Protein 2CQK (pdb70)

Organism: Homo sapiens (NCBI:txid9606)

Secondary structure (DSSP, 8-state):
--SSS--S--HHHHHHHHHHHHHHHTSHHHHHH-HHHHHHS-TTS-EEHHHHHH-HHHHHH---HHHHHHHHHHSSSEEE-SSSSEEEE--S----SS---

InterPro domains:
  IPR006630 La-type HTH domain [PF05383] (123-179)
  IPR006630 La-type HTH domain [PS50961] (113-202)
  IPR006630 La-type HTH domain [SM00715] (117-195)
  IPR034903 LARP4, RNA recognition motif [cd12707] (199-275)
  IPR035979 RNA-binding domain superfamily [SSF54928] (192-272)
  IPR036388 Winged helix-like DNA-binding domain superfamily [G3DSA:1.10.10.10] (107-204)
  IPR036390 Winged helix DNA-binding domain superfamily [SSF46785] (114-198)
  IPR045180 La domain containing protein [PTHR22792] (9-584)
  IPR058699 LARP4/4B, RNA recognition motif [PF26088] (197-301)

Sequence (101 aa):
GSSGSSGAVSTEDLKECLKKQLEFCFSRENLSKDLYLISQMDSDQFIPIWTVANMEEIKKLTTDPDLILEVLRSSPMVQVDEKGEKVRPSHKRCISGPSSGGSSGSSGAVSTEDLKECLKKQLEFCFSRENLSKDLYLISQMDSDQFIPIWTVANMEEIKKLTTDPDLILEVLRSSPMVQVDEKGEKVRPSHKRCISGPSSGGSSGSSGAVSTEDLKECLKKQLEFCFSRENLSKDLYLISQMDSDQFIPIWTVANMEEIKKLTTDPDLILEVLRSSPMVQVDEKGEKVRPSHKRCISGPSSGGSSGSSGAVSTEDLKECLKKQLEFCFSRENLSKDLYLISQMDSDQFIPIWTVANMEEIKKLTTDPDLILEVLRSSPMVQVDEKGEKVRPSHKRCISGPSSGGSSGSSGAVSTEDLKECLKKQLEFCFSRENLSKDLYLISQMDSDQFIPIWTVANMEEIKKLTTDPDLILEVLRSSPMVQVDEKGEKVRPSHKRCISGPSSGGSSGSSGAVSTEDLKECLKKQLEFCFSRENLSKDLYLISQMDSDQFIPIWTVANMEEIKKLTTDPDLILEVLRSSPMVQVDEKGEKVRPSHKRCISGPSSGGSSGSSGAVSTEDLKECLKKQLEFCFSRENLSKDLYLISQMDSDQFIPIWTVANMEEIKKLTTDPDLILEVLRSSPMVQVDEKGEKVRPSHKRCISGPSSGGSSGSSGAVSTEDLKECLKKQLEFCFSRENLSKDLYLISQMDSDQFIPIWTVANMEEIKKLTTDPDLILEVLRSSPMVQVDEKGEKVRPSHKRCISGPSSGGSSGSSGAVSTEDLKECLKKQLEFCFSRENLSKDLYLISQMDSDQFIPIWTVANMEEIKKLTTDPDLILEVLRSSPMVQVDEKGEKVRPSHKRCISGPSSGGSSGSSGAVSTEDLKECLKKQLEFCFSRENLSKDLYLISQMDSDQFIPIWTVANMEEIKKLTTDPDLILEVLRSSPMVQVDEKGEKVRPSHKRCISGPSSGGSSGSSGAVSTEDLKECLKKQLEFCFSRENLSKDLYLISQMDSDQFIPIWTVANMEEIKKLTTDPDLILEVLRSSPMVQVDEKGEKVRPSHKRCISGPSSGGSSGSSGAVSTEDLKECLKKQLEFCFSRENLSKDLYLISQMDSDQFIPIWTVANMEEIKKLTTDPDLILEVLRSSPMVQVDEKGEKVRPSHKRCISGPSSGGSSGSSGAVSTEDLKECLKKQLEFCFSRENLSKDLYLISQMDSDQFIPIWTVANMEEIKKLTTDPDLILEVLRSSPMVQVDEKGEKVRPSHKRCISGPSSGGSSGSSGAVSTEDLKECLKKQLEFCFSRENLSKDLYLISQMDSDQFIPIWTVANMEEIKKLTTDPDLILEVLRSSPMVQVDEKGEKVRPSHKRCISGPSSGGSSGSSGAVSTEDLKECLKKQLEFCFSRENLSKDLYLISQMDSDQFIPIWTVANMEEIKKLTTDPDLILEVLRSSPMVQVDEKGEKVRPSHKRCISGPSSGGSSGSSGAVSTEDLKECLKKQLEFCFSRENLSKDLYLISQMDSDQFIPIWTVANMEEIKKLTTDPDLILEVLRSSPMVQVDEKGEKVRPSHKRCISGPSSGGSSGSSGAVSTEDLKECLKKQLEFCFSRENLSKDLYLISQMDSDQFIPIWTVANMEEIKKLTTDPDLILEVLRSSPMVQVDEKGEKVRPSHKRCISGPSSGGSSGSSGAVSTEDLKECLKKQLEFCFSRENLSKDLYLISQMDSDQFIPIWTVANMEEIKKLTTDPDLILEVLRSSPMVQVDEKGEKVRPSHKRCISGPSSGGSSGSSGAVSTEDLKECLKKQLEFCFSRENLSKDLYLISQMDSDQFIPIWTVANMEEIKKLTTDPDLILEVLRSSPMVQVDEKGEKVRPSHKRCISGPSSGGSSGSSGAVSTEDLKECLKKQLEFCFSRENLSKDLYLISQMDSDQFIPIWTVANMEEIKKLTTDPDLILEVLRSSPMVQVDEKGEKVRPSHKRCISGPSSG

CATH classification: 1.10.10.10

Solvent-accessible surface area: 7681 Å² total; per-residue (Å²): 140,91,140,52,125,102,61,93,130,61,97,122,68,77,101,90,53,1,76,128,32,2,24,140,13,6,29,218,142,14,23,78,147,23,142,119,1,76,89,62,30,76,112,108,113,48,0,13,20,137,5,1,28,80,45,151,82,0,106,154,26,14,124,67,75,107,71,3,41,109,12,0,127,84,7,84,83,2,106,5,67,167,171,18,116,60,0,65,23,43,129,146,240,106,88,119,42,145,69,87,135

GO terms:
  GO:0005515 protein binding (F, IPI)
  GO:0008143 poly(A) binding (F, IDA)
  GO:0005829 cytosol (C, IDA)
  GO:0010494 cytoplasmic stress granule (C, IDA)
  GO:0022627 cytosolic small ribosomal subunit (C, IDA)
  GO:0045727 positive regulation of translation (P, IMP)
  GO:0003730 mRNA 3'-UTR binding (F, IDA)
  GO:0010608 post-transcriptional regulation of gene expression (P, IDA)
  GO:0016020 membrane (C, HDA)
  GO:0003723 RNA binding (F, HDA)

Foldseek 3Di:
DDPDDDDPDDPVNLLVVLLCCLLQCQDPVNCVVPPVQVVQADPVRKHFLCCQLVDPVNVVSHNDSVSSQCSQCVDQQKHAPPVRGIIHGDPDDDDDDPDDD

Nearest PDB structures (foldseek):
  2cqk-assembly1_A  TM=8.762E-01  e=9.394E-19  Homo sapiens
  6i9b-assembly1_A  TM=8.470E-01  e=7.711E-12  Homo sapiens
  7sot-assembly1_A  TM=9.216E-01  e=3.903E-06  Homo sapiens
  8g91-assembly1_A  TM=9.016E-01  e=4.171E-06  Homo sapiens
  1s29-assembly1_A  TM=8.083E-01  e=3.199E-06  Trypanosoma brucei

Radius of gyration: 14.5 Å; Cα contacts (8 Å, |Δi|>4): 94; chains: 1; bounding box: 36×30×42 Å

Structure (mmCIF, N/CA/C/O backbone):
data_2CQK
#
_entry.id   2CQK
#
_cell.length_a   1.000
_cell.length_b   1.000
_cell.length_c   1.000
_cell.angle_alpha   90.00
_cell.angle_beta   90.00
_cell.angle_gamma   90.00
#
_symmetry.space_group_name_H-M   'P 1'
#
loop_
_atom_site.group_PDB
_atom_site.id
_atom_site.type_symbol
_atom_site.label_atom_id
_atom_site.label_alt_id
_atom_site.label_comp_id
_atom_site.label_asym_id
_atom_site.label_entity_id
_atom_site.label_seq_id
_atom_site.pdbx_PDB_ins_code
_atom_site.Cartn_x
_atom_site.Cartn_y
_atom_site.Cartn_z
_atom_site.occupancy
_atom_site.B_iso_or_equiv
_atom_site.auth_seq_id
_atom_site.auth_comp_id
_atom_site.auth_asym_id
_atom_site.auth_atom_id
_atom_site.pdbx_PDB_model_num
ATOM 1 N N . GLY A 1 1 ? 14.651 6.165 28.818 1.00 0.00 36 GLY A N 1
ATOM 2 C CA . GLY A 1 1 ? 13.936 5.637 27.670 1.00 0.00 36 GLY A CA 1
ATOM 3 C C . GLY A 1 1 ? 14.801 5.573 26.428 1.00 0.00 36 GLY A C 1
ATOM 4 O O . GLY A 1 1 ? 15.893 5.006 26.452 1.00 0.00 36 GLY A O 1
ATOM 8 N N . SER A 1 2 ? 14.312 6.155 25.338 1.00 0.00 37 SER A N 1
ATOM 9 C CA . SER A 1 2 ? 15.046 6.157 24.077 1.00 0.00 37 SER A CA 1
ATOM 10 C C . SER A 1 2 ? 15.042 7.547 23.449 1.00 0.00 37 SER A C 1
ATOM 11 O O . SER A 1 2 ? 13.991 8.166 23.289 1.00 0.00 37 SER A O 1
ATOM 19 N N . SER A 1 3 ? 16.228 8.033 23.094 1.00 0.00 38 SER A N 1
ATOM 20 C CA . SER A 1 3 ? 16.363 9.350 22.486 1.00 0.00 38 SER A CA 1
ATOM 21 C C . SER A 1 3 ? 15.190 9.644 21.557 1.00 0.00 38 SER A C 1
ATOM 22 O O . SER A 1 3 ? 14.456 10.611 21.752 1.00 0.00 38 SER A O 1
ATOM 30 N N . GLY A 1 4 ? 15.020 8.799 20.543 1.00 0.00 39 GLY A N 1
ATOM 31 C CA . GLY A 1 4 ? 13.935 8.984 19.598 1.00 0.00 39 GLY A CA 1
ATOM 32 C C . GLY A 1 4 ? 13.109 7.726 19.410 1.00 0.00 39 GLY A C 1
ATOM 33 O O . GLY A 1 4 ? 12.580 7.174 20.375 1.00 0.00 39 GLY A O 1
ATOM 37 N N . SER A 1 5 ? 12.998 7.274 18.165 1.00 0.00 40 SER A N 1
ATOM 38 C CA . SER A 1 5 ? 12.226 6.078 17.854 1.00 0.00 40 SER A CA 1
ATOM 39 C C . SER A 1 5 ? 13.017 5.144 16.942 1.00 0.00 40 SER A C 1
ATOM 40 O O . SER A 1 5 ? 13.280 3.993 17.292 1.00 0.00 40 SER A O 1
ATOM 48 N N . SER A 1 6 ? 13.392 5.648 15.771 1.00 0.00 41 SER A N 1
ATOM 49 C CA . SER A 1 6 ? 14.150 4.858 14.807 1.00 0.00 41 SER A CA 1
ATOM 50 C C . SER A 1 6 ? 15.650 5.060 14.999 1.00 0.00 41 SER A C 1
ATOM 51 O O . SER A 1 6 ? 16.083 6.029 15.620 1.00 0.00 41 SER A O 1
ATOM 59 N N . GLY A 1 7 ? 16.439 4.134 14.461 1.00 0.00 42 GLY A N 1
ATOM 60 C CA . GLY A 1 7 ? 17.882 4.226 14.584 1.00 0.00 42 GLY A CA 1
ATOM 61 C C . GLY A 1 7 ? 18.558 4.527 13.261 1.00 0.00 42 GLY A C 1
ATOM 62 O O . GLY A 1 7 ? 18.137 5.423 12.530 1.00 0.00 42 GLY A O 1
ATOM 66 N N . ALA A 1 8 ? 19.610 3.776 12.953 1.00 0.00 43 ALA A N 1
ATOM 67 C CA . ALA A 1 8 ? 20.346 3.966 11.709 1.00 0.00 43 ALA A CA 1
ATOM 68 C C . ALA A 1 8 ? 19.401 4.010 10.513 1.00 0.00 43 ALA A C 1
ATOM 69 O O . ALA A 1 8 ? 18.196 3.797 10.653 1.00 0.00 43 ALA A O 1
ATOM 76 N N . VAL A 1 9 ? 19.954 4.290 9.338 1.00 0.00 44 VAL A N 1
ATOM 77 C CA . VAL A 1 9 ? 19.160 4.362 8.117 1.00 0.00 44 VAL A CA 1
ATOM 78 C C . VAL A 1 9 ? 19.702 3.416 7.051 1.00 0.00 44 VAL A C 1
ATOM 79 O O . VAL A 1 9 ? 20.731 3.686 6.432 1.00 0.00 44 VAL A O 1
ATOM 92 N N . SER A 1 10 ? 19.003 2.306 6.842 1.00 0.00 45 SER A N 1
ATOM 93 C CA . SER A 1 10 ? 19.416 1.317 5.853 1.00 0.00 45 SER A CA 1
ATOM 94 C C . SER A 1 10 ? 18.248 0.931 4.950 1.00 0.00 45 SER A C 1
ATOM 95 O O . SER A 1 10 ? 17.111 1.350 5.171 1.00 0.00 45 SER A O 1
ATOM 103 N N . THR A 1 11 ? 18.536 0.127 3.931 1.00 0.00 46 THR A N 1
ATOM 104 C CA . THR A 1 11 ? 17.512 -0.317 2.994 1.00 0.00 46 THR A CA 1
ATOM 105 C C . THR A 1 11 ? 16.390 -1.055 3.714 1.00 0.00 46 THR A C 1
ATOM 106 O O . THR A 1 11 ? 15.242 -1.037 3.274 1.00 0.00 46 THR A O 1
ATOM 117 N N . GLU A 1 12 ? 16.732 -1.704 4.823 1.00 0.00 47 GLU A N 1
ATOM 118 C CA . GLU A 1 12 ? 15.751 -2.450 5.603 1.00 0.00 47 GLU A CA 1
ATOM 119 C C . GLU A 1 12 ? 14.713 -1.512 6.210 1.00 0.00 47 GLU A C 1
ATOM 120 O O . GLU A 1 12 ? 13.518 -1.812 6.218 1.00 0.00 47 GLU A O 1
ATOM 132 N N . ASP A 1 13 ? 15.176 -0.377 6.721 1.00 0.00 48 ASP A N 1
ATOM 133 C CA . ASP A 1 13 ? 14.289 0.606 7.332 1.00 0.00 48 ASP A CA 1
ATOM 134 C C . ASP A 1 13 ? 13.435 1.299 6.273 1.00 0.00 48 ASP A C 1
ATOM 135 O O . ASP A 1 13 ? 12.267 1.609 6.508 1.00 0.00 48 ASP A O 1
ATOM 144 N N . LEU A 1 14 ? 14.027 1.538 5.108 1.00 0.00 49 LEU A N 1
ATOM 145 C CA . LEU A 1 14 ? 13.321 2.196 4.013 1.00 0.00 49 LEU A CA 1
ATOM 146 C C . LEU A 1 14 ? 12.201 1.310 3.478 1.00 0.00 49 LEU A C 1
ATOM 147 O O . LEU A 1 14 ? 11.086 1.775 3.241 1.00 0.00 49 LEU A O 1
ATOM 163 N N . LYS A 1 15 ? 12.504 0.030 3.290 1.00 0.00 50 LYS A N 1
ATOM 164 C CA . LYS A 1 15 ? 11.523 -0.924 2.786 1.00 0.00 50 LYS A CA 1
ATOM 165 C C . LYS A 1 15 ? 10.381 -1.105 3.779 1.00 0.00 50 LYS A C 1
ATOM 166 O O . LYS A 1 15 ? 9.212 -1.142 3.395 1.00 0.00 50 LYS A O 1
ATOM 185 N N . GLU A 1 16 ? 10.726 -1.215 5.059 1.00 0.00 51 GLU A N 1
ATOM 186 C CA . GLU A 1 16 ? 9.727 -1.391 6.107 1.00 0.00 51 GLU A CA 1
ATOM 187 C C . GLU A 1 16 ? 8.758 -0.213 6.138 1.00 0.00 51 GLU A C 1
ATOM 188 O O . GLU A 1 16 ? 7.544 -0.397 6.237 1.00 0.00 51 GLU A O 1
ATOM 200 N N . CYS A 1 17 ? 9.303 0.996 6.054 1.00 0.00 52 CYS A N 1
ATOM 201 C CA . CYS A 1 17 ? 8.486 2.205 6.075 1.00 0.00 52 CYS A CA 1
ATOM 202 C C . CYS A 1 17 ? 7.505 2.218 4.907 1.00 0.00 52 CYS A C 1
ATOM 203 O O . CYS A 1 17 ? 6.332 2.556 5.072 1.00 0.00 52 CYS A O 1
ATOM 211 N N . LEU A 1 18 ? 7.991 1.849 3.728 1.00 0.00 53 LEU A N 1
ATOM 212 C CA . LEU A 1 18 ? 7.157 1.820 2.531 1.00 0.00 53 LEU A CA 1
ATOM 213 C C . LEU A 1 18 ? 5.986 0.858 2.708 1.00 0.00 53 LEU A C 1
ATOM 214 O O . LEU A 1 18 ? 4.861 1.153 2.305 1.00 0.00 53 LEU A O 1
ATOM 230 N N . LYS A 1 19 ? 6.258 -0.292 3.314 1.00 0.00 54 LYS A N 1
ATOM 231 C CA . LYS A 1 19 ? 5.228 -1.297 3.547 1.00 0.00 54 LYS A CA 1
ATOM 232 C C . LYS A 1 19 ? 4.144 -0.759 4.475 1.00 0.00 54 LYS A C 1
ATOM 233 O O . LYS A 1 19 ? 2.955 -1.006 4.268 1.00 0.00 54 LYS A O 1
ATOM 252 N N . LYS A 1 20 ? 4.560 -0.020 5.498 1.00 0.00 55 LYS A N 1
ATOM 253 C CA . LYS A 1 20 ? 3.625 0.557 6.457 1.00 0.00 55 LYS A CA 1
ATOM 254 C C . LYS A 1 20 ? 2.757 1.623 5.796 1.00 0.00 55 LYS A C 1
ATOM 255 O O . LYS A 1 20 ? 1.576 1.759 6.115 1.00 0.00 55 LYS A O 1
ATOM 274 N N . GLN A 1 21 ? 3.350 2.375 4.875 1.00 0.00 56 GLN A N 1
ATOM 275 C CA . GLN A 1 21 ? 2.630 3.429 4.170 1.00 0.00 56 GLN A CA 1
ATOM 276 C C . GLN A 1 21 ? 1.504 2.845 3.322 1.00 0.00 56 GLN A C 1
ATOM 277 O O . GLN A 1 21 ? 0.363 3.303 3.386 1.00 0.00 56 GLN A O 1
ATOM 291 N N . LEU A 1 22 ? 1.833 1.832 2.527 1.00 0.00 57 LEU A N 1
ATOM 292 C CA . LEU A 1 22 ? 0.849 1.185 1.667 1.00 0.00 57 LEU A CA 1
ATOM 293 C C . LEU A 1 22 ? -0.225 0.487 2.494 1.00 0.00 57 LEU A C 1
ATOM 294 O O . LEU A 1 22 ? -1.415 0.594 2.200 1.00 0.00 57 LEU A O 1
ATOM 310 N N . GLU A 1 23 ? 0.204 -0.224 3.532 1.00 0.00 58 GLU A N 1
ATOM 311 C CA . GLU A 1 23 ? -0.722 -0.938 4.404 1.00 0.00 58 GLU A CA 1
ATOM 312 C C . GLU A 1 23 ? -1.632 0.037 5.145 1.00 0.00 58 GLU A C 1
ATOM 313 O O . GLU A 1 23 ? -2.844 -0.164 5.224 1.00 0.00 58 GLU A O 1
ATOM 325 N N . PHE A 1 24 ? -1.037 1.094 5.689 1.00 0.00 59 PHE A N 1
ATOM 326 C CA . PHE A 1 24 ? -1.792 2.101 6.427 1.00 0.00 59 PHE A CA 1
ATOM 327 C C . PHE A 1 24 ? -2.715 2.880 5.495 1.00 0.00 59 PHE A C 1
ATOM 328 O O . PHE A 1 24 ? -3.865 3.161 5.834 1.00 0.00 59 PHE A O 1
ATOM 345 N N . CYS A 1 25 ? -2.201 3.228 4.320 1.00 0.00 60 CYS A N 1
ATOM 346 C CA . CYS A 1 25 ? -2.977 3.977 3.338 1.00 0.00 60 CYS A CA 1
ATOM 347 C C . CYS A 1 25 ? -4.190 3.175 2.877 1.00 0.00 60 CYS A C 1
ATOM 348 O O . CYS A 1 25 ? -5.233 3.741 2.550 1.00 0.00 60 CYS A O 1
ATOM 356 N N . PHE A 1 26 ? -4.044 1.855 2.850 1.00 0.00 61 PHE A N 1
ATOM 357 C CA . PHE A 1 26 ? -5.126 0.975 2.427 1.00 0.00 61 PHE A CA 1
ATOM 358 C C . PHE A 1 26 ? -5.936 0.491 3.626 1.00 0.00 61 PHE A C 1
ATOM 359 O O . PHE A 1 26 ? -6.891 -0.271 3.478 1.00 0.00 61 PHE A O 1
ATOM 376 N N . SER A 1 27 ? -5.547 0.940 4.815 1.00 0.00 62 SER A N 1
ATOM 377 C CA . SER A 1 27 ? -6.233 0.550 6.042 1.00 0.00 62 SER A CA 1
ATOM 378 C C . SER A 1 27 ? -7.697 0.977 6.004 1.00 0.00 62 SER A C 1
ATOM 379 O O . SER A 1 27 ? -8.067 1.898 5.275 1.00 0.00 62 SER A O 1
ATOM 387 N N . ARG A 1 28 ? -8.523 0.303 6.796 1.00 0.00 63 ARG A N 1
ATOM 388 C CA . ARG A 1 28 ? -9.948 0.611 6.854 1.00 0.00 63 ARG A CA 1
ATOM 389 C C . ARG A 1 28 ? -10.176 2.040 7.339 1.00 0.00 63 ARG A C 1
ATOM 390 O O . ARG A 1 28 ? -10.976 2.778 6.767 1.00 0.00 63 ARG A O 1
ATOM 411 N N . GLU A 1 29 ? -9.466 2.421 8.396 1.00 0.00 64 GLU A N 1
ATOM 412 C CA . GLU A 1 29 ? -9.592 3.761 8.957 1.00 0.00 64 GLU A CA 1
ATOM 413 C C . GLU A 1 29 ? -9.028 4.808 8.001 1.00 0.00 64 GLU A C 1
ATOM 414 O O . GLU A 1 29 ? -9.630 5.859 7.790 1.00 0.00 64 GLU A O 1
ATOM 426 N N . ASN A 1 30 ? -7.868 4.510 7.425 1.00 0.00 65 ASN A N 1
ATOM 427 C CA . ASN A 1 30 ? -7.221 5.425 6.491 1.00 0.00 65 ASN A CA 1
ATOM 428 C C . ASN A 1 30 ? -8.058 5.593 5.227 1.00 0.00 65 ASN A C 1
ATOM 429 O O . ASN A 1 30 ? -8.163 6.692 4.680 1.00 0.00 65 ASN A O 1
ATOM 440 N N . LEU A 1 31 ? -8.652 4.498 4.767 1.00 0.00 66 LEU A N 1
ATOM 441 C CA . LEU A 1 31 ? -9.481 4.523 3.567 1.00 0.00 66 LEU A CA 1
ATOM 442 C C . LEU A 1 31 ? -10.703 5.413 3.768 1.00 0.00 66 LEU A C 1
ATOM 443 O O . LEU A 1 31 ? -11.049 6.214 2.900 1.00 0.00 66 LEU A O 1
ATOM 459 N N . SER A 1 32 ? -11.351 5.268 4.920 1.00 0.00 67 SER A N 1
ATOM 460 C CA . SER A 1 32 ? -12.536 6.057 5.234 1.00 0.00 67 SER A CA 1
ATOM 461 C C . SER A 1 32 ? -12.150 7.474 5.652 1.00 0.00 67 SER A C 1
ATOM 462 O O . SER A 1 32 ? -12.984 8.379 5.664 1.00 0.00 67 SER A O 1
ATOM 470 N N . LYS A 1 33 ? -10.879 7.657 5.994 1.00 0.00 68 LYS A N 1
ATOM 471 C CA . LYS A 1 33 ? -10.380 8.961 6.410 1.00 0.00 68 LYS A CA 1
ATOM 472 C C . LYS A 1 33 ? -9.867 9.756 5.214 1.00 0.00 68 LYS A C 1
ATOM 473 O O . LYS A 1 33 ? -9.924 10.986 5.203 1.00 0.00 68 LYS A O 1
ATOM 492 N N . ASP A 1 34 ? -9.370 9.046 4.207 1.00 0.00 69 ASP A N 1
ATOM 493 C CA . ASP A 1 34 ? -8.850 9.685 3.004 1.00 0.00 69 ASP A CA 1
ATOM 494 C C . ASP A 1 34 ? -9.941 9.821 1.947 1.00 0.00 69 ASP A C 1
ATOM 495 O O . ASP A 1 34 ? -10.079 8.971 1.067 1.00 0.00 69 ASP A O 1
ATOM 504 N N . LEU A 1 35 ? -10.716 10.897 2.040 1.00 0.00 70 LEU A N 1
ATOM 505 C CA . LEU A 1 35 ? -11.797 11.145 1.092 1.00 0.00 70 LEU A CA 1
ATOM 506 C C . LEU A 1 35 ? -11.273 11.153 -0.341 1.00 0.00 70 LEU A C 1
ATOM 507 O O . LEU A 1 35 ? -11.974 10.752 -1.271 1.00 0.00 70 LEU A O 1
ATOM 523 N N . TYR A 1 36 ? -10.038 11.611 -0.511 1.00 0.00 71 TYR A N 1
ATOM 524 C CA . TYR A 1 36 ? -9.420 11.672 -1.831 1.00 0.00 71 TYR A CA 1
ATOM 525 C C . TYR A 1 36 ? -9.158 10.270 -2.375 1.00 0.00 71 TYR A C 1
ATOM 526 O O . TYR A 1 36 ? -9.451 9.977 -3.535 1.00 0.00 71 TYR A O 1
ATOM 544 N N . LEU A 1 37 ? -8.606 9.407 -1.528 1.00 0.00 72 LEU A N 1
ATOM 545 C CA . LEU A 1 37 ? -8.305 8.035 -1.922 1.00 0.00 72 LEU A CA 1
ATOM 546 C C . LEU A 1 37 ? -9.565 7.315 -2.393 1.00 0.00 72 LEU A C 1
ATOM 547 O O . LEU A 1 37 ? -9.551 6.625 -3.413 1.00 0.00 72 LEU A O 1
ATOM 563 N N . ILE A 1 38 ? -10.650 7.483 -1.646 1.00 0.00 73 ILE A N 1
ATOM 564 C CA . ILE A 1 38 ? -11.918 6.851 -1.990 1.00 0.00 73 ILE A CA 1
ATOM 565 C C . ILE A 1 38 ? -12.461 7.391 -3.308 1.00 0.00 73 ILE A C 1
ATOM 566 O O . ILE A 1 38 ? -13.019 6.645 -4.113 1.00 0.00 73 ILE A O 1
ATOM 582 N N . SER A 1 39 ? -12.295 8.692 -3.522 1.00 0.00 74 SER A N 1
ATOM 583 C CA . SER A 1 39 ? -12.770 9.333 -4.743 1.00 0.00 74 SER A CA 1
ATOM 584 C C . SER A 1 39 ? -11.968 8.861 -5.952 1.00 0.00 74 SER A C 1
ATOM 585 O O . SER A 1 39 ? -12.467 8.860 -7.077 1.00 0.00 74 SER A O 1
ATOM 593 N N . GLN A 1 40 ? -10.724 8.462 -5.710 1.00 0.00 75 GLN A N 1
ATOM 594 C CA . GLN A 1 40 ? -9.852 7.988 -6.779 1.00 0.00 75 GLN A CA 1
ATOM 595 C C . GLN A 1 40 ? -10.102 6.512 -7.072 1.00 0.00 75 GLN A C 1
ATOM 596 O O . GLN A 1 40 ? -9.866 6.042 -8.183 1.00 0.00 75 GLN A O 1
ATOM 610 N N . MET A 1 41 ? -10.580 5.787 -6.065 1.00 0.00 76 MET A N 1
ATOM 611 C CA . MET A 1 41 ? -10.862 4.364 -6.215 1.00 0.00 76 MET A CA 1
ATOM 612 C C . MET A 1 41 ? -11.664 4.101 -7.486 1.00 0.00 76 MET A C 1
ATOM 613 O O . MET A 1 41 ? -12.108 5.033 -8.155 1.00 0.00 76 MET A O 1
ATOM 627 N N . ASP A 1 42 ? -11.844 2.826 -7.812 1.00 0.00 77 ASP A N 1
ATOM 628 C CA . ASP A 1 42 ? -12.594 2.439 -9.002 1.00 0.00 77 ASP A CA 1
ATOM 629 C C . ASP A 1 42 ? -13.975 1.911 -8.628 1.00 0.00 77 ASP A C 1
ATOM 630 O O . ASP A 1 42 ? -14.362 1.931 -7.459 1.00 0.00 77 ASP A O 1
ATOM 639 N N . SER A 1 43 ? -14.714 1.441 -9.627 1.00 0.00 78 SER A N 1
ATOM 640 C CA . SER A 1 43 ? -16.054 0.912 -9.403 1.00 0.00 78 SER A CA 1
ATOM 641 C C . SER A 1 43 ? -16.000 -0.382 -8.596 1.00 0.00 78 SER A C 1
ATOM 642 O O . SER A 1 43 ? -16.847 -0.628 -7.738 1.00 0.00 78 SER A O 1
ATOM 650 N N . ASP A 1 44 ? -14.997 -1.206 -8.879 1.00 0.00 79 ASP A N 1
ATOM 651 C CA . ASP A 1 44 ? -14.830 -2.475 -8.180 1.00 0.00 79 ASP A CA 1
ATOM 652 C C . ASP A 1 44 ? -13.908 -2.315 -6.975 1.00 0.00 79 ASP A C 1
ATOM 653 O O . ASP A 1 44 ? -13.164 -3.231 -6.626 1.00 0.00 79 ASP A O 1
ATOM 662 N N . GLN A 1 45 ? -13.963 -1.145 -6.347 1.00 0.00 80 GLN A N 1
ATOM 663 C CA . GLN A 1 45 ? -13.132 -0.865 -5.181 1.00 0.00 80 GLN A CA 1
ATOM 664 C C . GLN A 1 45 ? -11.660 -1.118 -5.490 1.00 0.00 80 GLN A C 1
ATOM 665 O O . GLN A 1 45 ? -10.965 -1.800 -4.737 1.00 0.00 80 GLN A O 1
ATOM 679 N N . PHE A 1 46 ? -11.190 -0.563 -6.602 1.00 0.00 81 PHE A N 1
ATOM 680 C CA . PHE A 1 46 ? -9.800 -0.730 -7.012 1.00 0.00 81 PHE A CA 1
ATOM 681 C C . PHE A 1 46 ? -9.105 0.623 -7.140 1.00 0.00 81 PHE A C 1
ATOM 682 O O . PHE A 1 46 ? -9.674 1.577 -7.671 1.00 0.00 81 PHE A O 1
ATOM 699 N N . ILE A 1 47 ? -7.873 0.697 -6.649 1.00 0.00 82 ILE A N 1
ATOM 700 C CA . ILE A 1 47 ? -7.100 1.932 -6.709 1.00 0.00 82 ILE A CA 1
ATOM 701 C C . ILE A 1 47 ? -5.981 1.830 -7.740 1.00 0.00 82 ILE A C 1
ATOM 702 O O . ILE A 1 47 ? -5.296 0.812 -7.852 1.00 0.00 82 ILE A O 1
ATOM 718 N N . PRO A 1 48 ? -5.787 2.910 -8.512 1.00 0.00 83 PRO A N 1
ATOM 719 C CA . PRO A 1 48 ? -4.750 2.968 -9.546 1.00 0.00 83 PRO A CA 1
ATOM 720 C C . PRO A 1 48 ? -3.345 3.017 -8.956 1.00 0.00 83 PRO A C 1
ATOM 721 O O . PRO A 1 48 ? -3.073 3.795 -8.041 1.00 0.00 83 PRO A O 1
ATOM 732 N N . ILE A 1 49 ? -2.456 2.183 -9.485 1.00 0.00 84 ILE A N 1
ATOM 733 C CA . ILE A 1 49 ? -1.079 2.133 -9.010 1.00 0.00 84 ILE A CA 1
ATOM 734 C C . ILE A 1 49 ? -0.384 3.477 -9.200 1.00 0.00 84 ILE A C 1
ATOM 735 O O . ILE A 1 49 ? 0.488 3.853 -8.416 1.00 0.00 84 ILE A O 1
ATOM 751 N N . TRP A 1 50 ? -0.777 4.197 -10.244 1.00 0.00 85 TRP A N 1
ATOM 752 C CA . TRP A 1 50 ? -0.192 5.502 -10.536 1.00 0.00 85 TRP A CA 1
ATOM 753 C C . TRP A 1 50 ? -0.420 6.471 -9.381 1.00 0.00 85 TRP A C 1
ATOM 754 O O . TRP A 1 50 ? 0.465 7.254 -9.030 1.00 0.00 85 TRP A O 1
ATOM 775 N N . THR A 1 51 ? -1.611 6.415 -8.792 1.00 0.00 86 THR A N 1
ATOM 776 C CA . THR A 1 51 ? -1.954 7.288 -7.677 1.00 0.00 86 THR A CA 1
ATOM 777 C C . THR A 1 51 ? -1.041 7.039 -6.482 1.00 0.00 86 THR A C 1
ATOM 778 O O . THR A 1 51 ? -0.556 7.980 -5.854 1.00 0.00 86 THR A O 1
ATOM 789 N N . VAL A 1 52 ? -0.811 5.767 -6.174 1.00 0.00 87 VAL A N 1
ATOM 790 C CA . VAL A 1 52 ? 0.046 5.395 -5.055 1.00 0.00 87 VAL A CA 1
ATOM 791 C C . VAL A 1 52 ? 1.511 5.673 -5.368 1.00 0.00 87 VAL A C 1
ATOM 792 O O . VAL A 1 52 ? 2.262 6.141 -4.512 1.00 0.00 87 VAL A O 1
ATOM 805 N N . ALA A 1 53 ? 1.913 5.382 -6.601 1.00 0.00 88 ALA A N 1
ATOM 806 C CA . ALA A 1 53 ? 3.288 5.604 -7.029 1.00 0.00 88 ALA A CA 1
ATOM 807 C C . ALA A 1 53 ? 3.595 7.094 -7.143 1.00 0.00 88 ALA A C 1
ATOM 808 O O . ALA A 1 53 ? 4.757 7.497 -7.168 1.00 0.00 88 ALA A O 1
ATOM 815 N N . ASN A 1 54 ? 2.544 7.905 -7.216 1.00 0.00 89 ASN A N 1
ATOM 816 C CA . ASN A 1 54 ? 2.702 9.350 -7.329 1.00 0.00 89 ASN A CA 1
ATOM 817 C C . ASN A 1 54 ? 2.724 10.005 -5.951 1.00 0.00 89 ASN A C 1
ATOM 818 O O . ASN A 1 54 ? 3.112 11.164 -5.810 1.00 0.00 89 ASN A O 1
ATOM 829 N N . MET A 1 55 ? 2.304 9.254 -4.938 1.00 0.00 90 MET A N 1
ATOM 830 C CA . MET A 1 55 ? 2.277 9.761 -3.571 1.00 0.00 90 MET A CA 1
ATOM 831 C C . MET A 1 55 ? 3.639 10.318 -3.170 1.00 0.00 90 MET A C 1
ATOM 832 O O . MET A 1 55 ? 4.673 9.714 -3.455 1.00 0.00 90 MET A O 1
ATOM 846 N N . GLU A 1 56 ? 3.631 11.472 -2.511 1.00 0.00 91 GLU A N 1
ATOM 847 C CA . GLU A 1 56 ? 4.867 12.109 -2.074 1.00 0.00 91 GLU A CA 1
ATOM 848 C C . GLU A 1 56 ? 5.666 11.181 -1.164 1.00 0.00 91 GLU A C 1
ATOM 849 O O . GLU A 1 56 ? 6.855 10.951 -1.385 1.00 0.00 91 GLU A O 1
ATOM 861 N N . GLU A 1 57 ? 5.004 10.651 -0.142 1.00 0.00 92 GLU A N 1
ATOM 862 C CA . GLU A 1 57 ? 5.653 9.748 0.802 1.00 0.00 92 GLU A CA 1
ATOM 863 C C . GLU A 1 57 ? 6.206 8.519 0.087 1.00 0.00 92 GLU A C 1
ATOM 864 O O . GLU A 1 57 ? 7.317 8.070 0.373 1.00 0.00 92 GLU A O 1
ATOM 876 N N . ILE A 1 58 ? 5.426 7.981 -0.842 1.00 0.00 93 ILE A N 1
ATOM 877 C CA . ILE A 1 58 ? 5.837 6.805 -1.599 1.00 0.00 93 ILE A CA 1
ATOM 878 C C . ILE A 1 58 ? 6.965 7.143 -2.569 1.00 0.00 93 ILE A C 1
ATOM 879 O O . ILE A 1 58 ? 7.818 6.305 -2.862 1.00 0.00 93 ILE A O 1
ATOM 895 N N . LYS A 1 59 ? 6.965 8.377 -3.061 1.00 0.00 94 LYS A N 1
ATOM 896 C CA . LYS A 1 59 ? 7.990 8.828 -3.995 1.00 0.00 94 LYS A CA 1
ATOM 897 C C . LYS A 1 59 ? 9.319 9.046 -3.280 1.00 0.00 94 LYS A C 1
ATOM 898 O O . LYS A 1 59 ? 10.381 8.712 -3.807 1.00 0.00 94 LYS A O 1
ATOM 917 N N . LYS A 1 60 ? 9.255 9.607 -2.078 1.00 0.00 95 LYS A N 1
ATOM 918 C CA . LYS A 1 60 ? 10.453 9.867 -1.288 1.00 0.00 95 LYS A CA 1
ATOM 919 C C . LYS A 1 60 ? 11.026 8.570 -0.725 1.00 0.00 95 LYS A C 1
ATOM 920 O O . LYS A 1 60 ? 12.234 8.451 -0.520 1.00 0.00 95 LYS A O 1
ATOM 939 N N . LEU A 1 61 ? 10.151 7.601 -0.478 1.00 0.00 96 LEU A N 1
ATOM 940 C CA . LEU A 1 61 ? 10.570 6.312 0.060 1.00 0.00 96 LEU A CA 1
ATOM 941 C C . LEU A 1 61 ? 11.053 5.388 -1.053 1.00 0.00 96 LEU A C 1
ATOM 942 O O . LEU A 1 61 ? 11.978 4.598 -0.861 1.00 0.00 96 LEU A O 1
ATOM 958 N N . THR A 1 62 ? 10.423 5.494 -2.218 1.00 0.00 97 THR A N 1
ATOM 959 C CA . THR A 1 62 ? 10.788 4.669 -3.363 1.00 0.00 97 THR A CA 1
ATOM 960 C C . THR A 1 62 ? 10.392 5.340 -4.673 1.00 0.00 97 THR A C 1
ATOM 961 O O . THR A 1 62 ? 9.311 5.919 -4.785 1.00 0.00 97 THR A O 1
ATOM 972 N N . THR A 1 63 ? 11.274 5.258 -5.665 1.00 0.00 98 THR A N 1
ATOM 973 C CA . THR A 1 63 ? 11.017 5.858 -6.968 1.00 0.00 98 THR A CA 1
ATOM 974 C C . THR A 1 63 ? 10.980 4.798 -8.063 1.00 0.00 98 THR A C 1
ATOM 975 O O . THR A 1 63 ? 11.078 5.115 -9.249 1.00 0.00 98 THR A O 1
ATOM 986 N N . ASP A 1 64 ? 10.840 3.541 -7.660 1.00 0.00 99 ASP A N 1
ATOM 987 C CA . ASP A 1 64 ? 10.790 2.434 -8.608 1.00 0.00 99 ASP A CA 1
ATOM 988 C C . ASP A 1 64 ? 9.427 1.749 -8.572 1.00 0.00 99 ASP A C 1
ATOM 989 O O . ASP A 1 64 ? 8.906 1.404 -7.511 1.00 0.00 99 ASP A O 1
ATOM 998 N N . PRO A 1 65 ? 8.834 1.548 -9.758 1.00 0.00 100 PRO A N 1
ATOM 999 C CA . PRO A 1 65 ? 7.524 0.903 -9.889 1.00 0.00 100 PRO A CA 1
ATOM 1000 C C . PRO A 1 65 ? 7.573 -0.583 -9.550 1.00 0.00 100 PRO A C 1
ATOM 1001 O O . PRO A 1 65 ? 6.668 -1.112 -8.904 1.00 0.00 100 PRO A O 1
ATOM 1012 N N . ASP A 1 66 ? 8.634 -1.251 -9.990 1.00 0.00 101 ASP A N 1
ATOM 1013 C CA . ASP A 1 66 ? 8.801 -2.677 -9.732 1.00 0.00 101 ASP A CA 1
ATOM 1014 C C . ASP A 1 66 ? 8.892 -2.951 -8.235 1.00 0.00 101 ASP A C 1
ATOM 1015 O O . ASP A 1 66 ? 8.286 -3.894 -7.727 1.00 0.00 101 ASP A O 1
ATOM 1024 N N . LEU A 1 67 ? 9.655 -2.120 -7.531 1.00 0.00 102 LEU A N 1
ATOM 1025 C CA . LEU A 1 67 ? 9.827 -2.273 -6.091 1.00 0.00 102 LEU A CA 1
ATOM 1026 C C . LEU A 1 67 ? 8.508 -2.050 -5.358 1.00 0.00 102 LEU A C 1
ATOM 1027 O O . LEU A 1 67 ? 8.134 -2.831 -4.483 1.00 0.00 102 LEU A O 1
ATOM 1043 N N . ILE A 1 68 ? 7.808 -0.982 -5.724 1.00 0.00 103 ILE A N 1
ATOM 1044 C CA . ILE A 1 68 ? 6.529 -0.659 -5.103 1.00 0.00 103 ILE A CA 1
ATOM 1045 C C . ILE A 1 68 ? 5.497 -1.749 -5.371 1.00 0.00 103 ILE A C 1
ATOM 1046 O O . ILE A 1 68 ? 4.791 -2.188 -4.462 1.00 0.00 103 ILE A O 1
ATOM 1062 N N . LEU A 1 69 ? 5.415 -2.184 -6.623 1.00 0.00 104 LEU A N 1
ATOM 1063 C CA . LEU A 1 69 ? 4.471 -3.226 -7.012 1.00 0.00 104 LEU A CA 1
ATOM 1064 C C . LEU A 1 69 ? 4.710 -4.503 -6.212 1.00 0.00 104 LEU A C 1
ATOM 1065 O O . LEU A 1 69 ? 3.764 -5.167 -5.789 1.00 0.00 104 LEU A O 1
ATOM 1081 N N . GLU A 1 70 ? 5.980 -4.838 -6.010 1.00 0.00 105 GLU A N 1
ATOM 1082 C CA . GLU A 1 70 ? 6.342 -6.036 -5.260 1.00 0.00 105 GLU A CA 1
ATOM 1083 C C . GLU A 1 70 ? 5.875 -5.933 -3.811 1.00 0.00 105 GLU A C 1
ATOM 1084 O O . GLU A 1 70 ? 5.376 -6.902 -3.238 1.00 0.00 105 GLU A O 1
ATOM 1096 N N . VAL A 1 71 ? 6.040 -4.752 -3.225 1.00 0.00 106 VAL A N 1
ATOM 1097 C CA . VAL A 1 71 ? 5.634 -4.520 -1.844 1.00 0.00 106 VAL A CA 1
ATOM 1098 C C . VAL A 1 71 ? 4.129 -4.696 -1.676 1.00 0.00 106 VAL A C 1
ATOM 1099 O O . VAL A 1 71 ? 3.668 -5.320 -0.719 1.00 0.00 106 VAL A O 1
ATOM 1112 N N . LEU A 1 72 ? 3.367 -4.142 -2.613 1.00 0.00 107 LEU A N 1
ATOM 1113 C CA . LEU A 1 72 ? 1.912 -4.237 -2.569 1.00 0.00 107 LEU A CA 1
ATOM 1114 C C . LEU A 1 72 ? 1.455 -5.681 -2.755 1.00 0.00 107 LEU A C 1
ATOM 1115 O O . LEU A 1 72 ? 0.636 -6.186 -1.987 1.00 0.00 107 LEU A O 1
ATOM 1131 N N . ARG A 1 73 ? 1.992 -6.339 -3.777 1.00 0.00 108 ARG A N 1
ATOM 1132 C CA . ARG A 1 73 ? 1.640 -7.725 -4.063 1.00 0.00 108 ARG A CA 1
ATOM 1133 C C . ARG A 1 73 ? 2.233 -8.663 -3.016 1.00 0.00 108 ARG A C 1
ATOM 1134 O O . ARG A 1 73 ? 1.725 -9.762 -2.794 1.00 0.00 108 ARG A O 1
ATOM 1155 N N . SER A 1 74 ? 3.312 -8.222 -2.377 1.00 0.00 109 SER A N 1
ATOM 1156 C CA . SER A 1 74 ? 3.977 -9.024 -1.357 1.00 0.00 109 SER A CA 1
ATOM 1157 C C . SER A 1 74 ? 3.193 -9.000 -0.049 1.00 0.00 109 SER A C 1
ATOM 1158 O O . SER A 1 74 ? 3.257 -9.939 0.743 1.00 0.00 109 SER A O 1
ATOM 1166 N N . SER A 1 75 ? 2.451 -7.919 0.169 1.00 0.00 110 SER A N 1
ATOM 1167 C CA . SER A 1 75 ? 1.657 -7.769 1.382 1.00 0.00 110 SER A CA 1
ATOM 1168 C C . SER A 1 75 ? 0.217 -8.213 1.146 1.00 0.00 110 SER A C 1
ATOM 1169 O O . SER A 1 75 ? -0.369 -7.975 0.090 1.00 0.00 110 SER A O 1
ATOM 1177 N N . PRO A 1 76 ? -0.370 -8.877 2.154 1.00 0.00 111 PRO A N 1
ATOM 1178 C CA . PRO A 1 76 ? -1.749 -9.369 2.082 1.00 0.00 111 PRO A CA 1
ATOM 1179 C C . PRO A 1 76 ? -2.770 -8.237 2.102 1.00 0.00 111 PRO A C 1
ATOM 1180 O O . PRO A 1 76 ? -3.663 -8.179 1.256 1.00 0.00 111 PRO A O 1
ATOM 1191 N N . MET A 1 77 ? -2.633 -7.339 3.073 1.00 0.00 112 MET A N 1
ATOM 1192 C CA . MET A 1 77 ? -3.544 -6.208 3.200 1.00 0.00 112 MET A CA 1
ATOM 1193 C C . MET A 1 77 ? -3.962 -5.689 1.829 1.00 0.00 112 MET A C 1
ATOM 1194 O O . MET A 1 77 ? -5.084 -5.214 1.649 1.00 0.00 112 MET A O 1
ATOM 1208 N N . VAL A 1 78 ? -3.053 -5.780 0.864 1.00 0.00 113 VAL A N 1
ATOM 1209 C CA . VAL A 1 78 ? -3.327 -5.320 -0.491 1.00 0.00 113 VAL A CA 1
ATOM 1210 C C . VAL A 1 78 ? -3.012 -6.405 -1.515 1.00 0.00 113 VAL A C 1
ATOM 1211 O O . VAL A 1 78 ? -2.281 -7.351 -1.225 1.00 0.00 113 VAL A O 1
ATOM 1224 N N . GLN A 1 79 ? -3.569 -6.261 -2.713 1.00 0.00 114 GLN A N 1
ATOM 1225 C CA . GLN A 1 79 ? -3.347 -7.230 -3.780 1.00 0.00 114 GLN A CA 1
ATOM 1226 C C . GLN A 1 79 ? -3.273 -6.538 -5.138 1.00 0.00 114 GLN A C 1
ATOM 1227 O O . GLN A 1 79 ? -4.182 -5.802 -5.521 1.00 0.00 114 GLN A O 1
ATOM 1241 N N . VAL A 1 80 ? -2.183 -6.778 -5.859 1.00 0.00 115 VAL A N 1
ATOM 1242 C CA . VAL A 1 80 ? -1.990 -6.178 -7.175 1.00 0.00 115 VAL A CA 1
ATOM 1243 C C . VAL A 1 80 ? -2.333 -7.166 -8.284 1.00 0.00 115 VAL A C 1
ATOM 1244 O O . VAL A 1 80 ? -1.829 -8.290 -8.308 1.00 0.00 115 VAL A O 1
ATOM 1257 N N . ASP A 1 81 ? -3.191 -6.740 -9.204 1.00 0.00 116 ASP A N 1
ATOM 1258 C CA . ASP A 1 81 ? -3.600 -7.586 -10.319 1.00 0.00 116 ASP A CA 1
ATOM 1259 C C . ASP A 1 81 ? -2.397 -8.287 -10.940 1.00 0.00 116 ASP A C 1
ATOM 1260 O O . ASP A 1 81 ? -1.358 -7.668 -11.171 1.00 0.00 116 ASP A O 1
ATOM 1269 N N . GLU A 1 82 ? -2.544 -9.581 -11.206 1.00 0.00 117 GLU A N 1
ATOM 1270 C CA . GLU A 1 82 ? -1.467 -10.366 -11.798 1.00 0.00 117 GLU A CA 1
ATOM 1271 C C . GLU A 1 82 ? -0.670 -9.530 -12.796 1.00 0.00 117 GLU A C 1
ATOM 1272 O O . GLU A 1 82 ? 0.561 -9.555 -12.802 1.00 0.00 117 GLU A O 1
ATOM 1284 N N . LYS A 1 83 ? -1.381 -8.789 -13.640 1.00 0.00 118 LYS A N 1
ATOM 1285 C CA . LYS A 1 83 ? -0.743 -7.945 -14.642 1.00 0.00 118 LYS A CA 1
ATOM 1286 C C . LYS A 1 83 ? -0.018 -6.775 -13.986 1.00 0.00 118 LYS A C 1
ATOM 1287 O O . LYS A 1 83 ? 1.131 -6.480 -14.314 1.00 0.00 118 LYS A O 1
ATOM 1306 N N . GLY A 1 84 ? -0.698 -6.110 -13.055 1.00 0.00 119 GLY A N 1
ATOM 1307 C CA . GLY A 1 84 ? -0.101 -4.979 -12.367 1.00 0.00 119 GLY A CA 1
ATOM 1308 C C . GLY A 1 84 ? -0.608 -3.650 -12.889 1.00 0.00 119 GLY A C 1
ATOM 1309 O O . GLY A 1 84 ? 0.166 -2.842 -13.402 1.00 0.00 119 GLY A O 1
ATOM 1313 N N . GLU A 1 85 ? -1.911 -3.423 -12.760 1.00 0.00 120 GLU A N 1
ATOM 1314 C CA . GLU A 1 85 ? -2.520 -2.182 -13.226 1.00 0.00 120 GLU A CA 1
ATOM 1315 C C . GLU A 1 85 ? -3.395 -1.564 -12.140 1.00 0.00 120 GLU A C 1
ATOM 1316 O O . GLU A 1 85 ? -3.517 -0.343 -12.045 1.00 0.00 120 GLU A O 1
ATOM 1328 N N . LYS A 1 86 ? -4.003 -2.416 -11.321 1.00 0.00 121 LYS A N 1
ATOM 1329 C CA . LYS A 1 86 ? -4.867 -1.956 -10.240 1.00 0.00 121 LYS A CA 1
ATOM 1330 C C . LYS A 1 86 ? -4.652 -2.789 -8.981 1.00 0.00 121 LYS A C 1
ATOM 1331 O O . LYS A 1 86 ? -4.371 -3.986 -9.056 1.00 0.00 121 LYS A O 1
ATOM 1350 N N . VAL A 1 87 ? -4.788 -2.150 -7.823 1.00 0.00 122 VAL A N 1
ATOM 1351 C CA . VAL A 1 87 ? -4.612 -2.833 -6.547 1.00 0.00 122 VAL A CA 1
ATOM 1352 C C . VAL A 1 87 ? -5.781 -2.554 -5.609 1.00 0.00 122 VAL A C 1
ATOM 1353 O O . VAL A 1 87 ? -6.281 -1.431 -5.539 1.00 0.00 122 VAL A O 1
ATOM 1366 N N . ARG A 1 88 ? -6.212 -3.585 -4.889 1.00 0.00 123 ARG A N 1
ATOM 1367 C CA . ARG A 1 88 ? -7.323 -3.452 -3.954 1.00 0.00 123 ARG A CA 1
ATOM 1368 C C . ARG A 1 88 ? -6.967 -4.052 -2.597 1.00 0.00 123 ARG A C 1
ATOM 1369 O O . ARG A 1 88 ? -6.260 -5.054 -2.500 1.00 0.00 123 ARG A O 1
ATOM 1390 N N . PRO A 1 89 ? -7.468 -3.424 -1.523 1.00 0.00 124 PRO A N 1
ATOM 1391 C CA . PRO A 1 89 ? -7.216 -3.878 -0.152 1.00 0.00 124 PRO A CA 1
ATOM 1392 C C . PRO A 1 89 ? -7.925 -5.190 0.163 1.00 0.00 124 PRO A C 1
ATOM 1393 O O . PRO A 1 89 ? -9.154 -5.256 0.179 1.00 0.00 124 PRO A O 1
ATOM 1404 N N . SER A 1 90 ? -7.141 -6.234 0.415 1.00 0.00 125 SER A N 1
ATOM 1405 C CA . SER A 1 90 ? -7.694 -7.547 0.727 1.00 0.00 125 SER A CA 1
ATOM 1406 C C . SER A 1 90 ? -8.836 -7.431 1.732 1.00 0.00 125 SER A C 1
ATOM 1407 O O . SER A 1 90 ? -8.611 -7.360 2.940 1.00 0.00 125 SER A O 1
ATOM 1415 N N . HIS A 1 91 ? -10.064 -7.411 1.223 1.00 0.00 126 HIS A N 1
ATOM 1416 C CA . HIS A 1 91 ? -11.243 -7.304 2.075 1.00 0.00 126 HIS A CA 1
ATOM 1417 C C . HIS A 1 91 ? -11.677 -8.678 2.579 1.00 0.00 126 HIS A C 1
ATOM 1418 O O . HIS A 1 91 ? -12.870 -8.968 2.670 1.00 0.00 126 HIS A O 1
ATOM 1432 N N . LYS A 1 92 ? -10.701 -9.519 2.902 1.00 0.00 127 LYS A N 1
ATOM 1433 C CA . LYS A 1 92 ? -10.981 -10.862 3.396 1.00 0.00 127 LYS A CA 1
ATOM 1434 C C . LYS A 1 92 ? -9.863 -11.348 4.313 1.00 0.00 127 LYS A C 1
ATOM 1435 O O . LYS A 1 92 ? -8.691 -11.340 3.937 1.00 0.00 127 LYS A O 1
ATOM 1454 N N . ARG A 1 93 ? -10.234 -11.773 5.517 1.00 0.00 128 ARG A N 1
ATOM 1455 C CA . ARG A 1 93 ? -9.262 -12.263 6.487 1.00 0.00 128 ARG A CA 1
ATOM 1456 C C . ARG A 1 93 ? -8.800 -13.673 6.129 1.00 0.00 128 ARG A C 1
ATOM 1457 O O . ARG A 1 93 ? -9.599 -14.609 6.099 1.00 0.00 128 ARG A O 1
ATOM 1478 N N . CYS A 1 94 ? -7.508 -13.814 5.858 1.00 0.00 129 CYS A N 1
ATOM 1479 C CA . CYS A 1 94 ? -6.939 -15.110 5.500 1.00 0.00 129 CYS A CA 1
ATOM 1480 C C . CYS A 1 94 ? -6.372 -15.812 6.730 1.00 0.00 129 CYS A C 1
ATOM 1481 O O . CYS A 1 94 ? -6.504 -17.027 6.878 1.00 0.00 129 CYS A O 1
ATOM 1489 N N . ILE A 1 95 ? -5.740 -15.040 7.608 1.00 0.00 130 ILE A N 1
ATOM 1490 C CA . ILE A 1 95 ? -5.153 -15.590 8.823 1.00 0.00 130 ILE A CA 1
ATOM 1491 C C . ILE A 1 95 ? -6.075 -15.386 10.020 1.00 0.00 130 ILE A C 1
ATOM 1492 O O . ILE A 1 95 ? -6.944 -14.514 10.006 1.00 0.00 130 ILE A O 1
ATOM 1508 N N . SER A 1 96 ? -5.880 -16.196 11.055 1.00 0.00 131 SER A N 1
ATOM 1509 C CA . SER A 1 96 ? -6.697 -16.108 12.260 1.00 0.00 131 SER A CA 1
ATOM 1510 C C . SER A 1 96 ? -6.112 -15.093 13.238 1.00 0.00 131 SER A C 1
ATOM 1511 O O . SER A 1 96 ? -6.813 -14.205 13.723 1.00 0.00 131 SER A O 1
ATOM 1519 N N . GLY A 1 97 ? -4.821 -15.231 13.524 1.00 0.00 132 GLY A N 1
ATOM 1520 C CA . GLY A 1 97 ? -4.163 -14.320 14.442 1.00 0.00 132 GLY A CA 1
ATOM 1521 C C . GLY A 1 97 ? -2.673 -14.579 14.547 1.00 0.00 132 GLY A C 1
ATOM 1522 O O . GLY A 1 97 ? -1.863 -13.951 13.865 1.00 0.00 132 GLY A O 1
ATOM 1526 N N . PRO A 1 98 ? -2.291 -15.523 15.420 1.00 0.00 133 PRO A N 1
ATOM 1527 C CA . PRO A 1 98 ? -0.887 -15.884 15.633 1.00 0.00 133 PRO A CA 1
ATOM 1528 C C . PRO A 1 98 ? -0.288 -16.611 14.434 1.00 0.00 133 PRO A C 1
ATOM 1529 O O . PRO A 1 98 ? 0.901 -16.931 14.421 1.00 0.00 133 PRO A O 1
ATOM 1540 N N . SER A 1 99 ? -1.117 -16.869 13.429 1.00 0.00 134 SER A N 1
ATOM 1541 C CA . SER A 1 99 ? -0.669 -17.563 12.226 1.00 0.00 134 SER A CA 1
ATOM 1542 C C . SER A 1 99 ? -0.421 -16.576 11.091 1.00 0.00 134 SER A C 1
ATOM 1543 O O . SER A 1 99 ? -1.321 -15.837 10.688 1.00 0.00 134 SER A O 1
ATOM 1551 N N . SER A 1 100 ? 0.805 -16.568 10.578 1.00 0.00 135 SER A N 1
ATOM 1552 C CA . SER A 1 100 ? 1.174 -15.668 9.492 1.00 0.00 135 SER A CA 1
ATOM 1553 C C . SER A 1 100 ? 2.467 -16.127 8.822 1.00 0.00 135 SER A C 1
ATOM 1554 O O . SER A 1 100 ? 3.540 -16.076 9.421 1.00 0.00 135 SER A O 1
ATOM 1562 N N . GLY A 1 101 ? 2.355 -16.573 7.575 1.00 0.00 136 GLY A N 1
ATOM 1563 C CA . GLY A 1 101 ? 3.520 -17.034 6.845 1.00 0.00 136 GLY A CA 1
ATOM 1564 C C . GLY A 1 101 ? 4.055 -18.350 7.376 1.00 0.00 136 GLY A C 1
ATOM 1565 O O . GLY A 1 101 ? 5.086 -18.383 8.048 1.00 0.00 136 GLY A O 1
ATOM 1569 N N . GLY A 1 1 ? -1.549 0.132 17.245 1.00 0.00 36 GLY A N 2
ATOM 1570 C CA . GLY A 1 1 ? -0.119 -0.103 17.173 1.00 0.00 36 GLY A CA 2
ATOM 1571 C C . GLY A 1 1 ? 0.670 1.178 16.988 1.00 0.00 36 GLY A C 2
ATOM 1572 O O . GLY A 1 1 ? 0.137 2.182 16.515 1.00 0.00 36 GLY A O 2
ATOM 1576 N N . SER A 1 2 ? 1.945 1.145 17.366 1.00 0.00 37 SER A N 2
ATOM 1577 C CA . SER A 1 2 ? 2.808 2.315 17.245 1.00 0.00 37 SER A CA 2
ATOM 1578 C C . SER A 1 2 ? 4.278 1.914 17.310 1.00 0.00 37 SER A C 2
ATOM 1579 O O . SER A 1 2 ? 4.659 1.032 18.080 1.00 0.00 37 SER A O 2
ATOM 1587 N N . SER A 1 3 ? 5.099 2.567 16.495 1.00 0.00 38 SER A N 2
ATOM 1588 C CA . SER A 1 3 ? 6.528 2.277 16.455 1.00 0.00 38 SER A CA 2
ATOM 1589 C C . SER A 1 3 ? 7.255 3.251 15.533 1.00 0.00 38 SER A C 2
ATOM 1590 O O . SER A 1 3 ? 6.629 4.042 14.828 1.00 0.00 38 SER A O 2
ATOM 1598 N N . GLY A 1 4 ? 8.583 3.188 15.544 1.00 0.00 39 GLY A N 2
ATOM 1599 C CA . GLY A 1 4 ? 9.375 4.068 14.706 1.00 0.00 39 GLY A CA 2
ATOM 1600 C C . GLY A 1 4 ? 10.859 3.768 14.788 1.00 0.00 39 GLY A C 2
ATOM 1601 O O . GLY A 1 4 ? 11.292 2.971 15.619 1.00 0.00 39 GLY A O 2
ATOM 1605 N N . SER A 1 5 ? 11.639 4.407 13.922 1.00 0.00 40 SER A N 2
ATOM 1606 C CA . SER A 1 5 ? 13.082 4.200 13.897 1.00 0.00 40 SER A CA 2
ATOM 1607 C C . SER A 1 5 ? 13.795 5.417 13.314 1.00 0.00 40 SER A C 2
ATOM 1608 O O . SER A 1 5 ? 13.331 6.017 12.345 1.00 0.00 40 SER A O 2
ATOM 1616 N N . SER A 1 6 ? 14.927 5.774 13.913 1.00 0.00 41 SER A N 2
ATOM 1617 C CA . SER A 1 6 ? 15.703 6.921 13.457 1.00 0.00 41 SER A CA 2
ATOM 1618 C C . SER A 1 6 ? 17.191 6.588 13.415 1.00 0.00 41 SER A C 2
ATOM 1619 O O . SER A 1 6 ? 17.846 6.485 14.452 1.00 0.00 41 SER A O 2
ATOM 1627 N N . GLY A 1 7 ? 17.720 6.419 12.207 1.00 0.00 42 GLY A N 2
ATOM 1628 C CA . GLY A 1 7 ? 19.126 6.098 12.051 1.00 0.00 42 GLY A CA 2
ATOM 1629 C C . GLY A 1 7 ? 19.479 5.715 10.628 1.00 0.00 42 GLY A C 2
ATOM 1630 O O . GLY A 1 7 ? 18.762 6.058 9.689 1.00 0.00 42 GLY A O 2
ATOM 1634 N N . ALA A 1 8 ? 20.589 5.002 10.466 1.00 0.00 43 ALA A N 2
ATOM 1635 C CA . ALA A 1 8 ? 21.036 4.570 9.148 1.00 0.00 43 ALA A CA 2
ATOM 1636 C C . ALA A 1 8 ? 19.851 4.226 8.252 1.00 0.00 43 ALA A C 2
ATOM 1637 O O . ALA A 1 8 ? 18.900 3.574 8.686 1.00 0.00 43 ALA A O 2
ATOM 1644 N N . VAL A 1 9 ? 19.912 4.669 7.000 1.00 0.00 44 VAL A N 2
ATOM 1645 C CA . VAL A 1 9 ? 18.843 4.407 6.044 1.00 0.00 44 VAL A CA 2
ATOM 1646 C C . VAL A 1 9 ? 19.206 3.251 5.117 1.00 0.00 44 VAL A C 2
ATOM 1647 O O . VAL A 1 9 ? 19.955 3.426 4.156 1.00 0.00 44 VAL A O 2
ATOM 1660 N N . SER A 1 10 ? 18.670 2.072 5.413 1.00 0.00 45 SER A N 2
ATOM 1661 C CA . SER A 1 10 ? 18.940 0.886 4.608 1.00 0.00 45 SER A CA 2
ATOM 1662 C C . SER A 1 10 ? 17.696 0.458 3.837 1.00 0.00 45 SER A C 2
ATOM 1663 O O . SER A 1 10 ? 16.626 1.054 3.978 1.00 0.00 45 SER A O 2
ATOM 1671 N N . THR A 1 11 ? 17.842 -0.579 3.017 1.00 0.00 46 THR A N 2
ATOM 1672 C CA . THR A 1 11 ? 16.732 -1.086 2.222 1.00 0.00 46 THR A CA 2
ATOM 1673 C C . THR A 1 11 ? 15.633 -1.655 3.112 1.00 0.00 46 THR A C 2
ATOM 1674 O O . THR A 1 11 ? 14.446 -1.497 2.825 1.00 0.00 46 THR A O 2
ATOM 1685 N N . GLU A 1 12 ? 16.035 -2.315 4.194 1.00 0.00 47 GLU A N 2
ATOM 1686 C CA . GLU A 1 12 ? 15.081 -2.906 5.125 1.00 0.00 47 GLU A CA 2
ATOM 1687 C C . GLU A 1 12 ? 14.186 -1.835 5.742 1.00 0.00 47 GLU A C 2
ATOM 1688 O O . GLU A 1 12 ? 12.988 -2.043 5.927 1.00 0.00 47 GLU A O 2
ATOM 1700 N N . ASP A 1 13 ? 14.778 -0.687 6.057 1.00 0.00 48 ASP A N 2
ATOM 1701 C CA . ASP A 1 13 ? 14.036 0.417 6.652 1.00 0.00 48 ASP A CA 2
ATOM 1702 C C . ASP A 1 13 ? 13.119 1.072 5.624 1.00 0.00 48 ASP A C 2
ATOM 1703 O O . ASP A 1 13 ? 11.965 1.389 5.917 1.00 0.00 48 ASP A O 2
ATOM 1712 N N . LEU A 1 14 ? 13.639 1.273 4.418 1.00 0.00 49 LEU A N 2
ATOM 1713 C CA . LEU A 1 14 ? 12.868 1.892 3.345 1.00 0.00 49 LEU A CA 2
ATOM 1714 C C . LEU A 1 14 ? 11.693 1.008 2.940 1.00 0.00 49 LEU A C 2
ATOM 1715 O O . LEU A 1 14 ? 10.568 1.482 2.786 1.00 0.00 49 LEU A O 2
ATOM 1731 N N . LYS A 1 15 ? 11.961 -0.283 2.770 1.00 0.00 50 LYS A N 2
ATOM 1732 C CA . LYS A 1 15 ? 10.927 -1.236 2.386 1.00 0.00 50 LYS A CA 2
ATOM 1733 C C . LYS A 1 15 ? 9.847 -1.329 3.458 1.00 0.00 50 LYS A C 2
ATOM 1734 O O . LYS A 1 15 ? 8.655 -1.333 3.152 1.00 0.00 50 LYS A O 2
ATOM 1753 N N . GLU A 1 16 ? 10.273 -1.401 4.716 1.00 0.00 51 GLU A N 2
ATOM 1754 C CA . GLU A 1 16 ? 9.340 -1.493 5.833 1.00 0.00 51 GLU A CA 2
ATOM 1755 C C . GLU A 1 16 ? 8.432 -0.268 5.886 1.00 0.00 51 GLU A C 2
ATOM 1756 O O . GLU A 1 16 ? 7.240 -0.376 6.176 1.00 0.00 51 GLU A O 2
ATOM 1768 N N . CYS A 1 17 ? 9.004 0.898 5.604 1.00 0.00 52 CYS A N 2
ATOM 1769 C CA . CYS A 1 17 ? 8.248 2.145 5.620 1.00 0.00 52 CYS A CA 2
ATOM 1770 C C . CYS A 1 17 ? 7.225 2.175 4.490 1.00 0.00 52 CYS A C 2
ATOM 1771 O O . CYS A 1 17 ? 6.047 2.464 4.710 1.00 0.00 52 CYS A O 2
ATOM 1779 N N . LEU A 1 18 ? 7.681 1.877 3.278 1.00 0.00 53 LEU A N 2
ATOM 1780 C CA . LEU A 1 18 ? 6.805 1.872 2.111 1.00 0.00 53 LEU A CA 2
ATOM 1781 C C . LEU A 1 18 ? 5.674 0.864 2.285 1.00 0.00 53 LEU A C 2
ATOM 1782 O O . LEU A 1 18 ? 4.528 1.133 1.921 1.00 0.00 53 LEU A O 2
ATOM 1798 N N . LYS A 1 19 ? 6.000 -0.295 2.844 1.00 0.00 54 LYS A N 2
ATOM 1799 C CA . LYS A 1 19 ? 5.011 -1.342 3.071 1.00 0.00 54 LYS A CA 2
ATOM 1800 C C . LYS A 1 19 ? 3.930 -0.870 4.037 1.00 0.00 54 LYS A C 2
ATOM 1801 O O . LYS A 1 19 ? 2.743 -1.129 3.833 1.00 0.00 54 LYS A O 2
ATOM 1820 N N . LYS A 1 20 ? 4.347 -0.174 5.090 1.00 0.00 55 LYS A N 2
ATOM 1821 C CA . LYS A 1 20 ? 3.414 0.337 6.087 1.00 0.00 55 LYS A CA 2
ATOM 1822 C C . LYS A 1 20 ? 2.520 1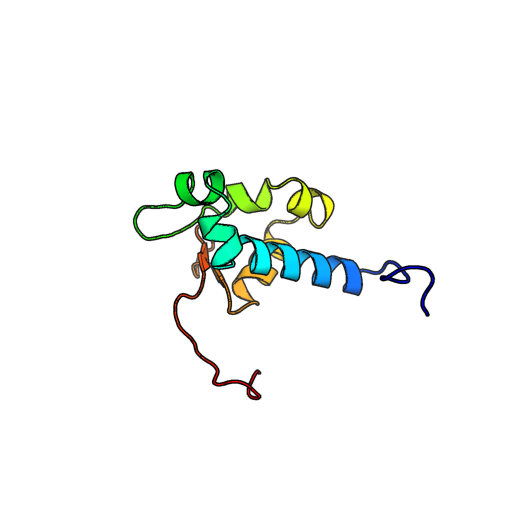.420 5.491 1.00 0.00 55 LYS A C 2
ATOM 1823 O O . LYS A 1 20 ? 1.346 1.532 5.845 1.00 0.00 55 LYS A O 2
ATOM 1842 N N . GLN A 1 21 ? 3.082 2.212 4.584 1.00 0.00 56 GLN A N 2
ATOM 1843 C CA . GLN A 1 21 ? 2.333 3.285 3.939 1.00 0.00 56 GLN A CA 2
ATOM 1844 C C . GLN A 1 21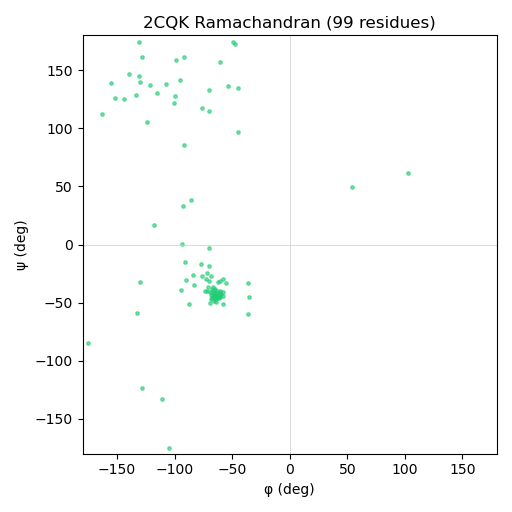 ? 1.212 2.720 3.073 1.00 0.00 56 GLN A C 2
ATOM 1845 O O . GLN A 1 21 ? 0.067 3.170 3.150 1.00 0.00 56 GLN A O 2
ATOM 1859 N N . LEU A 1 22 ? 1.546 1.734 2.248 1.00 0.00 57 LEU A N 2
ATOM 1860 C CA . LEU A 1 22 ? 0.567 1.108 1.366 1.00 0.00 57 LEU A CA 2
ATOM 1861 C C . LEU A 1 22 ? -0.515 0.396 2.172 1.00 0.00 57 LEU A C 2
ATOM 1862 O O . LEU A 1 22 ? -1.704 0.531 1.887 1.00 0.00 57 LEU A O 2
ATOM 1878 N N . GLU A 1 23 ? -0.092 -0.361 3.180 1.00 0.00 58 GLU A N 2
ATOM 1879 C CA . GLU A 1 23 ? -1.026 -1.093 4.028 1.00 0.00 58 GLU A CA 2
ATOM 1880 C C . GLU A 1 23 ? -1.889 -0.134 4.843 1.00 0.00 58 GLU A C 2
ATOM 1881 O O . GLU A 1 23 ? -3.106 -0.297 4.928 1.00 0.00 58 GLU A O 2
ATOM 1893 N N . PHE A 1 24 ? -1.250 0.867 5.438 1.00 0.00 59 PHE A N 2
ATOM 1894 C CA . PHE A 1 24 ? -1.957 1.853 6.247 1.00 0.00 59 PHE A CA 2
ATOM 1895 C C . PHE A 1 24 ? -2.881 2.704 5.382 1.00 0.00 59 PHE A C 2
ATOM 1896 O O . PHE A 1 24 ? -3.997 3.034 5.785 1.00 0.00 59 PHE A O 2
ATOM 1913 N N . CYS A 1 25 ? -2.408 3.056 4.192 1.00 0.00 60 CYS A N 2
ATOM 1914 C CA . CYS A 1 25 ? -3.190 3.871 3.269 1.00 0.00 60 CYS A CA 2
ATOM 1915 C C . CYS A 1 25 ? -4.427 3.117 2.791 1.00 0.00 60 CYS A C 2
ATOM 1916 O O . CYS A 1 25 ? -5.475 3.713 2.544 1.00 0.00 60 CYS A O 2
ATOM 1924 N N . PHE A 1 26 ? -4.296 1.800 2.659 1.00 0.00 61 PHE A N 2
ATOM 1925 C CA . PHE A 1 26 ? -5.401 0.964 2.208 1.00 0.00 61 PHE A CA 2
ATOM 1926 C C . PHE A 1 26 ? -6.232 0.475 3.391 1.00 0.00 61 PHE A C 2
ATOM 1927 O O . PHE A 1 26 ? -7.201 -0.264 3.221 1.00 0.00 61 PHE A O 2
ATOM 1944 N N . SER A 1 27 ? -5.845 0.895 4.592 1.00 0.00 62 SER A N 2
ATOM 1945 C CA . SER A 1 27 ? -6.551 0.497 5.805 1.00 0.00 62 SER A CA 2
ATOM 1946 C C . SER A 1 27 ? -7.999 0.978 5.773 1.00 0.00 62 SER A C 2
ATOM 1947 O O . SER A 1 27 ? -8.323 1.963 5.108 1.00 0.00 62 SER A O 2
ATOM 1955 N N . ARG A 1 28 ? -8.865 0.277 6.496 1.00 0.00 63 ARG A N 2
ATOM 1956 C CA . ARG A 1 28 ? -10.278 0.630 6.550 1.00 0.00 63 ARG A CA 2
ATOM 1957 C C . ARG A 1 28 ? -10.467 2.029 7.130 1.00 0.00 63 ARG A C 2
ATOM 1958 O O . ARG A 1 28 ? -11.228 2.835 6.595 1.00 0.00 63 ARG A O 2
ATOM 1979 N N . GLU A 1 29 ? -9.770 2.309 8.227 1.00 0.00 64 GLU A N 2
ATOM 1980 C CA . GLU A 1 29 ? -9.862 3.611 8.879 1.00 0.00 64 GLU A CA 2
ATOM 1981 C C . GLU A 1 29 ? -9.196 4.691 8.032 1.00 0.00 64 GLU A C 2
ATOM 1982 O O . GLU A 1 29 ? -9.716 5.799 7.900 1.00 0.00 64 GLU A O 2
ATOM 1994 N N . ASN A 1 30 ? -8.043 4.360 7.462 1.00 0.00 65 ASN A N 2
ATOM 1995 C CA . ASN A 1 30 ? -7.304 5.304 6.629 1.00 0.00 65 ASN A CA 2
ATOM 1996 C C . ASN A 1 30 ? -8.104 5.671 5.383 1.00 0.00 65 ASN A C 2
ATOM 1997 O O . ASN A 1 30 ? -8.157 6.837 4.987 1.00 0.00 65 ASN A O 2
ATOM 2008 N N . LEU A 1 31 ? -8.726 4.670 4.769 1.00 0.00 66 LEU A N 2
ATOM 2009 C CA . LEU A 1 31 ? -9.525 4.888 3.569 1.00 0.00 66 LEU A CA 2
ATOM 2010 C C . LEU A 1 31 ? -10.734 5.768 3.871 1.00 0.00 66 LEU A C 2
ATOM 2011 O O . LEU A 1 31 ? -11.038 6.700 3.127 1.00 0.00 66 LEU A O 2
ATOM 2027 N N . SER A 1 32 ? -11.421 5.464 4.968 1.00 0.00 67 SER A N 2
ATOM 2028 C CA . SER A 1 32 ? -12.598 6.226 5.369 1.00 0.00 67 SER A CA 2
ATOM 2029 C C . SER A 1 32 ? -12.230 7.674 5.672 1.00 0.00 67 SER A C 2
ATOM 2030 O O . SER A 1 32 ? -13.013 8.592 5.422 1.00 0.00 67 SER A O 2
ATOM 2038 N N . LYS A 1 33 ? -11.033 7.874 6.213 1.00 0.00 68 LYS A N 2
ATOM 2039 C CA . LYS A 1 33 ? -10.559 9.211 6.551 1.00 0.00 68 LYS A CA 2
ATOM 2040 C C . LYS A 1 33 ? -9.979 9.908 5.324 1.00 0.00 68 LYS A C 2
ATOM 2041 O O . LYS A 1 33 ? -9.998 11.135 5.229 1.00 0.00 68 LYS A O 2
ATOM 2060 N N . ASP A 1 34 ? -9.467 9.119 4.388 1.00 0.00 69 ASP A N 2
ATOM 2061 C CA . ASP A 1 34 ? -8.883 9.660 3.165 1.00 0.00 69 ASP A CA 2
ATOM 2062 C C . ASP A 1 34 ? -9.946 9.823 2.082 1.00 0.00 69 ASP A C 2
ATOM 2063 O O . ASP A 1 34 ? -10.131 8.941 1.241 1.00 0.00 69 ASP A O 2
ATOM 2072 N N . LEU A 1 35 ? -10.643 10.953 2.109 1.00 0.00 70 LEU A N 2
ATOM 2073 C CA . LEU A 1 35 ? -11.689 11.231 1.131 1.00 0.00 70 LEU A CA 2
ATOM 2074 C C . LEU A 1 35 ? -11.118 11.252 -0.284 1.00 0.00 70 LEU A C 2
ATOM 2075 O O . LEU A 1 35 ? -11.795 10.877 -1.242 1.00 0.00 70 LEU A O 2
ATOM 2091 N N . TYR A 1 36 ? -9.870 11.690 -0.406 1.00 0.00 71 TYR A N 2
ATOM 2092 C CA . TYR A 1 36 ? -9.209 11.759 -1.704 1.00 0.00 71 TYR A CA 2
ATOM 2093 C C . TYR A 1 36 ? -8.974 10.362 -2.272 1.00 0.00 71 TYR A C 2
ATOM 2094 O O . TYR A 1 36 ? -9.251 10.101 -3.442 1.00 0.00 71 TYR A O 2
ATOM 2112 N N . LEU A 1 37 ? -8.462 9.469 -1.432 1.00 0.00 72 LEU A N 2
ATOM 2113 C CA . LEU A 1 37 ? -8.190 8.097 -1.848 1.00 0.00 72 LEU A CA 2
ATOM 2114 C C . LEU A 1 37 ? -9.468 7.403 -2.307 1.00 0.00 72 LEU A C 2
ATOM 2115 O O . LEU A 1 37 ? -9.472 6.687 -3.308 1.00 0.00 72 LEU A O 2
ATOM 2131 N N . ILE A 1 38 ? -10.552 7.622 -1.570 1.00 0.00 73 ILE A N 2
ATOM 2132 C CA . ILE A 1 38 ? -11.837 7.021 -1.904 1.00 0.00 73 ILE A CA 2
ATOM 2133 C C . ILE A 1 38 ? -12.383 7.582 -3.212 1.00 0.00 73 ILE A C 2
ATOM 2134 O O . ILE A 1 38 ? -13.008 6.865 -3.993 1.00 0.00 73 ILE A O 2
ATOM 2150 N N . SER A 1 39 ? -12.141 8.868 -3.445 1.00 0.00 74 SER A N 2
ATOM 2151 C CA . SER A 1 39 ? -12.611 9.527 -4.658 1.00 0.00 74 SER A CA 2
ATOM 2152 C C . SER A 1 39 ? -11.858 9.013 -5.881 1.00 0.00 74 SER A C 2
ATOM 2153 O O . SER A 1 39 ? -12.395 8.989 -6.988 1.00 0.00 74 SER A O 2
ATOM 2161 N N . GLN A 1 40 ? -10.611 8.605 -5.671 1.00 0.00 75 GLN A N 2
ATOM 2162 C CA . GLN A 1 40 ? -9.783 8.092 -6.757 1.00 0.00 75 GLN A CA 2
ATOM 2163 C C . GLN A 1 40 ? -10.044 6.607 -6.987 1.00 0.00 75 GLN A C 2
ATOM 2164 O O . GLN A 1 40 ? -9.837 6.094 -8.086 1.00 0.00 75 GLN A O 2
ATOM 2178 N N . MET A 1 41 ? -10.498 5.923 -5.941 1.00 0.00 76 MET A N 2
ATOM 2179 C CA . MET A 1 41 ? -10.789 4.497 -6.031 1.00 0.00 76 MET A CA 2
ATOM 2180 C C . MET A 1 41 ? -11.617 4.187 -7.274 1.00 0.00 76 MET A C 2
ATOM 2181 O O . MET A 1 41 ? -12.086 5.094 -7.961 1.00 0.00 76 MET A O 2
ATOM 2195 N N . ASP A 1 42 ? -11.791 2.901 -7.557 1.00 0.00 77 ASP A N 2
ATOM 2196 C CA . ASP A 1 42 ? -12.563 2.471 -8.718 1.00 0.00 77 ASP A CA 2
ATOM 2197 C C . ASP A 1 42 ? -13.899 1.873 -8.290 1.00 0.00 77 ASP A C 2
ATOM 2198 O O . ASP A 1 42 ? -14.245 1.882 -7.109 1.00 0.00 77 ASP A O 2
ATOM 2207 N N . SER A 1 43 ? -14.646 1.354 -9.259 1.00 0.00 78 SER A N 2
ATOM 2208 C CA . SER A 1 43 ? -15.948 0.755 -8.985 1.00 0.00 78 SER A CA 2
ATOM 2209 C C . SER A 1 43 ? -15.802 -0.474 -8.094 1.00 0.00 78 SER A C 2
ATOM 2210 O O . SER A 1 43 ? -16.617 -0.705 -7.199 1.00 0.00 78 SER A O 2
ATOM 2218 N N . ASP A 1 44 ? -14.760 -1.259 -8.345 1.00 0.00 79 ASP A N 2
ATOM 2219 C CA . ASP A 1 44 ? -14.506 -2.465 -7.566 1.00 0.00 79 ASP A CA 2
ATOM 2220 C C . ASP A 1 44 ? -13.528 -2.182 -6.429 1.00 0.00 79 ASP A C 2
ATOM 2221 O O . ASP A 1 44 ? -12.770 -3.060 -6.018 1.00 0.00 79 ASP A O 2
ATOM 2230 N N . GLN A 1 45 ? -13.550 -0.951 -5.930 1.00 0.00 80 GLN A N 2
ATOM 2231 C CA . GLN A 1 45 ? -12.663 -0.552 -4.842 1.00 0.00 80 GLN A CA 2
ATOM 2232 C C . GLN A 1 45 ? -11.204 -0.786 -5.217 1.00 0.00 80 GLN A C 2
ATOM 2233 O O . GLN A 1 45 ? -10.421 -1.299 -4.416 1.00 0.00 80 GLN A O 2
ATOM 2247 N N . PHE A 1 46 ? -10.844 -0.409 -6.439 1.00 0.00 81 PHE A N 2
ATOM 2248 C CA . PHE A 1 46 ? -9.478 -0.578 -6.920 1.00 0.00 81 PHE A CA 2
ATOM 2249 C C . PHE A 1 46 ? -8.790 0.773 -7.094 1.00 0.00 81 PHE A C 2
ATOM 2250 O O . PHE A 1 46 ? -9.394 1.731 -7.577 1.00 0.00 81 PHE A O 2
ATOM 2267 N N . ILE A 1 47 ? -7.524 0.841 -6.696 1.00 0.00 82 ILE A N 2
ATOM 2268 C CA . ILE A 1 47 ? -6.754 2.073 -6.807 1.00 0.00 82 ILE A CA 2
ATOM 2269 C C . ILE A 1 47 ? -5.621 1.924 -7.817 1.00 0.00 82 ILE A C 2
ATOM 2270 O O . ILE A 1 47 ? -4.915 0.915 -7.851 1.00 0.00 82 ILE A O 2
ATOM 2286 N N . PRO A 1 48 ? -5.439 2.952 -8.659 1.00 0.00 83 PRO A N 2
ATOM 2287 C CA . PRO A 1 48 ? -4.390 2.960 -9.683 1.00 0.00 83 PRO A CA 2
ATOM 2288 C C . PRO A 1 48 ? -2.993 3.078 -9.082 1.00 0.00 83 PRO A C 2
ATOM 2289 O O . PRO A 1 48 ? -2.779 3.829 -8.131 1.00 0.00 83 PRO A O 2
ATOM 2300 N N . ILE A 1 49 ? -2.048 2.332 -9.644 1.00 0.00 84 ILE A N 2
ATOM 2301 C CA . ILE A 1 49 ? -0.673 2.356 -9.164 1.00 0.00 84 ILE A CA 2
ATOM 2302 C C . ILE A 1 49 ? -0.030 3.718 -9.400 1.00 0.00 84 ILE A C 2
ATOM 2303 O O . ILE A 1 49 ? 0.837 4.147 -8.640 1.00 0.00 84 ILE A O 2
ATOM 2319 N N . TRP A 1 50 ? -0.463 4.394 -10.458 1.00 0.00 85 TRP A N 2
ATOM 2320 C CA . TRP A 1 50 ? 0.068 5.711 -10.794 1.00 0.00 85 TRP A CA 2
ATOM 2321 C C . TRP A 1 50 ? -0.182 6.702 -9.663 1.00 0.00 85 TRP A C 2
ATOM 2322 O O . TRP A 1 50 ? 0.689 7.505 -9.323 1.00 0.00 85 TRP A O 2
ATOM 2343 N N . THR A 1 51 ? -1.376 6.644 -9.082 1.00 0.00 86 THR A N 2
ATOM 2344 C CA . THR A 1 51 ? -1.739 7.538 -7.990 1.00 0.00 86 THR A CA 2
ATOM 2345 C C . THR A 1 51 ? -0.866 7.293 -6.766 1.00 0.00 86 THR A C 2
ATOM 2346 O O . THR A 1 51 ? -0.406 8.235 -6.119 1.00 0.00 86 THR A O 2
ATOM 2357 N N . VAL A 1 52 ? -0.641 6.022 -6.450 1.00 0.00 87 VAL A N 2
ATOM 2358 C CA . VAL A 1 52 ? 0.180 5.653 -5.302 1.00 0.00 87 VAL A CA 2
ATOM 2359 C C . VAL A 1 52 ? 1.654 5.938 -5.567 1.00 0.00 87 VAL A C 2
ATOM 2360 O O . VAL A 1 52 ? 2.389 6.346 -4.666 1.00 0.00 87 VAL A O 2
ATOM 2373 N N . ALA A 1 53 ? 2.080 5.722 -6.806 1.00 0.00 88 ALA A N 2
ATOM 2374 C CA . ALA A 1 53 ? 3.466 5.957 -7.190 1.00 0.00 88 ALA A CA 2
ATOM 2375 C C . ALA A 1 53 ? 3.768 7.450 -7.267 1.00 0.00 88 ALA A C 2
ATOM 2376 O O . ALA A 1 53 ? 4.919 7.867 -7.139 1.00 0.00 88 ALA A O 2
ATOM 2383 N N . ASN A 1 54 ? 2.728 8.249 -7.476 1.00 0.00 89 ASN A N 2
ATOM 2384 C CA . ASN A 1 54 ? 2.882 9.696 -7.571 1.00 0.00 89 ASN A CA 2
ATOM 2385 C C . ASN A 1 54 ? 2.892 10.335 -6.186 1.00 0.00 89 ASN A C 2
ATOM 2386 O O . ASN A 1 54 ? 3.398 11.442 -6.005 1.00 0.00 89 ASN A O 2
ATOM 2397 N N . MET A 1 55 ? 2.329 9.629 -5.211 1.00 0.00 90 MET A N 2
ATOM 2398 C CA . MET A 1 55 ? 2.275 10.125 -3.841 1.00 0.00 90 MET A CA 2
ATOM 2399 C C . MET A 1 55 ? 3.630 10.676 -3.408 1.00 0.00 90 MET A C 2
ATOM 2400 O O . MET A 1 55 ? 4.666 10.057 -3.647 1.00 0.00 90 MET A O 2
ATOM 2414 N N . GLU A 1 56 ? 3.613 11.842 -2.770 1.00 0.00 91 GLU A N 2
ATOM 2415 C CA . GLU A 1 56 ? 4.842 12.475 -2.306 1.00 0.00 91 GLU A CA 2
ATOM 2416 C C . GLU A 1 56 ? 5.583 11.572 -1.324 1.00 0.00 91 GLU A C 2
ATOM 2417 O O . GLU A 1 56 ? 6.774 11.312 -1.484 1.00 0.00 91 GLU A O 2
ATOM 2429 N N . GLU A 1 57 ? 4.867 11.097 -0.310 1.00 0.00 92 GLU A N 2
ATOM 2430 C CA . GLU A 1 57 ? 5.456 10.224 0.698 1.00 0.00 92 GLU A CA 2
ATOM 2431 C C . GLU A 1 57 ? 5.980 8.938 0.064 1.00 0.00 92 GLU A C 2
ATOM 2432 O O . GLU A 1 57 ? 7.083 8.486 0.375 1.00 0.00 92 GLU A O 2
ATOM 2444 N N . ILE A 1 58 ? 5.182 8.355 -0.824 1.00 0.00 93 ILE A N 2
ATOM 2445 C CA . ILE A 1 58 ? 5.565 7.123 -1.501 1.00 0.00 93 ILE A CA 2
ATOM 2446 C C . ILE A 1 58 ? 6.813 7.329 -2.353 1.00 0.00 93 ILE A C 2
ATOM 2447 O O . ILE A 1 58 ? 7.657 6.439 -2.463 1.00 0.00 93 ILE A O 2
ATOM 2463 N N . LYS A 1 59 ? 6.925 8.509 -2.953 1.00 0.00 94 LYS A N 2
ATOM 2464 C CA . LYS A 1 59 ? 8.071 8.834 -3.793 1.00 0.00 94 LYS A CA 2
ATOM 2465 C C . LYS A 1 59 ? 9.333 9.001 -2.952 1.00 0.00 94 LYS A C 2
ATOM 2466 O O . LYS A 1 59 ? 10.392 8.474 -3.292 1.00 0.00 94 LYS A O 2
ATOM 2485 N N . LYS A 1 60 ? 9.211 9.736 -1.852 1.00 0.00 95 LYS A N 2
ATOM 2486 C CA . LYS A 1 60 ? 10.340 9.970 -0.959 1.00 0.00 95 LYS A CA 2
ATOM 2487 C C . LYS A 1 60 ? 10.827 8.662 -0.344 1.00 0.00 95 LYS A C 2
ATOM 2488 O O . LYS A 1 60 ? 12.003 8.525 -0.001 1.00 0.00 95 LYS A O 2
ATOM 2507 N N . LEU A 1 61 ? 9.918 7.703 -0.206 1.00 0.00 96 LEU A N 2
ATOM 2508 C CA . LEU A 1 61 ? 10.256 6.405 0.366 1.00 0.00 96 LEU A CA 2
ATOM 2509 C C . LEU A 1 61 ? 10.667 5.419 -0.723 1.00 0.00 96 LEU A C 2
ATOM 2510 O O . LEU A 1 61 ? 11.518 4.556 -0.506 1.00 0.00 96 LEU A O 2
ATOM 2526 N N . THR A 1 62 ? 10.058 5.554 -1.897 1.00 0.00 97 THR A N 2
ATOM 2527 C CA . THR A 1 62 ? 10.361 4.677 -3.020 1.00 0.00 97 THR A CA 2
ATOM 2528 C C . THR A 1 62 ? 10.024 5.347 -4.347 1.00 0.00 97 THR A C 2
ATOM 2529 O O . THR A 1 62 ? 8.938 5.903 -4.517 1.00 0.00 97 THR A O 2
ATOM 2540 N N . THR A 1 63 ? 10.962 5.291 -5.289 1.00 0.00 98 THR A N 2
ATOM 2541 C CA . THR A 1 63 ? 10.764 5.893 -6.601 1.00 0.00 98 THR A CA 2
ATOM 2542 C C . THR A 1 63 ? 10.950 4.865 -7.711 1.00 0.00 98 THR A C 2
ATOM 2543 O O . THR A 1 63 ? 11.552 5.156 -8.746 1.00 0.00 98 THR A O 2
ATOM 2554 N N . ASP A 1 64 ? 10.430 3.663 -7.490 1.00 0.00 99 ASP A N 2
ATOM 2555 C CA . ASP A 1 64 ? 10.537 2.591 -8.474 1.00 0.00 99 ASP A CA 2
ATOM 2556 C C . ASP A 1 64 ? 9.219 1.833 -8.597 1.00 0.00 99 ASP A C 2
ATOM 2557 O O . ASP A 1 64 ? 8.558 1.522 -7.605 1.00 0.00 99 ASP A O 2
ATOM 2566 N N . PRO A 1 65 ? 8.825 1.528 -9.842 1.00 0.00 100 PRO A N 2
ATOM 2567 C CA . PRO A 1 65 ? 7.583 0.803 -10.124 1.00 0.00 100 PRO A CA 2
ATOM 2568 C C . PRO A 1 65 ? 7.649 -0.655 -9.683 1.00 0.00 100 PRO A C 2
ATOM 2569 O O . PRO A 1 65 ? 6.714 -1.172 -9.071 1.00 0.00 100 PRO A O 2
ATOM 2580 N N . ASP A 1 66 ? 8.758 -1.313 -9.998 1.00 0.00 101 ASP A N 2
ATOM 2581 C CA . ASP A 1 66 ? 8.948 -2.712 -9.632 1.00 0.00 101 ASP A CA 2
ATOM 2582 C C . ASP A 1 66 ? 9.033 -2.871 -8.117 1.00 0.00 101 ASP A C 2
ATOM 2583 O O . ASP A 1 66 ? 8.519 -3.839 -7.554 1.00 0.00 101 ASP A O 2
ATOM 2592 N N . LEU A 1 67 ? 9.685 -1.917 -7.463 1.00 0.00 102 LEU A N 2
ATOM 2593 C CA . LEU A 1 67 ? 9.839 -1.951 -6.013 1.00 0.00 102 LEU A CA 2
ATOM 2594 C C . LEU A 1 67 ? 8.484 -1.857 -5.320 1.00 0.00 102 LEU A C 2
ATOM 2595 O O . LEU A 1 67 ? 8.184 -2.633 -4.412 1.00 0.00 102 LEU A O 2
ATOM 2611 N N . ILE A 1 68 ? 7.667 -0.904 -5.755 1.00 0.00 103 ILE A N 2
ATOM 2612 C CA . ILE A 1 68 ? 6.342 -0.710 -5.179 1.00 0.00 103 ILE A CA 2
ATOM 2613 C C . ILE A 1 68 ? 5.464 -1.938 -5.396 1.00 0.00 103 ILE A C 2
ATOM 2614 O O . ILE A 1 68 ? 4.832 -2.435 -4.462 1.00 0.00 103 ILE A O 2
ATOM 2630 N N . LEU A 1 69 ? 5.431 -2.424 -6.631 1.00 0.00 104 LEU A N 2
ATOM 2631 C CA . LEU A 1 69 ? 4.632 -3.596 -6.971 1.00 0.00 104 LEU A CA 2
ATOM 2632 C C . LEU A 1 69 ? 5.014 -4.787 -6.099 1.00 0.00 104 LEU A C 2
ATOM 2633 O O . LEU A 1 69 ? 4.152 -5.552 -5.665 1.00 0.00 104 LEU A O 2
ATOM 2649 N N . GLU A 1 70 ? 6.309 -4.936 -5.844 1.00 0.00 105 GLU A N 2
ATOM 2650 C CA . GLU A 1 70 ? 6.804 -6.034 -5.021 1.00 0.00 105 GLU A CA 2
ATOM 2651 C C . GLU A 1 70 ? 6.291 -5.915 -3.589 1.00 0.00 105 GLU A C 2
ATOM 2652 O O . GLU A 1 70 ? 5.910 -6.908 -2.969 1.00 0.00 105 GLU A O 2
ATOM 2664 N N . VAL A 1 71 ? 6.285 -4.692 -3.069 1.00 0.00 106 VAL A N 2
ATOM 2665 C CA . VAL A 1 71 ? 5.819 -4.441 -1.710 1.00 0.00 106 VAL A CA 2
ATOM 2666 C C . VAL A 1 71 ? 4.334 -4.753 -1.573 1.00 0.00 106 VAL A C 2
ATOM 2667 O O . VAL A 1 71 ? 3.912 -5.413 -0.623 1.00 0.00 106 VAL A O 2
ATOM 2680 N N . LEU A 1 72 ? 3.543 -4.272 -2.527 1.00 0.00 107 LEU A N 2
ATOM 2681 C CA . LEU A 1 72 ? 2.103 -4.500 -2.514 1.00 0.00 107 LEU A CA 2
ATOM 2682 C C . LEU A 1 72 ? 1.786 -5.990 -2.585 1.00 0.00 107 LEU A C 2
ATOM 2683 O O . LEU A 1 72 ? 0.992 -6.505 -1.798 1.00 0.00 107 LEU A O 2
ATOM 2699 N N . ARG A 1 73 ? 2.414 -6.678 -3.533 1.00 0.00 108 ARG A N 2
ATOM 2700 C CA . ARG A 1 73 ? 2.199 -8.110 -3.708 1.00 0.00 108 ARG A CA 2
ATOM 2701 C C . ARG A 1 73 ? 2.812 -8.896 -2.551 1.00 0.00 108 ARG A C 2
ATOM 2702 O O . ARG A 1 73 ? 2.416 -10.030 -2.280 1.00 0.00 108 ARG A O 2
ATOM 2723 N N . SER A 1 74 ? 3.780 -8.285 -1.876 1.00 0.00 109 SER A N 2
ATOM 2724 C CA . SER A 1 74 ? 4.452 -8.930 -0.752 1.00 0.00 109 SER A CA 2
ATOM 2725 C C . SER A 1 74 ? 3.601 -8.842 0.510 1.00 0.00 109 SER A C 2
ATOM 2726 O O . SER A 1 74 ? 3.687 -9.699 1.391 1.00 0.00 109 SER A O 2
ATOM 2734 N N . SER A 1 75 ? 2.778 -7.801 0.592 1.00 0.00 110 SER A N 2
ATOM 2735 C CA . SER A 1 75 ? 1.913 -7.599 1.748 1.00 0.00 110 SER A CA 2
ATOM 2736 C C . SER A 1 75 ? 0.531 -8.197 1.505 1.00 0.00 110 SER A C 2
ATOM 2737 O O . SER A 1 75 ? -0.074 -8.018 0.447 1.00 0.00 110 SER A O 2
ATOM 2745 N N . PRO A 1 76 ? 0.017 -8.926 2.506 1.00 0.00 111 PRO A N 2
ATOM 2746 C CA . PRO A 1 76 ? -1.300 -9.566 2.427 1.00 0.00 111 PRO A CA 2
ATOM 2747 C C . PRO A 1 76 ? -2.438 -8.552 2.449 1.00 0.00 111 PRO A C 2
ATOM 2748 O O . PRO A 1 76 ? -3.337 -8.596 1.609 1.00 0.00 111 PRO A O 2
ATOM 2759 N N . MET A 1 77 ? -2.394 -7.640 3.415 1.00 0.00 112 MET A N 2
ATOM 2760 C CA . MET A 1 77 ? -3.423 -6.615 3.545 1.00 0.00 112 MET A CA 2
ATOM 2761 C C . MET A 1 77 ? -3.849 -6.096 2.175 1.00 0.00 112 MET A C 2
ATOM 2762 O O . MET A 1 77 ? -4.980 -5.643 1.996 1.00 0.00 112 MET A O 2
ATOM 2776 N N . VAL A 1 78 ? -2.937 -6.164 1.211 1.00 0.00 113 VAL A N 2
ATOM 2777 C CA . VAL A 1 78 ? -3.219 -5.702 -0.143 1.00 0.00 113 VAL A CA 2
ATOM 2778 C C . VAL A 1 78 ? -2.870 -6.771 -1.173 1.00 0.00 113 VAL A C 2
ATOM 2779 O O . VAL A 1 78 ? -2.101 -7.689 -0.891 1.00 0.00 113 VAL A O 2
ATOM 2792 N N . GLN A 1 79 ? -3.441 -6.644 -2.365 1.00 0.00 114 GLN A N 2
ATOM 2793 C CA . GLN A 1 79 ? -3.191 -7.600 -3.438 1.00 0.00 114 GLN A CA 2
ATOM 2794 C C . GLN A 1 79 ? -3.155 -6.902 -4.793 1.00 0.00 114 GLN A C 2
ATOM 2795 O O . GLN A 1 79 ? -4.060 -6.142 -5.135 1.00 0.00 114 GLN A O 2
ATOM 2809 N N . VAL A 1 80 ? -2.102 -7.164 -5.562 1.00 0.00 115 VAL A N 2
ATOM 2810 C CA . VAL A 1 80 ? -1.949 -6.561 -6.880 1.00 0.00 115 VAL A CA 2
ATOM 2811 C C . VAL A 1 80 ? -2.401 -7.518 -7.977 1.00 0.00 115 VAL A C 2
ATOM 2812 O O . VAL A 1 80 ? -2.026 -8.690 -7.987 1.00 0.00 115 VAL A O 2
ATOM 2825 N N . ASP A 1 81 ? -3.209 -7.009 -8.901 1.00 0.00 116 ASP A N 2
ATOM 2826 C CA . ASP A 1 81 ? -3.712 -7.818 -10.006 1.00 0.00 116 ASP A CA 2
ATOM 2827 C C . ASP A 1 81 ? -2.577 -8.585 -10.678 1.00 0.00 116 ASP A C 2
ATOM 2828 O O . ASP A 1 81 ? -1.411 -8.212 -10.563 1.00 0.00 116 ASP A O 2
ATOM 2837 N N . GLU A 1 82 ? -2.929 -9.658 -11.379 1.00 0.00 117 GLU A N 2
ATOM 2838 C CA . GLU A 1 82 ? -1.941 -10.478 -12.068 1.00 0.00 117 GLU A CA 2
ATOM 2839 C C . GLU A 1 82 ? -1.223 -9.673 -13.149 1.00 0.00 117 GLU A C 2
ATOM 2840 O O . GLU A 1 82 ? -0.070 -9.946 -13.481 1.00 0.00 117 GLU A O 2
ATOM 2852 N N . LYS A 1 83 ? -1.917 -8.680 -13.695 1.00 0.00 118 LYS A N 2
ATOM 2853 C CA . LYS A 1 83 ? -1.349 -7.833 -14.738 1.00 0.00 118 LYS A CA 2
ATOM 2854 C C . LYS A 1 83 ? -0.396 -6.802 -14.143 1.00 0.00 118 LYS A C 2
ATOM 2855 O O . LYS A 1 83 ? 0.703 -6.591 -14.653 1.00 0.00 118 LYS A O 2
ATOM 2874 N N . GLY A 1 84 ? -0.825 -6.161 -13.059 1.00 0.00 119 GLY A N 2
ATOM 2875 C CA . GLY A 1 84 ? 0.003 -5.161 -12.412 1.00 0.00 119 GLY A CA 2
ATOM 2876 C C . GLY A 1 84 ? -0.355 -3.750 -12.835 1.00 0.00 119 GLY A C 2
ATOM 2877 O O . GLY A 1 84 ? 0.507 -2.992 -13.279 1.00 0.00 119 GLY A O 2
ATOM 2881 N N . GLU A 1 85 ? -1.629 -3.398 -12.699 1.00 0.00 120 GLU A N 2
ATOM 2882 C CA . GLU A 1 85 ? -2.098 -2.069 -13.073 1.00 0.00 120 GLU A CA 2
ATOM 2883 C C . GLU A 1 85 ? -2.875 -1.424 -11.929 1.00 0.00 120 GLU A C 2
ATOM 2884 O O . GLU A 1 85 ? -2.821 -0.209 -11.734 1.00 0.00 120 GLU A O 2
ATOM 2896 N N . LYS A 1 86 ? -3.596 -2.245 -11.174 1.00 0.00 121 LYS A N 2
ATOM 2897 C CA . LYS A 1 86 ? -4.384 -1.756 -10.049 1.00 0.00 121 LYS A CA 2
ATOM 2898 C C . LYS A 1 86 ? -4.230 -2.673 -8.839 1.00 0.00 121 LYS A C 2
ATOM 2899 O O . LYS A 1 86 ? -4.004 -3.875 -8.982 1.00 0.00 121 LYS A O 2
ATOM 2918 N N . VAL A 1 87 ? -4.356 -2.098 -7.647 1.00 0.00 122 VAL A N 2
ATOM 2919 C CA . VAL A 1 87 ? -4.235 -2.864 -6.412 1.00 0.00 122 VAL A CA 2
ATOM 2920 C C . VAL A 1 87 ? -5.440 -2.643 -5.506 1.00 0.00 122 VAL A C 2
ATOM 2921 O O . VAL A 1 87 ? -5.946 -1.526 -5.391 1.00 0.00 122 VAL A O 2
ATOM 2934 N N . ARG A 1 88 ? -5.897 -3.714 -4.865 1.00 0.00 123 ARG A N 2
ATOM 2935 C CA . ARG A 1 88 ? -7.044 -3.636 -3.970 1.00 0.00 123 ARG A CA 2
ATOM 2936 C C . ARG A 1 88 ? -6.715 -4.246 -2.610 1.00 0.00 123 ARG A C 2
ATOM 2937 O O . ARG A 1 88 ? -5.943 -5.198 -2.500 1.00 0.00 123 ARG A O 2
ATOM 2958 N N . PRO A 1 89 ? -7.313 -3.684 -1.549 1.00 0.00 124 PRO A N 2
ATOM 2959 C CA . PRO A 1 89 ? -7.099 -4.156 -0.178 1.00 0.00 124 PRO A CA 2
ATOM 2960 C C . PRO A 1 89 ? -7.726 -5.523 0.070 1.00 0.00 124 PRO A C 2
ATOM 2961 O O . PRO A 1 89 ? -8.945 -5.648 0.173 1.00 0.00 124 PRO A O 2
ATOM 2972 N N . SER A 1 90 ? -6.883 -6.547 0.165 1.00 0.00 125 SER A N 2
ATOM 2973 C CA . SER A 1 90 ? -7.356 -7.907 0.396 1.00 0.00 125 SER A CA 2
ATOM 2974 C C . SER A 1 90 ? -8.117 -8.000 1.715 1.00 0.00 125 SER A C 2
ATOM 2975 O O . SER A 1 90 ? -7.529 -7.905 2.793 1.00 0.00 125 SER A O 2
ATOM 2983 N N . HIS A 1 91 ? -9.430 -8.185 1.622 1.00 0.00 126 HIS A N 2
ATOM 2984 C CA . HIS A 1 91 ? -10.274 -8.291 2.806 1.00 0.00 126 HIS A CA 2
ATOM 2985 C C . HIS A 1 91 ? -9.640 -9.214 3.843 1.00 0.00 126 HIS A C 2
ATOM 2986 O O . HIS A 1 91 ? -9.808 -9.021 5.048 1.00 0.00 126 HIS A O 2
ATOM 3000 N N . LYS A 1 92 ? -8.912 -10.219 3.367 1.00 0.00 127 LYS A N 2
ATOM 3001 C CA . LYS A 1 92 ? -8.253 -11.172 4.252 1.00 0.00 127 LYS A CA 2
ATOM 3002 C C . LYS A 1 92 ? -6.859 -10.685 4.636 1.00 0.00 127 LYS A C 2
ATOM 3003 O O . LYS A 1 92 ? -6.040 -10.375 3.771 1.00 0.00 127 LYS A O 2
ATOM 3022 N N . ARG A 1 93 ? -6.598 -10.622 5.937 1.00 0.00 128 ARG A N 2
ATOM 3023 C CA . ARG A 1 93 ? -5.303 -10.172 6.434 1.00 0.00 128 ARG A CA 2
ATOM 3024 C C . ARG A 1 93 ? -4.544 -11.321 7.092 1.00 0.00 128 ARG A C 2
ATOM 3025 O O . ARG A 1 93 ? -5.088 -12.410 7.281 1.00 0.00 128 ARG A O 2
ATOM 3046 N N . CYS A 1 94 ? -3.285 -11.072 7.435 1.00 0.00 129 CYS A N 2
ATOM 3047 C CA . CYS A 1 94 ? -2.450 -12.087 8.068 1.00 0.00 129 CYS A CA 2
ATOM 3048 C C . CYS A 1 94 ? -2.606 -12.049 9.585 1.00 0.00 129 CYS A C 2
ATOM 3049 O O . CYS A 1 94 ? -3.132 -11.084 10.140 1.00 0.00 129 CYS A O 2
ATOM 3057 N N . ILE A 1 95 ? -2.146 -13.104 10.248 1.00 0.00 130 ILE A N 2
ATOM 3058 C CA . ILE A 1 95 ? -2.233 -13.190 11.700 1.00 0.00 130 ILE A CA 2
ATOM 3059 C C . ILE A 1 95 ? -1.193 -12.299 12.368 1.00 0.00 130 ILE A C 2
ATOM 3060 O O . ILE A 1 95 ? -0.093 -12.746 12.692 1.00 0.00 130 ILE A O 2
ATOM 3076 N N . SER A 1 96 ? -1.549 -11.035 12.574 1.00 0.00 131 SER A N 2
ATOM 3077 C CA . SER A 1 96 ? -0.646 -10.078 13.202 1.00 0.00 131 SER A CA 2
ATOM 3078 C C . SER A 1 96 ? -1.428 -8.975 13.909 1.00 0.00 131 SER A C 2
ATOM 3079 O O . SER A 1 96 ? -2.291 -8.332 13.315 1.00 0.00 131 SER A O 2
ATOM 3087 N N . GLY A 1 97 ? -1.118 -8.764 15.186 1.00 0.00 132 GLY A N 2
ATOM 3088 C CA . GLY A 1 97 ? -1.800 -7.739 15.954 1.00 0.00 132 GLY A CA 2
ATOM 3089 C C . GLY A 1 97 ? -0.872 -6.617 16.377 1.00 0.00 132 GLY A C 2
ATOM 3090 O O . GLY A 1 97 ? -0.868 -5.533 15.794 1.00 0.00 132 GLY A O 2
ATOM 3094 N N . PRO A 1 98 ? -0.065 -6.873 17.417 1.00 0.00 133 PRO A N 2
ATOM 3095 C CA . PRO A 1 98 ? 0.886 -5.888 17.942 1.00 0.00 133 PRO A CA 2
ATOM 3096 C C . PRO A 1 98 ? 2.042 -5.629 16.982 1.00 0.00 133 PRO A C 2
ATOM 3097 O O . PRO A 1 98 ? 2.433 -6.509 16.215 1.00 0.00 133 PRO A O 2
ATOM 3108 N N . SER A 1 99 ? 2.585 -4.417 17.030 1.00 0.00 134 SER A N 2
ATOM 3109 C CA . SER A 1 99 ? 3.695 -4.042 16.162 1.00 0.00 134 SER A CA 2
ATOM 3110 C C . SER A 1 99 ? 4.966 -3.812 16.974 1.00 0.00 134 SER A C 2
ATOM 3111 O O . SER A 1 99 ? 4.970 -3.048 17.938 1.00 0.00 134 SER A O 2
ATOM 3119 N N . SER A 1 100 ? 6.044 -4.481 16.576 1.00 0.00 135 SER A N 2
ATOM 3120 C CA . SER A 1 100 ? 7.321 -4.353 17.268 1.00 0.00 135 SER A CA 2
ATOM 3121 C C . SER A 1 100 ? 7.123 -4.367 18.780 1.00 0.00 135 SER A C 2
ATOM 3122 O O . SER A 1 100 ? 7.744 -3.590 19.506 1.00 0.00 135 SER A O 2
ATOM 3130 N N . GLY A 1 101 ? 6.251 -5.254 19.249 1.00 0.00 136 GLY A N 2
ATOM 3131 C CA . GLY A 1 101 ? 5.986 -5.352 20.672 1.00 0.00 136 GLY A CA 2
ATOM 3132 C C . GLY A 1 101 ? 6.229 -6.748 21.213 1.00 0.00 136 GLY A C 2
ATOM 3133 O O . GLY A 1 101 ? 6.556 -7.664 20.459 1.00 0.00 136 GLY A O 2
ATOM 3137 N N . GLY A 1 1 ? 19.253 -7.534 -10.767 1.00 0.00 36 GLY A N 3
ATOM 3138 C CA . GLY A 1 1 ? 18.353 -7.299 -9.654 1.00 0.00 36 GLY A CA 3
ATOM 3139 C C . GLY A 1 1 ? 19.091 -7.099 -8.345 1.00 0.00 36 GLY A C 3
ATOM 3140 O O . GLY A 1 1 ? 20.065 -7.795 -8.061 1.00 0.00 36 GLY A O 3
ATOM 3144 N N . SER A 1 2 ? 18.626 -6.144 -7.546 1.00 0.00 37 SER A N 3
ATOM 3145 C CA . SER A 1 2 ? 19.251 -5.851 -6.262 1.00 0.00 37 SER A CA 3
ATOM 3146 C C . SER A 1 2 ? 18.309 -6.185 -5.109 1.00 0.00 37 SER A C 3
ATOM 3147 O O . SER A 1 2 ? 17.409 -5.411 -4.783 1.00 0.00 37 SER A O 3
ATOM 3155 N N . SER A 1 3 ? 18.523 -7.345 -4.496 1.00 0.00 38 SER A N 3
ATOM 3156 C CA . SER A 1 3 ? 17.691 -7.786 -3.382 1.00 0.00 38 SER A CA 3
ATOM 3157 C C . SER A 1 3 ? 18.464 -8.733 -2.468 1.00 0.00 38 SER A C 3
ATOM 3158 O O . SER A 1 3 ? 19.451 -9.341 -2.878 1.00 0.00 38 SER A O 3
ATOM 3166 N N . GLY A 1 4 ? 18.005 -8.852 -1.225 1.00 0.00 39 GLY A N 3
ATOM 3167 C CA . GLY A 1 4 ? 18.664 -9.725 -0.272 1.00 0.00 39 GLY A CA 3
ATOM 3168 C C . GLY A 1 4 ? 18.299 -9.398 1.162 1.00 0.00 39 GLY A C 3
ATOM 3169 O O . GLY A 1 4 ? 17.945 -8.262 1.476 1.00 0.00 39 GLY A O 3
ATOM 3173 N N . SER A 1 5 ? 18.381 -10.397 2.034 1.00 0.00 40 SER A N 3
ATOM 3174 C CA . SER A 1 5 ? 18.051 -10.212 3.443 1.00 0.00 40 SER A CA 3
ATOM 3175 C C . SER A 1 5 ? 19.287 -10.394 4.319 1.00 0.00 40 SER A C 3
ATOM 3176 O O . SER A 1 5 ? 19.240 -10.176 5.530 1.00 0.00 40 SER A O 3
ATOM 3184 N N . SER A 1 6 ? 20.392 -10.793 3.698 1.00 0.00 41 SER A N 3
ATOM 3185 C CA . SER A 1 6 ? 21.640 -11.008 4.420 1.00 0.00 41 SER A CA 3
ATOM 3186 C C . SER A 1 6 ? 22.767 -10.172 3.819 1.00 0.00 41 SER A C 3
ATOM 3187 O O . SER A 1 6 ? 23.552 -10.659 3.007 1.00 0.00 41 SER A O 3
ATOM 3195 N N . GLY A 1 7 ? 22.838 -8.908 4.226 1.00 0.00 42 GLY A N 3
ATOM 3196 C CA . GLY A 1 7 ? 23.871 -8.023 3.718 1.00 0.00 42 GLY A CA 3
ATOM 3197 C C . GLY A 1 7 ? 23.810 -6.643 4.342 1.00 0.00 42 GLY A C 3
ATOM 3198 O O . GLY A 1 7 ? 24.605 -6.318 5.224 1.00 0.00 42 GLY A O 3
ATOM 3202 N N . ALA A 1 8 ? 22.866 -5.828 3.882 1.00 0.00 43 ALA A N 3
ATOM 3203 C CA . ALA A 1 8 ? 22.705 -4.476 4.401 1.00 0.00 43 ALA A CA 3
ATOM 3204 C C . ALA A 1 8 ? 21.471 -4.374 5.292 1.00 0.00 43 ALA A C 3
ATOM 3205 O O . ALA A 1 8 ? 20.718 -5.336 5.439 1.00 0.00 43 ALA A O 3
ATOM 3212 N N . VAL A 1 9 ? 21.270 -3.200 5.884 1.00 0.00 44 VAL A N 3
ATOM 3213 C CA . VAL A 1 9 ? 20.128 -2.971 6.760 1.00 0.00 44 VAL A CA 3
ATOM 3214 C C . VAL A 1 9 ? 19.293 -1.791 6.278 1.00 0.00 44 VAL A C 3
ATOM 3215 O O . VAL A 1 9 ? 18.063 -1.837 6.299 1.00 0.00 44 VAL A O 3
ATOM 3228 N N . SER A 1 10 ? 19.970 -0.733 5.842 1.00 0.00 45 SER A N 3
ATOM 3229 C CA . SER A 1 10 ? 19.292 0.463 5.358 1.00 0.00 45 SER A CA 3
ATOM 3230 C C . SER A 1 10 ? 18.103 0.093 4.476 1.00 0.00 45 SER A C 3
ATOM 3231 O O . SER A 1 10 ? 17.010 0.642 4.622 1.00 0.00 45 SER A O 3
ATOM 3239 N N . THR A 1 11 ? 18.324 -0.843 3.558 1.00 0.00 46 THR A N 3
ATOM 3240 C CA . THR A 1 11 ? 17.273 -1.288 2.650 1.00 0.00 46 THR A CA 3
ATOM 3241 C C . THR A 1 11 ? 16.085 -1.854 3.420 1.00 0.00 46 THR A C 3
ATOM 3242 O O . THR A 1 11 ? 14.932 -1.609 3.067 1.00 0.00 46 THR A O 3
ATOM 3253 N N . GLU A 1 12 ? 16.375 -2.612 4.473 1.00 0.00 47 GLU A N 3
ATOM 3254 C CA . GLU A 1 12 ? 15.329 -3.213 5.293 1.00 0.00 47 GLU A CA 3
ATOM 3255 C C . GLU A 1 12 ? 14.445 -2.139 5.921 1.00 0.00 47 GLU A C 3
ATOM 3256 O O . GLU A 1 12 ? 13.221 -2.267 5.951 1.00 0.00 47 GLU A O 3
ATOM 3268 N N . ASP A 1 13 ? 15.075 -1.082 6.422 1.00 0.00 48 ASP A N 3
ATOM 3269 C CA . ASP A 1 13 ? 14.347 0.015 7.049 1.00 0.00 48 ASP A CA 3
ATOM 3270 C C . ASP A 1 13 ? 13.496 0.759 6.025 1.00 0.00 48 ASP A C 3
ATOM 3271 O O . ASP A 1 13 ? 12.323 1.045 6.267 1.00 0.00 48 ASP A O 3
ATOM 3280 N N . LEU A 1 14 ? 14.095 1.070 4.880 1.00 0.00 49 LEU A N 3
ATOM 3281 C CA . LEU A 1 14 ? 13.393 1.782 3.818 1.00 0.00 49 LEU A CA 3
ATOM 3282 C C . LEU A 1 14 ? 12.220 0.959 3.294 1.00 0.00 49 LEU A C 3
ATOM 3283 O O . LEU A 1 14 ? 11.121 1.478 3.096 1.00 0.00 49 LEU A O 3
ATOM 3299 N N . LYS A 1 15 ? 12.460 -0.330 3.073 1.00 0.00 50 LYS A N 3
ATOM 3300 C CA . LYS A 1 15 ? 11.425 -1.227 2.574 1.00 0.00 50 LYS A CA 3
ATOM 3301 C C . LYS A 1 15 ? 10.290 -1.362 3.585 1.00 0.00 50 LYS A C 3
ATOM 3302 O O . LYS A 1 15 ? 9.116 -1.318 3.222 1.00 0.00 50 LYS A O 3
ATOM 3321 N N . GLU A 1 16 ? 10.651 -1.526 4.855 1.00 0.00 51 GLU A N 3
ATOM 3322 C CA . GLU A 1 16 ? 9.662 -1.667 5.916 1.00 0.00 51 GLU A CA 3
ATOM 3323 C C . GLU A 1 16 ? 8.773 -0.429 6.000 1.00 0.00 51 GLU A C 3
ATOM 3324 O O . GLU A 1 16 ? 7.563 -0.533 6.203 1.00 0.00 51 GLU A O 3
ATOM 3336 N N . CYS A 1 17 ? 9.382 0.741 5.842 1.00 0.00 52 CYS A N 3
ATOM 3337 C CA . CYS A 1 17 ? 8.648 2.000 5.901 1.00 0.00 52 CYS A CA 3
ATOM 3338 C C . CYS A 1 17 ? 7.602 2.071 4.793 1.00 0.00 52 CYS A C 3
ATOM 3339 O O . CYS A 1 17 ? 6.437 2.381 5.043 1.00 0.00 52 CYS A O 3
ATOM 3347 N N . LEU A 1 18 ? 8.027 1.786 3.568 1.00 0.00 53 LEU A N 3
ATOM 3348 C CA . LEU A 1 18 ? 7.128 1.819 2.419 1.00 0.00 53 LEU A CA 3
ATOM 3349 C C . LEU A 1 18 ? 5.978 0.834 2.598 1.00 0.00 53 LEU A C 3
ATOM 3350 O O . LEU A 1 18 ? 4.829 1.138 2.278 1.00 0.00 53 LEU A O 3
ATOM 3366 N N . LYS A 1 19 ? 6.294 -0.349 3.115 1.00 0.00 54 LYS A N 3
ATOM 3367 C CA . LYS A 1 19 ? 5.289 -1.379 3.341 1.00 0.00 54 LYS A CA 3
ATOM 3368 C C . LYS A 1 19 ? 4.251 -0.913 4.358 1.00 0.00 54 LYS A C 3
ATOM 3369 O O . LYS A 1 19 ? 3.055 -1.156 4.195 1.00 0.00 54 LYS A O 3
ATOM 3388 N N . LYS A 1 20 ? 4.717 -0.241 5.406 1.00 0.00 55 LYS A N 3
ATOM 3389 C CA . LYS A 1 20 ? 3.830 0.262 6.448 1.00 0.00 55 LYS A CA 3
ATOM 3390 C C . LYS A 1 20 ? 2.924 1.363 5.906 1.00 0.00 55 LYS A C 3
ATOM 3391 O O . LYS A 1 20 ? 1.765 1.477 6.304 1.00 0.00 55 LYS A O 3
ATOM 3410 N N . GLN A 1 21 ? 3.461 2.170 4.996 1.00 0.00 56 GLN A N 3
ATOM 3411 C CA . GLN A 1 21 ? 2.699 3.262 4.400 1.00 0.00 56 GLN A CA 3
ATOM 3412 C C . GLN A 1 21 ? 1.574 2.725 3.522 1.00 0.00 56 GLN A C 3
ATOM 3413 O O . GLN A 1 21 ? 0.425 3.156 3.634 1.00 0.00 56 GLN A O 3
ATOM 3427 N N . LEU A 1 22 ? 1.910 1.782 2.649 1.00 0.00 57 LEU A N 3
ATOM 3428 C CA . LEU A 1 22 ? 0.927 1.186 1.751 1.00 0.00 57 LEU A CA 3
ATOM 3429 C C . LEU A 1 22 ? -0.124 0.406 2.534 1.00 0.00 57 LEU A C 3
ATOM 3430 O O . LEU A 1 22 ? -1.318 0.506 2.258 1.00 0.00 57 LEU A O 3
ATOM 3446 N N . GLU A 1 23 ? 0.330 -0.370 3.514 1.00 0.00 58 GLU A N 3
ATOM 3447 C CA . GLU A 1 23 ? -0.571 -1.166 4.338 1.00 0.00 58 GLU A CA 3
ATOM 3448 C C . GLU A 1 23 ? -1.485 -0.268 5.168 1.00 0.00 58 GLU A C 3
ATOM 3449 O O . GLU A 1 23 ? -2.692 -0.496 5.250 1.00 0.00 58 GLU A O 3
ATOM 3461 N N . PHE A 1 24 ? -0.899 0.754 5.785 1.00 0.00 59 PHE A N 3
ATOM 3462 C CA . PHE A 1 24 ? -1.658 1.686 6.610 1.00 0.00 59 PHE A CA 3
ATOM 3463 C C . PHE A 1 24 ? -2.579 2.547 5.752 1.00 0.00 59 PHE A C 3
ATOM 3464 O O . PHE A 1 24 ? -3.714 2.834 6.134 1.00 0.00 59 PHE A O 3
ATOM 3481 N N . CYS A 1 25 ? -2.083 2.957 4.590 1.00 0.00 60 CYS A N 3
ATOM 3482 C CA . CYS A 1 25 ? -2.860 3.786 3.676 1.00 0.00 60 CYS A CA 3
ATOM 3483 C C . CYS A 1 25 ? -4.051 3.014 3.118 1.00 0.00 60 CYS A C 3
ATOM 3484 O O . CYS A 1 25 ? -5.090 3.594 2.807 1.00 0.00 60 CYS A O 3
ATOM 3492 N N . PHE A 1 26 ? -3.890 1.701 2.992 1.00 0.00 61 PHE A N 3
ATOM 3493 C CA . PHE A 1 26 ? -4.950 0.847 2.468 1.00 0.00 61 PHE A CA 3
ATOM 3494 C C . PHE A 1 26 ? -5.842 0.335 3.595 1.00 0.00 61 PHE A C 3
ATOM 3495 O O . PHE A 1 26 ? -6.798 -0.404 3.359 1.00 0.00 61 PHE A O 3
ATOM 3512 N N . SER A 1 27 ? -5.521 0.730 4.823 1.00 0.00 62 SER A N 3
ATOM 3513 C CA . SER A 1 27 ? -6.289 0.308 5.988 1.00 0.00 62 SER A CA 3
ATOM 3514 C C . SER A 1 27 ? -7.701 0.884 5.945 1.00 0.00 62 SER A C 3
ATOM 3515 O O . SER A 1 27 ? -7.952 1.893 5.286 1.00 0.00 62 SER A O 3
ATOM 3523 N N . ARG A 1 28 ? -8.620 0.235 6.653 1.00 0.00 63 ARG A N 3
ATOM 3524 C CA . ARG A 1 28 ? -10.008 0.681 6.696 1.00 0.00 63 ARG A CA 3
ATOM 3525 C C . ARG A 1 28 ? -10.109 2.085 7.285 1.00 0.00 63 ARG A C 3
ATOM 3526 O O . ARG A 1 28 ? -10.931 2.892 6.851 1.00 0.00 63 ARG A O 3
ATOM 3547 N N . GLU A 1 29 ? -9.269 2.369 8.274 1.00 0.00 64 GLU A N 3
ATOM 3548 C CA . GLU A 1 29 ? -9.266 3.675 8.923 1.00 0.00 64 GLU A CA 3
ATOM 3549 C C . GLU A 1 29 ? -8.753 4.753 7.972 1.00 0.00 64 GLU A C 3
ATOM 3550 O O . GLU A 1 29 ? -9.319 5.842 7.887 1.00 0.00 64 GLU A O 3
ATOM 3562 N N . ASN A 1 30 ? -7.676 4.441 7.258 1.00 0.00 65 ASN A N 3
ATOM 3563 C CA . ASN A 1 30 ? -7.085 5.382 6.314 1.00 0.00 65 ASN A CA 3
ATOM 3564 C C . ASN A 1 30 ? -7.972 5.548 5.085 1.00 0.00 65 ASN A C 3
ATOM 3565 O O . ASN A 1 30 ? -8.088 6.644 4.532 1.00 0.00 65 ASN A O 3
ATOM 3576 N N . LEU A 1 31 ? -8.597 4.455 4.662 1.00 0.00 66 LEU A N 3
ATOM 3577 C CA . LEU A 1 31 ? -9.475 4.479 3.496 1.00 0.00 66 LEU A CA 3
ATOM 3578 C C . LEU A 1 31 ? -10.688 5.370 3.746 1.00 0.00 66 LEU A C 3
ATOM 3579 O O . LEU A 1 31 ? -11.134 6.092 2.855 1.00 0.00 66 LEU A O 3
ATOM 3595 N N . SER A 1 32 ? -11.214 5.315 4.965 1.00 0.00 67 SER A N 3
ATOM 3596 C CA . SER A 1 32 ? -12.376 6.116 5.333 1.00 0.00 67 SER A CA 3
ATOM 3597 C C . SER A 1 32 ? -11.968 7.551 5.652 1.00 0.00 67 SER A C 3
ATOM 3598 O O . SER A 1 32 ? -12.759 8.482 5.501 1.00 0.00 67 SER A O 3
ATOM 3606 N N . LYS A 1 33 ? -10.728 7.721 6.096 1.00 0.00 68 LYS A N 3
ATOM 3607 C CA . LYS A 1 33 ? -10.210 9.041 6.437 1.00 0.00 68 LYS A CA 3
ATOM 3608 C C . LYS A 1 33 ? -9.572 9.706 5.223 1.00 0.00 68 LYS A C 3
ATOM 3609 O O . LYS A 1 33 ? -9.304 10.908 5.229 1.00 0.00 68 LYS A O 3
ATOM 3628 N N . ASP A 1 34 ? -9.333 8.918 4.180 1.00 0.00 69 ASP A N 3
ATOM 3629 C CA . ASP A 1 34 ? -8.729 9.431 2.956 1.00 0.00 69 ASP A CA 3
ATOM 3630 C C . ASP A 1 34 ? -9.782 9.633 1.872 1.00 0.00 69 ASP A C 3
ATOM 3631 O O . ASP A 1 34 ? -9.928 8.805 0.971 1.00 0.00 69 ASP A O 3
ATOM 3640 N N . LEU A 1 35 ? -10.516 10.735 1.965 1.00 0.00 70 LEU A N 3
ATOM 3641 C CA . LEU A 1 35 ? -11.559 11.045 0.993 1.00 0.00 70 LEU A CA 3
ATOM 3642 C C . LEU A 1 35 ? -10.985 11.110 -0.419 1.00 0.00 70 LEU A C 3
ATOM 3643 O O . LEU A 1 35 ? -11.654 10.754 -1.389 1.00 0.00 70 LEU A O 3
ATOM 3659 N N . TYR A 1 36 ? -9.742 11.566 -0.525 1.00 0.00 71 TYR A N 3
ATOM 3660 C CA . TYR A 1 36 ? -9.078 11.677 -1.818 1.00 0.00 71 TYR A CA 3
ATOM 3661 C C . TYR A 1 36 ? -8.884 10.303 -2.452 1.00 0.00 71 TYR A C 3
ATOM 3662 O O . TYR A 1 36 ? -9.175 10.104 -3.633 1.00 0.00 71 TYR A O 3
ATOM 3680 N N . LEU A 1 37 ? -8.392 9.358 -1.660 1.00 0.00 72 LEU A N 3
ATOM 3681 C CA . LEU A 1 37 ? -8.161 7.999 -2.141 1.00 0.00 72 LEU A CA 3
ATOM 3682 C C . LEU A 1 37 ? -9.458 7.366 -2.632 1.00 0.00 72 LEU A C 3
ATOM 3683 O O . LEU A 1 37 ? -9.491 6.731 -3.687 1.00 0.00 72 LEU A O 3
ATOM 3699 N N . ILE A 1 38 ? -10.526 7.546 -1.862 1.00 0.00 73 ILE A N 3
ATOM 3700 C CA . ILE A 1 38 ? -11.828 6.996 -2.220 1.00 0.00 73 ILE A CA 3
ATOM 3701 C C . ILE A 1 38 ? -12.368 7.645 -3.489 1.00 0.00 73 ILE A C 3
ATOM 3702 O O . ILE A 1 38 ? -13.007 6.988 -4.312 1.00 0.00 73 ILE A O 3
ATOM 3718 N N . SER A 1 39 ? -12.107 8.939 -3.643 1.00 0.00 74 SER A N 3
ATOM 3719 C CA . SER A 1 39 ? -12.570 9.679 -4.813 1.00 0.00 74 SER A CA 3
ATOM 3720 C C . SER A 1 39 ? -11.853 9.205 -6.074 1.00 0.00 74 SER A C 3
ATOM 3721 O O . SER A 1 39 ? -12.411 9.247 -7.170 1.00 0.00 74 SER A O 3
ATOM 3729 N N . GLN A 1 40 ? -10.614 8.755 -5.909 1.00 0.00 75 GLN A N 3
ATOM 3730 C CA . GLN A 1 40 ? -9.820 8.274 -7.033 1.00 0.00 75 GLN A CA 3
ATOM 3731 C C . GLN A 1 40 ? -10.172 6.828 -7.369 1.00 0.00 75 GLN A C 3
ATOM 3732 O O . GLN A 1 40 ? -10.021 6.392 -8.510 1.00 0.00 75 GLN A O 3
ATOM 3746 N N . MET A 1 41 ? -10.640 6.090 -6.367 1.00 0.00 76 MET A N 3
ATOM 3747 C CA . MET A 1 41 ? -11.014 4.693 -6.558 1.00 0.00 76 MET A CA 3
ATOM 3748 C C . MET A 1 41 ? -11.987 4.545 -7.724 1.00 0.00 76 MET A C 3
ATOM 3749 O O . MET A 1 41 ? -12.633 5.510 -8.131 1.00 0.00 76 MET A O 3
ATOM 3763 N N . ASP A 1 42 ? -12.085 3.332 -8.256 1.00 0.00 77 ASP A N 3
ATOM 3764 C CA . ASP A 1 42 ? -12.980 3.058 -9.374 1.00 0.00 77 ASP A CA 3
ATOM 3765 C C . ASP A 1 42 ? -14.206 2.279 -8.910 1.00 0.00 77 ASP A C 3
ATOM 3766 O O . ASP A 1 42 ? -14.316 1.914 -7.739 1.00 0.00 77 ASP A O 3
ATOM 3775 N N . SER A 1 43 ? -15.126 2.027 -9.835 1.00 0.00 78 SER A N 3
ATOM 3776 C CA . SER A 1 43 ? -16.347 1.295 -9.520 1.00 0.00 78 SER A CA 3
ATOM 3777 C C . SER A 1 43 ? -16.024 -0.072 -8.926 1.00 0.00 78 SER A C 3
ATOM 3778 O O . SER A 1 43 ? -16.811 -0.632 -8.163 1.00 0.00 78 SER A O 3
ATOM 3786 N N . ASP A 1 44 ? -14.860 -0.604 -9.283 1.00 0.00 79 ASP A N 3
ATOM 3787 C CA . ASP A 1 44 ? -14.430 -1.905 -8.786 1.00 0.00 79 ASP A CA 3
ATOM 3788 C C . ASP A 1 44 ? -13.614 -1.756 -7.505 1.00 0.00 79 ASP A C 3
ATOM 3789 O O . ASP A 1 44 ? -12.780 -2.603 -7.187 1.00 0.00 79 ASP A O 3
ATOM 3798 N N . GLN A 1 45 ? -13.860 -0.671 -6.776 1.00 0.00 80 GLN A N 3
ATOM 3799 C CA . GLN A 1 45 ? -13.147 -0.410 -5.531 1.00 0.00 80 GLN A CA 3
ATOM 3800 C C . GLN A 1 45 ? -11.652 -0.662 -5.698 1.00 0.00 80 GLN A C 3
ATOM 3801 O O . GLN A 1 45 ? -10.958 -1.001 -4.739 1.00 0.00 80 GLN A O 3
ATOM 3815 N N . PHE A 1 46 ? -11.161 -0.494 -6.921 1.00 0.00 81 PHE A N 3
ATOM 3816 C CA . PHE A 1 46 ? -9.748 -0.704 -7.213 1.00 0.00 81 PHE A CA 3
ATOM 3817 C C . PHE A 1 46 ? -9.023 0.629 -7.376 1.00 0.00 81 PHE A C 3
ATOM 3818 O O . PHE A 1 46 ? -9.536 1.555 -8.005 1.00 0.00 81 PHE A O 3
ATOM 3835 N N . ILE A 1 47 ? -7.825 0.717 -6.806 1.00 0.00 82 ILE A N 3
ATOM 3836 C CA . ILE A 1 47 ? -7.029 1.935 -6.887 1.00 0.00 82 ILE A CA 3
ATOM 3837 C C . ILE A 1 47 ? -5.901 1.787 -7.903 1.00 0.00 82 ILE A C 3
ATOM 3838 O O . ILE A 1 47 ? -5.240 0.752 -7.987 1.00 0.00 82 ILE A O 3
ATOM 3854 N N . PRO A 1 48 ? -5.673 2.847 -8.692 1.00 0.00 83 PRO A N 3
ATOM 3855 C CA . PRO A 1 48 ? -4.623 2.860 -9.716 1.00 0.00 83 PRO A CA 3
ATOM 3856 C C . PRO A 1 48 ? -3.224 2.888 -9.110 1.00 0.00 83 PRO A C 3
ATOM 3857 O O . PRO A 1 48 ? -2.960 3.633 -8.166 1.00 0.00 83 PRO A O 3
ATOM 3868 N N . ILE A 1 49 ? -2.331 2.071 -9.658 1.00 0.00 84 ILE A N 3
ATOM 3869 C CA . ILE A 1 49 ? -0.958 2.003 -9.172 1.00 0.00 84 ILE A CA 3
ATOM 3870 C C . ILE A 1 49 ? -0.244 3.337 -9.356 1.00 0.00 84 ILE A C 3
ATOM 3871 O O . ILE A 1 49 ? 0.613 3.709 -8.554 1.00 0.00 84 ILE A O 3
ATOM 3887 N N . TRP A 1 50 ? -0.604 4.054 -10.415 1.00 0.00 85 TRP A N 3
ATOM 3888 C CA . TRP A 1 50 ? 0.003 5.349 -10.703 1.00 0.00 85 TRP A CA 3
ATOM 3889 C C . TRP A 1 50 ? -0.234 6.327 -9.558 1.00 0.00 85 TRP A C 3
ATOM 3890 O O . TRP A 1 50 ? 0.640 7.124 -9.217 1.00 0.00 85 TRP A O 3
ATOM 3911 N N . THR A 1 51 ? -1.424 6.262 -8.966 1.00 0.00 86 THR A N 3
ATOM 3912 C CA . THR A 1 51 ? -1.775 7.143 -7.859 1.00 0.00 86 THR A CA 3
ATOM 3913 C C . THR A 1 51 ? -0.907 6.866 -6.638 1.00 0.00 86 THR A C 3
ATOM 3914 O O . THR A 1 51 ? -0.408 7.790 -5.995 1.00 0.00 86 THR A O 3
ATOM 3925 N N . VAL A 1 52 ? -0.730 5.586 -6.322 1.00 0.00 87 VAL A N 3
ATOM 3926 C CA . VAL A 1 52 ? 0.081 5.187 -5.177 1.00 0.00 87 VAL A CA 3
ATOM 3927 C C . VAL A 1 52 ? 1.538 5.588 -5.369 1.00 0.00 87 VAL A C 3
ATOM 3928 O O . VAL A 1 52 ? 2.172 6.120 -4.457 1.00 0.00 87 VAL A O 3
ATOM 3941 N N . ALA A 1 53 ? 2.065 5.332 -6.562 1.00 0.00 88 ALA A N 3
ATOM 3942 C CA . ALA A 1 53 ? 3.449 5.670 -6.876 1.00 0.00 88 ALA A CA 3
ATOM 3943 C C . ALA A 1 53 ? 3.628 7.178 -7.016 1.00 0.00 88 ALA A C 3
ATOM 3944 O O . ALA A 1 53 ? 4.735 7.695 -6.881 1.00 0.00 88 ALA A O 3
ATOM 3951 N N . ASN A 1 54 ? 2.531 7.876 -7.288 1.00 0.00 89 ASN A N 3
ATOM 3952 C CA . ASN A 1 54 ? 2.568 9.326 -7.449 1.00 0.00 89 ASN A CA 3
ATOM 3953 C C . ASN A 1 54 ? 2.494 10.024 -6.094 1.00 0.00 89 ASN A C 3
ATOM 3954 O O . ASN A 1 54 ? 2.822 11.205 -5.974 1.00 0.00 89 ASN A O 3
ATOM 3965 N N . MET A 1 55 ? 2.062 9.287 -5.077 1.00 0.00 90 MET A N 3
ATOM 3966 C CA . MET A 1 55 ? 1.947 9.835 -3.730 1.00 0.00 90 MET A CA 3
ATOM 3967 C C . MET A 1 55 ? 3.236 10.539 -3.318 1.00 0.00 90 MET A C 3
ATOM 3968 O O . MET A 1 55 ? 4.331 10.023 -3.535 1.00 0.00 90 MET A O 3
ATOM 3982 N N . GLU A 1 56 ? 3.096 11.719 -2.723 1.00 0.00 91 GLU A N 3
ATOM 3983 C CA . GLU A 1 56 ? 4.251 12.493 -2.282 1.00 0.00 91 GLU A CA 3
ATOM 3984 C C . GLU A 1 56 ? 5.103 11.688 -1.303 1.00 0.00 91 GLU A C 3
ATOM 3985 O O . GLU A 1 56 ? 6.319 11.588 -1.462 1.00 0.00 91 GLU A O 3
ATOM 3997 N N . GLU A 1 57 ? 4.454 11.119 -0.292 1.00 0.00 92 GLU A N 3
ATOM 3998 C CA . GLU A 1 57 ? 5.152 10.326 0.713 1.00 0.00 92 GLU A CA 3
ATOM 3999 C C . GLU A 1 57 ? 5.782 9.086 0.085 1.00 0.00 92 GLU A C 3
ATOM 4000 O O . GLU A 1 57 ? 6.941 8.764 0.349 1.00 0.00 92 GLU A O 3
ATOM 4012 N N . ILE A 1 58 ? 5.011 8.393 -0.746 1.00 0.00 93 ILE A N 3
ATOM 4013 C CA . ILE A 1 58 ? 5.493 7.189 -1.411 1.00 0.00 93 ILE A CA 3
ATOM 4014 C C . ILE A 1 58 ? 6.694 7.495 -2.299 1.00 0.00 93 ILE A C 3
ATOM 4015 O O . ILE A 1 58 ? 7.611 6.684 -2.424 1.00 0.00 93 ILE A O 3
ATOM 4031 N N . LYS A 1 59 ? 6.682 8.672 -2.915 1.00 0.00 94 LYS A N 3
ATOM 4032 C CA . LYS A 1 59 ? 7.771 9.090 -3.791 1.00 0.00 94 LYS A CA 3
ATOM 4033 C C . LYS A 1 59 ? 9.037 9.371 -2.988 1.00 0.00 94 LYS A C 3
ATOM 4034 O O . LYS A 1 59 ? 10.142 9.024 -3.407 1.00 0.00 94 LYS A O 3
ATOM 4053 N N . LYS A 1 60 ? 8.870 10.001 -1.830 1.00 0.00 95 LYS A N 3
ATOM 4054 C CA . LYS A 1 60 ? 9.997 10.328 -0.966 1.00 0.00 95 LYS A CA 3
ATOM 4055 C C . LYS A 1 60 ? 10.635 9.062 -0.402 1.00 0.00 95 LYS A C 3
ATOM 4056 O O . LYS A 1 60 ? 11.836 9.027 -0.129 1.00 0.00 95 LYS A O 3
ATOM 4075 N N . LEU A 1 61 ? 9.824 8.023 -0.230 1.00 0.00 96 LEU A N 3
ATOM 4076 C CA . LEU A 1 61 ? 10.310 6.753 0.300 1.00 0.00 96 LEU A CA 3
ATOM 4077 C C . LEU A 1 61 ? 10.821 5.855 -0.822 1.00 0.00 96 LEU A C 3
ATOM 4078 O O . LEU A 1 61 ? 11.807 5.136 -0.656 1.00 0.00 96 LEU A O 3
ATOM 4094 N N . THR A 1 62 ? 10.145 5.902 -1.965 1.00 0.00 97 THR A N 3
ATOM 4095 C CA . THR A 1 62 ? 10.530 5.092 -3.115 1.00 0.00 97 THR A CA 3
ATOM 4096 C C . THR A 1 62 ? 9.984 5.683 -4.410 1.00 0.00 97 THR A C 3
ATOM 4097 O O . THR A 1 62 ? 8.804 6.021 -4.502 1.00 0.00 97 THR A O 3
ATOM 4108 N N . THR A 1 63 ? 10.851 5.803 -5.411 1.00 0.00 98 THR A N 3
ATOM 4109 C CA . THR A 1 63 ? 10.455 6.354 -6.702 1.00 0.00 98 THR A CA 3
ATOM 4110 C C . THR A 1 63 ? 10.580 5.310 -7.806 1.00 0.00 98 THR A C 3
ATOM 4111 O O . THR A 1 63 ? 10.811 5.646 -8.968 1.00 0.00 98 THR A O 3
ATOM 4122 N N . ASP A 1 64 ? 10.424 4.043 -7.436 1.00 0.00 99 ASP A N 3
ATOM 4123 C CA . ASP A 1 64 ? 10.518 2.950 -8.396 1.00 0.00 99 ASP A CA 3
ATOM 4124 C C . ASP A 1 64 ? 9.216 2.155 -8.444 1.00 0.00 99 ASP A C 3
ATOM 4125 O O . ASP A 1 64 ? 8.642 1.796 -7.415 1.00 0.00 99 ASP A O 3
ATOM 4134 N N . PRO A 1 65 ? 8.738 1.875 -9.665 1.00 0.00 100 PRO A N 3
ATOM 4135 C CA . PRO A 1 65 ? 7.499 1.121 -9.876 1.00 0.00 100 PRO A CA 3
ATOM 4136 C C . PRO A 1 65 ? 7.640 -0.346 -9.488 1.00 0.00 100 PRO A C 3
ATOM 4137 O O . PRO A 1 65 ? 6.751 -0.920 -8.858 1.00 0.00 100 PRO A O 3
ATOM 4148 N N . ASP A 1 66 ? 8.762 -0.948 -9.865 1.00 0.00 101 ASP A N 3
ATOM 4149 C CA . ASP A 1 66 ? 9.020 -2.350 -9.554 1.00 0.00 101 ASP A CA 3
ATOM 4150 C C . ASP A 1 66 ? 9.074 -2.570 -8.046 1.00 0.00 101 ASP A C 3
ATOM 4151 O O . ASP A 1 66 ? 8.507 -3.534 -7.528 1.00 0.00 101 ASP A O 3
ATOM 4160 N N . LEU A 1 67 ? 9.761 -1.674 -7.347 1.00 0.00 102 LEU A N 3
ATOM 4161 C CA . LEU A 1 67 ? 9.890 -1.772 -5.897 1.00 0.00 102 LEU A CA 3
ATOM 4162 C C . LEU A 1 67 ? 8.531 -1.630 -5.218 1.00 0.00 102 LEU A C 3
ATOM 4163 O O . LEU A 1 67 ? 8.193 -2.402 -4.320 1.00 0.00 102 LEU A O 3
ATOM 4179 N N . ILE A 1 68 ? 7.758 -0.642 -5.654 1.00 0.00 103 ILE A N 3
ATOM 4180 C CA . ILE A 1 68 ? 6.436 -0.402 -5.090 1.00 0.00 103 ILE A CA 3
ATOM 4181 C C . ILE A 1 68 ? 5.498 -1.572 -5.370 1.00 0.00 103 ILE A C 3
ATOM 4182 O O . ILE A 1 68 ? 4.757 -2.013 -4.490 1.00 0.00 103 ILE A O 3
ATOM 4198 N N . LEU A 1 69 ? 5.537 -2.073 -6.600 1.00 0.00 104 LEU A N 3
ATOM 4199 C CA . LEU A 1 69 ? 4.693 -3.195 -6.995 1.00 0.00 104 LEU A CA 3
ATOM 4200 C C . LEU A 1 69 ? 5.008 -4.434 -6.165 1.00 0.00 104 LEU A C 3
ATOM 4201 O O . LEU A 1 69 ? 4.116 -5.211 -5.828 1.00 0.00 104 LEU A O 3
ATOM 4217 N N . GLU A 1 70 ? 6.284 -4.611 -5.835 1.00 0.00 105 GLU A N 3
ATOM 4218 C CA . GLU A 1 70 ? 6.717 -5.755 -5.042 1.00 0.00 105 GLU A CA 3
ATOM 4219 C C . GLU A 1 70 ? 6.165 -5.671 -3.621 1.00 0.00 105 GLU A C 3
ATOM 4220 O O . GLU A 1 70 ? 5.688 -6.662 -3.068 1.00 0.00 105 GLU A O 3
ATOM 4232 N N . VAL A 1 71 ? 6.234 -4.481 -3.035 1.00 0.00 106 VAL A N 3
ATOM 4233 C CA . VAL A 1 71 ? 5.742 -4.265 -1.679 1.00 0.00 106 VAL A CA 3
ATOM 4234 C C . VAL A 1 71 ? 4.253 -4.573 -1.580 1.00 0.00 106 VAL A C 3
ATOM 4235 O O . VAL A 1 71 ? 3.803 -5.223 -0.636 1.00 0.00 106 VAL A O 3
ATOM 4248 N N . LEU A 1 72 ? 3.491 -4.102 -2.562 1.00 0.00 107 LEU A N 3
ATOM 4249 C CA . LEU A 1 72 ? 2.049 -4.327 -2.586 1.00 0.00 107 LEU A CA 3
ATOM 4250 C C . LEU A 1 72 ? 1.732 -5.808 -2.767 1.00 0.00 107 LEU A C 3
ATOM 4251 O O . LEU A 1 72 ? 0.914 -6.371 -2.039 1.00 0.00 107 LEU A O 3
ATOM 4267 N N . ARG A 1 73 ? 2.388 -6.434 -3.739 1.00 0.00 108 ARG A N 3
ATOM 4268 C CA . ARG A 1 73 ? 2.176 -7.850 -4.015 1.00 0.00 108 ARG A CA 3
ATOM 4269 C C . ARG A 1 73 ? 2.775 -8.714 -2.909 1.00 0.00 108 ARG A C 3
ATOM 4270 O O . ARG A 1 73 ? 2.385 -9.868 -2.730 1.00 0.00 108 ARG A O 3
ATOM 4291 N N . SER A 1 74 ? 3.723 -8.147 -2.171 1.00 0.00 109 SER A N 3
ATOM 4292 C CA . SER A 1 74 ? 4.380 -8.868 -1.085 1.00 0.00 109 SER A CA 3
ATOM 4293 C C . SER A 1 74 ? 3.576 -8.750 0.208 1.00 0.00 109 SER A C 3
ATOM 4294 O O . SER A 1 74 ? 3.716 -9.570 1.115 1.00 0.00 109 SER A O 3
ATOM 4302 N N . SER A 1 75 ? 2.735 -7.724 0.283 1.00 0.00 110 SER A N 3
ATOM 4303 C CA . SER A 1 75 ? 1.912 -7.496 1.465 1.00 0.00 110 SER A CA 3
ATOM 4304 C C . SER A 1 75 ? 0.516 -8.085 1.277 1.00 0.00 110 SER A C 3
ATOM 4305 O O . SER A 1 75 ? -0.121 -7.917 0.238 1.00 0.00 110 SER A O 3
ATOM 4313 N N . PRO A 1 76 ? 0.030 -8.792 2.308 1.00 0.00 111 PRO A N 3
ATOM 4314 C CA . PRO A 1 76 ? -1.293 -9.421 2.282 1.00 0.00 111 PRO A CA 3
ATOM 4315 C C . PRO A 1 76 ? -2.422 -8.397 2.327 1.00 0.00 111 PRO A C 3
ATOM 4316 O O . PRO A 1 76 ? -3.338 -8.433 1.505 1.00 0.00 111 PRO A O 3
ATOM 4327 N N . MET A 1 77 ? -2.349 -7.484 3.289 1.00 0.00 112 MET A N 3
ATOM 4328 C CA . MET A 1 77 ? -3.365 -6.447 3.439 1.00 0.00 112 MET A CA 3
ATOM 4329 C C . MET A 1 77 ? -3.805 -5.918 2.078 1.00 0.00 112 MET A C 3
ATOM 4330 O O . MET A 1 77 ? -4.924 -5.427 1.924 1.00 0.00 112 MET A O 3
ATOM 4344 N N . VAL A 1 78 ? -2.919 -6.020 1.093 1.00 0.00 113 VAL A N 3
ATOM 4345 C CA . VAL A 1 78 ? -3.216 -5.552 -0.256 1.00 0.00 113 VAL A CA 3
ATOM 4346 C C . VAL A 1 78 ? -2.924 -6.633 -1.290 1.00 0.00 113 VAL A C 3
ATOM 4347 O O . VAL A 1 78 ? -2.130 -7.541 -1.044 1.00 0.00 113 VAL A O 3
ATOM 4360 N N . GLN A 1 79 ? -3.568 -6.528 -2.447 1.00 0.00 114 GLN A N 3
ATOM 4361 C CA . GLN A 1 79 ? -3.376 -7.497 -3.519 1.00 0.00 114 GLN A CA 3
ATOM 4362 C C . GLN A 1 79 ? -3.453 -6.821 -4.884 1.00 0.00 114 GLN A C 3
ATOM 4363 O O . GLN A 1 79 ? -4.441 -6.159 -5.206 1.00 0.00 114 GLN A O 3
ATOM 4377 N N . VAL A 1 80 ? -2.406 -6.993 -5.685 1.00 0.00 115 VAL A N 3
ATOM 4378 C CA . VAL A 1 80 ? -2.356 -6.400 -7.016 1.00 0.00 115 VAL A CA 3
ATOM 4379 C C . VAL A 1 80 ? -2.804 -7.396 -8.078 1.00 0.00 115 VAL A C 3
ATOM 4380 O O . VAL A 1 80 ? -2.382 -8.553 -8.076 1.00 0.00 115 VAL A O 3
ATOM 4393 N N . ASP A 1 81 ? -3.661 -6.939 -8.985 1.00 0.00 116 ASP A N 3
ATOM 4394 C CA . ASP A 1 81 ? -4.166 -7.791 -10.056 1.00 0.00 116 ASP A CA 3
ATOM 4395 C C . ASP A 1 81 ? -3.049 -8.650 -10.639 1.00 0.00 116 ASP A C 3
ATOM 4396 O O . ASP A 1 81 ? -1.908 -8.205 -10.759 1.00 0.00 116 ASP A O 3
ATOM 4405 N N . GLU A 1 82 ? -3.386 -9.885 -11.001 1.00 0.00 117 GLU A N 3
ATOM 4406 C CA . GLU A 1 82 ? -2.411 -10.807 -11.570 1.00 0.00 117 GLU A CA 3
ATOM 4407 C C . GLU A 1 82 ? -1.529 -10.101 -12.596 1.00 0.00 117 GLU A C 3
ATOM 4408 O O . GLU A 1 82 ? -0.324 -10.344 -12.670 1.00 0.00 117 GLU A O 3
ATOM 4420 N N . LYS A 1 83 ? -2.138 -9.224 -13.387 1.00 0.00 118 LYS A N 3
ATOM 4421 C CA . LYS A 1 83 ? -1.410 -8.480 -14.410 1.00 0.00 118 LYS A CA 3
ATOM 4422 C C . LYS A 1 83 ? -0.514 -7.421 -13.776 1.00 0.00 118 LYS A C 3
ATOM 4423 O O . LYS A 1 83 ? 0.644 -7.264 -14.161 1.00 0.00 118 LYS A O 3
ATOM 4442 N N . GLY A 1 84 ? -1.057 -6.697 -12.803 1.00 0.00 119 GLY A N 3
ATOM 4443 C CA . GLY A 1 84 ? -0.292 -5.663 -12.131 1.00 0.00 119 GLY A CA 3
ATOM 4444 C C . GLY A 1 84 ? -0.638 -4.272 -12.626 1.00 0.00 119 GLY A C 3
ATOM 4445 O O . GLY A 1 84 ? 0.250 -3.478 -12.935 1.00 0.00 119 GLY A O 3
ATOM 4449 N N . GLU A 1 85 ? -1.932 -3.979 -12.704 1.00 0.00 120 GLU A N 3
ATOM 4450 C CA . GLU A 1 85 ? -2.392 -2.674 -13.168 1.00 0.00 120 GLU A CA 3
ATOM 4451 C C . GLU A 1 85 ? -3.193 -1.962 -12.082 1.00 0.00 120 GLU A C 3
ATOM 4452 O O . GLU A 1 85 ? -3.217 -0.733 -12.017 1.00 0.00 120 GLU A O 3
ATOM 4464 N N . LYS A 1 86 ? -3.848 -2.744 -11.230 1.00 0.00 121 LYS A N 3
ATOM 4465 C CA . LYS A 1 86 ? -4.651 -2.191 -10.146 1.00 0.00 121 LYS A CA 3
ATOM 4466 C C . LYS A 1 86 ? -4.483 -3.011 -8.871 1.00 0.00 121 LYS A C 3
ATOM 4467 O O . LYS A 1 86 ? -4.254 -4.219 -8.925 1.00 0.00 121 LYS A O 3
ATOM 4486 N N . VAL A 1 87 ? -4.601 -2.348 -7.725 1.00 0.00 122 VAL A N 3
ATOM 4487 C CA . VAL A 1 87 ? -4.465 -3.018 -6.437 1.00 0.00 122 VAL A CA 3
ATOM 4488 C C . VAL A 1 87 ? -5.629 -2.673 -5.514 1.00 0.00 122 VAL A C 3
ATOM 4489 O O . VAL A 1 87 ? -6.133 -1.550 -5.527 1.00 0.00 122 VAL A O 3
ATOM 4502 N N . ARG A 1 88 ? -6.050 -3.646 -4.713 1.00 0.00 123 ARG A N 3
ATOM 4503 C CA . ARG A 1 88 ? -7.155 -3.447 -3.782 1.00 0.00 123 ARG A CA 3
ATOM 4504 C C . ARG A 1 88 ? -6.856 -4.099 -2.436 1.00 0.00 123 ARG A C 3
ATOM 4505 O O . ARG A 1 88 ? -6.205 -5.139 -2.353 1.00 0.00 123 ARG A O 3
ATOM 4526 N N . PRO A 1 89 ? -7.343 -3.472 -1.354 1.00 0.00 124 PRO A N 3
ATOM 4527 C CA . PRO A 1 89 ? -7.140 -3.973 0.009 1.00 0.00 124 PRO A CA 3
ATOM 4528 C C . PRO A 1 89 ? -7.922 -5.253 0.277 1.00 0.00 124 PRO A C 3
ATOM 4529 O O . PRO A 1 89 ? -9.152 -5.241 0.334 1.00 0.00 124 PRO A O 3
ATOM 4540 N N . SER A 1 90 ? -7.202 -6.359 0.443 1.00 0.00 125 SER A N 3
ATOM 4541 C CA . SER A 1 90 ? -7.830 -7.649 0.702 1.00 0.00 125 SER A CA 3
ATOM 4542 C C . SER A 1 90 ? -8.210 -7.781 2.174 1.00 0.00 125 SER A C 3
ATOM 4543 O O . SER A 1 90 ? -7.347 -7.907 3.042 1.00 0.00 125 SER A O 3
ATOM 4551 N N . HIS A 1 91 ? -9.512 -7.753 2.446 1.00 0.00 126 HIS A N 3
ATOM 4552 C CA . HIS A 1 91 ? -10.009 -7.869 3.812 1.00 0.00 126 HIS A CA 3
ATOM 4553 C C . HIS A 1 91 ? -10.230 -9.332 4.186 1.00 0.00 126 HIS A C 3
ATOM 4554 O O . HIS A 1 91 ? -11.156 -9.662 4.927 1.00 0.00 126 HIS A O 3
ATOM 4568 N N . LYS A 1 92 ? -9.373 -10.206 3.669 1.00 0.00 127 LYS A N 3
ATOM 4569 C CA . LYS A 1 92 ? -9.473 -11.633 3.948 1.00 0.00 127 LYS A CA 3
ATOM 4570 C C . LYS A 1 92 ? -10.832 -12.177 3.520 1.00 0.00 127 LYS A C 3
ATOM 4571 O O . LYS A 1 92 ? -11.429 -13.000 4.215 1.00 0.00 127 LYS A O 3
ATOM 4590 N N . ARG A 1 93 ? -11.314 -11.715 2.371 1.00 0.00 128 ARG A N 3
ATOM 4591 C CA . ARG A 1 93 ? -12.603 -12.156 1.850 1.00 0.00 128 ARG A CA 3
ATOM 4592 C C . ARG A 1 93 ? -12.454 -13.454 1.062 1.00 0.00 128 ARG A C 3
ATOM 4593 O O . ARG A 1 93 ? -13.101 -13.643 0.030 1.00 0.00 128 ARG A O 3
ATOM 4614 N N . CYS A 1 94 ? -11.599 -14.344 1.552 1.00 0.00 129 CYS A N 3
ATOM 4615 C CA . CYS A 1 94 ? -11.364 -15.624 0.893 1.00 0.00 129 CYS A CA 3
ATOM 4616 C C . CYS A 1 94 ? -11.351 -16.763 1.906 1.00 0.00 129 CYS A C 3
ATOM 4617 O O . CYS A 1 94 ? -10.856 -16.607 3.023 1.00 0.00 129 CYS A O 3
ATOM 4625 N N . ILE A 1 95 ? -11.898 -17.907 1.511 1.00 0.00 130 ILE A N 3
ATOM 4626 C CA . ILE A 1 95 ? -11.948 -19.072 2.385 1.00 0.00 130 ILE A CA 3
ATOM 4627 C C . ILE A 1 95 ? -10.765 -20.001 2.133 1.00 0.00 130 ILE A C 3
ATOM 4628 O O . ILE A 1 95 ? -10.783 -20.811 1.208 1.00 0.00 130 ILE A O 3
ATOM 4644 N N . SER A 1 96 ? -9.736 -19.876 2.967 1.00 0.00 131 SER A N 3
ATOM 4645 C CA . SER A 1 96 ? -8.541 -20.702 2.834 1.00 0.00 131 SER A CA 3
ATOM 4646 C C . SER A 1 96 ? -8.118 -20.813 1.373 1.00 0.00 131 SER A C 3
ATOM 4647 O O . SER A 1 96 ? -7.846 -21.905 0.875 1.00 0.00 131 SER A O 3
ATOM 4655 N N . GLY A 1 97 ? -8.063 -19.674 0.690 1.00 0.00 132 GLY A N 3
ATOM 4656 C CA . GLY A 1 97 ? -7.672 -19.665 -0.708 1.00 0.00 132 GLY A CA 3
ATOM 4657 C C . GLY A 1 97 ? -8.788 -20.121 -1.626 1.00 0.00 132 GLY A C 3
ATOM 4658 O O . GLY A 1 97 ? -9.959 -20.158 -1.244 1.00 0.00 132 GLY A O 3
ATOM 4662 N N . PRO A 1 98 ? -8.430 -20.480 -2.867 1.00 0.00 133 PRO A N 3
ATOM 4663 C CA . PRO A 1 98 ? -9.396 -20.942 -3.868 1.00 0.00 133 PRO A CA 3
ATOM 4664 C C . PRO A 1 98 ? -9.967 -22.315 -3.532 1.00 0.00 133 PRO A C 3
ATOM 4665 O O . PRO A 1 98 ? -11.116 -22.616 -3.855 1.00 0.00 133 PRO A O 3
ATOM 4676 N N . SER A 1 99 ? -9.157 -23.144 -2.880 1.00 0.00 134 SER A N 3
ATOM 4677 C CA . SER A 1 99 ? -9.582 -24.487 -2.503 1.00 0.00 134 SER A CA 3
ATOM 4678 C C . SER A 1 99 ? -10.981 -24.464 -1.893 1.00 0.00 134 SER A C 3
ATOM 4679 O O . SER A 1 99 ? -11.344 -23.526 -1.183 1.00 0.00 134 SER A O 3
ATOM 4687 N N . SER A 1 100 ? -11.760 -25.503 -2.177 1.00 0.00 135 SER A N 3
ATOM 4688 C CA . SER A 1 100 ? -13.120 -25.601 -1.659 1.00 0.00 135 SER A CA 3
ATOM 4689 C C . SER A 1 100 ? -13.241 -26.752 -0.664 1.00 0.00 135 SER A C 3
ATOM 4690 O O . SER A 1 100 ? -12.865 -27.885 -0.961 1.00 0.00 135 SER A O 3
ATOM 4698 N N . GLY A 1 101 ? -13.771 -26.451 0.517 1.00 0.00 136 GLY A N 3
ATOM 4699 C CA . GLY A 1 101 ? -13.933 -27.471 1.537 1.00 0.00 136 GLY A CA 3
ATOM 4700 C C . GLY A 1 101 ? -12.801 -27.467 2.544 1.00 0.00 136 GLY A C 3
ATOM 4701 O O . GLY A 1 101 ? -12.888 -26.816 3.586 1.00 0.00 136 GLY A O 3
ATOM 4705 N N . GLY A 1 1 ? 17.160 18.694 24.118 1.00 0.00 36 GLY A N 4
ATOM 4706 C CA . GLY A 1 1 ? 18.430 18.536 23.433 1.00 0.00 36 GLY A CA 4
ATOM 4707 C C . GLY A 1 1 ? 18.259 18.131 21.982 1.00 0.00 36 GLY A C 4
ATOM 4708 O O . GLY A 1 1 ? 17.858 18.941 21.148 1.00 0.00 36 GLY A O 4
ATOM 4712 N N . SER A 1 2 ? 18.567 16.873 21.681 1.00 0.00 37 SER A N 4
ATOM 4713 C CA . SER A 1 2 ? 18.450 16.363 20.320 1.00 0.00 37 SER A CA 4
ATOM 4714 C C . SER A 1 2 ? 17.777 14.994 20.308 1.00 0.00 37 SER A C 4
ATOM 4715 O O . SER A 1 2 ? 18.271 14.041 20.910 1.00 0.00 37 SER A O 4
ATOM 4723 N N . SER A 1 3 ? 16.643 14.905 19.619 1.00 0.00 38 SER A N 4
ATOM 4724 C CA . SER A 1 3 ? 15.899 13.655 19.530 1.00 0.00 38 SER A CA 4
ATOM 4725 C C . SER A 1 3 ? 16.046 13.031 18.147 1.00 0.00 38 SER A C 4
ATOM 4726 O O . SER A 1 3 ? 16.484 13.686 17.201 1.00 0.00 38 SER A O 4
ATOM 4734 N N . GLY A 1 4 ? 15.677 11.758 18.035 1.00 0.00 39 GLY A N 4
ATOM 4735 C CA . GLY A 1 4 ? 15.776 11.066 16.763 1.00 0.00 39 GLY A CA 4
ATOM 4736 C C . GLY A 1 4 ? 17.168 10.526 16.503 1.00 0.00 39 GLY A C 4
ATOM 4737 O O . GLY A 1 4 ? 17.884 10.161 17.435 1.00 0.00 39 GLY A O 4
ATOM 4741 N N . SER A 1 5 ? 17.553 10.475 15.232 1.00 0.00 40 SER A N 4
ATOM 4742 C CA . SER A 1 5 ? 18.867 9.971 14.851 1.00 0.00 40 SER A CA 4
ATOM 4743 C C . SER A 1 5 ? 19.484 10.835 13.757 1.00 0.00 40 SER A C 4
ATOM 4744 O O . SER A 1 5 ? 18.831 11.161 12.765 1.00 0.00 40 SER A O 4
ATOM 4752 N N . SER A 1 6 ? 20.748 11.204 13.944 1.00 0.00 41 SER A N 4
ATOM 4753 C CA . SER A 1 6 ? 21.453 12.034 12.975 1.00 0.00 41 SER A CA 4
ATOM 4754 C C . SER A 1 6 ? 22.314 11.178 12.051 1.00 0.00 41 SER A C 4
ATOM 4755 O O . SER A 1 6 ? 23.404 10.745 12.424 1.00 0.00 41 SER A O 4
ATOM 4763 N N . GLY A 1 7 ? 21.817 10.939 10.841 1.00 0.00 42 GLY A N 4
ATOM 4764 C CA . GLY A 1 7 ? 22.553 10.137 9.882 1.00 0.00 42 GLY A CA 4
ATOM 4765 C C . GLY A 1 7 ? 21.756 9.864 8.622 1.00 0.00 42 GLY A C 4
ATOM 4766 O O . GLY A 1 7 ? 21.027 10.731 8.141 1.00 0.00 42 GLY A O 4
ATOM 4770 N N . ALA A 1 8 ? 21.896 8.657 8.084 1.00 0.00 43 ALA A N 4
ATOM 4771 C CA . ALA A 1 8 ? 21.183 8.273 6.872 1.00 0.00 43 ALA A CA 4
ATOM 4772 C C . ALA A 1 8 ? 20.383 6.993 7.087 1.00 0.00 43 ALA A C 4
ATOM 4773 O O . ALA A 1 8 ? 20.459 6.373 8.148 1.00 0.00 43 ALA A O 4
ATOM 4780 N N . VAL A 1 9 ? 19.616 6.603 6.074 1.00 0.00 44 VAL A N 4
ATOM 4781 C CA . VAL A 1 9 ? 18.803 5.395 6.153 1.00 0.00 44 VAL A CA 4
ATOM 4782 C C . VAL A 1 9 ? 19.237 4.370 5.112 1.00 0.00 44 VAL A C 4
ATOM 4783 O O . VAL A 1 9 ? 19.939 4.700 4.156 1.00 0.00 44 VAL A O 4
ATOM 4796 N N . SER A 1 10 ? 18.814 3.124 5.304 1.00 0.00 45 SER A N 4
ATOM 4797 C CA . SER A 1 10 ? 19.163 2.049 4.382 1.00 0.00 45 SER A CA 4
ATOM 4798 C C . SER A 1 10 ? 17.918 1.506 3.686 1.00 0.00 45 SER A C 4
ATOM 4799 O O . SER A 1 10 ? 16.794 1.882 4.016 1.00 0.00 45 SER A O 4
ATOM 4807 N N . THR A 1 11 ? 18.129 0.617 2.719 1.00 0.00 46 THR A N 4
ATOM 4808 C CA . THR A 1 11 ? 17.026 0.022 1.975 1.00 0.00 46 THR A CA 4
ATOM 4809 C C . THR A 1 11 ? 16.057 -0.694 2.908 1.00 0.00 46 THR A C 4
ATOM 4810 O O . THR A 1 11 ? 14.855 -0.746 2.648 1.00 0.00 46 THR A O 4
ATOM 4821 N N . GLU A 1 12 ? 16.587 -1.245 3.996 1.00 0.00 47 GLU A N 4
ATOM 4822 C CA . GLU A 1 12 ? 15.766 -1.958 4.967 1.00 0.00 47 GLU A CA 4
ATOM 4823 C C . GLU A 1 12 ? 14.731 -1.028 5.593 1.00 0.00 47 GLU A C 4
ATOM 4824 O O . GLU A 1 12 ? 13.572 -1.401 5.770 1.00 0.00 47 GLU A O 4
ATOM 4836 N N . ASP A 1 13 ? 15.160 0.185 5.926 1.00 0.00 48 ASP A N 4
ATOM 4837 C CA . ASP A 1 13 ? 14.271 1.170 6.532 1.00 0.00 48 ASP A CA 4
ATOM 4838 C C . ASP A 1 13 ? 13.276 1.707 5.507 1.00 0.00 48 ASP A C 4
ATOM 4839 O O . ASP A 1 13 ? 12.135 2.029 5.843 1.00 0.00 48 ASP A O 4
ATOM 4848 N N . LEU A 1 14 ? 13.716 1.804 4.257 1.00 0.00 49 LEU A N 4
ATOM 4849 C CA . LEU A 1 14 ? 12.864 2.303 3.183 1.00 0.00 49 LEU A CA 4
ATOM 4850 C C . LEU A 1 14 ? 11.784 1.287 2.827 1.00 0.00 49 LEU A C 4
ATOM 4851 O O . LEU A 1 14 ? 10.611 1.634 2.687 1.00 0.00 49 LEU A O 4
ATOM 4867 N N . LYS A 1 15 ? 12.187 0.029 2.685 1.00 0.00 50 LYS A N 4
ATOM 4868 C CA . LYS A 1 15 ? 11.253 -1.040 2.349 1.00 0.00 50 LYS A CA 4
ATOM 4869 C C . LYS A 1 15 ? 10.200 -1.205 3.439 1.00 0.00 50 LYS A C 4
ATOM 4870 O O . LYS A 1 15 ? 9.012 -1.336 3.151 1.00 0.00 50 LYS A O 4
ATOM 4889 N N . GLU A 1 16 ? 10.645 -1.198 4.692 1.00 0.00 51 GLU A N 4
ATOM 4890 C CA . GLU A 1 16 ? 9.740 -1.346 5.825 1.00 0.00 51 GLU A CA 4
ATOM 4891 C C . GLU A 1 16 ? 8.792 -0.154 5.924 1.00 0.00 51 GLU A C 4
ATOM 4892 O O . GLU A 1 16 ? 7.594 -0.318 6.166 1.00 0.00 51 GLU A O 4
ATOM 4904 N N . CYS A 1 17 ? 9.334 1.042 5.734 1.00 0.00 52 CYS A N 4
ATOM 4905 C CA . CYS A 1 17 ? 8.537 2.263 5.802 1.00 0.00 52 CYS A CA 4
ATOM 4906 C C . CYS A 1 17 ? 7.464 2.272 4.720 1.00 0.00 52 CYS A C 4
ATOM 4907 O O . CYS A 1 17 ? 6.297 2.561 4.990 1.00 0.00 52 CYS A O 4
ATOM 4915 N N . LEU A 1 18 ? 7.864 1.957 3.494 1.00 0.00 53 LEU A N 4
ATOM 4916 C CA . LEU A 1 18 ? 6.937 1.931 2.368 1.00 0.00 53 LEU A CA 4
ATOM 4917 C C . LEU A 1 18 ? 5.817 0.923 2.608 1.00 0.00 53 LEU A C 4
ATOM 4918 O O . LEU A 1 18 ? 4.657 1.178 2.285 1.00 0.00 53 LEU A O 4
ATOM 4934 N N . LYS A 1 19 ? 6.172 -0.223 3.181 1.00 0.00 54 LYS A N 4
ATOM 4935 C CA . LYS A 1 19 ? 5.198 -1.269 3.470 1.00 0.00 54 LYS A CA 4
ATOM 4936 C C . LYS A 1 19 ? 4.148 -0.775 4.459 1.00 0.00 54 LYS A C 4
ATOM 4937 O O . LYS A 1 19 ? 2.955 -1.038 4.297 1.00 0.00 54 LYS A O 4
ATOM 4956 N N . LYS A 1 20 ? 4.596 -0.058 5.483 1.00 0.00 55 LYS A N 4
ATOM 4957 C CA . LYS A 1 20 ? 3.696 0.475 6.499 1.00 0.00 55 LYS A CA 4
ATOM 4958 C C . LYS A 1 20 ? 2.781 1.543 5.908 1.00 0.00 55 LYS A C 4
ATOM 4959 O O . LYS A 1 20 ? 1.620 1.662 6.296 1.00 0.00 55 LYS A O 4
ATOM 4978 N N . GLN A 1 21 ? 3.314 2.316 4.967 1.00 0.00 56 GLN A N 4
ATOM 4979 C CA . GLN A 1 21 ? 2.544 3.375 4.323 1.00 0.00 56 GLN A CA 4
ATOM 4980 C C . GLN A 1 21 ? 1.426 2.790 3.467 1.00 0.00 56 GLN A C 4
ATOM 4981 O O . GLN A 1 21 ? 0.274 3.218 3.555 1.00 0.00 56 GLN A O 4
ATOM 4995 N N . LEU A 1 22 ? 1.771 1.811 2.639 1.00 0.00 57 LEU A N 4
ATOM 4996 C CA . LEU A 1 22 ? 0.796 1.167 1.766 1.00 0.00 57 LEU A CA 4
ATOM 4997 C C . LEU A 1 22 ? -0.256 0.422 2.581 1.00 0.00 57 LEU A C 4
ATOM 4998 O O . LEU A 1 22 ? -1.450 0.509 2.297 1.00 0.00 57 LEU A O 4
ATOM 5014 N N . GLU A 1 23 ? 0.197 -0.309 3.596 1.00 0.00 58 GLU A N 4
ATOM 5015 C CA . GLU A 1 23 ? -0.707 -1.068 4.451 1.00 0.00 58 GLU A CA 4
ATOM 5016 C C . GLU A 1 23 ? -1.602 -0.134 5.262 1.00 0.00 58 GLU A C 4
ATOM 5017 O O . GLU A 1 23 ? -2.813 -0.341 5.354 1.00 0.00 58 GLU A O 4
ATOM 5029 N N . PHE A 1 24 ? -0.997 0.895 5.847 1.00 0.00 59 PHE A N 4
ATOM 5030 C CA . PHE A 1 24 ? -1.738 1.860 6.650 1.00 0.00 59 PHE A CA 4
ATOM 5031 C C . PHE A 1 24 ? -2.713 2.655 5.785 1.00 0.00 59 PHE A C 4
ATOM 5032 O O . PHE A 1 24 ? -3.884 2.810 6.133 1.00 0.00 59 PHE A O 4
ATOM 5049 N N . CYS A 1 25 ? -2.221 3.154 4.657 1.00 0.00 60 CYS A N 4
ATOM 5050 C CA . CYS A 1 25 ? -3.047 3.933 3.742 1.00 0.00 60 CYS A CA 4
ATOM 5051 C C . CYS A 1 25 ? -4.263 3.131 3.289 1.00 0.00 60 CYS A C 4
ATOM 5052 O O . CYS A 1 25 ? -5.362 3.669 3.160 1.00 0.00 60 CYS A O 4
ATOM 5060 N N . PHE A 1 26 ? -4.057 1.840 3.047 1.00 0.00 61 PHE A N 4
ATOM 5061 C CA . PHE A 1 26 ? -5.135 0.963 2.605 1.00 0.00 61 PHE A CA 4
ATOM 5062 C C . PHE A 1 26 ? -5.941 0.452 3.796 1.00 0.00 61 PHE A C 4
ATOM 5063 O O . PHE A 1 26 ? -6.888 -0.318 3.633 1.00 0.00 61 PHE A O 4
ATOM 5080 N N . SER A 1 27 ? -5.558 0.885 4.993 1.00 0.00 62 SER A N 4
ATOM 5081 C CA . SER A 1 27 ? -6.242 0.468 6.211 1.00 0.00 62 SER A CA 4
ATOM 5082 C C . SER A 1 27 ? -7.705 0.901 6.188 1.00 0.00 62 SER A C 4
ATOM 5083 O O . SER A 1 27 ? -8.066 1.876 5.530 1.00 0.00 62 SER A O 4
ATOM 5091 N N . ARG A 1 28 ? -8.544 0.166 6.911 1.00 0.00 63 ARG A N 4
ATOM 5092 C CA . ARG A 1 28 ? -9.968 0.471 6.973 1.00 0.00 63 ARG A CA 4
ATOM 5093 C C . ARG A 1 28 ? -10.200 1.886 7.495 1.00 0.00 63 ARG A C 4
ATOM 5094 O O . ARG A 1 28 ? -10.997 2.639 6.938 1.00 0.00 63 ARG A O 4
ATOM 5115 N N . GLU A 1 29 ? -9.496 2.238 8.566 1.00 0.00 64 GLU A N 4
ATOM 5116 C CA . GLU A 1 29 ? -9.626 3.561 9.163 1.00 0.00 64 GLU A CA 4
ATOM 5117 C C . GLU A 1 29 ? -9.005 4.628 8.264 1.00 0.00 64 GLU A C 4
ATOM 5118 O O . GLU A 1 29 ? -9.582 5.695 8.060 1.00 0.00 64 GLU A O 4
ATOM 5130 N N . ASN A 1 30 ? -7.825 4.329 7.730 1.00 0.00 65 ASN A N 4
ATOM 5131 C CA . ASN A 1 30 ? -7.125 5.261 6.854 1.00 0.00 65 ASN A CA 4
ATOM 5132 C C . ASN A 1 30 ? -7.937 5.537 5.593 1.00 0.00 65 ASN A C 4
ATOM 5133 O O . ASN A 1 30 ? -7.982 6.666 5.104 1.00 0.00 65 ASN A O 4
ATOM 5144 N N . LEU A 1 31 ? -8.580 4.497 5.071 1.00 0.00 66 LEU A N 4
ATOM 5145 C CA . LEU A 1 31 ? -9.393 4.627 3.866 1.00 0.00 66 LEU A CA 4
ATOM 5146 C C . LEU A 1 31 ? -10.614 5.503 4.125 1.00 0.00 66 LEU A C 4
ATOM 5147 O O . LEU A 1 31 ? -10.939 6.383 3.327 1.00 0.00 66 LEU A O 4
ATOM 5163 N N . SER A 1 32 ? -11.286 5.258 5.245 1.00 0.00 67 SER A N 4
ATOM 5164 C CA . SER A 1 32 ? -12.472 6.024 5.609 1.00 0.00 67 SER A CA 4
ATOM 5165 C C . SER A 1 32 ? -12.110 7.475 5.910 1.00 0.00 67 SER A C 4
ATOM 5166 O O . SER A 1 32 ? -12.943 8.374 5.786 1.00 0.00 67 SER A O 4
ATOM 5174 N N . LYS A 1 33 ? -10.862 7.697 6.308 1.00 0.00 68 LYS A N 4
ATOM 5175 C CA . LYS A 1 33 ? -10.387 9.038 6.627 1.00 0.00 68 LYS A CA 4
ATOM 5176 C C . LYS A 1 33 ? -9.791 9.712 5.395 1.00 0.00 68 LYS A C 4
ATOM 5177 O O . LYS A 1 33 ? -9.805 10.937 5.279 1.00 0.00 68 LYS A O 4
ATOM 5196 N N . ASP A 1 34 ? -9.270 8.903 4.478 1.00 0.00 69 ASP A N 4
ATOM 5197 C CA . ASP A 1 34 ? -8.671 9.421 3.254 1.00 0.00 69 ASP A CA 4
ATOM 5198 C C . ASP A 1 34 ? -9.717 9.549 2.150 1.00 0.00 69 ASP A C 4
ATOM 5199 O O . ASP A 1 34 ? -9.773 8.726 1.235 1.00 0.00 69 ASP A O 4
ATOM 5208 N N . LEU A 1 35 ? -10.544 10.584 2.243 1.00 0.00 70 LEU A N 4
ATOM 5209 C CA . LEU A 1 35 ? -11.588 10.820 1.252 1.00 0.00 70 LEU A CA 4
ATOM 5210 C C . LEU A 1 35 ? -10.998 10.910 -0.152 1.00 0.00 70 LEU A C 4
ATOM 5211 O O . LEU A 1 35 ? -11.643 10.538 -1.133 1.00 0.00 70 LEU A O 4
ATOM 5227 N N . TYR A 1 36 ? -9.768 11.404 -0.240 1.00 0.00 71 TYR A N 4
ATOM 5228 C CA . TYR A 1 36 ? -9.090 11.544 -1.523 1.00 0.00 71 TYR A CA 4
ATOM 5229 C C . TYR A 1 36 ? -8.821 10.178 -2.148 1.00 0.00 71 TYR A C 4
ATOM 5230 O O . TYR A 1 36 ? -9.079 9.962 -3.333 1.00 0.00 71 TYR A O 4
ATOM 5248 N N . LEU A 1 37 ? -8.301 9.259 -1.342 1.00 0.00 72 LEU A N 4
ATOM 5249 C CA . LEU A 1 37 ? -7.996 7.912 -1.813 1.00 0.00 72 LEU A CA 4
ATOM 5250 C C . LEU A 1 37 ? -9.258 7.209 -2.303 1.00 0.00 72 LEU A C 4
ATOM 5251 O O . LEU A 1 37 ? -9.245 6.5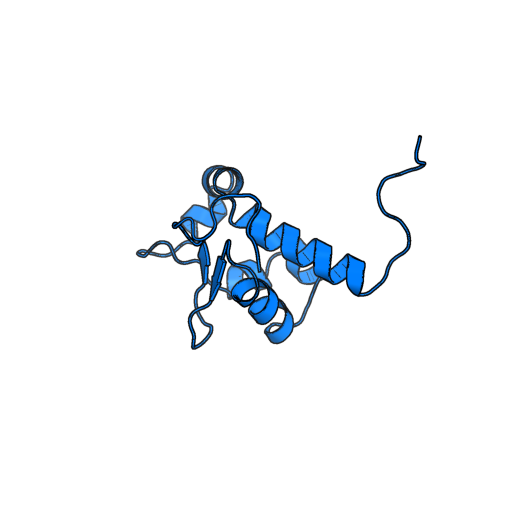40 -3.338 1.00 0.00 72 LEU A O 4
ATOM 5267 N N . ILE A 1 38 ? -10.344 7.365 -1.555 1.00 0.00 73 ILE A N 4
ATOM 5268 C CA . ILE A 1 38 ? -11.614 6.747 -1.916 1.00 0.00 73 ILE A CA 4
ATOM 5269 C C . ILE A 1 38 ? -12.166 7.337 -3.208 1.00 0.00 73 ILE A C 4
ATOM 5270 O O . ILE A 1 38 ? -12.739 6.625 -4.034 1.00 0.00 73 ILE A O 4
ATOM 5286 N N . SER A 1 39 ? -11.987 8.644 -3.380 1.00 0.00 74 SER A N 4
ATOM 5287 C CA . SER A 1 39 ? -12.469 9.331 -4.572 1.00 0.00 74 SER A CA 4
ATOM 5288 C C . SER A 1 39 ? -11.660 8.923 -5.798 1.00 0.00 74 SER A C 4
ATOM 5289 O O . SER A 1 39 ? -12.162 8.948 -6.922 1.00 0.00 74 SER A O 4
ATOM 5297 N N . GLN A 1 40 ? -10.405 8.546 -5.574 1.00 0.00 75 GLN A N 4
ATOM 5298 C CA . GLN A 1 40 ? -9.525 8.132 -6.660 1.00 0.00 75 GLN A CA 4
ATOM 5299 C C . GLN A 1 40 ? -9.769 6.674 -7.034 1.00 0.00 75 GLN A C 4
ATOM 5300 O O . GLN A 1 40 ? -9.530 6.265 -8.169 1.00 0.00 75 GLN A O 4
ATOM 5314 N N . MET A 1 41 ? -10.246 5.893 -6.069 1.00 0.00 76 MET A N 4
ATOM 5315 C CA . MET A 1 41 ? -10.522 4.480 -6.297 1.00 0.00 76 MET A CA 4
ATOM 5316 C C . MET A 1 41 ? -11.318 4.283 -7.584 1.00 0.00 76 MET A C 4
ATOM 5317 O O . MET A 1 41 ? -11.735 5.249 -8.221 1.00 0.00 76 MET A O 4
ATOM 5331 N N . ASP A 1 42 ? -11.524 3.025 -7.959 1.00 0.00 77 ASP A N 4
ATOM 5332 C CA . ASP A 1 42 ? -12.270 2.701 -9.169 1.00 0.00 77 ASP A CA 4
ATOM 5333 C C . ASP A 1 42 ? -13.643 2.132 -8.825 1.00 0.00 77 ASP A C 4
ATOM 5334 O O . ASP A 1 42 ? -14.024 2.067 -7.657 1.00 0.00 77 ASP A O 4
ATOM 5343 N N . SER A 1 43 ? -14.381 1.722 -9.852 1.00 0.00 78 SER A N 4
ATOM 5344 C CA . SER A 1 43 ? -15.714 1.162 -9.659 1.00 0.00 78 SER A CA 4
ATOM 5345 C C . SER A 1 43 ? -15.646 -0.148 -8.880 1.00 0.00 78 SER A C 4
ATOM 5346 O O . SER A 1 43 ? -16.482 -0.414 -8.016 1.00 0.00 78 SER A O 4
ATOM 5354 N N . ASP A 1 44 ? -14.644 -0.963 -9.191 1.00 0.00 79 ASP A N 4
ATOM 5355 C CA . ASP A 1 44 ? -14.464 -2.246 -8.521 1.00 0.00 79 ASP A CA 4
ATOM 5356 C C . ASP A 1 44 ? -13.545 -2.102 -7.311 1.00 0.00 79 ASP A C 4
ATOM 5357 O O . ASP A 1 44 ? -12.785 -3.014 -6.988 1.00 0.00 79 ASP A O 4
ATOM 5366 N N . GLN A 1 45 ? -13.621 -0.952 -6.650 1.00 0.00 80 GLN A N 4
ATOM 5367 C CA . GLN A 1 45 ? -12.795 -0.690 -5.478 1.00 0.00 80 GLN A CA 4
ATOM 5368 C C . GLN A 1 45 ? -11.319 -0.923 -5.788 1.00 0.00 80 GLN A C 4
ATOM 5369 O O . GLN A 1 45 ? -10.594 -1.522 -4.994 1.00 0.00 80 GLN A O 4
ATOM 5383 N N . PHE A 1 46 ? -10.882 -0.448 -6.950 1.00 0.00 81 PHE A N 4
ATOM 5384 C CA . PHE A 1 46 ? -9.494 -0.606 -7.366 1.00 0.00 81 PHE A CA 4
ATOM 5385 C C . PHE A 1 46 ? -8.805 0.750 -7.490 1.00 0.00 81 PHE A C 4
ATOM 5386 O O . PHE A 1 46 ? -9.394 1.714 -7.981 1.00 0.00 81 PHE A O 4
ATOM 5403 N N . ILE A 1 47 ? -7.557 0.816 -7.040 1.00 0.00 82 ILE A N 4
ATOM 5404 C CA . ILE A 1 47 ? -6.787 2.054 -7.100 1.00 0.00 82 ILE A CA 4
ATOM 5405 C C . ILE A 1 47 ? -5.665 1.953 -8.127 1.00 0.00 82 ILE A C 4
ATOM 5406 O O . ILE A 1 47 ? -4.969 0.942 -8.227 1.00 0.00 82 ILE A O 4
ATOM 5422 N N . PRO A 1 48 ? -5.482 3.026 -8.911 1.00 0.00 83 PRO A N 4
ATOM 5423 C CA . PRO A 1 48 ? -4.443 3.085 -9.943 1.00 0.00 83 PRO A CA 4
ATOM 5424 C C . PRO A 1 48 ? -3.039 3.157 -9.350 1.00 0.00 83 PRO A C 4
ATOM 5425 O O . PRO A 1 48 ? -2.796 3.894 -8.395 1.00 0.00 83 PRO A O 4
ATOM 5436 N N . ILE A 1 49 ? -2.120 2.386 -9.923 1.00 0.00 84 ILE A N 4
ATOM 5437 C CA . ILE A 1 49 ? -0.741 2.364 -9.451 1.00 0.00 84 ILE A CA 4
ATOM 5438 C C . ILE A 1 49 ? -0.080 3.727 -9.622 1.00 0.00 84 ILE A C 4
ATOM 5439 O O . ILE A 1 49 ? 0.780 4.114 -8.832 1.00 0.00 84 ILE A O 4
ATOM 5455 N N . TRP A 1 50 ? -0.488 4.449 -10.659 1.00 0.00 85 TRP A N 4
ATOM 5456 C CA . TRP A 1 50 ? 0.064 5.771 -10.934 1.00 0.00 85 TRP A CA 4
ATOM 5457 C C . TRP A 1 50 ? -0.201 6.723 -9.774 1.00 0.00 85 TRP A C 4
ATOM 5458 O O . TRP A 1 50 ? 0.662 7.520 -9.401 1.00 0.00 85 TRP A O 4
ATOM 5479 N N . THR A 1 51 ? -1.400 6.638 -9.206 1.00 0.00 86 THR A N 4
ATOM 5480 C CA . THR A 1 51 ? -1.778 7.493 -8.088 1.00 0.00 86 THR A CA 4
ATOM 5481 C C . THR A 1 51 ? -0.889 7.241 -6.876 1.00 0.00 86 THR A C 4
ATOM 5482 O O . THR A 1 51 ? -0.440 8.178 -6.216 1.00 0.00 86 THR A O 4
ATOM 5493 N N . VAL A 1 52 ? -0.638 5.967 -6.587 1.00 0.00 87 VAL A N 4
ATOM 5494 C CA . VAL A 1 52 ? 0.199 5.591 -5.455 1.00 0.00 87 VAL A CA 4
ATOM 5495 C C . VAL A 1 52 ? 1.662 5.932 -5.716 1.00 0.00 87 VAL A C 4
ATOM 5496 O O . VAL A 1 52 ? 2.387 6.339 -4.808 1.00 0.00 87 VAL A O 4
ATOM 5509 N N . ALA A 1 53 ? 2.091 5.763 -6.962 1.00 0.00 88 ALA A N 4
ATOM 5510 C CA . ALA A 1 53 ? 3.466 6.054 -7.344 1.00 0.00 88 ALA A CA 4
ATOM 5511 C C . ALA A 1 53 ? 3.729 7.556 -7.342 1.00 0.00 88 ALA A C 4
ATOM 5512 O O . ALA A 1 53 ? 4.870 7.996 -7.208 1.00 0.00 88 ALA A O 4
ATOM 5519 N N . ASN A 1 54 ? 2.666 8.339 -7.496 1.00 0.00 89 ASN A N 4
ATOM 5520 C CA . ASN A 1 54 ? 2.783 9.793 -7.514 1.00 0.00 89 ASN A CA 4
ATOM 5521 C C . ASN A 1 54 ? 2.772 10.356 -6.097 1.00 0.00 89 ASN A C 4
ATOM 5522 O O . ASN A 1 54 ? 3.100 11.523 -5.879 1.00 0.00 89 ASN A O 4
ATOM 5533 N N . MET A 1 55 ? 2.393 9.520 -5.136 1.00 0.00 90 MET A N 4
ATOM 5534 C CA . MET A 1 55 ? 2.340 9.935 -3.738 1.00 0.00 90 MET A CA 4
ATOM 5535 C C . MET A 1 55 ? 3.700 10.445 -3.272 1.00 0.00 90 MET A C 4
ATOM 5536 O O . MET A 1 55 ? 4.718 9.777 -3.452 1.00 0.00 90 MET A O 4
ATOM 5550 N N . GLU A 1 56 ? 3.709 11.631 -2.672 1.00 0.00 91 GLU A N 4
ATOM 5551 C CA . GLU A 1 56 ? 4.945 12.230 -2.182 1.00 0.00 91 GLU A CA 4
ATOM 5552 C C . GLU A 1 56 ? 5.662 11.287 -1.219 1.00 0.00 91 GLU A C 4
ATOM 5553 O O . GLU A 1 56 ? 6.875 11.099 -1.307 1.00 0.00 91 GLU A O 4
ATOM 5565 N N . GLU A 1 57 ? 4.902 10.698 -0.302 1.00 0.00 92 GLU A N 4
ATOM 5566 C CA . GLU A 1 57 ? 5.464 9.776 0.677 1.00 0.00 92 GLU A CA 4
ATOM 5567 C C . GLU A 1 57 ? 6.036 8.537 -0.007 1.00 0.00 92 GLU A C 4
ATOM 5568 O O . GLU A 1 57 ? 7.136 8.088 0.317 1.00 0.00 92 GLU A O 4
ATOM 5580 N N . ILE A 1 58 ? 5.282 7.991 -0.955 1.00 0.00 93 ILE A N 4
ATOM 5581 C CA . ILE A 1 58 ? 5.714 6.806 -1.685 1.00 0.00 93 ILE A CA 4
ATOM 5582 C C . ILE A 1 58 ? 6.914 7.115 -2.576 1.00 0.00 93 ILE A C 4
ATOM 5583 O O . ILE A 1 58 ? 7.780 6.266 -2.787 1.00 0.00 93 ILE A O 4
ATOM 5599 N N . LYS A 1 59 ? 6.960 8.337 -3.093 1.00 0.00 94 LYS A N 4
ATOM 5600 C CA . LYS A 1 59 ? 8.054 8.763 -3.958 1.00 0.00 94 LYS A CA 4
ATOM 5601 C C . LYS A 1 59 ? 9.326 8.998 -3.149 1.00 0.00 94 LYS A C 4
ATOM 5602 O O . LYS A 1 59 ? 10.422 8.633 -3.576 1.00 0.00 94 LYS A O 4
ATOM 5621 N N . LYS A 1 60 ? 9.174 9.609 -1.979 1.00 0.00 95 LYS A N 4
ATOM 5622 C CA . LYS A 1 60 ? 10.309 9.891 -1.109 1.00 0.00 95 LYS A CA 4
ATOM 5623 C C . LYS A 1 60 ? 10.848 8.608 -0.484 1.00 0.00 95 LYS A C 4
ATOM 5624 O O . LYS A 1 60 ? 12.021 8.530 -0.116 1.00 0.00 95 LYS A O 4
ATOM 5643 N N . LEU A 1 61 ? 9.986 7.605 -0.369 1.00 0.00 96 LEU A N 4
ATOM 5644 C CA . LEU A 1 61 ? 10.375 6.323 0.210 1.00 0.00 96 LEU A CA 4
ATOM 5645 C C . LEU A 1 61 ? 10.790 5.338 -0.878 1.00 0.00 96 LEU A C 4
ATOM 5646 O O . LEU A 1 61 ? 11.607 4.446 -0.645 1.00 0.00 96 LEU A O 4
ATOM 5662 N N . THR A 1 62 ? 10.224 5.505 -2.070 1.00 0.00 97 THR A N 4
ATOM 5663 C CA . THR A 1 62 ? 10.536 4.632 -3.194 1.00 0.00 97 THR A CA 4
ATOM 5664 C C . THR A 1 62 ? 10.246 5.321 -4.522 1.00 0.00 97 THR A C 4
ATOM 5665 O O . THR A 1 62 ? 9.191 5.930 -4.700 1.00 0.00 97 THR A O 4
ATOM 5676 N N . THR A 1 63 ? 11.189 5.221 -5.454 1.00 0.00 98 THR A N 4
ATOM 5677 C CA . THR A 1 63 ? 11.034 5.835 -6.767 1.00 0.00 98 THR A CA 4
ATOM 5678 C C . THR A 1 63 ? 11.016 4.782 -7.868 1.00 0.00 98 THR A C 4
ATOM 5679 O O . THR A 1 63 ? 11.515 5.013 -8.969 1.00 0.00 98 THR A O 4
ATOM 5690 N N . ASP A 1 64 ? 10.438 3.625 -7.564 1.00 0.00 99 ASP A N 4
ATOM 5691 C CA . ASP A 1 64 ? 10.353 2.535 -8.530 1.00 0.00 99 ASP A CA 4
ATOM 5692 C C . ASP A 1 64 ? 8.966 1.899 -8.509 1.00 0.00 99 ASP A C 4
ATOM 5693 O O . ASP A 1 64 ? 8.398 1.624 -7.453 1.00 0.00 99 ASP A O 4
ATOM 5702 N N . PRO A 1 65 ? 8.409 1.658 -9.706 1.00 0.00 100 PRO A N 4
ATOM 5703 C CA . PRO A 1 65 ? 7.082 1.051 -9.851 1.00 0.00 100 PRO A CA 4
ATOM 5704 C C . PRO A 1 65 ? 7.067 -0.417 -9.440 1.00 0.00 100 PRO A C 4
ATOM 5705 O O . PRO A 1 65 ? 6.149 -0.871 -8.758 1.00 0.00 100 PRO A O 4
ATOM 5716 N N . ASP A 1 66 ? 8.091 -1.154 -9.858 1.00 0.00 101 ASP A N 4
ATOM 5717 C CA . ASP A 1 66 ? 8.196 -2.572 -9.531 1.00 0.00 101 ASP A CA 4
ATOM 5718 C C . ASP A 1 66 ? 8.310 -2.775 -8.023 1.00 0.00 101 ASP A C 4
ATOM 5719 O O . ASP A 1 66 ? 7.703 -3.688 -7.462 1.00 0.00 101 ASP A O 4
ATOM 5728 N N . LEU A 1 67 ? 9.090 -1.918 -7.374 1.00 0.00 102 LEU A N 4
ATOM 5729 C CA . LEU A 1 67 ? 9.285 -2.003 -5.930 1.00 0.00 102 LEU A CA 4
ATOM 5730 C C . LEU A 1 67 ? 7.971 -1.774 -5.190 1.00 0.00 102 LEU A C 4
ATOM 5731 O O . LEU A 1 67 ? 7.623 -2.521 -4.275 1.00 0.00 102 LEU A O 4
ATOM 5747 N N . ILE A 1 68 ? 7.245 -0.735 -5.592 1.00 0.00 103 ILE A N 4
ATOM 5748 C CA . ILE A 1 68 ? 5.968 -0.410 -4.968 1.00 0.00 103 ILE A CA 4
ATOM 5749 C C . ILE A 1 68 ? 4.969 -1.551 -5.131 1.00 0.00 103 ILE A C 4
ATOM 5750 O O . ILE A 1 68 ? 4.362 -2.002 -4.159 1.00 0.00 103 ILE A O 4
ATOM 5766 N N . LEU A 1 69 ? 4.805 -2.013 -6.365 1.00 0.00 104 LEU A N 4
ATOM 5767 C CA . LEU A 1 69 ? 3.881 -3.104 -6.657 1.00 0.00 104 LEU A CA 4
ATOM 5768 C C . LEU A 1 69 ? 4.252 -4.357 -5.870 1.00 0.00 104 LEU A C 4
ATOM 5769 O O . LEU A 1 69 ? 3.381 -5.068 -5.372 1.00 0.00 104 LEU A O 4
ATOM 5785 N N . GLU A 1 70 ? 5.551 -4.620 -5.762 1.00 0.00 105 GLU A N 4
ATOM 5786 C CA . GLU A 1 70 ? 6.036 -5.785 -5.034 1.00 0.00 105 GLU A CA 4
ATOM 5787 C C . GLU A 1 70 ? 5.572 -5.752 -3.581 1.00 0.00 105 GLU A C 4
ATOM 5788 O O . GLU A 1 70 ? 5.119 -6.761 -3.038 1.00 0.00 105 GLU A O 4
ATOM 5800 N N . VAL A 1 71 ? 5.687 -4.585 -2.956 1.00 0.00 106 VAL A N 4
ATOM 5801 C CA . VAL A 1 71 ? 5.279 -4.418 -1.566 1.00 0.00 106 VAL A CA 4
ATOM 5802 C C . VAL A 1 71 ? 3.789 -4.688 -1.395 1.00 0.00 106 VAL A C 4
ATOM 5803 O O . VAL A 1 71 ? 3.385 -5.496 -0.558 1.00 0.00 106 VAL A O 4
ATOM 5816 N N . LEU A 1 72 ? 2.975 -4.006 -2.193 1.00 0.00 107 LEU A N 4
ATOM 5817 C CA . LEU A 1 72 ? 1.526 -4.171 -2.131 1.00 0.00 107 LEU A CA 4
ATOM 5818 C C . LEU A 1 72 ? 1.130 -5.614 -2.426 1.00 0.00 107 LEU A C 4
ATOM 5819 O O . LEU A 1 72 ? 0.329 -6.208 -1.703 1.00 0.00 107 LEU A O 4
ATOM 5835 N N . ARG A 1 73 ? 1.698 -6.173 -3.490 1.00 0.00 108 ARG A N 4
ATOM 5836 C CA . ARG A 1 73 ? 1.405 -7.547 -3.879 1.00 0.00 108 ARG A CA 4
ATOM 5837 C C . ARG A 1 73 ? 1.972 -8.533 -2.861 1.00 0.00 108 ARG A C 4
ATOM 5838 O O . ARG A 1 73 ? 1.427 -9.620 -2.665 1.00 0.00 108 ARG A O 4
ATOM 5859 N N . SER A 1 74 ? 3.069 -8.146 -2.219 1.00 0.00 109 SER A N 4
ATOM 5860 C CA . SER A 1 74 ? 3.713 -8.998 -1.225 1.00 0.00 109 SER A CA 4
ATOM 5861 C C . SER A 1 74 ? 2.930 -8.993 0.084 1.00 0.00 109 SER A C 4
ATOM 5862 O O . SER A 1 74 ? 3.034 -9.921 0.886 1.00 0.00 109 SER A O 4
ATOM 5870 N N . SER A 1 75 ? 2.145 -7.941 0.293 1.00 0.00 110 SER A N 4
ATOM 5871 C CA . SER A 1 75 ? 1.345 -7.812 1.506 1.00 0.00 110 SER A CA 4
ATOM 5872 C C . SER A 1 75 ? -0.048 -8.400 1.303 1.00 0.00 110 SER A C 4
ATOM 5873 O O . SER A 1 75 ? -0.687 -8.207 0.270 1.00 0.00 110 SER A O 4
ATOM 5881 N N . PRO A 1 76 ? -0.530 -9.138 2.315 1.00 0.00 111 PRO A N 4
ATOM 5882 C CA . PRO A 1 76 ? -1.851 -9.769 2.274 1.00 0.00 111 PRO A CA 4
ATOM 5883 C C . PRO A 1 76 ? -2.984 -8.750 2.348 1.00 0.00 111 PRO A C 4
ATOM 5884 O O . PRO A 1 76 ? -3.936 -8.810 1.570 1.00 0.00 111 PRO A O 4
ATOM 5895 N N . MET A 1 77 ? -2.872 -7.816 3.286 1.00 0.00 112 MET A N 4
ATOM 5896 C CA . MET A 1 77 ? -3.887 -6.783 3.459 1.00 0.00 112 MET A CA 4
ATOM 5897 C C . MET A 1 77 ? -4.393 -6.287 2.109 1.00 0.00 112 MET A C 4
ATOM 5898 O O . MET A 1 77 ? -5.518 -5.799 1.997 1.00 0.00 112 MET A O 4
ATOM 5912 N N . VAL A 1 78 ? -3.556 -6.414 1.084 1.00 0.00 113 VAL A N 4
ATOM 5913 C CA . VAL A 1 78 ? -3.920 -5.979 -0.259 1.00 0.00 113 VAL A CA 4
ATOM 5914 C C . VAL A 1 78 ? -3.475 -6.996 -1.305 1.00 0.00 113 VAL A C 4
ATOM 5915 O O . VAL A 1 78 ? -2.689 -7.896 -1.014 1.00 0.00 113 VAL A O 4
ATOM 5928 N N . GLN A 1 79 ? -3.986 -6.846 -2.523 1.00 0.00 114 GLN A N 4
ATOM 5929 C CA . GLN A 1 79 ? -3.642 -7.752 -3.612 1.00 0.00 114 GLN A CA 4
ATOM 5930 C C . GLN A 1 79 ? -3.480 -6.989 -4.923 1.00 0.00 114 GLN A C 4
ATOM 5931 O O . GLN A 1 79 ? -4.319 -6.161 -5.280 1.00 0.00 114 GLN A O 4
ATOM 5945 N N . VAL A 1 80 ? -2.396 -7.273 -5.638 1.00 0.00 115 VAL A N 4
ATOM 5946 C CA . VAL A 1 80 ? -2.125 -6.615 -6.911 1.00 0.00 115 VAL A CA 4
ATOM 5947 C C . VAL A 1 80 ? -2.334 -7.571 -8.079 1.00 0.00 115 VAL A C 4
ATOM 5948 O O . VAL A 1 80 ? -1.685 -8.614 -8.165 1.00 0.00 115 VAL A O 4
ATOM 5961 N N . ASP A 1 81 ? -3.244 -7.209 -8.976 1.00 0.00 116 ASP A N 4
ATOM 5962 C CA . ASP A 1 81 ? -3.539 -8.034 -10.142 1.00 0.00 116 ASP A CA 4
ATOM 5963 C C . ASP A 1 81 ? -2.260 -8.631 -10.722 1.00 0.00 116 ASP A C 4
ATOM 5964 O O . ASP A 1 81 ? -1.259 -7.936 -10.886 1.00 0.00 116 ASP A O 4
ATOM 5973 N N . GLU A 1 82 ? -2.304 -9.925 -11.030 1.00 0.00 117 GLU A N 4
ATOM 5974 C CA . GLU A 1 82 ? -1.147 -10.615 -11.589 1.00 0.00 117 GLU A CA 4
ATOM 5975 C C . GLU A 1 82 ? -0.396 -9.714 -12.565 1.00 0.00 117 GLU A C 4
ATOM 5976 O O . GLU A 1 82 ? 0.828 -9.597 -12.502 1.00 0.00 117 GLU A O 4
ATOM 5988 N N . LYS A 1 83 ? -1.137 -9.080 -13.466 1.00 0.00 118 LYS A N 4
ATOM 5989 C CA . LYS A 1 83 ? -0.543 -8.189 -14.456 1.00 0.00 118 LYS A CA 4
ATOM 5990 C C . LYS A 1 83 ? 0.235 -7.065 -13.778 1.00 0.00 118 LYS A C 4
ATOM 5991 O O . LYS A 1 83 ? 1.389 -6.805 -14.116 1.00 0.00 118 LYS A O 4
ATOM 6010 N N . GLY A 1 84 ? -0.405 -6.402 -12.820 1.00 0.00 119 GLY A N 4
ATOM 6011 C CA . GLY A 1 84 ? 0.244 -5.315 -12.109 1.00 0.00 119 GLY A CA 4
ATOM 6012 C C . GLY A 1 84 ? -0.166 -3.954 -12.634 1.00 0.00 119 GLY A C 4
ATOM 6013 O O . GLY A 1 84 ? 0.682 -3.099 -12.887 1.00 0.00 119 GLY A O 4
ATOM 6017 N N . GLU A 1 85 ? -1.470 -3.753 -12.800 1.00 0.00 120 GLU A N 4
ATOM 6018 C CA . GLU A 1 85 ? -1.989 -2.485 -13.301 1.00 0.00 120 GLU A CA 4
ATOM 6019 C C . GLU A 1 85 ? -2.806 -1.771 -12.229 1.00 0.00 120 GLU A C 4
ATOM 6020 O O . GLU A 1 85 ? -2.797 -0.542 -12.142 1.00 0.00 120 GLU A O 4
ATOM 6032 N N . LYS A 1 86 ? -3.513 -2.547 -11.416 1.00 0.00 121 LYS A N 4
ATOM 6033 C CA . LYS A 1 86 ? -4.336 -1.990 -10.348 1.00 0.00 121 LYS A CA 4
ATOM 6034 C C . LYS A 1 86 ? -4.203 -2.817 -9.072 1.00 0.00 121 LYS A C 4
ATOM 6035 O O . LYS A 1 86 ? -3.907 -4.010 -9.122 1.00 0.00 121 LYS A O 4
ATOM 6054 N N . VAL A 1 87 ? -4.426 -2.173 -7.930 1.00 0.00 122 VAL A N 4
ATOM 6055 C CA . VAL A 1 87 ? -4.333 -2.848 -6.642 1.00 0.00 122 VAL A CA 4
ATOM 6056 C C . VAL A 1 87 ? -5.537 -2.523 -5.764 1.00 0.00 122 VAL A C 4
ATOM 6057 O O . VAL A 1 87 ? -6.057 -1.407 -5.794 1.00 0.00 122 VAL A O 4
ATOM 6070 N N . ARG A 1 88 ? -5.973 -3.504 -4.981 1.00 0.00 123 ARG A N 4
ATOM 6071 C CA . ARG A 1 88 ? -7.116 -3.322 -4.094 1.00 0.00 123 ARG A CA 4
ATOM 6072 C C . ARG A 1 88 ? -6.934 -4.115 -2.803 1.00 0.00 123 ARG A C 4
ATOM 6073 O O . ARG A 1 88 ? -6.300 -5.171 -2.779 1.00 0.00 123 ARG A O 4
ATOM 6094 N N . PRO A 1 89 ? -7.502 -3.596 -1.705 1.00 0.00 124 PRO A N 4
ATOM 6095 C CA . PRO A 1 89 ? -7.417 -4.240 -0.390 1.00 0.00 124 PRO A CA 4
ATOM 6096 C C . PRO A 1 89 ? -8.229 -5.529 -0.321 1.00 0.00 124 PRO A C 4
ATOM 6097 O O . PRO A 1 89 ? -9.225 -5.683 -1.028 1.00 0.00 124 PRO A O 4
ATOM 6108 N N . SER A 1 90 ? -7.799 -6.449 0.535 1.00 0.00 125 SER A N 4
ATOM 6109 C CA . SER A 1 90 ? -8.486 -7.726 0.694 1.00 0.00 125 SER A CA 4
ATOM 6110 C C . SER A 1 90 ? -9.895 -7.520 1.238 1.00 0.00 125 SER A C 4
ATOM 6111 O O . SER A 1 90 ? -10.098 -7.418 2.449 1.00 0.00 125 SER A O 4
ATOM 6119 N N . HIS A 1 91 ? -10.869 -7.459 0.335 1.00 0.00 126 HIS A N 4
ATOM 6120 C CA . HIS A 1 91 ? -12.262 -7.267 0.723 1.00 0.00 126 HIS A CA 4
ATOM 6121 C C . HIS A 1 91 ? -12.648 -8.219 1.851 1.00 0.00 126 HIS A C 4
ATOM 6122 O O . HIS A 1 91 ? -13.480 -7.891 2.697 1.00 0.00 126 HIS A O 4
ATOM 6136 N N . LYS A 1 92 ? -12.041 -9.401 1.855 1.00 0.00 127 LYS A N 4
ATOM 6137 C CA . LYS A 1 92 ? -12.321 -10.402 2.876 1.00 0.00 127 LYS A CA 4
ATOM 6138 C C . LYS A 1 92 ? -11.075 -11.226 3.187 1.00 0.00 127 LYS A C 4
ATOM 6139 O O . LYS A 1 92 ? -10.469 -11.812 2.290 1.00 0.00 127 LYS A O 4
ATOM 6158 N N . ARG A 1 93 ? -10.699 -11.266 4.461 1.00 0.00 128 ARG A N 4
ATOM 6159 C CA . ARG A 1 93 ? -9.527 -12.019 4.888 1.00 0.00 128 ARG A CA 4
ATOM 6160 C C . ARG A 1 93 ? -9.868 -12.946 6.052 1.00 0.00 128 ARG A C 4
ATOM 6161 O O . ARG A 1 93 ? -9.002 -13.295 6.854 1.00 0.00 128 ARG A O 4
ATOM 6182 N N . CYS A 1 94 ? -11.135 -13.337 6.136 1.00 0.00 129 CYS A N 4
ATOM 6183 C CA . CYS A 1 94 ? -11.592 -14.222 7.202 1.00 0.00 129 CYS A CA 4
ATOM 6184 C C . CYS A 1 94 ? -10.597 -15.354 7.434 1.00 0.00 129 CYS A C 4
ATOM 6185 O O . CYS A 1 94 ? -10.160 -15.589 8.561 1.00 0.00 129 CYS A O 4
ATOM 6193 N N . ILE A 1 95 ? -10.244 -16.053 6.360 1.00 0.00 130 ILE A N 4
ATOM 6194 C CA . ILE A 1 95 ? -9.301 -17.161 6.447 1.00 0.00 130 ILE A CA 4
ATOM 6195 C C . ILE A 1 95 ? -8.005 -16.839 5.711 1.00 0.00 130 ILE A C 4
ATOM 6196 O O . ILE A 1 95 ? -8.018 -16.517 4.523 1.00 0.00 130 ILE A O 4
ATOM 6212 N N . SER A 1 96 ? -6.888 -16.930 6.424 1.00 0.00 131 SER A N 4
ATOM 6213 C CA . SER A 1 96 ? -5.582 -16.646 5.840 1.00 0.00 131 SER A CA 4
ATOM 6214 C C . SER A 1 96 ? -4.626 -17.816 6.051 1.00 0.00 131 SER A C 4
ATOM 6215 O O . SER A 1 96 ? -3.469 -17.627 6.421 1.00 0.00 131 SER A O 4
ATOM 6223 N N . GLY A 1 97 ? -5.121 -19.027 5.813 1.00 0.00 132 GLY A N 4
ATOM 6224 C CA . GLY A 1 97 ? -4.299 -20.210 5.983 1.00 0.00 132 GLY A CA 4
ATOM 6225 C C . GLY A 1 97 ? -3.332 -20.083 7.142 1.00 0.00 132 GLY A C 4
ATOM 6226 O O . GLY A 1 97 ? -2.134 -19.870 6.959 1.00 0.00 132 GLY A O 4
ATOM 6230 N N . PRO A 1 98 ? -3.854 -20.215 8.371 1.00 0.00 133 PRO A N 4
ATOM 6231 C CA . PRO A 1 98 ? -3.045 -20.116 9.589 1.00 0.00 133 PRO A CA 4
ATOM 6232 C C . PRO A 1 98 ? -2.101 -21.302 9.757 1.00 0.00 133 PRO A C 4
ATOM 6233 O O . PRO A 1 98 ? -1.221 -21.289 10.617 1.00 0.00 133 PRO A O 4
ATOM 6244 N N . SER A 1 99 ? -2.291 -22.325 8.930 1.00 0.00 134 SER A N 4
ATOM 6245 C CA . SER A 1 99 ? -1.459 -23.521 8.990 1.00 0.00 134 SER A CA 4
ATOM 6246 C C . SER A 1 99 ? -0.125 -23.290 8.286 1.00 0.00 134 SER A C 4
ATOM 6247 O O . SER A 1 99 ? -0.029 -23.394 7.064 1.00 0.00 134 SER A O 4
ATOM 6255 N N . SER A 1 100 ? 0.902 -22.973 9.068 1.00 0.00 135 SER A N 4
ATOM 6256 C CA . SER A 1 100 ? 2.230 -22.722 8.522 1.00 0.00 135 SER A CA 4
ATOM 6257 C C . SER A 1 100 ? 3.303 -23.406 9.365 1.00 0.00 135 SER A C 4
ATOM 6258 O O . SER A 1 100 ? 3.059 -23.790 10.508 1.00 0.00 135 SER A O 4
ATOM 6266 N N . GLY A 1 101 ? 4.492 -23.557 8.790 1.00 0.00 136 GLY A N 4
ATOM 6267 C CA . GLY A 1 101 ? 5.584 -24.195 9.501 1.00 0.00 136 GLY A CA 4
ATOM 6268 C C . GLY A 1 101 ? 5.239 -25.598 9.958 1.00 0.00 136 GLY A C 4
ATOM 6269 O O . GLY A 1 101 ? 4.482 -25.779 10.912 1.00 0.00 136 GLY A O 4
ATOM 6273 N N . GLY A 1 1 ? 15.431 3.568 23.595 1.00 0.00 36 GLY A N 5
ATOM 6274 C CA . GLY A 1 1 ? 16.874 3.693 23.676 1.00 0.00 36 GLY A CA 5
ATOM 6275 C C . GLY A 1 1 ? 17.396 4.889 22.905 1.00 0.00 36 GLY A C 5
ATOM 6276 O O . GLY A 1 1 ? 16.750 5.936 22.857 1.00 0.00 36 GLY A O 5
ATOM 6280 N N . SER A 1 2 ? 18.570 4.734 22.299 1.00 0.00 37 SER A N 5
ATOM 6281 C CA . SER A 1 2 ? 19.182 5.812 21.532 1.00 0.00 37 SER A CA 5
ATOM 6282 C C . SER A 1 2 ? 19.408 5.387 20.085 1.00 0.00 37 SER A C 5
ATOM 6283 O O . SER A 1 2 ? 20.475 4.879 19.735 1.00 0.00 37 SER A O 5
ATOM 6291 N N . SER A 1 3 ? 18.399 5.597 19.247 1.00 0.00 38 SER A N 5
ATOM 6292 C CA . SER A 1 3 ? 18.485 5.232 17.837 1.00 0.00 38 SER A CA 5
ATOM 6293 C C . SER A 1 3 ? 19.615 5.990 17.149 1.00 0.00 38 SER A C 5
ATOM 6294 O O . SER A 1 3 ? 20.017 7.066 17.591 1.00 0.00 38 SER A O 5
ATOM 6302 N N . GLY A 1 4 ? 20.126 5.420 16.060 1.00 0.00 39 GLY A N 5
ATOM 6303 C CA . GLY A 1 4 ? 21.206 6.054 15.327 1.00 0.00 39 GLY A CA 5
ATOM 6304 C C . GLY A 1 4 ? 22.568 5.526 15.729 1.00 0.00 39 GLY A C 5
ATOM 6305 O O . GLY A 1 4 ? 23.103 5.899 16.773 1.00 0.00 39 GLY A O 5
ATOM 6309 N N . SER A 1 5 ? 23.130 4.653 14.899 1.00 0.00 40 SER A N 5
ATOM 6310 C CA . SER A 1 5 ? 24.438 4.068 15.176 1.00 0.00 40 SER A CA 5
ATOM 6311 C C . SER A 1 5 ? 25.212 3.831 13.884 1.00 0.00 40 SER A C 5
ATOM 6312 O O . SER A 1 5 ? 24.644 3.865 12.792 1.00 0.00 40 SER A O 5
ATOM 6320 N N . SER A 1 6 ? 26.512 3.591 14.015 1.00 0.00 41 SER A N 5
ATOM 6321 C CA . SER A 1 6 ? 27.368 3.353 12.858 1.00 0.00 41 SER A CA 5
ATOM 6322 C C . SER A 1 6 ? 26.673 2.443 11.849 1.00 0.00 41 SER A C 5
ATOM 6323 O O . SER A 1 6 ? 25.691 1.776 12.170 1.00 0.00 41 SER A O 5
ATOM 6331 N N . GLY A 1 7 ? 27.192 2.423 10.624 1.00 0.00 42 GLY A N 5
ATOM 6332 C CA . GLY A 1 7 ? 26.611 1.593 9.586 1.00 0.00 42 GLY A CA 5
ATOM 6333 C C . GLY A 1 7 ? 25.096 1.584 9.631 1.00 0.00 42 GLY A C 5
ATOM 6334 O O . GLY A 1 7 ? 24.478 0.530 9.779 1.00 0.00 42 GLY A O 5
ATOM 6338 N N . ALA A 1 8 ? 24.494 2.763 9.505 1.00 0.00 43 ALA A N 5
ATOM 6339 C CA . ALA A 1 8 ? 23.043 2.887 9.532 1.00 0.00 43 ALA A CA 5
ATOM 6340 C C . ALA A 1 8 ? 22.438 2.551 8.173 1.00 0.00 43 ALA A C 5
ATOM 6341 O O . ALA A 1 8 ? 22.618 3.289 7.203 1.00 0.00 43 ALA A O 5
ATOM 6348 N N . VAL A 1 9 ? 21.721 1.434 8.109 1.00 0.00 44 VAL A N 5
ATOM 6349 C CA . VAL A 1 9 ? 21.089 1.001 6.869 1.00 0.00 44 VAL A CA 5
ATOM 6350 C C . VAL A 1 9 ? 20.009 1.984 6.430 1.00 0.00 44 VAL A C 5
ATOM 6351 O O . VAL A 1 9 ? 19.428 2.693 7.252 1.00 0.00 44 VAL A O 5
ATOM 6364 N N . SER A 1 10 ? 19.745 2.022 5.127 1.00 0.00 45 SER A N 5
ATOM 6365 C CA . SER A 1 10 ? 18.737 2.921 4.577 1.00 0.00 45 SER A CA 5
ATOM 6366 C C . SER A 1 10 ? 17.767 2.163 3.675 1.00 0.00 45 SER A C 5
ATOM 6367 O O . SER A 1 10 ? 16.557 2.376 3.727 1.00 0.00 45 SER A O 5
ATOM 6375 N N . THR A 1 11 ? 18.310 1.276 2.847 1.00 0.00 46 THR A N 5
ATOM 6376 C CA . THR A 1 11 ? 17.496 0.488 1.932 1.00 0.00 46 THR A CA 5
ATOM 6377 C C . THR A 1 11 ? 16.478 -0.357 2.690 1.00 0.00 46 THR A C 5
ATOM 6378 O O . THR A 1 11 ? 15.326 -0.476 2.275 1.00 0.00 46 THR A O 5
ATOM 6389 N N . GLU A 1 12 ? 16.911 -0.939 3.804 1.00 0.00 47 GLU A N 5
ATOM 6390 C CA . GLU A 1 12 ? 16.035 -1.773 4.620 1.00 0.00 47 GLU A CA 5
ATOM 6391 C C . GLU A 1 12 ? 14.961 -0.930 5.301 1.00 0.00 47 GLU A C 5
ATOM 6392 O O . GLU A 1 12 ? 13.794 -1.315 5.351 1.00 0.00 47 GLU A O 5
ATOM 6404 N N . ASP A 1 13 ? 15.365 0.223 5.823 1.00 0.00 48 ASP A N 5
ATOM 6405 C CA . ASP A 1 13 ? 14.438 1.122 6.501 1.00 0.00 48 ASP A CA 5
ATOM 6406 C C . ASP A 1 13 ? 13.457 1.739 5.509 1.00 0.00 48 ASP A C 5
ATOM 6407 O O . ASP A 1 13 ? 12.298 1.990 5.842 1.00 0.00 48 ASP A O 5
ATOM 6416 N N . LEU A 1 14 ? 13.929 1.982 4.291 1.00 0.00 49 LEU A N 5
ATOM 6417 C CA . LEU A 1 14 ? 13.093 2.570 3.250 1.00 0.00 49 LEU A CA 5
ATOM 6418 C C . LEU A 1 14 ? 11.982 1.611 2.836 1.00 0.00 49 LEU A C 5
ATOM 6419 O O . LEU A 1 14 ? 10.822 2.005 2.711 1.00 0.00 49 LEU A O 5
ATOM 6435 N N . LYS A 1 15 ? 12.343 0.350 2.628 1.00 0.00 50 LYS A N 5
ATOM 6436 C CA . LYS A 1 15 ? 11.377 -0.668 2.232 1.00 0.00 50 LYS A CA 5
ATOM 6437 C C . LYS A 1 15 ? 10.332 -0.881 3.323 1.00 0.00 50 LYS A C 5
ATOM 6438 O O . LYS A 1 15 ? 9.137 -0.958 3.043 1.00 0.00 50 LYS A O 5
ATOM 6457 N N . GLU A 1 16 ? 10.792 -0.972 4.566 1.00 0.00 51 GLU A N 5
ATOM 6458 C CA . GLU A 1 16 ? 9.896 -1.175 5.698 1.00 0.00 51 GLU A CA 5
ATOM 6459 C C . GLU A 1 16 ? 8.893 -0.031 5.810 1.00 0.00 51 GLU A C 5
ATOM 6460 O O . GLU A 1 16 ? 7.700 -0.255 6.017 1.00 0.00 51 GLU A O 5
ATOM 6472 N N . CYS A 1 17 ? 9.386 1.195 5.674 1.00 0.00 52 CYS A N 5
ATOM 6473 C CA . CYS A 1 17 ? 8.534 2.376 5.760 1.00 0.00 52 CYS A CA 5
ATOM 6474 C C . CYS A 1 17 ? 7.449 2.343 4.689 1.00 0.00 52 CYS A C 5
ATOM 6475 O O . CYS A 1 17 ? 6.291 2.672 4.952 1.00 0.00 52 CYS A O 5
ATOM 6483 N N . LEU A 1 18 ? 7.830 1.947 3.480 1.00 0.00 53 LEU A N 5
ATOM 6484 C CA . LEU A 1 18 ? 6.889 1.872 2.367 1.00 0.00 53 LEU A CA 5
ATOM 6485 C C . LEU A 1 18 ? 5.753 0.905 2.680 1.00 0.00 53 LEU A C 5
ATOM 6486 O O . LEU A 1 18 ? 4.587 1.190 2.404 1.00 0.00 53 LEU A O 5
ATOM 6502 N N . LYS A 1 19 ? 6.099 -0.240 3.258 1.00 0.00 54 LYS A N 5
ATOM 6503 C CA . LYS A 1 19 ? 5.108 -1.249 3.612 1.00 0.00 54 LYS A CA 5
ATOM 6504 C C . LYS A 1 19 ? 4.124 -0.708 4.646 1.00 0.00 54 LYS A C 5
ATOM 6505 O O . LYS A 1 19 ? 2.927 -0.987 4.585 1.00 0.00 54 LYS A O 5
ATOM 6524 N N . LYS A 1 20 ? 4.638 0.068 5.594 1.00 0.00 55 LYS A N 5
ATOM 6525 C CA . LYS A 1 20 ? 3.807 0.651 6.640 1.00 0.00 55 LYS A CA 5
ATOM 6526 C C . LYS A 1 20 ? 2.840 1.677 6.058 1.00 0.00 55 LYS A C 5
ATOM 6527 O O . LYS A 1 20 ? 1.689 1.768 6.483 1.00 0.00 55 LYS A O 5
ATOM 6546 N N . GLN A 1 21 ? 3.316 2.444 5.083 1.00 0.00 56 GLN A N 5
ATOM 6547 C CA . GLN A 1 21 ? 2.492 3.464 4.443 1.00 0.00 56 GLN A CA 5
ATOM 6548 C C . GLN A 1 21 ? 1.405 2.825 3.585 1.00 0.00 56 GLN A C 5
ATOM 6549 O O . GLN A 1 21 ? 0.251 3.258 3.601 1.00 0.00 56 GLN A O 5
ATOM 6563 N N . LEU A 1 22 ? 1.779 1.791 2.838 1.00 0.00 57 LEU A N 5
ATOM 6564 C CA . LEU A 1 22 ? 0.835 1.092 1.973 1.00 0.00 57 LEU A CA 5
ATOM 6565 C C . LEU A 1 22 ? -0.248 0.399 2.795 1.00 0.00 57 LEU A C 5
ATOM 6566 O O . LEU A 1 22 ? -1.429 0.456 2.456 1.00 0.00 57 LEU A O 5
ATOM 6582 N N . GLU A 1 23 ? 0.164 -0.251 3.878 1.00 0.00 58 GLU A N 5
ATOM 6583 C CA . GLU A 1 23 ? -0.772 -0.953 4.749 1.00 0.00 58 GLU A CA 5
ATOM 6584 C C . GLU A 1 23 ? -1.717 0.029 5.435 1.00 0.00 58 GLU A C 5
ATOM 6585 O O . GLU A 1 23 ? -2.927 -0.193 5.490 1.00 0.00 58 GLU A O 5
ATOM 6597 N N . PHE A 1 24 ? -1.157 1.115 5.957 1.00 0.00 59 PHE A N 5
ATOM 6598 C CA . PHE A 1 24 ? -1.949 2.131 6.641 1.00 0.00 59 PHE A CA 5
ATOM 6599 C C . PHE A 1 24 ? -2.814 2.904 5.650 1.00 0.00 59 PHE A C 5
ATOM 6600 O O . PHE A 1 24 ? -3.950 3.268 5.954 1.00 0.00 59 PHE A O 5
ATOM 6617 N N . CYS A 1 25 ? -2.268 3.151 4.464 1.00 0.00 60 CYS A N 5
ATOM 6618 C CA . CYS A 1 25 ? -2.988 3.883 3.428 1.00 0.00 60 CYS A CA 5
ATOM 6619 C C . CYS A 1 25 ? -4.166 3.066 2.906 1.00 0.00 60 CYS A C 5
ATOM 6620 O O . CYS A 1 25 ? -5.187 3.619 2.497 1.00 0.00 60 CYS A O 5
ATOM 6628 N N . PHE A 1 26 ? -4.016 1.746 2.920 1.00 0.00 61 PHE A N 5
ATOM 6629 C CA . PHE A 1 26 ? -5.065 0.851 2.444 1.00 0.00 61 PHE A CA 5
ATOM 6630 C C . PHE A 1 26 ? -5.936 0.371 3.601 1.00 0.00 61 PHE A C 5
ATOM 6631 O O . PHE A 1 26 ? -6.834 -0.450 3.417 1.00 0.00 61 PHE A O 5
ATOM 6648 N N . SER A 1 27 ? -5.662 0.888 4.795 1.00 0.00 62 SER A N 5
ATOM 6649 C CA . SER A 1 27 ? -6.416 0.509 5.984 1.00 0.00 62 SER A CA 5
ATOM 6650 C C . SER A 1 27 ? -7.880 0.918 5.852 1.00 0.00 62 SER A C 5
ATOM 6651 O O . SER A 1 27 ? -8.210 1.860 5.131 1.00 0.00 62 SER A O 5
ATOM 6659 N N . ARG A 1 28 ? -8.753 0.202 6.553 1.00 0.00 63 ARG A N 5
ATOM 6660 C CA . ARG A 1 28 ? -10.182 0.489 6.514 1.00 0.00 63 ARG A CA 5
ATOM 6661 C C . ARG A 1 28 ? -10.470 1.891 7.042 1.00 0.00 63 ARG A C 5
ATOM 6662 O O . ARG A 1 28 ? -11.238 2.643 6.444 1.00 0.00 63 ARG A O 5
ATOM 6683 N N . GLU A 1 29 ? -9.848 2.235 8.166 1.00 0.00 64 GLU A N 5
ATOM 6684 C CA . GLU A 1 29 ? -10.039 3.545 8.773 1.00 0.00 64 GLU A CA 5
ATOM 6685 C C . GLU A 1 29 ? -9.376 4.636 7.936 1.00 0.00 64 GLU A C 5
ATOM 6686 O O . GLU A 1 29 ? -9.955 5.698 7.713 1.00 0.00 64 GLU A O 5
ATOM 6698 N N . ASN A 1 30 ? -8.160 4.363 7.476 1.00 0.00 65 ASN A N 5
ATOM 6699 C CA . ASN A 1 30 ? -7.418 5.321 6.664 1.00 0.00 65 ASN A CA 5
ATOM 6700 C C . ASN A 1 30 ? -8.136 5.586 5.344 1.00 0.00 65 ASN A C 5
ATOM 6701 O O . ASN A 1 30 ? -8.235 6.730 4.899 1.00 0.00 65 ASN A O 5
ATOM 6712 N N . LEU A 1 31 ? -8.633 4.522 4.723 1.00 0.00 66 LEU A N 5
ATOM 6713 C CA . LEU A 1 31 ? -9.343 4.640 3.454 1.00 0.00 66 LEU A CA 5
ATOM 6714 C C . LEU A 1 31 ? -10.603 5.483 3.611 1.00 0.00 66 LEU A C 5
ATOM 6715 O O . LEU A 1 31 ? -10.886 6.355 2.789 1.00 0.00 66 LEU A O 5
ATOM 6731 N N . SER A 1 32 ? -11.357 5.219 4.674 1.00 0.00 67 SER A N 5
ATOM 6732 C CA . SER A 1 32 ? -12.589 5.952 4.938 1.00 0.00 67 SER A CA 5
ATOM 6733 C C . SER A 1 32 ? -12.294 7.417 5.246 1.00 0.00 67 SER A C 5
ATOM 6734 O O . SER A 1 32 ? -13.068 8.307 4.892 1.00 0.00 67 SER A O 5
ATOM 6742 N N . LYS A 1 33 ? -11.168 7.661 5.908 1.00 0.00 68 LYS A N 5
ATOM 6743 C CA . LYS A 1 33 ? -10.768 9.017 6.264 1.00 0.00 68 LYS A CA 5
ATOM 6744 C C . LYS A 1 33 ? -10.182 9.744 5.058 1.00 0.00 68 LYS A C 5
ATOM 6745 O O . LYS A 1 33 ? -10.348 10.956 4.910 1.00 0.00 68 LYS A O 5
ATOM 6764 N N . ASP A 1 34 ? -9.495 8.999 4.199 1.00 0.00 69 ASP A N 5
ATOM 6765 C CA . ASP A 1 34 ? -8.886 9.573 3.005 1.00 0.00 69 ASP A CA 5
ATOM 6766 C C . ASP A 1 34 ? -9.918 9.732 1.892 1.00 0.00 69 ASP A C 5
ATOM 6767 O O . ASP A 1 34 ? -9.966 8.931 0.957 1.00 0.00 69 ASP A O 5
ATOM 6776 N N . LEU A 1 35 ? -10.741 10.769 1.999 1.00 0.00 70 LEU A N 5
ATOM 6777 C CA . LEU A 1 35 ? -11.773 11.033 1.001 1.00 0.00 70 LEU A CA 5
ATOM 6778 C C . LEU A 1 35 ? -11.174 11.089 -0.400 1.00 0.00 70 LEU A C 5
ATOM 6779 O O . LEU A 1 35 ? -11.823 10.721 -1.378 1.00 0.00 70 LEU A O 5
ATOM 6795 N N . TYR A 1 36 ? -9.931 11.550 -0.488 1.00 0.00 71 TYR A N 5
ATOM 6796 C CA . TYR A 1 36 ? -9.245 11.655 -1.770 1.00 0.00 71 TYR A CA 5
ATOM 6797 C C . TYR A 1 36 ? -8.989 10.274 -2.366 1.00 0.00 71 TYR A C 5
ATOM 6798 O O . TYR A 1 36 ? -9.248 10.037 -3.547 1.00 0.00 71 TYR A O 5
ATOM 6816 N N . LEU A 1 37 ? -8.482 9.365 -1.541 1.00 0.00 72 LEU A N 5
ATOM 6817 C CA . LEU A 1 37 ? -8.191 8.006 -1.984 1.00 0.00 72 LEU A CA 5
ATOM 6818 C C . LEU A 1 37 ? -9.455 7.317 -2.492 1.00 0.00 72 LEU A C 5
ATOM 6819 O O . LEU A 1 37 ? -9.429 6.623 -3.508 1.00 0.00 72 LEU A O 5
ATOM 6835 N N . ILE A 1 38 ? -10.558 7.518 -1.780 1.00 0.00 73 ILE A N 5
ATOM 6836 C CA . ILE A 1 38 ? -11.832 6.919 -2.160 1.00 0.00 73 ILE A CA 5
ATOM 6837 C C . ILE A 1 38 ? -12.322 7.473 -3.494 1.00 0.00 73 ILE A C 5
ATOM 6838 O O . ILE A 1 38 ? -12.874 6.740 -4.316 1.00 0.00 73 ILE A O 5
ATOM 6854 N N . SER A 1 39 ? -12.115 8.769 -3.703 1.00 0.00 74 SER A N 5
ATOM 6855 C CA . SER A 1 39 ? -12.538 9.420 -4.937 1.00 0.00 74 SER A CA 5
ATOM 6856 C C . SER A 1 39 ? -11.705 8.935 -6.121 1.00 0.00 74 SER A C 5
ATOM 6857 O O . SER A 1 39 ? -12.173 8.923 -7.258 1.00 0.00 74 SER A O 5
ATOM 6865 N N . GLN A 1 40 ? -10.468 8.538 -5.842 1.00 0.00 75 GLN A N 5
ATOM 6866 C CA . GLN A 1 40 ? -9.569 8.053 -6.883 1.00 0.00 75 GLN A CA 5
ATOM 6867 C C . GLN A 1 40 ? -9.827 6.580 -7.182 1.00 0.00 75 GLN A C 5
ATOM 6868 O O . GLN A 1 40 ? -9.536 6.098 -8.277 1.00 0.00 75 GLN A O 5
ATOM 6882 N N . MET A 1 41 ? -10.375 5.869 -6.201 1.00 0.00 76 MET A N 5
ATOM 6883 C CA . MET A 1 41 ? -10.673 4.450 -6.360 1.00 0.00 76 MET A CA 5
ATOM 6884 C C . MET A 1 41 ? -11.415 4.194 -7.667 1.00 0.00 76 MET A C 5
ATOM 6885 O O . MET A 1 41 ? -11.726 5.127 -8.409 1.00 0.00 76 MET A O 5
ATOM 6899 N N . ASP A 1 42 ? -11.697 2.925 -7.944 1.00 0.00 77 ASP A N 5
ATOM 6900 C CA . ASP A 1 42 ? -12.404 2.547 -9.162 1.00 0.00 77 ASP A CA 5
ATOM 6901 C C . ASP A 1 42 ? -13.790 1.997 -8.837 1.00 0.00 77 ASP A C 5
ATOM 6902 O O . ASP A 1 42 ? -14.206 1.978 -7.678 1.00 0.00 77 ASP A O 5
ATOM 6911 N N . SER A 1 43 ? -14.501 1.550 -9.868 1.00 0.00 78 SER A N 5
ATOM 6912 C CA . SER A 1 43 ? -15.841 1.004 -9.693 1.00 0.00 78 SER A CA 5
ATOM 6913 C C . SER A 1 43 ? -15.803 -0.274 -8.860 1.00 0.00 78 SER A C 5
ATOM 6914 O O . SER A 1 43 ? -16.634 -0.477 -7.976 1.00 0.00 78 SER A O 5
ATOM 6922 N N . ASP A 1 44 ? -14.830 -1.132 -9.149 1.00 0.00 79 ASP A N 5
ATOM 6923 C CA . ASP A 1 44 ? -14.681 -2.391 -8.428 1.00 0.00 79 ASP A CA 5
ATOM 6924 C C . ASP A 1 44 ? -13.797 -2.210 -7.198 1.00 0.00 79 ASP A C 5
ATOM 6925 O O . ASP A 1 44 ? -13.087 -3.130 -6.792 1.00 0.00 79 ASP A O 5
ATOM 6934 N N . GLN A 1 45 ? -13.845 -1.019 -6.611 1.00 0.00 80 GLN A N 5
ATOM 6935 C CA . GLN A 1 45 ? -13.046 -0.718 -5.429 1.00 0.00 80 GLN A CA 5
ATOM 6936 C C . GLN A 1 45 ? -11.565 -0.962 -5.695 1.00 0.00 80 GLN A C 5
ATOM 6937 O O . GLN A 1 45 ? -10.880 -1.611 -4.904 1.00 0.00 80 GLN A O 5
ATOM 6951 N N . PHE A 1 46 ? -11.076 -0.439 -6.815 1.00 0.00 81 PHE A N 5
ATOM 6952 C CA . PHE A 1 46 ? -9.675 -0.601 -7.186 1.00 0.00 81 PHE A CA 5
ATOM 6953 C C . PHE A 1 46 ? -8.974 0.751 -7.273 1.00 0.00 81 PHE A C 5
ATOM 6954 O O . PHE A 1 46 ? -9.527 1.715 -7.805 1.00 0.00 81 PHE A O 5
ATOM 6971 N N . ILE A 1 47 ? -7.757 0.815 -6.746 1.00 0.00 82 ILE A N 5
ATOM 6972 C CA . ILE A 1 47 ? -6.980 2.050 -6.765 1.00 0.00 82 ILE A CA 5
ATOM 6973 C C . ILE A 1 47 ? -5.845 1.969 -7.780 1.00 0.00 82 ILE A C 5
ATOM 6974 O O . ILE A 1 47 ? -5.142 0.963 -7.884 1.00 0.00 82 ILE A O 5
ATOM 6990 N N . PRO A 1 48 ? -5.658 3.055 -8.545 1.00 0.00 83 PRO A N 5
ATOM 6991 C CA . PRO A 1 48 ? -4.605 3.133 -9.562 1.00 0.00 83 PRO A CA 5
ATOM 6992 C C . PRO A 1 48 ? -3.211 3.203 -8.951 1.00 0.00 83 PRO A C 5
ATOM 6993 O O . PRO A 1 48 ? -2.980 3.938 -7.991 1.00 0.00 83 PRO A O 5
ATOM 7004 N N . ILE A 1 49 ? -2.284 2.435 -9.514 1.00 0.00 84 ILE A N 5
ATOM 7005 C CA . ILE A 1 49 ? -0.912 2.411 -9.024 1.00 0.00 84 ILE A CA 5
ATOM 7006 C C . ILE A 1 49 ? -0.232 3.760 -9.228 1.00 0.00 84 ILE A C 5
ATOM 7007 O O . ILE A 1 49 ? 0.601 4.175 -8.422 1.00 0.00 84 ILE A O 5
ATOM 7023 N N . TRP A 1 50 ? -0.593 4.441 -10.310 1.00 0.00 85 TRP A N 5
ATOM 7024 C CA . TRP A 1 50 ? -0.020 5.745 -10.620 1.00 0.00 85 TRP A CA 5
ATOM 7025 C C . TRP A 1 50 ? -0.282 6.737 -9.492 1.00 0.00 85 TRP A C 5
ATOM 7026 O O . TRP A 1 50 ? 0.564 7.574 -9.176 1.00 0.00 85 TRP A O 5
ATOM 7047 N N . THR A 1 51 ? -1.462 6.639 -8.885 1.00 0.00 86 THR A N 5
ATOM 7048 C CA . THR A 1 51 ? -1.835 7.528 -7.793 1.00 0.00 86 THR A CA 5
ATOM 7049 C C . THR A 1 51 ? -0.924 7.332 -6.588 1.00 0.00 86 THR A C 5
ATOM 7050 O O . THR A 1 51 ? -0.493 8.299 -5.959 1.00 0.00 86 THR A O 5
ATOM 7061 N N . VAL A 1 52 ? -0.631 6.075 -6.270 1.00 0.00 87 VAL A N 5
ATOM 7062 C CA . VAL A 1 52 ? 0.233 5.753 -5.141 1.00 0.00 87 VAL A CA 5
ATOM 7063 C C . VAL A 1 52 ? 1.699 5.989 -5.485 1.00 0.00 87 VAL A C 5
ATOM 7064 O O . VAL A 1 52 ? 2.490 6.397 -4.634 1.00 0.00 87 VAL A O 5
ATOM 7077 N N . ALA A 1 53 ? 2.056 5.729 -6.739 1.00 0.00 88 ALA A N 5
ATOM 7078 C CA . ALA A 1 53 ? 3.427 5.916 -7.196 1.00 0.00 88 ALA A CA 5
ATOM 7079 C C . ALA A 1 53 ? 3.823 7.388 -7.159 1.00 0.00 88 ALA A C 5
ATOM 7080 O O . ALA A 1 53 ? 4.992 7.721 -6.970 1.00 0.00 88 ALA A O 5
ATOM 7087 N N . ASN A 1 54 ? 2.842 8.265 -7.339 1.00 0.00 89 ASN A N 5
ATOM 7088 C CA . ASN A 1 54 ? 3.089 9.702 -7.327 1.00 0.00 89 ASN A CA 5
ATOM 7089 C C . ASN A 1 54 ? 3.148 10.232 -5.898 1.00 0.00 89 ASN A C 5
ATOM 7090 O O . ASN A 1 54 ? 3.794 11.243 -5.626 1.00 0.00 89 ASN A O 5
ATOM 7101 N N . MET A 1 55 ? 2.470 9.539 -4.988 1.00 0.00 90 MET A N 5
ATOM 7102 C CA . MET A 1 55 ? 2.448 9.939 -3.586 1.00 0.00 90 MET A CA 5
ATOM 7103 C C . MET A 1 55 ? 3.823 10.422 -3.135 1.00 0.00 90 MET A C 5
ATOM 7104 O O . MET A 1 55 ? 4.834 9.772 -3.396 1.00 0.00 90 MET A O 5
ATOM 7118 N N . GLU A 1 56 ? 3.852 11.566 -2.459 1.00 0.00 91 GLU A N 5
ATOM 7119 C CA . GLU A 1 56 ? 5.103 12.135 -1.974 1.00 0.00 91 GLU A CA 5
ATOM 7120 C C . GLU A 1 56 ? 5.823 11.158 -1.048 1.00 0.00 91 GLU A C 5
ATOM 7121 O O . GLU A 1 56 ? 7.011 10.885 -1.221 1.00 0.00 91 GLU A O 5
ATOM 7133 N N . GLU A 1 57 ? 5.094 10.636 -0.067 1.00 0.00 92 GLU A N 5
ATOM 7134 C CA . GLU A 1 57 ? 5.664 9.691 0.886 1.00 0.00 92 GLU A CA 5
ATOM 7135 C C . GLU A 1 57 ? 6.175 8.442 0.175 1.00 0.00 92 GLU A C 5
ATOM 7136 O O . GLU A 1 57 ? 7.208 7.882 0.546 1.00 0.00 92 GLU A O 5
ATOM 7148 N N . ILE A 1 58 ? 5.445 8.010 -0.849 1.00 0.00 93 ILE A N 5
ATOM 7149 C CA . ILE A 1 58 ? 5.826 6.829 -1.613 1.00 0.00 93 ILE A CA 5
ATOM 7150 C C . ILE A 1 58 ? 7.035 7.110 -2.497 1.00 0.00 93 ILE A C 5
ATOM 7151 O O . ILE A 1 58 ? 7.864 6.232 -2.733 1.00 0.00 93 ILE A O 5
ATOM 7167 N N . LYS A 1 59 ? 7.130 8.344 -2.984 1.00 0.00 94 LYS A N 5
ATOM 7168 C CA . LYS A 1 59 ? 8.239 8.745 -3.841 1.00 0.00 94 LYS A CA 5
ATOM 7169 C C . LYS A 1 59 ? 9.524 8.897 -3.033 1.00 0.00 94 LYS A C 5
ATOM 7170 O O . LYS A 1 59 ? 10.598 8.486 -3.471 1.00 0.00 94 LYS A O 5
ATOM 7189 N N . LYS A 1 60 ? 9.406 9.491 -1.849 1.00 0.00 95 LYS A N 5
ATOM 7190 C CA . LYS A 1 60 ? 10.557 9.695 -0.977 1.00 0.00 95 LYS A CA 5
ATOM 7191 C C . LYS A 1 60 ? 11.023 8.374 -0.373 1.00 0.00 95 LYS A C 5
ATOM 7192 O O . LYS A 1 60 ? 12.207 8.197 -0.082 1.00 0.00 95 LYS A O 5
ATOM 7211 N N . LEU A 1 61 ? 10.087 7.449 -0.189 1.00 0.00 96 LEU A N 5
ATOM 7212 C CA . LEU A 1 61 ? 10.403 6.143 0.379 1.00 0.00 96 LEU A CA 5
ATOM 7213 C C . LEU A 1 61 ? 10.789 5.153 -0.715 1.00 0.00 96 LEU A C 5
ATOM 7214 O O . LEU A 1 61 ? 11.638 4.284 -0.511 1.00 0.00 96 LEU A O 5
ATOM 7230 N N . THR A 1 62 ? 10.161 5.290 -1.879 1.00 0.00 97 THR A N 5
ATOM 7231 C CA . THR A 1 62 ? 10.439 4.409 -3.006 1.00 0.00 97 THR A CA 5
ATOM 7232 C C . THR A 1 62 ? 10.344 5.160 -4.329 1.00 0.00 97 THR A C 5
ATOM 7233 O O . THR A 1 62 ? 9.382 5.891 -4.572 1.00 0.00 97 THR A O 5
ATOM 7244 N N . THR A 1 63 ? 11.347 4.978 -5.182 1.00 0.00 98 THR A N 5
ATOM 7245 C CA . THR A 1 63 ? 11.377 5.639 -6.480 1.00 0.00 98 THR A CA 5
ATOM 7246 C C . THR A 1 63 ? 11.414 4.622 -7.615 1.00 0.00 98 THR A C 5
ATOM 7247 O O . THR A 1 63 ? 12.116 4.812 -8.609 1.00 0.00 98 THR A O 5
ATOM 7258 N N . ASP A 1 64 ? 10.654 3.544 -7.461 1.00 0.00 99 ASP A N 5
ATOM 7259 C CA . ASP A 1 64 ? 10.599 2.497 -8.474 1.00 0.00 99 ASP A CA 5
ATOM 7260 C C . ASP A 1 64 ? 9.223 1.837 -8.501 1.00 0.00 99 ASP A C 5
ATOM 7261 O O . ASP A 1 64 ? 8.619 1.565 -7.463 1.00 0.00 99 ASP A O 5
ATOM 7270 N N . PRO A 1 65 ? 8.716 1.576 -9.715 1.00 0.00 100 PRO A N 5
ATOM 7271 C CA . PRO A 1 65 ? 7.405 0.947 -9.905 1.00 0.00 100 PRO A CA 5
ATOM 7272 C C . PRO A 1 65 ? 7.398 -0.518 -9.479 1.00 0.00 100 PRO A C 5
ATOM 7273 O O . PRO A 1 65 ? 6.473 -0.973 -8.804 1.00 0.00 100 PRO A O 5
ATOM 7284 N N . ASP A 1 66 ? 8.433 -1.249 -9.875 1.00 0.00 101 ASP A N 5
ATOM 7285 C CA . ASP A 1 66 ? 8.547 -2.663 -9.531 1.00 0.00 101 ASP A CA 5
ATOM 7286 C C . ASP A 1 66 ? 8.657 -2.848 -8.021 1.00 0.00 101 ASP A C 5
ATOM 7287 O O . ASP A 1 66 ? 8.085 -3.781 -7.455 1.00 0.00 101 ASP A O 5
ATOM 7296 N N . LEU A 1 67 ? 9.397 -1.954 -7.374 1.00 0.00 102 LEU A N 5
ATOM 7297 C CA . LEU A 1 67 ? 9.585 -2.019 -5.928 1.00 0.00 102 LEU A CA 5
ATOM 7298 C C . LEU A 1 67 ? 8.256 -1.845 -5.199 1.00 0.00 102 LEU A C 5
ATOM 7299 O O . LEU A 1 67 ? 7.934 -2.606 -4.286 1.00 0.00 102 LEU A O 5
ATOM 7315 N N . ILE A 1 68 ? 7.490 -0.840 -5.608 1.00 0.00 103 ILE A N 5
ATOM 7316 C CA . ILE A 1 68 ? 6.196 -0.567 -4.996 1.00 0.00 103 ILE A CA 5
ATOM 7317 C C . ILE A 1 68 ? 5.235 -1.734 -5.200 1.00 0.00 103 ILE A C 5
ATOM 7318 O O . ILE A 1 68 ? 4.560 -2.167 -4.265 1.00 0.00 103 ILE A O 5
ATOM 7334 N N . LEU A 1 69 ? 5.180 -2.239 -6.426 1.00 0.00 104 LEU A N 5
ATOM 7335 C CA . LEU A 1 69 ? 4.303 -3.359 -6.753 1.00 0.00 104 LEU A CA 5
ATOM 7336 C C . LEU A 1 69 ? 4.697 -4.606 -5.971 1.00 0.00 104 LEU A C 5
ATOM 7337 O O . LEU A 1 69 ? 3.841 -5.390 -5.561 1.00 0.00 104 LEU A O 5
ATOM 7353 N N . GLU A 1 70 ? 5.998 -4.783 -5.766 1.00 0.00 105 GLU A N 5
ATOM 7354 C CA . GLU A 1 70 ? 6.505 -5.937 -5.029 1.00 0.00 105 GLU A CA 5
ATOM 7355 C C . GLU A 1 70 ? 6.046 -5.898 -3.575 1.00 0.00 105 GLU A C 5
ATOM 7356 O O . GLU A 1 70 ? 5.619 -6.910 -3.020 1.00 0.00 105 GLU A O 5
ATOM 7368 N N . VAL A 1 71 ? 6.138 -4.721 -2.962 1.00 0.00 106 VAL A N 5
ATOM 7369 C CA . VAL A 1 71 ? 5.731 -4.549 -1.573 1.00 0.00 106 VAL A CA 5
ATOM 7370 C C . VAL A 1 71 ? 4.249 -4.855 -1.391 1.00 0.00 106 VAL A C 5
ATOM 7371 O O . VAL A 1 71 ? 3.864 -5.604 -0.492 1.00 0.00 106 VAL A O 5
ATOM 7384 N N . LEU A 1 72 ? 3.422 -4.271 -2.250 1.00 0.00 107 LEU A N 5
ATOM 7385 C CA . LEU A 1 72 ? 1.979 -4.481 -2.187 1.00 0.00 107 LEU A CA 5
ATOM 7386 C C . LEU A 1 72 ? 1.625 -5.929 -2.508 1.00 0.00 107 LEU A C 5
ATOM 7387 O O . LEU A 1 72 ? 0.798 -6.541 -1.832 1.00 0.00 107 LEU A O 5
ATOM 7403 N N . ARG A 1 73 ? 2.257 -6.472 -3.543 1.00 0.00 108 ARG A N 5
ATOM 7404 C CA . ARG A 1 73 ? 2.009 -7.849 -3.954 1.00 0.00 108 ARG A CA 5
ATOM 7405 C C . ARG A 1 73 ? 2.613 -8.831 -2.954 1.00 0.00 108 ARG A C 5
ATOM 7406 O O . ARG A 1 73 ? 2.174 -9.977 -2.852 1.00 0.00 108 ARG A O 5
ATOM 7427 N N . SER A 1 74 ? 3.622 -8.375 -2.219 1.00 0.00 109 SER A N 5
ATOM 7428 C CA . SER A 1 74 ? 4.288 -9.215 -1.231 1.00 0.00 109 SER A CA 5
ATOM 7429 C C . SER A 1 74 ? 3.500 -9.246 0.075 1.00 0.00 109 SER A C 5
ATOM 7430 O O . SER A 1 74 ? 3.621 -10.185 0.863 1.00 0.00 109 SER A O 5
ATOM 7438 N N . SER A 1 75 ? 2.693 -8.214 0.297 1.00 0.00 110 SER A N 5
ATOM 7439 C CA . SER A 1 75 ? 1.887 -8.120 1.509 1.00 0.00 110 SER A CA 5
ATOM 7440 C C . SER A 1 75 ? 0.489 -8.683 1.277 1.00 0.00 110 SER A C 5
ATOM 7441 O O . SER A 1 75 ? -0.179 -8.368 0.291 1.00 0.00 110 SER A O 5
ATOM 7449 N N . PRO A 1 76 ? 0.034 -9.538 2.205 1.00 0.00 111 PRO A N 5
ATOM 7450 C CA . PRO A 1 76 ? -1.290 -10.164 2.124 1.00 0.00 111 PRO A CA 5
ATOM 7451 C C . PRO A 1 76 ? -2.418 -9.164 2.351 1.00 0.00 111 PRO A C 5
ATOM 7452 O O . PRO A 1 76 ? -3.441 -9.204 1.668 1.00 0.00 111 PRO A O 5
ATOM 7463 N N . MET A 1 77 ? -2.224 -8.268 3.313 1.00 0.00 112 MET A N 5
ATOM 7464 C CA . MET A 1 77 ? -3.226 -7.255 3.627 1.00 0.00 112 MET A CA 5
ATOM 7465 C C . MET A 1 77 ? -3.828 -6.671 2.353 1.00 0.00 112 MET A C 5
ATOM 7466 O O . MET A 1 77 ? -4.973 -6.221 2.346 1.00 0.00 112 MET A O 5
ATOM 7480 N N . VAL A 1 78 ? -3.047 -6.682 1.277 1.00 0.00 113 VAL A N 5
ATOM 7481 C CA . VAL A 1 78 ? -3.503 -6.153 -0.003 1.00 0.00 113 VAL A CA 5
ATOM 7482 C C . VAL A 1 78 ? -3.181 -7.114 -1.141 1.00 0.00 113 VAL A C 5
ATOM 7483 O O . VAL A 1 78 ? -2.383 -8.038 -0.978 1.00 0.00 113 VAL A O 5
ATOM 7496 N N . GLN A 1 79 ? -3.804 -6.891 -2.293 1.00 0.00 114 GLN A N 5
ATOM 7497 C CA . GLN A 1 79 ? -3.584 -7.738 -3.459 1.00 0.00 114 GLN A CA 5
ATOM 7498 C C . GLN A 1 79 ? -3.388 -6.896 -4.715 1.00 0.00 114 GLN A C 5
ATOM 7499 O O . GLN A 1 79 ? -4.165 -5.982 -4.989 1.00 0.00 114 GLN A O 5
ATOM 7513 N N . VAL A 1 80 ? -2.345 -7.211 -5.477 1.00 0.00 115 VAL A N 5
ATOM 7514 C CA . VAL A 1 80 ? -2.047 -6.483 -6.704 1.00 0.00 115 VAL A CA 5
ATOM 7515 C C . VAL A 1 80 ? -2.647 -7.186 -7.918 1.00 0.00 115 VAL A C 5
ATOM 7516 O O . VAL A 1 80 ? -2.369 -8.357 -8.170 1.00 0.00 115 VAL A O 5
ATOM 7529 N N . ASP A 1 81 ? -3.473 -6.460 -8.665 1.00 0.00 116 ASP A N 5
ATOM 7530 C CA . ASP A 1 81 ? -4.111 -7.013 -9.854 1.00 0.00 116 ASP A CA 5
ATOM 7531 C C . ASP A 1 81 ? -3.152 -7.923 -10.613 1.00 0.00 116 ASP A C 5
ATOM 7532 O O . ASP A 1 81 ? -1.963 -7.628 -10.732 1.00 0.00 116 ASP A O 5
ATOM 7541 N N . GLU A 1 82 ? -3.676 -9.034 -11.122 1.00 0.00 117 GLU A N 5
ATOM 7542 C CA . GLU A 1 82 ? -2.865 -9.989 -11.868 1.00 0.00 117 GLU A CA 5
ATOM 7543 C C . GLU A 1 82 ? -1.876 -9.268 -12.779 1.00 0.00 117 GLU A C 5
ATOM 7544 O O . GLU A 1 82 ? -0.668 -9.288 -12.544 1.00 0.00 117 GLU A O 5
ATOM 7556 N N . LYS A 1 83 ? -2.397 -8.631 -13.822 1.00 0.00 118 LYS A N 5
ATOM 7557 C CA . LYS A 1 83 ? -1.563 -7.902 -14.770 1.00 0.00 118 LYS A CA 5
ATOM 7558 C C . LYS A 1 83 ? -0.630 -6.939 -14.045 1.00 0.00 118 LYS A C 5
ATOM 7559 O O . LYS A 1 83 ? 0.555 -6.849 -14.364 1.00 0.00 118 LYS A O 5
ATOM 7578 N N . GLY A 1 84 ? -1.172 -6.221 -13.066 1.00 0.00 119 GLY A N 5
ATOM 7579 C CA . GLY A 1 84 ? -0.372 -5.275 -12.310 1.00 0.00 119 GLY A CA 5
ATOM 7580 C C . GLY A 1 84 ? -0.669 -3.836 -12.684 1.00 0.00 119 GLY A C 5
ATOM 7581 O O . GLY A 1 84 ? 0.244 -3.016 -12.793 1.00 0.00 119 GLY A O 5
ATOM 7585 N N . GLU A 1 85 ? -1.946 -3.529 -12.883 1.00 0.00 120 GLU A N 5
ATOM 7586 C CA . GLU A 1 85 ? -2.359 -2.179 -13.251 1.00 0.00 120 GLU A CA 5
ATOM 7587 C C . GLU A 1 85 ? -3.165 -1.533 -12.128 1.00 0.00 120 GLU A C 5
ATOM 7588 O O . GLU A 1 85 ? -3.184 -0.310 -11.986 1.00 0.00 120 GLU A O 5
ATOM 7600 N N . LYS A 1 86 ? -3.831 -2.363 -11.332 1.00 0.00 121 LYS A N 5
ATOM 7601 C CA . LYS A 1 86 ? -4.640 -1.875 -10.221 1.00 0.00 121 LYS A CA 5
ATOM 7602 C C . LYS A 1 86 ? -4.448 -2.747 -8.984 1.00 0.00 121 LYS A C 5
ATOM 7603 O O . LYS A 1 86 ? -4.101 -3.923 -9.090 1.00 0.00 121 LYS A O 5
ATOM 7622 N N . VAL A 1 87 ? -4.678 -2.163 -7.812 1.00 0.00 122 VAL A N 5
ATOM 7623 C CA . VAL A 1 87 ? -4.532 -2.889 -6.556 1.00 0.00 122 VAL A CA 5
ATOM 7624 C C . VAL A 1 87 ? -5.702 -2.606 -5.620 1.00 0.00 122 VAL A C 5
ATOM 7625 O O . VAL A 1 87 ? -6.180 -1.474 -5.532 1.00 0.00 122 VAL A O 5
ATOM 7638 N N . ARG A 1 88 ? -6.160 -3.641 -4.924 1.00 0.00 123 ARG A N 5
ATOM 7639 C CA . ARG A 1 88 ? -7.275 -3.504 -3.994 1.00 0.00 123 ARG A CA 5
ATOM 7640 C C . ARG A 1 88 ? -6.979 -4.221 -2.680 1.00 0.00 123 ARG A C 5
ATOM 7641 O O . ARG A 1 88 ? -6.350 -5.279 -2.650 1.00 0.00 123 ARG A O 5
ATOM 7662 N N . PRO A 1 89 ? -7.442 -3.632 -1.567 1.00 0.00 124 PRO A N 5
ATOM 7663 C CA . PRO A 1 89 ? -7.239 -4.197 -0.231 1.00 0.00 124 PRO A CA 5
ATOM 7664 C C . PRO A 1 89 ? -8.047 -5.471 -0.010 1.00 0.00 124 PRO A C 5
ATOM 7665 O O . PRO A 1 89 ? -9.269 -5.426 0.124 1.00 0.00 124 PRO A O 5
ATOM 7676 N N . SER A 1 90 ? -7.357 -6.606 0.025 1.00 0.00 125 SER A N 5
ATOM 7677 C CA . SER A 1 90 ? -8.011 -7.894 0.225 1.00 0.00 125 SER A CA 5
ATOM 7678 C C . SER A 1 90 ? -8.607 -7.989 1.627 1.00 0.00 125 SER A C 5
ATOM 7679 O O . SER A 1 90 ? -7.881 -8.072 2.618 1.00 0.00 125 SER A O 5
ATOM 7687 N N . HIS A 1 91 ? -9.934 -7.974 1.702 1.00 0.00 126 HIS A N 5
ATOM 7688 C CA . HIS A 1 91 ? -10.628 -8.058 2.981 1.00 0.00 126 HIS A CA 5
ATOM 7689 C C . HIS A 1 91 ? -10.910 -9.512 3.352 1.00 0.00 126 HIS A C 5
ATOM 7690 O O . HIS A 1 91 ? -11.798 -9.798 4.155 1.00 0.00 126 HIS A O 5
ATOM 7704 N N . LYS A 1 92 ? -10.148 -10.426 2.760 1.00 0.00 127 LYS A N 5
ATOM 7705 C CA . LYS A 1 92 ? -10.315 -11.850 3.027 1.00 0.00 127 LYS A CA 5
ATOM 7706 C C . LYS A 1 92 ? -9.797 -12.206 4.417 1.00 0.00 127 LYS A C 5
ATOM 7707 O O . LYS A 1 92 ? -10.475 -12.886 5.187 1.00 0.00 127 LYS A O 5
ATOM 7726 N N . ARG A 1 93 ? -8.591 -11.743 4.731 1.00 0.00 128 ARG A N 5
ATOM 7727 C CA . ARG A 1 93 ? -7.984 -12.014 6.028 1.00 0.00 128 ARG A CA 5
ATOM 7728 C C . ARG A 1 93 ? -7.839 -13.515 6.258 1.00 0.00 128 ARG A C 5
ATOM 7729 O O . ARG A 1 93 ? -8.145 -14.019 7.340 1.00 0.00 128 ARG A O 5
ATOM 7750 N N . CYS A 1 94 ? -7.373 -14.223 5.236 1.00 0.00 129 CYS A N 5
ATOM 7751 C CA . CYS A 1 94 ? -7.190 -15.668 5.326 1.00 0.00 129 CYS A CA 5
ATOM 7752 C C . CYS A 1 94 ? -5.735 -16.048 5.072 1.00 0.00 129 CYS A C 5
ATOM 7753 O O . CYS A 1 94 ? -5.223 -15.878 3.965 1.00 0.00 129 CYS A O 5
ATOM 7761 N N . ILE A 1 95 ? -5.075 -16.560 6.105 1.00 0.00 130 ILE A N 5
ATOM 7762 C CA . ILE A 1 95 ? -3.678 -16.964 5.992 1.00 0.00 130 ILE A CA 5
ATOM 7763 C C . ILE A 1 95 ? -3.529 -18.475 6.137 1.00 0.00 130 ILE A C 5
ATOM 7764 O O . ILE A 1 95 ? -4.328 -19.125 6.811 1.00 0.00 130 ILE A O 5
ATOM 7780 N N . SER A 1 96 ? -2.500 -19.026 5.503 1.00 0.00 131 SER A N 5
ATOM 7781 C CA . SER A 1 96 ? -2.247 -20.461 5.559 1.00 0.00 131 SER A CA 5
ATOM 7782 C C . SER A 1 96 ? -0.770 -20.762 5.319 1.00 0.00 131 SER A C 5
ATOM 7783 O O . SER A 1 96 ? -0.280 -20.667 4.194 1.00 0.00 131 SER A O 5
ATOM 7791 N N . GLY A 1 97 ? -0.066 -21.126 6.386 1.00 0.00 132 GLY A N 5
ATOM 7792 C CA . GLY A 1 97 ? 1.347 -21.435 6.273 1.00 0.00 132 GLY A CA 5
ATOM 7793 C C . GLY A 1 97 ? 1.608 -22.642 5.393 1.00 0.00 132 GLY A C 5
ATOM 7794 O O . GLY A 1 97 ? 0.860 -23.620 5.406 1.00 0.00 132 GLY A O 5
ATOM 7798 N N . PRO A 1 98 ? 2.690 -22.580 4.603 1.00 0.00 133 PRO A N 5
ATOM 7799 C CA . PRO A 1 98 ? 3.071 -23.668 3.696 1.00 0.00 133 PRO A CA 5
ATOM 7800 C C . PRO A 1 98 ? 3.567 -24.901 4.445 1.00 0.00 133 PRO A C 5
ATOM 7801 O O . PRO A 1 98 ? 3.557 -24.936 5.676 1.00 0.00 133 PRO A O 5
ATOM 7812 N N . SER A 1 99 ? 3.998 -25.909 3.695 1.00 0.00 134 SER A N 5
ATOM 7813 C CA . SER A 1 99 ? 4.493 -27.145 4.288 1.00 0.00 134 SER A CA 5
ATOM 7814 C C . SER A 1 99 ? 6.017 -27.137 4.368 1.00 0.00 134 SER A C 5
ATOM 7815 O O . SER A 1 99 ? 6.597 -27.420 5.416 1.00 0.00 134 SER A O 5
ATOM 7823 N N . SER A 1 100 ? 6.659 -26.810 3.251 1.00 0.00 135 SER A N 5
ATOM 7824 C CA . SER A 1 100 ? 8.116 -26.768 3.192 1.00 0.00 135 SER A CA 5
ATOM 7825 C C . SER A 1 100 ? 8.591 -25.614 2.315 1.00 0.00 135 SER A C 5
ATOM 7826 O O . SER A 1 100 ? 8.462 -25.653 1.093 1.00 0.00 135 SER A O 5
ATOM 7834 N N . GLY A 1 101 ? 9.143 -24.584 2.951 1.00 0.00 136 GLY A N 5
ATOM 7835 C CA . GLY A 1 101 ? 9.629 -23.432 2.215 1.00 0.00 136 GLY A CA 5
ATOM 7836 C C . GLY A 1 101 ? 10.562 -22.569 3.041 1.00 0.00 136 GLY A C 5
ATOM 7837 O O . GLY A 1 101 ? 11.765 -22.520 2.782 1.00 0.00 136 GLY A O 5
ATOM 7841 N N . GLY A 1 1 ? 6.628 13.568 20.058 1.00 0.00 36 GLY A N 6
ATOM 7842 C CA . GLY A 1 1 ? 6.305 13.386 18.655 1.00 0.00 36 GLY A CA 6
ATOM 7843 C C . GLY A 1 1 ? 7.408 12.679 17.893 1.00 0.00 36 GLY A C 6
ATOM 7844 O O . GLY A 1 1 ? 7.445 11.450 17.838 1.00 0.00 36 GLY A O 6
ATOM 7848 N N . SER A 1 2 ? 8.309 13.456 17.302 1.00 0.00 37 SER A N 6
ATOM 7849 C CA . SER A 1 2 ? 9.415 12.897 16.533 1.00 0.00 37 SER A CA 6
ATOM 7850 C C . SER A 1 2 ? 10.171 11.854 17.351 1.00 0.00 37 SER A C 6
ATOM 7851 O O . SER A 1 2 ? 10.088 11.833 18.579 1.00 0.00 37 SER A O 6
ATOM 7859 N N . SER A 1 3 ? 10.909 10.991 16.661 1.00 0.00 38 SER A N 6
ATOM 7860 C CA . SER A 1 3 ? 11.679 9.943 17.322 1.00 0.00 38 SER A CA 6
ATOM 7861 C C . SER A 1 3 ? 13.169 10.102 17.037 1.00 0.00 38 SER A C 6
ATOM 7862 O O . SER A 1 3 ? 13.997 10.026 17.944 1.00 0.00 38 SER A O 6
ATOM 7870 N N . GLY A 1 4 ? 13.504 10.322 15.769 1.00 0.00 39 GLY A N 6
ATOM 7871 C CA . GLY A 1 4 ? 14.894 10.488 15.387 1.00 0.00 39 GLY A CA 6
ATOM 7872 C C . GLY A 1 4 ? 15.239 9.735 14.117 1.00 0.00 39 GLY A C 6
ATOM 7873 O O . GLY A 1 4 ? 14.351 9.288 13.391 1.00 0.00 39 GLY A O 6
ATOM 7877 N N . SER A 1 5 ? 16.533 9.596 13.847 1.00 0.00 40 SER A N 6
ATOM 7878 C CA . SER A 1 5 ? 16.994 8.897 12.653 1.00 0.00 40 SER A CA 6
ATOM 7879 C C . SER A 1 5 ? 17.144 7.403 12.923 1.00 0.00 40 SER A C 6
ATOM 7880 O O . SER A 1 5 ? 18.091 6.971 13.580 1.00 0.00 40 SER A O 6
ATOM 7888 N N . SER A 1 6 ? 16.202 6.618 12.410 1.00 0.00 41 SER A N 6
ATOM 7889 C CA . SER A 1 6 ? 16.226 5.172 12.597 1.00 0.00 41 SER A CA 6
ATOM 7890 C C . SER A 1 6 ? 17.573 4.592 12.178 1.00 0.00 41 SER A C 6
ATOM 7891 O O . SER A 1 6 ? 17.804 4.314 11.002 1.00 0.00 41 SER A O 6
ATOM 7899 N N . GLY A 1 7 ? 18.462 4.413 13.151 1.00 0.00 42 GLY A N 6
ATOM 7900 C CA . GLY A 1 7 ? 19.776 3.867 12.864 1.00 0.00 42 GLY A CA 6
ATOM 7901 C C . GLY A 1 7 ? 20.334 4.363 11.544 1.00 0.00 42 GLY A C 6
ATOM 7902 O O . GLY A 1 7 ? 20.274 5.554 11.245 1.00 0.00 42 GLY A O 6
ATOM 7906 N N . ALA A 1 8 ? 20.879 3.444 10.752 1.00 0.00 43 ALA A N 6
ATOM 7907 C CA . ALA A 1 8 ? 21.449 3.794 9.458 1.00 0.00 43 ALA A CA 6
ATOM 7908 C C . ALA A 1 8 ? 20.445 3.563 8.334 1.00 0.00 43 ALA A C 6
ATOM 7909 O O . ALA A 1 8 ? 19.529 2.750 8.464 1.00 0.00 43 ALA A O 6
ATOM 7916 N N . VAL A 1 9 ? 20.620 4.285 7.232 1.00 0.00 44 VAL A N 6
ATOM 7917 C CA . VAL A 1 9 ? 19.728 4.158 6.085 1.00 0.00 44 VAL A CA 6
ATOM 7918 C C . VAL A 1 9 ? 20.057 2.913 5.268 1.00 0.00 44 VAL A C 6
ATOM 7919 O O . VAL A 1 9 ? 21.201 2.708 4.864 1.00 0.00 44 VAL A O 6
ATOM 7932 N N . SER A 1 10 ? 19.046 2.085 5.028 1.00 0.00 45 SER A N 6
ATOM 7933 C CA . SER A 1 10 ? 19.227 0.858 4.262 1.00 0.00 45 SER A CA 6
ATOM 7934 C C . SER A 1 10 ? 17.911 0.409 3.635 1.00 0.00 45 SER A C 6
ATOM 7935 O O . SER A 1 10 ? 16.849 0.961 3.927 1.00 0.00 45 SER A O 6
ATOM 7943 N N . THR A 1 11 ? 17.987 -0.599 2.771 1.00 0.00 46 THR A N 6
ATOM 7944 C CA . THR A 1 11 ? 16.803 -1.123 2.102 1.00 0.00 46 THR A CA 6
ATOM 7945 C C . THR A 1 11 ? 15.778 -1.626 3.112 1.00 0.00 46 THR A C 6
ATOM 7946 O O . THR A 1 11 ? 14.574 -1.587 2.858 1.00 0.00 46 THR A O 6
ATOM 7957 N N . GLU A 1 12 ? 16.263 -2.097 4.256 1.00 0.00 47 GLU A N 6
ATOM 7958 C CA . GLU A 1 12 ? 15.387 -2.607 5.304 1.00 0.00 47 GLU A CA 6
ATOM 7959 C C . GLU A 1 12 ? 14.496 -1.498 5.857 1.00 0.00 47 GLU A C 6
ATOM 7960 O O . GLU A 1 12 ? 13.308 -1.706 6.102 1.00 0.00 47 GLU A O 6
ATOM 7972 N N . ASP A 1 13 ? 15.079 -0.320 6.049 1.00 0.00 48 ASP A N 6
ATOM 7973 C CA . ASP A 1 13 ? 14.340 0.823 6.573 1.00 0.00 48 ASP A CA 6
ATOM 7974 C C . ASP A 1 13 ? 13.371 1.368 5.527 1.00 0.00 48 ASP A C 6
ATOM 7975 O O . ASP A 1 13 ? 12.279 1.831 5.860 1.00 0.00 48 ASP A O 6
ATOM 7984 N N . LEU A 1 14 ? 13.778 1.311 4.265 1.00 0.00 49 LEU A N 6
ATOM 7985 C CA . LEU A 1 14 ? 12.947 1.800 3.170 1.00 0.00 49 LEU A CA 6
ATOM 7986 C C . LEU A 1 14 ? 11.794 0.841 2.892 1.00 0.00 49 LEU A C 6
ATOM 7987 O O . LEU A 1 14 ? 10.664 1.265 2.652 1.00 0.00 49 LEU A O 6
ATOM 8003 N N . LYS A 1 15 ? 12.087 -0.454 2.927 1.00 0.00 50 LYS A N 6
ATOM 8004 C CA . LYS A 1 15 ? 11.076 -1.476 2.683 1.00 0.00 50 LYS A CA 6
ATOM 8005 C C . LYS A 1 15 ? 10.008 -1.456 3.771 1.00 0.00 50 LYS A C 6
ATOM 8006 O O . LYS A 1 15 ? 8.819 -1.599 3.490 1.00 0.00 50 LYS A O 6
ATOM 8025 N N . GLU A 1 16 ? 10.440 -1.274 5.015 1.00 0.00 51 GLU A N 6
ATOM 8026 C CA . GLU A 1 16 ? 9.520 -1.235 6.146 1.00 0.00 51 GLU A CA 6
ATOM 8027 C C . GLU A 1 16 ? 8.657 0.022 6.101 1.00 0.00 51 GLU A C 6
ATOM 8028 O O . GLU A 1 16 ? 7.445 -0.036 6.310 1.00 0.00 51 GLU A O 6
ATOM 8040 N N . CYS A 1 17 ? 9.289 1.159 5.826 1.00 0.00 52 CYS A N 6
ATOM 8041 C CA . CYS A 1 17 ? 8.580 2.431 5.755 1.00 0.00 52 CYS A CA 6
ATOM 8042 C C . CYS A 1 17 ? 7.540 2.412 4.639 1.00 0.00 52 CYS A C 6
ATOM 8043 O O . CYS A 1 17 ? 6.394 2.818 4.838 1.00 0.00 52 CYS A O 6
ATOM 8051 N N . LEU A 1 18 ? 7.947 1.939 3.467 1.00 0.00 53 LEU A N 6
ATOM 8052 C CA . LEU A 1 18 ? 7.050 1.868 2.318 1.00 0.00 53 LEU A CA 6
ATOM 8053 C C . LEU A 1 18 ? 5.919 0.877 2.571 1.00 0.00 53 LEU A C 6
ATOM 8054 O O . LEU A 1 18 ? 4.766 1.132 2.219 1.00 0.00 53 LEU A O 6
ATOM 8070 N N . LYS A 1 19 ? 6.255 -0.252 3.184 1.00 0.00 54 LYS A N 6
ATOM 8071 C CA . LYS A 1 19 ? 5.267 -1.281 3.488 1.00 0.00 54 LYS A CA 6
ATOM 8072 C C . LYS A 1 19 ? 4.213 -0.754 4.457 1.00 0.00 54 LYS A C 6
ATOM 8073 O O . LYS A 1 19 ? 3.028 -1.061 4.328 1.00 0.00 54 LYS A O 6
ATOM 8092 N N . LYS A 1 20 ? 4.652 0.042 5.426 1.00 0.00 55 LYS A N 6
ATOM 8093 C CA . LYS A 1 20 ? 3.746 0.614 6.415 1.00 0.00 55 LYS A CA 6
ATOM 8094 C C . LYS A 1 20 ? 2.795 1.616 5.767 1.00 0.00 55 LYS A C 6
ATOM 8095 O O . LYS A 1 20 ? 1.616 1.679 6.113 1.00 0.00 55 LYS A O 6
ATOM 8114 N N . GLN A 1 21 ? 3.317 2.397 4.826 1.00 0.00 56 GLN A N 6
ATOM 8115 C CA . GLN A 1 21 ? 2.514 3.395 4.130 1.00 0.00 56 GLN A CA 6
ATOM 8116 C C . GLN A 1 21 ? 1.461 2.729 3.250 1.00 0.00 56 GLN A C 6
ATOM 8117 O O . GLN A 1 21 ? 0.292 3.114 3.264 1.00 0.00 56 GLN A O 6
ATOM 8131 N N . LEU A 1 22 ? 1.884 1.729 2.485 1.00 0.00 57 LEU A N 6
ATOM 8132 C CA . LEU A 1 22 ? 0.978 1.010 1.596 1.00 0.00 57 LEU A CA 6
ATOM 8133 C C . LEU A 1 22 ? -0.080 0.253 2.394 1.00 0.00 57 LEU A C 6
ATOM 8134 O O . LEU A 1 22 ? -1.266 0.300 2.071 1.00 0.00 57 LEU A O 6
ATOM 8150 N N . GLU A 1 23 ? 0.360 -0.442 3.440 1.00 0.00 58 GLU A N 6
ATOM 8151 C CA . GLU A 1 23 ? -0.550 -1.207 4.284 1.00 0.00 58 GLU A CA 6
ATOM 8152 C C . GLU A 1 23 ? -1.490 -0.281 5.050 1.00 0.00 58 GLU A C 6
ATOM 8153 O O . GLU A 1 23 ? -2.698 -0.516 5.112 1.00 0.00 58 GLU A O 6
ATOM 8165 N N . PHE A 1 24 ? -0.928 0.774 5.632 1.00 0.00 59 PHE A N 6
ATOM 8166 C CA . PHE A 1 24 ? -1.716 1.736 6.395 1.00 0.00 59 PHE A CA 6
ATOM 8167 C C . PHE A 1 24 ? -2.661 2.510 5.482 1.00 0.00 59 PHE A C 6
ATOM 8168 O O . PHE A 1 24 ? -3.808 2.778 5.842 1.00 0.00 59 PHE A O 6
ATOM 8185 N N . CYS A 1 25 ? -2.172 2.868 4.301 1.00 0.00 60 CYS A N 6
ATOM 8186 C CA . CYS A 1 25 ? -2.971 3.615 3.336 1.00 0.00 60 CYS A CA 6
ATOM 8187 C C . CYS A 1 25 ? -4.185 2.803 2.891 1.00 0.00 60 CYS A C 6
ATOM 8188 O O . CYS A 1 25 ? -5.272 3.346 2.700 1.00 0.00 60 CYS A O 6
ATOM 8196 N N . PHE A 1 26 ? -3.989 1.499 2.728 1.00 0.00 61 PHE A N 6
ATOM 8197 C CA . PHE A 1 26 ? -5.066 0.612 2.304 1.00 0.00 61 PHE A CA 6
ATOM 8198 C C . PHE A 1 26 ? -5.883 0.136 3.503 1.00 0.00 61 PHE A C 6
ATOM 8199 O O . PHE A 1 26 ? -6.782 -0.693 3.364 1.00 0.00 61 PHE A O 6
ATOM 8216 N N . SER A 1 27 ? -5.563 0.668 4.677 1.00 0.00 62 SER A N 6
ATOM 8217 C CA . SER A 1 27 ? -6.264 0.296 5.901 1.00 0.00 62 SER A CA 6
ATOM 8218 C C . SER A 1 27 ? -7.703 0.798 5.877 1.00 0.00 62 SER A C 6
ATOM 8219 O O . SER A 1 27 ? -8.028 1.755 5.173 1.00 0.00 62 SER A O 6
ATOM 8227 N N . ARG A 1 28 ? -8.565 0.144 6.650 1.00 0.00 63 ARG A N 6
ATOM 8228 C CA . ARG A 1 28 ? -9.972 0.523 6.717 1.00 0.00 63 ARG A CA 6
ATOM 8229 C C . ARG A 1 28 ? -10.125 1.961 7.203 1.00 0.00 63 ARG A C 6
ATOM 8230 O O . ARG A 1 28 ? -10.921 2.728 6.661 1.00 0.00 63 ARG A O 6
ATOM 8251 N N . GLU A 1 29 ? -9.359 2.319 8.229 1.00 0.00 64 GLU A N 6
ATOM 8252 C CA . GLU A 1 29 ? -9.412 3.664 8.789 1.00 0.00 64 GLU A CA 6
ATOM 8253 C C . GLU A 1 29 ? -8.866 4.687 7.797 1.00 0.00 64 GLU A C 6
ATOM 8254 O O . GLU A 1 29 ? -9.435 5.765 7.625 1.00 0.00 64 GLU A O 6
ATOM 8266 N N . ASN A 1 30 ? -7.758 4.343 7.148 1.00 0.00 65 ASN A N 6
ATOM 8267 C CA . ASN A 1 30 ? -7.134 5.231 6.175 1.00 0.00 65 ASN A CA 6
ATOM 8268 C C . ASN A 1 30 ? -8.027 5.409 4.950 1.00 0.00 65 ASN A C 6
ATOM 8269 O O . ASN A 1 30 ? -8.132 6.505 4.398 1.00 0.00 65 ASN A O 6
ATOM 8280 N N . LEU A 1 31 ? -8.669 4.324 4.531 1.00 0.00 66 LEU A N 6
ATOM 8281 C CA . LEU A 1 31 ? -9.555 4.359 3.372 1.00 0.00 66 LEU A CA 6
ATOM 8282 C C . LEU A 1 31 ? -10.733 5.295 3.615 1.00 0.00 66 LEU A C 6
ATOM 8283 O O . LEU A 1 31 ? -11.103 6.083 2.743 1.00 0.00 66 LEU A O 6
ATOM 8299 N N . SER A 1 32 ? -11.319 5.206 4.805 1.00 0.00 67 SER A N 6
ATOM 8300 C CA . SER A 1 32 ? -12.456 6.044 5.162 1.00 0.00 67 SER A CA 6
ATOM 8301 C C . SER A 1 32 ? -11.991 7.416 5.641 1.00 0.00 67 SER A C 6
ATOM 8302 O O . SER A 1 32 ? -12.740 8.392 5.591 1.00 0.00 67 SER A O 6
ATOM 8310 N N . LYS A 1 33 ? -10.749 7.483 6.108 1.00 0.00 68 LYS A N 6
ATOM 8311 C CA . LYS A 1 33 ? -10.180 8.734 6.596 1.00 0.00 68 LYS A CA 6
ATOM 8312 C C . LYS A 1 33 ? -9.548 9.525 5.456 1.00 0.00 68 LYS A C 6
ATOM 8313 O O . LYS A 1 33 ? -9.313 10.728 5.578 1.00 0.00 68 LYS A O 6
ATOM 8332 N N . ASP A 1 34 ? -9.276 8.845 4.349 1.00 0.00 69 ASP A N 6
ATOM 8333 C CA . ASP A 1 34 ? -8.673 9.485 3.186 1.00 0.00 69 ASP A CA 6
ATOM 8334 C C . ASP A 1 34 ? -9.716 9.730 2.099 1.00 0.00 69 ASP A C 6
ATOM 8335 O O . ASP A 1 34 ? -9.860 8.932 1.171 1.00 0.00 69 ASP A O 6
ATOM 8344 N N . LEU A 1 35 ? -10.440 10.837 2.220 1.00 0.00 70 LEU A N 6
ATOM 8345 C CA . LEU A 1 35 ? -11.471 11.187 1.248 1.00 0.00 70 LEU A CA 6
ATOM 8346 C C . LEU A 1 35 ? -10.894 11.236 -0.163 1.00 0.00 70 LEU A C 6
ATOM 8347 O O . LEU A 1 35 ? -11.566 10.881 -1.132 1.00 0.00 70 LEU A O 6
ATOM 8363 N N . TYR A 1 36 ? -9.645 11.675 -0.272 1.00 0.00 71 TYR A N 6
ATOM 8364 C CA . TYR A 1 36 ? -8.978 11.770 -1.564 1.00 0.00 71 TYR A CA 6
ATOM 8365 C C . TYR A 1 36 ? -8.834 10.394 -2.207 1.00 0.00 71 TYR A C 6
ATOM 8366 O O . TYR A 1 36 ? -9.133 10.213 -3.388 1.00 0.00 71 TYR A O 6
ATOM 8384 N N . LEU A 1 37 ? -8.377 9.427 -1.420 1.00 0.00 72 LEU A N 6
ATOM 8385 C CA . LEU A 1 37 ? -8.192 8.065 -1.909 1.00 0.00 72 LEU A CA 6
ATOM 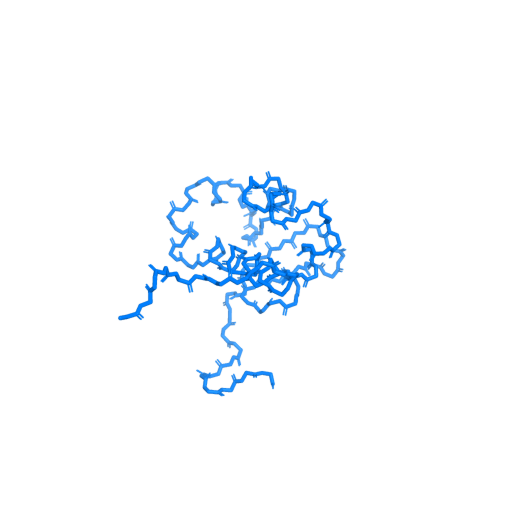8386 C C . LEU A 1 37 ? -9.515 7.477 -2.390 1.00 0.00 72 LEU A C 6
ATOM 8387 O O . LEU A 1 37 ? -9.570 6.811 -3.424 1.00 0.00 72 LEU A O 6
ATOM 8403 N N . ILE A 1 38 ? -10.579 7.729 -1.634 1.00 0.00 73 ILE A N 6
ATOM 8404 C CA . ILE A 1 38 ? -11.901 7.227 -1.986 1.00 0.00 73 ILE A CA 6
ATOM 8405 C C . ILE A 1 38 ? -12.387 7.830 -3.299 1.00 0.00 73 ILE A C 6
ATOM 8406 O O . ILE A 1 38 ? -13.034 7.157 -4.102 1.00 0.00 73 ILE A O 6
ATOM 8422 N N . SER A 1 39 ? -12.070 9.104 -3.512 1.00 0.00 74 SER A N 6
ATOM 8423 C CA . SER A 1 39 ? -12.477 9.799 -4.727 1.00 0.00 74 SER A CA 6
ATOM 8424 C C . SER A 1 39 ? -11.718 9.265 -5.939 1.00 0.00 74 SER A C 6
ATOM 8425 O O . SER A 1 39 ? -12.237 9.258 -7.054 1.00 0.00 74 SER A O 6
ATOM 8433 N N . GLN A 1 40 ? -10.488 8.818 -5.709 1.00 0.00 75 GLN A N 6
ATOM 8434 C CA . GLN A 1 40 ? -9.658 8.282 -6.781 1.00 0.00 75 GLN A CA 6
ATOM 8435 C C . GLN A 1 40 ? -9.990 6.818 -7.047 1.00 0.00 75 GLN A C 6
ATOM 8436 O O . GLN A 1 40 ? -9.741 6.303 -8.136 1.00 0.00 75 GLN A O 6
ATOM 8450 N N . MET A 1 41 ? -10.553 6.152 -6.043 1.00 0.00 76 MET A N 6
ATOM 8451 C CA . MET A 1 41 ? -10.921 4.746 -6.170 1.00 0.00 76 MET A CA 6
ATOM 8452 C C . MET A 1 41 ? -12.095 4.576 -7.129 1.00 0.00 76 MET A C 6
ATOM 8453 O O . MET A 1 41 ? -12.932 5.468 -7.265 1.00 0.00 76 MET A O 6
ATOM 8467 N N . ASP A 1 42 ? -12.148 3.426 -7.792 1.00 0.00 77 ASP A N 6
ATOM 8468 C CA . ASP A 1 42 ? -13.220 3.138 -8.738 1.00 0.00 77 ASP A CA 6
ATOM 8469 C C . ASP A 1 42 ? -14.312 2.298 -8.083 1.00 0.00 77 ASP A C 6
ATOM 8470 O O . ASP A 1 42 ? -14.183 1.881 -6.933 1.00 0.00 77 ASP A O 6
ATOM 8479 N N . SER A 1 43 ? -15.389 2.055 -8.824 1.00 0.00 78 SER A N 6
ATOM 8480 C CA . SER A 1 43 ? -16.506 1.270 -8.313 1.00 0.00 78 SER A CA 6
ATOM 8481 C C . SER A 1 43 ? -16.045 -0.123 -7.896 1.00 0.00 78 SER A C 6
ATOM 8482 O O . SER A 1 43 ? -16.635 -0.745 -7.013 1.00 0.00 78 SER A O 6
ATOM 8490 N N . ASP A 1 44 ? -14.987 -0.607 -8.538 1.00 0.00 79 ASP A N 6
ATOM 8491 C CA . ASP A 1 44 ? -14.445 -1.925 -8.234 1.00 0.00 79 ASP A CA 6
ATOM 8492 C C . ASP A 1 44 ? -13.525 -1.867 -7.019 1.00 0.00 79 ASP A C 6
ATOM 8493 O O . ASP A 1 44 ? -12.845 -2.842 -6.697 1.00 0.00 79 ASP A O 6
ATOM 8502 N N . GLN A 1 45 ? -13.508 -0.720 -6.350 1.00 0.00 80 GLN A N 6
ATOM 8503 C CA . GLN A 1 45 ? -12.669 -0.535 -5.171 1.00 0.00 80 GLN A CA 6
ATOM 8504 C C . GLN A 1 45 ? -11.201 -0.774 -5.506 1.00 0.00 80 GLN A C 6
ATOM 8505 O O . GLN A 1 45 ? -10.436 -1.264 -4.675 1.00 0.00 80 GLN A O 6
ATOM 8519 N N . PHE A 1 46 ? -10.813 -0.425 -6.728 1.00 0.00 81 PHE A N 6
ATOM 8520 C CA . PHE A 1 46 ? -9.435 -0.603 -7.173 1.00 0.00 81 PHE A CA 6
ATOM 8521 C C . PHE A 1 46 ? -8.738 0.744 -7.337 1.00 0.00 81 PHE A C 6
ATOM 8522 O O . PHE A 1 46 ? -9.340 1.713 -7.800 1.00 0.00 81 PHE A O 6
ATOM 8539 N N . ILE A 1 47 ? -7.467 0.796 -6.953 1.00 0.00 82 ILE A N 6
ATOM 8540 C CA . ILE A 1 47 ? -6.687 2.024 -7.057 1.00 0.00 82 ILE A CA 6
ATOM 8541 C C . ILE A 1 47 ? -5.570 1.879 -8.083 1.00 0.00 82 ILE A C 6
ATOM 8542 O O . ILE A 1 47 ? -4.874 0.864 -8.142 1.00 0.00 82 ILE A O 6
ATOM 8558 N N . PRO A 1 48 ? -5.388 2.918 -8.911 1.00 0.00 83 PRO A N 6
ATOM 8559 C CA . PRO A 1 48 ? -4.353 2.932 -9.950 1.00 0.00 83 PRO A CA 6
ATOM 8560 C C . PRO A 1 48 ? -2.948 3.027 -9.365 1.00 0.00 83 PRO A C 6
ATOM 8561 O O . PRO A 1 48 ? -2.692 3.830 -8.467 1.00 0.00 83 PRO A O 6
ATOM 8572 N N . ILE A 1 49 ? -2.040 2.205 -9.882 1.00 0.00 84 ILE A N 6
ATOM 8573 C CA . ILE A 1 49 ? -0.661 2.200 -9.412 1.00 0.00 84 ILE A CA 6
ATOM 8574 C C . ILE A 1 49 ? -0.011 3.566 -9.599 1.00 0.00 84 ILE A C 6
ATOM 8575 O O . ILE A 1 49 ? 0.857 3.963 -8.821 1.00 0.00 84 ILE A O 6
ATOM 8591 N N . TRP A 1 50 ? -0.436 4.281 -10.634 1.00 0.00 85 TRP A N 6
ATOM 8592 C CA . TRP A 1 50 ? 0.104 5.605 -10.922 1.00 0.00 85 TRP A CA 6
ATOM 8593 C C . TRP A 1 50 ? -0.143 6.559 -9.759 1.00 0.00 85 TRP A C 6
ATOM 8594 O O . TRP A 1 50 ? 0.741 7.322 -9.370 1.00 0.00 85 TRP A O 6
ATOM 8615 N N . THR A 1 51 ? -1.351 6.510 -9.207 1.00 0.00 86 THR A N 6
ATOM 8616 C CA . THR A 1 51 ? -1.716 7.371 -8.088 1.00 0.00 86 THR A CA 6
ATOM 8617 C C . THR A 1 51 ? -0.864 7.067 -6.860 1.00 0.00 86 THR A C 6
ATOM 8618 O O . THR A 1 51 ? -0.407 7.977 -6.169 1.00 0.00 86 THR A O 6
ATOM 8629 N N . VAL A 1 52 ? -0.654 5.781 -6.596 1.00 0.00 87 VAL A N 6
ATOM 8630 C CA . VAL A 1 52 ? 0.144 5.357 -5.452 1.00 0.00 87 VAL A CA 6
ATOM 8631 C C . VAL A 1 52 ? 1.609 5.740 -5.631 1.00 0.00 87 VAL A C 6
ATOM 8632 O O . VAL A 1 52 ? 2.245 6.251 -4.710 1.00 0.00 87 VAL A O 6
ATOM 8645 N N . ALA A 1 53 ? 2.138 5.490 -6.824 1.00 0.00 88 ALA A N 6
ATOM 8646 C CA . ALA A 1 53 ? 3.528 5.811 -7.127 1.00 0.00 88 ALA A CA 6
ATOM 8647 C C . ALA A 1 53 ? 3.726 7.318 -7.261 1.00 0.00 88 ALA A C 6
ATOM 8648 O O . ALA A 1 53 ? 4.851 7.812 -7.206 1.00 0.00 88 ALA A O 6
ATOM 8655 N N . ASN A 1 54 ? 2.625 8.041 -7.438 1.00 0.00 89 ASN A N 6
ATOM 8656 C CA . ASN A 1 54 ? 2.680 9.492 -7.582 1.00 0.00 89 ASN A CA 6
ATOM 8657 C C . ASN A 1 54 ? 2.600 10.177 -6.222 1.00 0.00 89 ASN A C 6
ATOM 8658 O O . ASN A 1 54 ? 2.911 11.361 -6.092 1.00 0.00 89 ASN A O 6
ATOM 8669 N N . MET A 1 55 ? 2.182 9.423 -5.209 1.00 0.00 90 MET A N 6
ATOM 8670 C CA . MET A 1 55 ? 2.064 9.957 -3.858 1.00 0.00 90 MET A CA 6
ATOM 8671 C C . MET A 1 55 ? 3.378 10.586 -3.404 1.00 0.00 90 MET A C 6
ATOM 8672 O O . MET A 1 55 ? 4.450 10.018 -3.610 1.00 0.00 90 MET A O 6
ATOM 8686 N N . GLU A 1 56 ? 3.287 11.759 -2.786 1.00 0.00 91 GLU A N 6
ATOM 8687 C CA . GLU A 1 56 ? 4.469 12.463 -2.306 1.00 0.00 91 GLU A CA 6
ATOM 8688 C C . GLU A 1 56 ? 5.266 11.591 -1.338 1.00 0.00 91 GLU A C 6
ATOM 8689 O O . GLU A 1 56 ? 6.486 11.483 -1.445 1.00 0.00 91 GLU A O 6
ATOM 8701 N N . GLU A 1 57 ? 4.563 10.973 -0.394 1.00 0.00 92 GLU A N 6
ATOM 8702 C CA . GLU A 1 57 ? 5.206 10.111 0.593 1.00 0.00 92 GLU A CA 6
ATOM 8703 C C . GLU A 1 57 ? 5.822 8.885 -0.073 1.00 0.00 92 GLU A C 6
ATOM 8704 O O . GLU A 1 57 ? 6.952 8.503 0.231 1.00 0.00 92 GLU A O 6
ATOM 8716 N N . ILE A 1 58 ? 5.070 8.273 -0.982 1.00 0.00 93 ILE A N 6
ATOM 8717 C CA . ILE A 1 58 ? 5.544 7.091 -1.692 1.00 0.00 93 ILE A CA 6
ATOM 8718 C C . ILE A 1 58 ? 6.710 7.431 -2.613 1.00 0.00 93 ILE A C 6
ATOM 8719 O O . ILE A 1 58 ? 7.595 6.608 -2.843 1.00 0.00 93 ILE A O 6
ATOM 8735 N N . LYS A 1 59 ? 6.706 8.653 -3.137 1.00 0.00 94 LYS A N 6
ATOM 8736 C CA . LYS A 1 59 ? 7.765 9.106 -4.029 1.00 0.00 94 LYS A CA 6
ATOM 8737 C C . LYS A 1 59 ? 9.034 9.435 -3.248 1.00 0.00 94 LYS A C 6
ATOM 8738 O O . LYS A 1 59 ? 10.140 9.101 -3.670 1.00 0.00 94 LYS A O 6
ATOM 8757 N N . LYS A 1 60 ? 8.864 10.091 -2.104 1.00 0.00 95 LYS A N 6
ATOM 8758 C CA . LYS A 1 60 ? 9.994 10.463 -1.261 1.00 0.00 95 LYS A CA 6
ATOM 8759 C C . LYS A 1 60 ? 10.573 9.240 -0.558 1.00 0.00 95 LYS A C 6
ATOM 8760 O O . LYS A 1 60 ? 11.755 9.213 -0.211 1.00 0.00 95 LYS A O 6
ATOM 8779 N N . LEU A 1 61 ? 9.736 8.230 -0.351 1.00 0.00 96 LEU A N 6
ATOM 8780 C CA . LEU A 1 61 ? 10.167 7.002 0.310 1.00 0.00 96 LEU A CA 6
ATOM 8781 C C . LEU A 1 61 ? 10.721 6.005 -0.702 1.00 0.00 96 LEU A C 6
ATOM 8782 O O . LEU A 1 61 ? 11.681 5.285 -0.420 1.00 0.00 96 LEU A O 6
ATOM 8798 N N . THR A 1 62 ? 10.114 5.968 -1.884 1.00 0.00 97 THR A N 6
ATOM 8799 C CA . THR A 1 62 ? 10.547 5.060 -2.939 1.00 0.00 97 THR A CA 6
ATOM 8800 C C . THR A 1 62 ? 10.278 5.652 -4.318 1.00 0.00 97 THR A C 6
ATOM 8801 O O . THR A 1 62 ? 9.198 6.183 -4.578 1.00 0.00 97 THR A O 6
ATOM 8812 N N . THR A 1 63 ? 11.268 5.555 -5.200 1.00 0.00 98 THR A N 6
ATOM 8813 C CA . THR A 1 63 ? 11.139 6.082 -6.554 1.00 0.00 98 THR A CA 6
ATOM 8814 C C . THR A 1 63 ? 11.208 4.964 -7.587 1.00 0.00 98 THR A C 6
ATOM 8815 O O . THR A 1 63 ? 11.795 5.129 -8.657 1.00 0.00 98 THR A O 6
ATOM 8826 N N . ASP A 1 64 ? 10.606 3.825 -7.261 1.00 0.00 99 ASP A N 6
ATOM 8827 C CA . ASP A 1 64 ? 10.598 2.679 -8.162 1.00 0.00 99 ASP A CA 6
ATOM 8828 C C . ASP A 1 64 ? 9.241 1.981 -8.145 1.00 0.00 99 ASP A C 6
ATOM 8829 O O . ASP A 1 64 ? 8.710 1.632 -7.090 1.00 0.00 99 ASP A O 6
ATOM 8838 N N . PRO A 1 65 ? 8.665 1.776 -9.338 1.00 0.00 100 PRO A N 6
ATOM 8839 C CA . PRO A 1 65 ? 7.361 1.121 -9.485 1.00 0.00 100 PRO A CA 6
ATOM 8840 C C . PRO A 1 65 ? 7.419 -0.365 -9.148 1.00 0.00 100 PRO A C 6
ATOM 8841 O O . PRO A 1 65 ? 6.507 -0.904 -8.520 1.00 0.00 100 PRO A O 6
ATOM 8852 N N . ASP A 1 66 ? 8.495 -1.021 -9.566 1.00 0.00 101 ASP A N 6
ATOM 8853 C CA . ASP A 1 66 ? 8.672 -2.446 -9.307 1.00 0.00 101 ASP A CA 6
ATOM 8854 C C . ASP A 1 66 ? 8.735 -2.721 -7.807 1.00 0.00 101 ASP A C 6
ATOM 8855 O O . ASP A 1 66 ? 8.120 -3.665 -7.312 1.00 0.00 101 ASP A O 6
ATOM 8864 N N . LEU A 1 67 ? 9.485 -1.890 -7.090 1.00 0.00 102 LEU A N 6
ATOM 8865 C CA . LEU A 1 67 ? 9.631 -2.044 -5.647 1.00 0.00 102 LEU A CA 6
ATOM 8866 C C . LEU A 1 67 ? 8.291 -1.859 -4.942 1.00 0.00 102 LEU A C 6
ATOM 8867 O O . LEU A 1 67 ? 7.921 -2.650 -4.074 1.00 0.00 102 LEU A O 6
ATOM 8883 N N . ILE A 1 68 ? 7.568 -0.810 -5.321 1.00 0.00 103 ILE A N 6
ATOM 8884 C CA . ILE A 1 68 ? 6.268 -0.524 -4.728 1.00 0.00 103 ILE A CA 6
ATOM 8885 C C . ILE A 1 68 ? 5.283 -1.657 -4.988 1.00 0.00 103 ILE A C 6
ATOM 8886 O O . ILE A 1 68 ? 4.558 -2.084 -4.089 1.00 0.00 103 ILE A O 6
ATOM 8902 N N . LEU A 1 69 ? 5.262 -2.143 -6.225 1.00 0.00 104 LEU A N 6
ATOM 8903 C CA . LEU A 1 69 ? 4.367 -3.231 -6.605 1.00 0.00 104 LEU A CA 6
ATOM 8904 C C . LEU A 1 69 ? 4.690 -4.501 -5.824 1.00 0.00 104 LEU A C 6
ATOM 8905 O O . LEU A 1 69 ? 3.792 -5.250 -5.442 1.00 0.00 104 LEU A O 6
ATOM 8921 N N . GLU A 1 70 ? 5.979 -4.734 -5.591 1.00 0.00 105 GLU A N 6
ATOM 8922 C CA . GLU A 1 70 ? 6.419 -5.912 -4.855 1.00 0.00 105 GLU A CA 6
ATOM 8923 C C . GLU A 1 70 ? 5.913 -5.876 -3.415 1.00 0.00 105 GLU A C 6
ATOM 8924 O O . GLU A 1 70 ? 5.475 -6.890 -2.873 1.00 0.00 105 GLU A O 6
ATOM 8936 N N . VAL A 1 71 ? 5.979 -4.698 -2.802 1.00 0.00 106 VAL A N 6
ATOM 8937 C CA . VAL A 1 71 ? 5.529 -4.528 -1.425 1.00 0.00 106 VAL A CA 6
ATOM 8938 C C . VAL A 1 71 ? 4.033 -4.795 -1.300 1.00 0.00 106 VAL A C 6
ATOM 8939 O O . VAL A 1 71 ? 3.588 -5.482 -0.380 1.00 0.00 106 VAL A O 6
ATOM 8952 N N . LEU A 1 72 ? 3.260 -4.247 -2.232 1.00 0.00 107 LEU A N 6
ATOM 8953 C CA . LEU A 1 72 ? 1.812 -4.426 -2.227 1.00 0.00 107 LEU A CA 6
ATOM 8954 C C . LEU A 1 72 ? 1.442 -5.884 -2.480 1.00 0.00 107 LEU A C 6
ATOM 8955 O O . LEU A 1 72 ? 0.639 -6.466 -1.751 1.00 0.00 107 LEU A O 6
ATOM 8971 N N . ARG A 1 73 ? 2.037 -6.469 -3.514 1.00 0.00 108 ARG A N 6
ATOM 8972 C CA . ARG A 1 73 ? 1.771 -7.859 -3.863 1.00 0.00 108 ARG A CA 6
ATOM 8973 C C . ARG A 1 73 ? 2.352 -8.803 -2.814 1.00 0.00 108 ARG A C 6
ATOM 8974 O O . ARG A 1 73 ? 1.810 -9.880 -2.564 1.00 0.00 108 ARG A O 6
ATOM 8995 N N . SER A 1 74 ? 3.461 -8.391 -2.205 1.00 0.00 109 SER A N 6
ATOM 8996 C CA . SER A 1 74 ? 4.119 -9.202 -1.187 1.00 0.00 109 SER A CA 6
ATOM 8997 C C . SER A 1 74 ? 3.306 -9.219 0.103 1.00 0.00 109 SER A C 6
ATOM 8998 O O . SER A 1 74 ? 3.420 -10.142 0.910 1.00 0.00 109 SER A O 6
ATOM 9006 N N . SER A 1 75 ? 2.484 -8.191 0.291 1.00 0.00 110 SER A N 6
ATOM 9007 C CA . SER A 1 75 ? 1.654 -8.084 1.486 1.00 0.00 110 SER A CA 6
ATOM 9008 C C . SER A 1 75 ? 0.231 -8.560 1.203 1.00 0.00 110 SER A C 6
ATOM 9009 O O . SER A 1 75 ? -0.347 -8.278 0.153 1.00 0.00 110 SER A O 6
ATOM 9017 N N . PRO A 1 76 ? -0.345 -9.300 2.160 1.00 0.00 111 PRO A N 6
ATOM 9018 C CA . PRO A 1 76 ? -1.707 -9.831 2.038 1.00 0.00 111 PRO A CA 6
ATOM 9019 C C . PRO A 1 76 ? -2.765 -8.734 2.111 1.00 0.00 111 PRO A C 6
ATOM 9020 O O . PRO A 1 76 ? -3.644 -8.650 1.254 1.00 0.00 111 PRO A O 6
ATOM 9031 N N . MET A 1 77 ? -2.673 -7.897 3.140 1.00 0.00 112 MET A N 6
ATOM 9032 C CA . MET A 1 77 ? -3.622 -6.805 3.322 1.00 0.00 112 MET A CA 6
ATOM 9033 C C . MET A 1 77 ? -4.059 -6.233 1.977 1.00 0.00 112 MET A C 6
ATOM 9034 O O . MET A 1 77 ? -5.191 -5.776 1.823 1.00 0.00 112 MET A O 6
ATOM 9048 N N . VAL A 1 78 ? -3.152 -6.263 1.005 1.00 0.00 113 VAL A N 6
ATOM 9049 C CA . VAL A 1 78 ? -3.444 -5.748 -0.328 1.00 0.00 113 VAL A CA 6
ATOM 9050 C C . VAL A 1 78 ? -3.110 -6.778 -1.401 1.00 0.00 113 VAL A C 6
ATOM 9051 O O . VAL A 1 78 ? -2.260 -7.644 -1.198 1.00 0.00 113 VAL A O 6
ATOM 9064 N N . GLN A 1 79 ? -3.784 -6.677 -2.542 1.00 0.00 114 GLN A N 6
ATOM 9065 C CA . GLN A 1 79 ? -3.558 -7.601 -3.647 1.00 0.00 114 GLN A CA 6
ATOM 9066 C C . GLN A 1 79 ? -3.364 -6.845 -4.957 1.00 0.00 114 GLN A C 6
ATOM 9067 O O . GLN A 1 79 ? -4.130 -5.938 -5.281 1.00 0.00 114 GLN A O 6
ATOM 9081 N N . VAL A 1 80 ? -2.334 -7.226 -5.707 1.00 0.00 115 VAL A N 6
ATOM 9082 C CA . VAL A 1 80 ? -2.040 -6.585 -6.982 1.00 0.00 115 VAL A CA 6
ATOM 9083 C C . VAL A 1 80 ? -2.502 -7.448 -8.151 1.00 0.00 115 VAL A C 6
ATOM 9084 O O . VAL A 1 80 ? -2.128 -8.617 -8.259 1.00 0.00 115 VAL A O 6
ATOM 9097 N N . ASP A 1 81 ? -3.316 -6.866 -9.025 1.00 0.00 116 ASP A N 6
ATOM 9098 C CA . ASP A 1 81 ? -3.828 -7.582 -10.187 1.00 0.00 116 ASP A CA 6
ATOM 9099 C C . ASP A 1 81 ? -2.746 -8.465 -10.801 1.00 0.00 116 ASP A C 6
ATOM 9100 O O . ASP A 1 81 ? -1.643 -8.001 -11.089 1.00 0.00 116 ASP A O 6
ATOM 9109 N N . GLU A 1 82 ? -3.071 -9.739 -11.000 1.00 0.00 117 GLU A N 6
ATOM 9110 C CA . GLU A 1 82 ? -2.125 -10.686 -11.578 1.00 0.00 117 GLU A CA 6
ATOM 9111 C C . GLU A 1 82 ? -1.235 -10.003 -12.612 1.00 0.00 117 GLU A C 6
ATOM 9112 O O . GLU A 1 82 ? -0.014 -10.157 -12.595 1.00 0.00 117 GLU A O 6
ATOM 9124 N N . LYS A 1 83 ? -1.856 -9.248 -13.512 1.00 0.00 118 LYS A N 6
ATOM 9125 C CA . LYS A 1 83 ? -1.122 -8.540 -14.554 1.00 0.00 118 LYS A CA 6
ATOM 9126 C C . LYS A 1 83 ? -0.202 -7.484 -13.951 1.00 0.00 118 LYS A C 6
ATOM 9127 O O . LYS A 1 83 ? 0.976 -7.401 -14.297 1.00 0.00 118 LYS A O 6
ATOM 9146 N N . GLY A 1 84 ? -0.748 -6.679 -13.044 1.00 0.00 119 GLY A N 6
ATOM 9147 C CA . GLY A 1 84 ? 0.039 -5.640 -12.405 1.00 0.00 119 GLY A CA 6
ATOM 9148 C C . GLY A 1 84 ? -0.301 -4.256 -12.921 1.00 0.00 119 GLY A C 6
ATOM 9149 O O . GLY A 1 84 ? 0.574 -3.532 -13.396 1.00 0.00 119 GLY A O 6
ATOM 9153 N N . GLU A 1 85 ? -1.575 -3.888 -12.830 1.00 0.00 120 GLU A N 6
ATOM 9154 C CA . GLU A 1 85 ? -2.027 -2.582 -13.294 1.00 0.00 120 GLU A CA 6
ATOM 9155 C C . GLU A 1 85 ? -2.808 -1.857 -12.201 1.00 0.00 120 GLU A C 6
ATOM 9156 O O . GLU A 1 85 ? -2.771 -0.630 -12.105 1.00 0.00 120 GLU A O 6
ATOM 9168 N N . LYS A 1 86 ? -3.516 -2.624 -11.380 1.00 0.00 121 LYS A N 6
ATOM 9169 C CA . LYS A 1 86 ? -4.307 -2.057 -10.294 1.00 0.00 121 LYS A CA 6
ATOM 9170 C C . LYS A 1 86 ? -4.173 -2.898 -9.028 1.00 0.00 121 LYS A C 6
ATOM 9171 O O . LYS A 1 86 ? -3.959 -4.109 -9.094 1.00 0.00 121 LYS A O 6
ATOM 9190 N N . VAL A 1 87 ? -4.303 -2.249 -7.876 1.00 0.00 122 VAL A N 6
ATOM 9191 C CA . VAL A 1 87 ? -4.199 -2.936 -6.594 1.00 0.00 122 VAL A CA 6
ATOM 9192 C C . VAL A 1 87 ? -5.414 -2.653 -5.718 1.00 0.00 122 VAL A C 6
ATOM 9193 O O . VAL A 1 87 ? -5.894 -1.522 -5.652 1.00 0.00 122 VAL A O 6
ATOM 9206 N N . ARG A 1 88 ? -5.906 -3.689 -5.046 1.00 0.00 123 ARG A N 6
ATOM 9207 C CA . ARG A 1 88 ? -7.067 -3.551 -4.174 1.00 0.00 123 ARG A CA 6
ATOM 9208 C C . ARG A 1 88 ? -6.815 -4.220 -2.826 1.00 0.00 123 ARG A C 6
ATOM 9209 O O . ARG A 1 88 ? -6.143 -5.247 -2.731 1.00 0.00 123 ARG A O 6
ATOM 9230 N N . PRO A 1 89 ? -7.367 -3.626 -1.757 1.00 0.00 124 PRO A N 6
ATOM 9231 C CA . PRO A 1 89 ? -7.217 -4.147 -0.396 1.00 0.00 124 PRO A CA 6
ATOM 9232 C C . PRO A 1 89 ? -7.979 -5.450 -0.187 1.00 0.00 124 PRO A C 6
ATOM 9233 O O . PRO A 1 89 ? -9.189 -5.514 -0.404 1.00 0.00 124 PRO A O 6
ATOM 9244 N N . SER A 1 90 ? -7.264 -6.487 0.238 1.00 0.00 125 SER A N 6
ATOM 9245 C CA . SER A 1 90 ? -7.873 -7.791 0.473 1.00 0.00 125 SER A CA 6
ATOM 9246 C C . SER A 1 90 ? -8.353 -7.913 1.917 1.00 0.00 125 SER A C 6
ATOM 9247 O O . SER A 1 90 ? -7.634 -8.415 2.781 1.00 0.00 125 SER A O 6
ATOM 9255 N N . HIS A 1 91 ? -9.574 -7.451 2.169 1.00 0.00 126 HIS A N 6
ATOM 9256 C CA . HIS A 1 91 ? -10.152 -7.508 3.506 1.00 0.00 126 HIS A CA 6
ATOM 9257 C C . HIS A 1 91 ? -10.830 -8.854 3.749 1.00 0.00 126 HIS A C 6
ATOM 9258 O O . HIS A 1 91 ? -11.626 -9.003 4.676 1.00 0.00 126 HIS A O 6
ATOM 9272 N N . LYS A 1 92 ? -10.510 -9.831 2.906 1.00 0.00 127 LYS A N 6
ATOM 9273 C CA . LYS A 1 92 ? -11.088 -11.165 3.027 1.00 0.00 127 LYS A CA 6
ATOM 9274 C C . LYS A 1 92 ? -10.277 -12.023 3.993 1.00 0.00 127 LYS A C 6
ATOM 9275 O O . LYS A 1 92 ? -9.085 -12.250 3.785 1.00 0.00 127 LYS A O 6
ATOM 9294 N N . ARG A 1 93 ? -10.931 -12.500 5.047 1.00 0.00 128 ARG A N 6
ATOM 9295 C CA . ARG A 1 93 ? -10.270 -13.334 6.043 1.00 0.00 128 ARG A CA 6
ATOM 9296 C C . ARG A 1 93 ? -9.357 -14.358 5.376 1.00 0.00 128 ARG A C 6
ATOM 9297 O O . ARG A 1 93 ? -8.184 -14.483 5.731 1.00 0.00 128 ARG A O 6
ATOM 9318 N N . CYS A 1 94 ? -9.903 -15.088 4.409 1.00 0.00 129 CYS A N 6
ATOM 9319 C CA . CYS A 1 94 ? -9.137 -16.102 3.693 1.00 0.00 129 CYS A CA 6
ATOM 9320 C C . CYS A 1 94 ? -8.565 -15.537 2.397 1.00 0.00 129 CYS A C 6
ATOM 9321 O O . CYS A 1 94 ? -9.301 -15.279 1.443 1.00 0.00 129 CYS A O 6
ATOM 9329 N N . ILE A 1 95 ? -7.251 -15.347 2.370 1.00 0.00 130 ILE A N 6
ATOM 9330 C CA . ILE A 1 95 ? -6.582 -14.811 1.191 1.00 0.00 130 ILE A CA 6
ATOM 9331 C C . ILE A 1 95 ? -7.232 -15.323 -0.090 1.00 0.00 130 ILE A C 6
ATOM 9332 O O . ILE A 1 95 ? -7.772 -14.546 -0.878 1.00 0.00 130 ILE A O 6
ATOM 9348 N N . SER A 1 96 ? -7.178 -16.636 -0.292 1.00 0.00 131 SER A N 6
ATOM 9349 C CA . SER A 1 96 ? -7.760 -17.252 -1.479 1.00 0.00 131 SER A CA 6
ATOM 9350 C C . SER A 1 96 ? -9.280 -17.319 -1.365 1.00 0.00 131 SER A C 6
ATOM 9351 O O . SER A 1 96 ? -9.827 -18.212 -0.719 1.00 0.00 131 SER A O 6
ATOM 9359 N N . GLY A 1 97 ? -9.957 -16.367 -2.000 1.00 0.00 132 GLY A N 6
ATOM 9360 C CA . GLY A 1 97 ? -11.408 -16.335 -1.958 1.00 0.00 132 GLY A CA 6
ATOM 9361 C C . GLY A 1 97 ? -12.037 -17.390 -2.848 1.00 0.00 132 GLY A C 6
ATOM 9362 O O . GLY A 1 97 ? -11.358 -18.264 -3.385 1.00 0.00 132 GLY A O 6
ATOM 9366 N N . PRO A 1 98 ? -13.366 -17.316 -3.011 1.00 0.00 133 PRO A N 6
ATOM 9367 C CA . PRO A 1 98 ? -14.116 -18.264 -3.840 1.00 0.00 133 PRO A CA 6
ATOM 9368 C C . PRO A 1 98 ? -13.824 -18.091 -5.327 1.00 0.00 133 PRO A C 6
ATOM 9369 O O . PRO A 1 98 ? -13.362 -17.036 -5.760 1.00 0.00 133 PRO A O 6
ATOM 9380 N N . SER A 1 99 ? -14.098 -19.134 -6.104 1.00 0.00 134 SER A N 6
ATOM 9381 C CA . SER A 1 99 ? -13.863 -19.098 -7.543 1.00 0.00 134 SER A CA 6
ATOM 9382 C C . SER A 1 99 ? -14.522 -20.289 -8.231 1.00 0.00 134 SER A C 6
ATOM 9383 O O . SER A 1 99 ? -14.491 -21.410 -7.721 1.00 0.00 134 SER A O 6
ATOM 9391 N N . SER A 1 100 ? -15.117 -20.039 -9.393 1.00 0.00 135 SER A N 6
ATOM 9392 C CA . SER A 1 100 ? -15.786 -21.089 -10.150 1.00 0.00 135 SER A CA 6
ATOM 9393 C C . SER A 1 100 ? -14.780 -22.114 -10.665 1.00 0.00 135 SER A C 6
ATOM 9394 O O . SER A 1 100 ? -13.590 -21.827 -10.784 1.00 0.00 135 SER A O 6
ATOM 9402 N N . GLY A 1 101 ? -15.268 -23.313 -10.969 1.00 0.00 136 GLY A N 6
ATOM 9403 C CA . GLY A 1 101 ? -14.400 -24.364 -11.467 1.00 0.00 136 GLY A CA 6
ATOM 9404 C C . GLY A 1 101 ? -15.174 -25.514 -12.079 1.00 0.00 136 GLY A C 6
ATOM 9405 O O . GLY A 1 101 ? -14.955 -26.674 -11.730 1.00 0.00 136 GLY A O 6
ATOM 9409 N N . GLY A 1 1 ? 7.590 3.645 17.645 1.00 0.00 36 GLY A N 7
ATOM 9410 C CA . GLY A 1 1 ? 8.347 3.702 18.882 1.00 0.00 36 GLY A CA 7
ATOM 9411 C C . GLY A 1 1 ? 8.956 5.068 19.126 1.00 0.00 36 GLY A C 7
ATOM 9412 O O . GLY A 1 1 ? 8.329 6.092 18.857 1.00 0.00 36 GLY A O 7
ATOM 9416 N N . SER A 1 2 ? 10.182 5.085 19.639 1.00 0.00 37 SER A N 7
ATOM 9417 C CA . SER A 1 2 ? 10.874 6.337 19.925 1.00 0.00 37 SER A CA 7
ATOM 9418 C C . SER A 1 2 ? 11.718 6.776 18.732 1.00 0.00 37 SER A C 7
ATOM 9419 O O . SER A 1 2 ? 12.747 6.173 18.430 1.00 0.00 37 SER A O 7
ATOM 9427 N N . SER A 1 3 ? 11.272 7.831 18.057 1.00 0.00 38 SER A N 7
ATOM 9428 C CA . SER A 1 3 ? 11.982 8.349 16.894 1.00 0.00 38 SER A CA 7
ATOM 9429 C C . SER A 1 3 ? 12.613 9.704 17.202 1.00 0.00 38 SER A C 7
ATOM 9430 O O . SER A 1 3 ? 11.914 10.682 17.461 1.00 0.00 38 SER A O 7
ATOM 9438 N N . GLY A 1 4 ? 13.942 9.752 17.172 1.00 0.00 39 GLY A N 7
ATOM 9439 C CA . GLY A 1 4 ? 14.646 10.989 17.450 1.00 0.00 39 GLY A CA 7
ATOM 9440 C C . GLY A 1 4 ? 15.206 11.633 16.197 1.00 0.00 39 GLY A C 7
ATOM 9441 O O . GLY A 1 4 ? 14.869 11.232 15.082 1.00 0.00 39 GLY A O 7
ATOM 9445 N N . SER A 1 5 ? 16.062 12.633 16.378 1.00 0.00 40 SER A N 7
ATOM 9446 C CA . SER A 1 5 ? 16.666 13.337 15.253 1.00 0.00 40 SER A CA 7
ATOM 9447 C C . SER A 1 5 ? 17.168 12.350 14.203 1.00 0.00 40 SER A C 7
ATOM 9448 O O . SER A 1 5 ? 17.903 11.414 14.515 1.00 0.00 40 SER A O 7
ATOM 9456 N N . SER A 1 6 ? 16.765 12.569 12.955 1.00 0.00 41 SER A N 7
ATOM 9457 C CA . SER A 1 6 ? 17.170 11.698 11.857 1.00 0.00 41 SER A CA 7
ATOM 9458 C C . SER A 1 6 ? 18.681 11.492 11.857 1.00 0.00 41 SER A C 7
ATOM 9459 O O . SER A 1 6 ? 19.442 12.385 12.229 1.00 0.00 41 SER A O 7
ATOM 9467 N N . GLY A 1 7 ? 19.111 10.305 11.437 1.00 0.00 42 GLY A N 7
ATOM 9468 C CA . GLY A 1 7 ? 20.529 10.002 11.396 1.00 0.00 42 GLY A CA 7
ATOM 9469 C C . GLY A 1 7 ? 20.868 8.955 10.353 1.00 0.00 42 GLY A C 7
ATOM 9470 O O . GLY A 1 7 ? 20.902 9.248 9.159 1.00 0.00 42 GLY A O 7
ATOM 9474 N N . ALA A 1 8 ? 21.122 7.732 10.805 1.00 0.00 43 ALA A N 7
ATOM 9475 C CA . ALA A 1 8 ? 21.459 6.638 9.903 1.00 0.00 43 ALA A CA 7
ATOM 9476 C C . ALA A 1 8 ? 20.224 6.136 9.163 1.00 0.00 43 ALA A C 7
ATOM 9477 O O . ALA A 1 8 ? 19.093 6.400 9.570 1.00 0.00 43 ALA A O 7
ATOM 9484 N N . VAL A 1 9 ? 20.448 5.410 8.071 1.00 0.00 44 VAL A N 7
ATOM 9485 C CA . VAL A 1 9 ? 19.353 4.871 7.274 1.00 0.00 44 VAL A CA 7
ATOM 9486 C C . VAL A 1 9 ? 19.853 3.811 6.299 1.00 0.00 44 VAL A C 7
ATOM 9487 O O . VAL A 1 9 ? 20.929 3.947 5.718 1.00 0.00 44 VAL A O 7
ATOM 9500 N N . SER A 1 10 ? 19.065 2.755 6.125 1.00 0.00 45 SER A N 7
ATOM 9501 C CA . SER A 1 10 ? 19.429 1.670 5.222 1.00 0.00 45 SER A CA 7
ATOM 9502 C C . SER A 1 10 ? 18.240 1.258 4.360 1.00 0.00 45 SER A C 7
ATOM 9503 O O . SER A 1 10 ? 17.122 1.739 4.550 1.00 0.00 45 SER A O 7
ATOM 9511 N N . THR A 1 11 ? 18.487 0.362 3.409 1.00 0.00 46 THR A N 7
ATOM 9512 C CA . THR A 1 11 ? 17.440 -0.114 2.516 1.00 0.00 46 THR A CA 7
ATOM 9513 C C . THR A 1 11 ? 16.347 -0.845 3.290 1.00 0.00 46 THR A C 7
ATOM 9514 O O . THR A 1 11 ? 15.171 -0.775 2.935 1.00 0.00 46 THR A O 7
ATOM 9525 N N . GLU A 1 12 ? 16.745 -1.543 4.349 1.00 0.00 47 GLU A N 7
ATOM 9526 C CA . GLU A 1 12 ? 15.799 -2.285 5.173 1.00 0.00 47 GLU A CA 7
ATOM 9527 C C . GLU A 1 12 ? 14.800 -1.343 5.839 1.00 0.00 47 GLU A C 7
ATOM 9528 O O . GLU A 1 12 ? 13.606 -1.632 5.904 1.00 0.00 47 GLU A O 7
ATOM 9540 N N . ASP A 1 13 ? 15.300 -0.215 6.332 1.00 0.00 48 ASP A N 7
ATOM 9541 C CA . ASP A 1 13 ? 14.454 0.771 6.993 1.00 0.00 48 ASP A CA 7
ATOM 9542 C C . ASP A 1 13 ? 13.515 1.439 5.994 1.00 0.00 48 ASP A C 7
ATOM 9543 O O . ASP A 1 13 ? 12.340 1.667 6.286 1.00 0.00 48 ASP A O 7
ATOM 9552 N N . LEU A 1 14 ? 14.040 1.751 4.815 1.00 0.00 49 LEU A N 7
ATOM 9553 C CA . LEU A 1 14 ? 13.250 2.395 3.771 1.00 0.00 49 LEU A CA 7
ATOM 9554 C C . LEU A 1 14 ? 12.163 1.457 3.255 1.00 0.00 49 LEU A C 7
ATOM 9555 O O . LEU A 1 14 ? 11.018 1.864 3.059 1.00 0.00 49 LEU A O 7
ATOM 9571 N N . LYS A 1 15 ? 12.529 0.198 3.039 1.00 0.00 50 LYS A N 7
ATOM 9572 C CA . LYS A 1 15 ? 11.586 -0.801 2.549 1.00 0.00 50 LYS A CA 7
ATOM 9573 C C . LYS A 1 15 ? 10.467 -1.033 3.559 1.00 0.00 50 LYS A C 7
ATOM 9574 O O . LYS A 1 15 ? 9.293 -1.092 3.194 1.00 0.00 50 LYS A O 7
ATOM 9593 N N . GLU A 1 16 ? 10.838 -1.162 4.829 1.00 0.00 51 GLU A N 7
ATOM 9594 C CA . GLU A 1 16 ? 9.864 -1.387 5.890 1.00 0.00 51 GLU A CA 7
ATOM 9595 C C . GLU A 1 16 ? 8.874 -0.229 5.974 1.00 0.00 51 GLU A C 7
ATOM 9596 O O . GLU A 1 16 ? 7.668 -0.438 6.114 1.00 0.00 51 GLU A O 7
ATOM 9608 N N . CYS A 1 17 ? 9.391 0.991 5.888 1.00 0.00 52 CYS A N 7
ATOM 9609 C CA . CYS A 1 17 ? 8.553 2.183 5.955 1.00 0.00 52 CYS A CA 7
ATOM 9610 C C . CYS A 1 17 ? 7.538 2.200 4.816 1.00 0.00 52 CYS A C 7
ATOM 9611 O O . CYS A 1 17 ? 6.369 2.530 5.018 1.00 0.00 52 CYS A O 7
ATOM 9619 N N . LEU A 1 18 ? 7.992 1.842 3.621 1.00 0.00 53 LEU A N 7
ATOM 9620 C CA . LEU A 1 18 ? 7.124 1.817 2.449 1.00 0.00 53 LEU A CA 7
ATOM 9621 C C . LEU A 1 18 ? 5.962 0.850 2.652 1.00 0.00 53 LEU A C 7
ATOM 9622 O O . LEU A 1 18 ? 4.820 1.155 2.310 1.00 0.00 53 LEU A O 7
ATOM 9638 N N . LYS A 1 19 ? 6.261 -0.317 3.214 1.00 0.00 54 LYS A N 7
ATOM 9639 C CA . LYS A 1 19 ? 5.243 -1.327 3.468 1.00 0.00 54 LYS A CA 7
ATOM 9640 C C . LYS A 1 19 ? 4.202 -0.815 4.459 1.00 0.00 54 LYS A C 7
ATOM 9641 O O . LYS A 1 19 ? 3.008 -1.076 4.314 1.00 0.00 54 LYS A O 7
ATOM 9660 N N . LYS A 1 20 ? 4.663 -0.083 5.467 1.00 0.00 55 LYS A N 7
ATOM 9661 C CA . LYS A 1 20 ? 3.774 0.469 6.483 1.00 0.00 55 LYS A CA 7
ATOM 9662 C C . LYS A 1 20 ? 2.857 1.531 5.884 1.00 0.00 55 LYS A C 7
ATOM 9663 O O . LYS A 1 20 ? 1.699 1.659 6.280 1.00 0.00 55 LYS A O 7
ATOM 9682 N N . GLN A 1 21 ? 3.383 2.288 4.926 1.00 0.00 56 GLN A N 7
ATOM 9683 C CA . GLN A 1 21 ? 2.610 3.338 4.272 1.00 0.00 56 GLN A CA 7
ATOM 9684 C C . GLN A 1 21 ? 1.480 2.742 3.439 1.00 0.00 56 GLN A C 7
ATOM 9685 O O . GLN A 1 21 ? 0.336 3.192 3.514 1.00 0.00 56 GLN A O 7
ATOM 9699 N N . LEU A 1 22 ? 1.807 1.729 2.645 1.00 0.00 57 LEU A N 7
ATOM 9700 C CA . LEU A 1 22 ? 0.820 1.072 1.796 1.00 0.00 57 LEU A CA 7
ATOM 9701 C C . LEU A 1 22 ? -0.239 0.368 2.638 1.00 0.00 57 LEU A C 7
ATOM 9702 O O . LEU A 1 22 ? -1.433 0.460 2.355 1.00 0.00 57 LEU A O 7
ATOM 9718 N N . GLU A 1 23 ? 0.208 -0.334 3.676 1.00 0.00 58 GLU A N 7
ATOM 9719 C CA . GLU A 1 23 ? -0.703 -1.053 4.559 1.00 0.00 58 GLU A CA 7
ATOM 9720 C C . GLU A 1 23 ? -1.582 -0.081 5.340 1.00 0.00 58 GLU A C 7
ATOM 9721 O O . GLU A 1 23 ? -2.793 -0.277 5.454 1.00 0.00 58 GLU A O 7
ATOM 9733 N N . PHE A 1 24 ? -0.966 0.966 5.877 1.00 0.00 59 PHE A N 7
ATOM 9734 C CA . PHE A 1 24 ? -1.692 1.968 6.649 1.00 0.00 59 PHE A CA 7
ATOM 9735 C C . PHE A 1 24 ? -2.621 2.780 5.751 1.00 0.00 59 PHE A C 7
ATOM 9736 O O . PHE A 1 24 ? -3.732 3.130 6.145 1.00 0.00 59 PHE A O 7
ATOM 9753 N N . CYS A 1 25 ? -2.155 3.075 4.543 1.00 0.00 60 CYS A N 7
ATOM 9754 C CA . CYS A 1 25 ? -2.942 3.846 3.587 1.00 0.00 60 CYS A CA 7
ATOM 9755 C C . CYS A 1 25 ? -4.163 3.057 3.126 1.00 0.00 60 CYS A C 7
ATOM 9756 O O . CYS A 1 25 ? -5.212 3.632 2.831 1.00 0.00 60 CYS A O 7
ATOM 9764 N N . PHE A 1 26 ? -4.020 1.738 3.063 1.00 0.00 61 PHE A N 7
ATOM 9765 C CA . PHE A 1 26 ? -5.110 0.869 2.636 1.00 0.00 61 PHE A CA 7
ATOM 9766 C C . PHE A 1 26 ? -5.937 0.405 3.831 1.00 0.00 61 PHE A C 7
ATOM 9767 O O . PHE A 1 26 ? -6.868 -0.387 3.685 1.00 0.00 61 PHE A O 7
ATOM 9784 N N . SER A 1 27 ? -5.589 0.904 5.012 1.00 0.00 62 SER A N 7
ATOM 9785 C CA . SER A 1 27 ? -6.295 0.537 6.235 1.00 0.00 62 SER A CA 7
ATOM 9786 C C . SER A 1 27 ? -7.760 0.958 6.163 1.00 0.00 62 SER A C 7
ATOM 9787 O O . SER A 1 27 ? -8.120 1.866 5.413 1.00 0.00 62 SER A O 7
ATOM 9795 N N . ARG A 1 28 ? -8.600 0.292 6.947 1.00 0.00 63 ARG A N 7
ATOM 9796 C CA . ARG A 1 28 ? -10.026 0.595 6.972 1.00 0.00 63 ARG A CA 7
ATOM 9797 C C . ARG A 1 28 ? -10.269 2.028 7.438 1.00 0.00 63 ARG A C 7
ATOM 9798 O O . ARG A 1 28 ? -11.060 2.759 6.843 1.00 0.00 63 ARG A O 7
ATOM 9819 N N . GLU A 1 29 ? -9.584 2.421 8.507 1.00 0.00 64 GLU A N 7
ATOM 9820 C CA . GLU A 1 29 ? -9.726 3.766 9.053 1.00 0.00 64 GLU A CA 7
ATOM 9821 C C . GLU A 1 29 ? -9.107 4.801 8.119 1.00 0.00 64 GLU A C 7
ATOM 9822 O O . GLU A 1 29 ? -9.664 5.878 7.910 1.00 0.00 64 GLU A O 7
ATOM 9834 N N . ASN A 1 30 ? -7.948 4.467 7.558 1.00 0.00 65 ASN A N 7
ATOM 9835 C CA . ASN A 1 30 ? -7.252 5.367 6.646 1.00 0.00 65 ASN A CA 7
ATOM 9836 C C . ASN A 1 30 ? -8.039 5.545 5.351 1.00 0.00 65 ASN A C 7
ATOM 9837 O O . ASN A 1 30 ? -8.093 6.640 4.790 1.00 0.00 65 ASN A O 7
ATOM 9848 N N . LEU A 1 31 ? -8.647 4.462 4.882 1.00 0.00 66 LEU A N 7
ATOM 9849 C CA . LEU A 1 31 ? -9.432 4.497 3.653 1.00 0.00 66 LEU A CA 7
ATOM 9850 C C . LEU A 1 31 ? -10.681 5.355 3.829 1.00 0.00 66 LEU A C 7
ATOM 9851 O O . LEU A 1 31 ? -11.031 6.145 2.953 1.00 0.00 66 LEU A O 7
ATOM 9867 N N . SER A 1 32 ? -11.347 5.194 4.967 1.00 0.00 67 SER A N 7
ATOM 9868 C CA . SER A 1 32 ? -12.559 5.953 5.257 1.00 0.00 67 SER A CA 7
ATOM 9869 C C . SER A 1 32 ? -12.228 7.413 5.555 1.00 0.00 67 SER A C 7
ATOM 9870 O O . SER A 1 32 ? -13.059 8.300 5.367 1.00 0.00 67 SER A O 7
ATOM 9878 N N . LYS A 1 33 ? -11.007 7.652 6.020 1.00 0.00 68 LYS A N 7
ATOM 9879 C CA . LYS A 1 33 ? -10.562 9.003 6.343 1.00 0.00 68 LYS A CA 7
ATOM 9880 C C . LYS A 1 33 ? -9.918 9.668 5.132 1.00 0.00 68 LYS A C 7
ATOM 9881 O O . LYS A 1 33 ? -9.908 10.893 5.016 1.00 0.00 68 LYS A O 7
ATOM 9900 N N . ASP A 1 34 ? -9.380 8.852 4.231 1.00 0.00 69 ASP A N 7
ATOM 9901 C CA . ASP A 1 34 ? -8.736 9.362 3.026 1.00 0.00 69 ASP A CA 7
ATOM 9902 C C . ASP A 1 34 ? -9.756 9.572 1.912 1.00 0.00 69 ASP A C 7
ATOM 9903 O O . ASP A 1 34 ? -9.843 8.774 0.977 1.00 0.00 69 ASP A O 7
ATOM 9912 N N . LEU A 1 35 ? -10.526 10.648 2.016 1.00 0.00 70 LEU A N 7
ATOM 9913 C CA . LEU A 1 35 ? -11.543 10.962 1.017 1.00 0.00 70 LEU A CA 7
ATOM 9914 C C . LEU A 1 35 ? -10.934 11.010 -0.381 1.00 0.00 70 LEU A C 7
ATOM 9915 O O . LEU A 1 35 ? -11.597 10.691 -1.368 1.00 0.00 70 LEU A O 7
ATOM 9931 N N . TYR A 1 36 ? -9.669 11.407 -0.457 1.00 0.00 71 TYR A N 7
ATOM 9932 C CA . TYR A 1 36 ? -8.972 11.497 -1.734 1.00 0.00 71 TYR A CA 7
ATOM 9933 C C . TYR A 1 36 ? -8.776 10.113 -2.346 1.00 0.00 71 TYR A C 7
ATOM 9934 O O . TYR A 1 36 ? -9.030 9.904 -3.533 1.00 0.00 71 TYR A O 7
ATOM 9952 N N . LEU A 1 37 ? -8.322 9.171 -1.527 1.00 0.00 72 LEU A N 7
ATOM 9953 C CA . LEU A 1 37 ? -8.093 7.804 -1.985 1.00 0.00 72 LEU A CA 7
ATOM 9954 C C . LEU A 1 37 ? -9.381 7.184 -2.515 1.00 0.00 72 LEU A C 7
ATOM 9955 O O . LEU A 1 37 ? -9.383 6.528 -3.558 1.00 0.00 72 LEU A O 7
ATOM 9971 N N . ILE A 1 38 ? -10.476 7.397 -1.793 1.00 0.00 73 ILE A N 7
ATOM 9972 C CA . ILE A 1 38 ? -11.770 6.862 -2.193 1.00 0.00 73 ILE A CA 7
ATOM 9973 C C . ILE A 1 38 ? -12.220 7.448 -3.527 1.00 0.00 73 ILE A C 7
ATOM 9974 O O . ILE A 1 38 ? -12.741 6.737 -4.386 1.00 0.00 73 ILE A O 7
ATOM 9990 N N . SER A 1 39 ? -12.014 8.751 -3.693 1.00 0.00 74 SER A N 7
ATOM 9991 C CA . SER A 1 39 ? -12.400 9.435 -4.922 1.00 0.00 74 SER A CA 7
ATOM 9992 C C . SER A 1 39 ? -11.582 8.928 -6.106 1.00 0.00 74 SER A C 7
ATOM 9993 O O . SER A 1 39 ? -12.052 8.926 -7.243 1.00 0.00 74 SER A O 7
ATOM 10001 N N . GLN A 1 40 ? -10.354 8.499 -5.827 1.00 0.00 75 GLN A N 7
ATOM 10002 C CA . GLN A 1 40 ? -9.470 7.991 -6.870 1.00 0.00 75 GLN A CA 7
ATOM 10003 C C . GLN A 1 40 ? -9.777 6.530 -7.180 1.00 0.00 75 GLN A C 7
ATOM 10004 O O . GLN A 1 40 ? -9.489 6.043 -8.273 1.00 0.00 75 GLN A O 7
ATOM 10018 N N . MET A 1 41 ? -10.363 5.834 -6.210 1.00 0.00 76 MET A N 7
ATOM 10019 C CA . MET A 1 41 ? -10.709 4.429 -6.380 1.00 0.00 76 MET A CA 7
ATOM 10020 C C . MET A 1 41 ? -11.862 4.269 -7.366 1.00 0.00 76 MET A C 7
ATOM 10021 O O . MET A 1 41 ? -12.705 5.156 -7.501 1.00 0.00 76 MET A O 7
ATOM 10035 N N . ASP A 1 42 ? -11.892 3.132 -8.054 1.00 0.00 77 ASP A N 7
ATOM 10036 C CA . ASP A 1 42 ? -12.944 2.856 -9.028 1.00 0.00 77 ASP A CA 7
ATOM 10037 C C . ASP A 1 42 ? -14.125 2.153 -8.367 1.00 0.00 77 ASP A C 7
ATOM 10038 O O . ASP A 1 42 ? -14.144 1.957 -7.152 1.00 0.00 77 ASP A O 7
ATOM 10047 N N . SER A 1 43 ? -15.111 1.779 -9.176 1.00 0.00 78 SER A N 7
ATOM 10048 C CA . SER A 1 43 ? -16.300 1.102 -8.670 1.00 0.00 78 SER A CA 7
ATOM 10049 C C . SER A 1 43 ? -15.940 -0.255 -8.073 1.00 0.00 78 SER A C 7
ATOM 10050 O O . SER A 1 43 ? -16.525 -0.683 -7.078 1.00 0.00 78 SER A O 7
ATOM 10058 N N . ASP A 1 44 ? -14.973 -0.927 -8.687 1.00 0.00 79 ASP A N 7
ATOM 10059 C CA . ASP A 1 44 ? -14.532 -2.235 -8.218 1.00 0.00 79 ASP A CA 7
ATOM 10060 C C . ASP A 1 44 ? -13.610 -2.097 -7.010 1.00 0.00 79 ASP A C 7
ATOM 10061 O O . ASP A 1 44 ? -13.014 -3.074 -6.559 1.00 0.00 79 ASP A O 7
ATOM 10070 N N . GLN A 1 45 ? -13.500 -0.878 -6.494 1.00 0.00 80 GLN A N 7
ATOM 10071 C CA . GLN A 1 45 ? -12.649 -0.612 -5.339 1.00 0.00 80 GLN A CA 7
ATOM 10072 C C . GLN A 1 45 ? -11.185 -0.888 -5.667 1.00 0.00 80 GLN A C 7
ATOM 10073 O O . GLN A 1 45 ? -10.472 -1.520 -4.887 1.00 0.00 80 GLN A O 7
ATOM 10087 N N . PHE A 1 46 ? -10.743 -0.411 -6.826 1.00 0.00 81 PHE A N 7
ATOM 10088 C CA . PHE A 1 46 ? -9.365 -0.608 -7.258 1.00 0.00 81 PHE A CA 7
ATOM 10089 C C . PHE A 1 46 ? -8.634 0.727 -7.370 1.00 0.00 81 PHE A C 7
ATOM 10090 O O . PHE A 1 46 ? -9.181 1.705 -7.880 1.00 0.00 81 PHE A O 7
ATOM 10107 N N . ILE A 1 47 ? -7.396 0.760 -6.888 1.00 0.00 82 ILE A N 7
ATOM 10108 C CA . ILE A 1 47 ? -6.590 1.973 -6.935 1.00 0.00 82 ILE A CA 7
ATOM 10109 C C . ILE A 1 47 ? -5.522 1.883 -8.019 1.00 0.00 82 ILE A C 7
ATOM 10110 O O . ILE A 1 47 ? -4.857 0.860 -8.186 1.00 0.00 82 ILE A O 7
ATOM 10126 N N . PRO A 1 48 ? -5.348 2.979 -8.772 1.00 0.00 83 PRO A N 7
ATOM 10127 C CA . PRO A 1 48 ? -4.359 3.049 -9.852 1.00 0.00 83 PRO A CA 7
ATOM 10128 C C . PRO A 1 48 ? -2.928 3.065 -9.326 1.00 0.00 83 PRO A C 7
ATOM 10129 O O . PRO A 1 48 ? -2.610 3.795 -8.386 1.00 0.00 83 PRO A O 7
ATOM 10140 N N . ILE A 1 49 ? -2.068 2.258 -9.939 1.00 0.00 84 ILE A N 7
ATOM 10141 C CA . ILE A 1 49 ? -0.670 2.181 -9.532 1.00 0.00 84 ILE A CA 7
ATOM 10142 C C . ILE A 1 49 ? 0.020 3.533 -9.682 1.00 0.00 84 ILE A C 7
ATOM 10143 O O . ILE A 1 49 ? 0.948 3.852 -8.939 1.00 0.00 84 ILE A O 7
ATOM 10159 N N . TRP A 1 50 ? -0.439 4.322 -10.646 1.00 0.00 85 TRP A N 7
ATOM 10160 C CA . TRP A 1 50 ? 0.133 5.641 -10.892 1.00 0.00 85 TRP A CA 7
ATOM 10161 C C . TRP A 1 50 ? -0.044 6.546 -9.678 1.00 0.00 85 TRP A C 7
ATOM 10162 O O . TRP A 1 50 ? 0.887 7.239 -9.267 1.00 0.00 85 TRP A O 7
ATOM 10183 N N . THR A 1 51 ? -1.245 6.535 -9.107 1.00 0.00 86 THR A N 7
ATOM 10184 C CA . THR A 1 51 ? -1.544 7.357 -7.941 1.00 0.00 86 THR A CA 7
ATOM 10185 C C . THR A 1 51 ? -0.686 6.949 -6.747 1.00 0.00 86 THR A C 7
ATOM 10186 O O . THR A 1 51 ? -0.148 7.800 -6.038 1.00 0.00 86 THR A O 7
ATOM 10197 N N . VAL A 1 52 ? -0.563 5.643 -6.532 1.00 0.00 87 VAL A N 7
ATOM 10198 C CA . VAL A 1 52 ? 0.231 5.123 -5.425 1.00 0.00 87 VAL A CA 7
ATOM 10199 C C . VAL A 1 52 ? 1.699 5.498 -5.578 1.00 0.00 87 VAL A C 7
ATOM 10200 O O . VAL A 1 52 ? 2.344 5.928 -4.622 1.00 0.00 87 VAL A O 7
ATOM 10213 N N . ALA A 1 53 ? 2.224 5.335 -6.788 1.00 0.00 88 ALA A N 7
ATOM 10214 C CA . ALA A 1 53 ? 3.618 5.658 -7.068 1.00 0.00 88 ALA A CA 7
ATOM 10215 C C . ALA A 1 53 ? 3.826 7.167 -7.143 1.00 0.00 88 ALA A C 7
ATOM 10216 O O . ALA A 1 53 ? 4.951 7.653 -7.049 1.00 0.00 88 ALA A O 7
ATOM 10223 N N . ASN A 1 54 ? 2.731 7.903 -7.315 1.00 0.00 89 ASN A N 7
ATOM 10224 C CA . ASN A 1 54 ? 2.795 9.357 -7.405 1.00 0.00 89 ASN A CA 7
ATOM 10225 C C . ASN A 1 54 ? 2.674 9.993 -6.023 1.00 0.00 89 ASN A C 7
ATOM 10226 O O . ASN A 1 54 ? 2.913 11.189 -5.856 1.00 0.00 89 ASN A O 7
ATOM 10237 N N . MET A 1 55 ? 2.302 9.185 -5.035 1.00 0.00 90 MET A N 7
ATOM 10238 C CA . MET A 1 55 ? 2.151 9.668 -3.669 1.00 0.00 90 MET A CA 7
ATOM 10239 C C . MET A 1 55 ? 3.428 10.351 -3.189 1.00 0.00 90 MET A C 7
ATOM 10240 O O . MET A 1 55 ? 4.532 9.889 -3.472 1.00 0.00 90 MET A O 7
ATOM 10254 N N . GLU A 1 56 ? 3.268 11.452 -2.462 1.00 0.00 91 GLU A N 7
ATOM 10255 C CA . GLU A 1 56 ? 4.409 12.198 -1.945 1.00 0.00 91 GLU A CA 7
ATOM 10256 C C . GLU A 1 56 ? 5.239 11.336 -0.998 1.00 0.00 91 GLU A C 7
ATOM 10257 O O . GLU A 1 56 ? 6.459 11.248 -1.132 1.00 0.00 91 GLU A O 7
ATOM 10269 N N . GLU A 1 57 ? 4.567 10.703 -0.043 1.00 0.00 92 GLU A N 7
ATOM 10270 C CA . GLU A 1 57 ? 5.242 9.848 0.928 1.00 0.00 92 GLU A CA 7
ATOM 10271 C C . GLU A 1 57 ? 5.913 8.665 0.236 1.00 0.00 92 GLU A C 7
ATOM 10272 O O . GLU A 1 57 ? 7.067 8.339 0.520 1.00 0.00 92 GLU A O 7
ATOM 10284 N N . ILE A 1 58 ? 5.183 8.025 -0.671 1.00 0.00 93 ILE A N 7
ATOM 10285 C CA . ILE A 1 58 ? 5.706 6.879 -1.403 1.00 0.00 93 ILE A CA 7
ATOM 10286 C C . ILE A 1 58 ? 6.906 7.273 -2.257 1.00 0.00 93 ILE A C 7
ATOM 10287 O O . ILE A 1 58 ? 7.879 6.526 -2.364 1.00 0.00 93 ILE A O 7
ATOM 10303 N N . LYS A 1 59 ? 6.832 8.454 -2.863 1.00 0.00 94 LYS A N 7
ATOM 10304 C CA . LYS A 1 59 ? 7.913 8.951 -3.706 1.00 0.00 94 LYS A CA 7
ATOM 10305 C C . LYS A 1 59 ? 9.155 9.254 -2.875 1.00 0.00 94 LYS A C 7
ATOM 10306 O O . LYS A 1 59 ? 10.272 8.913 -3.263 1.00 0.00 94 LYS A O 7
ATOM 10325 N N . LYS A 1 60 ? 8.953 9.897 -1.729 1.00 0.00 95 LYS A N 7
ATOM 10326 C CA . LYS A 1 60 ? 10.056 10.244 -0.841 1.00 0.00 95 LYS A CA 7
ATOM 10327 C C . LYS A 1 60 ? 10.758 8.990 -0.330 1.00 0.00 95 LYS A C 7
ATOM 10328 O O . LYS A 1 60 ? 11.966 8.997 -0.088 1.00 0.00 95 LYS A O 7
ATOM 10347 N N . LEU A 1 61 ? 9.995 7.914 -0.170 1.00 0.00 96 LEU A N 7
ATOM 10348 C CA . LEU A 1 61 ? 10.546 6.651 0.311 1.00 0.00 96 LEU A CA 7
ATOM 10349 C C . LEU A 1 61 ? 11.123 5.834 -0.842 1.00 0.00 96 LEU A C 7
ATOM 10350 O O . LEU A 1 61 ? 12.147 5.167 -0.694 1.00 0.00 96 LEU A O 7
ATOM 10366 N N . THR A 1 62 ? 10.459 5.894 -1.992 1.00 0.00 97 THR A N 7
ATOM 10367 C CA . THR A 1 62 ? 10.905 5.161 -3.170 1.00 0.00 97 THR A CA 7
ATOM 10368 C C . THR A 1 62 ? 10.231 5.687 -4.433 1.00 0.00 97 THR A C 7
ATOM 10369 O O . THR A 1 62 ? 9.073 6.103 -4.404 1.00 0.00 97 THR A O 7
ATOM 10380 N N . THR A 1 63 ? 10.964 5.667 -5.542 1.00 0.00 98 THR A N 7
ATOM 10381 C CA . THR A 1 63 ? 10.438 6.143 -6.815 1.00 0.00 98 THR A CA 7
ATOM 10382 C C . THR A 1 63 ? 10.411 5.025 -7.851 1.00 0.00 98 THR A C 7
ATOM 10383 O O . THR A 1 63 ? 10.273 5.277 -9.047 1.00 0.00 98 THR A O 7
ATOM 10394 N N . ASP A 1 64 ? 10.542 3.788 -7.383 1.00 0.00 99 ASP A N 7
ATOM 10395 C CA . ASP A 1 64 ? 10.530 2.630 -8.270 1.00 0.00 99 ASP A CA 7
ATOM 10396 C C . ASP A 1 64 ? 9.140 2.004 -8.327 1.00 0.00 99 ASP A C 7
ATOM 10397 O O . ASP A 1 64 ? 8.557 1.632 -7.308 1.00 0.00 99 ASP A O 7
ATOM 10406 N N . PRO A 1 65 ? 8.595 1.884 -9.546 1.00 0.00 100 PRO A N 7
ATOM 10407 C CA . PRO A 1 65 ? 7.267 1.303 -9.766 1.00 0.00 100 PRO A CA 7
ATOM 10408 C C . PRO A 1 65 ? 7.239 -0.197 -9.498 1.00 0.00 100 PRO A C 7
ATOM 10409 O O . PRO A 1 65 ? 6.326 -0.705 -8.846 1.00 0.00 100 PRO A O 7
ATOM 10420 N N . ASP A 1 66 ? 8.244 -0.903 -10.005 1.00 0.00 101 ASP A N 7
ATOM 10421 C CA . ASP A 1 66 ? 8.336 -2.346 -9.819 1.00 0.00 101 ASP A CA 7
ATOM 10422 C C . ASP A 1 66 ? 8.461 -2.697 -8.340 1.00 0.00 101 ASP A C 7
ATOM 10423 O O . ASP A 1 66 ? 7.873 -3.672 -7.869 1.00 0.00 101 ASP A O 7
ATOM 10432 N N . LEU A 1 67 ? 9.232 -1.897 -7.611 1.00 0.00 102 LEU A N 7
ATOM 10433 C CA . LEU A 1 67 ? 9.436 -2.123 -6.184 1.00 0.00 102 LEU A CA 7
ATOM 10434 C C . LEU A 1 67 ? 8.131 -1.951 -5.413 1.00 0.00 102 LEU A C 7
ATOM 10435 O O . LEU A 1 67 ? 7.803 -2.756 -4.542 1.00 0.00 102 LEU A O 7
ATOM 10451 N N . ILE A 1 68 ? 7.390 -0.898 -5.742 1.00 0.00 103 ILE A N 7
ATOM 10452 C CA . ILE A 1 68 ? 6.120 -0.623 -5.083 1.00 0.00 103 ILE A CA 7
ATOM 10453 C C . ILE A 1 68 ? 5.134 -1.768 -5.288 1.00 0.00 103 ILE A C 7
ATOM 10454 O O . ILE A 1 68 ? 4.509 -2.241 -4.338 1.00 0.00 103 ILE A O 7
ATOM 10470 N N . LEU A 1 69 ? 5.002 -2.213 -6.533 1.00 0.00 104 LEU A N 7
ATOM 10471 C CA . LEU A 1 69 ? 4.094 -3.306 -6.863 1.00 0.00 104 LEU A CA 7
ATOM 10472 C C . LEU A 1 69 ? 4.471 -4.575 -6.105 1.00 0.00 104 LEU A C 7
ATOM 10473 O O . LEU A 1 69 ? 3.603 -5.335 -5.679 1.00 0.00 104 LEU A O 7
ATOM 10489 N N . GLU A 1 70 ? 5.772 -4.795 -5.941 1.00 0.00 105 GLU A N 7
ATOM 10490 C CA . GLU A 1 70 ? 6.264 -5.971 -5.233 1.00 0.00 105 GLU A CA 7
ATOM 10491 C C . GLU A 1 70 ? 5.874 -5.921 -3.758 1.00 0.00 105 GLU A C 7
ATOM 10492 O O . GLU A 1 70 ? 5.529 -6.941 -3.161 1.00 0.00 105 GLU A O 7
ATOM 10504 N N . VAL A 1 71 ? 5.932 -4.727 -3.178 1.00 0.00 106 VAL A N 7
ATOM 10505 C CA . VAL A 1 71 ? 5.585 -4.543 -1.773 1.00 0.00 106 VAL A CA 7
ATOM 10506 C C . VAL A 1 71 ? 4.099 -4.787 -1.537 1.00 0.00 106 VAL A C 7
ATOM 10507 O O . VAL A 1 71 ? 3.715 -5.473 -0.589 1.00 0.00 106 VAL A O 7
ATOM 10520 N N . LEU A 1 72 ? 3.268 -4.223 -2.406 1.00 0.00 107 LEU A N 7
ATOM 10521 C CA . LEU A 1 72 ? 1.821 -4.380 -2.293 1.00 0.00 107 LEU A CA 7
ATOM 10522 C C . LEU A 1 72 ? 1.413 -5.832 -2.524 1.00 0.00 107 LEU A C 7
ATOM 10523 O O . LEU A 1 72 ? 0.658 -6.406 -1.739 1.00 0.00 107 LEU A O 7
ATOM 10539 N N . ARG A 1 73 ? 1.916 -6.418 -3.604 1.00 0.00 108 ARG A N 7
ATOM 10540 C CA . ARG A 1 73 ? 1.604 -7.803 -3.938 1.00 0.00 108 ARG A CA 7
ATOM 10541 C C . ARG A 1 73 ? 2.172 -8.756 -2.891 1.00 0.00 108 ARG A C 7
ATOM 10542 O O . ARG A 1 73 ? 1.638 -9.843 -2.670 1.00 0.00 108 ARG A O 7
ATOM 10563 N N . SER A 1 74 ? 3.260 -8.341 -2.249 1.00 0.00 109 SER A N 7
ATOM 10564 C CA . SER A 1 74 ? 3.904 -9.160 -1.228 1.00 0.00 109 SER A CA 7
ATOM 10565 C C . SER A 1 74 ? 3.109 -9.130 0.074 1.00 0.00 109 SER A C 7
ATOM 10566 O O . SER A 1 74 ? 3.198 -10.049 0.888 1.00 0.00 109 SER A O 7
ATOM 10574 N N . SER A 1 75 ? 2.330 -8.069 0.260 1.00 0.00 110 SER A N 7
ATOM 10575 C CA . SER A 1 75 ? 1.521 -7.918 1.463 1.00 0.00 110 SER A CA 7
ATOM 10576 C C . SER A 1 75 ? 0.086 -8.370 1.214 1.00 0.00 110 SER A C 7
ATOM 10577 O O . SER A 1 75 ? -0.503 -8.103 0.167 1.00 0.00 110 SER A O 7
ATOM 10585 N N . PRO A 1 76 ? -0.491 -9.073 2.200 1.00 0.00 111 PRO A N 7
ATOM 10586 C CA . PRO A 1 76 ? -1.865 -9.578 2.112 1.00 0.00 111 PRO A CA 7
ATOM 10587 C C . PRO A 1 76 ? -2.899 -8.459 2.172 1.00 0.00 111 PRO A C 7
ATOM 10588 O O . PRO A 1 76 ? -3.833 -8.421 1.371 1.00 0.00 111 PRO A O 7
ATOM 10599 N N . MET A 1 77 ? -2.726 -7.549 3.125 1.00 0.00 112 MET A N 7
ATOM 10600 C CA . MET A 1 77 ? -3.644 -6.429 3.288 1.00 0.00 112 MET A CA 7
ATOM 10601 C C . MET A 1 77 ? -4.038 -5.848 1.932 1.00 0.00 112 MET A C 7
ATOM 10602 O O . MET A 1 77 ? -5.106 -5.253 1.788 1.00 0.00 112 MET A O 7
ATOM 10616 N N . VAL A 1 78 ? -3.169 -6.026 0.942 1.00 0.00 113 VAL A N 7
ATOM 10617 C CA . VAL A 1 78 ? -3.426 -5.520 -0.401 1.00 0.00 113 VAL A CA 7
ATOM 10618 C C . VAL A 1 78 ? -3.164 -6.593 -1.452 1.00 0.00 113 VAL A C 7
ATOM 10619 O O . VAL A 1 78 ? -2.332 -7.479 -1.253 1.00 0.00 113 VAL A O 7
ATOM 10632 N N . GLN A 1 79 ? -3.877 -6.506 -2.570 1.00 0.00 114 GLN A N 7
ATOM 10633 C CA . GLN A 1 79 ? -3.722 -7.470 -3.652 1.00 0.00 114 GLN A CA 7
ATOM 10634 C C . GLN A 1 79 ? -3.543 -6.762 -4.991 1.00 0.00 114 GLN A C 7
ATOM 10635 O O . GLN A 1 79 ? -4.318 -5.873 -5.343 1.00 0.00 114 GLN A O 7
ATOM 10649 N N . VAL A 1 80 ? -2.515 -7.161 -5.733 1.00 0.00 115 VAL A N 7
ATOM 10650 C CA . VAL A 1 80 ? -2.233 -6.565 -7.033 1.00 0.00 115 VAL A CA 7
ATOM 10651 C C . VAL A 1 80 ? -2.703 -7.471 -8.166 1.00 0.00 115 VAL A C 7
ATOM 10652 O O . VAL A 1 80 ? -2.369 -8.655 -8.206 1.00 0.00 115 VAL A O 7
ATOM 10665 N N . ASP A 1 81 ? -3.479 -6.907 -9.085 1.00 0.00 116 ASP A N 7
ATOM 10666 C CA . ASP A 1 81 ? -3.993 -7.664 -10.221 1.00 0.00 116 ASP A CA 7
ATOM 10667 C C . ASP A 1 81 ? -2.906 -8.547 -10.823 1.00 0.00 116 ASP A C 7
ATOM 10668 O O . ASP A 1 81 ? -1.753 -8.133 -10.943 1.00 0.00 116 ASP A O 7
ATOM 10677 N N . GLU A 1 82 ? -3.280 -9.767 -11.197 1.00 0.00 117 GLU A N 7
ATOM 10678 C CA . GLU A 1 82 ? -2.335 -10.709 -11.785 1.00 0.00 117 GLU A CA 7
ATOM 10679 C C . GLU A 1 82 ? -1.374 -9.996 -12.732 1.00 0.00 117 GLU A C 7
ATOM 10680 O O . GLU A 1 82 ? -0.160 -10.189 -12.664 1.00 0.00 117 GLU A O 7
ATOM 10692 N N . LYS A 1 83 ? -1.926 -9.171 -13.615 1.00 0.00 118 LYS A N 7
ATOM 10693 C CA . LYS A 1 83 ? -1.120 -8.429 -14.577 1.00 0.00 118 LYS A CA 7
ATOM 10694 C C . LYS A 1 83 ? -0.276 -7.369 -13.876 1.00 0.00 118 LYS A C 7
ATOM 10695 O O . LYS A 1 83 ? 0.912 -7.222 -14.158 1.00 0.00 118 LYS A O 7
ATOM 10714 N N . GLY A 1 84 ? -0.899 -6.634 -12.959 1.00 0.00 119 GLY A N 7
ATOM 10715 C CA . GLY A 1 84 ? -0.189 -5.598 -12.232 1.00 0.00 119 GLY A CA 7
ATOM 10716 C C . GLY A 1 84 ? -0.493 -4.209 -12.755 1.00 0.00 119 GLY A C 7
ATOM 10717 O O . GLY A 1 84 ? 0.411 -3.395 -12.934 1.00 0.00 119 GLY A O 7
ATOM 10721 N N . GLU A 1 85 ? -1.772 -3.938 -13.003 1.00 0.00 120 GLU A N 7
ATOM 10722 C CA . GLU A 1 85 ? -2.191 -2.638 -13.512 1.00 0.00 120 GLU A CA 7
ATOM 10723 C C . GLU A 1 85 ? -2.956 -1.858 -12.447 1.00 0.00 120 GLU A C 7
ATOM 10724 O O . GLU A 1 85 ? -3.006 -0.628 -12.477 1.00 0.00 120 GLU A O 7
ATOM 10736 N N . LYS A 1 86 ? -3.551 -2.581 -11.506 1.00 0.00 121 LYS A N 7
ATOM 10737 C CA . LYS A 1 86 ? -4.313 -1.959 -10.429 1.00 0.00 121 LYS A CA 7
ATOM 10738 C C . LYS A 1 86 ? -4.143 -2.732 -9.124 1.00 0.00 121 LYS A C 7
ATOM 10739 O O . LYS A 1 86 ? -3.886 -3.936 -9.134 1.00 0.00 121 LYS A O 7
ATOM 10758 N N . VAL A 1 87 ? -4.287 -2.031 -8.004 1.00 0.00 122 VAL A N 7
ATOM 10759 C CA . VAL A 1 87 ? -4.151 -2.652 -6.692 1.00 0.00 122 VAL A CA 7
ATOM 10760 C C . VAL A 1 87 ? -5.329 -2.297 -5.792 1.00 0.00 122 VAL A C 7
ATOM 10761 O O . VAL A 1 87 ? -5.788 -1.155 -5.774 1.00 0.00 122 VAL A O 7
ATOM 10774 N N . ARG A 1 88 ? -5.815 -3.284 -5.045 1.00 0.00 123 ARG A N 7
ATOM 10775 C CA . ARG A 1 88 ? -6.941 -3.077 -4.143 1.00 0.00 123 ARG A CA 7
ATOM 10776 C C . ARG A 1 88 ? -6.735 -3.834 -2.834 1.00 0.00 123 ARG A C 7
ATOM 10777 O O . ARG A 1 88 ? -6.142 -4.912 -2.798 1.00 0.00 123 ARG A O 7
ATOM 10798 N N . PRO A 1 89 ? -7.234 -3.255 -1.732 1.00 0.00 124 PRO A N 7
ATOM 10799 C CA . PRO A 1 89 ? -7.117 -3.857 -0.400 1.00 0.00 124 PRO A CA 7
ATOM 10800 C C . PRO A 1 89 ? -7.975 -5.109 -0.251 1.00 0.00 124 PRO A C 7
ATOM 10801 O O . PRO A 1 89 ? -9.175 -5.085 -0.525 1.00 0.00 124 PRO A O 7
ATOM 10812 N N . SER A 1 90 ? -7.354 -6.200 0.185 1.00 0.00 125 SER A N 7
ATOM 10813 C CA . SER A 1 90 ? -8.061 -7.461 0.365 1.00 0.00 125 SER A CA 7
ATOM 10814 C C . SER A 1 90 ? -8.671 -7.546 1.762 1.00 0.00 125 SER A C 7
ATOM 10815 O O . SER A 1 90 ? -7.956 -7.634 2.760 1.00 0.00 125 SER A O 7
ATOM 10823 N N . HIS A 1 91 ? -9.999 -7.520 1.823 1.00 0.00 126 HIS A N 7
ATOM 10824 C CA . HIS A 1 91 ? -10.707 -7.594 3.096 1.00 0.00 126 HIS A CA 7
ATOM 10825 C C . HIS A 1 91 ? -11.044 -9.040 3.446 1.00 0.00 126 HIS A C 7
ATOM 10826 O O . HIS A 1 91 ? -12.092 -9.321 4.028 1.00 0.00 126 HIS A O 7
ATOM 10840 N N . LYS A 1 92 ? -10.149 -9.954 3.088 1.00 0.00 127 LYS A N 7
ATOM 10841 C CA . LYS A 1 92 ? -10.350 -11.372 3.365 1.00 0.00 127 LYS A CA 7
ATOM 10842 C C . LYS A 1 92 ? -9.554 -11.805 4.592 1.00 0.00 127 LYS A C 7
ATOM 10843 O O . LYS A 1 92 ? -8.351 -12.059 4.506 1.00 0.00 127 LYS A O 7
ATOM 10862 N N . ARG A 1 93 ? -10.231 -11.889 5.732 1.00 0.00 128 ARG A N 7
ATOM 10863 C CA . ARG A 1 93 ? -9.586 -12.292 6.975 1.00 0.00 128 ARG A CA 7
ATOM 10864 C C . ARG A 1 93 ? -9.368 -13.802 7.011 1.00 0.00 128 ARG A C 7
ATOM 10865 O O . ARG A 1 93 ? -10.084 -14.558 6.354 1.00 0.00 128 ARG A O 7
ATOM 10886 N N . CYS A 1 94 ? -8.373 -14.233 7.779 1.00 0.00 129 CYS A N 7
ATOM 10887 C CA . CYS A 1 94 ? -8.059 -15.652 7.898 1.00 0.00 129 CYS A CA 7
ATOM 10888 C C . CYS A 1 94 ? -8.265 -16.136 9.330 1.00 0.00 129 CYS A C 7
ATOM 10889 O O . CYS A 1 94 ? -7.948 -15.427 10.286 1.00 0.00 129 CYS A O 7
ATOM 10897 N N . ILE A 1 95 ? -8.798 -17.344 9.469 1.00 0.00 130 ILE A N 7
ATOM 10898 C CA . ILE A 1 95 ? -9.047 -17.922 10.784 1.00 0.00 130 ILE A CA 7
ATOM 10899 C C . ILE A 1 95 ? -8.608 -19.382 10.836 1.00 0.00 130 ILE A C 7
ATOM 10900 O O . ILE A 1 95 ? -9.146 -20.228 10.122 1.00 0.00 130 ILE A O 7
ATOM 10916 N N . SER A 1 96 ? -7.628 -19.670 11.685 1.00 0.00 131 SER A N 7
ATOM 10917 C CA . SER A 1 96 ? -7.115 -21.027 11.829 1.00 0.00 131 SER A CA 7
ATOM 10918 C C . SER A 1 96 ? -7.015 -21.716 10.472 1.00 0.00 131 SER A C 7
ATOM 10919 O O . SER A 1 96 ? -7.376 -22.883 10.328 1.00 0.00 131 SER A O 7
ATOM 10927 N N . GLY A 1 97 ? -6.522 -20.984 9.477 1.00 0.00 132 GLY A N 7
ATOM 10928 C CA . GLY A 1 97 ? -6.383 -21.540 8.144 1.00 0.00 132 GLY A CA 7
ATOM 10929 C C . GLY A 1 97 ? -7.697 -22.056 7.592 1.00 0.00 132 GLY A C 7
ATOM 10930 O O . GLY A 1 97 ? -8.767 -21.821 8.154 1.00 0.00 132 GLY A O 7
ATOM 10934 N N . PRO A 1 98 ? -7.627 -22.777 6.463 1.00 0.00 133 PRO A N 7
ATOM 10935 C CA . PRO A 1 98 ? -8.811 -23.341 5.809 1.00 0.00 133 PRO A CA 7
ATOM 10936 C C . PRO A 1 98 ? -9.430 -24.480 6.613 1.00 0.00 133 PRO A C 7
ATOM 10937 O O . PRO A 1 98 ? -8.738 -25.177 7.353 1.00 0.00 133 PRO A O 7
ATOM 10948 N N . SER A 1 99 ? -10.738 -24.661 6.461 1.00 0.00 134 SER A N 7
ATOM 10949 C CA . SER A 1 99 ? -11.452 -25.714 7.176 1.00 0.00 134 SER A CA 7
ATOM 10950 C C . SER A 1 99 ? -11.239 -27.067 6.506 1.00 0.00 134 SER A C 7
ATOM 10951 O O . SER A 1 99 ? -10.962 -27.142 5.309 1.00 0.00 134 SER A O 7
ATOM 10959 N N . SER A 1 100 ? -11.369 -28.134 7.286 1.00 0.00 135 SER A N 7
ATOM 10960 C CA . SER A 1 100 ? -11.188 -29.486 6.770 1.00 0.00 135 SER A CA 7
ATOM 10961 C C . SER A 1 100 ? -12.476 -30.294 6.898 1.00 0.00 135 SER A C 7
ATOM 10962 O O . SER A 1 100 ? -12.973 -30.850 5.919 1.00 0.00 135 SER A O 7
ATOM 10970 N N . GLY A 1 101 ? -13.010 -30.355 8.114 1.00 0.00 136 GLY A N 7
ATOM 10971 C CA . GLY A 1 101 ? -14.235 -31.097 8.349 1.00 0.00 136 GLY A CA 7
ATOM 10972 C C . GLY A 1 101 ? -14.059 -32.192 9.384 1.00 0.00 136 GLY A C 7
ATOM 10973 O O . GLY A 1 101 ? -15.039 -32.760 9.867 1.00 0.00 136 GLY A O 7
ATOM 10977 N N . GLY A 1 1 ? 5.265 0.798 16.534 1.00 0.00 36 GLY A N 8
ATOM 10978 C CA . GLY A 1 1 ? 6.479 1.445 16.068 1.00 0.00 36 GLY A CA 8
ATOM 10979 C C . GLY A 1 1 ? 6.976 2.505 17.030 1.00 0.00 36 GLY A C 8
ATOM 10980 O O . GLY A 1 1 ? 7.765 2.216 17.930 1.00 0.00 36 GLY A O 8
ATOM 10984 N N . SER A 1 2 ? 6.515 3.738 16.841 1.00 0.00 37 SER A N 8
ATOM 10985 C CA . SER A 1 2 ? 6.923 4.846 17.696 1.00 0.00 37 SER A CA 8
ATOM 10986 C C . SER A 1 2 ? 8.427 4.812 17.948 1.00 0.00 37 SER A C 8
ATOM 10987 O O . SER A 1 2 ? 8.885 5.061 19.064 1.00 0.00 37 SER A O 8
ATOM 10995 N N . SER A 1 3 ? 9.190 4.504 16.905 1.00 0.00 38 SER A N 8
ATOM 10996 C CA . SER A 1 3 ? 10.642 4.433 17.013 1.00 0.00 38 SER A CA 8
ATOM 10997 C C . SER A 1 3 ? 11.308 5.024 15.775 1.00 0.00 38 SER A C 8
ATOM 10998 O O . SER A 1 3 ? 10.749 4.992 14.679 1.00 0.00 38 SER A O 8
ATOM 11006 N N . GLY A 1 4 ? 12.509 5.563 15.957 1.00 0.00 39 GLY A N 8
ATOM 11007 C CA . GLY A 1 4 ? 13.234 6.155 14.846 1.00 0.00 39 GLY A CA 8
ATOM 11008 C C . GLY A 1 4 ? 14.618 6.627 15.243 1.00 0.00 39 GLY A C 8
ATOM 11009 O O . GLY A 1 4 ? 14.759 7.558 16.037 1.00 0.00 39 GLY A O 8
ATOM 11013 N N . SER A 1 5 ? 15.642 5.985 14.691 1.00 0.00 40 SER A N 8
ATOM 11014 C CA . SER A 1 5 ? 17.023 6.342 14.996 1.00 0.00 40 SER A CA 8
ATOM 11015 C C . SER A 1 5 ? 17.539 7.398 14.022 1.00 0.00 40 SER A C 8
ATOM 11016 O O . SER A 1 5 ? 17.619 7.159 12.817 1.00 0.00 40 SER A O 8
ATOM 11024 N N . SER A 1 6 ? 17.889 8.564 14.554 1.00 0.00 41 SER A N 8
ATOM 11025 C CA . SER A 1 6 ? 18.394 9.658 13.733 1.00 0.00 41 SER A CA 8
ATOM 11026 C C . SER A 1 6 ? 19.670 9.247 13.006 1.00 0.00 41 SER A C 8
ATOM 11027 O O . SER A 1 6 ? 20.593 8.700 13.609 1.00 0.00 41 SER A O 8
ATOM 11035 N N . GLY A 1 7 ? 19.716 9.515 11.705 1.00 0.00 42 GLY A N 8
ATOM 11036 C CA . GLY A 1 7 ? 20.882 9.166 10.915 1.00 0.00 42 GLY A CA 8
ATOM 11037 C C . GLY A 1 7 ? 20.521 8.448 9.630 1.00 0.00 42 GLY A C 8
ATOM 11038 O O . GLY A 1 7 ? 19.380 8.023 9.450 1.00 0.00 42 GLY A O 8
ATOM 11042 N N . ALA A 1 8 ? 21.493 8.315 8.735 1.00 0.00 43 ALA A N 8
ATOM 11043 C CA . ALA A 1 8 ? 21.271 7.644 7.461 1.00 0.00 43 ALA A CA 8
ATOM 11044 C C . ALA A 1 8 ? 20.382 6.417 7.633 1.00 0.00 43 ALA A C 8
ATOM 11045 O O . ALA A 1 8 ? 20.600 5.601 8.528 1.00 0.00 43 ALA A O 8
ATOM 11052 N N . VAL A 1 9 ? 19.378 6.293 6.771 1.00 0.00 44 VAL A N 8
ATOM 11053 C CA . VAL A 1 9 ? 18.455 5.166 6.828 1.00 0.00 44 VAL A CA 8
ATOM 11054 C C . VAL A 1 9 ? 18.892 4.050 5.886 1.00 0.00 44 VAL A C 8
ATOM 11055 O O . VAL A 1 9 ? 19.148 4.285 4.705 1.00 0.00 44 VAL A O 8
ATOM 11068 N N . SER A 1 10 ? 18.975 2.833 6.416 1.00 0.00 45 SER A N 8
ATOM 11069 C CA . SER A 1 10 ? 19.384 1.681 5.622 1.00 0.00 45 SER A CA 8
ATOM 11070 C C . SER A 1 10 ? 18.248 1.216 4.715 1.00 0.00 45 SER A C 8
ATOM 11071 O O . SER A 1 10 ? 17.143 1.757 4.756 1.00 0.00 45 SER A O 8
ATOM 11079 N N . THR A 1 11 ? 18.530 0.206 3.895 1.00 0.00 46 THR A N 8
ATOM 11080 C CA . THR A 1 11 ? 17.534 -0.332 2.977 1.00 0.00 46 THR A CA 8
ATOM 11081 C C . THR A 1 11 ? 16.375 -0.969 3.735 1.00 0.00 46 THR A C 8
ATOM 11082 O O . THR A 1 11 ? 15.215 -0.820 3.351 1.00 0.00 46 THR A O 8
ATOM 11093 N N . GLU A 1 12 ? 16.696 -1.679 4.812 1.00 0.00 47 GLU A N 8
ATOM 11094 C CA . GLU A 1 12 ? 15.679 -2.338 5.624 1.00 0.00 47 GLU A CA 8
ATOM 11095 C C . GLU A 1 12 ? 14.684 -1.324 6.179 1.00 0.00 47 GLU A C 8
ATOM 11096 O O . GLU A 1 12 ? 13.476 -1.561 6.184 1.00 0.00 47 GLU A O 8
ATOM 11108 N N . ASP A 1 13 ? 15.201 -0.192 6.646 1.00 0.00 48 ASP A N 8
ATOM 11109 C CA . ASP A 1 13 ? 14.358 0.860 7.204 1.00 0.00 48 ASP A CA 8
ATOM 11110 C C . ASP A 1 13 ? 13.461 1.465 6.128 1.00 0.00 48 ASP A C 8
ATOM 11111 O O . ASP A 1 13 ? 12.264 1.662 6.341 1.00 0.00 48 ASP A O 8
ATOM 11120 N N . LEU A 1 14 ? 14.047 1.760 4.973 1.00 0.00 49 LEU A N 8
ATOM 11121 C CA . LEU A 1 14 ? 13.302 2.343 3.863 1.00 0.00 49 LEU A CA 8
ATOM 11122 C C . LEU A 1 14 ? 12.234 1.379 3.357 1.00 0.00 49 LEU A C 8
ATOM 11123 O O . LEU A 1 14 ? 11.089 1.767 3.129 1.00 0.00 49 LEU A O 8
ATOM 11139 N N . LYS A 1 15 ? 12.619 0.119 3.183 1.00 0.00 50 LYS A N 8
ATOM 11140 C CA . LYS A 1 15 ? 11.695 -0.904 2.706 1.00 0.00 50 LYS A CA 8
ATOM 11141 C C . LYS A 1 15 ? 10.559 -1.118 3.701 1.00 0.00 50 LYS A C 8
ATOM 11142 O O . LYS A 1 15 ? 9.394 -1.206 3.317 1.00 0.00 50 LYS A O 8
ATOM 11161 N N . GLU A 1 16 ? 10.907 -1.200 4.982 1.00 0.00 51 GLU A N 8
ATOM 11162 C CA . GLU A 1 16 ? 9.915 -1.402 6.031 1.00 0.00 51 GLU A CA 8
ATOM 11163 C C . GLU A 1 16 ? 8.924 -0.244 6.073 1.00 0.00 51 GLU A C 8
ATOM 11164 O O . GLU A 1 16 ? 7.714 -0.453 6.181 1.00 0.00 51 GLU A O 8
ATOM 11176 N N . CYS A 1 17 ? 9.443 0.976 5.987 1.00 0.00 52 CYS A N 8
ATOM 11177 C CA . CYS A 1 17 ? 8.603 2.168 6.016 1.00 0.00 52 CYS A CA 8
ATOM 11178 C C . CYS A 1 17 ? 7.604 2.159 4.864 1.00 0.00 52 CYS A C 8
ATOM 11179 O O . CYS A 1 17 ? 6.426 2.463 5.047 1.00 0.00 52 CYS A O 8
ATOM 11187 N N . LEU A 1 18 ? 8.084 1.807 3.675 1.00 0.00 53 LEU A N 8
ATOM 11188 C CA . LEU A 1 18 ? 7.233 1.758 2.491 1.00 0.00 53 LEU A CA 8
ATOM 11189 C C . LEU A 1 18 ? 6.090 0.767 2.682 1.00 0.00 53 LEU A C 8
ATOM 11190 O O . LEU A 1 18 ? 4.949 1.039 2.308 1.00 0.00 53 LEU A O 8
ATOM 11206 N N . LYS A 1 19 ? 6.404 -0.384 3.267 1.00 0.00 54 LYS A N 8
ATOM 11207 C CA . LYS A 1 19 ? 5.403 -1.416 3.511 1.00 0.00 54 LYS A CA 8
ATOM 11208 C C . LYS A 1 19 ? 4.302 -0.900 4.433 1.00 0.00 54 LYS A C 8
ATOM 11209 O O . LYS A 1 19 ? 3.121 -1.168 4.216 1.00 0.00 54 LYS A O 8
ATOM 11228 N N . LYS A 1 20 ? 4.698 -0.156 5.460 1.00 0.00 55 LYS A N 8
ATOM 11229 C CA . LYS A 1 20 ? 3.745 0.401 6.414 1.00 0.00 55 LYS A CA 8
ATOM 11230 C C . LYS A 1 20 ? 2.864 1.453 5.749 1.00 0.00 55 LYS A C 8
ATOM 11231 O O . LYS A 1 20 ? 1.683 1.580 6.073 1.00 0.00 55 LYS A O 8
ATOM 11250 N N . GLN A 1 21 ? 3.443 2.204 4.819 1.00 0.00 56 GLN A N 8
ATOM 11251 C CA . GLN A 1 21 ? 2.709 3.245 4.109 1.00 0.00 56 GLN A CA 8
ATOM 11252 C C . GLN A 1 21 ? 1.623 2.639 3.226 1.00 0.00 56 GLN A C 8
ATOM 11253 O O . GLN A 1 21 ? 0.477 3.090 3.235 1.00 0.00 56 GLN A O 8
ATOM 11267 N N . LEU A 1 22 ? 1.991 1.614 2.464 1.00 0.00 57 LEU A N 8
ATOM 11268 C CA . LEU A 1 22 ? 1.047 0.945 1.575 1.00 0.00 57 LEU A CA 8
ATOM 11269 C C . LEU A 1 22 ? -0.056 0.255 2.370 1.00 0.00 57 LEU A C 8
ATOM 11270 O O . LEU A 1 22 ? -1.236 0.373 2.043 1.00 0.00 57 LEU A O 8
ATOM 11286 N N . GLU A 1 23 ? 0.338 -0.464 3.417 1.00 0.00 58 GLU A N 8
ATOM 11287 C CA . GLU A 1 23 ? -0.618 -1.172 4.260 1.00 0.00 58 GLU A CA 8
ATOM 11288 C C . GLU A 1 23 ? -1.500 -0.190 5.026 1.00 0.00 58 GLU A C 8
ATOM 11289 O O . GLU A 1 23 ? -2.720 -0.350 5.087 1.00 0.00 58 GLU A O 8
ATOM 11301 N N . PHE A 1 24 ? -0.874 0.827 5.610 1.00 0.00 59 PHE A N 8
ATOM 11302 C CA . PHE A 1 24 ? -1.600 1.835 6.374 1.00 0.00 59 PHE A CA 8
ATOM 11303 C C . PHE A 1 24 ? -2.509 2.656 5.464 1.00 0.00 59 PHE A C 8
ATOM 11304 O O . PHE A 1 24 ? -3.651 2.955 5.817 1.00 0.00 59 PHE A O 8
ATOM 11321 N N . CYS A 1 25 ? -1.995 3.016 4.295 1.00 0.00 60 CYS A N 8
ATOM 11322 C CA . CYS A 1 25 ? -2.759 3.805 3.334 1.00 0.00 60 CYS A CA 8
ATOM 11323 C C . CYS A 1 25 ? -3.957 3.018 2.814 1.00 0.00 60 CYS A C 8
ATOM 11324 O O . CYS A 1 25 ? -5.010 3.586 2.528 1.00 0.00 60 CYS A O 8
ATOM 11332 N N . PHE A 1 26 ? -3.789 1.705 2.694 1.00 0.00 61 PHE A N 8
ATOM 11333 C CA . PHE A 1 26 ? -4.855 0.838 2.207 1.00 0.00 61 PHE A CA 8
ATOM 11334 C C . PHE A 1 26 ? -5.729 0.350 3.358 1.00 0.00 61 PHE A C 8
ATOM 11335 O O . PHE A 1 26 ? -6.681 -0.403 3.154 1.00 0.00 61 PHE A O 8
ATOM 11352 N N . SER A 1 27 ? -5.397 0.784 4.570 1.00 0.00 62 SER A N 8
ATOM 11353 C CA . SER A 1 27 ? -6.147 0.389 5.756 1.00 0.00 62 SER A CA 8
ATOM 11354 C C . SER A 1 27 ? -7.597 0.858 5.663 1.00 0.00 62 SER A C 8
ATOM 11355 O O . SER A 1 27 ? -7.905 1.821 4.960 1.00 0.00 62 SER A O 8
ATOM 11363 N N . ARG A 1 28 ? -8.482 0.171 6.378 1.00 0.00 63 ARG A N 8
ATOM 11364 C CA . ARG A 1 28 ? -9.898 0.515 6.376 1.00 0.00 63 ARG A CA 8
ATOM 11365 C C . ARG A 1 28 ? -10.112 1.940 6.881 1.00 0.00 63 ARG A C 8
ATOM 11366 O O . ARG A 1 28 ? -10.874 2.708 6.294 1.00 0.00 63 ARG A O 8
ATOM 11387 N N . GLU A 1 29 ? -9.436 2.283 7.973 1.00 0.00 64 GLU A N 8
ATOM 11388 C CA . GLU A 1 29 ? -9.554 3.614 8.557 1.00 0.00 64 GLU A CA 8
ATOM 11389 C C . GLU A 1 29 ? -8.906 4.662 7.657 1.00 0.00 64 GLU A C 8
ATOM 11390 O O . GLU A 1 29 ? -9.459 5.741 7.448 1.00 0.00 64 GLU A O 8
ATOM 11402 N N . ASN A 1 30 ? -7.732 4.335 7.128 1.00 0.00 65 ASN A N 8
ATOM 11403 C CA . ASN A 1 30 ? -7.008 5.249 6.251 1.00 0.00 65 ASN A CA 8
ATOM 11404 C C . ASN A 1 30 ? -7.807 5.534 4.983 1.00 0.00 65 ASN A C 8
ATOM 11405 O O . ASN A 1 30 ? -7.891 6.677 4.533 1.00 0.00 65 ASN A O 8
ATOM 11416 N N . LEU A 1 31 ? -8.393 4.487 4.412 1.00 0.00 66 LEU A N 8
ATOM 11417 C CA . LEU A 1 31 ? -9.187 4.624 3.195 1.00 0.00 66 LEU A CA 8
ATOM 11418 C C . LEU A 1 31 ? -10.411 5.501 3.440 1.00 0.00 66 LEU A C 8
ATOM 11419 O O . LEU A 1 31 ? -10.753 6.351 2.618 1.00 0.00 66 LEU A O 8
ATOM 11435 N N . SER A 1 32 ? -11.066 5.291 4.578 1.00 0.00 67 SER A N 8
ATOM 11436 C CA . SER A 1 32 ? -12.253 6.062 4.931 1.00 0.00 67 SER A CA 8
ATOM 11437 C C . SER A 1 32 ? -11.887 7.510 5.241 1.00 0.00 67 SER A C 8
ATOM 11438 O O . SER A 1 32 ? -12.663 8.429 4.977 1.00 0.00 67 SER A O 8
ATOM 11446 N N . LYS A 1 33 ? -10.700 7.706 5.805 1.00 0.00 68 LYS A N 8
ATOM 11447 C CA . LYS A 1 33 ? -10.229 9.042 6.152 1.00 0.00 68 LYS A CA 8
ATOM 11448 C C . LYS A 1 33 ? -9.668 9.756 4.926 1.00 0.00 68 LYS A C 8
ATOM 11449 O O . LYS A 1 33 ? -9.722 10.983 4.832 1.00 0.00 68 LYS A O 8
ATOM 11468 N N . ASP A 1 34 ? -9.133 8.982 3.989 1.00 0.00 69 ASP A N 8
ATOM 11469 C CA . ASP A 1 34 ? -8.565 9.541 2.767 1.00 0.00 69 ASP A CA 8
ATOM 11470 C C . ASP A 1 34 ? -9.639 9.717 1.700 1.00 0.00 69 ASP A C 8
ATOM 11471 O O . ASP A 1 34 ? -9.800 8.870 0.819 1.00 0.00 69 ASP A O 8
ATOM 11480 N N . LEU A 1 35 ? -10.375 10.821 1.783 1.00 0.00 70 LEU A N 8
ATOM 11481 C CA . LEU A 1 35 ? -11.435 11.108 0.825 1.00 0.00 70 LEU A CA 8
ATOM 11482 C C . LEU A 1 35 ? -10.901 11.079 -0.604 1.00 0.00 70 LEU A C 8
ATOM 11483 O O . LEU A 1 35 ? -11.603 10.677 -1.532 1.00 0.00 70 LEU A O 8
ATOM 11499 N N . TYR A 1 36 ? -9.655 11.507 -0.772 1.00 0.00 71 TYR A N 8
ATOM 11500 C CA . TYR A 1 36 ? -9.026 11.530 -2.087 1.00 0.00 71 TYR A CA 8
ATOM 11501 C C . TYR A 1 36 ? -8.871 10.117 -2.642 1.00 0.00 71 TYR A C 8
ATOM 11502 O O . TYR A 1 36 ? -9.181 9.857 -3.805 1.00 0.00 71 TYR A O 8
ATOM 11520 N N . LEU A 1 37 ? -8.388 9.208 -1.803 1.00 0.00 72 LEU A N 8
ATOM 11521 C CA . LEU A 1 37 ? -8.192 7.821 -2.207 1.00 0.00 72 LEU A CA 8
ATOM 11522 C C . LEU A 1 37 ? -9.517 7.175 -2.597 1.00 0.00 72 LEU A C 8
ATOM 11523 O O . LEU A 1 37 ? -9.577 6.372 -3.529 1.00 0.00 72 LEU A O 8
ATOM 11539 N N . ILE A 1 38 ? -10.578 7.531 -1.881 1.00 0.00 73 ILE A N 8
ATOM 11540 C CA . ILE A 1 38 ? -11.902 6.988 -2.154 1.00 0.00 73 ILE A CA 8
ATOM 11541 C C . ILE A 1 38 ? -12.417 7.454 -3.513 1.00 0.00 73 ILE A C 8
ATOM 11542 O O . ILE A 1 38 ? -13.015 6.679 -4.260 1.00 0.00 73 ILE A O 8
ATOM 11558 N N . SER A 1 39 ? -12.178 8.724 -3.826 1.00 0.00 74 SER A N 8
ATOM 11559 C CA . SER A 1 39 ? -12.619 9.293 -5.094 1.00 0.00 74 SER A CA 8
ATOM 11560 C C . SER A 1 39 ? -11.819 8.714 -6.257 1.00 0.00 74 SER A C 8
ATOM 11561 O O . SER A 1 39 ? -12.311 8.633 -7.382 1.00 0.00 74 SER A O 8
ATOM 11569 N N . GLN A 1 40 ? -10.583 8.315 -5.976 1.00 0.00 75 GLN A N 8
ATOM 11570 C CA . GLN A 1 40 ? -9.714 7.745 -6.998 1.00 0.00 75 GLN A CA 8
ATOM 11571 C C . GLN A 1 40 ? -10.010 6.264 -7.202 1.00 0.00 75 GLN A C 8
ATOM 11572 O O . GLN A 1 40 ? -9.735 5.705 -8.263 1.00 0.00 75 GLN A O 8
ATOM 11586 N N . MET A 1 41 ? -10.575 5.632 -6.178 1.00 0.00 76 MET A N 8
ATOM 11587 C CA . MET A 1 41 ? -10.911 4.215 -6.244 1.00 0.00 76 MET A CA 8
ATOM 11588 C C . MET A 1 41 ? -11.723 3.908 -7.499 1.00 0.00 76 MET A C 8
ATOM 11589 O O . MET A 1 41 ? -11.949 4.784 -8.333 1.00 0.00 76 MET A O 8
ATOM 11603 N N . ASP A 1 42 ? -12.159 2.659 -7.624 1.00 0.00 77 ASP A N 8
ATOM 11604 C CA . ASP A 1 42 ? -12.948 2.237 -8.776 1.00 0.00 77 ASP A CA 8
ATOM 11605 C C . ASP A 1 42 ? -14.213 1.510 -8.332 1.00 0.00 77 ASP A C 8
ATOM 11606 O O . ASP A 1 42 ? -14.478 1.380 -7.137 1.00 0.00 77 ASP A O 8
ATOM 11615 N N . SER A 1 43 ? -14.991 1.041 -9.302 1.00 0.00 78 SER A N 8
ATOM 11616 C CA . SER A 1 43 ? -16.232 0.332 -9.011 1.00 0.00 78 SER A CA 8
ATOM 11617 C C . SER A 1 43 ? -15.975 -0.859 -8.093 1.00 0.00 78 SER A C 8
ATOM 11618 O O . SER A 1 43 ? -16.648 -1.031 -7.077 1.00 0.00 78 SER A O 8
ATOM 11626 N N . ASP A 1 44 ? -14.995 -1.679 -8.458 1.00 0.00 79 ASP A N 8
ATOM 11627 C CA . ASP A 1 44 ? -14.647 -2.855 -7.669 1.00 0.00 79 ASP A CA 8
ATOM 11628 C C . ASP A 1 44 ? -13.691 -2.485 -6.538 1.00 0.00 79 ASP A C 8
ATOM 11629 O O . ASP A 1 44 ? -12.951 -3.332 -6.038 1.00 0.00 79 ASP A O 8
ATOM 11638 N N . GLN A 1 45 ? -13.713 -1.217 -6.143 1.00 0.00 80 GLN A N 8
ATOM 11639 C CA . GLN A 1 45 ? -12.846 -0.737 -5.073 1.00 0.00 80 GLN A CA 8
ATOM 11640 C C . GLN A 1 45 ? -11.377 -0.909 -5.443 1.00 0.00 80 GLN A C 8
ATOM 11641 O O . GLN A 1 45 ? -10.562 -1.319 -4.617 1.00 0.00 80 GLN A O 8
ATOM 11655 N N . PHE A 1 46 ? -11.045 -0.594 -6.690 1.00 0.00 81 PHE A N 8
ATOM 11656 C CA . PHE A 1 46 ? -9.674 -0.715 -7.171 1.00 0.00 81 PHE A CA 8
ATOM 11657 C C . PHE A 1 46 ? -8.985 0.646 -7.197 1.00 0.00 81 PHE A C 8
ATOM 11658 O O . PHE A 1 46 ? -9.576 1.646 -7.605 1.00 0.00 81 PHE A O 8
ATOM 11675 N N . ILE A 1 47 ? -7.730 0.676 -6.760 1.00 0.00 82 ILE A N 8
ATOM 11676 C CA . ILE A 1 47 ? -6.960 1.913 -6.734 1.00 0.00 82 ILE A CA 8
ATOM 11677 C C . ILE A 1 47 ? -5.837 1.883 -7.766 1.00 0.00 82 ILE A C 8
ATOM 11678 O O . ILE A 1 47 ? -5.129 0.889 -7.920 1.00 0.00 82 ILE A O 8
ATOM 11694 N N . PRO A 1 48 ? -5.669 3.000 -8.488 1.00 0.00 83 PRO A N 8
ATOM 11695 C CA . PRO A 1 48 ? -4.631 3.129 -9.516 1.00 0.00 83 PRO A CA 8
ATOM 11696 C C . PRO A 1 48 ? -3.229 3.185 -8.921 1.00 0.00 83 PRO A C 8
ATOM 11697 O O . PRO A 1 48 ? -2.982 3.909 -7.957 1.00 0.00 83 PRO A O 8
ATOM 11708 N N . ILE A 1 49 ? -2.313 2.417 -9.503 1.00 0.00 84 ILE A N 8
ATOM 11709 C CA . ILE A 1 49 ? -0.935 2.382 -9.031 1.00 0.00 84 ILE A CA 8
ATOM 11710 C C . ILE A 1 49 ? -0.251 3.730 -9.231 1.00 0.00 84 ILE A C 8
ATOM 11711 O O . ILE A 1 49 ? 0.624 4.113 -8.454 1.00 0.00 84 ILE A O 8
ATOM 11727 N N . TRP A 1 50 ? -0.656 4.444 -10.273 1.00 0.00 85 TRP A N 8
ATOM 11728 C CA . TRP A 1 50 ? -0.083 5.751 -10.574 1.00 0.00 85 TRP A CA 8
ATOM 11729 C C . TRP A 1 50 ? -0.348 6.735 -9.441 1.00 0.00 85 TRP A C 8
ATOM 11730 O O . TRP A 1 50 ? 0.497 7.573 -9.121 1.00 0.00 85 TRP A O 8
ATOM 11751 N N . THR A 1 51 ? -1.527 6.630 -8.834 1.00 0.00 86 THR A N 8
ATOM 11752 C CA . THR A 1 51 ? -1.903 7.512 -7.737 1.00 0.00 86 THR A CA 8
ATOM 11753 C C . THR A 1 51 ? -0.979 7.324 -6.539 1.00 0.00 86 THR A C 8
ATOM 11754 O O . THR A 1 51 ? -0.522 8.295 -5.935 1.00 0.00 86 THR A O 8
ATOM 11765 N N . VAL A 1 52 ? -0.706 6.069 -6.199 1.00 0.00 87 VAL A N 8
ATOM 11766 C CA . VAL A 1 52 ? 0.166 5.753 -5.074 1.00 0.00 87 VAL A CA 8
ATOM 11767 C C . VAL A 1 52 ? 1.632 5.953 -5.441 1.00 0.00 87 VAL A C 8
ATOM 11768 O O . VAL A 1 52 ? 2.440 6.364 -4.610 1.00 0.00 87 VAL A O 8
ATOM 11781 N N . ALA A 1 53 ? 1.967 5.658 -6.693 1.00 0.00 88 ALA A N 8
ATOM 11782 C CA . ALA A 1 53 ? 3.336 5.808 -7.171 1.00 0.00 88 ALA A CA 8
ATOM 11783 C C . ALA A 1 53 ? 3.752 7.275 -7.195 1.00 0.00 88 ALA A C 8
ATOM 11784 O O . ALA A 1 53 ? 4.934 7.596 -7.081 1.00 0.00 88 ALA A O 8
ATOM 11791 N N . ASN A 1 54 ? 2.773 8.160 -7.343 1.00 0.00 89 ASN A N 8
ATOM 11792 C CA . ASN A 1 54 ? 3.039 9.594 -7.382 1.00 0.00 89 ASN A CA 8
ATOM 11793 C C . ASN A 1 54 ? 3.068 10.181 -5.974 1.00 0.00 89 ASN A C 8
ATOM 11794 O O . ASN A 1 54 ? 3.697 11.211 -5.733 1.00 0.00 89 ASN A O 8
ATOM 11805 N N . MET A 1 55 ? 2.384 9.516 -5.048 1.00 0.00 90 MET A N 8
ATOM 11806 C CA . MET A 1 55 ? 2.334 9.971 -3.663 1.00 0.00 90 MET A CA 8
ATOM 11807 C C . MET A 1 55 ? 3.659 10.605 -3.250 1.00 0.00 90 MET A C 8
ATOM 11808 O O . MET A 1 55 ? 4.729 10.083 -3.559 1.00 0.00 90 MET A O 8
ATOM 11822 N N . GLU A 1 56 ? 3.578 11.732 -2.551 1.00 0.00 91 GLU A N 8
ATOM 11823 C CA . GLU A 1 56 ? 4.772 12.437 -2.098 1.00 0.00 91 GLU A CA 8
ATOM 11824 C C . GLU A 1 56 ? 5.598 11.559 -1.161 1.00 0.00 91 GLU A C 8
ATOM 11825 O O . GLU A 1 56 ? 6.798 11.377 -1.363 1.00 0.00 91 GLU A O 8
ATOM 11837 N N . GLU A 1 57 ? 4.946 11.020 -0.136 1.00 0.00 92 GLU A N 8
ATOM 11838 C CA . GLU A 1 57 ? 5.620 10.164 0.832 1.00 0.00 92 GLU A CA 8
ATOM 11839 C C . GLU A 1 57 ? 6.249 8.955 0.145 1.00 0.00 92 GLU A C 8
ATOM 11840 O O . GLU A 1 57 ? 7.401 8.609 0.407 1.00 0.00 92 GLU A O 8
ATOM 11852 N N . ILE A 1 58 ? 5.485 8.319 -0.736 1.00 0.00 93 ILE A N 8
ATOM 11853 C CA . ILE A 1 58 ? 5.967 7.151 -1.462 1.00 0.00 93 ILE A CA 8
ATOM 11854 C C . ILE A 1 58 ? 7.234 7.475 -2.246 1.00 0.00 93 ILE A C 8
ATOM 11855 O O . ILE A 1 58 ? 8.164 6.669 -2.308 1.00 0.00 93 ILE A O 8
ATOM 11871 N N . LYS A 1 59 ? 7.265 8.660 -2.845 1.00 0.00 94 LYS A N 8
ATOM 11872 C CA . LYS A 1 59 ? 8.419 9.095 -3.623 1.00 0.00 94 LYS A CA 8
ATOM 11873 C C . LYS A 1 59 ? 9.625 9.336 -2.722 1.00 0.00 94 LYS A C 8
ATOM 11874 O O . LYS A 1 59 ? 10.770 9.136 -3.132 1.00 0.00 94 LYS A O 8
ATOM 11893 N N . LYS A 1 60 ? 9.362 9.764 -1.492 1.00 0.00 95 LYS A N 8
ATOM 11894 C CA . LYS A 1 60 ? 10.426 10.028 -0.530 1.00 0.00 95 LYS A CA 8
ATOM 11895 C C . LYS A 1 60 ? 11.077 8.729 -0.067 1.00 0.00 95 LYS A C 8
ATOM 11896 O O . LYS A 1 60 ? 12.275 8.688 0.216 1.00 0.00 95 LYS A O 8
ATOM 11915 N N . LEU A 1 61 ? 10.281 7.668 0.008 1.00 0.00 96 LEU A N 8
ATOM 11916 C CA . LEU A 1 61 ? 10.780 6.365 0.436 1.00 0.00 96 LEU A CA 8
ATOM 11917 C C . LEU A 1 61 ? 11.343 5.584 -0.746 1.00 0.00 96 LEU A C 8
ATOM 11918 O O . LEU A 1 61 ? 12.338 4.869 -0.615 1.00 0.00 96 LEU A O 8
ATOM 11934 N N . THR A 1 62 ? 10.702 5.725 -1.902 1.00 0.00 97 THR A N 8
ATOM 11935 C CA . THR A 1 62 ? 11.140 5.033 -3.109 1.00 0.00 97 THR A CA 8
ATOM 11936 C C . THR A 1 62 ? 10.476 5.618 -4.350 1.00 0.00 97 THR A C 8
ATOM 11937 O O . THR A 1 62 ? 9.314 6.027 -4.311 1.00 0.00 97 THR A O 8
ATOM 11948 N N . THR A 1 63 ? 11.218 5.655 -5.452 1.00 0.00 98 THR A N 8
ATOM 11949 C CA . THR A 1 63 ? 10.700 6.190 -6.704 1.00 0.00 98 THR A CA 8
ATOM 11950 C C . THR A 1 63 ? 10.618 5.105 -7.773 1.00 0.00 98 THR A C 8
ATOM 11951 O O . THR A 1 63 ? 10.545 5.400 -8.966 1.00 0.00 98 THR A O 8
ATOM 11962 N N . ASP A 1 64 ? 10.629 3.851 -7.337 1.00 0.00 99 ASP A N 8
ATOM 11963 C CA . ASP A 1 64 ? 10.553 2.721 -8.257 1.00 0.00 99 ASP A CA 8
ATOM 11964 C C . ASP A 1 64 ? 9.164 2.091 -8.232 1.00 0.00 99 ASP A C 8
ATOM 11965 O O . ASP A 1 64 ? 8.659 1.686 -7.184 1.00 0.00 99 ASP A O 8
ATOM 11974 N N . PRO A 1 65 ? 8.529 2.007 -9.410 1.00 0.00 100 PRO A N 8
ATOM 11975 C CA . PRO A 1 65 ? 7.190 1.428 -9.549 1.00 0.00 100 PRO A CA 8
ATOM 11976 C C . PRO A 1 65 ? 7.185 -0.081 -9.327 1.00 0.00 100 PRO A C 8
ATOM 11977 O O . PRO A 1 65 ? 6.254 -0.628 -8.734 1.00 0.00 100 PRO A O 8
ATOM 11988 N N . ASP A 1 66 ? 8.229 -0.748 -9.806 1.00 0.00 101 ASP A N 8
ATOM 11989 C CA . ASP A 1 66 ? 8.345 -2.194 -9.658 1.00 0.00 101 ASP A CA 8
ATOM 11990 C C . ASP A 1 66 ? 8.460 -2.583 -8.187 1.00 0.00 101 ASP A C 8
ATOM 11991 O O . ASP A 1 66 ? 7.826 -3.537 -7.735 1.00 0.00 101 ASP A O 8
ATOM 12000 N N . LEU A 1 67 ? 9.272 -1.839 -7.445 1.00 0.00 102 LEU A N 8
ATOM 12001 C CA . LEU A 1 67 ? 9.472 -2.105 -6.025 1.00 0.00 102 LEU A CA 8
ATOM 12002 C C . LEU A 1 67 ? 8.175 -1.911 -5.248 1.00 0.00 102 LEU A C 8
ATOM 12003 O O . LEU A 1 67 ? 7.827 -2.722 -4.389 1.00 0.00 102 LEU A O 8
ATOM 12019 N N . ILE A 1 68 ? 7.462 -0.833 -5.556 1.00 0.00 103 ILE A N 8
ATOM 12020 C CA . ILE A 1 68 ? 6.200 -0.535 -4.888 1.00 0.00 103 ILE A CA 8
ATOM 12021 C C . ILE A 1 68 ? 5.181 -1.646 -5.117 1.00 0.00 103 ILE A C 8
ATOM 12022 O O . ILE A 1 68 ? 4.544 -2.121 -4.176 1.00 0.00 103 ILE A O 8
ATOM 12038 N N . LEU A 1 69 ? 5.034 -2.057 -6.370 1.00 0.00 104 LEU A N 8
ATOM 12039 C CA . LEU A 1 69 ? 4.093 -3.115 -6.723 1.00 0.00 104 LEU A CA 8
ATOM 12040 C C . LEU A 1 69 ? 4.445 -4.417 -6.009 1.00 0.00 104 LEU A C 8
ATOM 12041 O O . LEU A 1 69 ? 3.562 -5.160 -5.586 1.00 0.00 104 LEU A O 8
ATOM 12057 N N . GLU A 1 70 ? 5.741 -4.682 -5.880 1.00 0.00 105 GLU A N 8
ATOM 12058 C CA . GLU A 1 70 ? 6.208 -5.894 -5.216 1.00 0.00 105 GLU A CA 8
ATOM 12059 C C . GLU A 1 70 ? 5.809 -5.896 -3.743 1.00 0.00 105 GLU A C 8
ATOM 12060 O O . GLU A 1 70 ? 5.426 -6.929 -3.193 1.00 0.00 105 GLU A O 8
ATOM 12072 N N . VAL A 1 71 ? 5.903 -4.731 -3.109 1.00 0.00 106 VAL A N 8
ATOM 12073 C CA . VAL A 1 71 ? 5.552 -4.597 -1.701 1.00 0.00 106 VAL A CA 8
ATOM 12074 C C . VAL A 1 71 ? 4.061 -4.832 -1.481 1.00 0.00 106 VAL A C 8
ATOM 12075 O O . VAL A 1 71 ? 3.659 -5.473 -0.508 1.00 0.00 106 VAL A O 8
ATOM 12088 N N . LEU A 1 72 ? 3.246 -4.311 -2.389 1.00 0.00 107 LEU A N 8
ATOM 12089 C CA . LEU A 1 72 ? 1.798 -4.464 -2.297 1.00 0.00 107 LEU A CA 8
ATOM 12090 C C . LEU A 1 72 ? 1.394 -5.928 -2.449 1.00 0.00 107 LEU A C 8
ATOM 12091 O O . LEU A 1 72 ? 0.589 -6.444 -1.675 1.00 0.00 107 LEU A O 8
ATOM 12107 N N . ARG A 1 73 ? 1.961 -6.590 -3.453 1.00 0.00 108 ARG A N 8
ATOM 12108 C CA . ARG A 1 73 ? 1.661 -7.995 -3.707 1.00 0.00 108 ARG A CA 8
ATOM 12109 C C . ARG A 1 73 ? 2.262 -8.883 -2.621 1.00 0.00 108 ARG A C 8
ATOM 12110 O O . ARG A 1 73 ? 1.775 -9.984 -2.368 1.00 0.00 108 ARG A O 8
ATOM 12131 N N . SER A 1 74 ? 3.323 -8.397 -1.985 1.00 0.00 109 SER A N 8
ATOM 12132 C CA . SER A 1 74 ? 3.993 -9.149 -0.931 1.00 0.00 109 SER A CA 8
ATOM 12133 C C . SER A 1 74 ? 3.141 -9.189 0.333 1.00 0.00 109 SER A C 8
ATOM 12134 O O . SER A 1 74 ? 3.228 -10.128 1.124 1.00 0.00 109 SER A O 8
ATOM 12142 N N . SER A 1 75 ? 2.316 -8.162 0.517 1.00 0.00 110 SER A N 8
ATOM 12143 C CA . SER A 1 75 ? 1.449 -8.078 1.687 1.00 0.00 110 SER A CA 8
ATOM 12144 C C . SER A 1 75 ? 0.017 -8.462 1.331 1.00 0.00 110 SER A C 8
ATOM 12145 O O . SER A 1 75 ? -0.492 -8.137 0.258 1.00 0.00 110 SER A O 8
ATOM 12153 N N . PRO A 1 76 ? -0.651 -9.173 2.252 1.00 0.00 111 PRO A N 8
ATOM 12154 C CA . PRO A 1 76 ? -2.035 -9.617 2.060 1.00 0.00 111 PRO A CA 8
ATOM 12155 C C . PRO A 1 76 ? -3.025 -8.459 2.092 1.00 0.00 111 PRO A C 8
ATOM 12156 O O . PRO A 1 76 ? -3.891 -8.347 1.224 1.00 0.00 111 PRO A O 8
ATOM 12167 N N . MET A 1 77 ? -2.892 -7.599 3.096 1.00 0.00 112 MET A N 8
ATOM 12168 C CA . MET A 1 77 ? -3.775 -6.448 3.240 1.00 0.00 112 MET A CA 8
ATOM 12169 C C . MET A 1 77 ? -4.153 -5.880 1.875 1.00 0.00 112 MET A C 8
ATOM 12170 O O . MET A 1 77 ? -5.253 -5.357 1.691 1.00 0.00 112 MET A O 8
ATOM 12184 N N . VAL A 1 78 ? -3.235 -5.986 0.920 1.00 0.00 113 VAL A N 8
ATOM 12185 C CA . VAL A 1 78 ? -3.472 -5.483 -0.428 1.00 0.00 113 VAL A CA 8
ATOM 12186 C C . VAL A 1 78 ? -3.169 -6.549 -1.474 1.00 0.00 113 VAL A C 8
ATOM 12187 O O . VAL A 1 78 ? -2.278 -7.379 -1.288 1.00 0.00 113 VAL A O 8
ATOM 12200 N N . GLN A 1 79 ? -3.914 -6.522 -2.574 1.00 0.00 114 GLN A N 8
ATOM 12201 C CA . GLN A 1 79 ? -3.724 -7.488 -3.649 1.00 0.00 114 GLN A CA 8
ATOM 12202 C C . GLN A 1 79 ? -3.649 -6.788 -5.002 1.00 0.00 114 GLN A C 8
ATOM 12203 O O . GLN A 1 79 ? -4.505 -5.970 -5.338 1.00 0.00 114 GLN A O 8
ATOM 12217 N N . VAL A 1 80 ? -2.618 -7.115 -5.775 1.00 0.00 115 VAL A N 8
ATOM 12218 C CA . VAL A 1 80 ? -2.429 -6.517 -7.092 1.00 0.00 115 VAL A CA 8
ATOM 12219 C C . VAL A 1 80 ? -2.903 -7.458 -8.195 1.00 0.00 115 VAL A C 8
ATOM 12220 O O . VAL A 1 80 ? -2.575 -8.645 -8.195 1.00 0.00 115 VAL A O 8
ATOM 12233 N N . ASP A 1 81 ? -3.676 -6.921 -9.132 1.00 0.00 116 ASP A N 8
ATOM 12234 C CA . ASP A 1 81 ? -4.194 -7.712 -10.242 1.00 0.00 116 ASP A CA 8
ATOM 12235 C C . ASP A 1 81 ? -3.062 -8.415 -10.983 1.00 0.00 116 ASP A C 8
ATOM 12236 O O . ASP A 1 81 ? -1.968 -7.870 -11.126 1.00 0.00 116 ASP A O 8
ATOM 12245 N N . GLU A 1 82 ? -3.331 -9.629 -11.452 1.00 0.00 117 GLU A N 8
ATOM 12246 C CA . GLU A 1 82 ? -2.334 -10.407 -12.176 1.00 0.00 117 GLU A CA 8
ATOM 12247 C C . GLU A 1 82 ? -1.543 -9.520 -13.134 1.00 0.00 117 GLU A C 8
ATOM 12248 O O . GLU A 1 82 ? -0.312 -9.549 -13.154 1.00 0.00 117 GLU A O 8
ATOM 12260 N N . LYS A 1 83 ? -2.260 -8.732 -13.929 1.00 0.00 118 LYS A N 8
ATOM 12261 C CA . LYS A 1 83 ? -1.627 -7.836 -14.890 1.00 0.00 118 LYS A CA 8
ATOM 12262 C C . LYS A 1 83 ? -0.701 -6.850 -14.187 1.00 0.00 118 LYS A C 8
ATOM 12263 O O . LYS A 1 83 ? 0.454 -6.684 -14.576 1.00 0.00 118 LYS A O 8
ATOM 12282 N N . GLY A 1 84 ? -1.215 -6.200 -13.147 1.00 0.00 119 GLY A N 8
ATOM 12283 C CA . GLY A 1 84 ? -0.419 -5.239 -12.405 1.00 0.00 119 GLY A CA 8
ATOM 12284 C C . GLY A 1 84 ? -0.732 -3.806 -12.790 1.00 0.00 119 GLY A C 8
ATOM 12285 O O . GLY A 1 84 ? 0.176 -2.999 -12.989 1.00 0.00 119 GLY A O 8
ATOM 12289 N N . GLU A 1 85 ? -2.019 -3.491 -12.893 1.00 0.00 120 GLU A N 8
ATOM 12290 C CA . GLU A 1 85 ? -2.447 -2.146 -13.259 1.00 0.00 120 GLU A CA 8
ATOM 12291 C C . GLU A 1 85 ? -3.316 -1.536 -12.162 1.00 0.00 120 GLU A C 8
ATOM 12292 O O . GLU A 1 85 ? -3.445 -0.315 -12.064 1.00 0.00 120 GLU A O 8
ATOM 12304 N N . LYS A 1 86 ? -3.910 -2.393 -11.340 1.00 0.00 121 LYS A N 8
ATOM 12305 C CA . LYS A 1 86 ? -4.766 -1.942 -10.250 1.00 0.00 121 LYS A CA 8
ATOM 12306 C C . LYS A 1 86 ? -4.612 -2.841 -9.028 1.00 0.00 121 LYS A C 8
ATOM 12307 O O . LYS A 1 86 ? -4.436 -4.053 -9.155 1.00 0.00 121 LYS A O 8
ATOM 12326 N N . VAL A 1 87 ? -4.681 -2.241 -7.844 1.00 0.00 122 VAL A N 8
ATOM 12327 C CA . VAL A 1 87 ? -4.551 -2.989 -6.599 1.00 0.00 122 VAL A CA 8
ATOM 12328 C C . VAL A 1 87 ? -5.677 -2.642 -5.631 1.00 0.00 122 VAL A C 8
ATOM 12329 O O . VAL A 1 87 ? -6.073 -1.482 -5.513 1.00 0.00 122 VAL A O 8
ATOM 12342 N N . ARG A 1 88 ? -6.187 -3.655 -4.938 1.00 0.00 123 ARG A N 8
ATOM 12343 C CA . ARG A 1 88 ? -7.267 -3.457 -3.979 1.00 0.00 123 ARG A CA 8
ATOM 12344 C C . ARG A 1 88 ? -6.904 -4.051 -2.621 1.00 0.00 123 ARG A C 8
ATOM 12345 O O . ARG A 1 88 ? -6.237 -5.082 -2.525 1.00 0.00 123 ARG A O 8
ATOM 12366 N N . PRO A 1 89 ? -7.354 -3.388 -1.545 1.00 0.00 124 PRO A N 8
ATOM 12367 C CA . PRO A 1 89 ? -7.089 -3.832 -0.174 1.00 0.00 124 PRO A CA 8
ATOM 12368 C C . PRO A 1 89 ? -7.844 -5.110 0.178 1.00 0.00 124 PRO A C 8
ATOM 12369 O O . PRO A 1 89 ? -9.057 -5.088 0.385 1.00 0.00 124 PRO A O 8
ATOM 12380 N N . SER A 1 90 ? -7.118 -6.222 0.243 1.00 0.00 125 SER A N 8
ATOM 12381 C CA . SER A 1 90 ? -7.720 -7.509 0.566 1.00 0.00 125 SER A CA 8
ATOM 12382 C C . SER A 1 90 ? -8.533 -7.422 1.855 1.00 0.00 125 SER A C 8
ATOM 12383 O O . SER A 1 90 ? -7.977 -7.415 2.953 1.00 0.00 125 SER A O 8
ATOM 12391 N N . HIS A 1 91 ? -9.853 -7.354 1.711 1.00 0.00 126 HIS A N 8
ATOM 12392 C CA . HIS A 1 91 ? -10.743 -7.267 2.863 1.00 0.00 126 HIS A CA 8
ATOM 12393 C C . HIS A 1 91 ? -10.191 -8.066 4.039 1.00 0.00 126 HIS A C 8
ATOM 12394 O O . HIS A 1 91 ? -10.271 -7.634 5.190 1.00 0.00 126 HIS A O 8
ATOM 12408 N N . LYS A 1 92 ? -9.629 -9.233 3.743 1.00 0.00 127 LYS A N 8
ATOM 12409 C CA . LYS A 1 92 ? -9.063 -10.093 4.775 1.00 0.00 127 LYS A CA 8
ATOM 12410 C C . LYS A 1 92 ? -7.715 -9.559 5.249 1.00 0.00 127 LYS A C 8
ATOM 12411 O O . LYS A 1 92 ? -6.797 -9.367 4.450 1.00 0.00 127 LYS A O 8
ATOM 12430 N N . ARG A 1 93 ? -7.602 -9.323 6.552 1.00 0.00 128 ARG A N 8
ATOM 12431 C CA . ARG A 1 93 ? -6.367 -8.811 7.131 1.00 0.00 128 ARG A CA 8
ATOM 12432 C C . ARG A 1 93 ? -5.844 -9.751 8.214 1.00 0.00 128 ARG A C 8
ATOM 12433 O O . ARG A 1 93 ? -6.619 -10.307 8.994 1.00 0.00 128 ARG A O 8
ATOM 12454 N N . CYS A 1 94 ? -4.528 -9.922 8.257 1.00 0.00 129 CYS A N 8
ATOM 12455 C CA . CYS A 1 94 ? -3.902 -10.796 9.243 1.00 0.00 129 CYS A CA 8
ATOM 12456 C C . CYS A 1 94 ? -3.840 -10.118 10.607 1.00 0.00 129 CYS A C 8
ATOM 12457 O O . CYS A 1 94 ? -3.763 -8.892 10.700 1.00 0.00 129 CYS A O 8
ATOM 12465 N N . ILE A 1 95 ? -3.876 -10.922 11.665 1.00 0.00 130 ILE A N 8
ATOM 12466 C CA . ILE A 1 95 ? -3.824 -10.399 13.024 1.00 0.00 130 ILE A CA 8
ATOM 12467 C C . ILE A 1 95 ? -2.386 -10.307 13.524 1.00 0.00 130 ILE A C 8
ATOM 12468 O O . ILE A 1 95 ? -1.474 -10.881 12.929 1.00 0.00 130 ILE A O 8
ATOM 12484 N N . SER A 1 96 ? -2.192 -9.582 14.621 1.00 0.00 131 SER A N 8
ATOM 12485 C CA . SER A 1 96 ? -0.864 -9.413 15.200 1.00 0.00 131 SER A CA 8
ATOM 12486 C C . SER A 1 96 ? -0.671 -10.342 16.395 1.00 0.00 131 SER A C 8
ATOM 12487 O O . SER A 1 96 ? -1.376 -10.238 17.397 1.00 0.00 131 SER A O 8
ATOM 12495 N N . GLY A 1 97 ? 0.293 -11.251 16.280 1.00 0.00 132 GLY A N 8
ATOM 12496 C CA . GLY A 1 97 ? 0.563 -12.184 17.357 1.00 0.00 132 GLY A CA 8
ATOM 12497 C C . GLY A 1 97 ? 1.676 -13.156 17.016 1.00 0.00 132 GLY A C 8
ATOM 12498 O O . GLY A 1 97 ? 1.851 -13.552 15.864 1.00 0.00 132 GLY A O 8
ATOM 12502 N N . PRO A 1 98 ? 2.452 -13.554 18.035 1.00 0.00 133 PRO A N 8
ATOM 12503 C CA . PRO A 1 98 ? 3.568 -14.489 17.862 1.00 0.00 133 PRO A CA 8
ATOM 12504 C C . PRO A 1 98 ? 3.095 -15.903 17.542 1.00 0.00 133 PRO A C 8
ATOM 12505 O O . PRO A 1 98 ? 1.918 -16.226 17.703 1.00 0.00 133 PRO A O 8
ATOM 12516 N N . SER A 1 99 ? 4.019 -16.743 17.088 1.00 0.00 134 SER A N 8
ATOM 12517 C CA . SER A 1 99 ? 3.696 -18.121 16.742 1.00 0.00 134 SER A CA 8
ATOM 12518 C C . SER A 1 99 ? 4.606 -19.096 17.484 1.00 0.00 134 SER A C 8
ATOM 12519 O O . SER A 1 99 ? 4.136 -20.036 18.124 1.00 0.00 134 SER A O 8
ATOM 12527 N N . SER A 1 100 ? 5.911 -18.863 17.394 1.00 0.00 135 SER A N 8
ATOM 12528 C CA . SER A 1 100 ? 6.889 -19.720 18.053 1.00 0.00 135 SER A CA 8
ATOM 12529 C C . SER A 1 100 ? 6.735 -19.654 19.570 1.00 0.00 135 SER A C 8
ATOM 12530 O O . SER A 1 100 ? 6.490 -18.588 20.134 1.00 0.00 135 SER A O 8
ATOM 12538 N N . GLY A 1 101 ? 6.879 -20.802 20.225 1.00 0.00 136 GLY A N 8
ATOM 12539 C CA . GLY A 1 101 ? 6.753 -20.854 21.669 1.00 0.00 136 GLY A CA 8
ATOM 12540 C C . GLY A 1 101 ? 5.684 -21.829 22.123 1.00 0.00 136 GLY A C 8
ATOM 12541 O O . GLY A 1 101 ? 4.964 -21.567 23.086 1.00 0.00 136 GLY A O 8
ATOM 12545 N N . GLY A 1 1 ? 13.859 14.226 19.254 1.00 0.00 36 GLY A N 9
ATOM 12546 C CA . GLY A 1 1 ? 13.772 15.525 19.896 1.00 0.00 36 GLY A CA 9
ATOM 12547 C C . GLY A 1 1 ? 12.520 16.284 19.501 1.00 0.00 36 GLY A C 9
ATOM 12548 O O . GLY A 1 1 ? 11.682 15.769 18.760 1.00 0.00 36 GLY A O 9
ATOM 12552 N N . SER A 1 2 ? 12.390 17.509 20.000 1.00 0.00 37 SER A N 9
ATOM 12553 C CA . SER A 1 2 ? 11.228 18.337 19.700 1.00 0.00 37 SER A CA 9
ATOM 12554 C C . SER A 1 2 ? 11.184 18.696 18.218 1.00 0.00 37 SER A C 9
ATOM 12555 O O . SER A 1 2 ? 10.130 18.641 17.585 1.00 0.00 37 SER A O 9
ATOM 12563 N N . SER A 1 3 ? 12.337 19.065 17.671 1.00 0.00 38 SER A N 9
ATOM 12564 C CA . SER A 1 3 ? 12.433 19.437 16.265 1.00 0.00 38 SER A CA 9
ATOM 12565 C C . SER A 1 3 ? 12.458 18.198 15.374 1.00 0.00 38 SER A C 9
ATOM 12566 O O . SER A 1 3 ? 11.677 18.081 14.431 1.00 0.00 38 SER A O 9
ATOM 12574 N N . GLY A 1 4 ? 13.362 17.274 15.684 1.00 0.00 39 GLY A N 9
ATOM 12575 C CA . GLY A 1 4 ? 13.473 16.055 14.904 1.00 0.00 39 GLY A CA 9
ATOM 12576 C C . GLY A 1 4 ? 14.609 16.110 13.902 1.00 0.00 39 GLY A C 9
ATOM 12577 O O . GLY A 1 4 ? 14.664 17.010 13.064 1.00 0.00 39 GLY A O 9
ATOM 12581 N N . SER A 1 5 ? 15.519 15.145 13.987 1.00 0.00 40 SER A N 9
ATOM 12582 C CA . SER A 1 5 ? 16.663 15.090 13.084 1.00 0.00 40 SER A CA 9
ATOM 12583 C C . SER A 1 5 ? 16.560 13.889 12.149 1.00 0.00 40 SER A C 9
ATOM 12584 O O . SER A 1 5 ? 15.664 13.057 12.287 1.00 0.00 40 SER A O 9
ATOM 12592 N N . SER A 1 6 ? 17.483 13.807 11.197 1.00 0.00 41 SER A N 9
ATOM 12593 C CA . SER A 1 6 ? 17.495 12.711 10.235 1.00 0.00 41 SER A CA 9
ATOM 12594 C C . SER A 1 6 ? 18.865 12.042 10.191 1.00 0.00 41 SER A C 9
ATOM 12595 O O . SER A 1 6 ? 19.896 12.713 10.199 1.00 0.00 41 SER A O 9
ATOM 12603 N N . GLY A 1 7 ? 18.867 10.713 10.144 1.00 0.00 42 GLY A N 9
ATOM 12604 C CA . GLY A 1 7 ? 20.115 9.973 10.099 1.00 0.00 42 GLY A CA 9
ATOM 12605 C C . GLY A 1 7 ? 20.302 9.230 8.791 1.00 0.00 42 GLY A C 9
ATOM 12606 O O . GLY A 1 7 ? 19.466 9.321 7.893 1.00 0.00 42 GLY A O 9
ATOM 12610 N N . ALA A 1 8 ? 21.402 8.493 8.684 1.00 0.00 43 ALA A N 9
ATOM 12611 C CA . ALA A 1 8 ? 21.696 7.731 7.477 1.00 0.00 43 ALA A CA 9
ATOM 12612 C C . ALA A 1 8 ? 20.879 6.445 7.427 1.00 0.00 43 ALA A C 9
ATOM 12613 O O . ALA A 1 8 ? 21.333 5.391 7.871 1.00 0.00 43 ALA A O 9
ATOM 12620 N N . VAL A 1 9 ? 19.669 6.539 6.885 1.00 0.00 44 VAL A N 9
ATOM 12621 C CA . VAL A 1 9 ? 18.787 5.383 6.776 1.00 0.00 44 VAL A CA 9
ATOM 12622 C C . VAL A 1 9 ? 19.322 4.376 5.763 1.00 0.00 44 VAL A C 9
ATOM 12623 O O . VAL A 1 9 ? 20.178 4.703 4.941 1.00 0.00 44 VAL A O 9
ATOM 12636 N N . SER A 1 10 ? 18.810 3.151 5.828 1.00 0.00 45 SER A N 9
ATOM 12637 C CA . SER A 1 10 ? 19.239 2.095 4.917 1.00 0.00 45 SER A CA 9
ATOM 12638 C C . SER A 1 10 ? 18.059 1.564 4.108 1.00 0.00 45 SER A C 9
ATOM 12639 O O . SER A 1 10 ? 16.918 1.988 4.298 1.00 0.00 45 SER A O 9
ATOM 12647 N N . THR A 1 11 ? 18.342 0.631 3.204 1.00 0.00 46 THR A N 9
ATOM 12648 C CA . THR A 1 11 ? 17.307 0.041 2.365 1.00 0.00 46 THR A CA 9
ATOM 12649 C C . THR A 1 11 ? 16.261 -0.680 3.208 1.00 0.00 46 THR A C 9
ATOM 12650 O O . THR A 1 11 ? 15.064 -0.584 2.942 1.00 0.00 46 THR A O 9
ATOM 12661 N N . GLU A 1 12 ? 16.723 -1.403 4.224 1.00 0.00 47 GLU A N 9
ATOM 12662 C CA . GLU A 1 12 ? 15.825 -2.140 5.105 1.00 0.00 47 GLU A CA 9
ATOM 12663 C C . GLU A 1 12 ? 14.814 -1.204 5.760 1.00 0.00 47 GLU A C 9
ATOM 12664 O O . GLU A 1 12 ? 13.634 -1.533 5.878 1.00 0.00 47 GLU A O 9
ATOM 12676 N N . ASP A 1 13 ? 15.286 -0.037 6.184 1.00 0.00 48 ASP A N 9
ATOM 12677 C CA . ASP A 1 13 ? 14.423 0.948 6.826 1.00 0.00 48 ASP A CA 9
ATOM 12678 C C . ASP A 1 13 ? 13.436 1.542 5.826 1.00 0.00 48 ASP A C 9
ATOM 12679 O O . ASP A 1 13 ? 12.293 1.842 6.169 1.00 0.00 48 ASP A O 9
ATOM 12688 N N . LEU A 1 14 ? 13.888 1.710 4.587 1.00 0.00 49 LEU A N 9
ATOM 12689 C CA . LEU A 1 14 ? 13.045 2.268 3.536 1.00 0.00 49 LEU A CA 9
ATOM 12690 C C . LEU A 1 14 ? 11.983 1.266 3.098 1.00 0.00 49 LEU A C 9
ATOM 12691 O O . LEU A 1 14 ? 10.836 1.633 2.838 1.00 0.00 49 LEU A O 9
ATOM 12707 N N . LYS A 1 15 ? 12.370 -0.003 3.022 1.00 0.00 50 LYS A N 9
ATOM 12708 C CA . LYS A 1 15 ? 11.451 -1.061 2.620 1.00 0.00 50 LYS A CA 9
ATOM 12709 C C . LYS A 1 15 ? 10.331 -1.227 3.642 1.00 0.00 50 LYS A C 9
ATOM 12710 O O . LYS A 1 15 ? 9.161 -1.344 3.280 1.00 0.00 50 LYS A O 9
ATOM 12729 N N . GLU A 1 16 ? 10.699 -1.237 4.919 1.00 0.00 51 GLU A N 9
ATOM 12730 C CA . GLU A 1 16 ? 9.725 -1.388 5.994 1.00 0.00 51 GLU A CA 9
ATOM 12731 C C . GLU A 1 16 ? 8.778 -0.192 6.042 1.00 0.00 51 GLU A C 9
ATOM 12732 O O . GLU A 1 16 ? 7.574 -0.348 6.252 1.00 0.00 51 GLU A O 9
ATOM 12744 N N . CYS A 1 17 ? 9.330 1.000 5.846 1.00 0.00 52 CYS A N 9
ATOM 12745 C CA . CYS A 1 17 ? 8.536 2.223 5.867 1.00 0.00 52 CYS A CA 9
ATOM 12746 C C . CYS A 1 17 ? 7.482 2.207 4.765 1.00 0.00 52 CYS A C 9
ATOM 12747 O O . CYS A 1 17 ? 6.312 2.512 5.006 1.00 0.00 52 CYS A O 9
ATOM 12755 N N . LEU A 1 18 ? 7.902 1.851 3.557 1.00 0.00 53 LEU A N 9
ATOM 12756 C CA . LEU A 1 18 ? 6.994 1.796 2.416 1.00 0.00 53 LEU A CA 9
ATOM 12757 C C . LEU A 1 18 ? 5.864 0.803 2.667 1.00 0.00 53 LEU A C 9
ATOM 12758 O O . LEU A 1 18 ? 4.708 1.064 2.334 1.00 0.00 53 LEU A O 9
ATOM 12774 N N . LYS A 1 19 ? 6.206 -0.337 3.257 1.00 0.00 54 LYS A N 9
ATOM 12775 C CA . LYS A 1 19 ? 5.220 -1.370 3.557 1.00 0.00 54 LYS A CA 9
ATOM 12776 C C . LYS A 1 19 ? 4.130 -0.830 4.476 1.00 0.00 54 LYS A C 9
ATOM 12777 O O . LYS A 1 19 ? 2.942 -1.070 4.256 1.00 0.00 54 LYS A O 9
ATOM 12796 N N . LYS A 1 20 ? 4.539 -0.098 5.507 1.00 0.00 55 LYS A N 9
ATOM 12797 C CA . LYS A 1 20 ? 3.598 0.479 6.459 1.00 0.00 55 LYS A CA 9
ATOM 12798 C C . LYS A 1 20 ? 2.742 1.553 5.796 1.00 0.00 55 LYS A C 9
ATOM 12799 O O . LYS A 1 20 ? 1.563 1.702 6.112 1.00 0.00 55 LYS A O 9
ATOM 12818 N N . GLN A 1 21 ? 3.344 2.298 4.873 1.00 0.00 56 GLN A N 9
ATOM 12819 C CA . GLN A 1 21 ? 2.636 3.356 4.165 1.00 0.00 56 GLN A CA 9
ATOM 12820 C C . GLN A 1 21 ? 1.536 2.779 3.279 1.00 0.00 56 GLN A C 9
ATOM 12821 O O . GLN A 1 21 ? 0.395 3.242 3.306 1.00 0.00 56 GLN A O 9
ATOM 12835 N N . LEU A 1 22 ? 1.887 1.766 2.495 1.00 0.00 57 LEU A N 9
ATOM 12836 C CA . LEU A 1 22 ? 0.929 1.124 1.600 1.00 0.00 57 LEU A CA 9
ATOM 12837 C C . LEU A 1 22 ? -0.174 0.428 2.392 1.00 0.00 57 LEU A C 9
ATOM 12838 O O . LEU A 1 22 ? -1.355 0.549 2.066 1.00 0.00 57 LEU A O 9
ATOM 12854 N N . GLU A 1 23 ? 0.220 -0.298 3.434 1.00 0.00 58 GLU A N 9
ATOM 12855 C CA . GLU A 1 23 ? -0.737 -1.011 4.271 1.00 0.00 58 GLU A CA 9
ATOM 12856 C C . GLU A 1 23 ? -1.625 -0.034 5.036 1.00 0.00 58 GLU A C 9
ATOM 12857 O O . GLU A 1 23 ? -2.838 -0.222 5.129 1.00 0.00 58 GLU A O 9
ATOM 12869 N N . PHE A 1 24 ? -1.011 1.010 5.583 1.00 0.00 59 PHE A N 9
ATOM 12870 C CA . PHE A 1 24 ? -1.745 2.017 6.341 1.00 0.00 59 PHE A CA 9
ATOM 12871 C C . PHE A 1 24 ? -2.678 2.810 5.431 1.00 0.00 59 PHE A C 9
ATOM 12872 O O . PHE A 1 24 ? -3.847 3.022 5.756 1.00 0.00 59 PHE A O 9
ATOM 12889 N N . CYS A 1 25 ? -2.153 3.247 4.292 1.00 0.00 60 CYS A N 9
ATOM 12890 C CA . CYS A 1 25 ? -2.938 4.018 3.335 1.00 0.00 60 CYS A CA 9
ATOM 12891 C C . CYS A 1 25 ? -4.124 3.206 2.823 1.00 0.00 60 CYS A C 9
ATOM 12892 O O . CYS A 1 25 ? -5.178 3.757 2.509 1.00 0.00 60 CYS A O 9
ATOM 12900 N N . PHE A 1 26 ? -3.943 1.891 2.742 1.00 0.00 61 PHE A N 9
ATOM 12901 C CA . PHE A 1 26 ? -4.996 1.003 2.266 1.00 0.00 61 PHE A CA 9
ATOM 12902 C C . PHE A 1 26 ? -5.813 0.454 3.433 1.00 0.00 61 PHE A C 9
ATOM 12903 O O . PHE A 1 26 ? -6.739 -0.333 3.240 1.00 0.00 61 PHE A O 9
ATOM 12920 N N . SER A 1 27 ? -5.461 0.875 4.643 1.00 0.00 62 SER A N 9
ATOM 12921 C CA . SER A 1 27 ? -6.158 0.423 5.842 1.00 0.00 62 SER A CA 9
ATOM 12922 C C . SER A 1 27 ? -7.619 0.859 5.818 1.00 0.00 62 SER A C 9
ATOM 12923 O O . SER A 1 27 ? -7.977 1.833 5.157 1.00 0.00 62 SER A O 9
ATOM 12931 N N . ARG A 1 28 ? -8.460 0.129 6.544 1.00 0.00 63 ARG A N 9
ATOM 12932 C CA . ARG A 1 28 ? -9.884 0.438 6.605 1.00 0.00 63 ARG A CA 9
ATOM 12933 C C . ARG A 1 28 ? -10.112 1.835 7.175 1.00 0.00 63 ARG A C 9
ATOM 12934 O O . ARG A 1 28 ? -10.915 2.606 6.649 1.00 0.00 63 ARG A O 9
ATOM 12955 N N . GLU A 1 29 ? -9.401 2.155 8.251 1.00 0.00 64 GLU A N 9
ATOM 12956 C CA . GLU A 1 29 ? -9.528 3.458 8.891 1.00 0.00 64 GLU A CA 9
ATOM 12957 C C . GLU A 1 29 ? -8.953 4.559 8.004 1.00 0.00 64 GLU A C 9
ATOM 12958 O O . GLU A 1 29 ? -9.544 5.628 7.862 1.00 0.00 64 GLU A O 9
ATOM 12970 N N . ASN A 1 30 ? -7.795 4.286 7.410 1.00 0.00 65 ASN A N 9
ATOM 12971 C CA . ASN A 1 30 ? -7.137 5.253 6.539 1.00 0.00 65 ASN A CA 9
ATOM 12972 C C . ASN A 1 30 ? -7.962 5.496 5.276 1.00 0.00 65 ASN A C 9
ATOM 12973 O O . ASN A 1 30 ? -8.038 6.619 4.779 1.00 0.00 65 ASN A O 9
ATOM 12984 N N . LEU A 1 31 ? -8.574 4.434 4.765 1.00 0.00 66 LEU A N 9
ATOM 12985 C CA . LEU A 1 31 ? -9.393 4.530 3.561 1.00 0.00 66 LEU A CA 9
ATOM 12986 C C . LEU A 1 31 ? -10.612 5.415 3.801 1.00 0.00 66 LEU A C 9
ATOM 12987 O O . LEU A 1 31 ? -10.942 6.270 2.979 1.00 0.00 66 LEU A O 9
ATOM 13003 N N . SER A 1 32 ? -11.276 5.206 4.934 1.00 0.00 67 SER A N 9
ATOM 13004 C CA . SER A 1 32 ? -12.459 5.984 5.281 1.00 0.00 67 SER A CA 9
ATOM 13005 C C . SER A 1 32 ? -12.090 7.437 5.563 1.00 0.00 67 SER A C 9
ATOM 13006 O O . SER A 1 32 ? -12.884 8.348 5.329 1.00 0.00 67 SER A O 9
ATOM 13014 N N . LYS A 1 33 ? -10.880 7.646 6.071 1.00 0.00 68 LYS A N 9
ATOM 13015 C CA . LYS A 1 33 ? -10.402 8.987 6.385 1.00 0.00 68 LYS A CA 9
ATOM 13016 C C . LYS A 1 33 ? -9.905 9.696 5.129 1.00 0.00 68 LYS A C 9
ATOM 13017 O O . LYS A 1 33 ? -10.074 10.905 4.980 1.00 0.00 68 LYS A O 9
ATOM 13036 N N . ASP A 1 34 ? -9.292 8.934 4.229 1.00 0.00 69 ASP A N 9
ATOM 13037 C CA . ASP A 1 34 ? -8.772 9.490 2.985 1.00 0.00 69 ASP A CA 9
ATOM 13038 C C . ASP A 1 34 ? -9.884 9.639 1.951 1.00 0.00 69 ASP A C 9
ATOM 13039 O O . ASP A 1 34 ? -10.046 8.792 1.072 1.00 0.00 69 ASP A O 9
ATOM 13048 N N . LEU A 1 35 ? -10.647 10.721 2.062 1.00 0.00 70 LEU A N 9
ATOM 13049 C CA . LEU A 1 35 ? -11.744 10.981 1.137 1.00 0.00 70 LEU A CA 9
ATOM 13050 C C . LEU A 1 35 ? -11.248 10.999 -0.305 1.00 0.00 70 LEU A C 9
ATOM 13051 O O . LEU A 1 35 ? -11.943 10.549 -1.217 1.00 0.00 70 LEU A O 9
ATOM 13067 N N . TYR A 1 36 ? -10.043 11.520 -0.504 1.00 0.00 71 TYR A N 9
ATOM 13068 C CA . TYR A 1 36 ? -9.453 11.596 -1.836 1.00 0.00 71 TYR A CA 9
ATOM 13069 C C . TYR A 1 36 ? -9.214 10.201 -2.407 1.00 0.00 71 TYR A C 9
ATOM 13070 O O . TYR A 1 36 ? -9.553 9.922 -3.557 1.00 0.00 71 TYR A O 9
ATOM 13088 N N . LEU A 1 37 ? -8.628 9.329 -1.593 1.00 0.00 72 LEU A N 9
ATOM 13089 C CA . LEU A 1 37 ? -8.343 7.962 -2.015 1.00 0.00 72 LEU A CA 9
ATOM 13090 C C . LEU A 1 37 ? -9.622 7.244 -2.434 1.00 0.00 72 LEU A C 9
ATOM 13091 O O . LEU A 1 37 ? -9.645 6.532 -3.438 1.00 0.00 72 LEU A O 9
ATOM 13107 N N . ILE A 1 38 ? -10.683 7.436 -1.657 1.00 0.00 73 ILE A N 9
ATOM 13108 C CA . ILE A 1 38 ? -11.966 6.809 -1.948 1.00 0.00 73 ILE A CA 9
ATOM 13109 C C . ILE A 1 38 ? -12.574 7.371 -3.229 1.00 0.00 73 ILE A C 9
ATOM 13110 O O . ILE A 1 38 ? -13.223 6.650 -3.988 1.00 0.00 73 ILE A O 9
ATOM 13126 N N . SER A 1 39 ? -12.360 8.662 -3.463 1.00 0.00 74 SER A N 9
ATOM 13127 C CA . SER A 1 39 ? -12.889 9.321 -4.651 1.00 0.00 74 SER A CA 9
ATOM 13128 C C . SER A 1 39 ? -12.179 8.827 -5.908 1.00 0.00 74 SER A C 9
ATOM 13129 O O . SER A 1 39 ? -12.758 8.810 -6.994 1.00 0.00 74 SER A O 9
ATOM 13137 N N . GLN A 1 40 ? -10.922 8.425 -5.751 1.00 0.00 75 GLN A N 9
ATOM 13138 C CA . GLN A 1 40 ? -10.132 7.932 -6.872 1.00 0.00 75 GLN A CA 9
ATOM 13139 C C . GLN A 1 40 ? -10.411 6.454 -7.127 1.00 0.00 75 GLN A C 9
ATOM 13140 O O . GLN A 1 40 ? -10.269 5.969 -8.248 1.00 0.00 75 GLN A O 9
ATOM 13154 N N . MET A 1 41 ? -10.811 5.743 -6.076 1.00 0.00 76 MET A N 9
ATOM 13155 C CA . MET A 1 41 ? -11.111 4.321 -6.186 1.00 0.00 76 MET A CA 9
ATOM 13156 C C . MET A 1 41 ? -11.924 4.033 -7.444 1.00 0.00 76 MET A C 9
ATOM 13157 O O . MET A 1 41 ? -12.483 4.943 -8.056 1.00 0.00 76 MET A O 9
ATOM 13171 N N . ASP A 1 42 ? -11.986 2.761 -7.825 1.00 0.00 77 ASP A N 9
ATOM 13172 C CA . ASP A 1 42 ? -12.731 2.353 -9.010 1.00 0.00 77 ASP A CA 9
ATOM 13173 C C . ASP A 1 42 ? -14.074 1.743 -8.624 1.00 0.00 77 ASP A C 9
ATOM 13174 O O . ASP A 1 42 ? -14.434 1.704 -7.447 1.00 0.00 77 ASP A O 9
ATOM 13183 N N . SER A 1 43 ? -14.813 1.267 -9.622 1.00 0.00 78 SER A N 9
ATOM 13184 C CA . SER A 1 43 ? -16.118 0.663 -9.387 1.00 0.00 78 SER A CA 9
ATOM 13185 C C . SER A 1 43 ? -15.985 -0.623 -8.577 1.00 0.00 78 SER A C 9
ATOM 13186 O O . SER A 1 43 ? -16.810 -0.913 -7.712 1.00 0.00 78 SER A O 9
ATOM 13194 N N . ASP A 1 44 ? -14.938 -1.389 -8.864 1.00 0.00 79 ASP A N 9
ATOM 13195 C CA . ASP A 1 44 ? -14.693 -2.644 -8.162 1.00 0.00 79 ASP A CA 9
ATOM 13196 C C . ASP A 1 44 ? -13.823 -2.415 -6.929 1.00 0.00 79 ASP A C 9
ATOM 13197 O O . ASP A 1 44 ? -13.143 -3.328 -6.462 1.00 0.00 79 ASP A O 9
ATOM 13206 N N . GLN A 1 45 ? -13.851 -1.193 -6.410 1.00 0.00 80 GLN A N 9
ATOM 13207 C CA . GLN A 1 45 ? -13.063 -0.845 -5.233 1.00 0.00 80 GLN A CA 9
ATOM 13208 C C . GLN A 1 45 ? -11.573 -1.021 -5.503 1.00 0.00 80 GLN A C 9
ATOM 13209 O O . GLN A 1 45 ? -10.838 -1.555 -4.673 1.00 0.00 80 GLN A O 9
ATOM 13223 N N . PHE A 1 46 ? -11.131 -0.568 -6.673 1.00 0.00 81 PHE A N 9
ATOM 13224 C CA . PHE A 1 46 ? -9.728 -0.676 -7.054 1.00 0.00 81 PHE A CA 9
ATOM 13225 C C . PHE A 1 46 ? -9.078 0.702 -7.131 1.00 0.00 81 PHE A C 9
ATOM 13226 O O . PHE A 1 46 ? -9.706 1.673 -7.554 1.00 0.00 81 PHE A O 9
ATOM 13243 N N . ILE A 1 47 ? -7.817 0.778 -6.720 1.00 0.00 82 ILE A N 9
ATOM 13244 C CA . ILE A 1 47 ? -7.081 2.036 -6.742 1.00 0.00 82 ILE A CA 9
ATOM 13245 C C . ILE A 1 47 ? -5.921 1.978 -7.731 1.00 0.00 82 ILE A C 9
ATOM 13246 O O . ILE A 1 47 ? -5.182 0.996 -7.800 1.00 0.00 82 ILE A O 9
ATOM 13262 N N . PRO A 1 48 ? -5.756 3.054 -8.514 1.00 0.00 83 PRO A N 9
ATOM 13263 C CA . PRO A 1 48 ? -4.686 3.149 -9.511 1.00 0.00 83 PRO A CA 9
ATOM 13264 C C . PRO A 1 48 ? -3.308 3.281 -8.872 1.00 0.00 83 PRO A C 9
ATOM 13265 O O . PRO A 1 48 ? -3.107 4.094 -7.970 1.00 0.00 83 PRO A O 9
ATOM 13276 N N . ILE A 1 49 ? -2.362 2.477 -9.346 1.00 0.00 84 ILE A N 9
ATOM 13277 C CA . ILE A 1 49 ? -1.003 2.505 -8.822 1.00 0.00 84 ILE A CA 9
ATOM 13278 C C . ILE A 1 49 ? -0.348 3.861 -9.064 1.00 0.00 84 ILE A C 9
ATOM 13279 O O . ILE A 1 49 ? 0.462 4.323 -8.259 1.00 0.00 84 ILE A O 9
ATOM 13295 N N . TRP A 1 50 ? -0.706 4.495 -10.174 1.00 0.00 85 TRP A N 9
ATOM 13296 C CA . TRP A 1 50 ? -0.155 5.800 -10.521 1.00 0.00 85 TRP A CA 9
ATOM 13297 C C . TRP A 1 50 ? -0.469 6.828 -9.439 1.00 0.00 85 TRP A C 9
ATOM 13298 O O . TRP A 1 50 ? 0.365 7.672 -9.109 1.00 0.00 85 TRP A O 9
ATOM 13319 N N . THR A 1 51 ? -1.677 6.752 -8.889 1.00 0.00 86 THR A N 9
ATOM 13320 C CA . THR A 1 51 ? -2.100 7.677 -7.846 1.00 0.00 86 THR A CA 9
ATOM 13321 C C . THR A 1 51 ? -1.201 7.571 -6.618 1.00 0.00 86 THR A C 9
ATOM 13322 O O . THR A 1 51 ? -0.797 8.582 -6.043 1.00 0.00 86 THR A O 9
ATOM 13333 N N . VAL A 1 52 ? -0.889 6.341 -6.224 1.00 0.00 87 VAL A N 9
ATOM 13334 C CA . VAL A 1 52 ? -0.036 6.103 -5.066 1.00 0.00 87 VAL A CA 9
ATOM 13335 C C . VAL A 1 52 ? 1.431 6.343 -5.406 1.00 0.00 87 VAL A C 9
ATOM 13336 O O . VAL A 1 52 ? 2.203 6.813 -4.570 1.00 0.00 87 VAL A O 9
ATOM 13349 N N . ALA A 1 53 ? 1.808 6.019 -6.638 1.00 0.00 88 ALA A N 9
ATOM 13350 C CA . ALA A 1 53 ? 3.182 6.201 -7.090 1.00 0.00 88 ALA A CA 9
ATOM 13351 C C . ALA A 1 53 ? 3.564 7.677 -7.098 1.00 0.00 88 ALA A C 9
ATOM 13352 O O . ALA A 1 53 ? 4.734 8.025 -6.948 1.00 0.00 88 ALA A O 9
ATOM 13359 N N . ASN A 1 54 ? 2.570 8.541 -7.277 1.00 0.00 89 ASN A N 9
ATOM 13360 C CA . ASN A 1 54 ? 2.804 9.981 -7.306 1.00 0.00 89 ASN A CA 9
ATOM 13361 C C . ASN A 1 54 ? 2.965 10.535 -5.895 1.00 0.00 89 ASN A C 9
ATOM 13362 O O . ASN A 1 54 ? 3.616 11.559 -5.689 1.00 0.00 89 ASN A O 9
ATOM 13373 N N . MET A 1 55 ? 2.366 9.850 -4.925 1.00 0.00 90 MET A N 9
ATOM 13374 C CA . MET A 1 55 ? 2.445 10.273 -3.531 1.00 0.00 90 MET A CA 9
ATOM 13375 C C . MET A 1 55 ? 3.858 10.725 -3.179 1.00 0.00 90 MET A C 9
ATOM 13376 O O . MET A 1 55 ? 4.831 10.030 -3.467 1.00 0.00 90 MET A O 9
ATOM 13390 N N . GLU A 1 56 ? 3.963 11.894 -2.554 1.00 0.00 91 GLU A N 9
ATOM 13391 C CA . GLU A 1 56 ? 5.259 12.438 -2.165 1.00 0.00 91 GLU A CA 9
ATOM 13392 C C . GLU A 1 56 ? 5.999 11.472 -1.244 1.00 0.00 91 GLU A C 9
ATOM 13393 O O . GLU A 1 56 ? 7.189 11.216 -1.425 1.00 0.00 91 GLU A O 9
ATOM 13405 N N . GLU A 1 57 ? 5.285 10.941 -0.256 1.00 0.00 92 GLU A N 9
ATOM 13406 C CA . GLU A 1 57 ? 5.875 10.005 0.694 1.00 0.00 92 GLU A CA 9
ATOM 13407 C C . GLU A 1 57 ? 6.361 8.744 -0.015 1.00 0.00 92 GLU A C 9
ATOM 13408 O O . GLU A 1 57 ? 7.438 8.227 0.284 1.00 0.00 92 GLU A O 9
ATOM 13420 N N . ILE A 1 58 ? 5.559 8.254 -0.954 1.00 0.00 93 ILE A N 9
ATOM 13421 C CA . ILE A 1 58 ? 5.907 7.055 -1.706 1.00 0.00 93 ILE A CA 9
ATOM 13422 C C . ILE A 1 58 ? 7.114 7.301 -2.606 1.00 0.00 93 ILE A C 9
ATOM 13423 O O . ILE A 1 58 ? 7.931 6.406 -2.826 1.00 0.00 93 ILE A O 9
ATOM 13439 N N . LYS A 1 59 ? 7.222 8.520 -3.122 1.00 0.00 94 LYS A N 9
ATOM 13440 C CA . LYS A 1 59 ? 8.330 8.887 -3.994 1.00 0.00 94 LYS A CA 9
ATOM 13441 C C . LYS A 1 59 ? 9.625 9.030 -3.200 1.00 0.00 94 LYS A C 9
ATOM 13442 O O . LYS A 1 59 ? 10.669 8.511 -3.595 1.00 0.00 94 LYS A O 9
ATOM 13461 N N . LYS A 1 60 ? 9.549 9.736 -2.076 1.00 0.00 95 LYS A N 9
ATOM 13462 C CA . LYS A 1 60 ? 10.713 9.946 -1.224 1.00 0.00 95 LYS A CA 9
ATOM 13463 C C . LYS A 1 60 ? 11.183 8.631 -0.613 1.00 0.00 95 LYS A C 9
ATOM 13464 O O . LYS A 1 60 ? 12.365 8.464 -0.306 1.00 0.00 95 LYS A O 9
ATOM 13483 N N . LEU A 1 61 ? 10.253 7.698 -0.438 1.00 0.00 96 LEU A N 9
ATOM 13484 C CA . LEU A 1 61 ? 10.573 6.396 0.135 1.00 0.00 96 LEU A CA 9
ATOM 13485 C C . LEU A 1 61 ? 11.098 5.444 -0.934 1.00 0.00 96 LEU A C 9
ATOM 13486 O O . LEU A 1 61 ? 11.964 4.609 -0.669 1.00 0.00 96 LEU A O 9
ATOM 13502 N N . THR A 1 62 ? 10.570 5.576 -2.148 1.00 0.00 97 THR A N 9
ATOM 13503 C CA . THR A 1 62 ? 10.986 4.728 -3.258 1.00 0.00 97 THR A CA 9
ATOM 13504 C C . THR A 1 62 ? 10.570 5.331 -4.595 1.00 0.00 97 THR A C 9
ATOM 13505 O O . THR A 1 62 ? 9.497 5.924 -4.715 1.00 0.00 97 THR A O 9
ATOM 13516 N N . THR A 1 63 ? 11.425 5.176 -5.601 1.00 0.00 98 THR A N 9
ATOM 13517 C CA . THR A 1 63 ? 11.146 5.705 -6.930 1.00 0.00 98 THR A CA 9
ATOM 13518 C C . THR A 1 63 ? 11.117 4.592 -7.970 1.00 0.00 98 THR A C 9
ATOM 13519 O O . THR A 1 63 ? 11.275 4.841 -9.166 1.00 0.00 98 THR A O 9
ATOM 13530 N N . ASP A 1 64 ? 10.915 3.362 -7.509 1.00 0.00 99 ASP A N 9
ATOM 13531 C CA . ASP A 1 64 ? 10.863 2.210 -8.400 1.00 0.00 99 ASP A CA 9
ATOM 13532 C C . ASP A 1 64 ? 9.485 1.557 -8.367 1.00 0.00 99 ASP A C 9
ATOM 13533 O O . ASP A 1 64 ? 8.962 1.209 -7.308 1.00 0.00 99 ASP A O 9
ATOM 13542 N N . PRO A 1 65 ? 8.881 1.387 -9.553 1.00 0.00 100 PRO A N 9
ATOM 13543 C CA . PRO A 1 65 ? 7.556 0.776 -9.685 1.00 0.00 100 PRO A CA 9
ATOM 13544 C C . PRO A 1 65 ? 7.570 -0.716 -9.367 1.00 0.00 100 PRO A C 9
ATOM 13545 O O . PRO A 1 65 ? 6.621 -1.246 -8.790 1.00 0.00 100 PRO A O 9
ATOM 13556 N N . ASP A 1 66 ? 8.652 -1.386 -9.748 1.00 0.00 101 ASP A N 9
ATOM 13557 C CA . ASP A 1 66 ? 8.790 -2.817 -9.503 1.00 0.00 101 ASP A CA 9
ATOM 13558 C C . ASP A 1 66 ? 8.846 -3.108 -8.007 1.00 0.00 101 ASP A C 9
ATOM 13559 O O . ASP A 1 66 ? 8.203 -4.040 -7.520 1.00 0.00 101 ASP A O 9
ATOM 13568 N N . LEU A 1 67 ? 9.618 -2.308 -7.282 1.00 0.00 102 LEU A N 9
ATOM 13569 C CA . LEU A 1 67 ? 9.759 -2.480 -5.839 1.00 0.00 102 LEU A CA 9
ATOM 13570 C C . LEU A 1 67 ? 8.430 -2.241 -5.130 1.00 0.00 102 LEU A C 9
ATOM 13571 O O . LEU A 1 67 ? 8.043 -3.001 -4.243 1.00 0.00 102 LEU A O 9
ATOM 13587 N N . ILE A 1 68 ? 7.736 -1.180 -5.529 1.00 0.00 103 ILE A N 9
ATOM 13588 C CA . ILE A 1 68 ? 6.449 -0.843 -4.933 1.00 0.00 103 ILE A CA 9
ATOM 13589 C C . ILE A 1 68 ? 5.434 -1.958 -5.150 1.00 0.00 103 ILE A C 9
ATOM 13590 O O . ILE A 1 68 ? 4.724 -2.356 -4.224 1.00 0.00 103 ILE A O 9
ATOM 13606 N N . LEU A 1 69 ? 5.369 -2.463 -6.377 1.00 0.00 104 LEU A N 9
ATOM 13607 C CA . LEU A 1 69 ? 4.442 -3.536 -6.716 1.00 0.00 104 LEU A CA 9
ATOM 13608 C C . LEU A 1 69 ? 4.712 -4.777 -5.871 1.00 0.00 104 LEU A C 9
ATOM 13609 O O . LEU A 1 69 ? 3.783 -5.456 -5.433 1.00 0.00 104 LEU A O 9
ATOM 13625 N N . GLU A 1 70 ? 5.990 -5.065 -5.644 1.00 0.00 105 GLU A N 9
ATOM 13626 C CA . GLU A 1 70 ? 6.381 -6.224 -4.849 1.00 0.00 105 GLU A CA 9
ATOM 13627 C C . GLU A 1 70 ? 5.860 -6.105 -3.420 1.00 0.00 105 GLU A C 9
ATOM 13628 O O . GLU A 1 70 ? 5.345 -7.068 -2.853 1.00 0.00 105 GLU A O 9
ATOM 13640 N N . VAL A 1 71 ? 6.000 -4.915 -2.843 1.00 0.00 106 VAL A N 9
ATOM 13641 C CA . VAL A 1 71 ? 5.543 -4.669 -1.481 1.00 0.00 106 VAL A CA 9
ATOM 13642 C C . VAL A 1 71 ? 4.035 -4.866 -1.362 1.00 0.00 106 VAL A C 9
ATOM 13643 O O . VAL A 1 71 ? 3.562 -5.601 -0.496 1.00 0.00 106 VAL A O 9
ATOM 13656 N N . LEU A 1 72 ? 3.288 -4.204 -2.237 1.00 0.00 107 LEU A N 9
ATOM 13657 C CA . LEU A 1 72 ? 1.832 -4.307 -2.232 1.00 0.00 107 LEU A CA 9
ATOM 13658 C C . LEU A 1 72 ? 1.386 -5.737 -2.518 1.00 0.00 107 LEU A C 9
ATOM 13659 O O . LEU A 1 72 ? 0.545 -6.289 -1.808 1.00 0.00 107 LEU A O 9
ATOM 13675 N N . ARG A 1 73 ? 1.956 -6.331 -3.561 1.00 0.00 108 ARG A N 9
ATOM 13676 C CA . ARG A 1 73 ? 1.619 -7.698 -3.940 1.00 0.00 108 ARG A CA 9
ATOM 13677 C C . ARG A 1 73 ? 2.122 -8.692 -2.898 1.00 0.00 108 ARG A C 9
ATOM 13678 O O . ARG A 1 73 ? 1.579 -9.788 -2.758 1.00 0.00 108 ARG A O 9
ATOM 13699 N N . SER A 1 74 ? 3.163 -8.301 -2.170 1.00 0.00 109 SER A N 9
ATOM 13700 C CA . SER A 1 74 ? 3.742 -9.160 -1.143 1.00 0.00 109 SER A CA 9
ATOM 13701 C C . SER A 1 74 ? 2.939 -9.077 0.152 1.00 0.00 109 SER A C 9
ATOM 13702 O O . SER A 1 74 ? 3.038 -9.951 1.013 1.00 0.00 109 SER A O 9
ATOM 13710 N N . SER A 1 75 ? 2.145 -8.020 0.281 1.00 0.00 110 SER A N 9
ATOM 13711 C CA . SER A 1 75 ? 1.327 -7.818 1.472 1.00 0.00 110 SER A CA 9
ATOM 13712 C C . SER A 1 75 ? -0.102 -8.299 1.237 1.00 0.00 110 SER A C 9
ATOM 13713 O O . SER A 1 75 ? -0.684 -8.099 0.171 1.00 0.00 110 SER A O 9
ATOM 13721 N N . PRO A 1 76 ? -0.682 -8.948 2.257 1.00 0.00 111 PRO A N 9
ATOM 13722 C CA . PRO A 1 76 ? -2.049 -9.472 2.187 1.00 0.00 111 PRO A CA 9
ATOM 13723 C C . PRO A 1 76 ? -3.094 -8.361 2.172 1.00 0.00 111 PRO A C 9
ATOM 13724 O O . PRO A 1 76 ? -3.987 -8.348 1.325 1.00 0.00 111 PRO A O 9
ATOM 13735 N N . MET A 1 77 ? -2.977 -7.431 3.114 1.00 0.00 112 MET A N 9
ATOM 13736 C CA . MET A 1 77 ? -3.911 -6.315 3.206 1.00 0.00 112 MET A CA 9
ATOM 13737 C C . MET A 1 77 ? -4.377 -5.879 1.820 1.00 0.00 112 MET A C 9
ATOM 13738 O O . MET A 1 77 ? -5.532 -5.499 1.634 1.00 0.00 112 MET A O 9
ATOM 13752 N N . VAL A 1 78 ? -3.469 -5.937 0.850 1.00 0.00 113 VAL A N 9
ATOM 13753 C CA . VAL A 1 78 ? -3.787 -5.549 -0.519 1.00 0.00 113 VAL A CA 9
ATOM 13754 C C . VAL A 1 78 ? -3.344 -6.619 -1.510 1.00 0.00 113 VAL A C 9
ATOM 13755 O O . VAL A 1 78 ? -2.600 -7.533 -1.159 1.00 0.00 113 VAL A O 9
ATOM 13768 N N . GLN A 1 79 ? -3.808 -6.497 -2.750 1.00 0.00 114 GLN A N 9
ATOM 13769 C CA . GLN A 1 79 ? -3.460 -7.456 -3.792 1.00 0.00 114 GLN A CA 9
ATOM 13770 C C . GLN A 1 79 ? -3.332 -6.765 -5.146 1.00 0.00 114 GLN A C 9
ATOM 13771 O O . GLN A 1 79 ? -4.218 -6.016 -5.559 1.00 0.00 114 GLN A O 9
ATOM 13785 N N . VAL A 1 80 ? -2.222 -7.019 -5.832 1.00 0.00 115 VAL A N 9
ATOM 13786 C CA . VAL A 1 80 ? -1.978 -6.422 -7.140 1.00 0.00 115 VAL A CA 9
ATOM 13787 C C . VAL A 1 80 ? -2.415 -7.357 -8.261 1.00 0.00 115 VAL A C 9
ATOM 13788 O O . VAL A 1 80 ? -2.038 -8.529 -8.288 1.00 0.00 115 VAL A O 9
ATOM 13801 N N . ASP A 1 81 ? -3.211 -6.832 -9.186 1.00 0.00 116 ASP A N 9
ATOM 13802 C CA . ASP A 1 81 ? -3.698 -7.620 -10.312 1.00 0.00 116 ASP A CA 9
ATOM 13803 C C . ASP A 1 81 ? -2.551 -8.358 -10.996 1.00 0.00 116 ASP A C 9
ATOM 13804 O O . ASP A 1 81 ? -1.465 -7.807 -11.175 1.00 0.00 116 ASP A O 9
ATOM 13813 N N . GLU A 1 82 ? -2.801 -9.608 -11.375 1.00 0.00 117 GLU A N 9
ATOM 13814 C CA . GLU A 1 82 ? -1.787 -10.421 -12.037 1.00 0.00 117 GLU A CA 9
ATOM 13815 C C . GLU A 1 82 ? -0.912 -9.565 -12.947 1.00 0.00 117 GLU A C 9
ATOM 13816 O O . GLU A 1 82 ? 0.316 -9.605 -12.864 1.00 0.00 117 GLU A O 9
ATOM 13828 N N . LYS A 1 83 ? -1.553 -8.791 -13.818 1.00 0.00 118 LYS A N 9
ATOM 13829 C CA . LYS A 1 83 ? -0.835 -7.925 -14.745 1.00 0.00 118 LYS A CA 9
ATOM 13830 C C . LYS A 1 83 ? -0.027 -6.873 -13.992 1.00 0.00 118 LYS A C 9
ATOM 13831 O O . LYS A 1 83 ? 1.152 -6.663 -14.273 1.00 0.00 118 LYS A O 9
ATOM 13850 N N . GLY A 1 84 ? -0.669 -6.216 -13.030 1.00 0.00 119 GLY A N 9
ATOM 13851 C CA . GLY A 1 84 ? 0.005 -5.194 -12.251 1.00 0.00 119 GLY A CA 9
ATOM 13852 C C . GLY A 1 84 ? -0.348 -3.792 -12.703 1.00 0.00 119 GLY A C 9
ATOM 13853 O O . GLY A 1 84 ? 0.527 -3.020 -13.094 1.00 0.00 119 GLY A O 9
ATOM 13857 N N . GLU A 1 85 ? -1.634 -3.461 -12.650 1.00 0.00 120 GLU A N 9
ATOM 13858 C CA . GLU A 1 85 ? -2.101 -2.141 -13.061 1.00 0.00 120 GLU A CA 9
ATOM 13859 C C . GLU A 1 85 ? -2.895 -1.474 -11.941 1.00 0.00 120 GLU A C 9
ATOM 13860 O O . GLU A 1 85 ? -2.821 -0.260 -11.751 1.00 0.00 120 GLU A O 9
ATOM 13872 N N . LYS A 1 86 ? -3.657 -2.276 -11.204 1.00 0.00 121 LYS A N 9
ATOM 13873 C CA . LYS A 1 86 ? -4.465 -1.765 -10.103 1.00 0.00 121 LYS A CA 9
ATOM 13874 C C . LYS A 1 86 ? -4.375 -2.684 -8.889 1.00 0.00 121 LYS A C 9
ATOM 13875 O O . LYS A 1 86 ? -4.200 -3.895 -9.027 1.00 0.00 121 LYS A O 9
ATOM 13894 N N . VAL A 1 87 ? -4.496 -2.101 -7.701 1.00 0.00 122 VAL A N 9
ATOM 13895 C CA . VAL A 1 87 ? -4.430 -2.868 -6.463 1.00 0.00 122 VAL A CA 9
ATOM 13896 C C . VAL A 1 87 ? -5.640 -2.588 -5.578 1.00 0.00 122 VAL A C 9
ATOM 13897 O O . VAL A 1 87 ? -6.140 -1.464 -5.531 1.00 0.00 122 VAL A O 9
ATOM 13910 N N . ARG A 1 88 ? -6.106 -3.618 -4.880 1.00 0.00 123 ARG A N 9
ATOM 13911 C CA . ARG A 1 88 ? -7.258 -3.484 -3.996 1.00 0.00 123 ARG A CA 9
ATOM 13912 C C . ARG A 1 88 ? -6.995 -4.156 -2.653 1.00 0.00 123 ARG A C 9
ATOM 13913 O O . ARG A 1 88 ? -6.301 -5.170 -2.563 1.00 0.00 123 ARG A O 9
ATOM 13934 N N . PRO A 1 89 ? -7.560 -3.580 -1.581 1.00 0.00 124 PRO A N 9
ATOM 13935 C CA . PRO A 1 89 ? -7.400 -4.108 -0.223 1.00 0.00 124 PRO A CA 9
ATOM 13936 C C . PRO A 1 89 ? -8.136 -5.428 -0.023 1.00 0.00 124 PRO A C 9
ATOM 13937 O O . PRO A 1 89 ? -9.361 -5.489 -0.122 1.00 0.00 124 PRO A O 9
ATOM 13948 N N . SER A 1 90 ? -7.379 -6.484 0.258 1.00 0.00 125 SER A N 9
ATOM 13949 C CA . SER A 1 90 ? -7.960 -7.806 0.469 1.00 0.00 125 SER A CA 9
ATOM 13950 C C . SER A 1 90 ? -9.177 -7.725 1.385 1.00 0.00 125 SER A C 9
ATOM 13951 O O . SER A 1 90 ? -9.051 -7.778 2.609 1.00 0.00 125 SER A O 9
ATOM 13959 N N . HIS A 1 91 ? -10.355 -7.596 0.783 1.00 0.00 126 HIS A N 9
ATOM 13960 C CA . HIS A 1 91 ? -11.596 -7.508 1.544 1.00 0.00 126 HIS A CA 9
ATOM 13961 C C . HIS A 1 91 ? -11.619 -8.540 2.667 1.00 0.00 126 HIS A C 9
ATOM 13962 O O . HIS A 1 91 ? -12.015 -8.239 3.793 1.00 0.00 126 HIS A O 9
ATOM 13976 N N . LYS A 1 92 ? -11.193 -9.759 2.354 1.00 0.00 127 LYS A N 9
ATOM 13977 C CA . LYS A 1 92 ? -11.163 -10.836 3.336 1.00 0.00 127 LYS A CA 9
ATOM 13978 C C . LYS A 1 92 ? -9.777 -11.468 3.408 1.00 0.00 127 LYS A C 9
ATOM 13979 O O . LYS A 1 92 ? -8.944 -11.263 2.525 1.00 0.00 127 LYS A O 9
ATOM 13998 N N . ARG A 1 93 ? -9.537 -12.239 4.465 1.00 0.00 128 ARG A N 9
ATOM 13999 C CA . ARG A 1 93 ? -8.252 -12.902 4.650 1.00 0.00 128 ARG A CA 9
ATOM 14000 C C . ARG A 1 93 ? -8.367 -14.398 4.376 1.00 0.00 128 ARG A C 9
ATOM 14001 O O . ARG A 1 93 ? -8.463 -15.203 5.303 1.00 0.00 128 ARG A O 9
ATOM 14022 N N . CYS A 1 94 ? -8.356 -14.762 3.098 1.00 0.00 129 CYS A N 9
ATOM 14023 C CA . CYS A 1 94 ? -8.461 -16.161 2.702 1.00 0.00 129 CYS A CA 9
ATOM 14024 C C . CYS A 1 94 ? -7.079 -16.792 2.562 1.00 0.00 129 CYS A C 9
ATOM 14025 O O . CYS A 1 94 ? -6.805 -17.844 3.141 1.00 0.00 129 CYS A O 9
ATOM 14033 N N . ILE A 1 95 ? -6.214 -16.143 1.791 1.00 0.00 130 ILE A N 9
ATOM 14034 C CA . ILE A 1 95 ? -4.860 -16.640 1.576 1.00 0.00 130 ILE A CA 9
ATOM 14035 C C . ILE A 1 95 ? -4.877 -18.084 1.083 1.00 0.00 130 ILE A C 9
ATOM 14036 O O . ILE A 1 95 ? -4.121 -18.925 1.570 1.00 0.00 130 ILE A O 9
ATOM 14052 N N . SER A 1 96 ? -5.743 -18.363 0.115 1.00 0.00 131 SER A N 9
ATOM 14053 C CA . SER A 1 96 ? -5.860 -19.705 -0.443 1.00 0.00 131 SER A CA 9
ATOM 14054 C C . SER A 1 96 ? -5.481 -19.714 -1.921 1.00 0.00 131 SER A C 9
ATOM 14055 O O . SER A 1 96 ? -5.428 -18.669 -2.566 1.00 0.00 131 SER A O 9
ATOM 14063 N N . GLY A 1 97 ? -5.218 -20.905 -2.450 1.00 0.00 132 GLY A N 9
ATOM 14064 C CA . GLY A 1 97 ? -4.846 -21.030 -3.848 1.00 0.00 132 GLY A CA 9
ATOM 14065 C C . GLY A 1 97 ? -3.934 -22.213 -4.102 1.00 0.00 132 GLY A C 9
ATOM 14066 O O . GLY A 1 97 ? -3.378 -22.806 -3.177 1.00 0.00 132 GLY A O 9
ATOM 14070 N N . PRO A 1 98 ? -3.770 -22.575 -5.383 1.00 0.00 133 PRO A N 9
ATOM 14071 C CA . PRO A 1 98 ? -2.919 -23.699 -5.786 1.00 0.00 133 PRO A CA 9
ATOM 14072 C C . PRO A 1 98 ? -1.438 -23.409 -5.576 1.00 0.00 133 PRO A C 9
ATOM 14073 O O . PRO A 1 98 ? -0.652 -24.315 -5.296 1.00 0.00 133 PRO A O 9
ATOM 14084 N N . SER A 1 99 ? -1.062 -22.141 -5.712 1.00 0.00 134 SER A N 9
ATOM 14085 C CA . SER A 1 99 ? 0.328 -21.733 -5.541 1.00 0.00 134 SER A CA 9
ATOM 14086 C C . SER A 1 99 ? 0.640 -21.475 -4.069 1.00 0.00 134 SER A C 9
ATOM 14087 O O . SER A 1 99 ? -0.230 -21.065 -3.301 1.00 0.00 134 SER A O 9
ATOM 14095 N N . SER A 1 100 ? 1.889 -21.718 -3.686 1.00 0.00 135 SER A N 9
ATOM 14096 C CA . SER A 1 100 ? 2.317 -21.518 -2.306 1.00 0.00 135 SER A CA 9
ATOM 14097 C C . SER A 1 100 ? 2.394 -20.030 -1.972 1.00 0.00 135 SER A C 9
ATOM 14098 O O . SER A 1 100 ? 1.974 -19.601 -0.898 1.00 0.00 135 SER A O 9
ATOM 14106 N N . GLY A 1 101 ? 2.936 -19.250 -2.902 1.00 0.00 136 GLY A N 9
ATOM 14107 C CA . GLY A 1 101 ? 3.059 -17.819 -2.689 1.00 0.00 136 GLY A CA 9
ATOM 14108 C C . GLY A 1 101 ? 4.248 -17.225 -3.418 1.00 0.00 136 GLY A C 9
ATOM 14109 O O . GLY A 1 101 ? 5.231 -17.917 -3.684 1.00 0.00 136 GLY A O 9
ATOM 14113 N N . GLY A 1 1 ? -3.152 12.276 15.884 1.00 0.00 36 GLY A N 10
ATOM 14114 C CA . GLY A 1 1 ? -2.697 11.751 17.158 1.00 0.00 36 GLY A CA 10
ATOM 14115 C C . GLY A 1 1 ? -2.084 10.371 17.032 1.00 0.00 36 GLY A C 10
ATOM 14116 O O . GLY A 1 1 ? -2.794 9.365 17.064 1.00 0.00 36 GLY A O 10
ATOM 14120 N N . SER A 1 2 ? -0.764 10.320 16.886 1.00 0.00 37 SER A N 10
ATOM 14121 C CA . SER A 1 2 ? -0.058 9.052 16.748 1.00 0.00 37 SER A CA 10
ATOM 14122 C C . SER A 1 2 ? 1.392 9.186 17.203 1.00 0.00 37 SER A C 10
ATOM 14123 O O . SER A 1 2 ? 1.875 10.290 17.456 1.00 0.00 37 SER A O 10
ATOM 14131 N N . SER A 1 3 ? 2.081 8.054 17.303 1.00 0.00 38 SER A N 10
ATOM 14132 C CA . SER A 1 3 ? 3.475 8.043 17.731 1.00 0.00 38 SER A CA 10
ATOM 14133 C C . SER A 1 3 ? 4.315 7.152 16.821 1.00 0.00 38 SER A C 10
ATOM 14134 O O . SER A 1 3 ? 3.795 6.257 16.157 1.00 0.00 38 SER A O 10
ATOM 14142 N N . GLY A 1 4 ? 5.620 7.406 16.796 1.00 0.00 39 GLY A N 10
ATOM 14143 C CA . GLY A 1 4 ? 6.513 6.620 15.964 1.00 0.00 39 GLY A CA 10
ATOM 14144 C C . GLY A 1 4 ? 7.922 7.178 15.939 1.00 0.00 39 GLY A C 10
ATOM 14145 O O . GLY A 1 4 ? 8.300 7.969 16.802 1.00 0.00 39 GLY A O 10
ATOM 14149 N N . SER A 1 5 ? 8.702 6.763 14.947 1.00 0.00 40 SER A N 10
ATOM 14150 C CA . SER A 1 5 ? 10.081 7.222 14.814 1.00 0.00 40 SER A CA 10
ATOM 14151 C C . SER A 1 5 ? 10.533 7.169 13.359 1.00 0.00 40 SER A C 10
ATOM 14152 O O . SER A 1 5 ? 10.562 6.104 12.744 1.00 0.00 40 SER A O 10
ATOM 14160 N N . SER A 1 6 ? 10.888 8.329 12.814 1.00 0.00 41 SER A N 10
ATOM 14161 C CA . SER A 1 6 ? 11.337 8.417 11.429 1.00 0.00 41 SER A CA 10
ATOM 14162 C C . SER A 1 6 ? 12.860 8.425 11.351 1.00 0.00 41 SER A C 10
ATOM 14163 O O . SER A 1 6 ? 13.539 8.837 12.290 1.00 0.00 41 SER A O 10
ATOM 14171 N N . GLY A 1 7 ? 13.392 7.966 10.221 1.00 0.00 42 GLY A N 10
ATOM 14172 C CA . GLY A 1 7 ? 14.831 7.929 10.040 1.00 0.00 42 GLY A CA 10
ATOM 14173 C C . GLY A 1 7 ? 15.277 6.758 9.188 1.00 0.00 42 GLY A C 10
ATOM 14174 O O . GLY A 1 7 ? 15.674 5.716 9.710 1.00 0.00 42 GLY A O 10
ATOM 14178 N N . ALA A 1 8 ? 15.211 6.928 7.871 1.00 0.00 43 ALA A N 10
ATOM 14179 C CA . ALA A 1 8 ? 15.612 5.876 6.945 1.00 0.00 43 ALA A CA 10
ATOM 14180 C C . ALA A 1 8 ? 16.959 6.194 6.302 1.00 0.00 43 ALA A C 10
ATOM 14181 O O . ALA A 1 8 ? 17.120 7.230 5.656 1.00 0.00 43 ALA A O 10
ATOM 14188 N N . VAL A 1 9 ? 17.923 5.298 6.485 1.00 0.00 44 VAL A N 10
ATOM 14189 C CA . VAL A 1 9 ? 19.256 5.483 5.922 1.00 0.00 44 VAL A CA 10
ATOM 14190 C C . VAL A 1 9 ? 19.709 4.242 5.163 1.00 0.00 44 VAL A C 10
ATOM 14191 O O . VAL A 1 9 ? 20.778 4.231 4.552 1.00 0.00 44 VAL A O 10
ATOM 14204 N N . SER A 1 10 ? 18.888 3.198 5.202 1.00 0.00 45 SER A N 10
ATOM 14205 C CA . SER A 1 10 ? 19.205 1.950 4.519 1.00 0.00 45 SER A CA 10
ATOM 14206 C C . SER A 1 10 ? 18.002 1.438 3.732 1.00 0.00 45 SER A C 10
ATOM 14207 O O . SER A 1 10 ? 16.886 1.937 3.888 1.00 0.00 45 SER A O 10
ATOM 14215 N N . THR A 1 11 ? 18.236 0.441 2.886 1.00 0.00 46 THR A N 10
ATOM 14216 C CA . THR A 1 11 ? 17.173 -0.138 2.074 1.00 0.00 46 THR A CA 10
ATOM 14217 C C . THR A 1 11 ? 16.133 -0.835 2.944 1.00 0.00 46 THR A C 10
ATOM 14218 O O . THR A 1 11 ? 14.944 -0.828 2.631 1.00 0.00 46 THR A O 10
ATOM 14229 N N . GLU A 1 12 ? 16.591 -1.436 4.039 1.00 0.00 47 GLU A N 10
ATOM 14230 C CA . GLU A 1 12 ? 15.699 -2.138 4.953 1.00 0.00 47 GLU A CA 10
ATOM 14231 C C . GLU A 1 12 ? 14.723 -1.168 5.614 1.00 0.00 47 GLU A C 10
ATOM 14232 O O . GLU A 1 12 ? 13.542 -1.473 5.775 1.00 0.00 47 GLU A O 10
ATOM 14244 N N . ASP A 1 13 ? 15.228 0.002 5.993 1.00 0.00 48 ASP A N 10
ATOM 14245 C CA . ASP A 1 13 ? 14.402 1.017 6.637 1.00 0.00 48 ASP A CA 10
ATOM 14246 C C . ASP A 1 13 ? 13.422 1.630 5.641 1.00 0.00 48 ASP A C 10
ATOM 14247 O O . ASP A 1 13 ? 12.252 1.847 5.960 1.00 0.00 48 ASP A O 10
ATOM 14256 N N . LEU A 1 14 ? 13.906 1.907 4.436 1.00 0.00 49 LEU A N 10
ATOM 14257 C CA . LEU A 1 14 ? 13.072 2.496 3.393 1.00 0.00 49 LEU A CA 10
ATOM 14258 C C . LEU A 1 14 ? 11.999 1.514 2.934 1.00 0.00 49 LEU A C 10
ATOM 14259 O O . LEU A 1 14 ? 10.830 1.874 2.800 1.00 0.00 49 LEU A O 10
ATOM 14275 N N . LYS A 1 15 ? 12.404 0.271 2.698 1.00 0.00 50 LYS A N 10
ATOM 14276 C CA . LYS A 1 15 ? 11.479 -0.765 2.257 1.00 0.00 50 LYS A CA 10
ATOM 14277 C C . LYS A 1 15 ? 10.415 -1.032 3.318 1.00 0.00 50 LYS A C 10
ATOM 14278 O O . LYS A 1 15 ? 9.238 -1.198 3.001 1.00 0.00 50 LYS A O 10
ATOM 14297 N N . GLU A 1 16 ? 10.839 -1.069 4.578 1.00 0.00 51 GLU A N 10
ATOM 14298 C CA . GLU A 1 16 ? 9.922 -1.314 5.684 1.00 0.00 51 GLU A CA 10
ATOM 14299 C C . GLU A 1 16 ? 8.875 -0.208 5.779 1.00 0.00 51 GLU A C 10
ATOM 14300 O O . GLU A 1 16 ? 7.701 -0.470 6.041 1.00 0.00 51 GLU A O 10
ATOM 14312 N N . CYS A 1 17 ? 9.310 1.029 5.564 1.00 0.00 52 CYS A N 10
ATOM 14313 C CA . CYS A 1 17 ? 8.411 2.176 5.626 1.00 0.00 52 CYS A CA 10
ATOM 14314 C C . CYS A 1 17 ? 7.358 2.103 4.525 1.00 0.00 52 CYS A C 10
ATOM 14315 O O . CYS A 1 17 ? 6.173 2.333 4.769 1.00 0.00 52 CYS A O 10
ATOM 14323 N N . LEU A 1 18 ? 7.798 1.782 3.314 1.00 0.00 53 LEU A N 10
ATOM 14324 C CA . LEU A 1 18 ? 6.894 1.679 2.173 1.00 0.00 53 LEU A CA 10
ATOM 14325 C C . LEU A 1 18 ? 5.823 0.622 2.421 1.00 0.00 53 LEU A C 10
ATOM 14326 O O . LEU A 1 18 ? 4.663 0.798 2.047 1.00 0.00 53 LEU A O 10
ATOM 14342 N N . LYS A 1 19 ? 6.217 -0.476 3.056 1.00 0.00 54 LYS A N 10
ATOM 14343 C CA . LYS A 1 19 ? 5.291 -1.561 3.359 1.00 0.00 54 LYS A CA 10
ATOM 14344 C C . LYS A 1 19 ? 4.200 -1.093 4.316 1.00 0.00 54 LYS A C 10
ATOM 14345 O O . LYS A 1 19 ? 3.014 -1.331 4.085 1.00 0.00 54 LYS A O 10
ATOM 14364 N N . LYS A 1 20 ? 4.607 -0.426 5.390 1.00 0.00 55 LYS A N 10
ATOM 14365 C CA . LYS A 1 20 ? 3.664 0.077 6.381 1.00 0.00 55 LYS A CA 10
ATOM 14366 C C . LYS A 1 20 ? 2.803 1.193 5.796 1.00 0.00 55 LYS A C 10
ATOM 14367 O O . LYS A 1 20 ? 1.628 1.325 6.138 1.00 0.00 55 LYS A O 10
ATOM 14386 N N . GLN A 1 21 ? 3.396 1.990 4.914 1.00 0.00 56 GLN A N 10
ATOM 14387 C CA . GLN A 1 21 ? 2.681 3.093 4.282 1.00 0.00 56 GLN A CA 10
ATOM 14388 C C . GLN A 1 21 ? 1.578 2.573 3.365 1.00 0.00 56 GLN A C 10
ATOM 14389 O O . GLN A 1 21 ? 0.447 3.059 3.399 1.00 0.00 56 GLN A O 10
ATOM 14403 N N . LEU A 1 22 ? 1.915 1.582 2.547 1.00 0.00 57 LEU A N 10
ATOM 14404 C CA . LEU A 1 22 ? 0.952 0.995 1.620 1.00 0.00 57 LEU A CA 10
ATOM 14405 C C . LEU A 1 22 ? -0.173 0.294 2.374 1.00 0.00 57 LEU A C 10
ATOM 14406 O O . LEU A 1 22 ? -1.348 0.461 2.050 1.00 0.00 57 LEU A O 10
ATOM 14422 N N . GLU A 1 23 ? 0.196 -0.487 3.385 1.00 0.00 58 GLU A N 10
ATOM 14423 C CA . GLU A 1 23 ? -0.784 -1.212 4.186 1.00 0.00 58 GLU A CA 10
ATOM 14424 C C . GLU A 1 23 ? -1.663 -0.246 4.975 1.00 0.00 58 GLU A C 10
ATOM 14425 O O . GLU A 1 23 ? -2.876 -0.433 5.074 1.00 0.00 58 GLU A O 10
ATOM 14437 N N . PHE A 1 24 ? -1.042 0.788 5.534 1.00 0.00 59 PHE A N 10
ATOM 14438 C CA . PHE A 1 24 ? -1.768 1.783 6.315 1.00 0.00 59 PHE A CA 10
ATOM 14439 C C . PHE A 1 24 ? -2.692 2.607 5.423 1.00 0.00 59 PHE A C 10
ATOM 14440 O O . PHE A 1 24 ? -3.802 2.962 5.821 1.00 0.00 59 PHE A O 10
ATOM 14457 N N . CYS A 1 25 ? -2.226 2.906 4.216 1.00 0.00 60 CYS A N 10
ATOM 14458 C CA . CYS A 1 25 ? -3.010 3.690 3.266 1.00 0.00 60 CYS A CA 10
ATOM 14459 C C . CYS A 1 25 ? -4.269 2.937 2.850 1.00 0.00 60 CYS A C 10
ATOM 14460 O O . CYS A 1 25 ? -5.344 3.525 2.724 1.00 0.00 60 CYS A O 10
ATOM 14468 N N . PHE A 1 26 ? -4.129 1.633 2.637 1.00 0.00 61 PHE A N 10
ATOM 14469 C CA . PHE A 1 26 ? -5.256 0.800 2.232 1.00 0.00 61 PHE A CA 10
ATOM 14470 C C . PHE A 1 26 ? -6.072 0.361 3.444 1.00 0.00 61 PHE A C 10
ATOM 14471 O O . PHE A 1 26 ? -7.039 -0.390 3.318 1.00 0.00 61 PHE A O 10
ATOM 14488 N N . SER A 1 27 ? -5.675 0.836 4.622 1.00 0.00 62 SER A N 10
ATOM 14489 C CA . SER A 1 27 ? -6.365 0.490 5.858 1.00 0.00 62 SER A CA 10
ATOM 14490 C C . SER A 1 27 ? -7.805 0.995 5.835 1.00 0.00 62 SER A C 10
ATOM 14491 O O . SER A 1 27 ? -8.107 2.013 5.213 1.00 0.00 62 SER A O 10
ATOM 14499 N N . ARG A 1 28 ? -8.689 0.276 6.520 1.00 0.00 63 ARG A N 10
ATOM 14500 C CA . ARG A 1 28 ? -10.097 0.650 6.579 1.00 0.00 63 ARG A CA 10
ATOM 14501 C C . ARG A 1 28 ? -10.260 2.070 7.112 1.00 0.00 63 ARG A C 10
ATOM 14502 O O . ARG A 1 28 ? -11.039 2.857 6.576 1.00 0.00 63 ARG A O 10
ATOM 14523 N N . GLU A 1 29 ? -9.521 2.389 8.170 1.00 0.00 64 GLU A N 10
ATOM 14524 C CA . GLU A 1 29 ? -9.586 3.714 8.775 1.00 0.00 64 GLU A CA 10
ATOM 14525 C C . GLU A 1 29 ? -8.990 4.767 7.845 1.00 0.00 64 GLU A C 10
ATOM 14526 O O . GLU A 1 29 ? -9.536 5.859 7.696 1.00 0.00 64 GLU A O 10
ATOM 14538 N N . ASN A 1 30 ? -7.865 4.428 7.222 1.00 0.00 65 ASN A N 10
ATOM 14539 C CA . ASN A 1 30 ? -7.194 5.345 6.308 1.00 0.00 65 ASN A CA 10
ATOM 14540 C C . ASN A 1 30 ? -8.080 5.664 5.108 1.00 0.00 65 ASN A C 10
ATOM 14541 O O . ASN A 1 30 ? -8.194 6.819 4.696 1.00 0.00 65 ASN A O 10
ATOM 14552 N N . LEU A 1 31 ? -8.707 4.633 4.553 1.00 0.00 66 LEU A N 10
ATOM 14553 C CA . LEU A 1 31 ? -9.586 4.803 3.400 1.00 0.00 66 LEU A CA 10
ATOM 14554 C C . LEU A 1 31 ? -10.759 5.717 3.739 1.00 0.00 66 LEU A C 10
ATOM 14555 O O . LEU A 1 31 ? -11.099 6.618 2.972 1.00 0.00 66 LEU A O 10
ATOM 14571 N N . SER A 1 32 ? -11.372 5.480 4.894 1.00 0.00 67 SER A N 10
ATOM 14572 C CA . SER A 1 32 ? -12.509 6.280 5.335 1.00 0.00 67 SER A CA 10
ATOM 14573 C C . SER A 1 32 ? -12.079 7.713 5.635 1.00 0.00 67 SER A C 10
ATOM 14574 O O . SER A 1 32 ? -12.849 8.657 5.451 1.00 0.00 67 SER A O 10
ATOM 14582 N N . LYS A 1 33 ? -10.845 7.869 6.101 1.00 0.00 68 LYS A N 10
ATOM 14583 C CA . LYS A 1 33 ? -10.310 9.186 6.427 1.00 0.00 68 LYS A CA 10
ATOM 14584 C C . LYS A 1 33 ? -9.731 9.860 5.188 1.00 0.00 68 LYS A C 10
ATOM 14585 O O . LYS A 1 33 ? -9.534 11.075 5.166 1.00 0.00 68 LYS A O 10
ATOM 14604 N N . ASP A 1 34 ? -9.461 9.065 4.159 1.00 0.00 69 ASP A N 10
ATOM 14605 C CA . ASP A 1 34 ? -8.908 9.586 2.914 1.00 0.00 69 ASP A CA 10
ATOM 14606 C C . ASP A 1 34 ? -9.992 9.715 1.849 1.00 0.00 69 ASP A C 10
ATOM 14607 O O . ASP A 1 34 ? -10.067 8.906 0.923 1.00 0.00 69 ASP A O 10
ATOM 14616 N N . LEU A 1 35 ? -10.830 10.738 1.986 1.00 0.00 70 LEU A N 10
ATOM 14617 C CA . LEU A 1 35 ? -11.911 10.973 1.036 1.00 0.00 70 LEU A CA 10
ATOM 14618 C C . LEU A 1 35 ? -11.376 11.056 -0.390 1.00 0.00 70 LEU A C 10
ATOM 14619 O O . LEU A 1 35 ? -12.076 10.725 -1.347 1.00 0.00 70 LEU A O 10
ATOM 14635 N N . TYR A 1 36 ? -10.130 11.499 -0.523 1.00 0.00 71 TYR A N 10
ATOM 14636 C CA . TYR A 1 36 ? -9.499 11.626 -1.832 1.00 0.00 71 TYR A CA 10
ATOM 14637 C C . TYR A 1 36 ? -9.244 10.254 -2.448 1.00 0.00 71 TYR A C 10
ATOM 14638 O O . TYR A 1 36 ? -9.548 10.020 -3.620 1.00 0.00 71 TYR A O 10
ATOM 14656 N N . LEU A 1 37 ? -8.685 9.350 -1.653 1.00 0.00 72 LEU A N 10
ATOM 14657 C CA . LEU A 1 37 ? -8.389 7.999 -2.118 1.00 0.00 72 LEU A CA 10
ATOM 14658 C C . LEU A 1 37 ? -9.663 7.277 -2.543 1.00 0.00 72 LEU A C 10
ATOM 14659 O O . LEU A 1 37 ? -9.676 6.551 -3.537 1.00 0.00 72 LEU A O 10
ATOM 14675 N N . ILE A 1 38 ? -10.735 7.483 -1.784 1.00 0.00 73 ILE A N 10
ATOM 14676 C CA . ILE A 1 38 ? -12.016 6.854 -2.083 1.00 0.00 73 ILE A CA 10
ATOM 14677 C C . ILE A 1 38 ? -12.598 7.389 -3.387 1.00 0.00 73 ILE A C 10
ATOM 14678 O O . ILE A 1 38 ? -13.184 6.641 -4.170 1.00 0.00 73 ILE A O 10
ATOM 14694 N N . SER A 1 39 ? -12.433 8.689 -3.614 1.00 0.00 74 SER A N 10
ATOM 14695 C CA . SER A 1 39 ? -12.944 9.324 -4.823 1.00 0.00 74 SER A CA 10
ATOM 14696 C C . SER A 1 39 ? -12.160 8.869 -6.050 1.00 0.00 74 SER A C 10
ATOM 14697 O O . SER A 1 39 ? -12.689 8.839 -7.160 1.00 0.00 74 SER A O 10
ATOM 14705 N N . GLN A 1 40 ? -10.895 8.518 -5.839 1.00 0.00 75 GLN A N 10
ATOM 14706 C CA . GLN A 1 40 ? -10.038 8.066 -6.928 1.00 0.00 75 GLN A CA 10
ATOM 14707 C C . GLN A 1 40 ? -10.267 6.587 -7.223 1.00 0.00 75 GLN A C 10
ATOM 14708 O O . GLN A 1 40 ? -10.043 6.126 -8.342 1.00 0.00 75 GLN A O 10
ATOM 14722 N N . MET A 1 41 ? -10.713 5.849 -6.212 1.00 0.00 76 MET A N 10
ATOM 14723 C CA . MET A 1 41 ? -10.973 4.422 -6.364 1.00 0.00 76 MET A CA 10
ATOM 14724 C C . MET A 1 41 ? -11.746 4.144 -7.651 1.00 0.00 76 MET A C 10
ATOM 14725 O O . MET A 1 41 ? -12.224 5.068 -8.309 1.00 0.00 76 MET A O 10
ATOM 14739 N N . ASP A 1 42 ? -11.863 2.870 -8.001 1.00 0.00 77 ASP A N 10
ATOM 14740 C CA . ASP A 1 42 ? -12.578 2.470 -9.209 1.00 0.00 77 ASP A CA 10
ATOM 14741 C C . ASP A 1 42 ? -13.921 1.836 -8.860 1.00 0.00 77 ASP A C 10
ATOM 14742 O O . ASP A 1 42 ? -14.177 1.494 -7.705 1.00 0.00 77 ASP A O 10
ATOM 14751 N N . SER A 1 43 ? -14.777 1.685 -9.866 1.00 0.00 78 SER A N 10
ATOM 14752 C CA . SER A 1 43 ? -16.096 1.096 -9.665 1.00 0.00 78 SER A CA 10
ATOM 14753 C C . SER A 1 43 ? -15.990 -0.243 -8.943 1.00 0.00 78 SER A C 10
ATOM 14754 O O . SER A 1 43 ? -16.915 -0.661 -8.246 1.00 0.00 78 SER A O 10
ATOM 14762 N N . ASP A 1 44 ? -14.854 -0.912 -9.114 1.00 0.00 79 ASP A N 10
ATOM 14763 C CA . ASP A 1 44 ? -14.624 -2.203 -8.477 1.00 0.00 79 ASP A CA 10
ATOM 14764 C C . ASP A 1 44 ? -13.754 -2.051 -7.234 1.00 0.00 79 ASP A C 10
ATOM 14765 O O . ASP A 1 44 ? -12.991 -2.950 -6.886 1.00 0.00 79 ASP A O 10
ATOM 14774 N N . GLN A 1 45 ? -13.875 -0.905 -6.572 1.00 0.00 80 GLN A N 10
ATOM 14775 C CA . GLN A 1 45 ? -13.097 -0.634 -5.369 1.00 0.00 80 GLN A CA 10
ATOM 14776 C C . GLN A 1 45 ? -11.606 -0.823 -5.629 1.00 0.00 80 GLN A C 10
ATOM 14777 O O . GLN A 1 45 ? -10.852 -1.200 -4.733 1.00 0.00 80 GLN A O 10
ATOM 14791 N N . PHE A 1 46 ? -11.188 -0.558 -6.863 1.00 0.00 81 PHE A N 10
ATOM 14792 C CA . PHE A 1 46 ? -9.787 -0.700 -7.242 1.00 0.00 81 PHE A CA 10
ATOM 14793 C C . PHE A 1 46 ? -9.097 0.660 -7.297 1.00 0.00 81 PHE A C 10
ATOM 14794 O O . PHE A 1 46 ? -9.659 1.632 -7.804 1.00 0.00 81 PHE A O 10
ATOM 14811 N N . ILE A 1 47 ? -7.879 0.720 -6.772 1.00 0.00 82 ILE A N 10
ATOM 14812 C CA . ILE A 1 47 ? -7.113 1.960 -6.762 1.00 0.00 82 ILE A CA 10
ATOM 14813 C C . ILE A 1 47 ? -5.928 1.882 -7.719 1.00 0.00 82 ILE A C 10
ATOM 14814 O O . ILE A 1 47 ? -5.217 0.879 -7.787 1.00 0.00 82 ILE A O 10
ATOM 14830 N N . PRO A 1 48 ? -5.708 2.966 -8.477 1.00 0.00 83 PRO A N 10
ATOM 14831 C CA . PRO A 1 48 ? -4.608 3.047 -9.444 1.00 0.00 83 PRO A CA 10
ATOM 14832 C C . PRO A 1 48 ? -3.245 3.123 -8.765 1.00 0.00 83 PRO A C 10
ATOM 14833 O O . PRO A 1 48 ? -3.053 3.891 -7.821 1.00 0.00 83 PRO A O 10
ATOM 14844 N N . ILE A 1 49 ? -2.301 2.324 -9.251 1.00 0.00 84 ILE A N 10
ATOM 14845 C CA . ILE A 1 49 ? -0.955 2.304 -8.691 1.00 0.00 84 ILE A CA 10
ATOM 14846 C C . ILE A 1 49 ? -0.250 3.639 -8.904 1.00 0.00 84 ILE A C 10
ATOM 14847 O O . ILE A 1 49 ? 0.619 4.025 -8.123 1.00 0.00 84 ILE A O 10
ATOM 14863 N N . TRP A 1 50 ? -0.633 4.340 -9.966 1.00 0.00 85 TRP A N 10
ATOM 14864 C CA . TRP A 1 50 ? -0.039 5.634 -10.281 1.00 0.00 85 TRP A CA 10
ATOM 14865 C C . TRP A 1 50 ? -0.359 6.659 -9.199 1.00 0.00 85 TRP A C 10
ATOM 14866 O O . TRP A 1 50 ? 0.436 7.558 -8.924 1.00 0.00 85 TRP A O 10
ATOM 14887 N N . THR A 1 51 ? -1.531 6.518 -8.584 1.00 0.00 86 THR A N 10
ATOM 14888 C CA . THR A 1 51 ? -1.956 7.432 -7.532 1.00 0.00 86 THR A CA 10
ATOM 14889 C C . THR A 1 51 ? -1.109 7.258 -6.277 1.00 0.00 86 THR A C 10
ATOM 14890 O O . THR A 1 51 ? -0.724 8.236 -5.635 1.00 0.00 86 THR A O 10
ATOM 14901 N N . VAL A 1 52 ? -0.822 6.007 -5.931 1.00 0.00 87 VAL A N 10
ATOM 14902 C CA . VAL A 1 52 ? -0.018 5.706 -4.752 1.00 0.00 87 VAL A CA 10
ATOM 14903 C C . VAL A 1 52 ? 1.462 5.957 -5.018 1.00 0.00 87 VAL A C 10
ATOM 14904 O O . VAL A 1 52 ? 2.192 6.412 -4.138 1.00 0.00 87 VAL A O 10
ATOM 14917 N N . ALA A 1 53 ? 1.898 5.659 -6.238 1.00 0.00 88 ALA A N 10
ATOM 14918 C CA . ALA A 1 53 ? 3.291 5.854 -6.619 1.00 0.00 88 ALA A CA 10
ATOM 14919 C C . ALA A 1 53 ? 3.623 7.338 -6.741 1.00 0.00 88 ALA A C 10
ATOM 14920 O O . ALA A 1 53 ? 4.775 7.741 -6.583 1.00 0.00 88 ALA A O 10
ATOM 14927 N N . ASN A 1 54 ? 2.607 8.145 -7.026 1.00 0.00 89 ASN A N 10
ATOM 14928 C CA . ASN A 1 54 ? 2.792 9.585 -7.172 1.00 0.00 89 ASN A CA 10
ATOM 14929 C C . ASN A 1 54 ? 2.858 10.265 -5.807 1.00 0.00 89 ASN A C 10
ATOM 14930 O O . ASN A 1 54 ? 3.350 11.387 -5.686 1.00 0.00 89 ASN A O 10
ATOM 14941 N N . MET A 1 55 ? 2.360 9.578 -4.785 1.00 0.00 90 MET A N 10
ATOM 14942 C CA . MET A 1 55 ? 2.365 10.115 -3.429 1.00 0.00 90 MET A CA 10
ATOM 14943 C C . MET A 1 55 ? 3.735 10.681 -3.073 1.00 0.00 90 MET A C 10
ATOM 14944 O O . MET A 1 55 ? 4.764 10.134 -3.468 1.00 0.00 90 MET A O 10
ATOM 14958 N N . GLU A 1 56 ? 3.741 11.781 -2.326 1.00 0.00 91 GLU A N 10
ATOM 14959 C CA . GLU A 1 56 ? 4.986 12.421 -1.919 1.00 0.00 91 GLU A CA 10
ATOM 14960 C C . GLU A 1 56 ? 5.799 11.502 -1.011 1.00 0.00 91 GLU A C 10
ATOM 14961 O O . GLU A 1 56 ? 6.980 11.258 -1.256 1.00 0.00 91 GLU A O 10
ATOM 14973 N N . GLU A 1 57 ? 5.157 10.996 0.037 1.00 0.00 92 GLU A N 10
ATOM 14974 C CA . GLU A 1 57 ? 5.821 10.104 0.981 1.00 0.00 92 GLU A CA 10
ATOM 14975 C C . GLU A 1 57 ? 6.282 8.825 0.289 1.00 0.00 92 GLU A C 10
ATOM 14976 O O . GLU A 1 57 ? 7.284 8.224 0.679 1.00 0.00 92 GLU A O 10
ATOM 14988 N N . ILE A 1 58 ? 5.545 8.416 -0.737 1.00 0.00 93 ILE A N 10
ATOM 14989 C CA . ILE A 1 58 ? 5.879 7.208 -1.483 1.00 0.00 93 ILE A CA 10
ATOM 14990 C C . ILE A 1 58 ? 7.092 7.434 -2.380 1.00 0.00 93 ILE A C 10
ATOM 14991 O O . ILE A 1 58 ? 7.931 6.548 -2.542 1.00 0.00 93 ILE A O 10
ATOM 15007 N N . LYS A 1 59 ? 7.177 8.626 -2.960 1.00 0.00 94 LYS A N 10
ATOM 15008 C CA . LYS A 1 59 ? 8.288 8.972 -3.839 1.00 0.00 94 LYS A CA 10
ATOM 15009 C C . LYS A 1 59 ? 9.594 9.065 -3.054 1.00 0.00 94 LYS A C 10
ATOM 15010 O O . LYS A 1 59 ? 10.647 8.639 -3.529 1.00 0.00 94 LYS A O 10
ATOM 15029 N N . LYS A 1 60 ? 9.517 9.623 -1.851 1.00 0.00 95 LYS A N 10
ATOM 15030 C CA . LYS A 1 60 ? 10.691 9.769 -0.999 1.00 0.00 95 LYS A CA 10
ATOM 15031 C C . LYS A 1 60 ? 11.103 8.426 -0.406 1.00 0.00 95 LYS A C 10
ATOM 15032 O O . LYS A 1 60 ? 12.289 8.170 -0.189 1.00 0.00 95 LYS A O 10
ATOM 15051 N N . LEU A 1 61 ? 10.121 7.573 -0.146 1.00 0.00 96 LEU A N 10
ATOM 15052 C CA . LEU A 1 61 ? 10.382 6.254 0.422 1.00 0.00 96 LEU A CA 10
ATOM 15053 C C . LEU A 1 61 ? 10.722 5.247 -0.672 1.00 0.00 96 LEU A C 10
ATOM 15054 O O . LEU A 1 61 ? 11.450 4.282 -0.439 1.00 0.00 96 LEU A O 10
ATOM 15070 N N . THR A 1 62 ? 10.195 5.482 -1.870 1.00 0.00 97 THR A N 10
ATOM 15071 C CA . THR A 1 62 ? 10.444 4.597 -3.001 1.00 0.00 97 THR A CA 10
ATOM 15072 C C . THR A 1 62 ? 10.289 5.340 -4.324 1.00 0.00 97 THR A C 10
ATOM 15073 O O . THR A 1 62 ? 9.336 6.096 -4.516 1.00 0.00 97 THR A O 10
ATOM 15084 N N . THR A 1 63 ? 11.231 5.118 -5.235 1.00 0.00 98 THR A N 10
ATOM 15085 C CA . THR A 1 63 ? 11.199 5.767 -6.540 1.00 0.00 98 THR A CA 10
ATOM 15086 C C . THR A 1 63 ? 11.303 4.744 -7.665 1.00 0.00 98 THR A C 10
ATOM 15087 O O . THR A 1 63 ? 11.985 4.973 -8.665 1.00 0.00 98 THR A O 10
ATOM 15098 N N . ASP A 1 64 ? 10.624 3.614 -7.497 1.00 0.00 99 ASP A N 10
ATOM 15099 C CA . ASP A 1 64 ? 10.640 2.556 -8.499 1.00 0.00 99 ASP A CA 10
ATOM 15100 C C . ASP A 1 64 ? 9.300 1.828 -8.542 1.00 0.00 99 ASP A C 10
ATOM 15101 O O . ASP A 1 64 ? 8.699 1.522 -7.511 1.00 0.00 99 ASP A O 10
ATOM 15110 N N . PRO A 1 65 ? 8.819 1.544 -9.761 1.00 0.00 100 PRO A N 10
ATOM 15111 C CA . PRO A 1 65 ? 7.544 0.849 -9.968 1.00 0.00 100 PRO A CA 10
ATOM 15112 C C . PRO A 1 65 ? 7.607 -0.615 -9.543 1.00 0.00 100 PRO A C 10
ATOM 15113 O O . PRO A 1 65 ? 6.703 -1.117 -8.876 1.00 0.00 100 PRO A O 10
ATOM 15124 N N . ASP A 1 66 ? 8.679 -1.293 -9.936 1.00 0.00 101 ASP A N 10
ATOM 15125 C CA . ASP A 1 66 ? 8.861 -2.700 -9.596 1.00 0.00 101 ASP A CA 10
ATOM 15126 C C . ASP A 1 66 ? 8.952 -2.885 -8.084 1.00 0.00 101 ASP A C 10
ATOM 15127 O O . ASP A 1 66 ? 8.412 -3.846 -7.533 1.00 0.00 101 ASP A O 10
ATOM 15136 N N . LEU A 1 67 ? 9.639 -1.962 -7.421 1.00 0.00 102 LEU A N 10
ATOM 15137 C CA . LEU A 1 67 ? 9.801 -2.025 -5.973 1.00 0.00 102 LEU A CA 10
ATOM 15138 C C . LEU A 1 67 ? 8.454 -1.912 -5.267 1.00 0.00 102 LEU A C 10
ATOM 15139 O O . LEU A 1 67 ? 8.147 -2.693 -4.366 1.00 0.00 102 LEU A O 10
ATOM 15155 N N . ILE A 1 68 ? 7.654 -0.938 -5.685 1.00 0.00 103 ILE A N 10
ATOM 15156 C CA . ILE A 1 68 ? 6.337 -0.726 -5.095 1.00 0.00 103 ILE A CA 10
ATOM 15157 C C . ILE A 1 68 ? 5.427 -1.926 -5.336 1.00 0.00 103 ILE A C 10
ATOM 15158 O O . ILE A 1 68 ? 4.778 -2.421 -4.414 1.00 0.00 103 ILE A O 10
ATOM 15174 N N . LEU A 1 69 ? 5.385 -2.389 -6.581 1.00 0.00 104 LEU A N 10
ATOM 15175 C CA . LEU A 1 69 ? 4.556 -3.532 -6.944 1.00 0.00 104 LEU A CA 10
ATOM 15176 C C . LEU A 1 69 ? 4.917 -4.755 -6.105 1.00 0.00 104 LEU A C 10
ATOM 15177 O O . LEU A 1 69 ? 4.045 -5.526 -5.708 1.00 0.00 104 LEU A O 10
ATOM 15193 N N . GLU A 1 70 ? 6.209 -4.923 -5.840 1.00 0.00 105 GLU A N 10
ATOM 15194 C CA . GLU A 1 70 ? 6.685 -6.051 -5.048 1.00 0.00 105 GLU A CA 10
ATOM 15195 C C . GLU A 1 70 ? 6.183 -5.956 -3.610 1.00 0.00 105 GLU A C 10
ATOM 15196 O O . GLU A 1 70 ? 5.744 -6.947 -3.027 1.00 0.00 105 GLU A O 10
ATOM 15208 N N . VAL A 1 71 ? 6.251 -4.756 -3.043 1.00 0.00 106 VAL A N 10
ATOM 15209 C CA . VAL A 1 71 ? 5.804 -4.529 -1.674 1.00 0.00 106 VAL A CA 10
ATOM 15210 C C . VAL A 1 71 ? 4.312 -4.807 -1.531 1.00 0.00 106 VAL A C 10
ATOM 15211 O O . VAL A 1 71 ? 3.879 -5.453 -0.575 1.00 0.00 106 VAL A O 10
ATOM 15224 N N . LEU A 1 72 ? 3.530 -4.317 -2.486 1.00 0.00 107 LEU A N 10
ATOM 15225 C CA . LEU A 1 72 ? 2.084 -4.513 -2.467 1.00 0.00 107 LEU A CA 10
ATOM 15226 C C . LEU A 1 72 ? 1.734 -5.994 -2.587 1.00 0.00 107 LEU A C 10
ATOM 15227 O O . LEU A 1 72 ? 0.920 -6.513 -1.823 1.00 0.00 107 LEU A O 10
ATOM 15243 N N . ARG A 1 73 ? 2.355 -6.667 -3.549 1.00 0.00 108 ARG A N 10
ATOM 15244 C CA . ARG A 1 73 ? 2.110 -8.087 -3.769 1.00 0.00 108 ARG A CA 10
ATOM 15245 C C . ARG A 1 73 ? 2.644 -8.917 -2.605 1.00 0.00 108 ARG A C 10
ATOM 15246 O O . ARG A 1 73 ? 2.120 -9.988 -2.301 1.00 0.00 108 ARG A O 10
ATOM 15267 N N . SER A 1 74 ? 3.692 -8.416 -1.959 1.00 0.00 109 SER A N 10
ATOM 15268 C CA . SER A 1 74 ? 4.301 -9.112 -0.832 1.00 0.00 109 SER A CA 10
ATOM 15269 C C . SER A 1 74 ? 3.430 -8.995 0.414 1.00 0.00 109 SER A C 10
ATOM 15270 O O . SER A 1 74 ? 3.449 -9.867 1.282 1.00 0.00 109 SER A O 10
ATOM 15278 N N . SER A 1 75 ? 2.666 -7.910 0.495 1.00 0.00 110 SER A N 10
ATOM 15279 C CA . SER A 1 75 ? 1.789 -7.675 1.636 1.00 0.00 110 SER A CA 10
ATOM 15280 C C . SER A 1 75 ? 0.380 -8.189 1.354 1.00 0.00 110 SER A C 10
ATOM 15281 O O . SER A 1 75 ? -0.197 -7.944 0.295 1.00 0.00 110 SER A O 10
ATOM 15289 N N . PRO A 1 76 ? -0.187 -8.921 2.324 1.00 0.00 111 PRO A N 10
ATOM 15290 C CA . PRO A 1 76 ? -1.534 -9.485 2.206 1.00 0.00 111 PRO A CA 10
ATOM 15291 C C . PRO A 1 76 ? -2.618 -8.413 2.246 1.00 0.00 111 PRO A C 10
ATOM 15292 O O . PRO A 1 76 ? -3.559 -8.439 1.454 1.00 0.00 111 PRO A O 10
ATOM 15303 N N . MET A 1 77 ? -2.477 -7.472 3.173 1.00 0.00 112 MET A N 10
ATOM 15304 C CA . MET A 1 77 ? -3.444 -6.390 3.315 1.00 0.00 112 MET A CA 10
ATOM 15305 C C . MET A 1 77 ? -3.809 -5.805 1.954 1.00 0.00 112 MET A C 10
ATOM 15306 O O . MET A 1 77 ? -4.865 -5.192 1.794 1.00 0.00 112 MET A O 10
ATOM 15320 N N . VAL A 1 78 ? -2.928 -5.997 0.977 1.00 0.00 113 VAL A N 10
ATOM 15321 C CA . VAL A 1 78 ? -3.157 -5.489 -0.370 1.00 0.00 113 VAL A CA 10
ATOM 15322 C C . VAL A 1 78 ? -2.853 -6.553 -1.418 1.00 0.00 113 VAL A C 10
ATOM 15323 O O . VAL A 1 78 ? -1.915 -7.335 -1.268 1.00 0.00 113 VAL A O 10
ATOM 15336 N N . GLN A 1 79 ? -3.653 -6.576 -2.480 1.00 0.00 114 GLN A N 10
ATOM 15337 C CA . GLN A 1 79 ? -3.468 -7.545 -3.553 1.00 0.00 114 GLN A CA 10
ATOM 15338 C C . GLN A 1 79 ? -3.445 -6.854 -4.913 1.00 0.00 114 GLN A C 10
ATOM 15339 O O . GLN A 1 79 ? -4.355 -6.098 -5.251 1.00 0.00 114 GLN A O 10
ATOM 15353 N N . VAL A 1 80 ? -2.398 -7.119 -5.687 1.00 0.00 115 VAL A N 10
ATOM 15354 C CA . VAL A 1 80 ? -2.256 -6.524 -7.010 1.00 0.00 115 VAL A CA 10
ATOM 15355 C C . VAL A 1 80 ? -2.767 -7.466 -8.095 1.00 0.00 115 VAL A C 10
ATOM 15356 O O . VAL A 1 80 ? -2.436 -8.651 -8.108 1.00 0.00 115 VAL A O 10
ATOM 15369 N N . ASP A 1 81 ? -3.575 -6.930 -9.003 1.00 0.00 116 ASP A N 10
ATOM 15370 C CA . ASP A 1 81 ? -4.131 -7.722 -10.094 1.00 0.00 116 ASP A CA 10
ATOM 15371 C C . ASP A 1 81 ? -3.026 -8.447 -10.857 1.00 0.00 116 ASP A C 10
ATOM 15372 O O . ASP A 1 81 ? -1.984 -7.867 -11.157 1.00 0.00 116 ASP A O 10
ATOM 15381 N N . GLU A 1 82 ? -3.264 -9.718 -11.167 1.00 0.00 117 GLU A N 10
ATOM 15382 C CA . GLU A 1 82 ? -2.288 -10.521 -11.894 1.00 0.00 117 GLU A CA 10
ATOM 15383 C C . GLU A 1 82 ? -1.519 -9.668 -12.897 1.00 0.00 117 GLU A C 10
ATOM 15384 O O . GLU A 1 82 ? -0.294 -9.750 -12.989 1.00 0.00 117 GLU A O 10
ATOM 15396 N N . LYS A 1 83 ? -2.247 -8.848 -13.649 1.00 0.00 118 LYS A N 10
ATOM 15397 C CA . LYS A 1 83 ? -1.635 -7.978 -14.646 1.00 0.00 118 LYS A CA 10
ATOM 15398 C C . LYS A 1 83 ? -0.641 -7.020 -13.996 1.00 0.00 118 LYS A C 10
ATOM 15399 O O . LYS A 1 83 ? 0.475 -6.845 -14.481 1.00 0.00 118 LYS A O 10
ATOM 15418 N N . GLY A 1 84 ? -1.056 -6.403 -12.893 1.00 0.00 119 GLY A N 10
ATOM 15419 C CA . GLY A 1 84 ? -0.190 -5.472 -12.194 1.00 0.00 119 GLY A CA 10
ATOM 15420 C C . GLY A 1 84 ? -0.431 -4.033 -12.607 1.00 0.00 119 GLY A C 10
ATOM 15421 O O . GLY A 1 84 ? 0.514 -3.289 -12.863 1.00 0.00 119 GLY A O 10
ATOM 15425 N N . GLU A 1 85 ? -1.700 -3.643 -12.674 1.00 0.00 120 GLU A N 10
ATOM 15426 C CA . GLU A 1 85 ? -2.062 -2.284 -13.062 1.00 0.00 120 GLU A CA 10
ATOM 15427 C C . GLU A 1 85 ? -2.859 -1.597 -11.958 1.00 0.00 120 GLU A C 10
ATOM 15428 O O . GLU A 1 85 ? -2.800 -0.378 -11.799 1.00 0.00 120 GLU A O 10
ATOM 15440 N N . LYS A 1 86 ? -3.608 -2.389 -11.196 1.00 0.00 121 LYS A N 10
ATOM 15441 C CA . LYS A 1 86 ? -4.418 -1.860 -10.105 1.00 0.00 121 LYS A CA 10
ATOM 15442 C C . LYS A 1 86 ? -4.313 -2.747 -8.869 1.00 0.00 121 LYS A C 10
ATOM 15443 O O . LYS A 1 86 ? -4.024 -3.939 -8.971 1.00 0.00 121 LYS A O 10
ATOM 15462 N N . VAL A 1 87 ? -4.550 -2.157 -7.701 1.00 0.00 122 VAL A N 10
ATOM 15463 C CA . VAL A 1 87 ? -4.484 -2.895 -6.446 1.00 0.00 122 VAL A CA 10
ATOM 15464 C C . VAL A 1 87 ? -5.663 -2.548 -5.544 1.00 0.00 122 VAL A C 10
ATOM 15465 O O . VAL A 1 87 ? -6.139 -1.413 -5.535 1.00 0.00 122 VAL A O 10
ATOM 15478 N N . ARG A 1 88 ? -6.129 -3.534 -4.782 1.00 0.00 123 ARG A N 10
ATOM 15479 C CA . ARG A 1 88 ? -7.252 -3.333 -3.875 1.00 0.00 123 ARG A CA 10
ATOM 15480 C C . ARG A 1 88 ? -6.930 -3.871 -2.485 1.00 0.00 123 ARG A C 10
ATOM 15481 O O . ARG A 1 88 ? -6.150 -4.808 -2.319 1.00 0.00 123 ARG A O 10
ATOM 15502 N N . PRO A 1 89 ? -7.546 -3.263 -1.458 1.00 0.00 124 PRO A N 10
ATOM 15503 C CA . PRO A 1 89 ? -7.340 -3.664 -0.064 1.00 0.00 124 PRO A CA 10
ATOM 15504 C C . PRO A 1 89 ? -7.956 -5.024 0.246 1.00 0.00 124 PRO A C 10
ATOM 15505 O O . PRO A 1 89 ? -9.172 -5.197 0.174 1.00 0.00 124 PRO A O 10
ATOM 15516 N N . SER A 1 90 ? -7.107 -5.988 0.590 1.00 0.00 125 SER A N 10
ATOM 15517 C CA . SER A 1 90 ? -7.567 -7.334 0.908 1.00 0.00 125 SER A CA 10
ATOM 15518 C C . SER A 1 90 ? -8.329 -7.350 2.229 1.00 0.00 125 SER A C 10
ATOM 15519 O O . SER A 1 90 ? -7.731 -7.368 3.305 1.00 0.00 125 SER A O 10
ATOM 15527 N N . HIS A 1 91 ? -9.656 -7.345 2.140 1.00 0.00 126 HIS A N 10
ATOM 15528 C CA . HIS A 1 91 ? -10.503 -7.360 3.329 1.00 0.00 126 HIS A CA 10
ATOM 15529 C C . HIS A 1 91 ? -10.091 -8.484 4.275 1.00 0.00 126 HIS A C 10
ATOM 15530 O O . HIS A 1 91 ? -10.117 -8.324 5.495 1.00 0.00 126 HIS A O 10
ATOM 15544 N N . LYS A 1 92 ? -9.710 -9.621 3.704 1.00 0.00 127 LYS A N 10
ATOM 15545 C CA . LYS A 1 92 ? -9.292 -10.773 4.495 1.00 0.00 127 LYS A CA 10
ATOM 15546 C C . LYS A 1 92 ? -7.994 -11.362 3.954 1.00 0.00 127 LYS A C 10
ATOM 15547 O O . LYS A 1 92 ? -7.562 -11.029 2.851 1.00 0.00 127 LYS A O 10
ATOM 15566 N N . ARG A 1 93 ? -7.376 -12.240 4.738 1.00 0.00 128 ARG A N 10
ATOM 15567 C CA . ARG A 1 93 ? -6.127 -12.876 4.336 1.00 0.00 128 ARG A CA 10
ATOM 15568 C C . ARG A 1 93 ? -6.346 -14.352 4.019 1.00 0.00 128 ARG A C 10
ATOM 15569 O O . ARG A 1 93 ? -6.676 -15.145 4.902 1.00 0.00 128 ARG A O 10
ATOM 15590 N N . CYS A 1 94 ? -6.161 -14.714 2.754 1.00 0.00 129 CYS A N 10
ATOM 15591 C CA . CYS A 1 94 ? -6.339 -16.095 2.320 1.00 0.00 129 CYS A CA 10
ATOM 15592 C C . CYS A 1 94 ? -5.051 -16.891 2.496 1.00 0.00 129 CYS A C 10
ATOM 15593 O O . CYS A 1 94 ? -4.101 -16.732 1.727 1.00 0.00 129 CYS A O 10
ATOM 15601 N N . ILE A 1 95 ? -5.024 -17.746 3.512 1.00 0.00 130 ILE A N 10
ATOM 15602 C CA . ILE A 1 95 ? -3.851 -18.567 3.790 1.00 0.00 130 ILE A CA 10
ATOM 15603 C C . ILE A 1 95 ? -3.714 -19.692 2.769 1.00 0.00 130 ILE A C 10
ATOM 15604 O O . ILE A 1 95 ? -4.067 -20.838 3.043 1.00 0.00 130 ILE A O 10
ATOM 15620 N N . SER A 1 96 ? -3.196 -19.355 1.591 1.00 0.00 131 SER A N 10
ATOM 15621 C CA . SER A 1 96 ? -3.013 -20.336 0.529 1.00 0.00 131 SER A CA 10
ATOM 15622 C C . SER A 1 96 ? -2.311 -21.584 1.057 1.00 0.00 131 SER A C 10
ATOM 15623 O O . SER A 1 96 ? -1.369 -21.495 1.843 1.00 0.00 131 SER A O 10
ATOM 15631 N N . GLY A 1 97 ? -2.779 -22.749 0.618 1.00 0.00 132 GLY A N 10
ATOM 15632 C CA . GLY A 1 97 ? -2.186 -23.999 1.055 1.00 0.00 132 GLY A CA 10
ATOM 15633 C C . GLY A 1 97 ? -3.091 -24.774 1.992 1.00 0.00 132 GLY A C 10
ATOM 15634 O O . GLY A 1 97 ? -4.019 -24.225 2.587 1.00 0.00 132 GLY A O 10
ATOM 15638 N N . PRO A 1 98 ? -2.825 -26.080 2.133 1.00 0.00 133 PRO A N 10
ATOM 15639 C CA . PRO A 1 98 ? -3.612 -26.960 3.002 1.00 0.00 133 PRO A CA 10
ATOM 15640 C C . PRO A 1 98 ? -3.397 -26.656 4.481 1.00 0.00 133 PRO A C 10
ATOM 15641 O O . PRO A 1 98 ? -4.220 -27.013 5.324 1.00 0.00 133 PRO A O 10
ATOM 15652 N N . SER A 1 99 ? -2.286 -25.995 4.790 1.00 0.00 134 SER A N 10
ATOM 15653 C CA . SER A 1 99 ? -1.961 -25.646 6.168 1.00 0.00 134 SER A CA 10
ATOM 15654 C C . SER A 1 99 ? -3.119 -24.905 6.828 1.00 0.00 134 SER A C 10
ATOM 15655 O O . SER A 1 99 ? -3.512 -23.826 6.388 1.00 0.00 134 SER A O 10
ATOM 15663 N N . SER A 1 100 ? -3.663 -25.496 7.888 1.00 0.00 135 SER A N 10
ATOM 15664 C CA . SER A 1 100 ? -4.780 -24.895 8.609 1.00 0.00 135 SER A CA 10
ATOM 15665 C C . SER A 1 100 ? -4.281 -24.060 9.784 1.00 0.00 135 SER A C 10
ATOM 15666 O O . SER A 1 100 ? -3.214 -24.320 10.337 1.00 0.00 135 SER A O 10
ATOM 15674 N N . GLY A 1 101 ? -5.065 -23.053 10.161 1.00 0.00 136 GLY A N 10
ATOM 15675 C CA . GLY A 1 101 ? -4.687 -22.194 11.268 1.00 0.00 136 GLY A CA 10
ATOM 15676 C C . GLY A 1 101 ? -3.255 -21.709 11.164 1.00 0.00 136 GLY A C 10
ATOM 15677 O O . GLY A 1 101 ? -3.008 -20.548 10.837 1.00 0.00 136 GLY A O 10
ATOM 15681 N N . GLY A 1 1 ? 7.231 15.608 19.492 1.00 0.00 36 GLY A N 11
ATOM 15682 C CA . GLY A 1 1 ? 7.739 14.645 18.533 1.00 0.00 36 GLY A CA 11
ATOM 15683 C C . GLY A 1 1 ? 9.131 14.158 18.882 1.00 0.00 36 GLY A C 11
ATOM 15684 O O . GLY A 1 1 ? 9.770 14.684 19.793 1.00 0.00 36 GLY A O 11
ATOM 15688 N N . SER A 1 2 ? 9.602 13.148 18.157 1.00 0.00 37 SER A N 11
ATOM 15689 C CA . SER A 1 2 ? 10.925 12.586 18.398 1.00 0.00 37 SER A CA 11
ATOM 15690 C C . SER A 1 2 ? 11.978 13.688 18.481 1.00 0.00 37 SER A C 11
ATOM 15691 O O . SER A 1 2 ? 11.705 14.847 18.165 1.00 0.00 37 SER A O 11
ATOM 15699 N N . SER A 1 3 ? 13.180 13.319 18.907 1.00 0.00 38 SER A N 11
ATOM 15700 C CA . SER A 1 3 ? 14.274 14.275 19.035 1.00 0.00 38 SER A CA 11
ATOM 15701 C C . SER A 1 3 ? 15.332 14.037 17.963 1.00 0.00 38 SER A C 11
ATOM 15702 O O . SER A 1 3 ? 15.729 14.959 17.251 1.00 0.00 38 SER A O 11
ATOM 15710 N N . GLY A 1 4 ? 15.787 12.793 17.856 1.00 0.00 39 GLY A N 11
ATOM 15711 C CA . GLY A 1 4 ? 16.795 12.455 16.869 1.00 0.00 39 GLY A CA 11
ATOM 15712 C C . GLY A 1 4 ? 17.099 10.969 16.835 1.00 0.00 39 GLY A C 11
ATOM 15713 O O . GLY A 1 4 ? 18.158 10.535 17.288 1.00 0.00 39 GLY A O 11
ATOM 15717 N N . SER A 1 5 ? 16.167 10.189 16.299 1.00 0.00 40 SER A N 11
ATOM 15718 C CA . SER A 1 5 ? 16.337 8.743 16.213 1.00 0.00 40 SER A CA 11
ATOM 15719 C C . SER A 1 5 ? 16.876 8.340 14.845 1.00 0.00 40 SER A C 11
ATOM 15720 O O . SER A 1 5 ? 16.442 7.345 14.262 1.00 0.00 40 SER A O 11
ATOM 15728 N N . SER A 1 6 ? 17.824 9.120 14.335 1.00 0.00 41 SER A N 11
ATOM 15729 C CA . SER A 1 6 ? 18.420 8.847 13.033 1.00 0.00 41 SER A CA 11
ATOM 15730 C C . SER A 1 6 ? 19.858 8.360 13.185 1.00 0.00 41 SER A C 11
ATOM 15731 O O . SER A 1 6 ? 20.492 8.574 14.217 1.00 0.00 41 SER A O 11
ATOM 15739 N N . GLY A 1 7 ? 20.367 7.704 12.147 1.00 0.00 42 GLY A N 11
ATOM 15740 C CA . GLY A 1 7 ? 21.727 7.197 12.184 1.00 0.00 42 GLY A CA 11
ATOM 15741 C C . GLY A 1 7 ? 22.227 6.777 10.817 1.00 0.00 42 GLY A C 11
ATOM 15742 O O . GLY A 1 7 ? 23.192 7.340 10.301 1.00 0.00 42 GLY A O 11
ATOM 15746 N N . ALA A 1 8 ? 21.569 5.785 10.227 1.00 0.00 43 ALA A N 11
ATOM 15747 C CA . ALA A 1 8 ? 21.953 5.290 8.910 1.00 0.00 43 ALA A CA 11
ATOM 15748 C C . ALA A 1 8 ? 20.776 4.615 8.212 1.00 0.00 43 ALA A C 11
ATOM 15749 O O . ALA A 1 8 ? 20.337 3.538 8.616 1.00 0.00 43 ALA A O 11
ATOM 15756 N N . VAL A 1 9 ? 20.268 5.256 7.164 1.00 0.00 44 VAL A N 11
ATOM 15757 C CA . VAL A 1 9 ? 19.142 4.718 6.411 1.00 0.00 44 VAL A CA 11
ATOM 15758 C C . VAL A 1 9 ? 19.612 3.716 5.361 1.00 0.00 44 VAL A C 11
ATOM 15759 O O . VAL A 1 9 ? 20.572 3.968 4.634 1.00 0.00 44 VAL A O 11
ATOM 15772 N N . SER A 1 10 ? 18.928 2.579 5.289 1.00 0.00 45 SER A N 11
ATOM 15773 C CA . SER A 1 10 ? 19.276 1.536 4.331 1.00 0.00 45 SER A CA 11
ATOM 15774 C C . SER A 1 10 ? 18.048 1.089 3.544 1.00 0.00 45 SER A C 11
ATOM 15775 O O . SER A 1 10 ? 16.925 1.499 3.836 1.00 0.00 45 SER A O 11
ATOM 15783 N N . THR A 1 11 ? 18.271 0.244 2.542 1.00 0.00 46 THR A N 11
ATOM 15784 C CA . THR A 1 11 ? 17.185 -0.259 1.710 1.00 0.00 46 THR A CA 11
ATOM 15785 C C . THR A 1 11 ? 16.161 -1.021 2.545 1.00 0.00 46 THR A C 11
ATOM 15786 O O . THR A 1 11 ? 14.966 -0.991 2.255 1.00 0.00 46 THR A O 11
ATOM 15797 N N . GLU A 1 12 ? 16.639 -1.701 3.582 1.00 0.00 47 GLU A N 11
ATOM 15798 C CA . GLU A 1 12 ? 15.763 -2.471 4.459 1.00 0.00 47 GLU A CA 11
ATOM 15799 C C . GLU A 1 12 ? 14.758 -1.561 5.159 1.00 0.00 47 GLU A C 11
ATOM 15800 O O . GLU A 1 12 ? 13.579 -1.896 5.278 1.00 0.00 47 GLU A O 11
ATOM 15812 N N . ASP A 1 13 ? 15.233 -0.409 5.620 1.00 0.00 48 ASP A N 11
ATOM 15813 C CA . ASP A 1 13 ? 14.376 0.550 6.308 1.00 0.00 48 ASP A CA 11
ATOM 15814 C C . ASP A 1 13 ? 13.389 1.191 5.338 1.00 0.00 48 ASP A C 11
ATOM 15815 O O . ASP A 1 13 ? 12.209 1.355 5.652 1.00 0.00 48 ASP A O 11
ATOM 15824 N N . LEU A 1 14 ? 13.878 1.552 4.156 1.00 0.00 49 LEU A N 11
ATOM 15825 C CA . LEU A 1 14 ? 13.039 2.177 3.139 1.00 0.00 49 LEU A CA 11
ATOM 15826 C C . LEU A 1 14 ? 11.927 1.231 2.695 1.00 0.00 49 LEU A C 11
ATOM 15827 O O . LEU A 1 14 ? 10.769 1.631 2.569 1.00 0.00 49 LEU A O 11
ATOM 15843 N N . LYS A 1 15 ? 12.286 -0.028 2.461 1.00 0.00 50 LYS A N 11
ATOM 15844 C CA . LYS A 1 15 ? 11.320 -1.032 2.035 1.00 0.00 50 LYS A CA 11
ATOM 15845 C C . LYS A 1 15 ? 10.248 -1.243 3.100 1.00 0.00 50 LYS A C 11
ATOM 15846 O O . LYS A 1 15 ? 9.059 -1.306 2.791 1.00 0.00 50 LYS A O 11
ATOM 15865 N N . GLU A 1 16 ? 10.678 -1.350 4.353 1.00 0.00 51 GLU A N 11
ATOM 15866 C CA . GLU A 1 16 ? 9.755 -1.553 5.462 1.00 0.00 51 GLU A CA 11
ATOM 15867 C C . GLU A 1 16 ? 8.819 -0.357 5.617 1.00 0.00 51 GLU A C 11
ATOM 15868 O O . GLU A 1 16 ? 7.623 -0.520 5.859 1.00 0.00 51 GLU A O 11
ATOM 15880 N N . CYS A 1 17 ? 9.373 0.841 5.477 1.00 0.00 52 CYS A N 11
ATOM 15881 C CA . CYS A 1 17 ? 8.590 2.065 5.602 1.00 0.00 52 CYS A CA 11
ATOM 15882 C C . CYS A 1 17 ? 7.487 2.115 4.550 1.00 0.00 52 CYS A C 11
ATOM 15883 O O . CYS A 1 17 ? 6.332 2.412 4.859 1.00 0.00 52 CYS A O 11
ATOM 15891 N N . LEU A 1 18 ? 7.850 1.824 3.306 1.00 0.00 53 LEU A N 11
ATOM 15892 C CA . LEU A 1 18 ? 6.891 1.837 2.207 1.00 0.00 53 LEU A CA 11
ATOM 15893 C C . LEU A 1 18 ? 5.765 0.838 2.454 1.00 0.00 53 LEU A C 11
ATOM 15894 O O . LEU A 1 18 ? 4.601 1.113 2.162 1.00 0.00 53 LEU A O 11
ATOM 15910 N N . LYS A 1 19 ? 6.119 -0.322 2.997 1.00 0.00 54 LYS A N 11
ATOM 15911 C CA . LYS A 1 19 ? 5.139 -1.361 3.289 1.00 0.00 54 LYS A CA 11
ATOM 15912 C C . LYS A 1 19 ? 4.116 -0.874 4.310 1.00 0.00 54 LYS A C 11
ATOM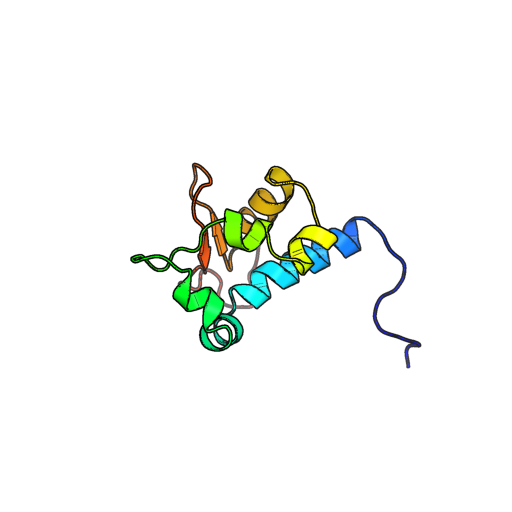 15913 O O . LYS A 1 19 ? 2.917 -1.115 4.166 1.00 0.00 54 LYS A O 11
ATOM 15932 N N . LYS A 1 20 ? 4.597 -0.187 5.340 1.00 0.00 55 LYS A N 11
ATOM 15933 C CA . LYS A 1 20 ? 3.725 0.337 6.384 1.00 0.00 55 LYS A CA 11
ATOM 15934 C C . LYS A 1 20 ? 2.816 1.433 5.835 1.00 0.00 55 LYS A C 11
ATOM 15935 O O . LYS A 1 20 ? 1.665 1.562 6.252 1.00 0.00 55 LYS A O 11
ATOM 15954 N N . GLN A 1 21 ? 3.341 2.216 4.900 1.00 0.00 56 GLN A N 11
ATOM 15955 C CA . GLN A 1 21 ? 2.575 3.300 4.293 1.00 0.00 56 GLN A CA 11
ATOM 15956 C C . GLN A 1 21 ? 1.404 2.752 3.485 1.00 0.00 56 GLN A C 11
ATOM 15957 O O . GLN A 1 21 ? 0.272 3.223 3.615 1.00 0.00 56 GLN A O 11
ATOM 15971 N N . LEU A 1 22 ? 1.680 1.757 2.650 1.00 0.00 57 LEU A N 11
ATOM 15972 C CA . LEU A 1 22 ? 0.649 1.145 1.820 1.00 0.00 57 LEU A CA 11
ATOM 15973 C C . LEU A 1 22 ? -0.393 0.437 2.679 1.00 0.00 57 LEU A C 11
ATOM 15974 O O . LEU A 1 22 ? -1.592 0.529 2.419 1.00 0.00 57 LEU A O 11
ATOM 15990 N N . GLU A 1 23 ? 0.074 -0.268 3.706 1.00 0.00 58 GLU A N 11
ATOM 15991 C CA . GLU A 1 23 ? -0.820 -0.990 4.603 1.00 0.00 58 GLU A CA 11
ATOM 15992 C C . GLU A 1 23 ? -1.679 -0.022 5.410 1.00 0.00 58 GLU A C 11
ATOM 15993 O O . GLU A 1 23 ? -2.880 -0.235 5.582 1.00 0.00 58 GLU A O 11
ATOM 16005 N N . PHE A 1 24 ? -1.057 1.043 5.905 1.00 0.00 59 PHE A N 11
ATOM 16006 C CA . PHE A 1 24 ? -1.763 2.044 6.695 1.00 0.00 59 PHE A CA 11
ATOM 16007 C C . PHE A 1 24 ? -2.724 2.847 5.822 1.00 0.00 59 PHE A C 11
ATOM 16008 O O . PHE A 1 24 ? -3.864 3.105 6.209 1.00 0.00 59 PHE A O 11
ATOM 16025 N N . CYS A 1 25 ? -2.254 3.240 4.644 1.00 0.00 60 CYS A N 11
ATOM 16026 C CA . CYS A 1 25 ? -3.069 4.016 3.715 1.00 0.00 60 CYS A CA 11
ATOM 16027 C C . CYS A 1 25 ? -4.252 3.194 3.214 1.00 0.00 60 CYS A C 11
ATOM 16028 O O . CYS A 1 25 ? -5.311 3.738 2.901 1.00 0.00 60 CYS A O 11
ATOM 16036 N N . PHE A 1 26 ? -4.063 1.881 3.136 1.00 0.00 61 PHE A N 11
ATOM 16037 C CA . PHE A 1 26 ? -5.113 0.984 2.669 1.00 0.00 61 PHE A CA 11
ATOM 16038 C C . PHE A 1 26 ? -5.975 0.502 3.833 1.00 0.00 61 PHE A C 11
ATOM 16039 O O . PHE A 1 26 ? -6.894 -0.297 3.650 1.00 0.00 61 PHE A O 11
ATOM 16056 N N . SER A 1 27 ? -5.670 0.993 5.030 1.00 0.00 62 SER A N 11
ATOM 16057 C CA . SER A 1 27 ? -6.412 0.611 6.225 1.00 0.00 62 SER A CA 11
ATOM 16058 C C . SER A 1 27 ? -7.859 1.089 6.143 1.00 0.00 62 SER A C 11
ATOM 16059 O O . SER A 1 27 ? -8.166 2.052 5.440 1.00 0.00 62 SER A O 11
ATOM 16067 N N . ARG A 1 28 ? -8.743 0.408 6.865 1.00 0.00 63 ARG A N 11
ATOM 16068 C CA . ARG A 1 28 ? -10.157 0.762 6.872 1.00 0.00 63 ARG A CA 11
ATOM 16069 C C . ARG A 1 28 ? -10.360 2.181 7.396 1.00 0.00 63 ARG A C 11
ATOM 16070 O O . ARG A 1 28 ? -11.145 2.950 6.842 1.00 0.00 63 ARG A O 11
ATOM 16091 N N . GLU A 1 29 ? -9.646 2.520 8.465 1.00 0.00 64 GLU A N 11
ATOM 16092 C CA . GLU A 1 29 ? -9.749 3.846 9.062 1.00 0.00 64 GLU A CA 11
ATOM 16093 C C . GLU A 1 29 ? -9.109 4.899 8.164 1.00 0.00 64 GLU A C 11
ATOM 16094 O O . GLU A 1 29 ? -9.639 5.997 8.002 1.00 0.00 64 GLU A O 11
ATOM 16106 N N . ASN A 1 30 ? -7.963 4.556 7.584 1.00 0.00 65 ASN A N 11
ATOM 16107 C CA . ASN A 1 30 ? -7.248 5.472 6.702 1.00 0.00 65 ASN A CA 11
ATOM 16108 C C . ASN A 1 30 ? -8.033 5.714 5.417 1.00 0.00 65 ASN A C 11
ATOM 16109 O O . ASN A 1 30 ? -8.066 6.829 4.896 1.00 0.00 65 ASN A O 11
ATOM 16120 N N . LEU A 1 31 ? -8.664 4.661 4.909 1.00 0.00 66 LEU A N 11
ATOM 16121 C CA . LEU A 1 31 ? -9.450 4.757 3.684 1.00 0.00 66 LEU A CA 11
ATOM 16122 C C . LEU A 1 31 ? -10.669 5.651 3.889 1.00 0.00 66 LEU A C 11
ATOM 16123 O O . LEU A 1 31 ? -10.981 6.495 3.048 1.00 0.00 66 LEU A O 11
ATOM 16139 N N . SER A 1 32 ? -11.356 5.459 5.010 1.00 0.00 67 SER A N 11
ATOM 16140 C CA . SER A 1 32 ? -12.542 6.247 5.325 1.00 0.00 67 SER A CA 11
ATOM 16141 C C . SER A 1 32 ? -12.176 7.708 5.563 1.00 0.00 67 SER A C 11
ATOM 16142 O O . SER A 1 32 ? -12.953 8.613 5.255 1.00 0.00 67 SER A O 11
ATOM 16150 N N . LYS A 1 33 ? -10.988 7.932 6.114 1.00 0.00 68 LYS A N 11
ATOM 16151 C CA . LYS A 1 33 ? -10.515 9.284 6.393 1.00 0.00 68 LYS A CA 11
ATOM 16152 C C . LYS A 1 33 ? -9.894 9.910 5.148 1.00 0.00 68 LYS A C 11
ATOM 16153 O O . LYS A 1 33 ? -9.804 11.134 5.037 1.00 0.00 68 LYS A O 11
ATOM 16172 N N . ASP A 1 34 ? -9.467 9.066 4.217 1.00 0.00 69 ASP A N 11
ATOM 16173 C CA . ASP A 1 34 ? -8.856 9.537 2.979 1.00 0.00 69 ASP A CA 11
ATOM 16174 C C . ASP A 1 34 ? -9.905 9.706 1.884 1.00 0.00 69 ASP A C 11
ATOM 16175 O O . ASP A 1 34 ? -10.008 8.879 0.976 1.00 0.00 69 ASP A O 11
ATOM 16184 N N . LEU A 1 35 ? -10.683 10.778 1.977 1.00 0.00 70 LEU A N 11
ATOM 16185 C CA . LEU A 1 35 ? -11.726 11.054 0.995 1.00 0.00 70 LEU A CA 11
ATOM 16186 C C . LEU A 1 35 ? -11.151 11.083 -0.417 1.00 0.00 70 LEU A C 11
ATOM 16187 O O . LEU A 1 35 ? -11.795 10.643 -1.370 1.00 0.00 70 LEU A O 11
ATOM 16203 N N . TYR A 1 36 ? -9.934 11.600 -0.544 1.00 0.00 71 TYR A N 11
ATOM 16204 C CA . TYR A 1 36 ? -9.271 11.686 -1.840 1.00 0.00 71 TYR A CA 11
ATOM 16205 C C . TYR A 1 36 ? -9.044 10.296 -2.429 1.00 0.00 71 TYR A C 11
ATOM 16206 O O . TYR A 1 36 ? -9.320 10.056 -3.605 1.00 0.00 71 TYR A O 11
ATOM 16224 N N . LEU A 1 37 ? -8.541 9.387 -1.602 1.00 0.00 72 LEU A N 11
ATOM 16225 C CA . LEU A 1 37 ? -8.277 8.019 -2.039 1.00 0.00 72 LEU A CA 11
ATOM 16226 C C . LEU A 1 37 ? -9.561 7.338 -2.502 1.00 0.00 72 LEU A C 11
ATOM 16227 O O . LEU A 1 37 ? -9.560 6.586 -3.477 1.00 0.00 72 LEU A O 11
ATOM 16243 N N . ILE A 1 38 ? -10.656 7.607 -1.797 1.00 0.00 73 ILE A N 11
ATOM 16244 C CA . ILE A 1 38 ? -11.947 7.023 -2.137 1.00 0.00 73 ILE A CA 11
ATOM 16245 C C . ILE A 1 38 ? -12.453 7.551 -3.476 1.00 0.00 73 ILE A C 11
ATOM 16246 O O . ILE A 1 38 ? -13.033 6.808 -4.268 1.00 0.00 73 ILE A O 11
ATOM 16262 N N . SER A 1 39 ? -12.226 8.837 -3.723 1.00 0.00 74 SER A N 11
ATOM 16263 C CA . SER A 1 39 ? -12.662 9.465 -4.965 1.00 0.00 74 SER A CA 11
ATOM 16264 C C . SER A 1 39 ? -11.839 8.958 -6.147 1.00 0.00 74 SER A C 11
ATOM 16265 O O . SER A 1 39 ? -12.323 8.913 -7.277 1.00 0.00 74 SER A O 11
ATOM 16273 N N . GLN A 1 40 ? -10.596 8.578 -5.874 1.00 0.00 75 GLN A N 11
ATOM 16274 C CA . GLN A 1 40 ? -9.705 8.075 -6.914 1.00 0.00 75 GLN A CA 11
ATOM 16275 C C . GLN A 1 40 ? -9.954 6.594 -7.174 1.00 0.00 75 GLN A C 11
ATOM 16276 O O . GLN A 1 40 ? -9.661 6.085 -8.255 1.00 0.00 75 GLN A O 11
ATOM 16290 N N . MET A 1 41 ? -10.496 5.905 -6.174 1.00 0.00 76 MET A N 11
ATOM 16291 C CA . MET A 1 41 ? -10.786 4.481 -6.296 1.00 0.00 76 MET A CA 11
ATOM 16292 C C . MET A 1 41 ? -11.584 4.194 -7.563 1.00 0.00 76 MET A C 11
ATOM 16293 O O . MET A 1 41 ? -12.021 5.115 -8.255 1.00 0.00 76 MET A O 11
ATOM 16307 N N . ASP A 1 42 ? -11.771 2.914 -7.862 1.00 0.00 77 ASP A N 11
ATOM 16308 C CA . ASP A 1 42 ? -12.519 2.506 -9.047 1.00 0.00 77 ASP A CA 11
ATOM 16309 C C . ASP A 1 42 ? -13.843 1.857 -8.657 1.00 0.00 77 ASP A C 11
ATOM 16310 O O . ASP A 1 42 ? -14.157 1.725 -7.473 1.00 0.00 77 ASP A O 11
ATOM 16319 N N . SER A 1 43 ? -14.616 1.453 -9.659 1.00 0.00 78 SER A N 11
ATOM 16320 C CA . SER A 1 43 ? -15.909 0.822 -9.422 1.00 0.00 78 SER A CA 11
ATOM 16321 C C . SER A 1 43 ? -15.750 -0.441 -8.581 1.00 0.00 78 SER A C 11
ATOM 16322 O O . SER A 1 43 ? -16.550 -0.708 -7.685 1.00 0.00 78 SER A O 11
ATOM 16330 N N . ASP A 1 44 ? -14.713 -1.215 -8.879 1.00 0.00 79 ASP A N 11
ATOM 16331 C CA . ASP A 1 44 ? -14.447 -2.450 -8.150 1.00 0.00 79 ASP A CA 11
ATOM 16332 C C . ASP A 1 44 ? -13.485 -2.204 -6.993 1.00 0.00 79 ASP A C 11
ATOM 16333 O O . ASP A 1 44 ? -12.630 -3.038 -6.695 1.00 0.00 79 ASP A O 11
ATOM 16342 N N . GLN A 1 45 ? -13.629 -1.051 -6.346 1.00 0.00 80 GLN A N 11
ATOM 16343 C CA . GLN A 1 45 ? -12.770 -0.694 -5.223 1.00 0.00 80 GLN A CA 11
ATOM 16344 C C . GLN A 1 45 ? -11.299 -0.870 -5.585 1.00 0.00 80 GLN A C 11
ATOM 16345 O O . GLN A 1 45 ? -10.485 -1.258 -4.746 1.00 0.00 80 GLN A O 11
ATOM 16359 N N . PHE A 1 46 ? -10.965 -0.582 -6.839 1.00 0.00 81 PHE A N 11
ATOM 16360 C CA . PHE A 1 46 ? -9.591 -0.710 -7.311 1.00 0.00 81 PHE A CA 11
ATOM 16361 C C . PHE A 1 46 ? -8.891 0.646 -7.323 1.00 0.00 81 PHE A C 11
ATOM 16362 O O . PHE A 1 46 ? -9.487 1.660 -7.688 1.00 0.00 81 PHE A O 11
ATOM 16379 N N . ILE A 1 47 ? -7.625 0.655 -6.921 1.00 0.00 82 ILE A N 11
ATOM 16380 C CA . ILE A 1 47 ? -6.844 1.885 -6.886 1.00 0.00 82 ILE A CA 11
ATOM 16381 C C . ILE A 1 47 ? -5.735 1.862 -7.932 1.00 0.00 82 ILE A C 11
ATOM 16382 O O . ILE A 1 47 ? -5.037 0.864 -8.112 1.00 0.00 82 ILE A O 11
ATOM 16398 N N . PRO A 1 48 ? -5.567 2.990 -8.640 1.00 0.00 83 PRO A N 11
ATOM 16399 C CA . PRO A 1 48 ? -4.542 3.126 -9.679 1.00 0.00 83 PRO A CA 11
ATOM 16400 C C . PRO A 1 48 ? -3.132 3.161 -9.102 1.00 0.00 83 PRO A C 11
ATOM 16401 O O . PRO A 1 48 ? -2.844 3.933 -8.187 1.00 0.00 83 PRO A O 11
ATOM 16412 N N . ILE A 1 49 ? -2.255 2.319 -9.641 1.00 0.00 84 ILE A N 11
ATOM 16413 C CA . ILE A 1 49 ? -0.873 2.256 -9.180 1.00 0.00 84 ILE A CA 11
ATOM 16414 C C . ILE A 1 49 ? -0.181 3.606 -9.333 1.00 0.00 84 ILE A C 11
ATOM 16415 O O . ILE A 1 49 ? 0.692 3.961 -8.539 1.00 0.00 84 ILE A O 11
ATOM 16431 N N . TRP A 1 50 ? -0.575 4.355 -10.355 1.00 0.00 85 TRP A N 11
ATOM 16432 C CA . TRP A 1 50 ? 0.007 5.667 -10.611 1.00 0.00 85 TRP A CA 11
ATOM 16433 C C . TRP A 1 50 ? -0.192 6.593 -9.416 1.00 0.00 85 TRP A C 11
ATOM 16434 O O . TRP A 1 50 ? 0.725 7.313 -9.016 1.00 0.00 85 TRP A O 11
ATOM 16455 N N . THR A 1 51 ? -1.393 6.571 -8.849 1.00 0.00 86 THR A N 11
ATOM 16456 C CA . THR A 1 51 ? -1.712 7.409 -7.700 1.00 0.00 86 THR A CA 11
ATOM 16457 C C . THR A 1 51 ? -0.834 7.059 -6.503 1.00 0.00 86 THR A C 11
ATOM 16458 O O . THR A 1 51 ? -0.423 7.936 -5.743 1.00 0.00 86 THR A O 11
ATOM 16469 N N . VAL A 1 52 ? -0.549 5.771 -6.342 1.00 0.00 87 VAL A N 11
ATOM 16470 C CA . VAL A 1 52 ? 0.282 5.305 -5.239 1.00 0.00 87 VAL A CA 11
ATOM 16471 C C . VAL A 1 52 ? 1.747 5.663 -5.465 1.00 0.00 87 VAL A C 11
ATOM 16472 O O . VAL A 1 52 ? 2.428 6.139 -4.556 1.00 0.00 87 VAL A O 11
ATOM 16485 N N . ALA A 1 53 ? 2.226 5.431 -6.683 1.00 0.00 88 ALA A N 11
ATOM 16486 C CA . ALA A 1 53 ? 3.610 5.732 -7.030 1.00 0.00 88 ALA A CA 11
ATOM 16487 C C . ALA A 1 53 ? 3.838 7.236 -7.124 1.00 0.00 88 ALA A C 11
ATOM 16488 O O . ALA A 1 53 ? 4.976 7.702 -7.122 1.00 0.00 88 ALA A O 11
ATOM 16495 N N . ASN A 1 54 ? 2.747 7.991 -7.208 1.00 0.00 89 ASN A N 11
ATOM 16496 C CA . ASN A 1 54 ? 2.828 9.444 -7.305 1.00 0.00 89 ASN A CA 11
ATOM 16497 C C . ASN A 1 54 ? 2.770 10.086 -5.923 1.00 0.00 89 ASN A C 11
ATOM 16498 O O . ASN A 1 54 ? 3.101 11.260 -5.759 1.00 0.00 89 ASN A O 11
ATOM 16509 N N . MET A 1 55 ? 2.350 9.306 -4.931 1.00 0.00 90 MET A N 11
ATOM 16510 C CA . MET A 1 55 ? 2.251 9.799 -3.563 1.00 0.00 90 MET A CA 11
ATOM 16511 C C . MET A 1 55 ? 3.588 10.361 -3.089 1.00 0.00 90 MET A C 11
ATOM 16512 O O . MET A 1 55 ? 4.636 9.751 -3.298 1.00 0.00 90 MET A O 11
ATOM 16526 N N . GLU A 1 56 ? 3.541 11.526 -2.452 1.00 0.00 91 GLU A N 11
ATOM 16527 C CA . GLU A 1 56 ? 4.751 12.170 -1.950 1.00 0.00 91 GLU A CA 11
ATOM 16528 C C . GLU A 1 56 ? 5.517 11.238 -1.017 1.00 0.00 91 GLU A C 11
ATOM 16529 O O . GLU A 1 56 ? 6.714 11.014 -1.193 1.00 0.00 91 GLU A O 11
ATOM 16541 N N . GLU A 1 57 ? 4.816 10.699 -0.024 1.00 0.00 92 GLU A N 11
ATOM 16542 C CA . GLU A 1 57 ? 5.431 9.791 0.939 1.00 0.00 92 GLU A CA 11
ATOM 16543 C C . GLU A 1 57 ? 5.977 8.547 0.242 1.00 0.00 92 GLU A C 11
ATOM 16544 O O . GLU A 1 57 ? 7.051 8.053 0.586 1.00 0.00 92 GLU A O 11
ATOM 16556 N N . ILE A 1 58 ? 5.230 8.050 -0.738 1.00 0.00 93 ILE A N 11
ATOM 16557 C CA . ILE A 1 58 ? 5.640 6.866 -1.482 1.00 0.00 93 ILE A CA 11
ATOM 16558 C C . ILE A 1 58 ? 6.842 7.163 -2.371 1.00 0.00 93 ILE A C 11
ATOM 16559 O O . ILE A 1 58 ? 7.706 6.309 -2.573 1.00 0.00 93 ILE A O 11
ATOM 16575 N N . LYS A 1 59 ? 6.894 8.381 -2.899 1.00 0.00 94 LYS A N 11
ATOM 16576 C CA . LYS A 1 59 ? 7.992 8.795 -3.764 1.00 0.00 94 LYS A CA 11
ATOM 16577 C C . LYS A 1 59 ? 9.264 9.031 -2.954 1.00 0.00 94 LYS A C 11
ATOM 16578 O O . LYS A 1 59 ? 10.358 8.653 -3.373 1.00 0.00 94 LYS A O 11
ATOM 16597 N N . LYS A 1 60 ? 9.111 9.656 -1.792 1.00 0.00 95 LYS A N 11
ATOM 16598 C CA . LYS A 1 60 ? 10.246 9.940 -0.921 1.00 0.00 95 LYS A CA 11
ATOM 16599 C C . LYS A 1 60 ? 10.768 8.662 -0.273 1.00 0.00 95 LYS A C 11
ATOM 16600 O O . LYS A 1 60 ? 11.943 8.570 0.087 1.00 0.00 95 LYS A O 11
ATOM 16619 N N . LEU A 1 61 ? 9.889 7.676 -0.129 1.00 0.00 96 LEU A N 11
ATOM 16620 C CA . LEU A 1 61 ? 10.263 6.401 0.474 1.00 0.00 96 LEU A CA 11
ATOM 16621 C C . LEU A 1 61 ? 10.633 5.379 -0.596 1.00 0.00 96 LEU A C 11
ATOM 16622 O O . LEU A 1 61 ? 11.458 4.495 -0.367 1.00 0.00 96 LEU A O 11
ATOM 16638 N N . THR A 1 62 ? 10.018 5.509 -1.768 1.00 0.00 97 THR A N 11
ATOM 16639 C CA . THR A 1 62 ? 10.284 4.598 -2.874 1.00 0.00 97 THR A CA 11
ATOM 16640 C C . THR A 1 62 ? 10.090 5.294 -4.217 1.00 0.00 97 THR A C 11
ATOM 16641 O O . THR A 1 62 ? 8.999 5.773 -4.528 1.00 0.00 97 THR A O 11
ATOM 16652 N N . THR A 1 63 ? 11.155 5.345 -5.011 1.00 0.00 98 THR A N 11
ATOM 16653 C CA . THR A 1 63 ? 11.101 5.983 -6.321 1.00 0.00 98 THR A CA 11
ATOM 16654 C C . THR A 1 63 ? 11.215 4.952 -7.438 1.00 0.00 98 THR A C 11
ATOM 16655 O O . THR A 1 63 ? 11.826 5.213 -8.476 1.00 0.00 98 THR A O 11
ATOM 16666 N N . ASP A 1 64 ? 10.623 3.783 -7.222 1.00 0.00 99 ASP A N 11
ATOM 16667 C CA . ASP A 1 64 ? 10.656 2.713 -8.212 1.00 0.00 99 ASP A CA 11
ATOM 16668 C C . ASP A 1 64 ? 9.292 2.044 -8.335 1.00 0.00 99 ASP A C 11
ATOM 16669 O O . ASP A 1 64 ? 8.637 1.726 -7.342 1.00 0.00 99 ASP A O 11
ATOM 16678 N N . PRO A 1 65 ? 8.850 1.824 -9.583 1.00 0.00 100 PRO A N 11
ATOM 16679 C CA . PRO A 1 65 ? 7.559 1.190 -9.864 1.00 0.00 100 PRO A CA 11
ATOM 16680 C C . PRO A 1 65 ? 7.545 -0.289 -9.495 1.00 0.00 100 PRO A C 11
ATOM 16681 O O . PRO A 1 65 ? 6.594 -0.776 -8.882 1.00 0.00 100 PRO A O 11
ATOM 16692 N N . ASP A 1 66 ? 8.604 -0.998 -9.868 1.00 0.00 101 ASP A N 11
ATOM 16693 C CA . ASP A 1 66 ? 8.714 -2.421 -9.574 1.00 0.00 101 ASP A CA 11
ATOM 16694 C C . ASP A 1 66 ? 8.774 -2.661 -8.069 1.00 0.00 101 ASP A C 11
ATOM 16695 O O . ASP A 1 66 ? 8.197 -3.623 -7.560 1.00 0.00 101 ASP A O 11
ATOM 16704 N N . LEU A 1 67 ? 9.477 -1.784 -7.362 1.00 0.00 102 LEU A N 11
ATOM 16705 C CA . LEU A 1 67 ? 9.613 -1.900 -5.914 1.00 0.00 102 LEU A CA 11
ATOM 16706 C C . LEU A 1 67 ? 8.257 -1.771 -5.228 1.00 0.00 102 LEU A C 11
ATOM 16707 O O . LEU A 1 67 ? 7.912 -2.571 -4.358 1.00 0.00 102 LEU A O 11
ATOM 16723 N N . ILE A 1 68 ? 7.493 -0.759 -5.624 1.00 0.00 103 ILE A N 11
ATOM 16724 C CA . ILE A 1 68 ? 6.173 -0.527 -5.050 1.00 0.00 103 ILE A CA 11
ATOM 16725 C C . ILE A 1 68 ? 5.247 -1.710 -5.305 1.00 0.00 103 ILE A C 11
ATOM 16726 O O . ILE A 1 68 ? 4.520 -2.149 -4.412 1.00 0.00 103 ILE A O 11
ATOM 16742 N N . LEU A 1 69 ? 5.279 -2.226 -6.530 1.00 0.00 104 LEU A N 11
ATOM 16743 C CA . LEU A 1 69 ? 4.442 -3.362 -6.904 1.00 0.00 104 LEU A CA 11
ATOM 16744 C C . LEU A 1 69 ? 4.765 -4.582 -6.047 1.00 0.00 104 LEU A C 11
ATOM 16745 O O . LEU A 1 69 ? 3.871 -5.327 -5.651 1.00 0.00 104 LEU A O 11
ATOM 16761 N N . GLU A 1 70 ? 6.050 -4.776 -5.764 1.00 0.00 105 GLU A N 11
ATOM 16762 C CA . GLU A 1 70 ? 6.490 -5.905 -4.953 1.00 0.00 105 GLU A CA 11
ATOM 16763 C C . GLU A 1 70 ? 5.933 -5.806 -3.535 1.00 0.00 105 GLU A C 11
ATOM 16764 O O . GLU A 1 70 ? 5.444 -6.790 -2.978 1.00 0.00 105 GLU A O 11
ATOM 16776 N N . VAL A 1 71 ? 6.010 -4.612 -2.957 1.00 0.00 106 VAL A N 11
ATOM 16777 C CA . VAL A 1 71 ? 5.514 -4.383 -1.606 1.00 0.00 106 VAL A CA 11
ATOM 16778 C C . VAL A 1 71 ? 4.014 -4.642 -1.520 1.00 0.00 106 VAL A C 11
ATOM 16779 O O . VAL A 1 71 ? 3.537 -5.298 -0.593 1.00 0.00 106 VAL A O 11
ATOM 16792 N N . LEU A 1 72 ? 3.273 -4.121 -2.492 1.00 0.00 107 LEU A N 11
ATOM 16793 C CA . LEU A 1 72 ? 1.825 -4.296 -2.528 1.00 0.00 107 LEU A CA 11
ATOM 16794 C C . LEU A 1 72 ? 1.458 -5.769 -2.679 1.00 0.00 107 LEU A C 11
ATOM 16795 O O . LEU A 1 72 ? 0.623 -6.289 -1.938 1.00 0.00 107 LEU A O 11
ATOM 16811 N N . ARG A 1 73 ? 2.088 -6.434 -3.640 1.00 0.00 108 ARG A N 11
ATOM 16812 C CA . ARG A 1 73 ? 1.828 -7.848 -3.888 1.00 0.00 108 ARG A CA 11
ATOM 16813 C C . ARG A 1 73 ? 2.363 -8.707 -2.747 1.00 0.00 108 ARG A C 11
ATOM 16814 O O . ARG A 1 73 ? 1.938 -9.847 -2.562 1.00 0.00 108 ARG A O 11
ATOM 16835 N N . SER A 1 74 ? 3.300 -8.151 -1.984 1.00 0.00 109 SER A N 11
ATOM 16836 C CA . SER A 1 74 ? 3.897 -8.868 -0.863 1.00 0.00 109 SER A CA 11
ATOM 16837 C C . SER A 1 74 ? 3.060 -8.695 0.401 1.00 0.00 109 SER A C 11
ATOM 16838 O O . SER A 1 74 ? 3.113 -9.522 1.311 1.00 0.00 109 SER A O 11
ATOM 16846 N N . SER A 1 75 ? 2.288 -7.613 0.448 1.00 0.00 110 SER A N 11
ATOM 16847 C CA . SER A 1 75 ? 1.443 -7.328 1.600 1.00 0.00 110 SER A CA 11
ATOM 16848 C C . SER A 1 75 ? 0.165 -8.160 1.556 1.00 0.00 110 SER A C 11
ATOM 16849 O O . SER A 1 75 ? -0.571 -8.162 0.569 1.00 0.00 110 SER A O 11
ATOM 16857 N N . PRO A 1 76 ? -0.107 -8.886 2.652 1.00 0.00 111 PRO A N 11
ATOM 16858 C CA . PRO A 1 76 ? -1.296 -9.736 2.763 1.00 0.00 111 PRO A CA 11
ATOM 16859 C C . PRO A 1 76 ? -2.582 -8.923 2.864 1.00 0.00 111 PRO A C 11
ATOM 16860 O O . PRO A 1 76 ? -3.678 -9.455 2.693 1.00 0.00 111 PRO A O 11
ATOM 16871 N N . MET A 1 77 ? -2.440 -7.631 3.141 1.00 0.00 112 MET A N 11
ATOM 16872 C CA . MET A 1 77 ? -3.592 -6.744 3.262 1.00 0.00 112 MET A CA 11
ATOM 16873 C C . MET A 1 77 ? -3.980 -6.168 1.903 1.00 0.00 112 MET A C 11
ATOM 16874 O O . MET A 1 77 ? -5.095 -5.679 1.721 1.00 0.00 112 MET A O 11
ATOM 16888 N N . VAL A 1 78 ? -3.052 -6.230 0.953 1.00 0.00 113 VAL A N 11
ATOM 16889 C CA . VAL A 1 78 ? -3.298 -5.715 -0.388 1.00 0.00 113 VAL A CA 11
ATOM 16890 C C . VAL A 1 78 ? -2.922 -6.744 -1.449 1.00 0.00 113 VAL A C 11
ATOM 16891 O O . VAL A 1 78 ? -2.050 -7.583 -1.231 1.00 0.00 113 VAL A O 11
ATOM 16904 N N . GLN A 1 79 ? -3.587 -6.672 -2.598 1.00 0.00 114 GLN A N 11
ATOM 16905 C CA . GLN A 1 79 ? -3.322 -7.598 -3.693 1.00 0.00 114 GLN A CA 11
ATOM 16906 C C . GLN A 1 79 ? -3.221 -6.855 -5.021 1.00 0.00 114 GLN A C 11
ATOM 16907 O O . GLN A 1 79 ? -4.097 -6.064 -5.371 1.00 0.00 114 GLN A O 11
ATOM 16921 N N . VAL A 1 80 ? -2.144 -7.113 -5.757 1.00 0.00 115 VAL A N 11
ATOM 16922 C CA . VAL A 1 80 ? -1.928 -6.471 -7.047 1.00 0.00 115 VAL A CA 11
ATOM 16923 C C . VAL A 1 80 ? -2.352 -7.382 -8.194 1.00 0.00 115 VAL A C 11
ATOM 16924 O O . VAL A 1 80 ? -1.875 -8.511 -8.311 1.00 0.00 115 VAL A O 11
ATOM 16937 N N . ASP A 1 81 ? -3.250 -6.885 -9.037 1.00 0.00 116 ASP A N 11
ATOM 16938 C CA . ASP A 1 81 ? -3.738 -7.654 -10.176 1.00 0.00 116 ASP A CA 11
ATOM 16939 C C . ASP A 1 81 ? -2.600 -8.424 -10.838 1.00 0.00 116 ASP A C 11
ATOM 16940 O O . ASP A 1 81 ? -1.487 -7.917 -10.966 1.00 0.00 116 ASP A O 11
ATOM 16949 N N . GLU A 1 82 ? -2.889 -9.654 -11.256 1.00 0.00 117 GLU A N 11
ATOM 16950 C CA . GLU A 1 82 ? -1.888 -10.494 -11.903 1.00 0.00 117 GLU A CA 11
ATOM 16951 C C . GLU A 1 82 ? -1.067 -9.689 -12.904 1.00 0.00 117 GLU A C 11
ATOM 16952 O O . GLU A 1 82 ? 0.164 -9.688 -12.858 1.00 0.00 117 GLU A O 11
ATOM 16964 N N . LYS A 1 83 ? -1.756 -9.005 -13.813 1.00 0.00 118 LYS A N 11
ATOM 16965 C CA . LYS A 1 83 ? -1.092 -8.195 -14.826 1.00 0.00 118 LYS A CA 11
ATOM 16966 C C . LYS A 1 83 ? -0.250 -7.099 -14.181 1.00 0.00 118 LYS A C 11
ATOM 16967 O O . LYS A 1 83 ? 0.877 -6.840 -14.601 1.00 0.00 118 LYS A O 11
ATOM 16986 N N . GLY A 1 84 ? -0.805 -6.456 -13.158 1.00 0.00 119 GLY A N 11
ATOM 16987 C CA . GLY A 1 84 ? -0.090 -5.396 -12.472 1.00 0.00 119 GLY A CA 11
ATOM 16988 C C . GLY A 1 84 ? -0.478 -4.018 -12.969 1.00 0.00 119 GLY A C 11
ATOM 16989 O O . GLY A 1 84 ? 0.370 -3.256 -13.429 1.00 0.00 119 GLY A O 11
ATOM 16993 N N . GLU A 1 85 ? -1.766 -3.699 -12.878 1.00 0.00 120 GLU A N 11
ATOM 16994 C CA . GLU A 1 85 ? -2.264 -2.403 -13.325 1.00 0.00 120 GLU A CA 11
ATOM 16995 C C . GLU A 1 85 ? -3.060 -1.715 -12.220 1.00 0.00 120 GLU A C 11
ATOM 16996 O O . GLU A 1 85 ? -3.097 -0.487 -12.139 1.00 0.00 120 GLU A O 11
ATOM 17008 N N . LYS A 1 86 ? -3.693 -2.514 -11.369 1.00 0.00 121 LYS A N 11
ATOM 17009 C CA . LYS A 1 86 ? -4.488 -1.985 -10.268 1.00 0.00 121 LYS A CA 11
ATOM 17010 C C . LYS A 1 86 ? -4.341 -2.855 -9.023 1.00 0.00 121 LYS A C 11
ATOM 17011 O O . LYS A 1 86 ? -4.040 -4.045 -9.117 1.00 0.00 121 LYS A O 11
ATOM 17030 N N . VAL A 1 87 ? -4.556 -2.254 -7.857 1.00 0.00 122 VAL A N 11
ATOM 17031 C CA . VAL A 1 87 ? -4.451 -2.975 -6.594 1.00 0.00 122 VAL A CA 11
ATOM 17032 C C . VAL A 1 87 ? -5.644 -2.682 -5.692 1.00 0.00 122 VAL A C 11
ATOM 17033 O O . VAL A 1 87 ? -6.162 -1.565 -5.673 1.00 0.00 122 VAL A O 11
ATOM 17046 N N . ARG A 1 88 ? -6.078 -3.693 -4.946 1.00 0.00 123 ARG A N 11
ATOM 17047 C CA . ARG A 1 88 ? -7.211 -3.544 -4.042 1.00 0.00 123 ARG A CA 11
ATOM 17048 C C . ARG A 1 88 ? -6.903 -4.155 -2.678 1.00 0.00 123 ARG A C 11
ATOM 17049 O O . ARG A 1 88 ? -6.214 -5.170 -2.566 1.00 0.00 123 ARG A O 11
ATOM 17070 N N . PRO A 1 89 ? -7.423 -3.524 -1.615 1.00 0.00 124 PRO A N 11
ATOM 17071 C CA . PRO A 1 89 ? -7.217 -3.987 -0.240 1.00 0.00 124 PRO A CA 11
ATOM 17072 C C . PRO A 1 89 ? -7.954 -5.290 0.049 1.00 0.00 124 PRO A C 11
ATOM 17073 O O . PRO A 1 89 ? -9.177 -5.304 0.191 1.00 0.00 124 PRO A O 11
ATOM 17084 N N . SER A 1 90 ? -7.203 -6.383 0.137 1.00 0.00 125 SER A N 11
ATOM 17085 C CA . SER A 1 90 ? -7.786 -7.692 0.407 1.00 0.00 125 SER A CA 11
ATOM 17086 C C . SER A 1 90 ? -8.463 -7.714 1.774 1.00 0.00 125 SER A C 11
ATOM 17087 O O . SER A 1 90 ? -7.797 -7.765 2.809 1.00 0.00 125 SER A O 11
ATOM 17095 N N . HIS A 1 91 ? -9.791 -7.674 1.770 1.00 0.00 126 HIS A N 11
ATOM 17096 C CA . HIS A 1 91 ? -10.560 -7.690 3.010 1.00 0.00 126 HIS A CA 11
ATOM 17097 C C . HIS A 1 91 ? -10.955 -9.115 3.386 1.00 0.00 126 HIS A C 11
ATOM 17098 O O . HIS A 1 91 ? -12.038 -9.349 3.921 1.00 0.00 126 HIS A O 11
ATOM 17112 N N . LYS A 1 92 ? -10.068 -10.063 3.103 1.00 0.00 127 LYS A N 11
ATOM 17113 C CA . LYS A 1 92 ? -10.321 -11.465 3.412 1.00 0.00 127 LYS A CA 11
ATOM 17114 C C . LYS A 1 92 ? -9.712 -11.846 4.758 1.00 0.00 127 LYS A C 11
ATOM 17115 O O . LYS A 1 92 ? -8.881 -11.118 5.301 1.00 0.00 127 LYS A O 11
ATOM 17134 N N . ARG A 1 93 ? -10.128 -12.990 5.289 1.00 0.00 128 ARG A N 11
ATOM 17135 C CA . ARG A 1 93 ? -9.621 -13.466 6.570 1.00 0.00 128 ARG A CA 11
ATOM 17136 C C . ARG A 1 93 ? -9.537 -12.324 7.580 1.00 0.00 128 ARG A C 11
ATOM 17137 O O . ARG A 1 93 ? -8.530 -12.169 8.273 1.00 0.00 128 ARG A O 11
ATOM 17158 N N . CYS A 1 94 ? -10.599 -11.530 7.657 1.00 0.00 129 CYS A N 11
ATOM 17159 C CA . CYS A 1 94 ? -10.643 -10.402 8.580 1.00 0.00 129 CYS A CA 11
ATOM 17160 C C . CYS A 1 94 ? -10.406 -10.863 10.014 1.00 0.00 129 CYS A C 11
ATOM 17161 O O . CYS A 1 94 ? -11.010 -11.832 10.473 1.00 0.00 129 CYS A O 11
ATOM 17169 N N . ILE A 1 95 ? -9.520 -10.164 10.716 1.00 0.00 130 ILE A N 11
ATOM 17170 C CA . ILE A 1 95 ? -9.202 -10.502 12.098 1.00 0.00 130 ILE A CA 11
ATOM 17171 C C . ILE A 1 95 ? -10.325 -10.082 13.039 1.00 0.00 130 ILE A C 11
ATOM 17172 O O . ILE A 1 95 ? -10.357 -8.950 13.518 1.00 0.00 130 ILE A O 11
ATOM 17188 N N . SER A 1 96 ? -11.245 -11.005 13.302 1.00 0.00 131 SER A N 11
ATOM 17189 C CA . SER A 1 96 ? -12.372 -10.731 14.185 1.00 0.00 131 SER A CA 11
ATOM 17190 C C . SER A 1 96 ? -12.141 -11.336 15.566 1.00 0.00 131 SER A C 11
ATOM 17191 O O . SER A 1 96 ? -12.255 -12.547 15.752 1.00 0.00 131 SER A O 11
ATOM 17199 N N . GLY A 1 97 ? -11.814 -10.483 16.533 1.00 0.00 132 GLY A N 11
ATOM 17200 C CA . GLY A 1 97 ? -11.571 -10.952 17.885 1.00 0.00 132 GLY A CA 11
ATOM 17201 C C . GLY A 1 97 ? -12.812 -10.889 18.751 1.00 0.00 132 GLY A C 11
ATOM 17202 O O . GLY A 1 97 ? -13.940 -10.857 18.258 1.00 0.00 132 GLY A O 11
ATOM 17206 N N . PRO A 1 98 ? -12.613 -10.872 20.078 1.00 0.00 133 PRO A N 11
ATOM 17207 C CA . PRO A 1 98 ? -13.714 -10.815 21.044 1.00 0.00 133 PRO A CA 11
ATOM 17208 C C . PRO A 1 98 ? -14.422 -9.464 21.035 1.00 0.00 133 PRO A C 11
ATOM 17209 O O . PRO A 1 98 ? -15.561 -9.347 21.489 1.00 0.00 133 PRO A O 11
ATOM 17220 N N . SER A 1 99 ? -13.742 -8.447 20.516 1.00 0.00 134 SER A N 11
ATOM 17221 C CA . SER A 1 99 ? -14.306 -7.104 20.452 1.00 0.00 134 SER A CA 11
ATOM 17222 C C . SER A 1 99 ? -15.706 -7.131 19.845 1.00 0.00 134 SER A C 11
ATOM 17223 O O . SER A 1 99 ? -16.041 -8.027 19.070 1.00 0.00 134 SER A O 11
ATOM 17231 N N . SER A 1 100 ? -16.518 -6.142 20.204 1.00 0.00 135 SER A N 11
ATOM 17232 C CA . SER A 1 100 ? -17.882 -6.054 19.698 1.00 0.00 135 SER A CA 11
ATOM 17233 C C . SER A 1 100 ? -18.273 -4.601 19.439 1.00 0.00 135 SER A C 11
ATOM 17234 O O . SER A 1 100 ? -17.656 -3.677 19.968 1.00 0.00 135 SER A O 11
ATOM 17242 N N . GLY A 1 101 ? -19.303 -4.408 18.621 1.00 0.00 136 GLY A N 11
ATOM 17243 C CA . GLY A 1 101 ? -19.759 -3.067 18.306 1.00 0.00 136 GLY A CA 11
ATOM 17244 C C . GLY A 1 101 ? -18.789 -2.321 17.411 1.00 0.00 136 GLY A C 11
ATOM 17245 O O . GLY A 1 101 ? -18.120 -2.923 16.571 1.00 0.00 136 GLY A O 11
ATOM 17249 N N . GLY A 1 1 ? 5.439 -2.459 20.614 1.00 0.00 36 GLY A N 12
ATOM 17250 C CA . GLY A 1 1 ? 6.755 -3.033 20.828 1.00 0.00 36 GLY A CA 12
ATOM 17251 C C . GLY A 1 1 ? 7.848 -1.984 20.851 1.00 0.00 36 GLY A C 12
ATOM 17252 O O . GLY A 1 1 ? 7.616 -0.843 21.250 1.00 0.00 36 GLY A O 12
ATOM 17256 N N . SER A 1 2 ? 9.047 -2.371 20.423 1.00 0.00 37 SER A N 12
ATOM 17257 C CA . SER A 1 2 ? 10.182 -1.457 20.401 1.00 0.00 37 SER A CA 12
ATOM 17258 C C . SER A 1 2 ? 11.122 -1.787 19.245 1.00 0.00 37 SER A C 12
ATOM 17259 O O . SER A 1 2 ? 11.674 -2.884 19.174 1.00 0.00 37 SER A O 12
ATOM 17267 N N . SER A 1 3 ? 11.299 -0.827 18.343 1.00 0.00 38 SER A N 12
ATOM 17268 C CA . SER A 1 3 ? 12.169 -1.015 17.188 1.00 0.00 38 SER A CA 12
ATOM 17269 C C . SER A 1 3 ? 13.349 -0.049 17.233 1.00 0.00 38 SER A C 12
ATOM 17270 O O . SER A 1 3 ? 13.307 0.968 17.925 1.00 0.00 38 SER A O 12
ATOM 17278 N N . GLY A 1 4 ? 14.402 -0.376 16.490 1.00 0.00 39 GLY A N 12
ATOM 17279 C CA . GLY A 1 4 ? 15.580 0.472 16.458 1.00 0.00 39 GLY A CA 12
ATOM 17280 C C . GLY A 1 4 ? 16.214 0.532 15.084 1.00 0.00 39 GLY A C 12
ATOM 17281 O O . GLY A 1 4 ? 16.809 -0.442 14.623 1.00 0.00 39 GLY A O 12
ATOM 17285 N N . SER A 1 5 ? 16.087 1.681 14.425 1.00 0.00 40 SER A N 12
ATOM 17286 C CA . SER A 1 5 ? 16.648 1.863 13.092 1.00 0.00 40 SER A CA 12
ATOM 17287 C C . SER A 1 5 ? 18.025 1.213 12.988 1.00 0.00 40 SER A C 12
ATOM 17288 O O . SER A 1 5 ? 18.947 1.564 13.726 1.00 0.00 40 SER A O 12
ATOM 17296 N N . SER A 1 6 ? 18.157 0.264 12.067 1.00 0.00 41 SER A N 12
ATOM 17297 C CA . SER A 1 6 ? 19.419 -0.438 11.868 1.00 0.00 41 SER A CA 12
ATOM 17298 C C . SER A 1 6 ? 20.518 0.530 11.443 1.00 0.00 41 SER A C 12
ATOM 17299 O O . SER A 1 6 ? 21.660 0.427 11.890 1.00 0.00 41 SER A O 12
ATOM 17307 N N . GLY A 1 7 ? 20.165 1.472 10.573 1.00 0.00 42 GLY A N 12
ATOM 17308 C CA . GLY A 1 7 ? 21.132 2.447 10.102 1.00 0.00 42 GLY A CA 12
ATOM 17309 C C . GLY A 1 7 ? 20.484 3.750 9.680 1.00 0.00 42 GLY A C 12
ATOM 17310 O O . GLY A 1 7 ? 19.494 4.178 10.272 1.00 0.00 42 GLY A O 12
ATOM 17314 N N . ALA A 1 8 ? 21.043 4.383 8.654 1.00 0.00 43 ALA A N 12
ATOM 17315 C CA . ALA A 1 8 ? 20.512 5.645 8.155 1.00 0.00 43 ALA A CA 12
ATOM 17316 C C . ALA A 1 8 ? 19.565 5.416 6.982 1.00 0.00 43 ALA A C 12
ATOM 17317 O O . ALA A 1 8 ? 20.001 5.228 5.846 1.00 0.00 43 ALA A O 12
ATOM 17324 N N . VAL A 1 9 ? 18.267 5.433 7.264 1.00 0.00 44 VAL A N 12
ATOM 17325 C CA . VAL A 1 9 ? 17.257 5.227 6.231 1.00 0.00 44 VAL A CA 12
ATOM 17326 C C . VAL A 1 9 ? 17.764 4.284 5.148 1.00 0.00 44 VAL A C 12
ATOM 17327 O O . VAL A 1 9 ? 17.546 4.514 3.958 1.00 0.00 44 VAL A O 12
ATOM 17340 N N . SER A 1 10 ? 18.441 3.218 5.567 1.00 0.00 45 SER A N 12
ATOM 17341 C CA . SER A 1 10 ? 18.982 2.240 4.632 1.00 0.00 45 SER A CA 12
ATOM 17342 C C . SER A 1 10 ? 17.864 1.573 3.836 1.00 0.00 45 SER A C 12
ATOM 17343 O O . SER A 1 10 ? 16.683 1.854 4.045 1.00 0.00 45 SER A O 12
ATOM 17351 N N . THR A 1 11 ? 18.245 0.687 2.920 1.00 0.00 46 THR A N 12
ATOM 17352 C CA . THR A 1 11 ? 17.276 -0.020 2.092 1.00 0.00 46 THR A CA 12
ATOM 17353 C C . THR A 1 11 ? 16.284 -0.798 2.948 1.00 0.00 46 THR A C 12
ATOM 17354 O O . THR A 1 11 ? 15.103 -0.891 2.615 1.00 0.00 46 THR A O 12
ATOM 17365 N N . GLU A 1 12 ? 16.772 -1.354 4.053 1.00 0.00 47 GLU A N 12
ATOM 17366 C CA . GLU A 1 12 ? 15.925 -2.125 4.956 1.00 0.00 47 GLU A CA 12
ATOM 17367 C C . GLU A 1 12 ? 14.867 -1.234 5.602 1.00 0.00 47 GLU A C 12
ATOM 17368 O O . GLU A 1 12 ? 13.703 -1.620 5.717 1.00 0.00 47 GLU A O 12
ATOM 17380 N N . ASP A 1 13 ? 15.280 -0.044 6.023 1.00 0.00 48 ASP A N 12
ATOM 17381 C CA . ASP A 1 13 ? 14.370 0.901 6.657 1.00 0.00 48 ASP A CA 12
ATOM 17382 C C . ASP A 1 13 ? 13.366 1.449 5.648 1.00 0.00 48 ASP A C 12
ATOM 17383 O O . ASP A 1 13 ? 12.237 1.792 6.003 1.00 0.00 48 ASP A O 12
ATOM 17392 N N . LEU A 1 14 ? 13.783 1.529 4.389 1.00 0.00 49 LEU A N 12
ATOM 17393 C CA . LEU A 1 14 ? 12.921 2.035 3.327 1.00 0.00 49 LEU A CA 12
ATOM 17394 C C . LEU A 1 14 ? 11.827 1.028 2.987 1.00 0.00 49 LEU A C 12
ATOM 17395 O O . LEU A 1 14 ? 10.664 1.394 2.812 1.00 0.00 49 LEU A O 12
ATOM 17411 N N . LYS A 1 15 ? 12.206 -0.242 2.897 1.00 0.00 50 LYS A N 12
ATOM 17412 C CA . LYS A 1 15 ? 11.258 -1.303 2.582 1.00 0.00 50 LYS A CA 12
ATOM 17413 C C . LYS A 1 15 ? 10.204 -1.435 3.677 1.00 0.00 50 LYS A C 12
ATOM 17414 O O . LYS A 1 15 ? 9.013 -1.551 3.392 1.00 0.00 50 LYS A O 12
ATOM 17433 N N . GLU A 1 16 ? 10.651 -1.414 4.928 1.00 0.00 51 GLU A N 12
ATOM 17434 C CA . GLU A 1 16 ? 9.745 -1.530 6.065 1.00 0.00 51 GLU A CA 12
ATOM 17435 C C . GLU A 1 16 ? 8.824 -0.316 6.152 1.00 0.00 51 GLU A C 12
ATOM 17436 O O . GLU A 1 16 ? 7.621 -0.451 6.378 1.00 0.00 51 GLU A O 12
ATOM 17448 N N . CYS A 1 17 ? 9.398 0.868 5.972 1.00 0.00 52 CYS A N 12
ATOM 17449 C CA . CYS A 1 17 ? 8.629 2.107 6.032 1.00 0.00 52 CYS A CA 12
ATOM 17450 C C . CYS A 1 17 ? 7.574 2.146 4.931 1.00 0.00 52 CYS A C 12
ATOM 17451 O O . CYS A 1 17 ? 6.409 2.456 5.184 1.00 0.00 52 CYS A O 12
ATOM 17459 N N . LEU A 1 18 ? 7.990 1.832 3.709 1.00 0.00 53 LEU A N 12
ATOM 17460 C CA . LEU A 1 18 ? 7.081 1.832 2.568 1.00 0.00 53 LEU A CA 12
ATOM 17461 C C . LEU A 1 18 ? 5.938 0.846 2.783 1.00 0.00 53 LEU A C 12
ATOM 17462 O O . LEU A 1 18 ? 4.790 1.123 2.432 1.00 0.00 53 LEU A O 12
ATOM 17478 N N . LYS A 1 19 ? 6.257 -0.306 3.362 1.00 0.00 54 LYS A N 12
ATOM 17479 C CA . LYS A 1 19 ? 5.257 -1.333 3.628 1.00 0.00 54 LYS A CA 12
ATOM 17480 C C . LYS A 1 19 ? 4.192 -0.819 4.591 1.00 0.00 54 LYS A C 12
ATOM 17481 O O . LYS A 1 19 ? 2.999 -1.049 4.392 1.00 0.00 54 LYS A O 12
ATOM 17500 N N . LYS A 1 20 ? 4.630 -0.123 5.634 1.00 0.00 55 LYS A N 12
ATOM 17501 C CA . LYS A 1 20 ? 3.715 0.426 6.627 1.00 0.00 55 LYS A CA 12
ATOM 17502 C C . LYS A 1 20 ? 2.848 1.523 6.020 1.00 0.00 55 LYS A C 12
ATOM 17503 O O . LYS A 1 20 ? 1.677 1.668 6.372 1.00 0.00 55 LYS A O 12
ATOM 17522 N N . GLN A 1 21 ? 3.430 2.294 5.107 1.00 0.00 56 GLN A N 12
ATOM 17523 C CA . GLN A 1 21 ? 2.708 3.378 4.450 1.00 0.00 56 GLN A CA 12
ATOM 17524 C C . GLN A 1 21 ? 1.582 2.833 3.579 1.00 0.00 56 GLN A C 12
ATOM 17525 O O . GLN A 1 21 ? 0.447 3.305 3.647 1.00 0.00 56 GLN A O 12
ATO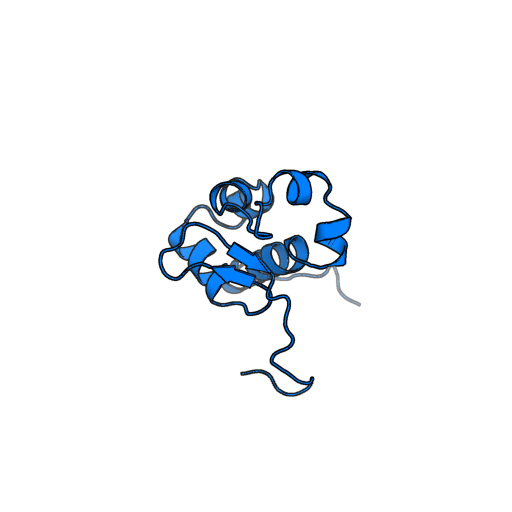M 17539 N N . LEU A 1 22 ? 1.904 1.838 2.759 1.00 0.00 57 LEU A N 12
ATOM 17540 C CA . LEU A 1 22 ? 0.918 1.229 1.872 1.00 0.00 57 LEU A CA 12
ATOM 17541 C C . LEU A 1 22 ? -0.179 0.535 2.674 1.00 0.00 57 LEU A C 12
ATOM 17542 O O . LEU A 1 22 ? -1.362 0.652 2.353 1.00 0.00 57 LEU A O 12
ATOM 17558 N N . GLU A 1 23 ? 0.220 -0.184 3.717 1.00 0.00 58 GLU A N 12
ATOM 17559 C CA . GLU A 1 23 ? -0.730 -0.894 4.564 1.00 0.00 58 GLU A CA 12
ATOM 17560 C C . GLU A 1 23 ? -1.618 0.086 5.325 1.00 0.00 58 GLU A C 12
ATOM 17561 O O . GLU A 1 23 ? -2.837 -0.083 5.387 1.00 0.00 58 GLU A O 12
ATOM 17573 N N . PHE A 1 24 ? -1.000 1.110 5.904 1.00 0.00 59 PHE A N 12
ATOM 17574 C CA . PHE A 1 24 ? -1.733 2.117 6.662 1.00 0.00 59 PHE A CA 12
ATOM 17575 C C . PHE A 1 24 ? -2.630 2.943 5.745 1.00 0.00 59 PHE A C 12
ATOM 17576 O O . PHE A 1 24 ? -3.770 3.256 6.090 1.00 0.00 59 PHE A O 12
ATOM 17593 N N . CYS A 1 25 ? -2.106 3.293 4.576 1.00 0.00 60 CYS A N 12
ATOM 17594 C CA . CYS A 1 25 ? -2.858 4.084 3.608 1.00 0.00 60 CYS A CA 12
ATOM 17595 C C . CYS A 1 25 ? -4.049 3.299 3.071 1.00 0.00 60 CYS A C 12
ATOM 17596 O O . CYS A 1 25 ? -5.090 3.873 2.746 1.00 0.00 60 CYS A O 12
ATOM 17604 N N . PHE A 1 26 ? -3.891 1.982 2.979 1.00 0.00 61 PHE A N 12
ATOM 17605 C CA . PHE A 1 26 ? -4.953 1.118 2.479 1.00 0.00 61 PHE A CA 12
ATOM 17606 C C . PHE A 1 26 ? -5.785 0.557 3.629 1.00 0.00 61 PHE A C 12
ATOM 17607 O O . PHE A 1 26 ? -6.662 -0.282 3.425 1.00 0.00 61 PHE A O 12
ATOM 17624 N N . SER A 1 27 ? -5.500 1.026 4.840 1.00 0.00 62 SER A N 12
ATOM 17625 C CA . SER A 1 27 ? -6.219 0.569 6.024 1.00 0.00 62 SER A CA 12
ATOM 17626 C C . SER A 1 27 ? -7.678 1.010 5.979 1.00 0.00 62 SER A C 12
ATOM 17627 O O . SER A 1 27 ? -8.036 1.936 5.251 1.00 0.00 62 SER A O 12
ATOM 17635 N N . ARG A 1 28 ? -8.517 0.340 6.763 1.00 0.00 63 ARG A N 12
ATOM 17636 C CA . ARG A 1 28 ? -9.938 0.662 6.812 1.00 0.00 63 ARG A CA 12
ATOM 17637 C C . ARG A 1 28 ? -10.156 2.089 7.305 1.00 0.00 63 ARG A C 12
ATOM 17638 O O . ARG A 1 28 ? -10.944 2.839 6.731 1.00 0.00 63 ARG A O 12
ATOM 17659 N N . GLU A 1 29 ? -9.453 2.455 8.373 1.00 0.00 64 GLU A N 12
ATOM 17660 C CA . GLU A 1 29 ? -9.571 3.792 8.943 1.00 0.00 64 GLU A CA 12
ATOM 17661 C C . GLU A 1 29 ? -8.984 4.839 8.001 1.00 0.00 64 GLU A C 12
ATOM 17662 O O . GLU A 1 29 ? -9.561 5.909 7.809 1.00 0.00 64 GLU A O 12
ATOM 17674 N N . ASN A 1 30 ? -7.834 4.523 7.416 1.00 0.00 65 ASN A N 12
ATOM 17675 C CA . ASN A 1 30 ? -7.168 5.436 6.494 1.00 0.00 65 ASN A CA 12
ATOM 17676 C C . ASN A 1 30 ? -7.969 5.590 5.205 1.00 0.00 65 ASN A C 12
ATOM 17677 O O . ASN A 1 30 ? -8.008 6.667 4.610 1.00 0.00 65 ASN A O 12
ATOM 17688 N N . LEU A 1 31 ? -8.608 4.506 4.780 1.00 0.00 66 LEU A N 12
ATOM 17689 C CA . LEU A 1 31 ? -9.411 4.519 3.562 1.00 0.00 66 LEU A CA 12
ATOM 17690 C C . LEU A 1 31 ? -10.632 5.419 3.724 1.00 0.00 66 LEU A C 12
ATOM 17691 O O . LEU A 1 31 ? -10.952 6.214 2.840 1.00 0.00 66 LEU A O 12
ATOM 17707 N N . SER A 1 32 ? -11.309 5.290 4.861 1.00 0.00 67 SER A N 12
ATOM 17708 C CA . SER A 1 32 ? -12.496 6.090 5.139 1.00 0.00 67 SER A CA 12
ATOM 17709 C C . SER A 1 32 ? -12.125 7.553 5.363 1.00 0.00 67 SER A C 12
ATOM 17710 O O . SER A 1 32 ? -12.904 8.457 5.064 1.00 0.00 67 SER A O 12
ATOM 17718 N N . LYS A 1 33 ? -10.927 7.778 5.893 1.00 0.00 68 LYS A N 12
ATOM 17719 C CA . LYS A 1 33 ? -10.448 9.129 6.157 1.00 0.00 68 LYS A CA 12
ATOM 17720 C C . LYS A 1 33 ? -9.881 9.764 4.891 1.00 0.00 68 LYS A C 12
ATOM 17721 O O . LYS A 1 33 ? -9.994 10.972 4.687 1.00 0.00 68 LYS A O 12
ATOM 17740 N N . ASP A 1 34 ? -9.274 8.940 4.044 1.00 0.00 69 ASP A N 12
ATOM 17741 C CA . ASP A 1 34 ? -8.691 9.421 2.795 1.00 0.00 69 ASP A CA 12
ATOM 17742 C C . ASP A 1 34 ? -9.766 9.597 1.727 1.00 0.00 69 ASP A C 12
ATOM 17743 O O . ASP A 1 34 ? -10.002 8.702 0.915 1.00 0.00 69 ASP A O 12
ATOM 17752 N N . LEU A 1 35 ? -10.415 10.756 1.734 1.00 0.00 70 LEU A N 12
ATOM 17753 C CA . LEU A 1 35 ? -11.466 11.051 0.766 1.00 0.00 70 LEU A CA 12
ATOM 17754 C C . LEU A 1 35 ? -10.920 11.014 -0.658 1.00 0.00 70 LEU A C 12
ATOM 17755 O O . LEU A 1 35 ? -11.610 10.592 -1.587 1.00 0.00 70 LEU A O 12
ATOM 17771 N N . TYR A 1 36 ? -9.678 11.456 -0.822 1.00 0.00 71 TYR A N 12
ATOM 17772 C CA . TYR A 1 36 ? -9.040 11.473 -2.133 1.00 0.00 71 TYR A CA 12
ATOM 17773 C C . TYR A 1 36 ? -8.872 10.057 -2.676 1.00 0.00 71 TYR A C 12
ATOM 17774 O O . TYR A 1 36 ? -9.189 9.782 -3.833 1.00 0.00 71 TYR A O 12
ATOM 17792 N N . LEU A 1 37 ? -8.371 9.163 -1.831 1.00 0.00 72 LEU A N 12
ATOM 17793 C CA . LEU A 1 37 ? -8.160 7.774 -2.224 1.00 0.00 72 LEU A CA 12
ATOM 17794 C C . LEU A 1 37 ? -9.472 7.125 -2.655 1.00 0.00 72 LEU A C 12
ATOM 17795 O O . LEU A 1 37 ? -9.533 6.446 -3.681 1.00 0.00 72 LEU A O 12
ATOM 17811 N N . ILE A 1 38 ? -10.520 7.340 -1.867 1.00 0.00 73 ILE A N 12
ATOM 17812 C CA . ILE A 1 38 ? -11.830 6.778 -2.169 1.00 0.00 73 ILE A CA 12
ATOM 17813 C C . ILE A 1 38 ? -12.397 7.366 -3.457 1.00 0.00 73 ILE A C 12
ATOM 17814 O O . ILE A 1 38 ? -13.099 6.687 -4.205 1.00 0.00 73 ILE A O 12
ATOM 17830 N N . SER A 1 39 ? -12.082 8.633 -3.712 1.00 0.00 74 SER A N 12
ATOM 17831 C CA . SER A 1 39 ? -12.561 9.313 -4.909 1.00 0.00 74 SER A CA 12
ATOM 17832 C C . SER A 1 39 ? -11.890 8.750 -6.158 1.00 0.00 74 SER A C 12
ATOM 17833 O O . SER A 1 39 ? -12.483 8.729 -7.237 1.00 0.00 74 SER A O 12
ATOM 17841 N N . GLN A 1 40 ? -10.652 8.293 -6.004 1.00 0.00 75 GLN A N 12
ATOM 17842 C CA . GLN A 1 40 ? -9.901 7.729 -7.119 1.00 0.00 75 GLN A CA 12
ATOM 17843 C C . GLN A 1 40 ? -10.285 6.272 -7.352 1.00 0.00 75 GLN A C 12
ATOM 17844 O O . GLN A 1 40 ? -10.172 5.761 -8.467 1.00 0.00 75 GLN A O 12
ATOM 17858 N N . MET A 1 41 ? -10.739 5.607 -6.295 1.00 0.00 76 MET A N 12
ATOM 17859 C CA . MET A 1 41 ? -11.140 4.208 -6.387 1.00 0.00 76 MET A CA 12
ATOM 17860 C C . MET A 1 41 ? -11.963 3.960 -7.647 1.00 0.00 76 MET A C 12
ATOM 17861 O O . MET A 1 41 ? -12.410 4.900 -8.302 1.00 0.00 76 MET A O 12
ATOM 17875 N N . ASP A 1 42 ? -12.155 2.689 -7.981 1.00 0.00 77 ASP A N 12
ATOM 17876 C CA . ASP A 1 42 ? -12.924 2.316 -9.164 1.00 0.00 77 ASP A CA 12
ATOM 17877 C C . ASP A 1 42 ? -14.217 1.609 -8.770 1.00 0.00 77 ASP A C 12
ATOM 17878 O O . ASP A 1 42 ? -14.416 1.261 -7.606 1.00 0.00 77 ASP A O 12
ATOM 17887 N N . SER A 1 43 ? -15.092 1.400 -9.748 1.00 0.00 78 SER A N 12
ATOM 17888 C CA . SER A 1 43 ? -16.368 0.737 -9.503 1.00 0.00 78 SER A CA 12
ATOM 17889 C C . SER A 1 43 ? -16.166 -0.562 -8.731 1.00 0.00 78 SER A C 12
ATOM 17890 O O . SER A 1 43 ? -17.068 -1.029 -8.034 1.00 0.00 78 SER A O 12
ATOM 17898 N N . ASP A 1 44 ? -14.977 -1.141 -8.858 1.00 0.00 79 ASP A N 12
ATOM 17899 C CA . ASP A 1 44 ? -14.655 -2.386 -8.172 1.00 0.00 79 ASP A CA 12
ATOM 17900 C C . ASP A 1 44 ? -13.651 -2.144 -7.049 1.00 0.00 79 ASP A C 12
ATOM 17901 O O . ASP A 1 44 ? -12.619 -2.811 -6.971 1.00 0.00 79 ASP A O 12
ATOM 17910 N N . GLN A 1 45 ? -13.961 -1.184 -6.182 1.00 0.00 80 GLN A N 12
ATOM 17911 C CA . GLN A 1 45 ? -13.083 -0.852 -5.066 1.00 0.00 80 GLN A CA 12
ATOM 17912 C C . GLN A 1 45 ? -11.619 -1.051 -5.445 1.00 0.00 80 GLN A C 12
ATOM 17913 O O . GLN A 1 45 ? -10.806 -1.473 -4.622 1.00 0.00 80 GLN A O 12
ATOM 17927 N N . PHE A 1 46 ? -11.291 -0.745 -6.695 1.00 0.00 81 PHE A N 12
ATOM 17928 C CA . PHE A 1 46 ? -9.925 -0.891 -7.185 1.00 0.00 81 PHE A CA 12
ATOM 17929 C C . PHE A 1 46 ? -9.226 0.463 -7.261 1.00 0.00 81 PHE A C 12
ATOM 17930 O O . PHE A 1 46 ? -9.823 1.459 -7.671 1.00 0.00 81 PHE A O 12
ATOM 17947 N N . ILE A 1 47 ? -7.959 0.492 -6.861 1.00 0.00 82 ILE A N 12
ATOM 17948 C CA . ILE A 1 47 ? -7.179 1.723 -6.884 1.00 0.00 82 ILE A CA 12
ATOM 17949 C C . ILE A 1 47 ? -5.990 1.602 -7.830 1.00 0.00 82 ILE A C 12
ATOM 17950 O O . ILE A 1 47 ? -5.289 0.591 -7.859 1.00 0.00 82 ILE A O 12
ATOM 17966 N N . PRO A 1 48 ? -5.753 2.659 -8.622 1.00 0.00 83 PRO A N 12
ATOM 17967 C CA . PRO A 1 48 ? -4.646 2.697 -9.582 1.00 0.00 83 PRO A CA 12
ATOM 17968 C C . PRO A 1 48 ? -3.286 2.782 -8.897 1.00 0.00 83 PRO A C 12
ATOM 17969 O O . PRO A 1 48 ? -3.050 3.669 -8.076 1.00 0.00 83 PRO A O 12
ATOM 17980 N N . ILE A 1 49 ? -2.397 1.856 -9.238 1.00 0.00 84 ILE A N 12
ATOM 17981 C CA . ILE A 1 49 ? -1.061 1.829 -8.657 1.00 0.00 84 ILE A CA 12
ATOM 17982 C C . ILE A 1 49 ? -0.320 3.136 -8.918 1.00 0.00 84 ILE A C 12
ATOM 17983 O O . ILE A 1 49 ? 0.490 3.575 -8.103 1.00 0.00 84 ILE A O 12
ATOM 17999 N N . TRP A 1 50 ? -0.608 3.753 -10.058 1.00 0.00 85 TRP A N 12
ATOM 18000 C CA . TRP A 1 50 ? 0.030 5.013 -10.426 1.00 0.00 85 TRP A CA 12
ATOM 18001 C C . TRP A 1 50 ? -0.242 6.087 -9.380 1.00 0.00 85 TRP A C 12
ATOM 18002 O O . TRP A 1 50 ? 0.623 6.912 -9.082 1.00 0.00 85 TRP A O 12
ATOM 18023 N N . THR A 1 51 ? -1.449 6.074 -8.824 1.00 0.00 86 THR A N 12
ATOM 18024 C CA . THR A 1 51 ? -1.836 7.048 -7.811 1.00 0.00 86 THR A CA 12
ATOM 18025 C C . THR A 1 51 ? -0.977 6.909 -6.559 1.00 0.00 86 THR A C 12
ATOM 18026 O O . THR A 1 51 ? -0.592 7.904 -5.944 1.00 0.00 86 THR A O 12
ATOM 18037 N N . VAL A 1 52 ? -0.678 5.668 -6.187 1.00 0.00 87 VAL A N 12
ATOM 18038 C CA . VAL A 1 52 ? 0.137 5.400 -5.008 1.00 0.00 87 VAL A CA 12
ATOM 18039 C C . VAL A 1 52 ? 1.611 5.679 -5.284 1.00 0.00 87 VAL A C 12
ATOM 18040 O O . VAL A 1 52 ? 2.332 6.169 -4.417 1.00 0.00 87 VAL A O 12
ATOM 18053 N N . ALA A 1 53 ? 2.049 5.364 -6.498 1.00 0.00 88 ALA A N 12
ATOM 18054 C CA . ALA A 1 53 ? 3.436 5.584 -6.889 1.00 0.00 88 ALA A CA 12
ATOM 18055 C C . ALA A 1 53 ? 3.741 7.072 -7.021 1.00 0.00 88 ALA A C 12
ATOM 18056 O O . ALA A 1 53 ? 4.893 7.490 -6.927 1.00 0.00 88 ALA A O 12
ATOM 18063 N N . ASN A 1 54 ? 2.698 7.867 -7.241 1.00 0.00 89 ASN A N 12
ATOM 18064 C CA . ASN A 1 54 ? 2.854 9.310 -7.388 1.00 0.00 89 ASN A CA 12
ATOM 18065 C C . ASN A 1 54 ? 2.836 9.999 -6.028 1.00 0.00 89 ASN A C 12
ATOM 18066 O O . ASN A 1 54 ? 3.207 11.167 -5.907 1.00 0.00 89 ASN A O 12
ATOM 18077 N N . MET A 1 55 ? 2.402 9.270 -5.006 1.00 0.00 90 MET A N 12
ATOM 18078 C CA . MET A 1 55 ? 2.336 9.811 -3.653 1.00 0.00 90 MET A CA 12
ATOM 18079 C C . MET A 1 55 ? 3.680 10.402 -3.238 1.00 0.00 90 MET A C 12
ATOM 18080 O O . MET A 1 55 ? 4.730 9.810 -3.485 1.00 0.00 90 MET A O 12
ATOM 18094 N N . GLU A 1 56 ? 3.639 11.572 -2.609 1.00 0.00 91 GLU A N 12
ATOM 18095 C CA . GLU A 1 56 ? 4.854 12.241 -2.161 1.00 0.00 91 GLU A CA 12
ATOM 18096 C C . GLU A 1 56 ? 5.621 11.371 -1.170 1.00 0.00 91 GLU A C 12
ATOM 18097 O O . GLU A 1 56 ? 6.842 11.244 -1.256 1.00 0.00 91 GLU A O 12
ATOM 18109 N N . GLU A 1 57 ? 4.896 10.774 -0.230 1.00 0.00 92 GLU A N 12
ATOM 18110 C CA . GLU A 1 57 ? 5.509 9.917 0.779 1.00 0.00 92 GLU A CA 12
ATOM 18111 C C . GLU A 1 57 ? 6.131 8.680 0.136 1.00 0.00 92 GLU A C 12
ATOM 18112 O O . GLU A 1 57 ? 7.219 8.251 0.518 1.00 0.00 92 GLU A O 12
ATOM 18124 N N . ILE A 1 58 ? 5.430 8.113 -0.840 1.00 0.00 93 ILE A N 12
ATOM 18125 C CA . ILE A 1 58 ? 5.914 6.926 -1.536 1.00 0.00 93 ILE A CA 12
ATOM 18126 C C . ILE A 1 58 ? 7.092 7.263 -2.444 1.00 0.00 93 ILE A C 12
ATOM 18127 O O . ILE A 1 58 ? 7.964 6.427 -2.683 1.00 0.00 93 ILE A O 12
ATOM 18143 N N . LYS A 1 59 ? 7.111 8.492 -2.946 1.00 0.00 94 LYS A N 12
ATOM 18144 C CA . LYS A 1 59 ? 8.184 8.943 -3.826 1.00 0.00 94 LYS A CA 12
ATOM 18145 C C . LYS A 1 59 ? 9.471 9.174 -3.041 1.00 0.00 94 LYS A C 12
ATOM 18146 O O . LYS A 1 59 ? 10.561 8.832 -3.500 1.00 0.00 94 LYS A O 12
ATOM 18165 N N . LYS A 1 60 ? 9.337 9.756 -1.854 1.00 0.00 95 LYS A N 12
ATOM 18166 C CA . LYS A 1 60 ? 10.488 10.032 -1.003 1.00 0.00 95 LYS A CA 12
ATOM 18167 C C . LYS A 1 60 ? 11.026 8.746 -0.381 1.00 0.00 95 LYS A C 12
ATOM 18168 O O . LYS A 1 60 ? 12.221 8.629 -0.108 1.00 0.00 95 LYS A O 12
ATOM 18187 N N . LEU A 1 61 ? 10.136 7.784 -0.161 1.00 0.00 96 LEU A N 12
ATOM 18188 C CA . LEU A 1 61 ? 10.521 6.506 0.427 1.00 0.00 96 LEU A CA 12
ATOM 18189 C C . LEU A 1 61 ? 10.958 5.520 -0.652 1.00 0.00 96 LEU A C 12
ATOM 18190 O O . LEU A 1 61 ? 11.824 4.674 -0.423 1.00 0.00 96 LEU A O 12
ATOM 18206 N N . THR A 1 62 ? 10.352 5.634 -1.831 1.00 0.00 97 THR A N 12
ATOM 18207 C CA . THR A 1 62 ? 10.678 4.753 -2.945 1.00 0.00 97 THR A CA 12
ATOM 18208 C C . THR A 1 62 ? 10.541 5.481 -4.278 1.00 0.00 97 THR A C 12
ATOM 18209 O O . THR A 1 62 ? 9.584 6.225 -4.496 1.00 0.00 97 THR A O 12
ATOM 18220 N N . THR A 1 63 ? 11.502 5.260 -5.170 1.00 0.00 98 THR A N 12
ATOM 18221 C CA . THR A 1 63 ? 11.486 5.894 -6.482 1.00 0.00 98 THR A CA 12
ATOM 18222 C C . THR A 1 63 ? 11.557 4.855 -7.596 1.00 0.00 98 THR A C 12
ATOM 18223 O O . THR A 1 63 ? 12.103 5.115 -8.667 1.00 0.00 98 THR A O 12
ATOM 18234 N N . ASP A 1 64 ? 11.000 3.677 -7.335 1.00 0.00 99 ASP A N 12
ATOM 18235 C CA . ASP A 1 64 ? 10.998 2.598 -8.317 1.00 0.00 99 ASP A CA 12
ATOM 18236 C C . ASP A 1 64 ? 9.621 1.947 -8.405 1.00 0.00 99 ASP A C 12
ATOM 18237 O O . ASP A 1 64 ? 8.974 1.669 -7.395 1.00 0.00 99 ASP A O 12
ATOM 18246 N N . PRO A 1 65 ? 9.162 1.696 -9.640 1.00 0.00 100 PRO A N 12
ATOM 18247 C CA . PRO A 1 65 ? 7.858 1.074 -9.888 1.00 0.00 100 PRO A CA 12
ATOM 18248 C C . PRO A 1 65 ? 7.827 -0.392 -9.473 1.00 0.00 100 PRO A C 12
ATOM 18249 O O . PRO A 1 65 ? 6.876 -0.848 -8.838 1.00 0.00 100 PRO A O 12
ATOM 18260 N N . ASP A 1 66 ? 8.872 -1.128 -9.838 1.00 0.00 101 ASP A N 12
ATOM 18261 C CA . ASP A 1 66 ? 8.965 -2.544 -9.502 1.00 0.00 101 ASP A CA 12
ATOM 18262 C C . ASP A 1 66 ? 9.017 -2.741 -7.989 1.00 0.00 101 ASP A C 12
ATOM 18263 O O . ASP A 1 66 ? 8.432 -3.684 -7.456 1.00 0.00 101 ASP A O 12
ATOM 18272 N N . LEU A 1 67 ? 9.722 -1.847 -7.306 1.00 0.00 102 LEU A N 12
ATOM 18273 C CA . LEU A 1 67 ? 9.852 -1.923 -5.854 1.00 0.00 102 LEU A CA 12
ATOM 18274 C C . LEU A 1 67 ? 8.495 -1.761 -5.177 1.00 0.00 102 LEU A C 12
ATOM 18275 O O . LEU A 1 67 ? 8.133 -2.542 -4.297 1.00 0.00 102 LEU A O 12
ATOM 18291 N N . ILE A 1 68 ? 7.748 -0.744 -5.595 1.00 0.00 103 ILE A N 12
ATOM 18292 C CA . ILE A 1 68 ? 6.431 -0.482 -5.031 1.00 0.00 103 ILE A CA 12
ATOM 18293 C C . ILE A 1 68 ? 5.488 -1.658 -5.267 1.00 0.00 103 ILE A C 12
ATOM 18294 O O . ILE A 1 68 ? 4.843 -2.147 -4.339 1.00 0.00 103 ILE A O 12
ATOM 18310 N N . LEU A 1 69 ? 5.413 -2.107 -6.515 1.00 0.00 104 LEU A N 12
ATOM 18311 C CA . LEU A 1 69 ? 4.552 -3.228 -6.874 1.00 0.00 104 LEU A CA 12
ATOM 18312 C C . LEU A 1 69 ? 4.898 -4.467 -6.054 1.00 0.00 104 LEU A C 12
ATOM 18313 O O . LEU A 1 69 ? 4.017 -5.240 -5.679 1.00 0.00 104 LEU A O 12
ATOM 18329 N N . GLU A 1 70 ? 6.186 -4.646 -5.779 1.00 0.00 105 GLU A N 12
ATOM 18330 C CA . GLU A 1 70 ? 6.648 -5.791 -5.002 1.00 0.00 105 GLU A CA 12
ATOM 18331 C C . GLU A 1 70 ? 6.095 -5.742 -3.581 1.00 0.00 105 GLU A C 12
ATOM 18332 O O . GLU A 1 70 ? 5.625 -6.750 -3.051 1.00 0.00 105 GLU A O 12
ATOM 18344 N N . VAL A 1 71 ? 6.156 -4.564 -2.968 1.00 0.00 106 VAL A N 12
ATOM 18345 C CA . VAL A 1 71 ? 5.662 -4.383 -1.608 1.00 0.00 106 VAL A CA 12
ATOM 18346 C C . VAL A 1 71 ? 4.162 -4.648 -1.529 1.00 0.00 106 VAL A C 12
ATOM 18347 O O . VAL A 1 71 ? 3.694 -5.364 -0.643 1.00 0.00 106 VAL A O 12
ATOM 18360 N N . LEU A 1 72 ? 3.415 -4.069 -2.461 1.00 0.00 107 LEU A N 12
ATOM 18361 C CA . LEU A 1 72 ? 1.966 -4.243 -2.498 1.00 0.00 107 LEU A CA 12
ATOM 18362 C C . LEU A 1 72 ? 1.600 -5.708 -2.718 1.00 0.00 107 LEU A C 12
ATOM 18363 O O . LEU A 1 72 ? 0.770 -6.265 -1.999 1.00 0.00 107 LEU A O 12
ATOM 18379 N N . ARG A 1 73 ? 2.224 -6.325 -3.716 1.00 0.00 108 ARG A N 12
ATOM 18380 C CA . ARG A 1 73 ? 1.964 -7.725 -4.029 1.00 0.00 108 ARG A CA 12
ATOM 18381 C C . ARG A 1 73 ? 2.563 -8.641 -2.966 1.00 0.00 108 ARG A C 12
ATOM 18382 O O . ARG A 1 73 ? 2.197 -9.812 -2.864 1.00 0.00 108 ARG A O 12
ATOM 18403 N N . SER A 1 74 ? 3.484 -8.100 -2.177 1.00 0.00 109 SER A N 12
ATOM 18404 C CA . SER A 1 74 ? 4.137 -8.869 -1.124 1.00 0.00 109 SER A CA 12
ATOM 18405 C C . SER A 1 74 ? 3.293 -8.876 0.147 1.00 0.00 109 SER A C 12
ATOM 18406 O O . SER A 1 74 ? 3.368 -9.805 0.951 1.00 0.00 109 SER A O 12
ATOM 18414 N N . SER A 1 75 ? 2.490 -7.831 0.321 1.00 0.00 110 SER A N 12
ATOM 18415 C CA . SER A 1 75 ? 1.634 -7.712 1.496 1.00 0.00 110 SER A CA 12
ATOM 18416 C C . SER A 1 75 ? 0.225 -8.216 1.195 1.00 0.00 110 SER A C 12
ATOM 18417 O O . SER A 1 75 ? -0.344 -7.949 0.137 1.00 0.00 110 SER A O 12
ATOM 18425 N N . PRO A 1 76 ? -0.351 -8.965 2.147 1.00 0.00 111 PRO A N 12
ATOM 18426 C CA . PRO A 1 76 ? -1.700 -9.521 2.008 1.00 0.00 111 PRO A CA 12
ATOM 18427 C C . PRO A 1 76 ? -2.779 -8.446 2.061 1.00 0.00 111 PRO A C 12
ATOM 18428 O O . PRO A 1 76 ? -3.658 -8.393 1.202 1.00 0.00 111 PRO A O 12
ATOM 18439 N N . MET A 1 77 ? -2.706 -7.591 3.077 1.00 0.00 112 MET A N 12
ATOM 18440 C CA . MET A 1 77 ? -3.678 -6.516 3.240 1.00 0.00 112 MET A CA 12
ATOM 18441 C C . MET A 1 77 ? -4.137 -5.986 1.885 1.00 0.00 112 MET A C 12
ATOM 18442 O O . MET A 1 77 ? -5.284 -5.571 1.726 1.00 0.00 112 MET A O 12
ATOM 18456 N N . VAL A 1 78 ? -3.232 -6.002 0.911 1.00 0.00 113 VAL A N 12
ATOM 18457 C CA . VAL A 1 78 ? -3.544 -5.525 -0.430 1.00 0.00 113 VAL A CA 12
ATOM 18458 C C . VAL A 1 78 ? -3.162 -6.559 -1.484 1.00 0.00 113 VAL A C 12
ATOM 18459 O O . VAL A 1 78 ? -2.396 -7.481 -1.212 1.00 0.00 113 VAL A O 12
ATOM 18472 N N . GLN A 1 79 ? -3.703 -6.395 -2.687 1.00 0.00 114 GLN A N 12
ATOM 18473 C CA . GLN A 1 79 ? -3.418 -7.315 -3.783 1.00 0.00 114 GLN A CA 12
ATOM 18474 C C . GLN A 1 79 ? -3.313 -6.567 -5.108 1.00 0.00 114 GLN A C 12
ATOM 18475 O O . GLN A 1 79 ? -4.123 -5.687 -5.402 1.00 0.00 114 GLN A O 12
ATOM 18489 N N . VAL A 1 80 ? -2.311 -6.924 -5.905 1.00 0.00 115 VAL A N 12
ATOM 18490 C CA . VAL A 1 80 ? -2.101 -6.287 -7.200 1.00 0.00 115 VAL A CA 12
ATOM 18491 C C . VAL A 1 80 ? -2.594 -7.176 -8.336 1.00 0.00 115 VAL A C 12
ATOM 18492 O O . VAL A 1 80 ? -2.137 -8.308 -8.496 1.00 0.00 115 VAL A O 12
ATOM 18505 N N . ASP A 1 81 ? -3.529 -6.657 -9.123 1.00 0.00 116 ASP A N 12
ATOM 18506 C CA . ASP A 1 81 ? -4.084 -7.403 -10.247 1.00 0.00 116 ASP A CA 12
ATOM 18507 C C . ASP A 1 81 ? -2.997 -8.199 -10.961 1.00 0.00 116 ASP A C 12
ATOM 18508 O O . ASP A 1 81 ? -1.810 -7.897 -10.835 1.00 0.00 116 ASP A O 12
ATOM 18517 N N . GLU A 1 82 ? -3.410 -9.217 -11.709 1.00 0.00 117 GLU A N 12
ATOM 18518 C CA . GLU A 1 82 ? -2.471 -10.058 -12.441 1.00 0.00 117 GLU A CA 12
ATOM 18519 C C . GLU A 1 82 ? -1.651 -9.228 -13.426 1.00 0.00 117 GLU A C 12
ATOM 18520 O O . GLU A 1 82 ? -0.465 -9.484 -13.636 1.00 0.00 117 GLU A O 12
ATOM 18532 N N . LYS A 1 83 ? -2.292 -8.232 -14.028 1.00 0.00 118 LYS A N 12
ATOM 18533 C CA . LYS A 1 83 ? -1.626 -7.363 -14.990 1.00 0.00 118 LYS A CA 12
ATOM 18534 C C . LYS A 1 83 ? -0.743 -6.341 -14.280 1.00 0.00 118 LYS A C 12
ATOM 18535 O O . LYS A 1 83 ? 0.325 -5.982 -14.772 1.00 0.00 118 LYS A O 12
ATOM 18554 N N . GLY A 1 84 ? -1.198 -5.878 -13.119 1.00 0.00 119 GLY A N 12
ATOM 18555 C CA . GLY A 1 84 ? -0.436 -4.903 -12.361 1.00 0.00 119 GLY A CA 12
ATOM 18556 C C . GLY A 1 84 ? -0.805 -3.476 -12.715 1.00 0.00 119 GLY A C 12
ATOM 18557 O O . GLY A 1 84 ? 0.065 -2.663 -13.023 1.00 0.00 119 GLY A O 12
ATOM 18561 N N . GLU A 1 85 ? -2.098 -3.173 -12.673 1.00 0.00 120 GLU A N 12
ATOM 18562 C CA . GLU A 1 85 ? -2.579 -1.834 -12.995 1.00 0.00 120 GLU A CA 12
ATOM 18563 C C . GLU A 1 85 ? -3.397 -1.258 -11.843 1.00 0.00 120 GLU A C 12
ATOM 18564 O O . GLU A 1 85 ? -3.350 -0.058 -11.571 1.00 0.00 120 GLU A O 12
ATOM 18576 N N . LYS A 1 86 ? -4.147 -2.122 -11.167 1.00 0.00 121 LYS A N 12
ATOM 18577 C CA . LYS A 1 86 ? -4.976 -1.701 -10.043 1.00 0.00 121 LYS A CA 12
ATOM 18578 C C . LYS A 1 86 ? -4.851 -2.680 -8.879 1.00 0.00 121 LYS A C 12
ATOM 18579 O O . LYS A 1 86 ? -4.732 -3.888 -9.081 1.00 0.00 121 LYS A O 12
ATOM 18598 N N . VAL A 1 87 ? -4.880 -2.149 -7.661 1.00 0.00 122 VAL A N 12
ATOM 18599 C CA . VAL A 1 87 ? -4.773 -2.976 -6.465 1.00 0.00 122 VAL A CA 12
ATOM 18600 C C . VAL A 1 87 ? -5.951 -2.740 -5.526 1.00 0.00 122 VAL A C 12
ATOM 18601 O O . VAL A 1 87 ? -6.500 -1.639 -5.468 1.00 0.00 122 VAL A O 12
ATOM 18614 N N . ARG A 1 88 ? -6.333 -3.779 -4.792 1.00 0.00 123 ARG A N 12
ATOM 18615 C CA . ARG A 1 88 ? -7.446 -3.685 -3.856 1.00 0.00 123 ARG A CA 12
ATOM 18616 C C . ARG A 1 88 ? -7.065 -4.265 -2.497 1.00 0.00 123 ARG A C 12
ATOM 18617 O O . ARG A 1 88 ? -6.332 -5.249 -2.398 1.00 0.00 123 ARG A O 12
ATOM 18638 N N . PRO A 1 89 ? -7.572 -3.641 -1.423 1.00 0.00 124 PRO A N 12
ATOM 18639 C CA . PRO A 1 89 ? -7.298 -4.079 -0.051 1.00 0.00 124 PRO A CA 12
ATOM 18640 C C . PRO A 1 89 ? -7.971 -5.406 0.280 1.00 0.00 124 PRO A C 12
ATOM 18641 O O . PRO A 1 89 ? -9.188 -5.470 0.453 1.00 0.00 124 PRO A O 12
ATOM 18652 N N . SER A 1 90 ? -7.172 -6.465 0.367 1.00 0.00 125 SER A N 12
ATOM 18653 C CA . SER A 1 90 ? -7.691 -7.792 0.674 1.00 0.00 125 SER A CA 12
ATOM 18654 C C . SER A 1 90 ? -8.031 -7.913 2.156 1.00 0.00 125 SER A C 12
ATOM 18655 O O . SER A 1 90 ? -7.145 -7.899 3.012 1.00 0.00 125 SER A O 12
ATOM 18663 N N . HIS A 1 91 ? -9.321 -8.032 2.454 1.00 0.00 126 HIS A N 12
ATOM 18664 C CA . HIS A 1 91 ? -9.779 -8.155 3.834 1.00 0.00 126 HIS A CA 12
ATOM 18665 C C . HIS A 1 91 ? -9.998 -9.619 4.204 1.00 0.00 126 HIS A C 12
ATOM 18666 O O . HIS A 1 91 ? -10.878 -9.944 5.000 1.00 0.00 126 HIS A O 12
ATOM 18680 N N . LYS A 1 92 ? -9.191 -10.498 3.621 1.00 0.00 127 LYS A N 12
ATOM 18681 C CA . LYS A 1 92 ? -9.294 -11.928 3.888 1.00 0.00 127 LYS A CA 12
ATOM 18682 C C . LYS A 1 92 ? -7.920 -12.530 4.168 1.00 0.00 127 LYS A C 12
ATOM 18683 O O . LYS A 1 92 ? -7.036 -12.506 3.311 1.00 0.00 127 LYS A O 12
ATOM 18702 N N . ARG A 1 93 ? -7.749 -13.070 5.369 1.00 0.00 128 ARG A N 12
ATOM 18703 C CA . ARG A 1 93 ? -6.483 -13.679 5.761 1.00 0.00 128 ARG A CA 12
ATOM 18704 C C . ARG A 1 93 ? -6.714 -15.025 6.441 1.00 0.00 128 ARG A C 12
ATOM 18705 O O . ARG A 1 93 ? -7.849 -15.383 6.762 1.00 0.00 128 ARG A O 12
ATOM 18726 N N . CYS A 1 94 ? -5.634 -15.767 6.655 1.00 0.00 129 CYS A N 12
ATOM 18727 C CA . CYS A 1 94 ? -5.718 -17.074 7.297 1.00 0.00 129 CYS A CA 12
ATOM 18728 C C . CYS A 1 94 ? -4.406 -17.426 7.989 1.00 0.00 129 CYS A C 12
ATOM 18729 O O . CYS A 1 94 ? -3.325 -17.163 7.462 1.00 0.00 129 CYS A O 12
ATOM 18737 N N . ILE A 1 95 ? -4.508 -18.022 9.172 1.00 0.00 130 ILE A N 12
ATOM 18738 C CA . ILE A 1 95 ? -3.329 -18.410 9.936 1.00 0.00 130 ILE A CA 12
ATOM 18739 C C . ILE A 1 95 ? -2.349 -19.198 9.073 1.00 0.00 130 ILE A C 12
ATOM 18740 O O . ILE A 1 95 ? -2.621 -20.336 8.687 1.00 0.00 130 ILE A O 12
ATOM 18756 N N . SER A 1 96 ? -1.207 -18.587 8.774 1.00 0.00 131 SER A N 12
ATOM 18757 C CA . SER A 1 96 ? -0.188 -19.231 7.955 1.00 0.00 131 SER A CA 12
ATOM 18758 C C . SER A 1 96 ? 0.661 -20.182 8.791 1.00 0.00 131 SER A C 12
ATOM 18759 O O . SER A 1 96 ? 0.890 -21.329 8.409 1.00 0.00 131 SER A O 12
ATOM 18767 N N . GLY A 1 97 ? 1.125 -19.698 9.939 1.00 0.00 132 GLY A N 12
ATOM 18768 C CA . GLY A 1 97 ? 1.944 -20.517 10.814 1.00 0.00 132 GLY A CA 12
ATOM 18769 C C . GLY A 1 97 ? 2.682 -19.697 11.854 1.00 0.00 132 GLY A C 12
ATOM 18770 O O . GLY A 1 97 ? 3.068 -18.554 11.614 1.00 0.00 132 GLY A O 12
ATOM 18774 N N . PRO A 1 98 ? 2.885 -20.286 13.043 1.00 0.00 133 PRO A N 12
ATOM 18775 C CA . PRO A 1 98 ? 3.581 -19.620 14.147 1.00 0.00 133 PRO A CA 12
ATOM 18776 C C . PRO A 1 98 ? 5.070 -19.442 13.870 1.00 0.00 133 PRO A C 12
ATOM 18777 O O . PRO A 1 98 ? 5.727 -18.595 14.477 1.00 0.00 133 PRO A O 12
ATOM 18788 N N . SER A 1 99 ? 5.597 -20.244 12.951 1.00 0.00 134 SER A N 12
ATOM 18789 C CA . SER A 1 99 ? 7.009 -20.178 12.597 1.00 0.00 134 SER A CA 12
ATOM 18790 C C . SER A 1 99 ? 7.314 -18.903 11.816 1.00 0.00 134 SER A C 12
ATOM 18791 O O . SER A 1 99 ? 6.798 -18.696 10.718 1.00 0.00 134 SER A O 12
ATOM 18799 N N . SER A 1 100 ? 8.155 -18.051 12.392 1.00 0.00 135 SER A N 12
ATOM 18800 C CA . SER A 1 100 ? 8.527 -16.793 11.752 1.00 0.00 135 SER A CA 12
ATOM 18801 C C . SER A 1 100 ? 9.184 -17.045 10.398 1.00 0.00 135 SER A C 12
ATOM 18802 O O . SER A 1 100 ? 9.884 -18.040 10.211 1.00 0.00 135 SER A O 12
ATOM 18810 N N . GLY A 1 101 ? 8.952 -16.136 9.456 1.00 0.00 136 GLY A N 12
ATOM 18811 C CA . GLY A 1 101 ? 9.527 -16.277 8.132 1.00 0.00 136 GLY A CA 12
ATOM 18812 C C . GLY A 1 101 ? 8.597 -15.789 7.040 1.00 0.00 136 GLY A C 12
ATOM 18813 O O . GLY A 1 101 ? 9.045 -15.384 5.968 1.00 0.00 136 GLY A O 12
ATOM 18817 N N . GLY A 1 1 ? 5.951 9.923 14.332 1.00 0.00 36 GLY A N 13
ATOM 18818 C CA . GLY A 1 1 ? 7.051 9.605 15.224 1.00 0.00 36 GLY A CA 13
ATOM 18819 C C . GLY A 1 1 ? 8.295 9.168 14.477 1.00 0.00 36 GLY A C 13
ATOM 18820 O O . GLY A 1 1 ? 8.236 8.854 13.288 1.00 0.00 36 GLY A O 13
ATOM 18824 N N . SER A 1 2 ? 9.426 9.148 15.175 1.00 0.00 37 SER A N 13
ATOM 18825 C CA . SER A 1 2 ? 10.692 8.751 14.569 1.00 0.00 37 SER A CA 13
ATOM 18826 C C . SER A 1 2 ? 11.519 7.911 15.537 1.00 0.00 37 SER A C 13
ATOM 18827 O O . SER A 1 2 ? 11.698 8.279 16.698 1.00 0.00 37 SER A O 13
ATOM 18835 N N . SER A 1 3 ? 12.019 6.779 15.051 1.00 0.00 38 SER A N 13
ATOM 18836 C CA . SER A 1 3 ? 12.824 5.883 15.873 1.00 0.00 38 SER A CA 13
ATOM 18837 C C . SER A 1 3 ? 14.085 5.451 15.131 1.00 0.00 38 SER A C 13
ATOM 18838 O O . SER A 1 3 ? 14.071 5.263 13.916 1.00 0.00 38 SER A O 13
ATOM 18846 N N . GLY A 1 4 ? 15.177 5.295 15.875 1.00 0.00 39 GLY A N 13
ATOM 18847 C CA . GLY A 1 4 ? 16.432 4.887 15.272 1.00 0.00 39 GLY A CA 13
ATOM 18848 C C . GLY A 1 4 ? 17.305 6.067 14.894 1.00 0.00 39 GLY A C 13
ATOM 18849 O O . GLY A 1 4 ? 16.960 6.843 14.002 1.00 0.00 39 GLY A O 13
ATOM 18853 N N . SER A 1 5 ? 18.439 6.204 15.574 1.00 0.00 40 SER A N 13
ATOM 18854 C CA . SER A 1 5 ? 19.361 7.302 15.308 1.00 0.00 40 SER A CA 13
ATOM 18855 C C . SER A 1 5 ? 20.364 6.919 14.224 1.00 0.00 40 SER A C 13
ATOM 18856 O O . SER A 1 5 ? 21.493 6.528 14.517 1.00 0.00 40 SER A O 13
ATOM 18864 N N . SER A 1 6 ? 19.941 7.034 12.969 1.00 0.00 41 SER A N 13
ATOM 18865 C CA . SER A 1 6 ? 20.800 6.696 11.840 1.00 0.00 41 SER A CA 13
ATOM 18866 C C . SER A 1 6 ? 20.714 7.765 10.754 1.00 0.00 41 SER A C 13
ATOM 18867 O O . SER A 1 6 ? 19.635 8.263 10.441 1.00 0.00 41 SER A O 13
ATOM 18875 N N . GLY A 1 7 ? 21.864 8.112 10.184 1.00 0.00 42 GLY A N 13
ATOM 18876 C CA . GLY A 1 7 ? 21.900 9.120 9.140 1.00 0.00 42 GLY A CA 13
ATOM 18877 C C . GLY A 1 7 ? 21.653 8.537 7.763 1.00 0.00 42 GLY A C 13
ATOM 18878 O O . GLY A 1 7 ? 20.912 9.108 6.963 1.00 0.00 42 GLY A O 13
ATOM 18882 N N . ALA A 1 8 ? 22.278 7.398 7.484 1.00 0.00 43 ALA A N 13
ATOM 18883 C CA . ALA A 1 8 ? 22.122 6.738 6.193 1.00 0.00 43 ALA A CA 13
ATOM 18884 C C . ALA A 1 8 ? 21.206 5.523 6.306 1.00 0.00 43 ALA A C 13
ATOM 18885 O O . ALA A 1 8 ? 21.669 4.402 6.512 1.00 0.00 43 ALA A O 13
ATOM 18892 N N . VAL A 1 9 ? 19.905 5.755 6.167 1.00 0.00 44 VAL A N 13
ATOM 18893 C CA . VAL A 1 9 ? 18.924 4.680 6.252 1.00 0.00 44 VAL A CA 13
ATOM 18894 C C . VAL A 1 9 ? 19.302 3.517 5.341 1.00 0.00 44 VAL A C 13
ATOM 18895 O O . VAL A 1 9 ? 19.896 3.713 4.282 1.00 0.00 44 VAL A O 13
ATOM 18908 N N . SER A 1 10 ? 18.953 2.306 5.763 1.00 0.00 45 SER A N 13
ATOM 18909 C CA . SER A 1 10 ? 19.259 1.109 4.987 1.00 0.00 45 SER A CA 13
ATOM 18910 C C . SER A 1 10 ? 18.056 0.679 4.155 1.00 0.00 45 SER A C 13
ATOM 18911 O O . SER A 1 10 ? 16.951 1.196 4.324 1.00 0.00 45 SER A O 13
ATOM 18919 N N . THR A 1 11 ? 18.277 -0.273 3.253 1.00 0.00 46 THR A N 13
ATOM 18920 C CA . THR A 1 11 ? 17.213 -0.773 2.392 1.00 0.00 46 THR A CA 13
ATOM 18921 C C . THR A 1 11 ? 16.061 -1.339 3.215 1.00 0.00 46 THR A C 13
ATOM 18922 O O . THR A 1 11 ? 14.903 -1.273 2.804 1.00 0.00 46 THR A O 13
ATOM 18933 N N . GLU A 1 12 ? 16.388 -1.894 4.378 1.00 0.00 47 GLU A N 13
ATOM 18934 C CA . GLU A 1 12 ? 15.378 -2.472 5.258 1.00 0.00 47 GLU A CA 13
ATOM 18935 C C . GLU A 1 12 ? 14.434 -1.395 5.783 1.00 0.00 47 GLU A C 13
ATOM 18936 O O . GLU A 1 12 ? 13.219 -1.591 5.838 1.00 0.00 47 GLU A O 13
ATOM 18948 N N . ASP A 1 13 ? 15.000 -0.257 6.169 1.00 0.00 48 ASP A N 13
ATOM 18949 C CA . ASP A 1 13 ? 14.210 0.853 6.690 1.00 0.00 48 ASP A CA 13
ATOM 18950 C C . ASP A 1 13 ? 13.331 1.454 5.598 1.00 0.00 48 ASP A C 13
ATOM 18951 O O . ASP A 1 13 ? 12.148 1.716 5.812 1.00 0.00 48 ASP A O 13
ATOM 18960 N N . LEU A 1 14 ? 13.920 1.674 4.427 1.00 0.00 49 LEU A N 13
ATOM 18961 C CA . LEU A 1 14 ? 13.191 2.247 3.300 1.00 0.00 49 LEU A CA 13
ATOM 18962 C C . LEU A 1 14 ? 12.064 1.321 2.854 1.00 0.00 49 LEU A C 13
ATOM 18963 O O . LEU A 1 14 ? 10.940 1.763 2.617 1.00 0.00 49 LEU A O 13
ATOM 18979 N N . LYS A 1 15 ? 12.372 0.034 2.742 1.00 0.00 50 LYS A N 13
ATOM 18980 C CA . LYS A 1 15 ? 11.385 -0.957 2.327 1.00 0.00 50 LYS A CA 13
ATOM 18981 C C . LYS A 1 15 ? 10.263 -1.069 3.354 1.00 0.00 50 LYS A C 13
ATOM 18982 O O . LYS A 1 15 ? 9.085 -1.104 2.998 1.00 0.00 50 LYS A O 13
ATOM 19001 N N . GLU A 1 16 ? 10.636 -1.123 4.629 1.00 0.00 51 GLU A N 13
ATOM 19002 C CA . GLU A 1 16 ? 9.660 -1.231 5.706 1.00 0.00 51 GLU A CA 13
ATOM 19003 C C . GLU A 1 16 ? 8.728 -0.022 5.718 1.00 0.00 51 GLU A C 13
ATOM 19004 O O . GLU A 1 16 ? 7.519 -0.159 5.909 1.00 0.00 51 GLU A O 13
ATOM 19016 N N . CYS A 1 17 ? 9.299 1.160 5.514 1.00 0.00 52 CYS A N 13
ATOM 19017 C CA . CYS A 1 17 ? 8.521 2.394 5.502 1.00 0.00 52 CYS A CA 13
ATOM 19018 C C . CYS A 1 17 ? 7.452 2.352 4.415 1.00 0.00 52 CYS A C 13
ATOM 19019 O O . CYS A 1 17 ? 6.283 2.647 4.667 1.00 0.00 52 CYS A O 13
ATOM 19027 N N . LEU A 1 18 ? 7.861 1.986 3.205 1.00 0.00 53 LEU A N 13
ATOM 19028 C CA . LEU A 1 18 ? 6.938 1.907 2.078 1.00 0.00 53 LEU A CA 13
ATOM 19029 C C . LEU A 1 18 ? 5.821 0.906 2.356 1.00 0.00 53 LEU A C 13
ATOM 19030 O O . LEU A 1 18 ? 4.659 1.149 2.030 1.00 0.00 53 LEU A O 13
ATOM 19046 N N . LYS A 1 19 ? 6.181 -0.219 2.963 1.00 0.00 54 LYS A N 13
ATOM 19047 C CA . LYS A 1 19 ? 5.210 -1.257 3.290 1.00 0.00 54 LYS A CA 13
ATOM 19048 C C . LYS A 1 19 ? 4.162 -0.733 4.267 1.00 0.00 54 LYS A C 13
ATOM 19049 O O . LYS A 1 19 ? 2.971 -1.011 4.124 1.00 0.00 54 LYS A O 13
ATOM 19068 N N . LYS A 1 20 ? 4.612 0.027 5.260 1.00 0.00 55 LYS A N 13
ATOM 19069 C CA . LYS A 1 20 ? 3.714 0.593 6.259 1.00 0.00 55 LYS A CA 13
ATOM 19070 C C . LYS A 1 20 ? 2.789 1.632 5.633 1.00 0.00 55 LYS A C 13
ATOM 19071 O O . LYS A 1 20 ? 1.629 1.759 6.025 1.00 0.00 55 LYS A O 13
ATOM 19090 N N . GLN A 1 21 ? 3.309 2.371 4.659 1.00 0.00 56 GLN A N 13
ATOM 19091 C CA . GLN A 1 21 ? 2.529 3.398 3.980 1.00 0.00 56 GLN A CA 13
ATOM 19092 C C . GLN A 1 21 ? 1.391 2.775 3.177 1.00 0.00 56 GLN A C 13
ATOM 19093 O O . GLN A 1 21 ? 0.239 3.198 3.283 1.00 0.00 56 GLN A O 13
ATOM 19107 N N . LEU A 1 22 ? 1.721 1.769 2.376 1.00 0.00 57 LEU A N 13
ATOM 19108 C CA . LEU A 1 22 ? 0.726 1.087 1.555 1.00 0.00 57 LEU A CA 13
ATOM 19109 C C . LEU A 1 22 ? -0.292 0.359 2.426 1.00 0.00 57 LEU A C 13
ATOM 19110 O O . LEU A 1 22 ? -1.497 0.434 2.184 1.00 0.00 57 LEU A O 13
ATOM 19126 N N . GLU A 1 23 ? 0.200 -0.343 3.442 1.00 0.00 58 GLU A N 13
ATOM 19127 C CA . GLU A 1 23 ? -0.669 -1.084 4.350 1.00 0.00 58 GLU A CA 13
ATOM 19128 C C . GLU A 1 23 ? -1.548 -0.134 5.157 1.00 0.00 58 GLU A C 13
ATOM 19129 O O . GLU A 1 23 ? -2.753 -0.350 5.292 1.00 0.00 58 GLU A O 13
ATOM 19141 N N . PHE A 1 24 ? -0.938 0.918 5.691 1.00 0.00 59 PHE A N 13
ATOM 19142 C CA . PHE A 1 24 ? -1.664 1.902 6.487 1.00 0.00 59 PHE A CA 13
ATOM 19143 C C . PHE A 1 24 ? -2.626 2.703 5.615 1.00 0.00 59 PHE A C 13
ATOM 19144 O O . PHE A 1 24 ? -3.744 3.013 6.029 1.00 0.00 59 PHE A O 13
ATOM 19161 N N . CYS A 1 25 ? -2.183 3.035 4.407 1.00 0.00 60 CYS A N 13
ATOM 19162 C CA . CYS A 1 25 ? -3.003 3.801 3.476 1.00 0.00 60 CYS A CA 13
ATOM 19163 C C . CYS A 1 25 ? -4.239 3.009 3.060 1.00 0.00 60 CYS A C 13
ATOM 19164 O O . CYS A 1 25 ? -5.309 3.577 2.842 1.00 0.00 60 CYS A O 13
ATOM 19172 N N . PHE A 1 26 ? -4.082 1.694 2.949 1.00 0.00 61 PHE A N 13
ATOM 19173 C CA . PHE A 1 26 ? -5.184 0.823 2.557 1.00 0.00 61 PHE A CA 13
ATOM 19174 C C . PHE A 1 26 ? -5.980 0.370 3.777 1.00 0.00 61 PHE A C 13
ATOM 19175 O O . PHE A 1 26 ? -6.939 -0.393 3.657 1.00 0.00 61 PHE A O 13
ATOM 19192 N N . SER A 1 27 ? -5.575 0.844 4.950 1.00 0.00 62 SER A N 13
ATOM 19193 C CA . SER A 1 27 ? -6.247 0.485 6.193 1.00 0.00 62 SER A CA 13
ATOM 19194 C C . SER A 1 27 ? -7.702 0.946 6.179 1.00 0.00 62 SER A C 13
ATOM 19195 O O . SER A 1 27 ? -8.067 1.856 5.435 1.00 0.00 62 SER A O 13
ATOM 19203 N N . ARG A 1 28 ? -8.525 0.312 7.005 1.00 0.00 63 ARG A N 13
ATOM 19204 C CA . ARG A 1 28 ? -9.940 0.656 7.087 1.00 0.00 63 ARG A CA 13
ATOM 19205 C C . ARG A 1 28 ? -10.123 2.102 7.538 1.00 0.00 63 ARG A C 13
ATOM 19206 O O . ARG A 1 28 ? -10.922 2.843 6.969 1.00 0.00 63 ARG A O 13
ATOM 19227 N N . GLU A 1 29 ? -9.375 2.496 8.565 1.00 0.00 64 GLU A N 13
ATOM 19228 C CA . GLU A 1 29 ? -9.457 3.852 9.093 1.00 0.00 64 GLU A CA 13
ATOM 19229 C C . GLU A 1 29 ? -8.857 4.854 8.110 1.00 0.00 64 GLU A C 13
ATOM 19230 O O . GLU A 1 29 ? -9.414 5.927 7.885 1.00 0.00 64 GLU A O 13
ATOM 19242 N N . ASN A 1 30 ? -7.715 4.496 7.531 1.00 0.00 65 ASN A N 13
ATOM 19243 C CA . ASN A 1 30 ? -7.038 5.363 6.575 1.00 0.00 65 ASN A CA 13
ATOM 19244 C C . ASN A 1 30 ? -7.878 5.543 5.314 1.00 0.00 65 ASN A C 13
ATOM 19245 O O . ASN A 1 30 ? -7.922 6.629 4.734 1.00 0.00 65 ASN A O 13
ATOM 19256 N N . LEU A 1 31 ? -8.544 4.472 4.896 1.00 0.00 66 LEU A N 13
ATOM 19257 C CA . LEU A 1 31 ? -9.384 4.510 3.704 1.00 0.00 66 LEU A CA 13
ATOM 19258 C C . LEU A 1 31 ? -10.583 5.430 3.912 1.00 0.00 66 LEU A C 13
ATOM 19259 O O . LEU A 1 31 ? -10.911 6.245 3.049 1.00 0.00 66 LEU A O 13
ATOM 19275 N N . SER A 1 32 ? -11.233 5.295 5.064 1.00 0.00 67 SER A N 13
ATOM 19276 C CA . SER A 1 32 ? -12.397 6.113 5.385 1.00 0.00 67 SER A CA 13
ATOM 19277 C C . SER A 1 32 ? -11.989 7.561 5.641 1.00 0.00 67 SER A C 13
ATOM 19278 O O . SER A 1 32 ? -12.789 8.482 5.476 1.00 0.00 67 SER A O 13
ATOM 19286 N N . LYS A 1 33 ? -10.738 7.754 6.046 1.00 0.00 68 LYS A N 13
ATOM 19287 C CA . LYS A 1 33 ? -10.222 9.088 6.325 1.00 0.00 68 LYS A CA 13
ATOM 19288 C C . LYS A 1 33 ? -9.692 9.743 5.054 1.00 0.00 68 LYS A C 13
ATOM 19289 O O . LYS A 1 33 ? -9.784 10.959 4.885 1.00 0.00 68 LYS A O 13
ATOM 19308 N N . ASP A 1 34 ? -9.140 8.930 4.160 1.00 0.00 69 ASP A N 13
ATOM 19309 C CA . ASP A 1 34 ? -8.598 9.430 2.903 1.00 0.00 69 ASP A CA 13
ATOM 19310 C C . ASP A 1 34 ? -9.702 9.595 1.863 1.00 0.00 69 ASP A C 13
ATOM 19311 O O . ASP A 1 34 ? -9.854 8.763 0.967 1.00 0.00 69 ASP A O 13
ATOM 19320 N N . LEU A 1 35 ? -10.468 10.672 1.987 1.00 0.00 70 LEU A N 13
ATOM 19321 C CA . LEU A 1 35 ? -11.560 10.946 1.059 1.00 0.00 70 LEU A CA 13
ATOM 19322 C C . LEU A 1 35 ? -11.053 10.988 -0.379 1.00 0.00 70 LEU A C 13
ATOM 19323 O O . LEU A 1 35 ? -11.760 10.600 -1.309 1.00 0.00 70 LEU A O 13
ATOM 19339 N N . TYR A 1 36 ? -9.824 11.460 -0.554 1.00 0.00 71 TYR A N 13
ATOM 19340 C CA . TYR A 1 36 ? -9.223 11.553 -1.880 1.00 0.00 71 TYR A CA 13
ATOM 19341 C C . TYR A 1 36 ? -9.008 10.167 -2.479 1.00 0.00 71 TYR A C 13
ATOM 19342 O O . TYR A 1 36 ? -9.340 9.921 -3.639 1.00 0.00 71 TYR A O 13
ATOM 19360 N N . LEU A 1 37 ? -8.450 9.265 -1.679 1.00 0.00 72 LEU A N 13
ATOM 19361 C CA . LEU A 1 37 ? -8.190 7.901 -2.128 1.00 0.00 72 LEU A CA 13
ATOM 19362 C C . LEU A 1 37 ? -9.484 7.208 -2.540 1.00 0.00 72 LEU A C 13
ATOM 19363 O O . LEU A 1 37 ? -9.529 6.507 -3.552 1.00 0.00 72 LEU A O 13
ATOM 19379 N N . ILE A 1 38 ? -10.534 7.409 -1.752 1.00 0.00 73 ILE A N 13
ATOM 19380 C CA . ILE A 1 38 ? -11.831 6.805 -2.037 1.00 0.00 73 ILE A CA 13
ATOM 19381 C C . ILE A 1 38 ? -12.404 7.330 -3.349 1.00 0.00 73 ILE A C 13
ATOM 19382 O O . ILE A 1 38 ? -12.964 6.572 -4.141 1.00 0.00 73 ILE A O 13
ATOM 19398 N N . SER A 1 39 ? -12.260 8.632 -3.573 1.00 0.00 74 SER A N 13
ATOM 19399 C CA . SER A 1 39 ? -12.766 9.260 -4.789 1.00 0.00 74 SER A CA 13
ATOM 19400 C C . SER A 1 39 ? -11.955 8.820 -6.004 1.00 0.00 74 SER A C 13
ATOM 19401 O O . SER A 1 39 ? -12.458 8.809 -7.127 1.00 0.00 74 SER A O 13
ATOM 19409 N N . GLN A 1 40 ? -10.698 8.460 -5.770 1.00 0.00 75 GLN A N 13
ATOM 19410 C CA . GLN A 1 40 ? -9.817 8.019 -6.845 1.00 0.00 75 GLN A CA 13
ATOM 19411 C C . GLN A 1 40 ? -10.034 6.542 -7.157 1.00 0.00 75 GLN A C 13
ATOM 19412 O O . GLN A 1 40 ? -9.785 6.090 -8.275 1.00 0.00 75 GLN A O 13
ATOM 19426 N N . MET A 1 41 ? -10.496 5.794 -6.161 1.00 0.00 76 MET A N 13
ATOM 19427 C CA . MET A 1 41 ? -10.746 4.368 -6.330 1.00 0.00 76 MET A CA 13
ATOM 19428 C C . MET A 1 41 ? -11.529 4.101 -7.611 1.00 0.00 76 MET A C 13
ATOM 19429 O O . MET A 1 41 ? -11.972 5.031 -8.285 1.00 0.00 76 MET A O 13
ATOM 19443 N N . ASP A 1 42 ? -11.697 2.825 -7.942 1.00 0.00 77 ASP A N 13
ATOM 19444 C CA . ASP A 1 42 ? -12.427 2.436 -9.143 1.00 0.00 77 ASP A CA 13
ATOM 19445 C C . ASP A 1 42 ? -13.786 1.844 -8.784 1.00 0.00 77 ASP A C 13
ATOM 19446 O O . ASP A 1 42 ? -14.180 1.828 -7.618 1.00 0.00 77 ASP A O 13
ATOM 19455 N N . SER A 1 43 ? -14.500 1.359 -9.795 1.00 0.00 78 SER A N 13
ATOM 19456 C CA . SER A 1 43 ? -15.818 0.769 -9.587 1.00 0.00 78 SER A CA 13
ATOM 19457 C C . SER A 1 43 ? -15.730 -0.448 -8.672 1.00 0.00 78 SER A C 13
ATOM 19458 O O . SER A 1 43 ? -16.542 -0.614 -7.762 1.00 0.00 78 SER A O 13
ATOM 19466 N N . ASP A 1 44 ? -14.740 -1.297 -8.921 1.00 0.00 79 ASP A N 13
ATOM 19467 C CA . ASP A 1 44 ? -14.544 -2.500 -8.120 1.00 0.00 79 ASP A CA 13
ATOM 19468 C C . ASP A 1 44 ? -13.681 -2.204 -6.897 1.00 0.00 79 ASP A C 13
ATOM 19469 O O . ASP A 1 44 ? -13.001 -3.089 -6.378 1.00 0.00 79 ASP A O 13
ATOM 19478 N N . GLN A 1 45 ? -13.712 -0.955 -6.445 1.00 0.00 80 GLN A N 13
ATOM 19479 C CA . GLN A 1 45 ? -12.931 -0.542 -5.285 1.00 0.00 80 GLN A CA 13
ATOM 19480 C C . GLN A 1 45 ? -11.439 -0.722 -5.542 1.00 0.00 80 GLN A C 13
ATOM 19481 O O . GLN A 1 45 ? -10.671 -1.013 -4.624 1.00 0.00 80 GLN A O 13
ATOM 19495 N N . PHE A 1 46 ? -11.034 -0.549 -6.795 1.00 0.00 81 PHE A N 13
ATOM 19496 C CA . PHE A 1 46 ? -9.633 -0.693 -7.174 1.00 0.00 81 PHE A CA 13
ATOM 19497 C C . PHE A 1 46 ? -8.967 0.671 -7.325 1.00 0.00 81 PHE A C 13
ATOM 19498 O O . PHE A 1 46 ? -9.553 1.602 -7.879 1.00 0.00 81 PHE A O 13
ATOM 19515 N N . ILE A 1 47 ? -7.740 0.782 -6.826 1.00 0.00 82 ILE A N 13
ATOM 19516 C CA . ILE A 1 47 ? -6.994 2.032 -6.906 1.00 0.00 82 ILE A CA 13
ATOM 19517 C C . ILE A 1 47 ? -5.798 1.899 -7.843 1.00 0.00 82 ILE A C 13
ATOM 19518 O O . ILE A 1 47 ? -5.067 0.909 -7.821 1.00 0.00 82 ILE A O 13
ATOM 19534 N N . PRO A 1 48 ? -5.592 2.922 -8.687 1.00 0.00 83 PRO A N 13
ATOM 19535 C CA . PRO A 1 48 ? -4.485 2.945 -9.647 1.00 0.00 83 PRO A CA 13
ATOM 19536 C C . PRO A 1 48 ? -3.130 3.107 -8.966 1.00 0.00 83 PRO A C 13
ATOM 19537 O O . PRO A 1 48 ? -2.980 3.910 -8.045 1.00 0.00 83 PRO A O 13
ATOM 19548 N N . ILE A 1 49 ? -2.148 2.338 -9.424 1.00 0.00 84 ILE A N 13
ATOM 19549 C CA . ILE A 1 49 ? -0.805 2.397 -8.858 1.00 0.00 84 ILE A CA 13
ATOM 19550 C C . ILE A 1 49 ? -0.158 3.753 -9.119 1.00 0.00 84 ILE A C 13
ATOM 19551 O O . ILE A 1 49 ? 0.689 4.206 -8.350 1.00 0.00 84 ILE A O 13
ATOM 19567 N N . TRP A 1 50 ? -0.566 4.396 -10.208 1.00 0.00 85 TRP A N 13
ATOM 19568 C CA . TRP A 1 50 ? -0.027 5.703 -10.569 1.00 0.00 85 TRP A CA 13
ATOM 19569 C C . TRP A 1 50 ? -0.390 6.751 -9.524 1.00 0.00 85 TRP A C 13
ATOM 19570 O O . TRP A 1 50 ? 0.428 7.599 -9.168 1.00 0.00 85 TRP A O 13
ATOM 19591 N N . THR A 1 51 ? -1.625 6.687 -9.033 1.00 0.00 86 THR A N 13
ATOM 19592 C CA . THR A 1 51 ? -2.097 7.631 -8.028 1.00 0.00 86 THR A CA 13
ATOM 19593 C C . THR A 1 51 ? -1.263 7.543 -6.755 1.00 0.00 86 THR A C 13
ATOM 19594 O O . THR A 1 51 ? -0.869 8.562 -6.188 1.00 0.00 86 THR A O 13
ATOM 19605 N N . VAL A 1 52 ? -0.996 6.319 -6.312 1.00 0.00 87 VAL A N 13
ATOM 19606 C CA . VAL A 1 52 ? -0.207 6.098 -5.106 1.00 0.00 87 VAL A CA 13
ATOM 19607 C C . VAL A 1 52 ? 1.280 6.300 -5.378 1.00 0.00 87 VAL A C 13
ATOM 19608 O O . VAL A 1 52 ? 2.019 6.780 -4.519 1.00 0.00 87 VAL A O 13
ATOM 19621 N N . ALA A 1 53 ? 1.711 5.931 -6.580 1.00 0.00 88 ALA A N 13
ATOM 19622 C CA . ALA A 1 53 ? 3.109 6.074 -6.967 1.00 0.00 88 ALA A CA 13
ATOM 19623 C C . ALA A 1 53 ? 3.523 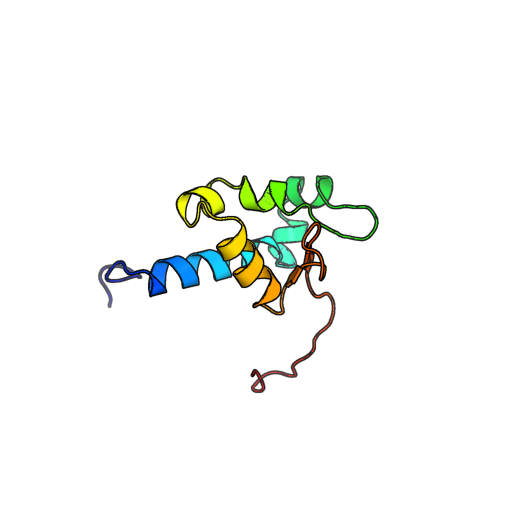7.542 -6.998 1.00 0.00 88 ALA A C 13
ATOM 19624 O O . ALA A 1 53 ? 4.692 7.871 -6.801 1.00 0.00 88 ALA A O 13
ATOM 19631 N N . ASN A 1 54 ? 2.556 8.419 -7.247 1.00 0.00 89 ASN A N 13
ATOM 19632 C CA . ASN A 1 54 ? 2.821 9.851 -7.306 1.00 0.00 89 ASN A CA 13
ATOM 19633 C C . ASN A 1 54 ? 2.924 10.443 -5.903 1.00 0.00 89 ASN A C 13
ATOM 19634 O O . ASN A 1 54 ? 3.507 11.509 -5.710 1.00 0.00 89 ASN A O 13
ATOM 19645 N N . MET A 1 55 ? 2.353 9.744 -4.928 1.00 0.00 90 MET A N 13
ATOM 19646 C CA . MET A 1 55 ? 2.382 10.198 -3.543 1.00 0.00 90 MET A CA 13
ATOM 19647 C C . MET A 1 55 ? 3.780 10.672 -3.156 1.00 0.00 90 MET A C 13
ATOM 19648 O O . MET A 1 55 ? 4.769 9.985 -3.408 1.00 0.00 90 MET A O 13
ATOM 19662 N N . GLU A 1 56 ? 3.852 11.848 -2.541 1.00 0.00 91 GLU A N 13
ATOM 19663 C CA . GLU A 1 56 ? 5.130 12.412 -2.121 1.00 0.00 91 GLU A CA 13
ATOM 19664 C C . GLU A 1 56 ? 5.850 11.471 -1.158 1.00 0.00 91 GLU A C 13
ATOM 19665 O O . GLU A 1 56 ? 7.044 11.214 -1.304 1.00 0.00 91 GLU A O 13
ATOM 19677 N N . GLU A 1 57 ? 5.112 10.962 -0.177 1.00 0.00 92 GLU A N 13
ATOM 19678 C CA . GLU A 1 57 ? 5.681 10.051 0.811 1.00 0.00 92 GLU A CA 13
ATOM 19679 C C . GLU A 1 57 ? 6.167 8.765 0.148 1.00 0.00 92 GLU A C 13
ATOM 19680 O O . GLU A 1 57 ? 7.208 8.221 0.516 1.00 0.00 92 GLU A O 13
ATOM 19692 N N . ILE A 1 58 ? 5.405 8.286 -0.830 1.00 0.00 93 ILE A N 13
ATOM 19693 C CA . ILE A 1 58 ? 5.758 7.065 -1.544 1.00 0.00 93 ILE A CA 13
ATOM 19694 C C . ILE A 1 58 ? 6.958 7.290 -2.457 1.00 0.00 93 ILE A C 13
ATOM 19695 O O . ILE A 1 58 ? 7.808 6.414 -2.612 1.00 0.00 93 ILE A O 13
ATOM 19711 N N . LYS A 1 59 ? 7.023 8.473 -3.060 1.00 0.00 94 LYS A N 13
ATOM 19712 C CA . LYS A 1 59 ? 8.121 8.817 -3.955 1.00 0.00 94 LYS A CA 13
ATOM 19713 C C . LYS A 1 59 ? 9.418 9.013 -3.177 1.00 0.00 94 LYS A C 13
ATOM 19714 O O . LYS A 1 59 ? 10.489 8.593 -3.617 1.00 0.00 94 LYS A O 13
ATOM 19733 N N . LYS A 1 60 ? 9.316 9.652 -2.016 1.00 0.00 95 LYS A N 13
ATOM 19734 C CA . LYS A 1 60 ? 10.479 9.901 -1.174 1.00 0.00 95 LYS A CA 13
ATOM 19735 C C . LYS A 1 60 ? 10.938 8.619 -0.486 1.00 0.00 95 LYS A C 13
ATOM 19736 O O . LYS A 1 60 ? 12.125 8.442 -0.208 1.00 0.00 95 LYS A O 13
ATOM 19755 N N . LEU A 1 61 ? 9.992 7.727 -0.217 1.00 0.00 96 LEU A N 13
ATOM 19756 C CA . LEU A 1 61 ? 10.298 6.460 0.437 1.00 0.00 96 LEU A CA 13
ATOM 19757 C C . LEU A 1 61 ? 10.677 5.395 -0.589 1.00 0.00 96 LEU A C 13
ATOM 19758 O O . LEU A 1 61 ? 11.455 4.486 -0.298 1.00 0.00 96 LEU A O 13
ATOM 19774 N N . THR A 1 62 ? 10.123 5.516 -1.790 1.00 0.00 97 THR A N 13
ATOM 19775 C CA . THR A 1 62 ? 10.403 4.566 -2.861 1.00 0.00 97 THR A CA 13
ATOM 19776 C C . THR A 1 62 ? 10.023 5.141 -4.220 1.00 0.00 97 THR A C 13
ATOM 19777 O O . THR A 1 62 ? 8.846 5.365 -4.505 1.00 0.00 97 THR A O 13
ATOM 19788 N N . THR A 1 63 ? 11.027 5.379 -5.058 1.00 0.00 98 THR A N 13
ATOM 19789 C CA . THR A 1 63 ? 10.799 5.929 -6.388 1.00 0.00 98 THR A CA 13
ATOM 19790 C C . THR A 1 63 ? 10.929 4.851 -7.458 1.00 0.00 98 THR A C 13
ATOM 19791 O O . THR A 1 63 ? 11.367 5.123 -8.576 1.00 0.00 98 THR A O 13
ATOM 19802 N N . ASP A 1 64 ? 10.544 3.628 -7.109 1.00 0.00 99 ASP A N 13
ATOM 19803 C CA . ASP A 1 64 ? 10.616 2.509 -8.041 1.00 0.00 99 ASP A CA 13
ATOM 19804 C C . ASP A 1 64 ? 9.263 1.815 -8.162 1.00 0.00 99 ASP A C 13
ATOM 19805 O O . ASP A 1 64 ? 8.623 1.471 -7.168 1.00 0.00 99 ASP A O 13
ATOM 19814 N N . PRO A 1 65 ? 8.815 1.604 -9.408 1.00 0.00 100 PRO A N 13
ATOM 19815 C CA . PRO A 1 65 ? 7.534 0.951 -9.689 1.00 0.00 100 PRO A CA 13
ATOM 19816 C C . PRO A 1 65 ? 7.551 -0.534 -9.340 1.00 0.00 100 PRO A C 13
ATOM 19817 O O . PRO A 1 65 ? 6.616 -1.049 -8.728 1.00 0.00 100 PRO A O 13
ATOM 19828 N N . ASP A 1 66 ? 8.622 -1.216 -9.733 1.00 0.00 101 ASP A N 13
ATOM 19829 C CA . ASP A 1 66 ? 8.762 -2.642 -9.460 1.00 0.00 101 ASP A CA 13
ATOM 19830 C C . ASP A 1 66 ? 8.791 -2.908 -7.958 1.00 0.00 101 ASP A C 13
ATOM 19831 O O . ASP A 1 66 ? 8.179 -3.860 -7.474 1.00 0.00 101 ASP A O 13
ATOM 19840 N N . LEU A 1 67 ? 9.504 -2.060 -7.226 1.00 0.00 102 LEU A N 13
ATOM 19841 C CA . LEU A 1 67 ? 9.613 -2.203 -5.778 1.00 0.00 102 LEU A CA 13
ATOM 19842 C C . LEU A 1 67 ? 8.254 -2.024 -5.110 1.00 0.00 102 LEU A C 13
ATOM 19843 O O . LEU A 1 67 ? 7.896 -2.770 -4.199 1.00 0.00 102 LEU A O 13
ATOM 19859 N N . ILE A 1 68 ? 7.501 -1.031 -5.570 1.00 0.00 103 ILE A N 13
ATOM 19860 C CA . ILE A 1 68 ? 6.180 -0.756 -5.018 1.00 0.00 103 ILE A CA 13
ATOM 19861 C C . ILE A 1 68 ? 5.214 -1.900 -5.308 1.00 0.00 103 ILE A C 13
ATOM 19862 O O . ILE A 1 68 ? 4.466 -2.333 -4.430 1.00 0.00 103 ILE A O 13
ATOM 19878 N N . LEU A 1 69 ? 5.236 -2.387 -6.544 1.00 0.00 104 LEU A N 13
ATOM 19879 C CA . LEU A 1 69 ? 4.364 -3.484 -6.949 1.00 0.00 104 LEU A CA 13
ATOM 19880 C C . LEU A 1 69 ? 4.630 -4.731 -6.112 1.00 0.00 104 LEU A C 13
ATOM 19881 O O . LEU A 1 69 ? 3.701 -5.432 -5.715 1.00 0.00 104 LEU A O 13
ATOM 19897 N N . GLU A 1 70 ? 5.905 -4.997 -5.846 1.00 0.00 105 GLU A N 13
ATOM 19898 C CA . GLU A 1 70 ? 6.292 -6.158 -5.053 1.00 0.00 105 GLU A CA 13
ATOM 19899 C C . GLU A 1 70 ? 5.782 -6.034 -3.620 1.00 0.00 105 GLU A C 13
ATOM 19900 O O . GLU A 1 70 ? 5.268 -6.995 -3.047 1.00 0.00 105 GLU A O 13
ATOM 19912 N N . VAL A 1 71 ? 5.928 -4.844 -3.047 1.00 0.00 106 VAL A N 13
ATOM 19913 C CA . VAL A 1 71 ? 5.484 -4.593 -1.682 1.00 0.00 106 VAL A CA 13
ATOM 19914 C C . VAL A 1 71 ? 3.981 -4.806 -1.547 1.00 0.00 106 VAL A C 13
ATOM 19915 O O . VAL A 1 71 ? 3.514 -5.430 -0.592 1.00 0.00 106 VAL A O 13
ATOM 19928 N N . LEU A 1 72 ? 3.225 -4.286 -2.508 1.00 0.00 107 LEU A N 13
ATOM 19929 C CA . LEU A 1 72 ? 1.773 -4.421 -2.497 1.00 0.00 107 LEU A CA 13
ATOM 19930 C C . LEU A 1 72 ? 1.360 -5.880 -2.666 1.00 0.00 107 LEU A C 13
ATOM 19931 O O . LEU A 1 72 ? 0.537 -6.394 -1.907 1.00 0.00 107 LEU A O 13
ATOM 19947 N N . ARG A 1 73 ? 1.936 -6.542 -3.664 1.00 0.00 108 ARG A N 13
ATOM 19948 C CA . ARG A 1 73 ? 1.629 -7.942 -3.931 1.00 0.00 108 ARG A CA 13
ATOM 19949 C C . ARG A 1 73 ? 2.233 -8.845 -2.860 1.00 0.00 108 ARG A C 13
ATOM 19950 O O . ARG A 1 73 ? 1.845 -10.004 -2.721 1.00 0.00 108 ARG A O 13
ATOM 19971 N N . SER A 1 74 ? 3.186 -8.305 -2.106 1.00 0.00 109 SER A N 13
ATOM 19972 C CA . SER A 1 74 ? 3.847 -9.064 -1.050 1.00 0.00 109 SER A CA 13
ATOM 19973 C C . SER A 1 74 ? 3.065 -8.971 0.257 1.00 0.00 109 SER A C 13
ATOM 19974 O O . SER A 1 74 ? 3.164 -9.847 1.115 1.00 0.00 109 SER A O 13
ATOM 19982 N N . SER A 1 75 ? 2.286 -7.904 0.398 1.00 0.00 110 SER A N 13
ATOM 19983 C CA . SER A 1 75 ? 1.488 -7.693 1.601 1.00 0.00 110 SER A CA 13
ATOM 19984 C C . SER A 1 75 ? 0.127 -8.368 1.475 1.00 0.00 110 SER A C 13
ATOM 19985 O O . SER A 1 75 ? -0.579 -8.218 0.477 1.00 0.00 110 SER A O 13
ATOM 19993 N N . PRO A 1 76 ? -0.254 -9.131 2.511 1.00 0.00 111 PRO A N 13
ATOM 19994 C CA . PRO A 1 76 ? -1.534 -9.844 2.541 1.00 0.00 111 PRO A CA 13
ATOM 19995 C C . PRO A 1 76 ? -2.722 -8.897 2.675 1.00 0.00 111 PRO A C 13
ATOM 19996 O O . PRO A 1 76 ? -3.860 -9.269 2.387 1.00 0.00 111 PRO A O 13
ATOM 20007 N N . MET A 1 77 ? -2.450 -7.672 3.113 1.00 0.00 112 MET A N 13
ATOM 20008 C CA . MET A 1 77 ? -3.498 -6.672 3.283 1.00 0.00 112 MET A CA 13
ATOM 20009 C C . MET A 1 77 ? -3.886 -6.058 1.942 1.00 0.00 112 MET A C 13
ATOM 20010 O O . MET A 1 77 ? -4.899 -5.366 1.835 1.00 0.00 112 MET A O 13
ATOM 20024 N N . VAL A 1 78 ? -3.075 -6.316 0.920 1.00 0.00 113 VAL A N 13
ATOM 20025 C CA . VAL A 1 78 ? -3.335 -5.789 -0.414 1.00 0.00 113 VAL A CA 13
ATOM 20026 C C . VAL A 1 78 ? -3.002 -6.820 -1.486 1.00 0.00 113 VAL A C 13
ATOM 20027 O O . VAL A 1 78 ? -2.146 -7.681 -1.288 1.00 0.00 113 VAL A O 13
ATOM 20040 N N . GLN A 1 79 ? -3.684 -6.726 -2.623 1.00 0.00 114 GLN A N 13
ATOM 20041 C CA . GLN A 1 79 ? -3.461 -7.651 -3.727 1.00 0.00 114 GLN A CA 13
ATOM 20042 C C . GLN A 1 79 ? -3.420 -6.910 -5.059 1.00 0.00 114 GLN A C 13
ATOM 20043 O O . GLN A 1 79 ? -4.366 -6.209 -5.420 1.00 0.00 114 GLN A O 13
ATOM 20057 N N . VAL A 1 80 ? -2.319 -7.068 -5.786 1.00 0.00 115 VAL A N 13
ATOM 20058 C CA . VAL A 1 80 ? -2.155 -6.415 -7.079 1.00 0.00 115 VAL A CA 13
ATOM 20059 C C . VAL A 1 80 ? -2.549 -7.347 -8.219 1.00 0.00 115 VAL A C 13
ATOM 20060 O O . VAL A 1 80 ? -2.064 -8.475 -8.309 1.00 0.00 115 VAL A O 13
ATOM 20073 N N . ASP A 1 81 ? -3.429 -6.867 -9.091 1.00 0.00 116 ASP A N 13
ATOM 20074 C CA . ASP A 1 81 ? -3.887 -7.656 -10.228 1.00 0.00 116 ASP A CA 13
ATOM 20075 C C . ASP A 1 81 ? -2.716 -8.354 -10.913 1.00 0.00 116 ASP A C 13
ATOM 20076 O O . ASP A 1 81 ? -1.649 -7.766 -11.091 1.00 0.00 116 ASP A O 13
ATOM 20085 N N . GLU A 1 82 ? -2.922 -9.610 -11.294 1.00 0.00 117 GLU A N 13
ATOM 20086 C CA . GLU A 1 82 ? -1.882 -10.388 -11.957 1.00 0.00 117 GLU A CA 13
ATOM 20087 C C . GLU A 1 82 ? -1.089 -9.518 -12.928 1.00 0.00 117 GLU A C 13
ATOM 20088 O O . GLU A 1 82 ? 0.142 -9.504 -12.906 1.00 0.00 117 GLU A O 13
ATOM 20100 N N . LYS A 1 83 ? -1.804 -8.794 -13.783 1.00 0.00 118 LYS A N 13
ATOM 20101 C CA . LYS A 1 83 ? -1.171 -7.920 -14.764 1.00 0.00 118 LYS A CA 13
ATOM 20102 C C . LYS A 1 83 ? -0.259 -6.906 -14.080 1.00 0.00 118 LYS A C 13
ATOM 20103 O O . LYS A 1 83 ? 0.860 -6.661 -14.529 1.00 0.00 118 LYS A O 13
ATOM 20122 N N . GLY A 1 84 ? -0.745 -6.320 -12.990 1.00 0.00 119 GLY A N 13
ATOM 20123 C CA . GLY A 1 84 ? 0.040 -5.340 -12.262 1.00 0.00 119 GLY A CA 13
ATOM 20124 C C . GLY A 1 84 ? -0.258 -3.920 -12.698 1.00 0.00 119 GLY A C 13
ATOM 20125 O O . GLY A 1 84 ? 0.648 -3.180 -13.084 1.00 0.00 119 GLY A O 13
ATOM 20129 N N . GLU A 1 85 ? -1.530 -3.537 -12.639 1.00 0.00 120 GLU A N 13
ATOM 20130 C CA . GLU A 1 85 ? -1.943 -2.196 -13.034 1.00 0.00 120 GLU A CA 13
ATOM 20131 C C . GLU A 1 85 ? -2.816 -1.557 -11.959 1.00 0.00 120 GLU A C 13
ATOM 20132 O O . GLU A 1 85 ? -2.793 -0.341 -11.766 1.00 0.00 120 GLU A O 13
ATOM 20144 N N . LYS A 1 86 ? -3.588 -2.385 -11.263 1.00 0.00 121 LYS A N 13
ATOM 20145 C CA . LYS A 1 86 ? -4.470 -1.903 -10.206 1.00 0.00 121 LYS A CA 13
ATOM 20146 C C . LYS A 1 86 ? -4.406 -2.817 -8.987 1.00 0.00 121 LYS A C 13
ATOM 20147 O O . LYS A 1 86 ? -4.237 -4.029 -9.114 1.00 0.00 121 LYS A O 13
ATOM 20166 N N . VAL A 1 87 ? -4.546 -2.228 -7.804 1.00 0.00 122 VAL A N 13
ATOM 20167 C CA . VAL A 1 87 ? -4.507 -2.988 -6.561 1.00 0.00 122 VAL A CA 13
ATOM 20168 C C . VAL A 1 87 ? -5.713 -2.670 -5.683 1.00 0.00 122 VAL A C 13
ATOM 20169 O O . VAL A 1 87 ? -6.207 -1.543 -5.674 1.00 0.00 122 VAL A O 13
ATOM 20182 N N . ARG A 1 88 ? -6.183 -3.672 -4.947 1.00 0.00 123 ARG A N 13
ATOM 20183 C CA . ARG A 1 88 ? -7.331 -3.499 -4.066 1.00 0.00 123 ARG A CA 13
ATOM 20184 C C . ARG A 1 88 ? -7.064 -4.115 -2.697 1.00 0.00 123 ARG A C 13
ATOM 20185 O O . ARG A 1 88 ? -6.355 -5.113 -2.565 1.00 0.00 123 ARG A O 13
ATOM 20206 N N . PRO A 1 89 ? -7.643 -3.506 -1.651 1.00 0.00 124 PRO A N 13
ATOM 20207 C CA . PRO A 1 89 ? -7.481 -3.977 -0.271 1.00 0.00 124 PRO A CA 13
ATOM 20208 C C . PRO A 1 89 ? -8.197 -5.300 -0.023 1.00 0.00 124 PRO A C 13
ATOM 20209 O O . PRO A 1 89 ? -9.426 -5.369 -0.058 1.00 0.00 124 PRO A O 13
ATOM 20220 N N . SER A 1 90 ? -7.422 -6.350 0.228 1.00 0.00 125 SER A N 13
ATOM 20221 C CA . SER A 1 90 ? -7.981 -7.672 0.479 1.00 0.00 125 SER A CA 13
ATOM 20222 C C . SER A 1 90 ? -8.482 -7.786 1.916 1.00 0.00 125 SER A C 13
ATOM 20223 O O . SER A 1 90 ? -7.701 -7.713 2.865 1.00 0.00 125 SER A O 13
ATOM 20231 N N . HIS A 1 91 ? -9.790 -7.968 2.067 1.00 0.00 126 HIS A N 13
ATOM 20232 C CA . HIS A 1 91 ? -10.396 -8.093 3.389 1.00 0.00 126 HIS A CA 13
ATOM 20233 C C . HIS A 1 91 ? -10.458 -9.554 3.821 1.00 0.00 126 HIS A C 13
ATOM 20234 O O . HIS A 1 91 ? -11.366 -9.960 4.548 1.00 0.00 126 HIS A O 13
ATOM 20248 N N . LYS A 1 92 ? -9.488 -10.343 3.370 1.00 0.00 127 LYS A N 13
ATOM 20249 C CA . LYS A 1 92 ? -9.430 -11.758 3.710 1.00 0.00 127 LYS A CA 13
ATOM 20250 C C . LYS A 1 92 ? -8.189 -12.070 4.539 1.00 0.00 127 LYS A C 13
ATOM 20251 O O . LYS A 1 92 ? -7.183 -12.547 4.012 1.00 0.00 127 LYS A O 13
ATOM 20270 N N . ARG A 1 93 ? -8.266 -11.797 5.837 1.00 0.00 128 ARG A N 13
ATOM 20271 C CA . ARG A 1 93 ? -7.147 -12.048 6.738 1.00 0.00 128 ARG A CA 13
ATOM 20272 C C . ARG A 1 93 ? -7.223 -13.457 7.320 1.00 0.00 128 ARG A C 13
ATOM 20273 O O . ARG A 1 93 ? -8.253 -14.126 7.220 1.00 0.00 128 ARG A O 13
ATOM 20294 N N . CYS A 1 94 ? -6.128 -13.902 7.925 1.00 0.00 129 CYS A N 13
ATOM 20295 C CA . CYS A 1 94 ? -6.070 -15.231 8.522 1.00 0.00 129 CYS A CA 13
ATOM 20296 C C . CYS A 1 94 ? -6.662 -15.223 9.927 1.00 0.00 129 CYS A C 13
ATOM 20297 O O . CYS A 1 94 ? -6.195 -14.495 10.804 1.00 0.00 129 CYS A O 13
ATOM 20305 N N . ILE A 1 95 ? -7.694 -16.034 10.134 1.00 0.00 130 ILE A N 13
ATOM 20306 C CA . ILE A 1 95 ? -8.350 -16.120 11.432 1.00 0.00 130 ILE A CA 13
ATOM 20307 C C . ILE A 1 95 ? -7.376 -16.580 12.512 1.00 0.00 130 ILE A C 13
ATOM 20308 O O . ILE A 1 95 ? -7.658 -16.469 13.705 1.00 0.00 130 ILE A O 13
ATOM 20324 N N . SER A 1 96 ? -6.227 -17.095 12.084 1.00 0.00 131 SER A N 13
ATOM 20325 C CA . SER A 1 96 ? -5.211 -17.574 13.013 1.00 0.00 131 SER A CA 13
ATOM 20326 C C . SER A 1 96 ? -3.836 -17.591 12.354 1.00 0.00 131 SER A C 13
ATOM 20327 O O . SER A 1 96 ? -3.719 -17.491 11.134 1.00 0.00 131 SER A O 13
ATOM 20335 N N . GLY A 1 97 ? -2.795 -17.717 13.172 1.00 0.00 132 GLY A N 13
ATOM 20336 C CA . GLY A 1 97 ? -1.441 -17.745 12.650 1.00 0.00 132 GLY A CA 13
ATOM 20337 C C . GLY A 1 97 ? -0.403 -17.477 13.721 1.00 0.00 132 GLY A C 13
ATOM 20338 O O . GLY A 1 97 ? -0.687 -17.524 14.918 1.00 0.00 132 GLY A O 13
ATOM 20342 N N . PRO A 1 98 ? 0.835 -17.188 13.291 1.00 0.00 133 PRO A N 13
ATOM 20343 C CA . PRO A 1 98 ? 1.945 -16.906 14.207 1.00 0.00 133 PRO A CA 13
ATOM 20344 C C . PRO A 1 98 ? 1.779 -15.573 14.926 1.00 0.00 133 PRO A C 13
ATOM 20345 O O . PRO A 1 98 ? 2.286 -15.385 16.031 1.00 0.00 133 PRO A O 13
ATOM 20356 N N . SER A 1 99 ? 1.063 -14.649 14.293 1.00 0.00 134 SER A N 13
ATOM 20357 C CA . SER A 1 99 ? 0.832 -13.330 14.873 1.00 0.00 134 SER A CA 13
ATOM 20358 C C . SER A 1 99 ? -0.509 -13.283 15.599 1.00 0.00 134 SER A C 13
ATOM 20359 O O . SER A 1 99 ? -1.415 -14.062 15.303 1.00 0.00 134 SER A O 13
ATOM 20367 N N . SER A 1 100 ? -0.625 -12.365 16.553 1.00 0.00 135 SER A N 13
ATOM 20368 C CA . SER A 1 100 ? -1.853 -12.218 17.326 1.00 0.00 135 SER A CA 13
ATOM 20369 C C . SER A 1 100 ? -2.533 -10.887 17.019 1.00 0.00 135 SER A C 13
ATOM 20370 O O . SER A 1 100 ? -1.940 -10.003 16.401 1.00 0.00 135 SER A O 13
ATOM 20378 N N . GLY A 1 101 ? -3.781 -10.752 17.455 1.00 0.00 136 GLY A N 13
ATOM 20379 C CA . GLY A 1 101 ? -4.521 -9.526 17.218 1.00 0.00 136 GLY A CA 13
ATOM 20380 C C . GLY A 1 101 ? -6.018 -9.757 17.153 1.00 0.00 136 GLY A C 13
ATOM 20381 O O . GLY A 1 101 ? -6.805 -8.840 17.390 1.00 0.00 136 GLY A O 13
ATOM 20385 N N . GLY A 1 1 ? 5.891 7.086 18.757 1.00 0.00 36 GLY A N 14
ATOM 20386 C CA . GLY A 1 1 ? 5.399 8.285 19.410 1.00 0.00 36 GLY A CA 14
ATOM 20387 C C . GLY A 1 1 ? 6.317 8.760 20.519 1.00 0.00 36 GLY A C 14
ATOM 20388 O O . GLY A 1 1 ? 6.306 8.212 21.621 1.00 0.00 36 GLY A O 14
ATOM 20392 N N . SER A 1 2 ? 7.117 9.782 20.226 1.00 0.00 37 SER A N 14
ATOM 20393 C CA . SER A 1 2 ? 8.049 10.326 21.205 1.00 0.00 37 SER A CA 14
ATOM 20394 C C . SER A 1 2 ? 8.777 9.208 21.944 1.00 0.00 37 SER A C 14
ATOM 20395 O O . SER A 1 2 ? 8.960 9.267 23.160 1.00 0.00 37 SER A O 14
ATOM 20403 N N . SER A 1 3 ? 9.191 8.187 21.200 1.00 0.00 38 SER A N 14
ATOM 20404 C CA . SER A 1 3 ? 9.896 7.051 21.784 1.00 0.00 38 SER A CA 14
ATOM 20405 C C . SER A 1 3 ? 11.405 7.227 21.660 1.00 0.00 38 SER A C 14
ATOM 20406 O O . SER A 1 3 ? 12.145 7.047 22.627 1.00 0.00 38 SER A O 14
ATOM 20414 N N . GLY A 1 4 ? 11.858 7.581 20.461 1.00 0.00 39 GLY A N 14
ATOM 20415 C CA . GLY A 1 4 ? 13.277 7.775 20.231 1.00 0.00 39 GLY A CA 14
ATOM 20416 C C . GLY A 1 4 ? 13.764 7.070 18.980 1.00 0.00 39 GLY A C 14
ATOM 20417 O O . GLY A 1 4 ? 14.460 6.059 19.060 1.00 0.00 39 GLY A O 14
ATOM 20421 N N . SER A 1 5 ? 13.395 7.606 17.820 1.00 0.00 40 SER A N 14
ATOM 20422 C CA . SER A 1 5 ? 13.795 7.018 16.547 1.00 0.00 40 SER A CA 14
ATOM 20423 C C . SER A 1 5 ? 14.719 7.960 15.780 1.00 0.00 40 SER A C 14
ATOM 20424 O O . SER A 1 5 ? 14.273 8.946 15.195 1.00 0.00 40 SER A O 14
ATOM 20432 N N . SER A 1 6 ? 16.011 7.646 15.787 1.00 0.00 41 SER A N 14
ATOM 20433 C CA . SER A 1 6 ? 17.000 8.464 15.097 1.00 0.00 41 SER A CA 14
ATOM 20434 C C . SER A 1 6 ? 18.266 7.661 14.810 1.00 0.00 41 SER A C 14
ATOM 20435 O O . SER A 1 6 ? 18.610 6.741 15.549 1.00 0.00 41 SER A O 14
ATOM 20443 N N . GLY A 1 7 ? 18.952 8.017 13.729 1.00 0.00 42 GLY A N 14
ATOM 20444 C CA . GLY A 1 7 ? 20.172 7.320 13.362 1.00 0.00 42 GLY A CA 14
ATOM 20445 C C . GLY A 1 7 ? 20.260 7.052 11.872 1.00 0.00 42 GLY A C 14
ATOM 20446 O O . GLY A 1 7 ? 19.417 7.510 11.101 1.00 0.00 42 GLY A O 14
ATOM 20450 N N . ALA A 1 8 ? 21.283 6.309 11.467 1.00 0.00 43 ALA A N 14
ATOM 20451 C CA . ALA A 1 8 ? 21.478 5.980 10.060 1.00 0.00 43 ALA A CA 14
ATOM 20452 C C . ALA A 1 8 ? 20.281 5.218 9.504 1.00 0.00 43 ALA A C 14
ATOM 20453 O O . ALA A 1 8 ? 19.679 4.396 10.195 1.00 0.00 43 ALA A O 14
ATOM 20460 N N . VAL A 1 9 ? 19.939 5.495 8.249 1.00 0.00 44 VAL A N 14
ATOM 20461 C CA . VAL A 1 9 ? 18.814 4.836 7.600 1.00 0.00 44 VAL A CA 14
ATOM 20462 C C . VAL A 1 9 ? 19.290 3.730 6.663 1.00 0.00 44 VAL A C 14
ATOM 20463 O O . VAL A 1 9 ? 20.033 3.983 5.716 1.00 0.00 44 VAL A O 14
ATOM 20476 N N . SER A 1 10 ? 18.856 2.504 6.936 1.00 0.00 45 SER A N 14
ATOM 20477 C CA . SER A 1 10 ? 19.240 1.358 6.120 1.00 0.00 45 SER A CA 14
ATOM 20478 C C . SER A 1 10 ? 18.089 0.923 5.217 1.00 0.00 45 SER A C 14
ATOM 20479 O O . SER A 1 10 ? 16.961 1.394 5.360 1.00 0.00 45 SER A O 14
ATOM 20487 N N . THR A 1 11 ? 18.384 0.021 4.288 1.00 0.00 46 THR A N 14
ATOM 20488 C CA . THR A 1 11 ? 17.377 -0.479 3.360 1.00 0.00 46 THR A CA 14
ATOM 20489 C C . THR A 1 11 ? 16.213 -1.121 4.106 1.00 0.00 46 THR A C 14
ATOM 20490 O O . THR A 1 11 ? 15.062 -1.019 3.684 1.00 0.00 46 THR A O 14
ATOM 20501 N N . GLU A 1 12 ? 16.522 -1.782 5.217 1.00 0.00 47 GLU A N 14
ATOM 20502 C CA . GLU A 1 12 ? 15.499 -2.442 6.022 1.00 0.00 47 GLU A CA 14
ATOM 20503 C C . GLU A 1 12 ? 14.468 -1.435 6.523 1.00 0.00 47 GLU A C 14
ATOM 20504 O O . GLU A 1 12 ? 13.266 -1.697 6.497 1.00 0.00 47 GLU A O 14
ATOM 20516 N N . ASP A 1 13 ? 14.947 -0.283 6.978 1.00 0.00 48 ASP A N 14
ATOM 20517 C CA . ASP A 1 13 ? 14.068 0.765 7.485 1.00 0.00 48 ASP A CA 14
ATOM 20518 C C . ASP A 1 13 ? 13.226 1.358 6.360 1.00 0.00 48 ASP A C 14
ATOM 20519 O O . ASP A 1 13 ? 12.011 1.508 6.494 1.00 0.00 48 ASP A O 14
ATOM 20528 N N . LEU A 1 14 ? 13.878 1.693 5.253 1.00 0.00 49 LEU A N 14
ATOM 20529 C CA . LEU A 1 14 ? 13.189 2.272 4.104 1.00 0.00 49 LEU A CA 14
ATOM 20530 C C . LEU A 1 14 ? 12.112 1.326 3.581 1.00 0.00 49 LEU A C 14
ATOM 20531 O O . LEU A 1 14 ? 10.986 1.739 3.308 1.00 0.00 49 LEU A O 14
ATOM 20547 N N . LYS A 1 15 ? 12.467 0.051 3.449 1.00 0.00 50 LYS A N 14
ATOM 20548 C CA . LYS A 1 15 ? 11.530 -0.956 2.963 1.00 0.00 50 LYS A CA 14
ATOM 20549 C C . LYS A 1 15 ? 10.331 -1.079 3.897 1.00 0.00 50 LYS A C 14
ATOM 20550 O O . LYS A 1 15 ? 9.187 -1.135 3.447 1.00 0.00 50 LYS A O 14
ATOM 20569 N N . GLU A 1 16 ? 10.600 -1.120 5.197 1.00 0.00 51 GLU A N 14
ATOM 20570 C CA . GLU A 1 16 ? 9.542 -1.236 6.193 1.00 0.00 51 GLU A CA 14
ATOM 20571 C C . GLU A 1 16 ? 8.629 -0.013 6.161 1.00 0.00 51 GLU A C 14
ATOM 20572 O O . GLU A 1 16 ? 7.415 -0.128 6.336 1.00 0.00 51 GLU A O 14
ATOM 20584 N N . CYS A 1 17 ? 9.220 1.154 5.938 1.00 0.00 52 CYS A N 14
ATOM 20585 C CA . CYS A 1 17 ? 8.461 2.399 5.884 1.00 0.00 52 CYS A CA 14
ATOM 20586 C C . CYS A 1 17 ? 7.440 2.364 4.752 1.00 0.00 52 CYS A C 14
ATOM 20587 O O . CYS A 1 17 ? 6.263 2.669 4.952 1.00 0.00 52 CYS A O 14
ATOM 20595 N N . LEU A 1 18 ? 7.897 1.992 3.561 1.00 0.00 53 LEU A N 14
ATOM 20596 C CA . LEU A 1 18 ? 7.023 1.918 2.395 1.00 0.00 53 LEU A CA 14
ATOM 20597 C C . LEU A 1 18 ? 5.886 0.928 2.628 1.00 0.00 53 LEU A C 14
ATOM 20598 O O . LEU A 1 18 ? 4.740 1.182 2.257 1.00 0.00 53 LEU A O 14
ATOM 20614 N N . LYS A 1 19 ? 6.210 -0.203 3.247 1.00 0.00 54 LYS A N 14
ATOM 20615 C CA . LYS A 1 19 ? 5.217 -1.231 3.533 1.00 0.00 54 LYS A CA 14
ATOM 20616 C C . LYS A 1 19 ? 4.146 -0.703 4.482 1.00 0.00 54 LYS A C 14
ATOM 20617 O O . LYS A 1 19 ? 2.957 -0.971 4.305 1.00 0.00 54 LYS A O 14
ATOM 20636 N N . LYS A 1 20 ? 4.574 0.050 5.490 1.00 0.00 55 LYS A N 14
ATOM 20637 C CA . LYS A 1 20 ? 3.651 0.618 6.467 1.00 0.00 55 LYS A CA 14
ATOM 20638 C C . LYS A 1 20 ? 2.753 1.667 5.820 1.00 0.00 55 LYS A C 14
ATOM 20639 O O . LYS A 1 20 ? 1.584 1.803 6.181 1.00 0.00 55 LYS A O 14
ATOM 20658 N N . GLN A 1 21 ? 3.307 2.404 4.863 1.00 0.00 56 GLN A N 14
ATOM 20659 C CA . GLN A 1 21 ? 2.553 3.441 4.166 1.00 0.00 56 GLN A CA 14
ATOM 20660 C C . GLN A 1 21 ? 1.447 2.829 3.313 1.00 0.00 56 GLN A C 14
ATOM 20661 O O . GLN A 1 21 ? 0.296 3.266 3.363 1.00 0.00 56 GLN A O 14
ATOM 20675 N N . LEU A 1 22 ? 1.802 1.815 2.531 1.00 0.00 57 LEU A N 14
ATOM 20676 C CA . LEU A 1 22 ? 0.839 1.143 1.665 1.00 0.00 57 LEU A CA 14
ATOM 20677 C C . LEU A 1 22 ? -0.256 0.472 2.488 1.00 0.00 57 LEU A C 14
ATOM 20678 O O . LEU A 1 22 ? -1.440 0.585 2.173 1.00 0.00 57 LEU A O 14
ATOM 20694 N N . GLU A 1 23 ? 0.149 -0.226 3.545 1.00 0.00 58 GLU A N 14
ATOM 20695 C CA . GLU A 1 23 ? -0.799 -0.915 4.413 1.00 0.00 58 GLU A CA 14
ATOM 20696 C C . GLU A 1 23 ? -1.694 0.084 5.141 1.00 0.00 58 GLU A C 14
ATOM 20697 O O . GLU A 1 23 ? -2.912 -0.089 5.206 1.00 0.00 58 GLU A O 14
ATOM 20709 N N . PHE A 1 24 ? -1.082 1.129 5.688 1.00 0.00 59 PHE A N 14
ATOM 20710 C CA . PHE A 1 24 ? -1.822 2.155 6.414 1.00 0.00 59 PHE A CA 14
ATOM 20711 C C . PHE A 1 24 ? -2.776 2.898 5.482 1.00 0.00 59 PHE A C 14
ATOM 20712 O O . PHE A 1 24 ? -3.940 3.121 5.818 1.00 0.00 59 PHE A O 14
ATOM 20729 N N . CYS A 1 25 ? -2.273 3.279 4.314 1.00 0.00 60 CYS A N 14
ATOM 20730 C CA . CYS A 1 25 ? -3.079 3.999 3.334 1.00 0.00 60 CYS A CA 14
ATOM 20731 C C . CYS A 1 25 ? -4.247 3.143 2.856 1.00 0.00 60 CYS A C 14
ATOM 20732 O O . CYS A 1 25 ? -5.310 3.660 2.513 1.00 0.00 60 CYS A O 14
ATOM 20740 N N . PHE A 1 26 ? -4.042 1.830 2.835 1.00 0.00 61 PHE A N 14
ATOM 20741 C CA . PHE A 1 26 ? -5.078 0.902 2.397 1.00 0.00 61 PHE A CA 14
ATOM 20742 C C . PHE A 1 26 ? -5.916 0.425 3.579 1.00 0.00 61 PHE A C 14
ATOM 20743 O O . PHE A 1 26 ? -6.850 -0.360 3.415 1.00 0.00 61 PHE A O 14
ATOM 20760 N N . SER A 1 27 ? -5.576 0.905 4.770 1.00 0.00 62 SER A N 14
ATOM 20761 C CA . SER A 1 27 ? -6.294 0.525 5.981 1.00 0.00 62 SER A CA 14
ATOM 20762 C C . SER A 1 27 ? -7.754 0.963 5.907 1.00 0.00 62 SER A C 14
ATOM 20763 O O . SER A 1 27 ? -8.098 1.891 5.175 1.00 0.00 62 SER A O 14
ATOM 20771 N N . ARG A 1 28 ? -8.607 0.287 6.669 1.00 0.00 63 ARG A N 14
ATOM 20772 C CA . ARG A 1 28 ? -10.030 0.604 6.689 1.00 0.00 63 ARG A CA 14
ATOM 20773 C C . ARG A 1 28 ? -10.260 2.039 7.152 1.00 0.00 63 ARG A C 14
ATOM 20774 O O . ARG A 1 28 ? -11.041 2.777 6.550 1.00 0.00 63 ARG A O 14
ATOM 20795 N N . GLU A 1 29 ? -9.577 2.428 8.224 1.00 0.00 64 GLU A N 14
ATOM 20796 C CA . GLU A 1 29 ? -9.709 3.776 8.767 1.00 0.00 64 GLU A CA 14
ATOM 20797 C C . GLU A 1 29 ? -9.115 4.807 7.812 1.00 0.00 64 GLU A C 14
ATOM 20798 O O . GLU A 1 29 ? -9.699 5.866 7.584 1.00 0.00 64 GLU A O 14
ATOM 20810 N N . ASN A 1 30 ? -7.950 4.490 7.257 1.00 0.00 65 ASN A N 14
ATOM 20811 C CA . ASN A 1 30 ? -7.275 5.389 6.327 1.00 0.00 65 ASN A CA 14
ATOM 20812 C C . ASN A 1 30 ? -8.105 5.583 5.061 1.00 0.00 65 ASN A C 14
ATOM 20813 O O . ASN A 1 30 ? -8.205 6.693 4.536 1.00 0.00 65 ASN A O 14
ATOM 20824 N N . LEU A 1 31 ? -8.697 4.498 4.575 1.00 0.00 66 LEU A N 14
ATOM 20825 C CA . LEU A 1 31 ? -9.518 4.549 3.371 1.00 0.00 66 LEU A CA 14
ATOM 20826 C C . LEU A 1 31 ? -10.739 5.437 3.581 1.00 0.00 66 LEU A C 14
ATOM 20827 O O . LEU A 1 31 ? -11.068 6.268 2.735 1.00 0.00 66 LEU A O 14
ATOM 20843 N N . SER A 1 32 ? -11.407 5.257 4.717 1.00 0.00 67 SER A N 14
ATOM 20844 C CA . SER A 1 32 ? -12.594 6.041 5.038 1.00 0.00 67 SER A CA 14
ATOM 20845 C C . SER A 1 32 ? -12.209 7.441 5.505 1.00 0.00 67 SER A C 14
ATOM 20846 O O . SER A 1 32 ? -13.045 8.344 5.556 1.00 0.00 67 SER A O 14
ATOM 20854 N N . LYS A 1 33 ? -10.937 7.616 5.848 1.00 0.00 68 LYS A N 14
ATOM 20855 C CA . LYS A 1 33 ? -10.438 8.904 6.311 1.00 0.00 68 LYS A CA 14
ATOM 20856 C C . LYS A 1 33 ? -9.901 9.730 5.146 1.00 0.00 68 LYS A C 14
ATOM 20857 O O . LYS A 1 33 ? -9.961 10.960 5.165 1.00 0.00 68 LYS A O 14
ATOM 20876 N N . ASP A 1 34 ? -9.378 9.047 4.135 1.00 0.00 69 ASP A N 14
ATOM 20877 C CA . ASP A 1 34 ? -8.832 9.718 2.960 1.00 0.00 69 ASP A CA 14
ATOM 20878 C C . ASP A 1 34 ? -9.901 9.884 1.883 1.00 0.00 69 ASP A C 14
ATOM 20879 O O . ASP A 1 34 ? -10.095 9.003 1.045 1.00 0.00 69 ASP A O 14
ATOM 20888 N N . LEU A 1 35 ? -10.591 11.018 1.913 1.00 0.00 70 LEU A N 14
ATOM 20889 C CA . LEU A 1 35 ? -11.642 11.299 0.941 1.00 0.00 70 LEU A CA 14
ATOM 20890 C C . LEU A 1 35 ? -11.103 11.213 -0.483 1.00 0.00 70 LEU A C 14
ATOM 20891 O O . LEU A 1 35 ? -11.747 10.649 -1.368 1.00 0.00 70 LEU A O 14
ATOM 20907 N N . TYR A 1 36 ? -9.918 11.775 -0.696 1.00 0.00 71 TYR A N 14
ATOM 20908 C CA . TYR A 1 36 ? -9.292 11.761 -2.014 1.00 0.00 71 TYR A CA 14
ATOM 20909 C C . TYR A 1 36 ? -9.083 10.332 -2.503 1.00 0.00 71 TYR A C 14
ATOM 20910 O O . TYR A 1 36 ? -9.401 10.001 -3.646 1.00 0.00 71 TYR A O 14
ATOM 20928 N N . LEU A 1 37 ? -8.546 9.487 -1.629 1.00 0.00 72 LEU A N 14
ATOM 20929 C CA . LEU A 1 37 ? -8.294 8.091 -1.971 1.00 0.00 72 LEU A CA 14
ATOM 20930 C C . LEU A 1 37 ? -9.585 7.389 -2.380 1.00 0.00 72 LEU A C 14
ATOM 20931 O O . LEU A 1 37 ? -9.617 6.656 -3.369 1.00 0.00 72 LEU A O 14
ATOM 20947 N N . ILE A 1 38 ? -10.646 7.620 -1.615 1.00 0.00 73 ILE A N 14
ATOM 20948 C CA . ILE A 1 38 ? -11.940 7.012 -1.901 1.00 0.00 73 ILE A CA 14
ATOM 20949 C C . ILE A 1 38 ? -12.470 7.460 -3.259 1.00 0.00 73 ILE A C 14
ATOM 20950 O O . ILE A 1 38 ? -13.044 6.667 -4.004 1.00 0.00 73 ILE A O 14
ATOM 20966 N N . SER A 1 39 ? -12.270 8.735 -3.575 1.00 0.00 74 SER A N 14
ATOM 20967 C CA . SER A 1 39 ? -12.729 9.291 -4.842 1.00 0.00 74 SER A CA 14
ATOM 20968 C C . SER A 1 39 ? -11.917 8.730 -6.006 1.00 0.00 74 SER A C 14
ATOM 20969 O O . SER A 1 39 ? -12.399 8.664 -7.137 1.00 0.00 74 SER A O 14
ATOM 20977 N N . GLN A 1 40 ? -10.684 8.329 -5.719 1.00 0.00 75 GLN A N 14
ATOM 20978 C CA . GLN A 1 40 ? -9.804 7.774 -6.742 1.00 0.00 75 GLN A CA 14
ATOM 20979 C C . GLN A 1 40 ? -10.062 6.284 -6.933 1.00 0.00 75 GLN A C 14
ATOM 20980 O O . GLN A 1 40 ? -9.768 5.724 -7.988 1.00 0.00 75 GLN A O 14
ATOM 20994 N N . MET A 1 41 ? -10.612 5.647 -5.904 1.00 0.00 76 MET A N 14
ATOM 20995 C CA . MET A 1 41 ? -10.911 4.220 -5.959 1.00 0.00 76 MET A CA 14
ATOM 20996 C C . MET A 1 41 ? -11.644 3.869 -7.250 1.00 0.00 76 MET A C 14
ATOM 20997 O O . MET A 1 41 ? -12.015 4.751 -8.025 1.00 0.00 76 MET A O 14
ATOM 21011 N N . ASP A 1 42 ? -11.852 2.576 -7.473 1.00 0.00 77 ASP A N 14
ATOM 21012 C CA . ASP A 1 42 ? -12.543 2.107 -8.670 1.00 0.00 77 ASP A CA 14
ATOM 21013 C C . ASP A 1 42 ? -13.935 1.589 -8.324 1.00 0.00 77 ASP A C 14
ATOM 21014 O O . ASP A 1 42 ? -14.379 1.686 -7.181 1.00 0.00 77 ASP A O 14
ATOM 21023 N N . SER A 1 43 ? -14.620 1.039 -9.322 1.00 0.00 78 SER A N 14
ATOM 21024 C CA . SER A 1 43 ? -15.964 0.509 -9.126 1.00 0.00 78 SER A CA 14
ATOM 21025 C C . SER A 1 43 ? -15.943 -0.690 -8.183 1.00 0.00 78 SER A C 14
ATOM 21026 O O . SER A 1 43 ? -16.850 -0.871 -7.370 1.00 0.00 78 SER A O 14
ATOM 21034 N N . ASP A 1 44 ? -14.902 -1.507 -8.299 1.00 0.00 79 ASP A N 14
ATOM 21035 C CA . ASP A 1 44 ? -14.761 -2.690 -7.457 1.00 0.00 79 ASP A CA 14
ATOM 21036 C C . ASP A 1 44 ? -13.812 -2.419 -6.294 1.00 0.00 79 ASP A C 14
ATOM 21037 O O . ASP A 1 44 ? -13.161 -3.332 -5.785 1.00 0.00 79 ASP A O 14
ATOM 21046 N N . GLN A 1 45 ? -13.737 -1.158 -5.880 1.00 0.00 80 GLN A N 14
ATOM 21047 C CA . GLN A 1 45 ? -12.866 -0.767 -4.777 1.00 0.00 80 GLN A CA 14
ATOM 21048 C C . GLN A 1 45 ? -11.402 -1.013 -5.127 1.00 0.00 80 GLN A C 14
ATOM 21049 O O . GLN A 1 45 ? -10.678 -1.672 -4.381 1.00 0.00 80 GLN A O 14
ATOM 21063 N N . PHE A 1 46 ? -10.973 -0.479 -6.266 1.00 0.00 81 PHE A N 14
ATOM 21064 C CA . PHE A 1 46 ? -9.595 -0.641 -6.715 1.00 0.00 81 PHE A CA 14
ATOM 21065 C C . PHE A 1 46 ? -8.904 0.712 -6.851 1.00 0.00 81 PHE A C 14
ATOM 21066 O O . PHE A 1 46 ? -9.508 1.686 -7.300 1.00 0.00 81 PHE A O 14
ATOM 21083 N N . ILE A 1 47 ? -7.635 0.763 -6.459 1.00 0.00 82 ILE A N 14
ATOM 21084 C CA . ILE A 1 47 ? -6.861 1.996 -6.537 1.00 0.00 82 ILE A CA 14
ATOM 21085 C C . ILE A 1 47 ? -5.755 1.886 -7.581 1.00 0.00 82 ILE A C 14
ATOM 21086 O O . ILE A 1 47 ? -5.061 0.874 -7.681 1.00 0.00 82 ILE A O 14
ATOM 21102 N N . PRO A 1 48 ? -5.585 2.951 -8.378 1.00 0.00 83 PRO A N 14
ATOM 21103 C CA . PRO A 1 48 ? -4.562 3.000 -9.427 1.00 0.00 83 PRO A CA 14
ATOM 21104 C C . PRO A 1 48 ? -3.151 3.076 -8.857 1.00 0.00 83 PRO A C 14
ATOM 21105 O O . PRO A 1 48 ? -2.901 3.791 -7.886 1.00 0.00 83 PRO A O 14
ATOM 21116 N N . ILE A 1 49 ? -2.230 2.337 -9.468 1.00 0.00 84 ILE A N 14
ATOM 21117 C CA . ILE A 1 49 ? -0.843 2.324 -9.022 1.00 0.00 84 ILE A CA 14
ATOM 21118 C C . ILE A 1 49 ? -0.184 3.684 -9.231 1.00 0.00 84 ILE A C 14
ATOM 21119 O O . ILE A 1 49 ? 0.709 4.075 -8.480 1.00 0.00 84 ILE A O 14
ATOM 21135 N N . TRP A 1 50 ? -0.633 4.400 -10.256 1.00 0.00 85 TRP A N 14
ATOM 21136 C CA . TRP A 1 50 ? -0.089 5.718 -10.564 1.00 0.00 85 TRP A CA 14
ATOM 21137 C C . TRP A 1 50 ? -0.341 6.691 -9.419 1.00 0.00 85 TRP A C 14
ATOM 21138 O O . TRP A 1 50 ? 0.521 7.502 -9.079 1.00 0.00 85 TRP A O 14
ATOM 21159 N N . THR A 1 51 ? -1.528 6.607 -8.826 1.00 0.00 86 THR A N 14
ATOM 21160 C CA . THR A 1 51 ? -1.893 7.483 -7.719 1.00 0.00 86 THR A CA 14
ATOM 21161 C C . THR A 1 51 ? -0.984 7.255 -6.516 1.00 0.00 86 THR A C 14
ATOM 21162 O O . THR A 1 51 ? -0.554 8.205 -5.862 1.00 0.00 86 THR A O 14
ATOM 21173 N N . VAL A 1 52 ? -0.696 5.990 -6.228 1.00 0.00 87 VAL A N 14
ATOM 21174 C CA . VAL A 1 52 ? 0.163 5.637 -5.104 1.00 0.00 87 VAL A CA 14
ATOM 21175 C C . VAL A 1 52 ? 1.629 5.898 -5.430 1.00 0.00 87 VAL A C 14
ATOM 21176 O O . VAL A 1 52 ? 2.406 6.298 -4.563 1.00 0.00 87 VAL A O 14
ATOM 21189 N N . ALA A 1 53 ? 2.000 5.671 -6.685 1.00 0.00 88 ALA A N 14
ATOM 21190 C CA . ALA A 1 53 ? 3.372 5.884 -7.126 1.00 0.00 88 ALA A CA 14
ATOM 21191 C C . ALA A 1 53 ? 3.698 7.372 -7.209 1.00 0.00 88 ALA A C 14
ATOM 21192 O O . ALA A 1 53 ? 4.864 7.763 -7.197 1.00 0.00 88 ALA A O 14
ATOM 21199 N N . ASN A 1 54 ? 2.659 8.196 -7.295 1.00 0.00 89 ASN A N 14
ATOM 21200 C CA . ASN A 1 54 ? 2.834 9.641 -7.383 1.00 0.00 89 ASN A CA 14
ATOM 21201 C C . ASN A 1 54 ? 2.879 10.269 -5.992 1.00 0.00 89 ASN A C 14
ATOM 21202 O O . ASN A 1 54 ? 3.275 11.422 -5.834 1.00 0.00 89 ASN A O 14
ATOM 21213 N N . MET A 1 55 ? 2.472 9.499 -4.989 1.00 0.00 90 MET A N 14
ATOM 21214 C CA . MET A 1 55 ? 2.468 9.978 -3.611 1.00 0.00 90 MET A CA 14
ATOM 21215 C C . MET A 1 55 ? 3.858 10.452 -3.197 1.00 0.00 90 MET A C 14
ATOM 21216 O O . MET A 1 55 ? 4.849 9.754 -3.405 1.00 0.00 90 MET A O 14
ATOM 21230 N N . GLU A 1 56 ? 3.921 11.644 -2.610 1.00 0.00 91 GLU A N 14
ATOM 21231 C CA . GLU A 1 56 ? 5.189 12.210 -2.168 1.00 0.00 91 GLU A CA 14
ATOM 21232 C C . GLU A 1 56 ? 5.918 11.251 -1.231 1.00 0.00 91 GLU A C 14
ATOM 21233 O O . GLU A 1 56 ? 7.095 10.952 -1.426 1.00 0.00 91 GLU A O 14
ATOM 21245 N N . GLU A 1 57 ? 5.207 10.773 -0.214 1.00 0.00 92 GLU A N 14
ATOM 21246 C CA . GLU A 1 57 ? 5.786 9.847 0.753 1.00 0.00 92 GLU A CA 14
ATOM 21247 C C . GLU A 1 57 ? 6.282 8.580 0.064 1.00 0.00 92 GLU A C 14
ATOM 21248 O O . GLU A 1 57 ? 7.333 8.042 0.414 1.00 0.00 92 GLU A O 14
ATOM 21260 N N . ILE A 1 58 ? 5.518 8.108 -0.914 1.00 0.00 93 ILE A N 14
ATOM 21261 C CA . ILE A 1 58 ? 5.881 6.904 -1.653 1.00 0.00 93 ILE A CA 14
ATOM 21262 C C . ILE A 1 58 ? 7.055 7.165 -2.588 1.00 0.00 93 ILE A C 14
ATOM 21263 O O . ILE A 1 58 ? 7.885 6.286 -2.822 1.00 0.00 93 ILE A O 14
ATOM 21279 N N . LYS A 1 59 ? 7.122 8.381 -3.120 1.00 0.00 94 LYS A N 14
ATOM 21280 C CA . LYS A 1 59 ? 8.198 8.762 -4.029 1.00 0.00 94 LYS A CA 14
ATOM 21281 C C . LYS A 1 59 ? 9.507 8.956 -3.270 1.00 0.00 94 LYS A C 14
ATOM 21282 O O . LYS A 1 59 ? 10.576 8.571 -3.746 1.00 0.00 94 LYS A O 14
ATOM 21301 N N . LYS A 1 60 ? 9.417 9.554 -2.087 1.00 0.00 95 LYS A N 14
ATOM 21302 C CA . LYS A 1 60 ? 10.594 9.797 -1.261 1.00 0.00 95 LYS A CA 14
ATOM 21303 C C . LYS A 1 60 ? 11.095 8.501 -0.633 1.00 0.00 95 LYS A C 14
ATOM 21304 O O . LYS A 1 60 ? 12.289 8.348 -0.370 1.00 0.00 95 LYS A O 14
ATOM 21323 N N . LEU A 1 61 ? 10.179 7.569 -0.399 1.00 0.00 96 LEU A N 14
ATOM 21324 C CA . LEU A 1 61 ? 10.528 6.283 0.196 1.00 0.00 96 LEU A CA 14
ATOM 21325 C C . LEU A 1 61 ? 10.936 5.280 -0.877 1.00 0.00 96 LEU A C 14
ATOM 21326 O O . LEU A 1 61 ? 11.772 4.406 -0.641 1.00 0.00 96 LEU A O 14
ATOM 21342 N N . THR A 1 62 ? 10.343 5.412 -2.060 1.00 0.00 97 THR A N 14
ATOM 21343 C CA . THR A 1 62 ? 10.645 4.517 -3.170 1.00 0.00 97 THR A CA 14
ATOM 21344 C C . THR A 1 62 ? 10.329 5.176 -4.508 1.00 0.00 97 THR A C 14
ATOM 21345 O O . THR A 1 62 ? 9.224 5.677 -4.720 1.00 0.00 97 THR A O 14
ATOM 21356 N N . THR A 1 63 ? 11.305 5.171 -5.410 1.00 0.00 98 THR A N 14
ATOM 21357 C CA . THR A 1 63 ? 11.131 5.768 -6.728 1.00 0.00 98 THR A CA 14
ATOM 21358 C C . THR A 1 63 ? 11.236 4.717 -7.826 1.00 0.00 98 THR A C 14
ATOM 21359 O O . THR A 1 63 ? 11.838 4.958 -8.873 1.00 0.00 98 THR A O 14
ATOM 21370 N N . ASP A 1 64 ? 10.647 3.552 -7.582 1.00 0.00 99 ASP A N 14
ATOM 21371 C CA . ASP A 1 64 ? 10.673 2.464 -8.552 1.00 0.00 99 ASP A CA 14
ATOM 21372 C C . ASP A 1 64 ? 9.316 1.770 -8.626 1.00 0.00 99 ASP A C 14
ATOM 21373 O O . ASP A 1 64 ? 8.696 1.455 -7.610 1.00 0.00 99 ASP A O 14
ATOM 21382 N N . PRO A 1 65 ? 8.842 1.525 -9.856 1.00 0.00 100 PRO A N 14
ATOM 21383 C CA . PRO A 1 65 ? 7.554 0.865 -10.092 1.00 0.00 100 PRO A CA 14
ATOM 21384 C C . PRO A 1 65 ? 7.577 -0.608 -9.702 1.00 0.00 100 PRO A C 14
ATOM 21385 O O . PRO A 1 65 ? 6.612 -1.126 -9.139 1.00 0.00 100 PRO A O 14
ATOM 21396 N N . ASP A 1 66 ? 8.683 -1.278 -10.003 1.00 0.00 101 ASP A N 14
ATOM 21397 C CA . ASP A 1 66 ? 8.832 -2.693 -9.681 1.00 0.00 101 ASP A CA 14
ATOM 21398 C C . ASP A 1 66 ? 8.868 -2.906 -8.171 1.00 0.00 101 ASP A C 14
ATOM 21399 O O . ASP A 1 66 ? 8.255 -3.838 -7.650 1.00 0.00 101 ASP A O 14
ATOM 21408 N N . LEU A 1 67 ? 9.591 -2.037 -7.474 1.00 0.00 102 LEU A N 14
ATOM 21409 C CA . LEU A 1 67 ? 9.709 -2.130 -6.023 1.00 0.00 102 LEU A CA 14
ATOM 21410 C C . LEU A 1 67 ? 8.350 -1.945 -5.353 1.00 0.00 102 LEU A C 14
ATOM 21411 O O . LEU A 1 67 ? 7.991 -2.689 -4.440 1.00 0.00 102 LEU A O 14
ATOM 21427 N N . ILE A 1 68 ? 7.600 -0.952 -5.815 1.00 0.00 103 ILE A N 14
ATOM 21428 C CA . ILE A 1 68 ? 6.280 -0.672 -5.264 1.00 0.00 103 ILE A CA 14
ATOM 21429 C C . ILE A 1 68 ? 5.314 -1.820 -5.540 1.00 0.00 103 ILE A C 14
ATOM 21430 O O . ILE A 1 68 ? 4.597 -2.272 -4.646 1.00 0.00 103 ILE A O 14
ATOM 21446 N N . LEU A 1 69 ? 5.301 -2.287 -6.783 1.00 0.00 104 LEU A N 14
ATOM 21447 C CA . LEU A 1 69 ? 4.424 -3.385 -7.178 1.00 0.00 104 LEU A CA 14
ATOM 21448 C C . LEU A 1 69 ? 4.688 -4.625 -6.330 1.00 0.00 104 LEU A C 14
ATOM 21449 O O . LEU A 1 69 ? 3.757 -5.327 -5.935 1.00 0.00 104 LEU A O 14
ATOM 21465 N N . GLU A 1 70 ? 5.961 -4.886 -6.052 1.00 0.00 105 GLU A N 14
ATOM 21466 C CA . GLU A 1 70 ? 6.346 -6.041 -5.249 1.00 0.00 105 GLU A CA 14
ATOM 21467 C C . GLU A 1 70 ? 5.846 -5.897 -3.815 1.00 0.00 105 GLU A C 14
ATOM 21468 O O . GLU A 1 70 ? 5.383 -6.862 -3.206 1.00 0.00 105 GLU A O 14
ATOM 21480 N N . VAL A 1 71 ? 5.942 -4.684 -3.279 1.00 0.00 106 VAL A N 14
ATOM 21481 C CA . VAL A 1 71 ? 5.499 -4.413 -1.916 1.00 0.00 106 VAL A CA 14
ATOM 21482 C C . VAL A 1 71 ? 3.991 -4.593 -1.782 1.00 0.00 106 VAL A C 14
ATOM 21483 O O . VAL A 1 71 ? 3.509 -5.182 -0.814 1.00 0.00 106 VAL A O 14
ATOM 21496 N N . LEU A 1 72 ? 3.251 -4.083 -2.760 1.00 0.00 107 LEU A N 14
ATOM 21497 C CA . LEU A 1 72 ? 1.796 -4.188 -2.753 1.00 0.00 107 LEU A CA 14
ATOM 21498 C C . LEU A 1 72 ? 1.355 -5.641 -2.896 1.00 0.00 107 LEU A C 14
ATOM 21499 O O . LEU A 1 72 ? 0.521 -6.125 -2.129 1.00 0.00 107 LEU A O 14
ATOM 21515 N N . ARG A 1 73 ? 1.920 -6.332 -3.879 1.00 0.00 108 ARG A N 14
ATOM 21516 C CA . ARG A 1 73 ? 1.585 -7.730 -4.121 1.00 0.00 108 ARG A CA 14
ATOM 21517 C C . ARG A 1 73 ? 2.174 -8.627 -3.036 1.00 0.00 108 ARG A C 14
ATOM 21518 O O . ARG A 1 73 ? 1.758 -9.773 -2.871 1.00 0.00 108 ARG A O 14
ATOM 21539 N N . SER A 1 74 ? 3.143 -8.095 -2.299 1.00 0.00 109 SER A N 14
ATOM 21540 C CA . SER A 1 74 ? 3.793 -8.848 -1.231 1.00 0.00 109 SER A CA 14
ATOM 21541 C C . SER A 1 74 ? 3.009 -8.727 0.072 1.00 0.00 109 SER A C 14
ATOM 21542 O O . SER A 1 74 ? 3.084 -9.598 0.937 1.00 0.00 109 SER A O 14
ATOM 21550 N N . SER A 1 75 ? 2.257 -7.639 0.205 1.00 0.00 110 SER A N 14
ATOM 21551 C CA . SER A 1 75 ? 1.462 -7.400 1.403 1.00 0.00 110 SER A CA 14
ATOM 21552 C C . SER A 1 75 ? 0.187 -8.237 1.385 1.00 0.00 110 SER A C 14
ATOM 21553 O O . SER A 1 75 ? -0.575 -8.231 0.419 1.00 0.00 110 SER A O 14
ATOM 21561 N N . PRO A 1 76 ? -0.052 -8.974 2.480 1.00 0.00 111 PRO A N 14
ATOM 21562 C CA . PRO A 1 76 ? -1.235 -9.830 2.615 1.00 0.00 111 PRO A CA 14
ATOM 21563 C C . PRO A 1 76 ? -2.521 -9.023 2.758 1.00 0.00 111 PRO A C 14
ATOM 21564 O O . PRO A 1 76 ? -3.619 -9.579 2.740 1.00 0.00 111 PRO A O 14
ATOM 21575 N N . MET A 1 77 ? -2.377 -7.710 2.900 1.00 0.00 112 MET A N 14
ATOM 21576 C CA . MET A 1 77 ? -3.528 -6.826 3.045 1.00 0.00 112 MET A CA 14
ATOM 21577 C C . MET A 1 77 ? -3.958 -6.267 1.692 1.00 0.00 112 MET A C 14
ATOM 21578 O O . MET A 1 77 ? -5.126 -5.936 1.488 1.00 0.00 112 MET A O 14
ATOM 21592 N N . VAL A 1 78 ? -3.006 -6.165 0.769 1.00 0.00 113 VAL A N 14
ATOM 21593 C CA . VAL A 1 78 ? -3.287 -5.646 -0.565 1.00 0.00 113 VAL A CA 14
ATOM 21594 C C . VAL A 1 78 ? -2.720 -6.565 -1.642 1.00 0.00 113 VAL A C 14
ATOM 21595 O O . VAL A 1 78 ? -1.687 -7.204 -1.443 1.00 0.00 113 VAL A O 14
ATOM 21608 N N . GLN A 1 79 ? -3.400 -6.623 -2.781 1.00 0.00 114 GLN A N 14
ATOM 21609 C CA . GLN A 1 79 ? -2.964 -7.463 -3.890 1.00 0.00 114 GLN A CA 14
ATOM 21610 C C . GLN A 1 79 ? -3.008 -6.695 -5.206 1.00 0.00 114 GLN A C 14
ATOM 21611 O O . GLN A 1 79 ? -3.918 -5.899 -5.442 1.00 0.00 114 GLN A O 14
ATOM 21625 N N . VAL A 1 80 ? -2.019 -6.937 -6.060 1.00 0.00 115 VAL A N 14
ATOM 21626 C CA . VAL A 1 80 ? -1.946 -6.267 -7.354 1.00 0.00 115 VAL A CA 14
ATOM 21627 C C . VAL A 1 80 ? -2.475 -7.165 -8.468 1.00 0.00 115 VAL A C 14
ATOM 21628 O O . VAL A 1 80 ? -2.092 -8.330 -8.574 1.00 0.00 115 VAL A O 14
ATOM 21641 N N . ASP A 1 81 ? -3.356 -6.614 -9.295 1.00 0.00 116 ASP A N 14
ATOM 21642 C CA . ASP A 1 81 ? -3.936 -7.363 -10.403 1.00 0.00 116 ASP A CA 14
ATOM 21643 C C . ASP A 1 81 ? -2.867 -8.165 -11.137 1.00 0.00 116 ASP A C 14
ATOM 21644 O O . ASP A 1 81 ? -1.759 -7.678 -11.363 1.00 0.00 116 ASP A O 14
ATOM 21653 N N . GLU A 1 82 ? -3.205 -9.397 -11.507 1.00 0.00 117 GLU A N 14
ATOM 21654 C CA . GLU A 1 82 ? -2.271 -10.265 -12.214 1.00 0.00 117 GLU A CA 14
ATOM 21655 C C . GLU A 1 82 ? -1.434 -9.467 -13.210 1.00 0.00 117 GLU A C 14
ATOM 21656 O O . GLU A 1 82 ? -0.205 -9.543 -13.208 1.00 0.00 117 GLU A O 14
ATOM 21668 N N . LYS A 1 83 ? -2.109 -8.702 -14.061 1.00 0.00 118 LYS A N 14
ATOM 21669 C CA . LYS A 1 83 ? -1.429 -7.889 -15.064 1.00 0.00 118 LYS A CA 14
ATOM 21670 C C . LYS A 1 83 ? -0.535 -6.846 -14.402 1.00 0.00 118 LYS A C 14
ATOM 21671 O O . LYS A 1 83 ? 0.622 -6.676 -14.784 1.00 0.00 118 LYS A O 14
ATOM 21690 N N . GLY A 1 84 ? -1.079 -6.151 -13.408 1.00 0.00 119 GLY A N 14
ATOM 21691 C CA . GLY A 1 84 ? -0.314 -5.134 -12.709 1.00 0.00 119 GLY A CA 14
ATOM 21692 C C . GLY A 1 84 ? -0.714 -3.729 -13.112 1.00 0.00 119 GLY A C 14
ATOM 21693 O O . GLY A 1 84 ? 0.106 -2.966 -13.623 1.00 0.00 119 GLY A O 14
ATOM 21697 N N . GLU A 1 85 ? -1.978 -3.386 -12.885 1.00 0.00 120 GLU A N 14
ATOM 21698 C CA . GLU A 1 85 ? -2.485 -2.064 -13.230 1.00 0.00 120 GLU A CA 14
ATOM 21699 C C . GLU A 1 85 ? -3.213 -1.433 -12.047 1.00 0.00 120 GLU A C 14
ATOM 21700 O O . GLU A 1 85 ? -3.188 -0.215 -11.865 1.00 0.00 120 GLU A O 14
ATOM 21712 N N . LYS A 1 86 ? -3.863 -2.271 -11.245 1.00 0.00 121 LYS A N 14
ATOM 21713 C CA . LYS A 1 86 ? -4.598 -1.798 -10.079 1.00 0.00 121 LYS A CA 14
ATOM 21714 C C . LYS A 1 86 ? -4.429 -2.756 -8.904 1.00 0.00 121 LYS A C 14
ATOM 21715 O O . LYS A 1 86 ? -4.195 -3.950 -9.092 1.00 0.00 121 LYS A O 14
ATOM 21734 N N . VAL A 1 87 ? -4.548 -2.224 -7.691 1.00 0.00 122 VAL A N 14
ATOM 21735 C CA . VAL A 1 87 ? -4.410 -3.033 -6.485 1.00 0.00 122 VAL A CA 14
ATOM 21736 C C . VAL A 1 87 ? -5.577 -2.801 -5.532 1.00 0.00 122 VAL A C 14
ATOM 21737 O O . VAL A 1 87 ? -5.976 -1.662 -5.289 1.00 0.00 122 VAL A O 14
ATOM 21750 N N . ARG A 1 88 ? -6.120 -3.888 -4.993 1.00 0.00 123 ARG A N 14
ATOM 21751 C CA . ARG A 1 88 ? -7.241 -3.802 -4.065 1.00 0.00 123 ARG A CA 14
ATOM 21752 C C . ARG A 1 88 ? -6.873 -4.401 -2.711 1.00 0.00 123 ARG A C 14
ATOM 21753 O O . ARG A 1 88 ? -6.141 -5.386 -2.618 1.00 0.00 123 ARG A O 14
ATOM 21774 N N . PRO A 1 89 ? -7.393 -3.792 -1.634 1.00 0.00 124 PRO A N 14
ATOM 21775 C CA . PRO A 1 89 ? -7.133 -4.248 -0.265 1.00 0.00 124 PRO A CA 14
ATOM 21776 C C . PRO A 1 89 ? -7.808 -5.580 0.040 1.00 0.00 124 PRO A C 14
ATOM 21777 O O . PRO A 1 89 ? -9.023 -5.642 0.229 1.00 0.00 124 PRO A O 14
ATOM 21788 N N . SER A 1 90 ? -7.013 -6.644 0.089 1.00 0.00 125 SER A N 14
ATOM 21789 C CA . SER A 1 90 ? -7.535 -7.977 0.369 1.00 0.00 125 SER A CA 14
ATOM 21790 C C . SER A 1 90 ? -8.211 -8.019 1.736 1.00 0.00 125 SER A C 14
ATOM 21791 O O . SER A 1 90 ? -7.547 -8.138 2.765 1.00 0.00 125 SER A O 14
ATOM 21799 N N . HIS A 1 91 ? -9.536 -7.921 1.737 1.00 0.00 126 HIS A N 14
ATOM 21800 C CA . HIS A 1 91 ? -10.304 -7.948 2.977 1.00 0.00 126 HIS A CA 14
ATOM 21801 C C . HIS A 1 91 ? -10.719 -9.374 3.327 1.00 0.00 126 HIS A C 14
ATOM 21802 O O . HIS A 1 91 ? -11.833 -9.610 3.796 1.00 0.00 126 HIS A O 14
ATOM 21816 N N . LYS A 1 92 ? -9.817 -10.322 3.096 1.00 0.00 127 LYS A N 14
ATOM 21817 C CA . LYS A 1 92 ? -10.089 -11.724 3.387 1.00 0.00 127 LYS A CA 14
ATOM 21818 C C . LYS A 1 92 ? -8.794 -12.482 3.667 1.00 0.00 127 LYS A C 14
ATOM 21819 O O . LYS A 1 92 ? -7.743 -12.158 3.113 1.00 0.00 127 LYS A O 14
ATOM 21838 N N . ARG A 1 93 ? -8.879 -13.492 4.525 1.00 0.00 128 ARG A N 14
ATOM 21839 C CA . ARG A 1 93 ? -7.715 -14.297 4.877 1.00 0.00 128 ARG A CA 14
ATOM 21840 C C . ARG A 1 93 ? -7.748 -15.643 4.161 1.00 0.00 128 ARG A C 14
ATOM 21841 O O . ARG A 1 93 ? -8.791 -16.066 3.661 1.00 0.00 128 ARG A O 14
ATOM 21862 N N . CYS A 1 94 ? -6.601 -16.312 4.117 1.00 0.00 129 CYS A N 14
ATOM 21863 C CA . CYS A 1 94 ? -6.498 -17.611 3.461 1.00 0.00 129 CYS A CA 14
ATOM 21864 C C . CYS A 1 94 ? -6.421 -18.735 4.490 1.00 0.00 129 CYS A C 14
ATOM 21865 O O . CYS A 1 94 ? -5.966 -18.529 5.616 1.00 0.00 129 CYS A O 14
ATOM 21873 N N . ILE A 1 95 ? -6.870 -19.922 4.096 1.00 0.00 130 ILE A N 14
ATOM 21874 C CA . ILE A 1 95 ? -6.852 -21.078 4.985 1.00 0.00 130 ILE A CA 14
ATOM 21875 C C . ILE A 1 95 ? -5.756 -22.061 4.584 1.00 0.00 130 ILE A C 14
ATOM 21876 O O . ILE A 1 95 ? -5.029 -22.575 5.434 1.00 0.00 130 ILE A O 14
ATOM 21892 N N . SER A 1 96 ? -5.644 -22.317 3.285 1.00 0.00 131 SER A N 14
ATOM 21893 C CA . SER A 1 96 ? -4.639 -23.240 2.772 1.00 0.00 131 SER A CA 14
ATOM 21894 C C . SER A 1 96 ? -3.699 -22.535 1.800 1.00 0.00 131 SER A C 14
ATOM 21895 O O . SER A 1 96 ? -4.000 -22.402 0.614 1.00 0.00 131 SER A O 14
ATOM 21903 N N . GLY A 1 97 ? -2.557 -22.084 2.312 1.00 0.00 132 GLY A N 14
ATOM 21904 C CA . GLY A 1 97 ? -1.591 -21.397 1.476 1.00 0.00 132 GLY A CA 14
ATOM 21905 C C . GLY A 1 97 ? -2.238 -20.382 0.554 1.00 0.00 132 GLY A C 14
ATOM 21906 O O . GLY A 1 97 ? -3.344 -19.904 0.802 1.00 0.00 132 GLY A O 14
ATOM 21910 N N . PRO A 1 98 ? -1.538 -20.038 -0.538 1.00 0.00 133 PRO A N 14
ATOM 21911 C CA . PRO A 1 98 ? -2.032 -19.068 -1.520 1.00 0.00 133 PRO A CA 14
ATOM 21912 C C . PRO A 1 98 ? -3.209 -19.607 -2.325 1.00 0.00 133 PRO A C 14
ATOM 21913 O O . PRO A 1 98 ? -3.255 -20.791 -2.661 1.00 0.00 133 PRO A O 14
ATOM 21924 N N . SER A 1 99 ? -4.161 -18.730 -2.631 1.00 0.00 134 SER A N 14
ATOM 21925 C CA . SER A 1 99 ? -5.341 -19.119 -3.393 1.00 0.00 134 SER A CA 14
ATOM 21926 C C . SER A 1 99 ? -5.016 -19.228 -4.880 1.00 0.00 134 SER A C 14
ATOM 21927 O O . SER A 1 99 ? -4.452 -18.309 -5.473 1.00 0.00 134 SER A O 14
ATOM 21935 N N . SER A 1 100 ? -5.377 -20.361 -5.477 1.00 0.00 135 SER A N 14
ATOM 21936 C CA . SER A 1 100 ? -5.121 -20.594 -6.893 1.00 0.00 135 SER A CA 14
ATOM 21937 C C . SER A 1 100 ? -6.291 -20.111 -7.744 1.00 0.00 135 SER A C 14
ATOM 21938 O O . SER A 1 100 ? -7.415 -20.590 -7.602 1.00 0.00 135 SER A O 14
ATOM 21946 N N . GLY A 1 101 ? -6.018 -19.157 -8.630 1.00 0.00 136 GLY A N 14
ATOM 21947 C CA . GLY A 1 101 ? -7.058 -18.625 -9.491 1.00 0.00 136 GLY A CA 14
ATOM 21948 C C . GLY A 1 101 ? -6.599 -17.408 -10.269 1.00 0.00 136 GLY A C 14
ATOM 21949 O O . GLY A 1 101 ? -6.685 -16.282 -9.781 1.00 0.00 136 GLY A O 14
ATOM 21953 N N . GLY A 1 1 ? 7.472 22.420 -1.638 1.00 0.00 36 GLY A N 15
ATOM 21954 C CA . GLY A 1 1 ? 7.666 22.214 -0.214 1.00 0.00 36 GLY A CA 15
ATOM 21955 C C . GLY A 1 1 ? 9.109 21.908 0.136 1.00 0.00 36 GLY A C 15
ATOM 21956 O O . GLY A 1 1 ? 9.696 20.963 -0.390 1.00 0.00 36 GLY A O 15
ATOM 21960 N N . SER A 1 2 ? 9.683 22.712 1.026 1.00 0.00 37 SER A N 15
ATOM 21961 C CA . SER A 1 2 ? 11.067 22.526 1.443 1.00 0.00 37 SER A CA 15
ATOM 21962 C C . SER A 1 2 ? 11.330 21.072 1.823 1.00 0.00 37 SER A C 15
ATOM 21963 O O . SER A 1 2 ? 10.670 20.519 2.703 1.00 0.00 37 SER A O 15
ATOM 21971 N N . SER A 1 3 ? 12.300 20.457 1.152 1.00 0.00 38 SER A N 15
ATOM 21972 C CA . SER A 1 3 ? 12.649 19.066 1.416 1.00 0.00 38 SER A CA 15
ATOM 21973 C C . SER A 1 3 ? 13.874 18.651 0.607 1.00 0.00 38 SER A C 15
ATOM 21974 O O . SER A 1 3 ? 14.165 19.227 -0.441 1.00 0.00 38 SER A O 15
ATOM 21982 N N . GLY A 1 4 ? 14.590 17.647 1.103 1.00 0.00 39 GLY A N 15
ATOM 21983 C CA . GLY A 1 4 ? 15.776 17.170 0.415 1.00 0.00 39 GLY A CA 15
ATOM 21984 C C . GLY A 1 4 ? 16.496 16.082 1.187 1.00 0.00 39 GLY A C 15
ATOM 21985 O O . GLY A 1 4 ? 16.932 16.299 2.317 1.00 0.00 39 GLY A O 15
ATOM 21989 N N . SER A 1 5 ? 16.621 14.908 0.575 1.00 0.00 40 SER A N 15
ATOM 21990 C CA . SER A 1 5 ? 17.289 13.781 1.214 1.00 0.00 40 SER A CA 15
ATOM 21991 C C . SER A 1 5 ? 18.162 13.029 0.215 1.00 0.00 40 SER A C 15
ATOM 21992 O O . SER A 1 5 ? 17.660 12.409 -0.722 1.00 0.00 40 SER A O 15
ATOM 22000 N N . SER A 1 6 ? 19.474 13.091 0.421 1.00 0.00 41 SER A N 15
ATOM 22001 C CA . SER A 1 6 ? 20.419 12.419 -0.464 1.00 0.00 41 SER A CA 15
ATOM 22002 C C . SER A 1 6 ? 21.165 11.314 0.277 1.00 0.00 41 SER A C 15
ATOM 22003 O O . SER A 1 6 ? 21.244 11.317 1.504 1.00 0.00 41 SER A O 15
ATOM 22011 N N . GLY A 1 7 ? 21.712 10.367 -0.481 1.00 0.00 42 GLY A N 15
ATOM 22012 C CA . GLY A 1 7 ? 22.444 9.267 0.120 1.00 0.00 42 GLY A CA 15
ATOM 22013 C C . GLY A 1 7 ? 21.530 8.255 0.780 1.00 0.00 42 GLY A C 15
ATOM 22014 O O . GLY A 1 7 ? 20.538 8.621 1.409 1.00 0.00 42 GLY A O 15
ATOM 22018 N N . ALA A 1 8 ? 21.864 6.977 0.637 1.00 0.00 43 ALA A N 15
ATOM 22019 C CA . ALA A 1 8 ? 21.066 5.908 1.225 1.00 0.00 43 ALA A CA 15
ATOM 22020 C C . ALA A 1 8 ? 21.524 5.599 2.646 1.00 0.00 43 ALA A C 15
ATOM 22021 O O . ALA A 1 8 ? 22.718 5.631 2.945 1.00 0.00 43 ALA A O 15
ATOM 22028 N N . VAL A 1 9 ? 20.568 5.301 3.519 1.00 0.00 44 VAL A N 15
ATOM 22029 C CA . VAL A 1 9 ? 20.873 4.986 4.911 1.00 0.00 44 VAL A CA 15
ATOM 22030 C C . VAL A 1 9 ? 20.702 3.496 5.187 1.00 0.00 44 VAL A C 15
ATOM 22031 O O . VAL A 1 9 ? 21.542 2.875 5.838 1.00 0.00 44 VAL A O 15
ATOM 22044 N N . SER A 1 10 ? 19.610 2.930 4.687 1.00 0.00 45 SER A N 15
ATOM 22045 C CA . SER A 1 10 ? 19.326 1.512 4.882 1.00 0.00 45 SER A CA 15
ATOM 22046 C C . SER A 1 10 ? 18.093 1.090 4.090 1.00 0.00 45 SER A C 15
ATOM 22047 O O . SER A 1 10 ? 16.973 1.505 4.391 1.00 0.00 45 SER A O 15
ATOM 22055 N N . THR A 1 11 ? 18.306 0.261 3.072 1.00 0.00 46 THR A N 15
ATOM 22056 C CA . THR A 1 11 ? 17.214 -0.217 2.234 1.00 0.00 46 THR A CA 15
ATOM 22057 C C . THR A 1 11 ? 16.175 -0.967 3.061 1.00 0.00 46 THR A C 15
ATOM 22058 O O . THR A 1 11 ? 14.987 -0.953 2.739 1.00 0.00 46 THR A O 15
ATOM 22069 N N . GLU A 1 12 ? 16.630 -1.619 4.125 1.00 0.00 47 GLU A N 15
ATOM 22070 C CA . GLU A 1 12 ? 15.738 -2.374 4.997 1.00 0.00 47 GLU A CA 15
ATOM 22071 C C . GLU A 1 12 ? 14.689 -1.461 5.625 1.00 0.00 47 GLU A C 15
ATOM 22072 O O . GLU A 1 12 ? 13.512 -1.811 5.704 1.00 0.00 47 GLU A O 15
ATOM 22084 N N . ASP A 1 13 ? 15.125 -0.287 6.070 1.00 0.00 48 ASP A N 15
ATOM 22085 C CA . ASP A 1 13 ? 14.225 0.678 6.691 1.00 0.00 48 ASP A CA 15
ATOM 22086 C C . ASP A 1 13 ? 13.340 1.346 5.644 1.00 0.00 48 ASP A C 15
ATOM 22087 O O . ASP A 1 13 ? 12.172 1.643 5.901 1.00 0.00 48 ASP A O 15
ATOM 22096 N N . LEU A 1 14 ? 13.901 1.580 4.464 1.00 0.00 49 LEU A N 15
ATOM 22097 C CA . LEU A 1 14 ? 13.163 2.215 3.377 1.00 0.00 49 LEU A CA 15
ATOM 22098 C C . LEU A 1 14 ? 12.048 1.306 2.873 1.00 0.00 49 LEU A C 15
ATOM 22099 O O . LEU A 1 14 ? 10.911 1.741 2.693 1.00 0.00 49 LEU A O 15
ATOM 22115 N N . LYS A 1 15 ? 12.381 0.039 2.647 1.00 0.00 50 LYS A N 15
ATOM 22116 C CA . LYS A 1 15 ? 11.408 -0.935 2.166 1.00 0.00 50 LYS A CA 15
ATOM 22117 C C . LYS A 1 15 ? 10.305 -1.155 3.197 1.00 0.00 50 LYS A C 15
ATOM 22118 O O . LYS A 1 15 ? 9.123 -1.187 2.856 1.00 0.00 50 LYS A O 15
ATOM 22137 N N . GLU A 1 16 ? 10.700 -1.305 4.457 1.00 0.00 51 GLU A N 15
ATOM 22138 C CA . GLU A 1 16 ? 9.743 -1.522 5.536 1.00 0.00 51 GLU A CA 15
ATOM 22139 C C . GLU A 1 16 ? 8.817 -0.320 5.691 1.00 0.00 51 GLU A C 15
ATOM 22140 O O . GLU A 1 16 ? 7.620 -0.473 5.943 1.00 0.00 51 GLU A O 15
ATOM 22152 N N . CYS A 1 17 ? 9.377 0.875 5.539 1.00 0.00 52 CYS A N 15
ATOM 22153 C CA . CYS A 1 17 ? 8.601 2.104 5.663 1.00 0.00 52 CYS A CA 15
ATOM 22154 C C . CYS A 1 17 ? 7.505 2.165 4.605 1.00 0.00 52 CYS A C 15
ATOM 22155 O O . CYS A 1 17 ? 6.350 2.465 4.908 1.00 0.00 52 CYS A O 15
ATOM 22163 N N . LEU A 1 18 ? 7.875 1.882 3.361 1.00 0.00 53 LEU A N 15
ATOM 22164 C CA . LEU A 1 18 ? 6.923 1.905 2.255 1.00 0.00 53 LEU A CA 15
ATOM 22165 C C . LEU A 1 18 ? 5.792 0.909 2.489 1.00 0.00 53 LEU A C 15
ATOM 22166 O O . LEU A 1 18 ? 4.627 1.201 2.222 1.00 0.00 53 LEU A O 15
ATOM 22182 N N . LYS A 1 19 ? 6.144 -0.270 2.992 1.00 0.00 54 LYS A N 15
ATOM 22183 C CA . LYS A 1 19 ? 5.159 -1.310 3.266 1.00 0.00 54 LYS A CA 15
ATOM 22184 C C . LYS A 1 19 ? 4.152 -0.844 4.312 1.00 0.00 54 LYS A C 15
ATOM 22185 O O . LYS A 1 19 ? 2.955 -1.107 4.198 1.00 0.00 54 LYS A O 15
ATOM 22204 N N . LYS A 1 20 ? 4.645 -0.149 5.333 1.00 0.00 55 LYS A N 15
ATOM 22205 C CA . LYS A 1 20 ? 3.789 0.356 6.399 1.00 0.00 55 LYS A CA 15
ATOM 22206 C C . LYS A 1 20 ? 2.847 1.436 5.875 1.00 0.00 55 LYS A C 15
ATOM 22207 O O . LYS A 1 20 ? 1.675 1.484 6.250 1.00 0.00 55 LYS A O 15
ATOM 22226 N N . GLN A 1 21 ? 3.365 2.296 5.005 1.00 0.00 56 GLN A N 15
ATOM 22227 C CA . GLN A 1 21 ? 2.569 3.373 4.430 1.00 0.00 56 GLN A CA 15
ATOM 22228 C C . GLN A 1 21 ? 1.415 2.816 3.603 1.00 0.00 56 GLN A C 15
ATOM 22229 O O . GLN A 1 21 ? 0.279 3.280 3.711 1.00 0.00 56 GLN A O 15
ATOM 22243 N N . LEU A 1 22 ? 1.713 1.818 2.779 1.00 0.00 57 LEU A N 15
ATOM 22244 C CA . LEU A 1 22 ? 0.699 1.196 1.934 1.00 0.00 57 LEU A CA 15
ATOM 22245 C C . LEU A 1 22 ? -0.356 0.489 2.779 1.00 0.00 57 LEU A C 15
ATOM 22246 O O . LEU A 1 22 ? -1.552 0.604 2.517 1.00 0.00 57 LEU A O 15
ATOM 22262 N N . GLU A 1 23 ? 0.097 -0.241 3.792 1.00 0.00 58 GLU A N 15
ATOM 22263 C CA . GLU A 1 23 ? -0.809 -0.966 4.677 1.00 0.00 58 GLU A CA 15
ATOM 22264 C C . GLU A 1 23 ? -1.669 0.002 5.486 1.00 0.00 58 GLU A C 15
ATOM 22265 O O . GLU A 1 23 ? -2.881 -0.176 5.601 1.00 0.00 58 GLU A O 15
ATOM 22277 N N . PHE A 1 24 ? -1.031 1.026 6.044 1.00 0.00 59 PHE A N 15
ATOM 22278 C CA . PHE A 1 24 ? -1.735 2.021 6.844 1.00 0.00 59 PHE A CA 15
ATOM 22279 C C . PHE A 1 24 ? -2.704 2.825 5.981 1.00 0.00 59 PHE A C 15
ATOM 22280 O O . PHE A 1 24 ? -3.837 3.090 6.385 1.00 0.00 59 PHE A O 15
ATOM 22297 N N . CYS A 1 25 ? -2.250 3.208 4.794 1.00 0.00 60 CYS A N 15
ATOM 22298 C CA . CYS A 1 25 ? -3.076 3.983 3.874 1.00 0.00 60 CYS A CA 15
ATOM 22299 C C . CYS A 1 25 ? -4.268 3.164 3.392 1.00 0.00 60 CYS A C 15
ATOM 22300 O O . CYS A 1 25 ? -5.337 3.709 3.113 1.00 0.00 60 CYS A O 15
ATOM 22308 N N . PHE A 1 26 ? -4.078 1.853 3.293 1.00 0.00 61 PHE A N 15
ATOM 22309 C CA . PHE A 1 26 ? -5.137 0.958 2.842 1.00 0.00 61 PHE A CA 15
ATOM 22310 C C . PHE A 1 26 ? -5.968 0.460 4.021 1.00 0.00 61 PHE A C 15
ATOM 22311 O O . PHE A 1 26 ? -6.914 -0.308 3.848 1.00 0.00 61 PHE A O 15
ATOM 22328 N N . SER A 1 27 ? -5.607 0.904 5.221 1.00 0.00 62 SER A N 15
ATOM 22329 C CA . SER A 1 27 ? -6.315 0.501 6.431 1.00 0.00 62 SER A CA 15
ATOM 22330 C C . SER A 1 27 ? -7.791 0.882 6.348 1.00 0.00 62 SER A C 15
ATOM 22331 O O . SER A 1 27 ? -8.173 1.763 5.580 1.00 0.00 62 SER A O 15
ATOM 22339 N N . ARG A 1 28 ? -8.614 0.209 7.147 1.00 0.00 63 ARG A N 15
ATOM 22340 C CA . ARG A 1 28 ? -10.047 0.476 7.164 1.00 0.00 63 ARG A CA 15
ATOM 22341 C C . ARG A 1 28 ? -10.328 1.912 7.595 1.00 0.00 63 ARG A C 15
ATOM 22342 O O . ARG A 1 28 ? -11.133 2.609 6.979 1.00 0.00 63 ARG A O 15
ATOM 22363 N N . GLU A 1 29 ? -9.658 2.348 8.658 1.00 0.00 64 GLU A N 15
ATOM 22364 C CA . GLU A 1 29 ? -9.837 3.700 9.171 1.00 0.00 64 GLU A CA 15
ATOM 22365 C C . GLU A 1 29 ? -9.239 4.729 8.217 1.00 0.00 64 GLU A C 15
ATOM 22366 O O . GLU A 1 29 ? -9.836 5.774 7.961 1.00 0.00 64 GLU A O 15
ATOM 22378 N N . ASN A 1 30 ? -8.057 4.423 7.692 1.00 0.00 65 ASN A N 15
ATOM 22379 C CA . ASN A 1 30 ? -7.376 5.321 6.766 1.00 0.00 65 ASN A CA 15
ATOM 22380 C C . ASN A 1 30 ? -8.160 5.456 5.464 1.00 0.00 65 ASN A C 15
ATOM 22381 O O . ASN A 1 30 ? -8.238 6.539 4.882 1.00 0.00 65 ASN A O 15
ATOM 22392 N N . LEU A 1 31 ? -8.741 4.349 5.012 1.00 0.00 66 LEU A N 15
ATOM 22393 C CA . LEU A 1 31 ? -9.520 4.343 3.779 1.00 0.00 66 LEU A CA 15
ATOM 22394 C C . LEU A 1 31 ? -10.774 5.200 3.923 1.00 0.00 66 LEU A C 15
ATOM 22395 O O . LEU A 1 31 ? -11.103 5.990 3.038 1.00 0.00 66 LEU A O 15
ATOM 22411 N N . SER A 1 32 ? -11.469 5.040 5.045 1.00 0.00 67 SER A N 15
ATOM 22412 C CA . SER A 1 32 ? -12.687 5.797 5.304 1.00 0.00 67 SER A CA 15
ATOM 22413 C C . SER A 1 32 ? -12.361 7.238 5.680 1.00 0.00 67 SER A C 15
ATOM 22414 O O . SER A 1 32 ? -13.221 8.118 5.625 1.00 0.00 67 SER A O 15
ATOM 22422 N N . LYS A 1 33 ? -11.111 7.475 6.064 1.00 0.00 68 LYS A N 15
ATOM 22423 C CA . LYS A 1 33 ? -10.667 8.810 6.449 1.00 0.00 68 LYS A CA 15
ATOM 22424 C C . LYS A 1 33 ? -10.045 9.539 5.264 1.00 0.00 68 LYS A C 15
ATOM 22425 O O . LYS A 1 33 ? -10.095 10.767 5.182 1.00 0.00 68 LYS A O 15
ATOM 22444 N N . ASP A 1 34 ? -9.460 8.777 4.347 1.00 0.00 69 ASP A N 15
ATOM 22445 C CA . ASP A 1 34 ? -8.831 9.351 3.163 1.00 0.00 69 ASP A CA 15
ATOM 22446 C C . ASP A 1 34 ? -9.850 9.544 2.045 1.00 0.00 69 ASP A C 15
ATOM 22447 O O . ASP A 1 34 ? -9.951 8.720 1.134 1.00 0.00 69 ASP A O 15
ATOM 22456 N N . LEU A 1 35 ? -10.603 10.635 2.119 1.00 0.00 70 LEU A N 15
ATOM 22457 C CA . LEU A 1 35 ? -11.616 10.936 1.113 1.00 0.00 70 LEU A CA 15
ATOM 22458 C C . LEU A 1 35 ? -11.007 10.950 -0.286 1.00 0.00 70 LEU A C 15
ATOM 22459 O O . LEU A 1 35 ? -11.610 10.463 -1.242 1.00 0.00 70 LEU A O 15
ATOM 22475 N N . TYR A 1 36 ? -9.808 11.512 -0.396 1.00 0.00 71 TYR A N 15
ATOM 22476 C CA . TYR A 1 36 ? -9.117 11.590 -1.678 1.00 0.00 71 TYR A CA 15
ATOM 22477 C C . TYR A 1 36 ? -8.884 10.198 -2.258 1.00 0.00 71 TYR A C 15
ATOM 22478 O O . TYR A 1 36 ? -9.144 9.952 -3.436 1.00 0.00 71 TYR A O 15
ATOM 22496 N N . LEU A 1 37 ? -8.394 9.290 -1.421 1.00 0.00 72 LEU A N 15
ATOM 22497 C CA . LEU A 1 37 ? -8.125 7.922 -1.848 1.00 0.00 72 LEU A CA 15
ATOM 22498 C C . LEU A 1 37 ? -9.397 7.251 -2.357 1.00 0.00 72 LEU A C 15
ATOM 22499 O O . LEU A 1 37 ? -9.376 6.539 -3.361 1.00 0.00 72 LEU A O 15
ATOM 22515 N N . ILE A 1 38 ? -10.503 7.485 -1.658 1.00 0.00 73 ILE A N 15
ATOM 22516 C CA . ILE A 1 38 ? -11.785 6.906 -2.041 1.00 0.00 73 ILE A CA 15
ATOM 22517 C C . ILE A 1 38 ? -12.293 7.509 -3.346 1.00 0.00 73 ILE A C 15
ATOM 22518 O O . ILE A 1 38 ? -12.906 6.821 -4.162 1.00 0.00 73 ILE A O 15
ATOM 22534 N N . SER A 1 39 ? -12.032 8.798 -3.536 1.00 0.00 74 SER A N 15
ATOM 22535 C CA . SER A 1 39 ? -12.464 9.496 -4.741 1.00 0.00 74 SER A CA 15
ATOM 22536 C C . SER A 1 39 ? -11.674 9.021 -5.957 1.00 0.00 74 SER A C 15
ATOM 22537 O O . SER A 1 39 ? -12.162 9.069 -7.084 1.00 0.00 74 SER A O 15
ATOM 22545 N N . GLN A 1 40 ? -10.449 8.563 -5.716 1.00 0.00 75 GLN A N 15
ATOM 22546 C CA . GLN A 1 40 ? -9.590 8.080 -6.791 1.00 0.00 75 GLN A CA 15
ATOM 22547 C C . GLN A 1 40 ? -9.868 6.611 -7.092 1.00 0.00 75 GLN A C 15
ATOM 22548 O O . GLN A 1 40 ? -9.642 6.142 -8.207 1.00 0.00 75 GLN A O 15
ATOM 22562 N N . MET A 1 41 ? -10.359 5.889 -6.089 1.00 0.00 76 MET A N 15
ATOM 22563 C CA . MET A 1 41 ? -10.668 4.473 -6.247 1.00 0.00 76 MET A CA 15
ATOM 22564 C C . MET A 1 41 ? -11.408 4.221 -7.558 1.00 0.00 76 MET A C 15
ATOM 22565 O O . MET A 1 41 ? -11.894 5.154 -8.197 1.00 0.00 76 MET A O 15
ATOM 22579 N N . ASP A 1 42 ? -11.488 2.955 -7.952 1.00 0.00 77 ASP A N 15
ATOM 22580 C CA . ASP A 1 42 ? -12.169 2.581 -9.186 1.00 0.00 77 ASP A CA 15
ATOM 22581 C C . ASP A 1 42 ? -13.549 2.000 -8.891 1.00 0.00 77 ASP A C 15
ATOM 22582 O O . ASP A 1 42 ? -13.932 1.844 -7.733 1.00 0.00 77 ASP A O 15
ATOM 22591 N N . SER A 1 43 ? -14.291 1.686 -9.949 1.00 0.00 78 SER A N 15
ATOM 22592 C CA . SER A 1 43 ? -15.630 1.127 -9.802 1.00 0.00 78 SER A CA 15
ATOM 22593 C C . SER A 1 43 ? -15.600 -0.141 -8.956 1.00 0.00 78 SER A C 15
ATOM 22594 O O . SER A 1 43 ? -16.496 -0.381 -8.146 1.00 0.00 78 SER A O 15
ATOM 22602 N N . ASP A 1 44 ? -14.565 -0.950 -9.150 1.00 0.00 79 ASP A N 15
ATOM 22603 C CA . ASP A 1 44 ? -14.417 -2.195 -8.405 1.00 0.00 79 ASP A CA 15
ATOM 22604 C C . ASP A 1 44 ? -13.578 -1.980 -7.149 1.00 0.00 79 ASP A C 15
ATOM 22605 O O . ASP A 1 44 ? -12.905 -2.896 -6.676 1.00 0.00 79 ASP A O 15
ATOM 22614 N N . GLN A 1 45 ? -13.622 -0.763 -6.615 1.00 0.00 80 GLN A N 15
ATOM 22615 C CA . GLN A 1 45 ? -12.865 -0.428 -5.415 1.00 0.00 80 GLN A CA 15
ATOM 22616 C C . GLN A 1 45 ? -11.372 -0.654 -5.634 1.00 0.00 80 GLN A C 15
ATOM 22617 O O . GLN A 1 45 ? -10.646 -1.016 -4.708 1.00 0.00 80 GLN A O 15
ATOM 22631 N N . PHE A 1 46 ? -10.920 -0.435 -6.864 1.00 0.00 81 PHE A N 15
ATOM 22632 C CA . PHE A 1 46 ? -9.513 -0.616 -7.205 1.00 0.00 81 PHE A CA 15
ATOM 22633 C C . PHE A 1 46 ? -8.802 0.730 -7.306 1.00 0.00 81 PHE A C 15
ATOM 22634 O O . PHE A 1 46 ? -9.341 1.688 -7.860 1.00 0.00 81 PHE A O 15
ATOM 22651 N N . ILE A 1 47 ? -7.588 0.793 -6.768 1.00 0.00 82 ILE A N 15
ATOM 22652 C CA . ILE A 1 47 ? -6.802 2.020 -6.799 1.00 0.00 82 ILE A CA 15
ATOM 22653 C C . ILE A 1 47 ? -5.706 1.945 -7.856 1.00 0.00 82 ILE A C 15
ATOM 22654 O O . ILE A 1 47 ? -5.025 0.931 -8.009 1.00 0.00 82 ILE A O 15
ATOM 22670 N N . PRO A 1 48 ? -5.529 3.044 -8.605 1.00 0.00 83 PRO A N 15
ATOM 22671 C CA . PRO A 1 48 ? -4.514 3.129 -9.659 1.00 0.00 83 PRO A CA 15
ATOM 22672 C C . PRO A 1 48 ? -3.096 3.162 -9.098 1.00 0.00 83 PRO A C 15
ATOM 22673 O O . PRO A 1 48 ? -2.829 3.834 -8.103 1.00 0.00 83 PRO A O 15
ATOM 22684 N N . ILE A 1 49 ? -2.192 2.434 -9.745 1.00 0.00 84 ILE A N 15
ATOM 22685 C CA . ILE A 1 49 ? -0.802 2.382 -9.311 1.00 0.00 84 ILE A CA 15
ATOM 22686 C C . ILE A 1 49 ? -0.126 3.739 -9.472 1.00 0.00 84 ILE A C 15
ATOM 22687 O O . ILE A 1 49 ? 0.769 4.093 -8.704 1.00 0.00 84 ILE A O 15
ATOM 22703 N N . TRP A 1 50 ? -0.558 4.494 -10.475 1.00 0.00 85 TRP A N 15
ATOM 22704 C CA . TRP A 1 50 ? 0.004 5.814 -10.737 1.00 0.00 85 TRP A CA 15
ATOM 22705 C C . TRP A 1 50 ? -0.173 6.730 -9.530 1.00 0.00 85 TRP A C 15
ATOM 22706 O O . TRP A 1 50 ? 0.721 7.506 -9.190 1.00 0.00 85 TRP A O 15
ATOM 22727 N N . THR A 1 51 ? -1.332 6.636 -8.887 1.00 0.00 86 THR A N 15
ATOM 22728 C CA . THR A 1 51 ? -1.627 7.457 -7.720 1.00 0.00 86 THR A CA 15
ATOM 22729 C C . THR A 1 51 ? -0.712 7.103 -6.553 1.00 0.00 86 THR A C 15
ATOM 22730 O O . THR A 1 51 ? -0.188 7.985 -5.872 1.00 0.00 86 THR A O 15
ATOM 22741 N N . VAL A 1 52 ? -0.522 5.807 -6.328 1.00 0.00 87 VAL A N 15
ATOM 22742 C CA . VAL A 1 52 ? 0.333 5.336 -5.245 1.00 0.00 87 VAL A CA 15
ATOM 22743 C C . VAL A 1 52 ? 1.786 5.733 -5.478 1.00 0.00 87 VAL A C 15
ATOM 22744 O O . VAL A 1 52 ? 2.464 6.206 -4.567 1.00 0.00 87 VAL A O 15
ATOM 22757 N N . ALA A 1 53 ? 2.256 5.539 -6.705 1.00 0.00 88 ALA A N 15
ATOM 22758 C CA . ALA A 1 53 ? 3.628 5.880 -7.060 1.00 0.00 88 ALA A CA 15
ATOM 22759 C C . ALA A 1 53 ? 3.817 7.391 -7.136 1.00 0.00 88 ALA A C 15
ATOM 22760 O O . ALA A 1 53 ? 4.939 7.889 -7.075 1.00 0.00 88 ALA A O 15
ATOM 22767 N N . ASN A 1 54 ? 2.710 8.115 -7.272 1.00 0.00 89 ASN A N 15
ATOM 22768 C CA . ASN A 1 54 ? 2.754 9.569 -7.357 1.00 0.00 89 ASN A CA 15
ATOM 22769 C C . ASN A 1 54 ? 2.750 10.197 -5.966 1.00 0.00 89 ASN A C 15
ATOM 22770 O O . ASN A 1 54 ? 3.187 11.333 -5.785 1.00 0.00 89 ASN A O 15
ATOM 22781 N N . MET A 1 55 ? 2.255 9.447 -4.986 1.00 0.00 90 MET A N 15
ATOM 22782 C CA . MET A 1 55 ? 2.196 9.930 -3.611 1.00 0.00 90 MET A CA 15
ATOM 22783 C C . MET A 1 55 ? 3.534 10.529 -3.187 1.00 0.00 90 MET A C 15
ATOM 22784 O O . MET A 1 55 ? 4.594 10.009 -3.532 1.00 0.00 90 MET A O 15
ATOM 22798 N N . GLU A 1 56 ? 3.475 11.627 -2.440 1.00 0.00 91 GLU A N 15
ATOM 22799 C CA . GLU A 1 56 ? 4.682 12.297 -1.971 1.00 0.00 91 GLU A CA 15
ATOM 22800 C C . GLU A 1 56 ? 5.511 11.369 -1.088 1.00 0.00 91 GLU A C 15
ATOM 22801 O O . GLU A 1 56 ? 6.714 11.212 -1.294 1.00 0.00 91 GLU A O 15
ATOM 22813 N N . GLU A 1 57 ? 4.859 10.757 -0.104 1.00 0.00 92 GLU A N 15
ATOM 22814 C CA . GLU A 1 57 ? 5.536 9.846 0.811 1.00 0.00 92 GLU A CA 15
ATOM 22815 C C . GLU A 1 57 ? 6.064 8.623 0.067 1.00 0.00 92 GLU A C 15
ATOM 22816 O O . GLU A 1 57 ? 7.164 8.143 0.345 1.00 0.00 92 GLU A O 15
ATOM 22828 N N . ILE A 1 58 ? 5.273 8.123 -0.875 1.00 0.00 93 ILE A N 15
ATOM 22829 C CA . ILE A 1 58 ? 5.660 6.956 -1.659 1.00 0.00 93 ILE A CA 15
ATOM 22830 C C . ILE A 1 58 ? 6.815 7.284 -2.597 1.00 0.00 93 ILE A C 15
ATOM 22831 O O . ILE A 1 58 ? 7.657 6.431 -2.885 1.00 0.00 93 ILE A O 15
ATOM 22847 N N . LYS A 1 59 ? 6.852 8.525 -3.072 1.00 0.00 94 LYS A N 15
ATOM 22848 C CA . LYS A 1 59 ? 7.906 8.967 -3.977 1.00 0.00 94 LYS A CA 15
ATOM 22849 C C . LYS A 1 59 ? 9.230 9.120 -3.236 1.00 0.00 94 LYS A C 15
ATOM 22850 O O . LYS A 1 59 ? 10.275 8.672 -3.711 1.00 0.00 94 LYS A O 15
ATOM 22869 N N . LYS A 1 60 ? 9.181 9.755 -2.069 1.00 0.00 95 LYS A N 15
ATOM 22870 C CA . LYS A 1 60 ? 10.376 9.964 -1.261 1.00 0.00 95 LYS A CA 15
ATOM 22871 C C . LYS A 1 60 ? 10.890 8.643 -0.696 1.00 0.00 95 LYS A C 15
ATOM 22872 O O . LYS A 1 60 ? 12.087 8.483 -0.454 1.00 0.00 95 LYS A O 15
ATOM 22891 N N . LEU A 1 61 ? 9.978 7.699 -0.490 1.00 0.00 96 LEU A N 15
ATOM 22892 C CA . LEU A 1 61 ? 10.340 6.391 0.044 1.00 0.00 96 LEU A CA 15
ATOM 22893 C C . LEU A 1 61 ? 10.761 5.442 -1.074 1.00 0.00 96 LEU A C 15
ATOM 22894 O O . LEU A 1 61 ? 11.633 4.593 -0.889 1.00 0.00 96 LEU A O 15
ATOM 22910 N N . THR A 1 62 ? 10.135 5.594 -2.238 1.00 0.00 97 THR A N 15
ATOM 22911 C CA . THR A 1 62 ? 10.444 4.753 -3.387 1.00 0.00 97 THR A CA 15
ATOM 22912 C C . THR A 1 62 ? 10.187 5.492 -4.695 1.00 0.00 97 THR A C 15
ATOM 22913 O O . THR A 1 62 ? 9.220 6.244 -4.816 1.00 0.00 97 THR A O 15
ATOM 22924 N N . THR A 1 63 ? 11.060 5.274 -5.675 1.00 0.00 98 THR A N 15
ATOM 22925 C CA . THR A 1 63 ? 10.927 5.919 -6.974 1.00 0.00 98 THR A CA 15
ATOM 22926 C C . THR A 1 63 ? 10.922 4.892 -8.100 1.00 0.00 98 THR A C 15
ATOM 22927 O O . THR A 1 63 ? 11.318 5.192 -9.227 1.00 0.00 98 THR A O 15
ATOM 22938 N N . ASP A 1 64 ? 10.471 3.683 -7.790 1.00 0.00 99 ASP A N 15
ATOM 22939 C CA . ASP A 1 64 ? 10.413 2.612 -8.777 1.00 0.00 99 ASP A CA 15
ATOM 22940 C C . ASP A 1 64 ? 9.054 1.919 -8.748 1.00 0.00 99 ASP A C 15
ATOM 22941 O O . ASP A 1 64 ? 8.498 1.632 -7.688 1.00 0.00 99 ASP A O 15
ATOM 22950 N N . PRO A 1 65 ? 8.504 1.645 -9.941 1.00 0.00 100 PRO A N 15
ATOM 22951 C CA . PRO A 1 65 ? 7.202 0.985 -10.080 1.00 0.00 100 PRO A CA 15
ATOM 22952 C C . PRO A 1 65 ? 7.248 -0.479 -9.654 1.00 0.00 100 PRO A C 15
ATOM 22953 O O . PRO A 1 65 ? 6.349 -0.964 -8.966 1.00 0.00 100 PRO A O 15
ATOM 22964 N N . ASP A 1 66 ? 8.299 -1.178 -10.068 1.00 0.00 101 ASP A N 15
ATOM 22965 C CA . ASP A 1 66 ? 8.462 -2.588 -9.728 1.00 0.00 101 ASP A CA 15
ATOM 22966 C C . ASP A 1 66 ? 8.572 -2.774 -8.218 1.00 0.00 101 ASP A C 15
ATOM 22967 O O . ASP A 1 66 ? 7.996 -3.704 -7.652 1.00 0.00 101 ASP A O 15
ATOM 22976 N N . LEU A 1 67 ? 9.316 -1.883 -7.570 1.00 0.00 102 LEU A N 15
ATOM 22977 C CA . LEU A 1 67 ? 9.503 -1.949 -6.126 1.00 0.00 102 LEU A CA 15
ATOM 22978 C C . LEU A 1 67 ? 8.176 -1.767 -5.395 1.00 0.00 102 LEU A C 15
ATOM 22979 O O . LEU A 1 67 ? 7.866 -2.503 -4.458 1.00 0.00 102 LEU A O 15
ATOM 22995 N N . ILE A 1 68 ? 7.397 -0.784 -5.833 1.00 0.00 103 ILE A N 15
ATOM 22996 C CA . ILE A 1 68 ? 6.102 -0.508 -5.224 1.00 0.00 103 ILE A CA 15
ATOM 22997 C C . ILE A 1 68 ? 5.158 -1.695 -5.375 1.00 0.00 103 ILE A C 15
ATOM 22998 O O . ILE A 1 68 ? 4.476 -2.086 -4.427 1.00 0.00 103 ILE A O 15
ATOM 23014 N N . LEU A 1 69 ? 5.125 -2.269 -6.573 1.00 0.00 104 LEU A N 15
ATOM 23015 C CA . LEU A 1 69 ? 4.266 -3.415 -6.850 1.00 0.00 104 LEU A CA 15
ATOM 23016 C C . LEU A 1 69 ? 4.650 -4.606 -5.978 1.00 0.00 104 LEU A C 15
ATOM 23017 O O . LEU A 1 69 ? 3.789 -5.363 -5.530 1.00 0.00 104 LEU A O 15
ATOM 23033 N N . GLU A 1 70 ? 5.948 -4.764 -5.739 1.00 0.00 105 GLU A N 15
ATOM 23034 C CA . GLU A 1 70 ? 6.445 -5.863 -4.919 1.00 0.00 105 GLU A CA 15
ATOM 23035 C C . GLU A 1 70 ? 5.961 -5.728 -3.478 1.00 0.00 105 GLU A C 15
ATOM 23036 O O . GLU A 1 70 ? 5.526 -6.702 -2.863 1.00 0.00 105 GLU A O 15
ATOM 23048 N N . VAL A 1 71 ? 6.041 -4.513 -2.944 1.00 0.00 106 VAL A N 15
ATOM 23049 C CA . VAL A 1 71 ? 5.610 -4.249 -1.576 1.00 0.00 106 VAL A CA 15
ATOM 23050 C C . VAL A 1 71 ? 4.128 -4.557 -1.397 1.00 0.00 106 VAL A C 15
ATOM 23051 O O . VAL A 1 71 ? 3.729 -5.206 -0.430 1.00 0.00 106 VAL A O 15
ATOM 23064 N N . LEU A 1 72 ? 3.315 -4.086 -2.336 1.00 0.00 107 LEU A N 15
ATOM 23065 C CA . LEU A 1 72 ? 1.874 -4.311 -2.284 1.00 0.00 107 LEU A CA 15
ATOM 23066 C C . LEU A 1 72 ? 1.551 -5.798 -2.382 1.00 0.00 107 LEU A C 15
ATOM 23067 O O . LEU A 1 72 ? 0.768 -6.327 -1.592 1.00 0.00 107 LEU A O 15
ATOM 23083 N N . ARG A 1 73 ? 2.161 -6.468 -3.353 1.00 0.00 108 ARG A N 15
ATOM 23084 C CA . ARG A 1 73 ? 1.939 -7.895 -3.553 1.00 0.00 108 ARG A CA 15
ATOM 23085 C C . ARG A 1 73 ? 2.420 -8.695 -2.346 1.00 0.00 108 ARG A C 15
ATOM 23086 O O . ARG A 1 73 ? 1.844 -9.728 -2.003 1.00 0.00 108 ARG A O 15
ATOM 23107 N N . SER A 1 74 ? 3.478 -8.210 -1.704 1.00 0.00 109 SER A N 15
ATOM 23108 C CA . SER A 1 74 ? 4.038 -8.881 -0.538 1.00 0.00 109 SER A CA 15
ATOM 23109 C C . SER A 1 74 ? 3.168 -8.648 0.693 1.00 0.00 109 SER A C 15
ATOM 23110 O O . SER A 1 74 ? 3.353 -9.288 1.728 1.00 0.00 109 SER A O 15
ATOM 23118 N N . SER A 1 75 ? 2.219 -7.726 0.574 1.00 0.00 110 SER A N 15
ATOM 23119 C CA . SER A 1 75 ? 1.321 -7.404 1.677 1.00 0.00 110 SER A CA 15
ATOM 23120 C C . SER A 1 75 ? -0.025 -8.100 1.503 1.00 0.00 110 SER A C 15
ATOM 23121 O O . SER A 1 75 ? -0.744 -7.882 0.527 1.00 0.00 110 SER A O 15
ATOM 23129 N N . PRO A 1 76 ? -0.375 -8.959 2.473 1.00 0.00 111 PRO A N 15
ATOM 23130 C CA . PRO A 1 76 ? -1.637 -9.704 2.451 1.00 0.00 111 PRO A CA 15
ATOM 23131 C C . PRO A 1 76 ? -2.847 -8.804 2.676 1.00 0.00 111 PRO A C 15
ATOM 23132 O O . PRO A 1 76 ? -3.990 -9.251 2.587 1.00 0.00 111 PRO A O 15
ATOM 23143 N N . MET A 1 77 ? -2.587 -7.534 2.967 1.00 0.00 112 MET A N 15
ATOM 23144 C CA . MET A 1 77 ? -3.656 -6.570 3.203 1.00 0.00 112 MET A CA 15
ATOM 23145 C C . MET A 1 77 ? -4.063 -5.881 1.904 1.00 0.00 112 MET A C 15
ATOM 23146 O O . MET A 1 77 ? -4.841 -4.926 1.914 1.00 0.00 112 MET A O 15
ATOM 23160 N N . VAL A 1 78 ? -3.531 -6.369 0.788 1.00 0.00 113 VAL A N 15
ATOM 23161 C CA . VAL A 1 78 ? -3.840 -5.800 -0.518 1.00 0.00 113 VAL A CA 15
ATOM 23162 C C . VAL A 1 78 ? -3.740 -6.855 -1.614 1.00 0.00 113 VAL A C 15
ATOM 23163 O O . VAL A 1 78 ? -3.113 -7.898 -1.430 1.00 0.00 113 VAL A O 15
ATOM 23176 N N . GLN A 1 79 ? -4.363 -6.575 -2.756 1.00 0.00 114 GLN A N 15
ATOM 23177 C CA . GLN A 1 79 ? -4.343 -7.500 -3.882 1.00 0.00 114 GLN A CA 15
ATOM 23178 C C . GLN A 1 79 ? -3.825 -6.815 -5.141 1.00 0.00 114 GLN A C 15
ATOM 23179 O O . GLN A 1 79 ? -4.261 -5.718 -5.489 1.00 0.00 114 GLN A O 15
ATOM 23193 N N . VAL A 1 80 ? -2.887 -7.468 -5.821 1.00 0.00 115 VAL A N 15
ATOM 23194 C CA . VAL A 1 80 ? -2.308 -6.922 -7.043 1.00 0.00 115 VAL A CA 15
ATOM 23195 C C . VAL A 1 80 ? -2.688 -7.764 -8.256 1.00 0.00 115 VAL A C 15
ATOM 23196 O O . VAL A 1 80 ? -2.500 -8.981 -8.263 1.00 0.00 115 VAL A O 15
ATOM 23209 N N . ASP A 1 81 ? -3.222 -7.109 -9.280 1.00 0.00 116 ASP A N 15
ATOM 23210 C CA . ASP A 1 81 ? -3.627 -7.798 -10.501 1.00 0.00 116 ASP A CA 15
ATOM 23211 C C . ASP A 1 81 ? -2.481 -8.634 -11.059 1.00 0.00 116 ASP A C 15
ATOM 23212 O O . ASP A 1 81 ? -1.343 -8.172 -11.134 1.00 0.00 116 ASP A O 15
ATOM 23221 N N . GLU A 1 82 ? -2.788 -9.867 -11.448 1.00 0.00 117 GLU A N 15
ATOM 23222 C CA . GLU A 1 82 ? -1.781 -10.768 -11.997 1.00 0.00 117 GLU A CA 15
ATOM 23223 C C . GLU A 1 82 ? -0.764 -10.000 -12.836 1.00 0.00 117 GLU A C 15
ATOM 23224 O O . GLU A 1 82 ? 0.436 -10.263 -12.772 1.00 0.00 117 GLU A O 15
ATOM 23236 N N . LYS A 1 83 ? -1.255 -9.050 -13.626 1.00 0.00 118 LYS A N 15
ATOM 23237 C CA . LYS A 1 83 ? -0.391 -8.242 -14.479 1.00 0.00 118 LYS A CA 15
ATOM 23238 C C . LYS A 1 83 ? 0.303 -7.150 -13.671 1.00 0.00 118 LYS A C 15
ATOM 23239 O O . LYS A 1 83 ? 1.487 -6.876 -13.868 1.00 0.00 118 LYS A O 15
ATOM 23258 N N . GLY A 1 84 ? -0.441 -6.530 -12.761 1.00 0.00 119 GLY A N 15
ATOM 23259 C CA . GLY A 1 84 ? 0.122 -5.475 -11.936 1.00 0.00 119 GLY A CA 15
ATOM 23260 C C . GLY A 1 84 ? -0.219 -4.092 -12.453 1.00 0.00 119 GLY A C 15
ATOM 23261 O O . GLY A 1 84 ? 0.662 -3.247 -12.605 1.00 0.00 119 GLY A O 15
ATOM 23265 N N . GLU A 1 85 ? -1.499 -3.861 -12.724 1.00 0.00 120 GLU A N 15
ATOM 23266 C CA . GLU A 1 85 ? -1.952 -2.570 -13.229 1.00 0.00 120 GLU A CA 15
ATOM 23267 C C . GLU A 1 85 ? -2.772 -1.831 -12.176 1.00 0.00 120 GLU A C 15
ATOM 23268 O O . GLU A 1 85 ? -2.746 -0.602 -12.101 1.00 0.00 120 GLU A O 15
ATOM 23280 N N . LYS A 1 86 ? -3.500 -2.589 -11.362 1.00 0.00 121 LYS A N 15
ATOM 23281 C CA . LYS A 1 86 ? -4.327 -2.007 -10.311 1.00 0.00 121 LYS A CA 15
ATOM 23282 C C . LYS A 1 86 ? -4.249 -2.839 -9.035 1.00 0.00 121 LYS A C 15
ATOM 23283 O O . LYS A 1 86 ? -4.077 -4.057 -9.085 1.00 0.00 121 LYS A O 15
ATOM 23302 N N . VAL A 1 87 ? -4.377 -2.173 -7.892 1.00 0.00 122 VAL A N 15
ATOM 23303 C CA . VAL A 1 87 ? -4.324 -2.852 -6.602 1.00 0.00 122 VAL A CA 15
ATOM 23304 C C . VAL A 1 87 ? -5.464 -2.401 -5.697 1.00 0.00 122 VAL A C 15
ATOM 23305 O O . VAL A 1 87 ? -5.762 -1.210 -5.600 1.00 0.00 122 VAL A O 15
ATOM 23318 N N . ARG A 1 88 ? -6.101 -3.362 -5.034 1.00 0.00 123 ARG A N 15
ATOM 23319 C CA . ARG A 1 88 ? -7.211 -3.064 -4.136 1.00 0.00 123 ARG A CA 15
ATOM 23320 C C . ARG A 1 88 ? -6.999 -3.722 -2.775 1.00 0.00 123 ARG A C 15
ATOM 23321 O O . ARG A 1 88 ? -6.354 -4.762 -2.654 1.00 0.00 123 ARG A O 15
ATOM 23342 N N . PRO A 1 89 ? -7.556 -3.100 -1.725 1.00 0.00 124 PRO A N 15
ATOM 23343 C CA . PRO A 1 89 ? -7.443 -3.606 -0.354 1.00 0.00 124 PRO A CA 15
ATOM 23344 C C . PRO A 1 89 ? -8.240 -4.889 -0.141 1.00 0.00 124 PRO A C 15
ATOM 23345 O O . PRO A 1 89 ? -9.449 -4.923 -0.369 1.00 0.00 124 PRO A O 15
ATOM 23356 N N . SER A 1 90 ? -7.555 -5.941 0.295 1.00 0.00 125 SER A N 15
ATOM 23357 C CA . SER A 1 90 ? -8.200 -7.227 0.534 1.00 0.00 125 SER A CA 15
ATOM 23358 C C . SER A 1 90 ? -8.487 -7.423 2.020 1.00 0.00 125 SER A C 15
ATOM 23359 O O . SER A 1 90 ? -7.570 -7.610 2.822 1.00 0.00 125 SER A O 15
ATOM 23367 N N . HIS A 1 91 ? -9.766 -7.377 2.380 1.00 0.00 126 HIS A N 15
ATOM 23368 C CA . HIS A 1 91 ? -10.175 -7.550 3.769 1.00 0.00 126 HIS A CA 15
ATOM 23369 C C . HIS A 1 91 ? -10.930 -8.863 3.954 1.00 0.00 126 HIS A C 15
ATOM 23370 O O . HIS A 1 91 ? -11.891 -8.936 4.720 1.00 0.00 126 HIS A O 15
ATOM 23384 N N . LYS A 1 92 ? -10.489 -9.899 3.247 1.00 0.00 127 LYS A N 15
ATOM 23385 C CA . LYS A 1 92 ? -11.122 -11.208 3.333 1.00 0.00 127 LYS A CA 15
ATOM 23386 C C . LYS A 1 92 ? -10.435 -12.077 4.383 1.00 0.00 127 LYS A C 15
ATOM 23387 O O . LYS A 1 92 ? -10.194 -13.263 4.158 1.00 0.00 127 LYS A O 15
ATOM 23406 N N . ARG A 1 93 ? -10.124 -11.478 5.527 1.00 0.00 128 ARG A N 15
ATOM 23407 C CA . ARG A 1 93 ? -9.466 -12.198 6.611 1.00 0.00 128 ARG A CA 15
ATOM 23408 C C . ARG A 1 93 ? -9.646 -11.465 7.938 1.00 0.00 128 ARG A C 15
ATOM 23409 O O . ARG A 1 93 ? -9.645 -10.235 7.984 1.00 0.00 128 ARG A O 15
ATOM 23430 N N . CYS A 1 94 ? -9.800 -12.230 9.013 1.00 0.00 129 CYS A N 15
ATOM 23431 C CA . CYS A 1 94 ? -9.983 -11.653 10.341 1.00 0.00 129 CYS A CA 15
ATOM 23432 C C . CYS A 1 94 ? -8.652 -11.178 10.914 1.00 0.00 129 CYS A C 15
ATOM 23433 O O . CYS A 1 94 ? -7.774 -11.985 11.221 1.00 0.00 129 CYS A O 15
ATOM 23441 N N . ILE A 1 95 ? -8.510 -9.865 11.056 1.00 0.00 130 ILE A N 15
ATOM 23442 C CA . ILE A 1 95 ? -7.286 -9.283 11.593 1.00 0.00 130 ILE A CA 15
ATOM 23443 C C . ILE A 1 95 ? -7.089 -9.669 13.054 1.00 0.00 130 ILE A C 15
ATOM 23444 O O . ILE A 1 95 ? -5.967 -9.923 13.495 1.00 0.00 130 ILE A O 15
ATOM 23460 N N . SER A 1 96 ? -8.186 -9.713 13.803 1.00 0.00 131 SER A N 15
ATOM 23461 C CA . SER A 1 96 ? -8.134 -10.066 15.217 1.00 0.00 131 SER A CA 15
ATOM 23462 C C . SER A 1 96 ? -7.231 -9.105 15.984 1.00 0.00 131 SER A C 15
ATOM 23463 O O . SER A 1 96 ? -6.399 -9.525 16.786 1.00 0.00 131 SER A O 15
ATOM 23471 N N . GLY A 1 97 ? -7.404 -7.812 15.731 1.00 0.00 132 GLY A N 15
ATOM 23472 C CA . GLY A 1 97 ? -6.598 -6.810 16.406 1.00 0.00 132 GLY A CA 15
ATOM 23473 C C . GLY A 1 97 ? -5.752 -6.002 15.441 1.00 0.00 132 GLY A C 15
ATOM 23474 O O . GLY A 1 97 ? -4.575 -6.291 15.222 1.00 0.00 132 GLY A O 15
ATOM 23478 N N . PRO A 1 98 ? -6.355 -4.963 14.845 1.00 0.00 133 PRO A N 15
ATOM 23479 C CA . PRO A 1 98 ? -5.667 -4.091 13.889 1.00 0.00 133 PRO A CA 15
ATOM 23480 C C . PRO A 1 98 ? -4.609 -3.219 14.556 1.00 0.00 133 PRO A C 15
ATOM 23481 O O . PRO A 1 98 ? -3.897 -2.469 13.888 1.00 0.00 133 PRO A O 15
ATOM 23492 N N . SER A 1 99 ? -4.512 -3.322 15.878 1.00 0.00 134 SER A N 15
ATOM 23493 C CA . SER A 1 99 ? -3.542 -2.540 16.636 1.00 0.00 134 SER A CA 15
ATOM 23494 C C . SER A 1 99 ? -3.730 -1.048 16.380 1.00 0.00 134 SER A C 15
ATOM 23495 O O . SER A 1 99 ? -2.761 -0.314 16.183 1.00 0.00 134 SER A O 15
ATOM 23503 N N . SER A 1 100 ? -4.984 -0.606 16.385 1.00 0.00 135 SER A N 15
ATOM 23504 C CA . SER A 1 100 ? -5.299 0.799 16.149 1.00 0.00 135 SER A CA 15
ATOM 23505 C C . SER A 1 100 ? -6.149 1.362 17.283 1.00 0.00 135 SER A C 15
ATOM 23506 O O . SER A 1 100 ? -7.277 0.923 17.506 1.00 0.00 135 SER A O 15
ATOM 23514 N N . GLY A 1 101 ? -5.600 2.338 17.999 1.00 0.00 136 GLY A N 15
ATOM 23515 C CA . GLY A 1 101 ? -6.320 2.946 19.103 1.00 0.00 136 GLY A CA 15
ATOM 23516 C C . GLY A 1 101 ? -6.741 1.932 20.149 1.00 0.00 136 GLY A C 15
ATOM 23517 O O . GLY A 1 101 ? -7.729 1.221 19.970 1.00 0.00 136 GLY A O 15
ATOM 23521 N N . GLY A 1 1 ? 9.547 -9.870 18.934 1.00 0.00 36 GLY A N 16
ATOM 23522 C CA . GLY A 1 1 ? 10.906 -10.063 19.406 1.00 0.00 36 GLY A CA 16
ATOM 23523 C C . GLY A 1 1 ? 11.858 -9.008 18.879 1.00 0.00 36 GLY A C 16
ATOM 23524 O O . GLY A 1 1 ? 11.472 -8.160 18.073 1.00 0.00 36 GLY A O 16
ATOM 23528 N N . SER A 1 2 ? 13.106 -9.059 19.333 1.00 0.00 37 SER A N 16
ATOM 23529 C CA . SER A 1 2 ? 14.115 -8.098 18.905 1.00 0.00 37 SER A CA 16
ATOM 23530 C C . SER A 1 2 ? 15.226 -8.789 18.120 1.00 0.00 37 SER A C 16
ATOM 23531 O O . SER A 1 2 ? 15.859 -9.724 18.611 1.00 0.00 37 SER A O 16
ATOM 23539 N N . SER A 1 3 ? 15.458 -8.322 16.897 1.00 0.00 38 SER A N 16
ATOM 23540 C CA . SER A 1 3 ? 16.490 -8.897 16.042 1.00 0.00 38 SER A CA 16
ATOM 23541 C C . SER A 1 3 ? 17.858 -8.307 16.371 1.00 0.00 38 SER A C 16
ATOM 23542 O O . SER A 1 3 ? 18.768 -9.020 16.791 1.00 0.00 38 SER A O 16
ATOM 23550 N N . GLY A 1 4 ? 17.995 -7.000 16.175 1.00 0.00 39 GLY A N 16
ATOM 23551 C CA . GLY A 1 4 ? 19.254 -6.335 16.454 1.00 0.00 39 GLY A CA 16
ATOM 23552 C C . GLY A 1 4 ? 19.963 -5.880 15.194 1.00 0.00 39 GLY A C 16
ATOM 23553 O O . GLY A 1 4 ? 20.997 -6.434 14.820 1.00 0.00 39 GLY A O 16
ATOM 23557 N N . SER A 1 5 ? 19.404 -4.870 14.535 1.00 0.00 40 SER A N 16
ATOM 23558 C CA . SER A 1 5 ? 19.985 -4.344 13.305 1.00 0.00 40 SER A CA 16
ATOM 23559 C C . SER A 1 5 ? 21.240 -3.528 13.603 1.00 0.00 40 SER A C 16
ATOM 23560 O O . SER A 1 5 ? 21.207 -2.586 14.393 1.00 0.00 40 SER A O 16
ATOM 23568 N N . SER A 1 6 ? 22.345 -3.899 12.964 1.00 0.00 41 SER A N 16
ATOM 23569 C CA . SER A 1 6 ? 23.612 -3.205 13.162 1.00 0.00 41 SER A CA 16
ATOM 23570 C C . SER A 1 6 ? 24.176 -2.713 11.833 1.00 0.00 41 SER A C 16
ATOM 23571 O O . SER A 1 6 ? 23.750 -3.150 10.766 1.00 0.00 41 SER A O 16
ATOM 23579 N N . GLY A 1 7 ? 25.139 -1.799 11.907 1.00 0.00 42 GLY A N 16
ATOM 23580 C CA . GLY A 1 7 ? 25.746 -1.261 10.704 1.00 0.00 42 GLY A CA 16
ATOM 23581 C C . GLY A 1 7 ? 24.877 -0.216 10.033 1.00 0.00 42 GLY A C 16
ATOM 23582 O O . GLY A 1 7 ? 24.588 0.829 10.616 1.00 0.00 42 GLY A O 16
ATOM 23586 N N . ALA A 1 8 ? 24.460 -0.496 8.803 1.00 0.00 43 ALA A N 16
ATOM 23587 C CA . ALA A 1 8 ? 23.618 0.428 8.052 1.00 0.00 43 ALA A CA 16
ATOM 23588 C C . ALA A 1 8 ? 22.746 -0.317 7.049 1.00 0.00 43 ALA A C 16
ATOM 23589 O O . ALA A 1 8 ? 23.247 -0.910 6.094 1.00 0.00 43 ALA A O 16
ATOM 23596 N N . VAL A 1 9 ? 21.435 -0.282 7.271 1.00 0.00 44 VAL A N 16
ATOM 23597 C CA . VAL A 1 9 ? 20.491 -0.954 6.386 1.00 0.00 44 VAL A CA 16
ATOM 23598 C C . VAL A 1 9 ? 19.487 0.034 5.802 1.00 0.00 44 VAL A C 16
ATOM 23599 O O . VAL A 1 9 ? 18.369 0.165 6.299 1.00 0.00 44 VAL A O 16
ATOM 23612 N N . SER A 1 10 ? 19.894 0.727 4.743 1.00 0.00 45 SER A N 16
ATOM 23613 C CA . SER A 1 10 ? 19.031 1.706 4.093 1.00 0.00 45 SER A CA 16
ATOM 23614 C C . SER A 1 10 ? 17.919 1.015 3.312 1.00 0.00 45 SER A C 16
ATOM 23615 O O . SER A 1 10 ? 16.776 1.477 3.293 1.00 0.00 45 SER A O 16
ATOM 23623 N N . THR A 1 11 ? 18.259 -0.097 2.666 1.00 0.00 46 THR A N 16
ATOM 23624 C CA . THR A 1 11 ? 17.290 -0.853 1.882 1.00 0.00 46 THR A CA 16
ATOM 23625 C C . THR A 1 11 ? 16.205 -1.446 2.772 1.00 0.00 46 THR A C 16
ATOM 23626 O O . THR A 1 11 ? 15.025 -1.427 2.423 1.00 0.00 46 THR A O 16
ATOM 23637 N N . GLU A 1 12 ? 16.612 -1.971 3.924 1.00 0.00 47 GLU A N 16
ATOM 23638 C CA . GLU A 1 12 ? 15.672 -2.570 4.865 1.00 0.00 47 GLU A CA 16
ATOM 23639 C C . GLU A 1 12 ? 14.753 -1.511 5.464 1.00 0.00 47 GLU A C 16
ATOM 23640 O O . GLU A 1 12 ? 13.547 -1.721 5.595 1.00 0.00 47 GLU A O 16
ATOM 23652 N N . ASP A 1 13 ? 15.330 -0.371 5.827 1.00 0.00 48 ASP A N 16
ATOM 23653 C CA . ASP A 1 13 ? 14.564 0.723 6.413 1.00 0.00 48 ASP A CA 16
ATOM 23654 C C . ASP A 1 13 ? 13.621 1.338 5.383 1.00 0.00 48 ASP A C 16
ATOM 23655 O O . ASP A 1 13 ? 12.501 1.735 5.710 1.00 0.00 48 ASP A O 16
ATOM 23664 N N . LEU A 1 14 ? 14.081 1.415 4.140 1.00 0.00 49 LEU A N 16
ATOM 23665 C CA . LEU A 1 14 ? 13.280 1.983 3.061 1.00 0.00 49 LEU A CA 16
ATOM 23666 C C . LEU A 1 14 ? 12.121 1.059 2.699 1.00 0.00 49 LEU A C 16
ATOM 23667 O O . LEU A 1 14 ? 10.979 1.501 2.567 1.00 0.00 49 LEU A O 16
ATOM 23683 N N . LYS A 1 15 ? 12.421 -0.225 2.543 1.00 0.00 50 LYS A N 16
ATOM 23684 C CA . LYS A 1 15 ? 11.405 -1.213 2.201 1.00 0.00 50 LYS A CA 16
ATOM 23685 C C . LYS A 1 15 ? 10.383 -1.353 3.324 1.00 0.00 50 LYS A C 16
ATOM 23686 O O . LYS A 1 15 ? 9.178 -1.390 3.077 1.00 0.00 50 LYS A O 16
ATOM 23705 N N . GLU A 1 16 ? 10.872 -1.431 4.557 1.00 0.00 51 GLU A N 16
ATOM 23706 C CA . GLU A 1 16 ? 9.999 -1.567 5.718 1.00 0.00 51 GLU A CA 16
ATOM 23707 C C . GLU A 1 16 ? 9.083 -0.353 5.854 1.00 0.00 51 GLU A C 16
ATOM 23708 O O . GLU A 1 16 ? 7.913 -0.483 6.216 1.00 0.00 51 GLU A O 16
ATOM 23720 N N . CYS A 1 17 ? 9.624 0.824 5.563 1.00 0.00 52 CYS A N 16
ATOM 23721 C CA . CYS A 1 17 ? 8.857 2.062 5.654 1.00 0.00 52 CYS A CA 16
ATOM 23722 C C . CYS A 1 17 ? 7.732 2.082 4.625 1.00 0.00 52 CYS A C 16
ATOM 23723 O O . CYS A 1 17 ? 6.577 2.349 4.958 1.00 0.00 52 CYS A O 16
ATOM 23731 N N . LEU A 1 18 ? 8.077 1.799 3.374 1.00 0.00 53 LEU A N 16
ATOM 23732 C CA . LEU A 1 18 ? 7.096 1.785 2.295 1.00 0.00 53 LEU A CA 16
ATOM 23733 C C . LEU A 1 18 ? 6.001 0.758 2.567 1.00 0.00 53 LEU A C 16
ATOM 23734 O O . LEU A 1 18 ? 4.830 0.990 2.268 1.00 0.00 53 LEU A O 16
ATOM 23750 N N . LYS A 1 19 ? 6.390 -0.377 3.137 1.00 0.00 54 LYS A N 16
ATOM 23751 C CA . LYS A 1 19 ? 5.442 -1.439 3.453 1.00 0.00 54 LYS A CA 16
ATOM 23752 C C . LYS A 1 19 ? 4.413 -0.963 4.474 1.00 0.00 54 LYS A C 16
ATOM 23753 O O . LYS A 1 19 ? 3.218 -1.221 4.333 1.00 0.00 54 LYS A O 16
ATOM 23772 N N . LYS A 1 20 ? 4.886 -0.268 5.502 1.00 0.00 55 LYS A N 16
ATOM 23773 C CA . LYS A 1 20 ? 4.007 0.247 6.547 1.00 0.00 55 LYS A CA 16
ATOM 23774 C C . LYS A 1 20 ? 3.082 1.327 5.996 1.00 0.00 55 LYS A C 16
ATOM 23775 O O . LYS A 1 20 ? 1.923 1.428 6.397 1.00 0.00 55 LYS A O 16
ATOM 23794 N N . GLN A 1 21 ? 3.601 2.131 5.073 1.00 0.00 56 GLN A N 16
ATOM 23795 C CA . GLN A 1 21 ? 2.820 3.203 4.468 1.00 0.00 56 GLN A CA 16
ATOM 23796 C C . GLN A 1 21 ? 1.657 2.638 3.657 1.00 0.00 56 GLN A C 16
ATOM 23797 O O . GLN A 1 21 ? 0.512 3.064 3.816 1.00 0.00 56 GLN A O 16
ATOM 23811 N N . LEU A 1 22 ? 1.958 1.678 2.790 1.00 0.00 57 LEU A N 16
ATOM 23812 C CA . LEU A 1 22 ? 0.937 1.055 1.955 1.00 0.00 57 LEU A CA 16
ATOM 23813 C C . LEU A 1 22 ? -0.130 0.381 2.811 1.00 0.00 57 LEU A C 16
ATOM 23814 O O . LEU A 1 22 ? -1.325 0.522 2.555 1.00 0.00 57 LEU A O 16
ATOM 23830 N N . GLU A 1 23 ? 0.311 -0.351 3.829 1.00 0.00 58 GLU A N 16
ATOM 23831 C CA . GLU A 1 23 ? -0.608 -1.046 4.724 1.00 0.00 58 GLU A CA 16
ATOM 23832 C C . GLU A 1 23 ? -1.517 -0.056 5.446 1.00 0.00 58 GLU A C 16
ATOM 23833 O O . GLU A 1 23 ? -2.728 -0.257 5.532 1.00 0.00 58 GLU A O 16
ATOM 23845 N N . PHE A 1 24 ? -0.923 1.013 5.965 1.00 0.00 59 PHE A N 16
ATOM 23846 C CA . PHE A 1 24 ? -1.678 2.035 6.681 1.00 0.00 59 PHE A CA 16
ATOM 23847 C C . PHE A 1 24 ? -2.573 2.819 5.727 1.00 0.00 59 PHE A C 16
ATOM 23848 O O . PHE A 1 24 ? -3.681 3.220 6.087 1.00 0.00 59 PHE A O 16
ATOM 23865 N N . CYS A 1 25 ? -2.085 3.035 4.511 1.00 0.00 60 CYS A N 16
ATOM 23866 C CA . CYS A 1 25 ? -2.840 3.773 3.504 1.00 0.00 60 CYS A CA 16
ATOM 23867 C C . CYS A 1 25 ? -4.074 2.990 3.068 1.00 0.00 60 CYS A C 16
ATOM 23868 O O . CYS A 1 25 ? -5.137 3.565 2.837 1.00 0.00 60 CYS A O 16
ATOM 23876 N N . PHE A 1 26 ? -3.924 1.675 2.955 1.00 0.00 61 PHE A N 16
ATOM 23877 C CA . PHE A 1 26 ? -5.026 0.812 2.543 1.00 0.00 61 PHE A CA 16
ATOM 23878 C C . PHE A 1 26 ? -5.892 0.428 3.740 1.00 0.00 61 PHE A C 16
ATOM 23879 O O . PHE A 1 26 ? -6.880 -0.293 3.599 1.00 0.00 61 PHE A O 16
ATOM 23896 N N . SER A 1 27 ? -5.514 0.913 4.918 1.00 0.00 62 SER A N 16
ATOM 23897 C CA . SER A 1 27 ? -6.252 0.619 6.140 1.00 0.00 62 SER A CA 16
ATOM 23898 C C . SER A 1 27 ? -7.697 1.094 6.029 1.00 0.00 62 SER A C 16
ATOM 23899 O O . SER A 1 27 ? -8.002 2.019 5.277 1.00 0.00 62 SER A O 16
ATOM 23907 N N . ARG A 1 28 ? -8.584 0.454 6.786 1.00 0.00 63 ARG A N 16
ATOM 23908 C CA . ARG A 1 28 ? -9.997 0.810 6.772 1.00 0.00 63 ARG A CA 16
ATOM 23909 C C . ARG A 1 28 ? -10.200 2.250 7.235 1.00 0.00 63 ARG A C 16
ATOM 23910 O O . ARG A 1 28 ? -10.988 2.993 6.652 1.00 0.00 63 ARG A O 16
ATOM 23931 N N . GLU A 1 29 ? -9.482 2.636 8.285 1.00 0.00 64 GLU A N 16
ATOM 23932 C CA . GLU A 1 29 ? -9.584 3.986 8.825 1.00 0.00 64 GLU A CA 16
ATOM 23933 C C . GLU A 1 29 ? -8.971 5.004 7.867 1.00 0.00 64 GLU A C 16
ATOM 23934 O O . GLU A 1 29 ? -9.530 6.076 7.644 1.00 0.00 64 GLU A O 16
ATOM 23946 N N . ASN A 1 30 ? -7.818 4.657 7.305 1.00 0.00 65 ASN A N 16
ATOM 23947 C CA . ASN A 1 30 ? -7.127 5.540 6.371 1.00 0.00 65 ASN A CA 16
ATOM 23948 C C . ASN A 1 30 ? -7.921 5.691 5.077 1.00 0.00 65 ASN A C 16
ATOM 23949 O O . ASN A 1 30 ? -7.985 6.776 4.498 1.00 0.00 65 ASN A O 16
ATOM 23960 N N . LEU A 1 31 ? -8.524 4.595 4.628 1.00 0.00 66 LEU A N 16
ATOM 23961 C CA . LEU A 1 31 ? -9.314 4.605 3.402 1.00 0.00 66 LEU A CA 16
ATOM 23962 C C . LEU A 1 31 ? -10.530 5.513 3.545 1.00 0.00 66 LEU A C 16
ATOM 23963 O O . LEU A 1 31 ? -10.846 6.290 2.643 1.00 0.00 66 LEU A O 16
ATOM 23979 N N . SER A 1 32 ? -11.207 5.413 4.684 1.00 0.00 67 SER A N 16
ATOM 23980 C CA . SER A 1 32 ? -12.390 6.224 4.945 1.00 0.00 67 SER A CA 16
ATOM 23981 C C . SER A 1 32 ? -12.004 7.674 5.218 1.00 0.00 67 SER A C 16
ATOM 23982 O O . SER A 1 32 ? -12.772 8.597 4.943 1.00 0.00 67 SER A O 16
ATOM 23990 N N . LYS A 1 33 ? -10.807 7.869 5.761 1.00 0.00 68 LYS A N 16
ATOM 23991 C CA . LYS A 1 33 ? -10.316 9.207 6.072 1.00 0.00 68 LYS A CA 16
ATOM 23992 C C . LYS A 1 33 ? -9.689 9.855 4.841 1.00 0.00 68 LYS A C 16
ATOM 23993 O O . LYS A 1 33 ? -9.685 11.079 4.708 1.00 0.00 68 LYS A O 16
ATOM 24012 N N . ASP A 1 34 ? -9.162 9.028 3.946 1.00 0.00 69 ASP A N 16
ATOM 24013 C CA . ASP A 1 34 ? -8.535 9.521 2.726 1.00 0.00 69 ASP A CA 16
ATOM 24014 C C . ASP A 1 34 ? -9.572 9.719 1.624 1.00 0.00 69 ASP A C 16
ATOM 24015 O O . ASP A 1 34 ? -9.684 8.902 0.709 1.00 0.00 69 ASP A O 16
ATOM 24024 N N . LEU A 1 35 ? -10.326 10.808 1.719 1.00 0.00 70 LEU A N 16
ATOM 24025 C CA . LEU A 1 35 ? -11.356 11.113 0.731 1.00 0.00 70 LEU A CA 16
ATOM 24026 C C . LEU A 1 35 ? -10.774 11.112 -0.679 1.00 0.00 70 LEU A C 16
ATOM 24027 O O . LEU A 1 35 ? -11.462 10.782 -1.645 1.00 0.00 70 LEU A O 16
ATOM 24043 N N . TYR A 1 36 ? -9.503 11.482 -0.789 1.00 0.00 71 TYR A N 16
ATOM 24044 C CA . TYR A 1 36 ? -8.828 11.522 -2.081 1.00 0.00 71 TYR A CA 16
ATOM 24045 C C . TYR A 1 36 ? -8.683 10.121 -2.666 1.00 0.00 71 TYR A C 16
ATOM 24046 O O . TYR A 1 36 ? -8.974 9.892 -3.841 1.00 0.00 71 TYR A O 16
ATOM 24064 N N . LEU A 1 37 ? -8.233 9.185 -1.837 1.00 0.00 72 LEU A N 16
ATOM 24065 C CA . LEU A 1 37 ? -8.050 7.804 -2.270 1.00 0.00 72 LEU A CA 16
ATOM 24066 C C . LEU A 1 37 ? -9.376 7.189 -2.704 1.00 0.00 72 LEU A C 16
ATOM 24067 O O . LEU A 1 37 ? -9.438 6.459 -3.693 1.00 0.00 72 LEU A O 16
ATOM 24083 N N . ILE A 1 38 ? -10.433 7.490 -1.958 1.00 0.00 73 ILE A N 16
ATOM 24084 C CA . ILE A 1 38 ? -11.759 6.969 -2.267 1.00 0.00 73 ILE A CA 16
ATOM 24085 C C . ILE A 1 38 ? -12.277 7.532 -3.587 1.00 0.00 73 ILE A C 16
ATOM 24086 O O . ILE A 1 38 ? -12.941 6.835 -4.353 1.00 0.00 73 ILE A O 16
ATOM 24102 N N . SER A 1 39 ? -11.966 8.799 -3.846 1.00 0.00 74 SER A N 16
ATOM 24103 C CA . SER A 1 39 ? -12.402 9.457 -5.072 1.00 0.00 74 SER A CA 16
ATOM 24104 C C . SER A 1 39 ? -11.687 8.871 -6.286 1.00 0.00 74 SER A C 16
ATOM 24105 O O . SER A 1 39 ? -12.251 8.804 -7.378 1.00 0.00 74 SER A O 16
ATOM 24113 N N . GLN A 1 40 ? -10.442 8.450 -6.086 1.00 0.00 75 GLN A N 16
ATOM 24114 C CA . GLN A 1 40 ? -9.650 7.871 -7.165 1.00 0.00 75 GLN A CA 16
ATOM 24115 C C . GLN A 1 40 ? -9.988 6.397 -7.357 1.00 0.00 75 GLN A C 16
ATOM 24116 O O . GLN A 1 40 ? -9.773 5.836 -8.431 1.00 0.00 75 GLN A O 16
ATOM 24130 N N . MET A 1 41 ? -10.518 5.774 -6.309 1.00 0.00 76 MET A N 16
ATOM 24131 C CA . MET A 1 41 ? -10.886 4.364 -6.364 1.00 0.00 76 MET A CA 16
ATOM 24132 C C . MET A 1 41 ? -11.777 4.081 -7.569 1.00 0.00 76 MET A C 16
ATOM 24133 O O . MET A 1 41 ? -12.253 5.004 -8.232 1.00 0.00 76 MET A O 16
ATOM 24147 N N . ASP A 1 42 ? -11.999 2.802 -7.848 1.00 0.00 77 ASP A N 16
ATOM 24148 C CA . ASP A 1 42 ? -12.834 2.397 -8.974 1.00 0.00 77 ASP A CA 16
ATOM 24149 C C . ASP A 1 42 ? -14.094 1.688 -8.489 1.00 0.00 77 ASP A C 16
ATOM 24150 O O . ASP A 1 42 ? -14.308 1.536 -7.287 1.00 0.00 77 ASP A O 16
ATOM 24159 N N . SER A 1 43 ? -14.924 1.256 -9.433 1.00 0.00 78 SER A N 16
ATOM 24160 C CA . SER A 1 43 ? -16.166 0.567 -9.102 1.00 0.00 78 SER A CA 16
ATOM 24161 C C . SER A 1 43 ? -15.891 -0.668 -8.248 1.00 0.00 78 SER A C 16
ATOM 24162 O O . SER A 1 43 ? -16.571 -0.910 -7.251 1.00 0.00 78 SER A O 16
ATOM 24170 N N . ASP A 1 44 ? -14.888 -1.442 -8.646 1.00 0.00 79 ASP A N 16
ATOM 24171 C CA . ASP A 1 44 ? -14.521 -2.652 -7.918 1.00 0.00 79 ASP A CA 16
ATOM 24172 C C . ASP A 1 44 ? -13.584 -2.325 -6.759 1.00 0.00 79 ASP A C 16
ATOM 24173 O O . ASP A 1 44 ? -12.868 -3.194 -6.265 1.00 0.00 79 ASP A O 16
ATOM 24182 N N . GLN A 1 45 ? -13.594 -1.066 -6.334 1.00 0.00 80 GLN A N 16
ATOM 24183 C CA . GLN A 1 45 ? -12.744 -0.625 -5.235 1.00 0.00 80 GLN A CA 16
ATOM 24184 C C . GLN A 1 45 ? -11.269 -0.774 -5.594 1.00 0.00 80 GLN A C 16
ATOM 24185 O O . GLN A 1 45 ? -10.422 -0.955 -4.720 1.00 0.00 80 GLN A O 16
ATOM 24199 N N . PHE A 1 46 ? -10.970 -0.697 -6.887 1.00 0.00 81 PHE A N 16
ATOM 24200 C CA . PHE A 1 46 ? -9.597 -0.825 -7.362 1.00 0.00 81 PHE A CA 16
ATOM 24201 C C . PHE A 1 46 ? -8.907 0.535 -7.406 1.00 0.00 81 PHE A C 16
ATOM 24202 O O . PHE A 1 46 ? -9.495 1.528 -7.838 1.00 0.00 81 PHE A O 16
ATOM 24219 N N . ILE A 1 47 ? -7.659 0.572 -6.953 1.00 0.00 82 ILE A N 16
ATOM 24220 C CA . ILE A 1 47 ? -6.888 1.810 -6.941 1.00 0.00 82 ILE A CA 16
ATOM 24221 C C . ILE A 1 47 ? -5.757 1.765 -7.962 1.00 0.00 82 ILE A C 16
ATOM 24222 O O . ILE A 1 47 ? -5.065 0.758 -8.115 1.00 0.00 82 ILE A O 16
ATOM 24238 N N . PRO A 1 48 ? -5.561 2.882 -8.678 1.00 0.00 83 PRO A N 16
ATOM 24239 C CA . PRO A 1 48 ? -4.512 2.996 -9.696 1.00 0.00 83 PRO A CA 16
ATOM 24240 C C . PRO A 1 48 ? -3.114 3.022 -9.087 1.00 0.00 83 PRO A C 16
ATOM 24241 O O . PRO A 1 48 ? -2.849 3.776 -8.150 1.00 0.00 83 PRO A O 16
ATOM 24252 N N . ILE A 1 49 ? -2.223 2.196 -9.626 1.00 0.00 84 ILE A N 16
ATOM 24253 C CA . ILE A 1 49 ? -0.852 2.127 -9.137 1.00 0.00 84 ILE A CA 16
ATOM 24254 C C . ILE A 1 49 ? -0.156 3.478 -9.260 1.00 0.00 84 ILE A C 16
ATOM 24255 O O . ILE A 1 49 ? 0.698 3.825 -8.443 1.00 0.00 84 ILE A O 16
ATOM 24271 N N . TRP A 1 50 ? -0.526 4.237 -10.285 1.00 0.00 85 TRP A N 16
ATOM 24272 C CA . TRP A 1 50 ? 0.062 5.552 -10.514 1.00 0.00 85 TRP A CA 16
ATOM 24273 C C . TRP A 1 50 ? -0.179 6.472 -9.322 1.00 0.00 85 TRP A C 16
ATOM 24274 O O . TRP A 1 50 ? 0.696 7.248 -8.936 1.00 0.00 85 TRP A O 16
ATOM 24295 N N . THR A 1 51 ? -1.370 6.379 -8.740 1.00 0.00 86 THR A N 16
ATOM 24296 C CA . THR A 1 51 ? -1.726 7.204 -7.592 1.00 0.00 86 THR A CA 16
ATOM 24297 C C . THR A 1 51 ? -0.845 6.881 -6.390 1.00 0.00 86 THR A C 16
ATOM 24298 O O . THR A 1 51 ? -0.369 7.781 -5.698 1.00 0.00 86 THR A O 16
ATOM 24309 N N . VAL A 1 52 ? -0.630 5.592 -6.147 1.00 0.00 87 VAL A N 16
ATOM 24310 C CA . VAL A 1 52 ? 0.197 5.152 -5.031 1.00 0.00 87 VAL A CA 16
ATOM 24311 C C . VAL A 1 52 ? 1.647 5.584 -5.215 1.00 0.00 87 VAL A C 16
ATOM 24312 O O . VAL A 1 52 ? 2.281 6.080 -4.284 1.00 0.00 87 VAL A O 16
ATOM 24325 N N . ALA A 1 53 ? 2.166 5.393 -6.423 1.00 0.00 88 ALA A N 16
ATOM 24326 C CA . ALA A 1 53 ? 3.541 5.766 -6.732 1.00 0.00 88 ALA A CA 16
ATOM 24327 C C . ALA A 1 53 ? 3.692 7.280 -6.825 1.00 0.00 88 ALA A C 16
ATOM 24328 O O . ALA A 1 53 ? 4.800 7.809 -6.745 1.00 0.00 88 ALA A O 16
ATOM 24335 N N . ASN A 1 54 ? 2.571 7.973 -6.994 1.00 0.00 89 ASN A N 16
ATOM 24336 C CA . ASN A 1 54 ? 2.579 9.428 -7.099 1.00 0.00 89 ASN A CA 16
ATOM 24337 C C . ASN A 1 54 ? 2.482 10.072 -5.720 1.00 0.00 89 ASN A C 16
ATOM 24338 O O . ASN A 1 54 ? 2.651 11.283 -5.577 1.00 0.00 89 ASN A O 16
ATOM 24349 N N . MET A 1 55 ? 2.212 9.255 -4.707 1.00 0.00 90 MET A N 16
ATOM 24350 C CA . MET A 1 55 ? 2.095 9.747 -3.339 1.00 0.00 90 MET A CA 16
ATOM 24351 C C . MET A 1 55 ? 3.365 10.476 -2.913 1.00 0.00 90 MET A C 16
ATOM 24352 O O . MET A 1 55 ? 4.475 10.045 -3.228 1.00 0.00 90 MET A O 16
ATOM 24366 N N . GLU A 1 56 ? 3.195 11.583 -2.198 1.00 0.00 91 GLU A N 16
ATOM 24367 C CA . GLU A 1 56 ? 4.328 12.374 -1.732 1.00 0.00 91 GLU A CA 16
ATOM 24368 C C . GLU A 1 56 ? 5.222 11.550 -0.808 1.00 0.00 91 GLU A C 16
ATOM 24369 O O . GLU A 1 56 ? 6.436 11.485 -0.999 1.00 0.00 91 GLU A O 16
ATOM 24381 N N . GLU A 1 57 ? 4.611 10.925 0.193 1.00 0.00 92 GLU A N 16
ATOM 24382 C CA . GLU A 1 57 ? 5.351 10.107 1.146 1.00 0.00 92 GLU A CA 16
ATOM 24383 C C . GLU A 1 57 ? 6.000 8.913 0.452 1.00 0.00 92 GLU A C 16
ATOM 24384 O O . GLU A 1 57 ? 7.113 8.513 0.794 1.00 0.00 92 GLU A O 16
ATOM 24396 N N . ILE A 1 58 ? 5.296 8.350 -0.524 1.00 0.00 93 ILE A N 16
ATOM 24397 C CA . ILE A 1 58 ? 5.803 7.204 -1.267 1.00 0.00 93 ILE A CA 16
ATOM 24398 C C . ILE A 1 58 ? 6.951 7.607 -2.185 1.00 0.00 93 ILE A C 16
ATOM 24399 O O . ILE A 1 58 ? 7.906 6.853 -2.374 1.00 0.00 93 ILE A O 16
ATOM 24415 N N . LYS A 1 59 ? 6.854 8.805 -2.755 1.00 0.00 94 LYS A N 16
ATOM 24416 C CA . LYS A 1 59 ? 7.885 9.313 -3.650 1.00 0.00 94 LYS A CA 16
ATOM 24417 C C . LYS A 1 59 ? 9.165 9.631 -2.884 1.00 0.00 94 LYS A C 16
ATOM 24418 O O . LYS A 1 59 ? 10.265 9.308 -3.331 1.00 0.00 94 LYS A O 16
ATOM 24437 N N . LYS A 1 60 ? 9.012 10.264 -1.726 1.00 0.00 95 LYS A N 16
ATOM 24438 C CA . LYS A 1 60 ? 10.155 10.623 -0.894 1.00 0.00 95 LYS A CA 16
ATOM 24439 C C . LYS A 1 60 ? 10.816 9.379 -0.309 1.00 0.00 95 LYS A C 16
ATOM 24440 O O . LYS A 1 60 ? 12.030 9.348 -0.099 1.00 0.00 95 LYS A O 16
ATOM 24459 N N . LEU A 1 61 ? 10.011 8.353 -0.052 1.00 0.00 96 LEU A N 16
ATOM 24460 C CA . LEU A 1 61 ? 10.518 7.105 0.507 1.00 0.00 96 LEU A CA 16
ATOM 24461 C C . LEU A 1 61 ? 11.164 6.247 -0.576 1.00 0.00 96 LEU A C 16
ATOM 24462 O O . LEU A 1 61 ? 12.171 5.579 -0.338 1.00 0.00 96 LEU A O 16
ATOM 24478 N N . THR A 1 62 ? 10.577 6.268 -1.769 1.00 0.00 97 THR A N 16
ATOM 24479 C CA . THR A 1 62 ? 11.094 5.493 -2.890 1.00 0.00 97 THR A CA 16
ATOM 24480 C C . THR A 1 62 ? 10.473 5.946 -4.205 1.00 0.00 97 THR A C 16
ATOM 24481 O O . THR A 1 62 ? 9.296 6.308 -4.256 1.00 0.00 97 THR A O 16
ATOM 24492 N N . THR A 1 63 ? 11.268 5.922 -5.270 1.00 0.00 98 THR A N 16
ATOM 24493 C CA . THR A 1 63 ? 10.795 6.330 -6.587 1.00 0.00 98 THR A CA 16
ATOM 24494 C C . THR A 1 63 ? 10.847 5.170 -7.574 1.00 0.00 98 THR A C 16
ATOM 24495 O O . THR A 1 63 ? 10.890 5.376 -8.787 1.00 0.00 98 THR A O 16
ATOM 24506 N N . ASP A 1 64 ? 10.840 3.951 -7.047 1.00 0.00 99 ASP A N 16
ATOM 24507 C CA . ASP A 1 64 ? 10.884 2.756 -7.883 1.00 0.00 99 ASP A CA 16
ATOM 24508 C C . ASP A 1 64 ? 9.502 2.121 -7.996 1.00 0.00 99 ASP A C 16
ATOM 24509 O O . ASP A 1 64 ? 8.877 1.754 -6.999 1.00 0.00 99 ASP A O 16
ATOM 24518 N N . PRO A 1 65 ? 9.011 1.986 -9.236 1.00 0.00 100 PRO A N 16
ATOM 24519 C CA . PRO A 1 65 ? 7.698 1.396 -9.509 1.00 0.00 100 PRO A CA 16
ATOM 24520 C C . PRO A 1 65 ? 7.666 -0.103 -9.229 1.00 0.00 100 PRO A C 16
ATOM 24521 O O . PRO A 1 65 ? 6.671 -0.632 -8.733 1.00 0.00 100 PRO A O 16
ATOM 24532 N N . ASP A 1 66 ? 8.762 -0.782 -9.551 1.00 0.00 101 ASP A N 16
ATOM 24533 C CA . ASP A 1 66 ? 8.861 -2.221 -9.333 1.00 0.00 101 ASP A CA 16
ATOM 24534 C C . ASP A 1 66 ? 8.797 -2.551 -7.845 1.00 0.00 101 ASP A C 16
ATOM 24535 O O . ASP A 1 66 ? 8.137 -3.509 -7.438 1.00 0.00 101 ASP A O 16
ATOM 24544 N N . LEU A 1 67 ? 9.485 -1.753 -7.037 1.00 0.00 102 LEU A N 16
ATOM 24545 C CA . LEU A 1 67 ? 9.507 -1.961 -5.594 1.00 0.00 102 LEU A CA 16
ATOM 24546 C C . LEU A 1 67 ? 8.112 -1.800 -4.999 1.00 0.00 102 LEU A C 16
ATOM 24547 O O . LEU A 1 67 ? 7.693 -2.590 -4.153 1.00 0.00 102 LEU A O 16
ATOM 24563 N N . ILE A 1 68 ? 7.397 -0.775 -5.450 1.00 0.00 103 ILE A N 16
ATOM 24564 C CA . ILE A 1 68 ? 6.047 -0.515 -4.965 1.00 0.00 103 ILE A CA 16
ATOM 24565 C C . ILE A 1 68 ? 5.123 -1.695 -5.246 1.00 0.00 103 ILE A C 16
ATOM 24566 O O . ILE A 1 68 ? 4.402 -2.158 -4.361 1.00 0.00 103 ILE A O 16
ATOM 24582 N N . LEU A 1 69 ? 5.153 -2.180 -6.482 1.00 0.00 104 LEU A N 16
ATOM 24583 C CA . LEU A 1 69 ? 4.320 -3.309 -6.881 1.00 0.00 104 LEU A CA 16
ATOM 24584 C C . LEU A 1 69 ? 4.667 -4.555 -6.073 1.00 0.00 104 LEU A C 16
ATOM 24585 O O . LEU A 1 69 ? 3.787 -5.329 -5.697 1.00 0.00 104 LEU A O 16
ATOM 24601 N N . GLU A 1 70 ? 5.956 -4.740 -5.806 1.00 0.00 105 GLU A N 16
ATOM 24602 C CA . GLU A 1 70 ? 6.420 -5.892 -5.040 1.00 0.00 105 GLU A CA 16
ATOM 24603 C C . GLU A 1 70 ? 5.902 -5.834 -3.606 1.00 0.00 105 GLU A C 16
ATOM 24604 O O . GLU A 1 70 ? 5.433 -6.834 -3.063 1.00 0.00 105 GLU A O 16
ATOM 24616 N N . VAL A 1 71 ? 5.992 -4.656 -2.996 1.00 0.00 106 VAL A N 16
ATOM 24617 C CA . VAL A 1 71 ? 5.534 -4.467 -1.625 1.00 0.00 106 VAL A CA 16
ATOM 24618 C C . VAL A 1 71 ? 4.037 -4.736 -1.504 1.00 0.00 106 VAL A C 16
ATOM 24619 O O . VAL A 1 71 ? 3.588 -5.397 -0.568 1.00 0.00 106 VAL A O 16
ATOM 24632 N N . LEU A 1 72 ? 3.271 -4.218 -2.458 1.00 0.00 107 LEU A N 16
ATOM 24633 C CA . LEU A 1 72 ? 1.824 -4.402 -2.460 1.00 0.00 107 LEU A CA 16
ATOM 24634 C C . LEU A 1 72 ? 1.462 -5.875 -2.626 1.00 0.00 107 LEU A C 16
ATOM 24635 O O . LEU A 1 72 ? 0.651 -6.414 -1.872 1.00 0.00 107 LEU A O 16
ATOM 24651 N N . ARG A 1 73 ? 2.070 -6.520 -3.616 1.00 0.00 108 ARG A N 16
ATOM 24652 C CA . ARG A 1 73 ? 1.812 -7.930 -3.881 1.00 0.00 108 ARG A CA 16
ATOM 24653 C C . ARG A 1 73 ? 2.372 -8.804 -2.762 1.00 0.00 108 ARG A C 16
ATOM 24654 O O . ARG A 1 73 ? 2.004 -9.971 -2.628 1.00 0.00 108 ARG A O 16
ATOM 24675 N N . SER A 1 74 ? 3.266 -8.231 -1.960 1.00 0.00 109 SER A N 16
ATOM 24676 C CA . SER A 1 74 ? 3.880 -8.958 -0.856 1.00 0.00 109 SER A CA 16
ATOM 24677 C C . SER A 1 74 ? 3.023 -8.859 0.402 1.00 0.00 109 SER A C 16
ATOM 24678 O O . SER A 1 74 ? 3.150 -9.673 1.318 1.00 0.00 109 SER A O 16
ATOM 24686 N N . SER A 1 75 ? 2.152 -7.857 0.441 1.00 0.00 110 SER A N 16
ATOM 24687 C CA . SER A 1 75 ? 1.276 -7.649 1.588 1.00 0.00 110 SER A CA 16
ATOM 24688 C C . SER A 1 75 ? -0.095 -8.272 1.345 1.00 0.00 110 SER A C 16
ATOM 24689 O O . SER A 1 75 ? -0.707 -8.095 0.291 1.00 0.00 110 SER A O 16
ATOM 24697 N N . PRO A 1 76 ? -0.591 -9.017 2.343 1.00 0.00 111 PRO A N 16
ATOM 24698 C CA . PRO A 1 76 ? -1.895 -9.682 2.264 1.00 0.00 111 PRO A CA 16
ATOM 24699 C C . PRO A 1 76 ? -3.053 -8.690 2.299 1.00 0.00 111 PRO A C 16
ATOM 24700 O O . PRO A 1 76 ? -4.099 -8.922 1.693 1.00 0.00 111 PRO A O 16
ATOM 24711 N N . MET A 1 77 ? -2.859 -7.586 3.011 1.00 0.00 112 MET A N 16
ATOM 24712 C CA . MET A 1 77 ? -3.889 -6.558 3.123 1.00 0.00 112 MET A CA 16
ATOM 24713 C C . MET A 1 77 ? -4.245 -5.993 1.751 1.00 0.00 112 MET A C 16
ATOM 24714 O O . MET A 1 77 ? -5.335 -5.459 1.554 1.00 0.00 112 MET A O 16
ATOM 24728 N N . VAL A 1 78 ? -3.317 -6.117 0.807 1.00 0.00 113 VAL A N 16
ATOM 24729 C CA . VAL A 1 78 ? -3.534 -5.619 -0.547 1.00 0.00 113 VAL A CA 16
ATOM 24730 C C . VAL A 1 78 ? -3.212 -6.690 -1.584 1.00 0.00 113 VAL A C 16
ATOM 24731 O O . VAL A 1 78 ? -2.353 -7.542 -1.363 1.00 0.00 113 VAL A O 16
ATOM 24744 N N . GLN A 1 79 ? -3.909 -6.638 -2.715 1.00 0.00 114 GLN A N 16
ATOM 24745 C CA . GLN A 1 79 ? -3.696 -7.604 -3.786 1.00 0.00 114 GLN A CA 16
ATOM 24746 C C . GLN A 1 79 ? -3.616 -6.906 -5.140 1.00 0.00 114 GLN A C 16
ATOM 24747 O O . GLN A 1 79 ? -4.484 -6.109 -5.492 1.00 0.00 114 GLN A O 16
ATOM 24761 N N . VAL A 1 80 ? -2.566 -7.213 -5.896 1.00 0.00 115 VAL A N 16
ATOM 24762 C CA . VAL A 1 80 ? -2.371 -6.615 -7.213 1.00 0.00 115 VAL A CA 16
ATOM 24763 C C . VAL A 1 80 ? -2.873 -7.541 -8.315 1.00 0.00 115 VAL A C 16
ATOM 24764 O O . VAL A 1 80 ? -2.506 -8.715 -8.369 1.00 0.00 115 VAL A O 16
ATOM 24777 N N . ASP A 1 81 ? -3.714 -7.005 -9.192 1.00 0.00 116 ASP A N 16
ATOM 24778 C CA . ASP A 1 81 ? -4.266 -7.783 -10.296 1.00 0.00 116 ASP A CA 16
ATOM 24779 C C . ASP A 1 81 ? -3.166 -8.547 -11.025 1.00 0.00 116 ASP A C 16
ATOM 24780 O O . ASP A 1 81 ? -2.033 -8.078 -11.125 1.00 0.00 116 ASP A O 16
ATOM 24789 N N . GLU A 1 82 ? -3.508 -9.728 -11.531 1.00 0.00 117 GLU A N 16
ATOM 24790 C CA . GLU A 1 82 ? -2.549 -10.558 -12.249 1.00 0.00 117 GLU A CA 16
ATOM 24791 C C . GLU A 1 82 ? -1.729 -9.721 -13.226 1.00 0.00 117 GLU A C 16
ATOM 24792 O O . GLU A 1 82 ? -0.499 -9.784 -13.238 1.00 0.00 117 GLU A O 16
ATOM 24804 N N . LYS A 1 83 ? -2.418 -8.935 -14.048 1.00 0.00 118 LYS A N 16
ATOM 24805 C CA . LYS A 1 83 ? -1.757 -8.084 -15.029 1.00 0.00 118 LYS A CA 16
ATOM 24806 C C . LYS A 1 83 ? -0.811 -7.100 -14.346 1.00 0.00 118 LYS A C 16
ATOM 24807 O O . LYS A 1 83 ? 0.310 -6.884 -14.803 1.00 0.00 118 LYS A O 16
ATOM 24826 N N . GLY A 1 84 ? -1.272 -6.509 -13.248 1.00 0.00 119 GLY A N 16
ATOM 24827 C CA . GLY A 1 84 ? -0.454 -5.557 -12.520 1.00 0.00 119 GLY A CA 16
ATOM 24828 C C . GLY A 1 84 ? -0.724 -4.124 -12.936 1.00 0.00 119 GLY A C 16
ATOM 24829 O O . GLY A 1 84 ? 0.202 -3.379 -13.255 1.00 0.00 119 GLY A O 16
ATOM 24833 N N . GLU A 1 85 ? -1.996 -3.738 -12.930 1.00 0.00 120 GLU A N 16
ATOM 24834 C CA . GLU A 1 85 ? -2.385 -2.385 -13.312 1.00 0.00 120 GLU A CA 16
ATOM 24835 C C . GLU A 1 85 ? -3.167 -1.707 -12.191 1.00 0.00 120 GLU A C 16
ATOM 24836 O O . GLU A 1 85 ? -3.242 -0.479 -12.125 1.00 0.00 120 GLU A O 16
ATOM 24848 N N . LYS A 1 86 ? -3.749 -2.514 -11.311 1.00 0.00 121 LYS A N 16
ATOM 24849 C CA . LYS A 1 86 ? -4.525 -1.994 -10.191 1.00 0.00 121 LYS A CA 16
ATOM 24850 C C . LYS A 1 86 ? -4.418 -2.917 -8.981 1.00 0.00 121 LYS A C 16
ATOM 24851 O O . LYS A 1 86 ? -4.148 -4.110 -9.119 1.00 0.00 121 LYS A O 16
ATOM 24870 N N . VAL A 1 87 ? -4.634 -2.356 -7.795 1.00 0.00 122 VAL A N 16
ATOM 24871 C CA . VAL A 1 87 ? -4.565 -3.129 -6.561 1.00 0.00 122 VAL A CA 16
ATOM 24872 C C . VAL A 1 87 ? -5.740 -2.808 -5.645 1.00 0.00 122 VAL A C 16
ATOM 24873 O O . VAL A 1 87 ? -6.202 -1.668 -5.587 1.00 0.00 122 VAL A O 16
ATOM 24886 N N . ARG A 1 88 ? -6.220 -3.820 -4.930 1.00 0.00 123 ARG A N 16
ATOM 24887 C CA . ARG A 1 88 ? -7.343 -3.646 -4.017 1.00 0.00 123 ARG A CA 16
ATOM 24888 C C . ARG A 1 88 ? -7.034 -4.258 -2.653 1.00 0.00 123 ARG A C 16
ATOM 24889 O O . ARG A 1 88 ? -6.323 -5.257 -2.540 1.00 0.00 123 ARG A O 16
ATOM 24910 N N . PRO A 1 89 ? -7.582 -3.647 -1.593 1.00 0.00 124 PRO A N 16
ATOM 24911 C CA . PRO A 1 89 ? -7.378 -4.114 -0.218 1.00 0.00 124 PRO A CA 16
ATOM 24912 C C . PRO A 1 89 ? -8.088 -5.436 0.055 1.00 0.00 124 PRO A C 16
ATOM 24913 O O . PRO A 1 89 ? -9.315 -5.490 0.124 1.00 0.00 124 PRO A O 16
ATOM 24924 N N . SER A 1 90 ? -7.307 -6.500 0.213 1.00 0.00 125 SER A N 16
ATOM 24925 C CA . SER A 1 90 ? -7.860 -7.823 0.475 1.00 0.00 125 SER A CA 16
ATOM 24926 C C . SER A 1 90 ? -9.037 -7.737 1.442 1.00 0.00 125 SER A C 16
ATOM 24927 O O . SER A 1 90 ? -8.917 -7.187 2.538 1.00 0.00 125 SER A O 16
ATOM 24935 N N . HIS A 1 91 ? -10.176 -8.284 1.029 1.00 0.00 126 HIS A N 16
ATOM 24936 C CA . HIS A 1 91 ? -11.376 -8.271 1.858 1.00 0.00 126 HIS A CA 16
ATOM 24937 C C . HIS A 1 91 ? -11.519 -9.579 2.628 1.00 0.00 126 HIS A C 16
ATOM 24938 O O . HIS A 1 91 ? -12.603 -9.918 3.104 1.00 0.00 126 HIS A O 16
ATOM 24952 N N . LYS A 1 92 ? -10.418 -10.314 2.748 1.00 0.00 127 LYS A N 16
ATOM 24953 C CA . LYS A 1 92 ? -10.420 -11.585 3.462 1.00 0.00 127 LYS A CA 16
ATOM 24954 C C . LYS A 1 92 ? -9.585 -11.496 4.735 1.00 0.00 127 LYS A C 16
ATOM 24955 O O . LYS A 1 92 ? -8.388 -11.211 4.686 1.00 0.00 127 LYS A O 16
ATOM 24974 N N . ARG A 1 93 ? -10.224 -11.742 5.874 1.00 0.00 128 ARG A N 16
ATOM 24975 C CA . ARG A 1 93 ? -9.541 -11.689 7.160 1.00 0.00 128 ARG A CA 16
ATOM 24976 C C . ARG A 1 93 ? -8.126 -12.250 7.049 1.00 0.00 128 ARG A C 16
ATOM 24977 O O . ARG A 1 93 ? -7.938 -13.435 6.766 1.00 0.00 128 ARG A O 16
ATOM 24998 N N . CYS A 1 94 ? -7.136 -11.393 7.270 1.00 0.00 129 CYS A N 16
ATOM 24999 C CA . CYS A 1 94 ? -5.738 -11.803 7.192 1.00 0.00 129 CYS A CA 16
ATOM 25000 C C . CYS A 1 94 ? -4.861 -10.913 8.066 1.00 0.00 129 CYS A C 16
ATOM 25001 O O . CYS A 1 94 ? -5.069 -9.701 8.139 1.00 0.00 129 CYS A O 16
ATOM 25009 N N . ILE A 1 95 ? -3.882 -11.521 8.727 1.00 0.00 130 ILE A N 16
ATOM 25010 C CA . ILE A 1 95 ? -2.974 -10.782 9.595 1.00 0.00 130 ILE A CA 16
ATOM 25011 C C . ILE A 1 95 ? -1.528 -11.211 9.370 1.00 0.00 130 ILE A C 16
ATOM 25012 O O . ILE A 1 95 ? -1.232 -12.400 9.253 1.00 0.00 130 ILE A O 16
ATOM 25028 N N . SER A 1 96 ? -0.629 -10.232 9.310 1.00 0.00 131 SER A N 16
ATOM 25029 C CA . SER A 1 96 ? 0.787 -10.507 9.096 1.00 0.00 131 SER A CA 16
ATOM 25030 C C . SER A 1 96 ? 1.593 -10.217 10.359 1.00 0.00 131 SER A C 16
ATOM 25031 O O . SER A 1 96 ? 1.088 -9.616 11.307 1.00 0.00 131 SER A O 16
ATOM 25039 N N . GLY A 1 97 ? 2.850 -10.651 10.364 1.00 0.00 132 GLY A N 16
ATOM 25040 C CA . GLY A 1 97 ? 3.707 -10.430 11.514 1.00 0.00 132 GLY A CA 16
ATOM 25041 C C . GLY A 1 97 ? 5.119 -10.044 11.120 1.00 0.00 132 GLY A C 16
ATOM 25042 O O . GLY A 1 97 ? 5.610 -10.411 10.053 1.00 0.00 132 GLY A O 16
ATOM 25046 N N . PRO A 1 98 ? 5.795 -9.284 11.994 1.00 0.00 133 PRO A N 16
ATOM 25047 C CA . PRO A 1 98 ? 7.168 -8.831 11.752 1.00 0.00 133 PRO A CA 16
ATOM 25048 C C . PRO A 1 98 ? 8.175 -9.973 11.817 1.00 0.00 133 PRO A C 16
ATOM 25049 O O . PRO A 1 98 ? 9.353 -9.793 11.507 1.00 0.00 133 PRO A O 16
ATOM 25060 N N . SER A 1 99 ? 7.705 -11.149 12.221 1.00 0.00 134 SER A N 16
ATOM 25061 C CA . SER A 1 99 ? 8.567 -12.320 12.329 1.00 0.00 134 SER A CA 16
ATOM 25062 C C . SER A 1 99 ? 9.120 -12.715 10.964 1.00 0.00 134 SER A C 16
ATOM 25063 O O . SER A 1 99 ? 8.375 -12.842 9.992 1.00 0.00 134 SER A O 16
ATOM 25071 N N . SER A 1 100 ? 10.434 -12.908 10.898 1.00 0.00 135 SER A N 16
ATOM 25072 C CA . SER A 1 100 ? 11.090 -13.285 9.652 1.00 0.00 135 SER A CA 16
ATOM 25073 C C . SER A 1 100 ? 10.555 -14.618 9.138 1.00 0.00 135 SER A C 16
ATOM 25074 O O . SER A 1 100 ? 9.670 -15.220 9.744 1.00 0.00 135 SER A O 16
ATOM 25082 N N . GLY A 1 101 ? 11.102 -15.074 8.015 1.00 0.00 136 GLY A N 16
ATOM 25083 C CA . GLY A 1 101 ? 10.669 -16.333 7.437 1.00 0.00 136 GLY A CA 16
ATOM 25084 C C . GLY A 1 101 ? 10.790 -16.350 5.927 1.00 0.00 136 GLY A C 16
ATOM 25085 O O . GLY A 1 101 ? 11.856 -16.643 5.386 1.00 0.00 136 GLY A O 16
ATOM 25089 N N . GLY A 1 1 ? 12.640 7.742 24.312 1.00 0.00 36 GLY A N 17
ATOM 25090 C CA . GLY A 1 1 ? 13.247 7.274 23.079 1.00 0.00 36 GLY A CA 17
ATOM 25091 C C . GLY A 1 1 ? 12.756 5.897 22.678 1.00 0.00 36 GLY A C 17
ATOM 25092 O O . GLY A 1 1 ? 11.563 5.606 22.764 1.00 0.00 36 GLY A O 17
ATOM 25096 N N . SER A 1 2 ? 13.679 5.048 22.237 1.00 0.00 37 SER A N 17
ATOM 25097 C CA . SER A 1 2 ? 13.332 3.694 21.817 1.00 0.00 37 SER A CA 17
ATOM 25098 C C . SER A 1 2 ? 14.581 2.826 21.701 1.00 0.00 37 SER A C 17
ATOM 25099 O O . SER A 1 2 ? 15.703 3.331 21.683 1.00 0.00 37 SER A O 17
ATOM 25107 N N . SER A 1 3 ? 14.377 1.514 21.624 1.00 0.00 38 SER A N 17
ATOM 25108 C CA . SER A 1 3 ? 15.484 0.573 21.514 1.00 0.00 38 SER A CA 17
ATOM 25109 C C . SER A 1 3 ? 16.205 0.735 20.179 1.00 0.00 38 SER A C 17
ATOM 25110 O O . SER A 1 3 ? 15.796 1.529 19.332 1.00 0.00 38 SER A O 17
ATOM 25118 N N . GLY A 1 4 ? 17.282 -0.024 19.999 1.00 0.00 39 GLY A N 17
ATOM 25119 C CA . GLY A 1 4 ? 18.043 0.050 18.765 1.00 0.00 39 GLY A CA 17
ATOM 25120 C C . GLY A 1 4 ? 18.856 -1.204 18.509 1.00 0.00 39 GLY A C 17
ATOM 25121 O O . GLY A 1 4 ? 18.299 -2.287 18.328 1.00 0.00 39 GLY A O 17
ATOM 25125 N N . SER A 1 5 ? 20.177 -1.058 18.492 1.00 0.00 40 SER A N 17
ATOM 25126 C CA . SER A 1 5 ? 21.068 -2.187 18.251 1.00 0.00 40 SER A CA 17
ATOM 25127 C C . SER A 1 5 ? 20.601 -3.000 17.048 1.00 0.00 40 SER A C 17
ATOM 25128 O O . SER A 1 5 ? 20.613 -4.230 17.073 1.00 0.00 40 SER A O 17
ATOM 25136 N N . SER A 1 6 ? 20.190 -2.302 15.993 1.00 0.00 41 SER A N 17
ATOM 25137 C CA . SER A 1 6 ? 19.716 -2.957 14.780 1.00 0.00 41 SER A CA 17
ATOM 25138 C C . SER A 1 6 ? 20.798 -2.958 13.704 1.00 0.00 41 SER A C 17
ATOM 25139 O O . SER A 1 6 ? 21.131 -4.001 13.144 1.00 0.00 41 SER A O 17
ATOM 25147 N N . GLY A 1 7 ? 21.344 -1.779 13.422 1.00 0.00 42 GLY A N 17
ATOM 25148 C CA . GLY A 1 7 ? 22.382 -1.665 12.415 1.00 0.00 42 GLY A CA 17
ATOM 25149 C C . GLY A 1 7 ? 22.182 -0.465 11.509 1.00 0.00 42 GLY A C 17
ATOM 25150 O O . GLY A 1 7 ? 21.322 0.377 11.765 1.00 0.00 42 GLY A O 17
ATOM 25154 N N . ALA A 1 8 ? 22.981 -0.386 10.450 1.00 0.00 43 ALA A N 17
ATOM 25155 C CA . ALA A 1 8 ? 22.887 0.719 9.504 1.00 0.00 43 ALA A CA 17
ATOM 25156 C C . ALA A 1 8 ? 22.174 0.288 8.226 1.00 0.00 43 ALA A C 17
ATOM 25157 O O . ALA A 1 8 ? 22.545 0.701 7.127 1.00 0.00 43 ALA A O 17
ATOM 25164 N N . VAL A 1 9 ? 21.150 -0.545 8.377 1.00 0.00 44 VAL A N 17
ATOM 25165 C CA . VAL A 1 9 ? 20.385 -1.031 7.235 1.00 0.00 44 VAL A CA 17
ATOM 25166 C C . VAL A 1 9 ? 19.798 0.125 6.433 1.00 0.00 44 VAL A C 17
ATOM 25167 O O . VAL A 1 9 ? 19.541 1.201 6.974 1.00 0.00 44 VAL A O 17
ATOM 25180 N N . SER A 1 10 ? 19.587 -0.104 5.142 1.00 0.00 45 SER A N 17
ATOM 25181 C CA . SER A 1 10 ? 19.032 0.921 4.264 1.00 0.00 45 SER A CA 17
ATOM 25182 C C . SER A 1 10 ? 17.845 0.376 3.475 1.00 0.00 45 SER A C 17
ATOM 25183 O O . SER A 1 10 ? 16.717 0.847 3.622 1.00 0.00 45 SER A O 17
ATOM 25191 N N . THR A 1 11 ? 18.108 -0.622 2.637 1.00 0.00 46 THR A N 17
ATOM 25192 C CA . THR A 1 11 ? 17.064 -1.231 1.822 1.00 0.00 46 THR A CA 17
ATOM 25193 C C . THR A 1 11 ? 15.961 -1.819 2.694 1.00 0.00 46 THR A C 17
ATOM 25194 O O . THR A 1 11 ? 14.779 -1.721 2.365 1.00 0.00 46 THR A O 17
ATOM 25205 N N . GLU A 1 12 ? 16.354 -2.429 3.808 1.00 0.00 47 GLU A N 17
ATOM 25206 C CA . GLU A 1 12 ? 15.396 -3.032 4.727 1.00 0.00 47 GLU A CA 17
ATOM 25207 C C . GLU A 1 12 ? 14.506 -1.967 5.362 1.00 0.00 47 GLU A C 17
ATOM 25208 O O . GLU A 1 12 ? 13.301 -2.165 5.522 1.00 0.00 47 GLU A O 17
ATOM 25220 N N . ASP A 1 13 ? 15.108 -0.840 5.722 1.00 0.00 48 ASP A N 17
ATOM 25221 C CA . ASP A 1 13 ? 14.372 0.257 6.339 1.00 0.00 48 ASP A CA 17
ATOM 25222 C C . ASP A 1 13 ? 13.449 0.930 5.328 1.00 0.00 48 ASP A C 17
ATOM 25223 O O . ASP A 1 13 ? 12.359 1.387 5.674 1.00 0.00 48 ASP A O 17
ATOM 25232 N N . LEU A 1 14 ? 13.893 0.986 4.077 1.00 0.00 49 LEU A N 17
ATOM 25233 C CA . LEU A 1 14 ? 13.108 1.604 3.014 1.00 0.00 49 LEU A CA 17
ATOM 25234 C C . LEU A 1 14 ? 11.932 0.716 2.619 1.00 0.00 49 LEU A C 17
ATOM 25235 O O . LEU A 1 14 ? 10.812 1.195 2.441 1.00 0.00 49 LEU A O 17
ATOM 25251 N N . LYS A 1 15 ? 12.192 -0.580 2.489 1.00 0.00 50 LYS A N 17
ATOM 25252 C CA . LYS A 1 15 ? 11.156 -1.537 2.120 1.00 0.00 50 LYS A CA 17
ATOM 25253 C C . LYS A 1 15 ? 10.074 -1.606 3.192 1.00 0.00 50 LYS A C 17
ATOM 25254 O O . LYS A 1 15 ? 8.882 -1.602 2.886 1.00 0.00 50 LYS A O 17
ATOM 25273 N N . GLU A 1 16 ? 10.498 -1.670 4.451 1.00 0.00 51 GLU A N 17
ATOM 25274 C CA . GLU A 1 16 ? 9.563 -1.740 5.568 1.00 0.00 51 GLU A CA 17
ATOM 25275 C C . GLU A 1 16 ? 8.731 -0.465 5.663 1.00 0.00 51 GLU A C 17
ATOM 25276 O O . GLU A 1 16 ? 7.523 -0.516 5.895 1.00 0.00 51 GLU A O 17
ATOM 25288 N N . CYS A 1 17 ? 9.385 0.676 5.481 1.00 0.00 52 CYS A N 17
ATOM 25289 C CA . CYS A 1 17 ? 8.707 1.966 5.547 1.00 0.00 52 CYS A CA 17
ATOM 25290 C C . CYS A 1 17 ? 7.588 2.045 4.513 1.00 0.00 52 CYS A C 17
ATOM 25291 O O . CYS A 1 17 ? 6.442 2.351 4.846 1.00 0.00 52 CYS A O 17
ATOM 25299 N N . LEU A 1 18 ? 7.928 1.768 3.259 1.00 0.00 53 LEU A N 17
ATOM 25300 C CA . LEU A 1 18 ? 6.952 1.810 2.176 1.00 0.00 53 LEU A CA 17
ATOM 25301 C C . LEU A 1 18 ? 5.817 0.822 2.427 1.00 0.00 53 LEU A C 17
ATOM 25302 O O . LEU A 1 18 ? 4.649 1.126 2.183 1.00 0.00 53 LEU A O 17
ATOM 25318 N N . LYS A 1 19 ? 6.168 -0.362 2.919 1.00 0.00 54 LYS A N 17
ATOM 25319 C CA . LYS A 1 19 ? 5.180 -1.395 3.207 1.00 0.00 54 LYS A CA 17
ATOM 25320 C C . LYS A 1 19 ? 4.206 -0.929 4.286 1.00 0.00 54 LYS A C 17
ATOM 25321 O O . LYS A 1 19 ? 3.002 -1.170 4.195 1.00 0.00 54 LYS A O 17
ATOM 25340 N N . LYS A 1 20 ? 4.735 -0.261 5.305 1.00 0.00 55 LYS A N 17
ATOM 25341 C CA . LYS A 1 20 ? 3.913 0.240 6.400 1.00 0.00 55 LYS A CA 17
ATOM 25342 C C . LYS A 1 20 ? 2.979 1.345 5.917 1.00 0.00 55 LYS A C 17
ATOM 25343 O O . LYS A 1 20 ? 1.832 1.433 6.353 1.00 0.00 55 LYS A O 17
ATOM 25362 N N . GLN A 1 21 ? 3.478 2.184 5.016 1.00 0.00 56 GLN A N 17
ATOM 25363 C CA . GLN A 1 21 ? 2.687 3.282 4.473 1.00 0.00 56 GLN A CA 17
ATOM 25364 C C . GLN A 1 21 ? 1.468 2.757 3.723 1.00 0.00 56 GLN A C 17
ATOM 25365 O O . GLN A 1 21 ? 0.343 3.202 3.954 1.00 0.00 56 GLN A O 17
ATOM 25379 N N . LEU A 1 22 ? 1.697 1.807 2.823 1.00 0.00 57 LEU A N 17
ATOM 25380 C CA . LEU A 1 22 ? 0.618 1.219 2.038 1.00 0.00 57 LEU A CA 17
ATOM 25381 C C . LEU A 1 22 ? -0.362 0.470 2.934 1.00 0.00 57 LEU A C 17
ATOM 25382 O O . LEU A 1 22 ? -1.576 0.575 2.766 1.00 0.00 57 LEU A O 17
ATOM 25398 N N . GLU A 1 23 ? 0.174 -0.285 3.887 1.00 0.00 58 GLU A N 17
ATOM 25399 C CA . GLU A 1 23 ? -0.654 -1.051 4.811 1.00 0.00 58 GLU A CA 17
ATOM 25400 C C . GLU A 1 23 ? -1.572 -0.131 5.611 1.00 0.00 58 GLU A C 17
ATOM 25401 O O . GLU A 1 23 ? -2.763 -0.402 5.763 1.00 0.00 58 GLU A O 17
ATOM 25413 N N . PHE A 1 24 ? -1.009 0.960 6.120 1.00 0.00 59 PHE A N 17
ATOM 25414 C CA . PHE A 1 24 ? -1.775 1.920 6.905 1.00 0.00 59 PHE A CA 17
ATOM 25415 C C . PHE A 1 24 ? -2.743 2.698 6.018 1.00 0.00 59 PHE A C 17
ATOM 25416 O O . PHE A 1 24 ? -3.872 2.985 6.417 1.00 0.00 59 PHE A O 17
ATOM 25433 N N . CYS A 1 25 ? -2.293 3.035 4.815 1.00 0.00 60 CYS A N 17
ATOM 25434 C CA . CYS A 1 25 ? -3.120 3.780 3.872 1.00 0.00 60 CYS A CA 17
ATOM 25435 C C . CYS A 1 25 ? -4.355 2.979 3.479 1.00 0.00 60 CYS A C 17
ATOM 25436 O O . CYS A 1 25 ? -5.455 3.523 3.374 1.00 0.00 60 CYS A O 17
ATOM 25444 N N . PHE A 1 26 ? -4.167 1.681 3.260 1.00 0.00 61 PHE A N 17
ATOM 25445 C CA . PHE A 1 26 ? -5.266 0.803 2.876 1.00 0.00 61 PHE A CA 17
ATOM 25446 C C . PHE A 1 26 ? -6.128 0.450 4.085 1.00 0.00 61 PHE A C 17
ATOM 25447 O O . PHE A 1 26 ? -7.049 -0.362 3.988 1.00 0.00 61 PHE A O 17
ATOM 25464 N N . SER A 1 27 ? -5.822 1.064 5.223 1.00 0.00 62 SER A N 17
ATOM 25465 C CA . SER A 1 27 ? -6.564 0.811 6.452 1.00 0.00 62 SER A CA 17
ATOM 25466 C C . SER A 1 27 ? -8.019 1.252 6.309 1.00 0.00 62 SER A C 17
ATOM 25467 O O . SER A 1 27 ? -8.334 2.141 5.518 1.00 0.00 62 SER A O 17
ATOM 25475 N N . ARG A 1 28 ? -8.900 0.623 7.080 1.00 0.00 63 ARG A N 17
ATOM 25476 C CA . ARG A 1 28 ? -10.320 0.948 7.039 1.00 0.00 63 ARG A CA 17
ATOM 25477 C C . ARG A 1 28 ? -10.556 2.405 7.428 1.00 0.00 63 ARG A C 17
ATOM 25478 O O . ARG A 1 28 ? -11.334 3.109 6.787 1.00 0.00 63 ARG A O 17
ATOM 25499 N N . GLU A 1 29 ? -9.878 2.846 8.482 1.00 0.00 64 GLU A N 17
ATOM 25500 C CA . GLU A 1 29 ? -10.016 4.219 8.957 1.00 0.00 64 GLU A CA 17
ATOM 25501 C C . GLU A 1 29 ? -9.382 5.200 7.975 1.00 0.00 64 GLU A C 17
ATOM 25502 O O . GLU A 1 29 ? -9.923 6.276 7.720 1.00 0.00 64 GLU A O 17
ATOM 25514 N N . ASN A 1 30 ? -8.232 4.821 7.428 1.00 0.00 65 ASN A N 17
ATOM 25515 C CA . ASN A 1 30 ? -7.523 5.668 6.474 1.00 0.00 65 ASN A CA 17
ATOM 25516 C C . ASN A 1 30 ? -8.314 5.807 5.178 1.00 0.00 65 ASN A C 17
ATOM 25517 O O . ASN A 1 30 ? -8.407 6.896 4.608 1.00 0.00 65 ASN A O 17
ATOM 25528 N N . LEU A 1 31 ? -8.884 4.699 4.716 1.00 0.00 66 LEU A N 17
ATOM 25529 C CA . LEU A 1 31 ? -9.668 4.696 3.486 1.00 0.00 66 LEU A CA 17
ATOM 25530 C C . LEU A 1 31 ? -10.914 5.564 3.634 1.00 0.00 66 LEU A C 17
ATOM 25531 O O . LEU A 1 31 ? -11.281 6.302 2.718 1.00 0.00 66 LEU A O 17
ATOM 25547 N N . SER A 1 32 ? -11.558 5.474 4.793 1.00 0.00 67 SER A N 17
ATOM 25548 C CA . SER A 1 32 ? -12.764 6.250 5.060 1.00 0.00 67 SER A CA 17
ATOM 25549 C C . SER A 1 32 ? -12.425 7.719 5.290 1.00 0.00 67 SER A C 17
ATOM 25550 O O . SER A 1 32 ? -13.169 8.612 4.885 1.00 0.00 67 SER A O 17
ATOM 25558 N N . LYS A 1 33 ? -11.294 7.963 5.945 1.00 0.00 68 LYS A N 17
ATOM 25559 C CA . LYS A 1 33 ? -10.852 9.323 6.230 1.00 0.00 68 LYS A CA 17
ATOM 25560 C C . LYS A 1 33 ? -10.232 9.965 4.992 1.00 0.00 68 LYS A C 17
ATOM 25561 O O . LYS A 1 33 ? -10.202 11.189 4.866 1.00 0.00 68 LYS A O 17
ATOM 25580 N N . ASP A 1 34 ? -9.742 9.130 4.081 1.00 0.00 69 ASP A N 17
ATOM 25581 C CA . ASP A 1 34 ? -9.127 9.617 2.852 1.00 0.00 69 ASP A CA 17
ATOM 25582 C C . ASP A 1 34 ? -10.151 9.693 1.724 1.00 0.00 69 ASP A C 17
ATOM 25583 O O . ASP A 1 34 ? -10.235 8.793 0.887 1.00 0.00 69 ASP A O 17
ATOM 25592 N N . LEU A 1 35 ? -10.927 10.771 1.708 1.00 0.00 70 LEU A N 17
ATOM 25593 C CA . LEU A 1 35 ? -11.947 10.964 0.683 1.00 0.00 70 LEU A CA 17
ATOM 25594 C C . LEU A 1 35 ? -11.328 10.944 -0.711 1.00 0.00 70 LEU A C 17
ATOM 25595 O O . LEU A 1 35 ? -11.919 10.417 -1.654 1.00 0.00 70 LEU A O 17
ATOM 25611 N N . TYR A 1 36 ? -10.136 11.516 -0.832 1.00 0.00 71 TYR A N 17
ATOM 25612 C CA . TYR A 1 36 ? -9.438 11.564 -2.112 1.00 0.00 71 TYR A CA 17
ATOM 25613 C C . TYR A 1 36 ? -9.150 10.157 -2.627 1.00 0.00 71 TYR A C 17
ATOM 25614 O O . TYR A 1 36 ? -9.391 9.849 -3.795 1.00 0.00 71 TYR A O 17
ATOM 25632 N N . LEU A 1 37 ? -8.634 9.305 -1.747 1.00 0.00 72 LEU A N 17
ATOM 25633 C CA . LEU A 1 37 ? -8.313 7.930 -2.112 1.00 0.00 72 LEU A CA 17
ATOM 25634 C C . LEU A 1 37 ? -9.552 7.198 -2.619 1.00 0.00 72 LEU A C 17
ATOM 25635 O O . LEU A 1 37 ? -9.510 6.528 -3.652 1.00 0.00 72 LEU A O 17
ATOM 25651 N N . ILE A 1 38 ? -10.653 7.331 -1.887 1.00 0.00 73 ILE A N 17
ATOM 25652 C CA . ILE A 1 38 ? -11.904 6.685 -2.264 1.00 0.00 73 ILE A CA 17
ATOM 25653 C C . ILE A 1 38 ? -12.409 7.207 -3.605 1.00 0.00 73 ILE A C 17
ATOM 25654 O O . ILE A 1 38 ? -12.961 6.454 -4.408 1.00 0.00 73 ILE A O 17
ATOM 25670 N N . SER A 1 39 ? -12.213 8.499 -3.843 1.00 0.00 74 SER A N 17
ATOM 25671 C CA . SER A 1 39 ? -12.651 9.122 -5.087 1.00 0.00 74 SER A CA 17
ATOM 25672 C C . SER A 1 39 ? -11.812 8.634 -6.263 1.00 0.00 74 SER A C 17
ATOM 25673 O O . SER A 1 39 ? -12.276 8.612 -7.403 1.00 0.00 74 SER A O 17
ATOM 25681 N N . GLN A 1 40 ? -10.574 8.245 -5.977 1.00 0.00 75 GLN A N 17
ATOM 25682 C CA . GLN A 1 40 ? -9.668 7.758 -7.012 1.00 0.00 75 GLN A CA 17
ATOM 25683 C C . GLN A 1 40 ? -9.929 6.285 -7.313 1.00 0.00 75 GLN A C 17
ATOM 25684 O O . GLN A 1 40 ? -9.665 5.813 -8.419 1.00 0.00 75 GLN A O 17
ATOM 25698 N N . MET A 1 41 ? -10.447 5.566 -6.323 1.00 0.00 76 MET A N 17
ATOM 25699 C CA . MET A 1 41 ? -10.743 4.147 -6.483 1.00 0.00 76 MET A CA 17
ATOM 25700 C C . MET A 1 41 ? -11.708 3.922 -7.642 1.00 0.00 76 MET A C 17
ATOM 25701 O O . MET A 1 41 ? -12.370 4.852 -8.102 1.00 0.00 76 MET A O 17
ATOM 25715 N N . ASP A 1 42 ? -11.780 2.681 -8.112 1.00 0.00 77 ASP A N 17
ATOM 25716 C CA . ASP A 1 42 ? -12.666 2.332 -9.218 1.00 0.00 77 ASP A CA 17
ATOM 25717 C C . ASP A 1 42 ? -13.919 1.627 -8.710 1.00 0.00 77 ASP A C 17
ATOM 25718 O O . ASP A 1 42 ? -14.039 1.333 -7.520 1.00 0.00 77 ASP A O 17
ATOM 25727 N N . SER A 1 43 ? -14.852 1.360 -9.618 1.00 0.00 78 SER A N 17
ATOM 25728 C CA . SER A 1 43 ? -16.099 0.694 -9.262 1.00 0.00 78 SER A CA 17
ATOM 25729 C C . SER A 1 43 ? -15.827 -0.578 -8.465 1.00 0.00 78 SER A C 17
ATOM 25730 O O . SER A 1 43 ? -16.611 -0.960 -7.596 1.00 0.00 78 SER A O 17
ATOM 25738 N N . ASP A 1 44 ? -14.709 -1.229 -8.766 1.00 0.00 79 ASP A N 17
ATOM 25739 C CA . ASP A 1 44 ? -14.331 -2.458 -8.077 1.00 0.00 79 ASP A CA 17
ATOM 25740 C C . ASP A 1 44 ? -13.472 -2.154 -6.854 1.00 0.00 79 ASP A C 17
ATOM 25741 O O . ASP A 1 44 ? -12.705 -3.001 -6.396 1.00 0.00 79 ASP A O 17
ATOM 25750 N N . GLN A 1 45 ? -13.604 -0.938 -6.331 1.00 0.00 80 GLN A N 17
ATOM 25751 C CA . GLN A 1 45 ? -12.838 -0.522 -5.163 1.00 0.00 80 GLN A CA 17
ATOM 25752 C C . GLN A 1 45 ? -11.348 -0.776 -5.370 1.00 0.00 80 GLN A C 17
ATOM 25753 O O . GLN A 1 45 ? -10.672 -1.315 -4.493 1.00 0.00 80 GLN A O 17
ATOM 25767 N N . PHE A 1 46 ? -10.843 -0.384 -6.535 1.00 0.00 81 PHE A N 17
ATOM 25768 C CA . PHE A 1 46 ? -9.433 -0.570 -6.857 1.00 0.00 81 PHE A CA 17
ATOM 25769 C C . PHE A 1 46 ? -8.728 0.775 -7.011 1.00 0.00 81 PHE A C 17
ATOM 25770 O O . PHE A 1 46 ? -9.261 1.701 -7.624 1.00 0.00 81 PHE A O 17
ATOM 25787 N N . ILE A 1 47 ? -7.527 0.875 -6.451 1.00 0.00 82 ILE A N 17
ATOM 25788 C CA . ILE A 1 47 ? -6.750 2.105 -6.526 1.00 0.00 82 ILE A CA 17
ATOM 25789 C C . ILE A 1 47 ? -5.641 1.992 -7.567 1.00 0.00 82 ILE A C 17
ATOM 25790 O O . ILE A 1 47 ? -4.931 0.990 -7.647 1.00 0.00 82 ILE A O 17
ATOM 25806 N N . PRO A 1 48 ? -5.489 3.043 -8.385 1.00 0.00 83 PRO A N 17
ATOM 25807 C CA . PRO A 1 48 ? -4.467 3.088 -9.437 1.00 0.00 83 PRO A CA 17
ATOM 25808 C C . PRO A 1 48 ? -3.057 3.200 -8.869 1.00 0.00 83 PRO A C 17
ATOM 25809 O O . PRO A 1 48 ? -2.813 3.961 -7.932 1.00 0.00 83 PRO A O 17
ATOM 25820 N N . ILE A 1 49 ? -2.131 2.439 -9.442 1.00 0.00 84 ILE A N 17
ATOM 25821 C CA . ILE A 1 49 ? -0.744 2.454 -8.994 1.00 0.00 84 ILE A CA 17
ATOM 25822 C C . ILE A 1 49 ? -0.105 3.818 -9.234 1.00 0.00 84 ILE A C 17
ATOM 25823 O O . ILE A 1 49 ? 0.782 4.239 -8.491 1.00 0.00 84 ILE A O 17
ATOM 25839 N N . TRP A 1 50 ? -0.562 4.505 -10.275 1.00 0.00 85 TRP A N 17
ATOM 25840 C CA . TRP A 1 50 ? -0.035 5.822 -10.612 1.00 0.00 85 TRP A CA 17
ATOM 25841 C C . TRP A 1 50 ? -0.265 6.808 -9.472 1.00 0.00 85 TRP A C 17
ATOM 25842 O O . TRP A 1 50 ? 0.611 7.610 -9.145 1.00 0.00 85 TRP A O 17
ATOM 25863 N N . THR A 1 51 ? -1.449 6.744 -8.869 1.00 0.00 86 THR A N 17
ATOM 25864 C CA . THR A 1 51 ? -1.793 7.632 -7.767 1.00 0.00 86 THR A CA 17
ATOM 25865 C C . THR A 1 51 ? -0.965 7.315 -6.526 1.00 0.00 86 THR A C 17
ATOM 25866 O O . THR A 1 51 ? -0.522 8.218 -5.816 1.00 0.00 86 THR A O 17
ATOM 25877 N N . VAL A 1 52 ? -0.760 6.028 -6.271 1.00 0.00 87 VAL A N 17
ATOM 25878 C CA . VAL A 1 52 ? 0.017 5.592 -5.116 1.00 0.00 87 VAL A CA 17
ATOM 25879 C C . VAL A 1 52 ? 1.499 5.888 -5.308 1.00 0.00 87 VAL A C 17
ATOM 25880 O O . VAL A 1 52 ? 2.205 6.222 -4.356 1.00 0.00 87 VAL A O 17
ATOM 25893 N N . ALA A 1 53 ? 1.967 5.763 -6.546 1.00 0.00 88 ALA A N 17
ATOM 25894 C CA . ALA A 1 53 ? 3.366 6.019 -6.864 1.00 0.00 88 ALA A CA 17
ATOM 25895 C C . ALA A 1 53 ? 3.641 7.516 -6.960 1.00 0.00 88 ALA A C 17
ATOM 25896 O O . ALA A 1 53 ? 4.781 7.957 -6.816 1.00 0.00 88 ALA A O 17
ATOM 25903 N N . ASN A 1 54 ? 2.590 8.292 -7.205 1.00 0.00 89 ASN A N 17
ATOM 25904 C CA . ASN A 1 54 ? 2.720 9.740 -7.322 1.00 0.00 89 ASN A CA 17
ATOM 25905 C C . ASN A 1 54 ? 2.700 10.401 -5.947 1.00 0.00 89 ASN A C 17
ATOM 25906 O O . ASN A 1 54 ? 2.987 11.590 -5.815 1.00 0.00 89 ASN A O 17
ATOM 25917 N N . MET A 1 55 ? 2.362 9.620 -4.926 1.00 0.00 90 MET A N 17
ATOM 25918 C CA . MET A 1 55 ? 2.306 10.130 -3.561 1.00 0.00 90 MET A CA 17
ATOM 25919 C C . MET A 1 55 ? 3.660 10.687 -3.134 1.00 0.00 90 MET A C 17
ATOM 25920 O O . MET A 1 55 ? 4.700 10.089 -3.402 1.00 0.00 90 MET A O 17
ATOM 25934 N N . GLU A 1 56 ? 3.637 11.837 -2.468 1.00 0.00 91 GLU A N 17
ATOM 25935 C CA . GLU A 1 56 ? 4.865 12.475 -2.004 1.00 0.00 91 GLU A CA 17
ATOM 25936 C C . GLU A 1 56 ? 5.636 11.553 -1.065 1.00 0.00 91 GLU A C 17
ATOM 25937 O O . GLU A 1 56 ? 6.836 11.341 -1.234 1.00 0.00 91 GLU A O 17
ATOM 25949 N N . GLU A 1 57 ? 4.937 11.008 -0.073 1.00 0.00 92 GLU A N 17
ATOM 25950 C CA . GLU A 1 57 ? 5.557 10.110 0.894 1.00 0.00 92 GLU A CA 17
ATOM 25951 C C . GLU A 1 57 ? 6.096 8.859 0.206 1.00 0.00 92 GLU A C 17
ATOM 25952 O O . GLU A 1 57 ? 7.206 8.410 0.494 1.00 0.00 92 GLU A O 17
ATOM 25964 N N . ILE A 1 58 ? 5.302 8.301 -0.701 1.00 0.00 93 ILE A N 17
ATOM 25965 C CA . ILE A 1 58 ? 5.700 7.103 -1.430 1.00 0.00 93 ILE A CA 17
ATOM 25966 C C . ILE A 1 58 ? 6.881 7.385 -2.351 1.00 0.00 93 ILE A C 17
ATOM 25967 O O . ILE A 1 58 ? 7.699 6.504 -2.620 1.00 0.00 93 ILE A O 17
ATOM 25983 N N . LYS A 1 59 ? 6.969 8.621 -2.831 1.00 0.00 94 LYS A N 17
ATOM 25984 C CA . LYS A 1 59 ? 8.052 9.023 -3.719 1.00 0.00 94 LYS A CA 17
ATOM 25985 C C . LYS A 1 59 ? 9.361 9.168 -2.949 1.00 0.00 94 LYS A C 17
ATOM 25986 O O . LYS A 1 59 ? 10.416 8.731 -3.410 1.00 0.00 94 LYS A O 17
ATOM 26005 N N . LYS A 1 60 ? 9.287 9.784 -1.774 1.00 0.00 95 LYS A N 17
ATOM 26006 C CA . LYS A 1 60 ? 10.465 9.984 -0.939 1.00 0.00 95 LYS A CA 17
ATOM 26007 C C . LYS A 1 60 ? 10.953 8.661 -0.360 1.00 0.00 95 LYS A C 17
ATOM 26008 O O . LYS A 1 60 ? 12.139 8.496 -0.075 1.00 0.00 95 LYS A O 17
ATOM 26027 N N . LEU A 1 61 ? 10.031 7.719 -0.191 1.00 0.00 96 LEU A N 17
ATOM 26028 C CA . LEU A 1 61 ? 10.369 6.407 0.352 1.00 0.00 96 LEU A CA 17
ATOM 26029 C C . LEU A 1 61 ? 10.722 5.430 -0.764 1.00 0.00 96 LEU A C 17
ATOM 26030 O O . LEU A 1 61 ? 11.527 4.518 -0.575 1.00 0.00 96 LEU A O 17
ATOM 26046 N N . THR A 1 62 ? 10.114 5.626 -1.930 1.00 0.00 97 THR A N 17
ATOM 26047 C CA . THR A 1 62 ? 10.363 4.763 -3.077 1.00 0.00 97 THR A CA 17
ATOM 26048 C C . THR A 1 62 ? 10.215 5.531 -4.386 1.00 0.00 97 THR A C 17
ATOM 26049 O O . THR A 1 62 ? 9.229 6.241 -4.593 1.00 0.00 97 THR A O 17
ATOM 26060 N N . THR A 1 63 ? 11.199 5.385 -5.268 1.00 0.00 98 THR A N 17
ATOM 26061 C CA . THR A 1 63 ? 11.177 6.065 -6.557 1.00 0.00 98 THR A CA 17
ATOM 26062 C C . THR A 1 63 ? 11.314 5.073 -7.705 1.00 0.00 98 THR A C 17
ATOM 26063 O O . THR A 1 63 ? 11.823 5.412 -8.773 1.00 0.00 98 THR A O 17
ATOM 26074 N N . ASP A 1 64 ? 10.858 3.846 -7.478 1.00 0.00 99 ASP A N 17
ATOM 26075 C CA . ASP A 1 64 ? 10.927 2.803 -8.495 1.00 0.00 99 ASP A CA 17
ATOM 26076 C C . ASP A 1 64 ? 9.602 2.057 -8.600 1.00 0.00 99 ASP A C 17
ATOM 26077 O O . ASP A 1 64 ? 8.962 1.733 -7.599 1.00 0.00 99 ASP A O 17
ATOM 26086 N N . PRO A 1 65 ? 9.176 1.776 -9.841 1.00 0.00 100 PRO A N 17
ATOM 26087 C CA . PRO A 1 65 ? 7.923 1.065 -10.106 1.00 0.00 100 PRO A CA 17
ATOM 26088 C C . PRO A 1 65 ? 7.989 -0.402 -9.692 1.00 0.00 100 PRO A C 17
ATOM 26089 O O . PRO A 1 65 ? 7.047 -0.934 -9.105 1.00 0.00 100 PRO A O 17
ATOM 26100 N N . ASP A 1 66 ? 9.107 -1.049 -10.001 1.00 0.00 101 ASP A N 17
ATOM 26101 C CA . ASP A 1 66 ? 9.297 -2.454 -9.660 1.00 0.00 101 ASP A CA 17
ATOM 26102 C C . ASP A 1 66 ? 9.285 -2.652 -8.147 1.00 0.00 101 ASP A C 17
ATOM 26103 O O . ASP A 1 66 ? 8.681 -3.598 -7.639 1.00 0.00 101 ASP A O 17
ATOM 26112 N N . LEU A 1 67 ? 9.955 -1.754 -7.433 1.00 0.00 102 LEU A N 17
ATOM 26113 C CA . LEU A 1 67 ? 10.023 -1.830 -5.978 1.00 0.00 102 LEU A CA 17
ATOM 26114 C C . LEU A 1 67 ? 8.636 -1.680 -5.359 1.00 0.00 102 LEU A C 17
ATOM 26115 O O . LEU A 1 67 ? 8.283 -2.397 -4.423 1.00 0.00 102 LEU A O 17
ATOM 26131 N N . ILE A 1 68 ? 7.855 -0.746 -5.892 1.00 0.00 103 ILE A N 17
ATOM 26132 C CA . ILE A 1 68 ? 6.506 -0.505 -5.394 1.00 0.00 103 ILE A CA 17
ATOM 26133 C C . ILE A 1 68 ? 5.634 -1.746 -5.547 1.00 0.00 103 ILE A C 17
ATOM 26134 O O . ILE A 1 68 ? 4.916 -2.132 -4.624 1.00 0.00 103 ILE A O 17
ATOM 26150 N N . LEU A 1 69 ? 5.701 -2.369 -6.719 1.00 0.00 104 LEU A N 17
ATOM 26151 C CA . LEU A 1 69 ? 4.919 -3.569 -6.993 1.00 0.00 104 LEU A CA 17
ATOM 26152 C C . LEU A 1 69 ? 5.325 -4.709 -6.064 1.00 0.00 104 LEU A C 17
ATOM 26153 O O . LEU A 1 69 ? 4.486 -5.502 -5.639 1.00 0.00 104 LEU A O 17
ATOM 26169 N N . GLU A 1 70 ? 6.615 -4.780 -5.752 1.00 0.00 105 GLU A N 17
ATOM 26170 C CA . GLU A 1 70 ? 7.130 -5.821 -4.872 1.00 0.00 105 GLU A CA 17
ATOM 26171 C C . GLU A 1 70 ? 6.527 -5.702 -3.476 1.00 0.00 105 GLU A C 17
ATOM 26172 O O . GLU A 1 70 ? 6.135 -6.699 -2.869 1.00 0.00 105 GLU A O 17
ATOM 26184 N N . VAL A 1 71 ? 6.455 -4.474 -2.972 1.00 0.00 106 VAL A N 17
ATOM 26185 C CA . VAL A 1 71 ? 5.899 -4.223 -1.648 1.00 0.00 106 VAL A CA 17
ATOM 26186 C C . VAL A 1 71 ? 4.428 -4.616 -1.586 1.00 0.00 106 VAL A C 17
ATOM 26187 O O . VAL A 1 71 ? 4.001 -5.329 -0.677 1.00 0.00 106 VAL A O 17
ATOM 26200 N N . LEU A 1 72 ? 3.654 -4.147 -2.559 1.00 0.00 107 LEU A N 17
ATOM 26201 C CA . LEU A 1 72 ? 2.228 -4.450 -2.617 1.00 0.00 107 LEU A CA 17
ATOM 26202 C C . LEU A 1 72 ? 1.996 -5.950 -2.761 1.00 0.00 107 LEU A C 17
ATOM 26203 O O . LEU A 1 72 ? 1.128 -6.519 -2.099 1.00 0.00 107 LEU A O 17
ATOM 26219 N N . ARG A 1 73 ? 2.778 -6.585 -3.627 1.00 0.00 108 ARG A N 17
ATOM 26220 C CA . ARG A 1 73 ? 2.658 -8.020 -3.856 1.00 0.00 108 ARG A CA 17
ATOM 26221 C C . ARG A 1 73 ? 3.067 -8.805 -2.613 1.00 0.00 108 ARG A C 17
ATOM 26222 O O . ARG A 1 73 ? 2.614 -9.930 -2.401 1.00 0.00 108 ARG A O 17
ATOM 26243 N N . SER A 1 74 ? 3.925 -8.203 -1.796 1.00 0.00 109 SER A N 17
ATOM 26244 C CA . SER A 1 74 ? 4.398 -8.848 -0.575 1.00 0.00 109 SER A CA 17
ATOM 26245 C C . SER A 1 74 ? 3.437 -8.592 0.581 1.00 0.00 109 SER A C 17
ATOM 26246 O O . SER A 1 74 ? 3.371 -9.372 1.531 1.00 0.00 109 SER A O 17
ATOM 26254 N N . SER A 1 75 ? 2.695 -7.493 0.494 1.00 0.00 110 SER A N 17
ATOM 26255 C CA . SER A 1 75 ? 1.740 -7.131 1.535 1.00 0.00 110 SER A CA 17
ATOM 26256 C C . SER A 1 75 ? 0.431 -7.892 1.359 1.00 0.00 110 SER A C 17
ATOM 26257 O O . SER A 1 75 ? -0.279 -7.738 0.365 1.00 0.00 110 SER A O 17
ATOM 26265 N N . PRO A 1 76 ? 0.099 -8.735 2.350 1.00 0.00 111 PRO A N 17
ATOM 26266 C CA . PRO A 1 76 ? -1.127 -9.538 2.329 1.00 0.00 111 PRO A CA 17
ATOM 26267 C C . PRO A 1 76 ? -2.379 -8.687 2.504 1.00 0.00 111 PRO A C 17
ATOM 26268 O O . PRO A 1 76 ? -3.485 -9.117 2.173 1.00 0.00 111 PRO A O 17
ATOM 26279 N N . MET A 1 77 ? -2.200 -7.477 3.024 1.00 0.00 112 MET A N 17
ATOM 26280 C CA . MET A 1 77 ? -3.317 -6.566 3.240 1.00 0.00 112 MET A CA 17
ATOM 26281 C C . MET A 1 77 ? -3.733 -5.896 1.934 1.00 0.00 112 MET A C 17
ATOM 26282 O O . MET A 1 77 ? -4.532 -4.959 1.933 1.00 0.00 112 MET A O 17
ATOM 26296 N N . VAL A 1 78 ? -3.187 -6.382 0.825 1.00 0.00 113 VAL A N 17
ATOM 26297 C CA . VAL A 1 78 ? -3.502 -5.831 -0.488 1.00 0.00 113 VAL A CA 17
ATOM 26298 C C . VAL A 1 78 ? -3.536 -6.925 -1.549 1.00 0.00 113 VAL A C 17
ATOM 26299 O O . VAL A 1 78 ? -2.976 -8.005 -1.360 1.00 0.00 113 VAL A O 17
ATOM 26312 N N . GLN A 1 79 ? -4.198 -6.638 -2.666 1.00 0.00 114 GLN A N 17
ATOM 26313 C CA . GLN A 1 79 ? -4.306 -7.598 -3.757 1.00 0.00 114 GLN A CA 17
ATOM 26314 C C . GLN A 1 79 ? -3.939 -6.953 -5.089 1.00 0.00 114 GLN A C 17
ATOM 26315 O O . GLN A 1 79 ? -4.455 -5.892 -5.440 1.00 0.00 114 GLN A O 17
ATOM 26329 N N . VAL A 1 80 ? -3.043 -7.599 -5.828 1.00 0.00 115 VAL A N 17
ATOM 26330 C CA . VAL A 1 80 ? -2.607 -7.087 -7.122 1.00 0.00 115 VAL A CA 17
ATOM 26331 C C . VAL A 1 80 ? -3.126 -7.958 -8.261 1.00 0.00 115 VAL A C 17
ATOM 26332 O O . VAL A 1 80 ? -3.040 -9.185 -8.207 1.00 0.00 115 VAL A O 17
ATOM 26345 N N . ASP A 1 81 ? -3.665 -7.316 -9.291 1.00 0.00 116 ASP A N 17
ATOM 26346 C CA . ASP A 1 81 ? -4.198 -8.031 -10.444 1.00 0.00 116 ASP A CA 17
ATOM 26347 C C . ASP A 1 81 ? -3.078 -8.714 -11.225 1.00 0.00 116 ASP A C 17
ATOM 26348 O O . ASP A 1 81 ? -1.974 -8.183 -11.335 1.00 0.00 116 ASP A O 17
ATOM 26357 N N . GLU A 1 82 ? -3.373 -9.893 -11.763 1.00 0.00 117 GLU A N 17
ATOM 26358 C CA . GLU A 1 82 ? -2.389 -10.648 -12.531 1.00 0.00 117 GLU A CA 17
ATOM 26359 C C . GLU A 1 82 ? -1.538 -9.717 -13.389 1.00 0.00 117 GLU A C 17
ATOM 26360 O O . GLU A 1 82 ? -0.315 -9.851 -13.445 1.00 0.00 117 GLU A O 17
ATOM 26372 N N . LYS A 1 83 ? -2.192 -8.772 -14.055 1.00 0.00 118 LYS A N 17
ATOM 26373 C CA . LYS A 1 83 ? -1.496 -7.817 -14.910 1.00 0.00 118 LYS A CA 17
ATOM 26374 C C . LYS A 1 83 ? -0.626 -6.878 -14.081 1.00 0.00 118 LYS A C 17
ATOM 26375 O O . LYS A 1 83 ? 0.520 -6.602 -14.437 1.00 0.00 118 LYS A O 17
ATOM 26394 N N . GLY A 1 84 ? -1.175 -6.393 -12.972 1.00 0.00 119 GLY A N 17
ATOM 26395 C CA . GLY A 1 84 ? -0.433 -5.492 -12.110 1.00 0.00 119 GLY A CA 17
ATOM 26396 C C . GLY A 1 84 ? -0.628 -4.037 -12.486 1.00 0.00 119 GLY A C 17
ATOM 26397 O O . GLY A 1 84 ? 0.341 -3.314 -12.715 1.00 0.00 119 GLY A O 17
ATOM 26401 N N . GLU A 1 85 ? -1.885 -3.607 -12.552 1.00 0.00 120 GLU A N 17
ATOM 26402 C CA . GLU A 1 85 ? -2.202 -2.229 -12.906 1.00 0.00 120 GLU A CA 17
ATOM 26403 C C . GLU A 1 85 ? -2.991 -1.548 -11.791 1.00 0.00 120 GLU A C 17
ATOM 26404 O O . GLU A 1 85 ? -2.950 -0.327 -11.640 1.00 0.00 120 GLU A O 17
ATOM 26416 N N . LYS A 1 86 ? -3.711 -2.349 -11.011 1.00 0.00 121 LYS A N 17
ATOM 26417 C CA . LYS A 1 86 ? -4.510 -1.826 -9.909 1.00 0.00 121 LYS A CA 17
ATOM 26418 C C . LYS A 1 86 ? -4.418 -2.739 -8.690 1.00 0.00 121 LYS A C 17
ATOM 26419 O O . LYS A 1 86 ? -4.217 -3.946 -8.820 1.00 0.00 121 LYS A O 17
ATOM 26438 N N . VAL A 1 87 ? -4.567 -2.153 -7.505 1.00 0.00 122 VAL A N 17
ATOM 26439 C CA . VAL A 1 87 ? -4.503 -2.914 -6.263 1.00 0.00 122 VAL A CA 17
ATOM 26440 C C . VAL A 1 87 ? -5.618 -2.502 -5.308 1.00 0.00 122 VAL A C 17
ATOM 26441 O O . VAL A 1 87 ? -5.912 -1.316 -5.156 1.00 0.00 122 VAL A O 17
ATOM 26454 N N . ARG A 1 88 ? -6.235 -3.488 -4.666 1.00 0.00 123 ARG A N 17
ATOM 26455 C CA . ARG A 1 88 ? -7.318 -3.229 -3.726 1.00 0.00 123 ARG A CA 17
ATOM 26456 C C . ARG A 1 88 ? -7.048 -3.904 -2.385 1.00 0.00 123 ARG A C 17
ATOM 26457 O O . ARG A 1 88 ? -6.395 -4.946 -2.307 1.00 0.00 123 ARG A O 17
ATOM 26478 N N . PRO A 1 89 ? -7.560 -3.300 -1.303 1.00 0.00 124 PRO A N 17
ATOM 26479 C CA . PRO A 1 89 ? -7.387 -3.825 0.055 1.00 0.00 124 PRO A CA 17
ATOM 26480 C C . PRO A 1 89 ? -8.171 -5.113 0.282 1.00 0.00 124 PRO A C 17
ATOM 26481 O O . PRO A 1 89 ? -9.402 -5.101 0.326 1.00 0.00 124 PRO A O 17
ATOM 26492 N N . SER A 1 90 ? -7.452 -6.221 0.425 1.00 0.00 125 SER A N 17
ATOM 26493 C CA . SER A 1 90 ? -8.082 -7.518 0.644 1.00 0.00 125 SER A CA 17
ATOM 26494 C C . SER A 1 90 ? -8.512 -7.674 2.100 1.00 0.00 125 SER A C 17
ATOM 26495 O O . SER A 1 90 ? -7.722 -8.080 2.953 1.00 0.00 125 SER A O 17
ATOM 26503 N N . HIS A 1 91 ? -9.771 -7.348 2.377 1.00 0.00 126 HIS A N 17
ATOM 26504 C CA . HIS A 1 91 ? -10.308 -7.451 3.729 1.00 0.00 126 HIS A CA 17
ATOM 26505 C C . HIS A 1 91 ? -10.777 -8.874 4.020 1.00 0.00 126 HIS A C 17
ATOM 26506 O O . HIS A 1 91 ? -11.829 -9.081 4.624 1.00 0.00 126 HIS A O 17
ATOM 26520 N N . LYS A 1 92 ? -9.988 -9.851 3.586 1.00 0.00 127 LYS A N 17
ATOM 26521 C CA . LYS A 1 92 ? -10.320 -11.255 3.800 1.00 0.00 127 LYS A CA 17
ATOM 26522 C C . LYS A 1 92 ? -9.279 -11.931 4.687 1.00 0.00 127 LYS A C 17
ATOM 26523 O O . LYS A 1 92 ? -9.620 -12.713 5.574 1.00 0.00 127 LYS A O 17
ATOM 26542 N N . ARG A 1 93 ? -8.009 -11.624 4.443 1.00 0.00 128 ARG A N 17
ATOM 26543 C CA . ARG A 1 93 ? -6.920 -12.202 5.219 1.00 0.00 128 ARG A CA 17
ATOM 26544 C C . ARG A 1 93 ? -7.169 -13.683 5.488 1.00 0.00 128 ARG A C 17
ATOM 26545 O O . ARG A 1 93 ? -6.907 -14.179 6.584 1.00 0.00 128 ARG A O 17
ATOM 26566 N N . CYS A 1 94 ? -7.679 -14.383 4.480 1.00 0.00 129 CYS A N 17
ATOM 26567 C CA . CYS A 1 94 ? -7.965 -15.808 4.607 1.00 0.00 129 CYS A CA 17
ATOM 26568 C C . CYS A 1 94 ? -7.263 -16.603 3.512 1.00 0.00 129 CYS A C 17
ATOM 26569 O O . CYS A 1 94 ? -7.543 -16.428 2.326 1.00 0.00 129 CYS A O 17
ATOM 26577 N N . ILE A 1 95 ? -6.348 -17.477 3.917 1.00 0.00 130 ILE A N 17
ATOM 26578 C CA . ILE A 1 95 ? -5.604 -18.300 2.971 1.00 0.00 130 ILE A CA 17
ATOM 26579 C C . ILE A 1 95 ? -6.505 -19.350 2.329 1.00 0.00 130 ILE A C 17
ATOM 26580 O O . ILE A 1 95 ? -6.612 -20.474 2.820 1.00 0.00 130 ILE A O 17
ATOM 26596 N N . SER A 1 96 ? -7.150 -18.976 1.229 1.00 0.00 131 SER A N 17
ATOM 26597 C CA . SER A 1 96 ? -8.043 -19.885 0.521 1.00 0.00 131 SER A CA 17
ATOM 26598 C C . SER A 1 96 ? -7.947 -19.674 -0.988 1.00 0.00 131 SER A C 17
ATOM 26599 O O . SER A 1 96 ? -7.550 -18.607 -1.454 1.00 0.00 131 SER A O 17
ATOM 26607 N N . GLY A 1 97 ? -8.316 -20.702 -1.747 1.00 0.00 132 GLY A N 17
ATOM 26608 C CA . GLY A 1 97 ? -8.265 -20.611 -3.195 1.00 0.00 132 GLY A CA 17
ATOM 26609 C C . GLY A 1 97 ? -7.231 -21.542 -3.798 1.00 0.00 132 GLY A C 17
ATOM 26610 O O . GLY A 1 97 ? -6.145 -21.122 -4.198 1.00 0.00 132 GLY A O 17
ATOM 26614 N N . PRO A 1 98 ? -7.566 -22.839 -3.867 1.00 0.00 133 PRO A N 17
ATOM 26615 C CA . PRO A 1 98 ? -6.672 -23.858 -4.424 1.00 0.00 133 PRO A CA 17
ATOM 26616 C C . PRO A 1 98 ? -6.503 -23.719 -5.933 1.00 0.00 133 PRO A C 17
ATOM 26617 O O . PRO A 1 98 ? -7.294 -24.256 -6.708 1.00 0.00 133 PRO A O 17
ATOM 26628 N N . SER A 1 99 ? -5.466 -22.997 -6.344 1.00 0.00 134 SER A N 17
ATOM 26629 C CA . SER A 1 99 ? -5.195 -22.785 -7.761 1.00 0.00 134 SER A CA 17
ATOM 26630 C C . SER A 1 99 ? -3.966 -23.575 -8.202 1.00 0.00 134 SER A C 17
ATOM 26631 O O . SER A 1 99 ? -2.832 -23.181 -7.934 1.00 0.00 134 SER A O 17
ATOM 26639 N N . SER A 1 100 ? -4.202 -24.693 -8.882 1.00 0.00 135 SER A N 17
ATOM 26640 C CA . SER A 1 100 ? -3.116 -25.541 -9.358 1.00 0.00 135 SER A CA 17
ATOM 26641 C C . SER A 1 100 ? -2.964 -25.430 -10.873 1.00 0.00 135 SER A C 17
ATOM 26642 O O . SER A 1 100 ? -3.482 -26.257 -11.622 1.00 0.00 135 SER A O 17
ATOM 26650 N N . GLY A 1 101 ? -2.250 -24.401 -11.316 1.00 0.00 136 GLY A N 17
ATOM 26651 C CA . GLY A 1 101 ? -2.041 -24.199 -12.737 1.00 0.00 136 GLY A CA 17
ATOM 26652 C C . GLY A 1 101 ? -1.610 -25.468 -13.447 1.00 0.00 136 GLY A C 17
ATOM 26653 O O . GLY A 1 101 ? -0.547 -25.511 -14.064 1.00 0.00 136 GLY A O 17
ATOM 26657 N N . GLY A 1 1 ? 5.972 2.916 18.483 1.00 0.00 36 GLY A N 18
ATOM 26658 C CA . GLY A 1 1 ? 5.875 4.076 17.616 1.00 0.00 36 GLY A CA 18
ATOM 26659 C C . GLY A 1 1 ? 7.228 4.535 17.107 1.00 0.00 36 GLY A C 18
ATOM 26660 O O . GLY A 1 1 ? 7.703 4.063 16.075 1.00 0.00 36 GLY A O 18
ATOM 26664 N N . SER A 1 2 ? 7.848 5.459 17.833 1.00 0.00 37 SER A N 18
ATOM 26665 C CA . SER A 1 2 ? 9.151 5.987 17.446 1.00 0.00 37 SER A CA 18
ATOM 26666 C C . SER A 1 2 ? 10.175 4.863 17.316 1.00 0.00 37 SER A C 18
ATOM 26667 O O . SER A 1 2 ? 10.348 4.057 18.228 1.00 0.00 37 SER A O 18
ATOM 26675 N N . SER A 1 3 ? 10.851 4.818 16.172 1.00 0.00 38 SER A N 18
ATOM 26676 C CA . SER A 1 3 ? 11.856 3.791 15.918 1.00 0.00 38 SER A CA 18
ATOM 26677 C C . SER A 1 3 ? 13.199 4.184 16.524 1.00 0.00 38 SER A C 18
ATOM 26678 O O . SER A 1 3 ? 13.768 3.449 17.330 1.00 0.00 38 SER A O 18
ATOM 26686 N N . GLY A 1 4 ? 13.701 5.350 16.129 1.00 0.00 39 GLY A N 18
ATOM 26687 C CA . GLY A 1 4 ? 14.974 5.822 16.643 1.00 0.00 39 GLY A CA 18
ATOM 26688 C C . GLY A 1 4 ? 16.022 5.959 15.557 1.00 0.00 39 GLY A C 18
ATOM 26689 O O . GLY A 1 4 ? 16.169 5.077 14.711 1.00 0.00 39 GLY A O 18
ATOM 26693 N N . SER A 1 5 ? 16.752 7.070 15.578 1.00 0.00 40 SER A N 18
ATOM 26694 C CA . SER A 1 5 ? 17.789 7.323 14.584 1.00 0.00 40 SER A CA 18
ATOM 26695 C C . SER A 1 5 ? 19.045 6.514 14.892 1.00 0.00 40 SER A C 18
ATOM 26696 O O . SER A 1 5 ? 19.632 6.644 15.966 1.00 0.00 40 SER A O 18
ATOM 26704 N N . SER A 1 6 ? 19.452 5.680 13.940 1.00 0.00 41 SER A N 18
ATOM 26705 C CA . SER A 1 6 ? 20.636 4.847 14.110 1.00 0.00 41 SER A CA 18
ATOM 26706 C C . SER A 1 6 ? 21.875 5.544 13.556 1.00 0.00 41 SER A C 18
ATOM 26707 O O . SER A 1 6 ? 22.910 5.617 14.219 1.00 0.00 41 SER A O 18
ATOM 26715 N N . GLY A 1 7 ? 21.762 6.057 12.335 1.00 0.00 42 GLY A N 18
ATOM 26716 C CA . GLY A 1 7 ? 22.879 6.742 11.711 1.00 0.00 42 GLY A CA 18
ATOM 26717 C C . GLY A 1 7 ? 22.920 6.537 10.210 1.00 0.00 42 GLY A C 18
ATOM 26718 O O . GLY A 1 7 ? 23.153 7.480 9.454 1.00 0.00 42 GLY A O 18
ATOM 26722 N N . ALA A 1 8 ? 22.693 5.301 9.776 1.00 0.00 43 ALA A N 18
ATOM 26723 C CA . ALA A 1 8 ? 22.705 4.976 8.356 1.00 0.00 43 ALA A CA 18
ATOM 26724 C C . ALA A 1 8 ? 21.486 4.143 7.973 1.00 0.00 43 ALA A C 18
ATOM 26725 O O . ALA A 1 8 ? 21.247 3.076 8.540 1.00 0.00 43 ALA A O 18
ATOM 26732 N N . VAL A 1 9 ? 20.715 4.638 7.009 1.00 0.00 44 VAL A N 18
ATOM 26733 C CA . VAL A 1 9 ? 19.521 3.939 6.551 1.00 0.00 44 VAL A CA 18
ATOM 26734 C C . VAL A 1 9 ? 19.874 2.847 5.547 1.00 0.00 44 VAL A C 18
ATOM 26735 O O . VAL A 1 9 ? 20.733 3.035 4.685 1.00 0.00 44 VAL A O 18
ATOM 26748 N N . SER A 1 10 ? 19.205 1.704 5.664 1.00 0.00 45 SER A N 18
ATOM 26749 C CA . SER A 1 10 ? 19.450 0.580 4.769 1.00 0.00 45 SER A CA 18
ATOM 26750 C C . SER A 1 10 ? 18.178 0.194 4.020 1.00 0.00 45 SER A C 18
ATOM 26751 O O . SER A 1 10 ? 17.097 0.713 4.300 1.00 0.00 45 SER A O 18
ATOM 26759 N N . THR A 1 11 ? 18.316 -0.720 3.065 1.00 0.00 46 THR A N 18
ATOM 26760 C CA . THR A 1 11 ? 17.180 -1.175 2.273 1.00 0.00 46 THR A CA 18
ATOM 26761 C C . THR A 1 11 ? 16.095 -1.774 3.162 1.00 0.00 46 THR A C 18
ATOM 26762 O O . THR A 1 11 ? 14.905 -1.628 2.886 1.00 0.00 46 THR A O 18
ATOM 26773 N N . GLU A 1 12 ? 16.515 -2.446 4.228 1.00 0.00 47 GLU A N 18
ATOM 26774 C CA . GLU A 1 12 ? 15.577 -3.066 5.157 1.00 0.00 47 GLU A CA 18
ATOM 26775 C C . GLU A 1 12 ? 14.661 -2.020 5.786 1.00 0.00 47 GLU A C 18
ATOM 26776 O O . GLU A 1 12 ? 13.465 -2.251 5.963 1.00 0.00 47 GLU A O 18
ATOM 26788 N N . ASP A 1 13 ? 15.233 -0.869 6.123 1.00 0.00 48 ASP A N 18
ATOM 26789 C CA . ASP A 1 13 ? 14.470 0.215 6.733 1.00 0.00 48 ASP A CA 18
ATOM 26790 C C . ASP A 1 13 ? 13.544 0.869 5.711 1.00 0.00 48 ASP A C 18
ATOM 26791 O O . ASP A 1 13 ? 12.362 1.087 5.980 1.00 0.00 48 ASP A O 18
ATOM 26800 N N . LEU A 1 14 ? 14.089 1.178 4.540 1.00 0.00 49 LEU A N 18
ATOM 26801 C CA . LEU A 1 14 ? 13.312 1.809 3.478 1.00 0.00 49 LEU A CA 18
ATOM 26802 C C . LEU A 1 14 ? 12.155 0.914 3.046 1.00 0.00 49 LEU A C 18
ATOM 26803 O O . LEU A 1 14 ? 11.032 1.382 2.851 1.00 0.00 49 LEU A O 18
ATOM 26819 N N . LYS A 1 15 ? 12.433 -0.378 2.900 1.00 0.00 50 LYS A N 18
ATOM 26820 C CA . LYS A 1 15 ? 11.415 -1.340 2.496 1.00 0.00 50 LYS A CA 18
ATOM 26821 C C . LYS A 1 15 ? 10.323 -1.454 3.553 1.00 0.00 50 LYS A C 18
ATOM 26822 O O . LYS A 1 15 ? 9.135 -1.462 3.233 1.00 0.00 50 LYS A O 18
ATOM 26841 N N . GLU A 1 16 ? 10.733 -1.540 4.814 1.00 0.00 51 GLU A N 18
ATOM 26842 C CA . GLU A 1 16 ? 9.788 -1.653 5.919 1.00 0.00 51 GLU A CA 18
ATOM 26843 C C . GLU A 1 16 ? 8.900 -0.414 6.003 1.00 0.00 51 GLU A C 18
ATOM 26844 O O . GLU A 1 16 ? 7.686 -0.519 6.182 1.00 0.00 51 GLU A O 18
ATOM 26856 N N . CYS A 1 17 ? 9.514 0.756 5.875 1.00 0.00 52 CYS A N 18
ATOM 26857 C CA . CYS A 1 17 ? 8.780 2.016 5.938 1.00 0.00 52 CYS A CA 18
ATOM 26858 C C . CYS A 1 17 ? 7.695 2.066 4.868 1.00 0.00 52 CYS A C 18
ATOM 26859 O O . CYS A 1 17 ? 6.545 2.407 5.149 1.00 0.00 52 CYS A O 18
ATOM 26867 N N . LEU A 1 18 ? 8.067 1.728 3.638 1.00 0.00 53 LEU A N 18
ATOM 26868 C CA . LEU A 1 18 ? 7.125 1.736 2.524 1.00 0.00 53 LEU A CA 18
ATOM 26869 C C . LEU A 1 18 ? 5.966 0.779 2.783 1.00 0.00 53 LEU A C 18
ATOM 26870 O O . LEU A 1 18 ? 4.822 1.060 2.424 1.00 0.00 53 LEU A O 18
ATOM 26886 N N . LYS A 1 19 ? 6.268 -0.352 3.412 1.00 0.00 54 LYS A N 18
ATOM 26887 C CA . LYS A 1 19 ? 5.253 -1.350 3.725 1.00 0.00 54 LYS A CA 18
ATOM 26888 C C . LYS A 1 19 ? 4.193 -0.774 4.659 1.00 0.00 54 LYS A C 18
ATOM 26889 O O . LYS A 1 19 ? 2.994 -0.951 4.441 1.00 0.00 54 LYS A O 18
ATOM 26908 N N . LYS A 1 20 ? 4.642 -0.081 5.700 1.00 0.00 55 LYS A N 18
ATOM 26909 C CA . LYS A 1 20 ? 3.734 0.524 6.666 1.00 0.00 55 LYS A CA 18
ATOM 26910 C C . LYS A 1 20 ? 2.867 1.590 6.006 1.00 0.00 55 LYS A C 18
ATOM 26911 O O . LYS A 1 20 ? 1.688 1.734 6.333 1.00 0.00 55 LYS A O 18
ATOM 26930 N N . GLN A 1 21 ? 3.456 2.332 5.073 1.00 0.00 56 GLN A N 18
ATOM 26931 C CA . GLN A 1 21 ? 2.736 3.384 4.366 1.00 0.00 56 GLN A CA 18
ATOM 26932 C C . GLN A 1 21 ? 1.590 2.801 3.544 1.00 0.00 56 GLN A C 18
ATOM 26933 O O . GLN A 1 21 ? 0.456 3.276 3.618 1.00 0.00 56 GLN A O 18
ATOM 26947 N N . LEU A 1 22 ? 1.893 1.769 2.764 1.00 0.00 57 LEU A N 18
ATOM 26948 C CA . LEU A 1 22 ? 0.889 1.122 1.928 1.00 0.00 57 LEU A CA 18
ATOM 26949 C C . LEU A 1 22 ? -0.183 0.453 2.784 1.00 0.00 57 LEU A C 18
ATOM 26950 O O . LEU A 1 22 ? -1.376 0.573 2.508 1.00 0.00 57 LEU A O 18
ATOM 26966 N N . GLU A 1 23 ? 0.253 -0.251 3.825 1.00 0.00 58 GLU A N 18
ATOM 26967 C CA . GLU A 1 23 ? -0.669 -0.938 4.721 1.00 0.00 58 GLU A CA 18
ATOM 26968 C C . GLU A 1 23 ? -1.567 0.060 5.447 1.00 0.00 58 GLU A C 18
ATOM 26969 O O . GLU A 1 23 ? -2.780 -0.130 5.536 1.00 0.00 58 GLU A O 18
ATOM 26981 N N . PHE A 1 24 ? -0.962 1.124 5.966 1.00 0.00 59 PHE A N 18
ATOM 26982 C CA . PHE A 1 24 ? -1.706 2.151 6.685 1.00 0.00 59 PHE A CA 18
ATOM 26983 C C . PHE A 1 24 ? -2.559 2.978 5.726 1.00 0.00 59 PHE A C 18
ATOM 26984 O O . PHE A 1 24 ? -3.667 3.395 6.065 1.00 0.00 59 PHE A O 18
ATOM 27001 N N . CYS A 1 25 ? -2.034 3.210 4.528 1.00 0.00 60 CYS A N 18
ATOM 27002 C CA . CYS A 1 25 ? -2.745 3.987 3.519 1.00 0.00 60 CYS A CA 18
ATOM 27003 C C . CYS A 1 25 ? -3.977 3.238 3.024 1.00 0.00 60 CYS A C 18
ATOM 27004 O O . CYS A 1 25 ? -4.983 3.847 2.658 1.00 0.00 60 CYS A O 18
ATOM 27012 N N . PHE A 1 26 ? -3.891 1.912 3.013 1.00 0.00 61 PHE A N 18
ATOM 27013 C CA . PHE A 1 26 ? -4.998 1.078 2.559 1.00 0.00 61 PHE A CA 18
ATOM 27014 C C . PHE A 1 26 ? -5.848 0.613 3.739 1.00 0.00 61 PHE A C 18
ATOM 27015 O O . PHE A 1 26 ? -6.785 -0.169 3.573 1.00 0.00 61 PHE A O 18
ATOM 27032 N N . SER A 1 27 ? -5.513 1.100 4.929 1.00 0.00 62 SER A N 18
ATOM 27033 C CA . SER A 1 27 ? -6.243 0.731 6.137 1.00 0.00 62 SER A CA 18
ATOM 27034 C C . SER A 1 27 ? -7.703 1.161 6.043 1.00 0.00 62 SER A C 18
ATOM 27035 O O . SER A 1 27 ? -8.037 2.116 5.341 1.00 0.00 62 SER A O 18
ATOM 27043 N N . ARG A 1 28 ? -8.570 0.447 6.754 1.00 0.00 63 ARG A N 18
ATOM 27044 C CA . ARG A 1 28 ? -9.996 0.753 6.750 1.00 0.00 63 ARG A CA 18
ATOM 27045 C C . ARG A 1 28 ? -10.250 2.170 7.255 1.00 0.00 63 ARG A C 18
ATOM 27046 O O . ARG A 1 28 ? -11.041 2.913 6.675 1.00 0.00 63 ARG A O 18
ATOM 27067 N N . GLU A 1 29 ? -9.573 2.537 8.338 1.00 0.00 64 GLU A N 18
ATOM 27068 C CA . GLU A 1 29 ? -9.727 3.864 8.921 1.00 0.00 64 GLU A CA 18
ATOM 27069 C C . GLU A 1 29 ? -9.137 4.933 8.006 1.00 0.00 64 GLU A C 18
ATOM 27070 O O . GLU A 1 29 ? -9.736 5.987 7.797 1.00 0.00 64 GLU A O 18
ATOM 27082 N N . ASN A 1 30 ? -7.958 4.652 7.462 1.00 0.00 65 ASN A N 18
ATOM 27083 C CA . ASN A 1 30 ? -7.284 5.588 6.569 1.00 0.00 65 ASN A CA 18
ATOM 27084 C C . ASN A 1 30 ? -8.094 5.801 5.294 1.00 0.00 65 ASN A C 18
ATOM 27085 O O . ASN A 1 30 ? -8.177 6.916 4.776 1.00 0.00 65 ASN A O 18
ATOM 27096 N N . LEU A 1 31 ? -8.691 4.725 4.791 1.00 0.00 66 LEU A N 18
ATOM 27097 C CA . LEU A 1 31 ? -9.495 4.795 3.577 1.00 0.00 66 LEU A CA 18
ATOM 27098 C C . LEU A 1 31 ? -10.723 5.676 3.785 1.00 0.00 66 LEU A C 18
ATOM 27099 O O . LEU A 1 31 ? -11.047 6.514 2.944 1.00 0.00 66 LEU A O 18
ATOM 27115 N N . SER A 1 32 ? -11.399 5.483 4.912 1.00 0.00 67 SER A N 18
ATOM 27116 C CA . SER A 1 32 ? -12.592 6.259 5.231 1.00 0.00 67 SER A CA 18
ATOM 27117 C C . SER A 1 32 ? -12.232 7.714 5.519 1.00 0.00 67 SER A C 18
ATOM 27118 O O . SER A 1 32 ? -13.053 8.615 5.348 1.00 0.00 67 SER A O 18
ATOM 27126 N N . LYS A 1 33 ? -10.997 7.935 5.958 1.00 0.00 68 LYS A N 18
ATOM 27127 C CA . LYS A 1 33 ? -10.526 9.279 6.269 1.00 0.00 68 LYS A CA 18
ATOM 27128 C C . LYS A 1 33 ? -9.976 9.965 5.022 1.00 0.00 68 LYS A C 18
ATOM 27129 O O . LYS A 1 33 ? -10.074 11.185 4.880 1.00 0.00 68 LYS A O 18
ATOM 27148 N N . ASP A 1 34 ? -9.402 9.176 4.123 1.00 0.00 69 ASP A N 18
ATOM 27149 C CA . ASP A 1 34 ? -8.840 9.707 2.886 1.00 0.00 69 ASP A CA 18
ATOM 27150 C C . ASP A 1 34 ? -9.918 9.845 1.815 1.00 0.00 69 ASP A C 18
ATOM 27151 O O . ASP A 1 34 ? -10.030 9.006 0.922 1.00 0.00 69 ASP A O 18
ATOM 27160 N N . LEU A 1 35 ? -10.708 10.909 1.912 1.00 0.00 70 LEU A N 18
ATOM 27161 C CA . LEU A 1 35 ? -11.777 11.158 0.952 1.00 0.00 70 LEU A CA 18
ATOM 27162 C C . LEU A 1 35 ? -11.241 11.147 -0.476 1.00 0.00 70 LEU A C 18
ATOM 27163 O O . LEU A 1 35 ? -11.903 10.667 -1.395 1.00 0.00 70 LEU A O 18
ATOM 27179 N N . TYR A 1 36 ? -10.037 11.679 -0.653 1.00 0.00 71 TYR A N 18
ATOM 27180 C CA . TYR A 1 36 ? -9.410 11.733 -1.969 1.00 0.00 71 TYR A CA 18
ATOM 27181 C C . TYR A 1 36 ? -9.188 10.329 -2.524 1.00 0.00 71 TYR A C 18
ATOM 27182 O O . TYR A 1 36 ? -9.504 10.048 -3.681 1.00 0.00 71 TYR A O 18
ATOM 27200 N N . LEU A 1 37 ? -8.644 9.450 -1.690 1.00 0.00 72 LEU A N 18
ATOM 27201 C CA . LEU A 1 37 ? -8.379 8.073 -2.094 1.00 0.00 72 LEU A CA 18
ATOM 27202 C C . LEU A 1 37 ? -9.669 7.366 -2.496 1.00 0.00 72 LEU A C 18
ATOM 27203 O O . LEU A 1 37 ? -9.694 6.598 -3.459 1.00 0.00 72 LEU A O 18
ATOM 27219 N N . ILE A 1 38 ? -10.740 7.632 -1.755 1.00 0.00 73 ILE A N 18
ATOM 27220 C CA . ILE A 1 38 ? -12.034 7.023 -2.036 1.00 0.00 73 ILE A CA 18
ATOM 27221 C C . ILE A 1 38 ? -12.577 7.486 -3.384 1.00 0.00 73 ILE A C 18
ATOM 27222 O O . ILE A 1 38 ? -13.145 6.698 -4.140 1.00 0.00 73 ILE A O 18
ATOM 27238 N N . SER A 1 39 ? -12.397 8.770 -3.679 1.00 0.00 74 SER A N 18
ATOM 27239 C CA . SER A 1 39 ? -12.870 9.339 -4.935 1.00 0.00 74 SER A CA 18
ATOM 27240 C C . SER A 1 39 ? -12.064 8.801 -6.114 1.00 0.00 74 SER A C 18
ATOM 27241 O O . SER A 1 39 ? -12.564 8.716 -7.235 1.00 0.00 74 SER A O 18
ATOM 27249 N N . GLN A 1 40 ? -10.813 8.438 -5.851 1.00 0.00 75 GLN A N 18
ATOM 27250 C CA . GLN A 1 40 ? -9.937 7.909 -6.889 1.00 0.00 75 GLN A CA 18
ATOM 27251 C C . GLN A 1 40 ? -10.190 6.422 -7.109 1.00 0.00 75 GLN A C 18
ATOM 27252 O O . GLN A 1 40 ? -9.948 5.895 -8.195 1.00 0.00 75 GLN A O 18
ATOM 27266 N N . MET A 1 41 ? -10.679 5.749 -6.072 1.00 0.00 76 MET A N 18
ATOM 27267 C CA . MET A 1 41 ? -10.967 4.322 -6.153 1.00 0.00 76 MET A CA 18
ATOM 27268 C C . MET A 1 41 ? -11.725 3.992 -7.435 1.00 0.00 76 MET A C 18
ATOM 27269 O O . MET A 1 41 ? -12.201 4.887 -8.133 1.00 0.00 76 MET A O 18
ATOM 27283 N N . ASP A 1 42 ? -11.832 2.704 -7.738 1.00 0.00 77 ASP A N 18
ATOM 27284 C CA . ASP A 1 42 ? -12.533 2.256 -8.936 1.00 0.00 77 ASP A CA 18
ATOM 27285 C C . ASP A 1 42 ? -13.914 1.708 -8.585 1.00 0.00 77 ASP A C 18
ATOM 27286 O O . ASP A 1 42 ? -14.343 1.773 -7.434 1.00 0.00 77 ASP A O 18
ATOM 27295 N N . SER A 1 43 ? -14.603 1.170 -9.586 1.00 0.00 78 SER A N 18
ATOM 27296 C CA . SER A 1 43 ? -15.936 0.616 -9.384 1.00 0.00 78 SER A CA 18
ATOM 27297 C C . SER A 1 43 ? -15.885 -0.602 -8.467 1.00 0.00 78 SER A C 18
ATOM 27298 O O . SER A 1 43 ? -16.647 -0.700 -7.505 1.00 0.00 78 SER A O 18
ATOM 27306 N N . ASP A 1 44 ? -14.982 -1.527 -8.771 1.00 0.00 79 ASP A N 18
ATOM 27307 C CA . ASP A 1 44 ? -14.830 -2.738 -7.975 1.00 0.00 79 ASP A CA 18
ATOM 27308 C C . ASP A 1 44 ? -13.898 -2.496 -6.790 1.00 0.00 79 ASP A C 18
ATOM 27309 O O . ASP A 1 44 ? -13.285 -3.428 -6.271 1.00 0.00 79 ASP A O 18
ATOM 27318 N N . GLN A 1 45 ? -13.796 -1.239 -6.371 1.00 0.00 80 GLN A N 18
ATOM 27319 C CA . GLN A 1 45 ? -12.938 -0.875 -5.251 1.00 0.00 80 GLN A CA 18
ATOM 27320 C C . GLN A 1 45 ? -11.473 -1.153 -5.573 1.00 0.00 80 GLN A C 18
ATOM 27321 O O . GLN A 1 45 ? -10.789 -1.864 -4.837 1.00 0.00 80 GLN A O 18
ATOM 27335 N N . PHE A 1 46 ? -10.999 -0.588 -6.679 1.00 0.00 81 PHE A N 18
ATOM 27336 C CA . PHE A 1 46 ? -9.616 -0.776 -7.100 1.00 0.00 81 PHE A CA 18
ATOM 27337 C C . PHE A 1 46 ? -8.903 0.566 -7.243 1.00 0.00 81 PHE A C 18
ATOM 27338 O O . PHE A 1 46 ? -9.466 1.526 -7.769 1.00 0.00 81 PHE A O 18
ATOM 27355 N N . ILE A 1 47 ? -7.663 0.624 -6.769 1.00 0.00 82 ILE A N 18
ATOM 27356 C CA . ILE A 1 47 ? -6.874 1.846 -6.844 1.00 0.00 82 ILE A CA 18
ATOM 27357 C C . ILE A 1 47 ? -5.732 1.703 -7.844 1.00 0.00 82 ILE A C 18
ATOM 27358 O O . ILE A 1 47 ? -5.042 0.685 -7.895 1.00 0.00 82 ILE A O 18
ATOM 27374 N N . PRO A 1 48 ? -5.525 2.749 -8.660 1.00 0.00 83 PRO A N 18
ATOM 27375 C CA . PRO A 1 48 ? -4.465 2.764 -9.673 1.00 0.00 83 PRO A CA 18
ATOM 27376 C C . PRO A 1 48 ? -3.073 2.846 -9.054 1.00 0.00 83 PRO A C 18
ATOM 27377 O O . PRO A 1 48 ? -2.863 3.553 -8.069 1.00 0.00 83 PRO A O 18
ATOM 27388 N N . ILE A 1 49 ? -2.128 2.118 -9.640 1.00 0.00 84 ILE A N 18
ATOM 27389 C CA . ILE A 1 49 ? -0.756 2.111 -9.146 1.00 0.00 84 ILE A CA 18
ATOM 27390 C C . ILE A 1 49 ? -0.110 3.484 -9.297 1.00 0.00 84 ILE A C 18
ATOM 27391 O O . ILE A 1 49 ? 0.759 3.861 -8.510 1.00 0.00 84 ILE A O 18
ATOM 27407 N N . TRP A 1 50 ? -0.540 4.226 -10.311 1.00 0.00 85 TRP A N 18
ATOM 27408 C CA . TRP A 1 50 ? -0.005 5.559 -10.563 1.00 0.00 85 TRP A CA 18
ATOM 27409 C C . TRP A 1 50 ? -0.258 6.481 -9.376 1.00 0.00 85 TRP A C 18
ATOM 27410 O O . TRP A 1 50 ? 0.630 7.221 -8.950 1.00 0.00 85 TRP A O 18
ATOM 27431 N N . THR A 1 51 ? -1.475 6.434 -8.843 1.00 0.00 86 THR A N 18
ATOM 27432 C CA . THR A 1 51 ? -1.845 7.265 -7.705 1.00 0.00 86 THR A CA 18
ATOM 27433 C C . THR A 1 51 ? -1.013 6.918 -6.476 1.00 0.00 86 THR A C 18
ATOM 27434 O O . THR A 1 51 ? -0.672 7.791 -5.677 1.00 0.00 86 THR A O 18
ATOM 27445 N N . VAL A 1 52 ? -0.690 5.637 -6.330 1.00 0.00 87 VAL A N 18
ATOM 27446 C CA . VAL A 1 52 ? 0.104 5.173 -5.198 1.00 0.00 87 VAL A CA 18
ATOM 27447 C C . VAL A 1 52 ? 1.567 5.569 -5.354 1.00 0.00 87 VAL A C 18
ATOM 27448 O O . VAL A 1 52 ? 2.196 6.047 -4.410 1.00 0.00 87 VAL A O 18
ATOM 27461 N N . ALA A 1 53 ? 2.105 5.369 -6.553 1.00 0.00 88 ALA A N 18
ATOM 27462 C CA . ALA A 1 53 ? 3.494 5.707 -6.834 1.00 0.00 88 ALA A CA 18
ATOM 27463 C C . ALA A 1 53 ? 3.685 7.218 -6.921 1.00 0.00 88 ALA A C 18
ATOM 27464 O O . ALA A 1 53 ? 4.798 7.721 -6.780 1.00 0.00 88 ALA A O 18
ATOM 27471 N N . ASN A 1 54 ? 2.589 7.934 -7.154 1.00 0.00 89 ASN A N 18
ATOM 27472 C CA . ASN A 1 54 ? 2.637 9.389 -7.261 1.00 0.00 89 ASN A CA 18
ATOM 27473 C C . ASN A 1 54 ? 2.602 10.036 -5.881 1.00 0.00 89 ASN A C 18
ATOM 27474 O O . ASN A 1 54 ? 2.885 11.225 -5.736 1.00 0.00 89 ASN A O 18
ATOM 27485 N N . MET A 1 55 ? 2.252 9.247 -4.871 1.00 0.00 90 MET A N 18
ATOM 27486 C CA . MET A 1 55 ? 2.183 9.743 -3.501 1.00 0.00 90 MET A CA 18
ATOM 27487 C C . MET A 1 55 ? 3.497 10.403 -3.095 1.00 0.00 90 MET A C 18
ATOM 27488 O O . MET A 1 55 ? 4.574 9.857 -3.333 1.00 0.00 90 MET A O 18
ATOM 27502 N N . GLU A 1 56 ? 3.399 11.577 -2.479 1.00 0.00 91 GLU A N 18
ATOM 27503 C CA . GLU A 1 56 ? 4.581 12.309 -2.041 1.00 0.00 91 GLU A CA 18
ATOM 27504 C C . GLU A 1 56 ? 5.420 11.466 -1.084 1.00 0.00 91 GLU A C 18
ATOM 27505 O O . GLU A 1 56 ? 6.629 11.325 -1.264 1.00 0.00 91 GLU A O 18
ATOM 27517 N N . GLU A 1 57 ? 4.768 10.908 -0.069 1.00 0.00 92 GLU A N 18
ATOM 27518 C CA . GLU A 1 57 ? 5.454 10.080 0.915 1.00 0.00 92 GLU A CA 18
ATOM 27519 C C . GLU A 1 57 ? 6.072 8.850 0.257 1.00 0.00 92 GLU A C 18
ATOM 27520 O O . GLU A 1 57 ? 7.209 8.482 0.549 1.00 0.00 92 GLU A O 18
ATOM 27532 N N . ILE A 1 58 ? 5.314 8.220 -0.634 1.00 0.00 93 ILE A N 18
ATOM 27533 C CA . ILE A 1 58 ? 5.786 7.031 -1.335 1.00 0.00 93 ILE A CA 18
ATOM 27534 C C . ILE A 1 58 ? 6.929 7.373 -2.286 1.00 0.00 93 ILE A C 18
ATOM 27535 O O . ILE A 1 58 ? 7.807 6.549 -2.539 1.00 0.00 93 ILE A O 18
ATOM 27551 N N . LYS A 1 59 ? 6.911 8.594 -2.809 1.00 0.00 94 LYS A N 18
ATOM 27552 C CA . LYS A 1 59 ? 7.946 9.047 -3.730 1.00 0.00 94 LYS A CA 18
ATOM 27553 C C . LYS A 1 59 ? 9.259 9.295 -2.993 1.00 0.00 94 LYS A C 18
ATOM 27554 O O . LYS A 1 59 ? 10.329 8.902 -3.460 1.00 0.00 94 LYS A O 18
ATOM 27573 N N . LYS A 1 60 ? 9.171 9.948 -1.839 1.00 0.00 95 LYS A N 18
ATOM 27574 C CA . LYS A 1 60 ? 10.351 10.246 -1.036 1.00 0.00 95 LYS A CA 18
ATOM 27575 C C . LYS A 1 60 ? 10.940 8.971 -0.441 1.00 0.00 95 LYS A C 18
ATOM 27576 O O . LYS A 1 60 ? 12.143 8.890 -0.190 1.00 0.00 95 LYS A O 18
ATOM 27595 N N . LEU A 1 61 ? 10.086 7.978 -0.219 1.00 0.00 96 LEU A N 18
ATOM 27596 C CA . LEU A 1 61 ? 10.523 6.706 0.346 1.00 0.00 96 LEU A CA 18
ATOM 27597 C C . LEU A 1 61 ? 11.039 5.775 -0.746 1.00 0.00 96 LEU A C 18
ATOM 27598 O O . LEU A 1 61 ? 11.993 5.024 -0.538 1.00 0.00 96 LEU A O 18
ATOM 27614 N N . THR A 1 62 ? 10.404 5.829 -1.913 1.00 0.00 97 THR A N 18
ATOM 27615 C CA . THR A 1 62 ? 10.799 4.991 -3.038 1.00 0.00 97 THR A CA 18
ATOM 27616 C C . THR A 1 62 ? 10.290 5.564 -4.355 1.00 0.00 97 THR A C 18
ATOM 27617 O O . THR A 1 62 ? 9.134 5.977 -4.459 1.00 0.00 97 THR A O 18
ATOM 27628 N N . THR A 1 63 ? 11.158 5.586 -5.362 1.00 0.00 98 THR A N 18
ATOM 27629 C CA . THR A 1 63 ? 10.795 6.108 -6.673 1.00 0.00 98 THR A CA 18
ATOM 27630 C C . THR A 1 63 ? 10.932 5.037 -7.748 1.00 0.00 98 THR A C 18
ATOM 27631 O O . THR A 1 63 ? 11.250 5.336 -8.899 1.00 0.00 98 THR A O 18
ATOM 27642 N N . ASP A 1 64 ? 10.688 3.788 -7.367 1.00 0.00 99 ASP A N 18
ATOM 27643 C CA . ASP A 1 64 ? 10.782 2.671 -8.300 1.00 0.00 99 ASP A CA 18
ATOM 27644 C C . ASP A 1 64 ? 9.440 1.958 -8.431 1.00 0.00 99 ASP A C 18
ATOM 27645 O O . ASP A 1 64 ? 8.789 1.623 -7.440 1.00 0.00 99 ASP A O 18
ATOM 27654 N N . PRO A 1 65 ? 9.014 1.720 -9.680 1.00 0.00 100 PRO A N 18
ATOM 27655 C CA . PRO A 1 65 ? 7.746 1.044 -9.970 1.00 0.00 100 PRO A CA 18
ATOM 27656 C C . PRO A 1 65 ? 7.777 -0.433 -9.594 1.00 0.00 100 PRO A C 18
ATOM 27657 O O . PRO A 1 65 ? 6.838 -0.949 -8.987 1.00 0.00 100 PRO A O 18
ATOM 27668 N N . ASP A 1 66 ? 8.862 -1.107 -9.957 1.00 0.00 101 ASP A N 18
ATOM 27669 C CA . ASP A 1 66 ? 9.016 -2.526 -9.657 1.00 0.00 101 ASP A CA 18
ATOM 27670 C C . ASP A 1 66 ? 9.084 -2.759 -8.151 1.00 0.00 101 ASP A C 18
ATOM 27671 O O . ASP A 1 66 ? 8.524 -3.728 -7.636 1.00 0.00 101 ASP A O 18
ATOM 27680 N N . LEU A 1 67 ? 9.774 -1.865 -7.451 1.00 0.00 102 LEU A N 18
ATOM 27681 C CA . LEU A 1 67 ? 9.916 -1.974 -6.002 1.00 0.00 102 LEU A CA 18
ATOM 27682 C C . LEU A 1 67 ? 8.572 -1.784 -5.308 1.00 0.00 102 LEU A C 18
ATOM 27683 O O . LEU A 1 67 ? 8.196 -2.570 -4.438 1.00 0.00 102 LEU A O 18
ATOM 27699 N N . ILE A 1 68 ? 7.853 -0.737 -5.698 1.00 0.00 103 ILE A N 18
ATOM 27700 C CA . ILE A 1 68 ? 6.549 -0.447 -5.114 1.00 0.00 103 ILE A CA 18
ATOM 27701 C C . ILE A 1 68 ? 5.565 -1.582 -5.375 1.00 0.00 103 ILE A C 18
ATOM 27702 O O . ILE A 1 68 ? 4.920 -2.083 -4.453 1.00 0.00 103 ILE A O 18
ATOM 27718 N N . LEU A 1 69 ? 5.456 -1.985 -6.635 1.00 0.00 104 LEU A N 18
ATOM 27719 C CA . LEU A 1 69 ? 4.551 -3.064 -7.018 1.00 0.00 104 LEU A CA 18
ATOM 27720 C C . LEU A 1 69 ? 4.863 -4.338 -6.239 1.00 0.00 104 LEU A C 18
ATOM 27721 O O . LEU A 1 69 ? 3.958 -5.075 -5.850 1.00 0.00 104 LEU A O 18
ATOM 27737 N N . GLU A 1 70 ? 6.148 -4.588 -6.013 1.00 0.00 105 GLU A N 18
ATOM 27738 C CA . GLU A 1 70 ? 6.579 -5.773 -5.278 1.00 0.00 105 GLU A CA 18
ATOM 27739 C C . GLU A 1 70 ? 6.051 -5.745 -3.846 1.00 0.00 105 GLU A C 18
ATOM 27740 O O . GLU A 1 70 ? 5.562 -6.752 -3.334 1.00 0.00 105 GLU A O 18
ATOM 27752 N N . VAL A 1 71 ? 6.156 -4.585 -3.206 1.00 0.00 106 VAL A N 18
ATOM 27753 C CA . VAL A 1 71 ? 5.690 -4.425 -1.833 1.00 0.00 106 VAL A CA 18
ATOM 27754 C C . VAL A 1 71 ? 4.189 -4.675 -1.729 1.00 0.00 106 VAL A C 18
ATOM 27755 O O . VAL A 1 71 ? 3.723 -5.355 -0.813 1.00 0.00 106 VAL A O 18
ATOM 27768 N N . LEU A 1 72 ? 3.436 -4.123 -2.674 1.00 0.00 107 LEU A N 18
ATOM 27769 C CA . LEU A 1 72 ? 1.987 -4.286 -2.690 1.00 0.00 107 LEU A CA 18
ATOM 27770 C C . LEU A 1 72 ? 1.605 -5.743 -2.929 1.00 0.00 107 LEU A C 18
ATOM 27771 O O . LEU A 1 72 ? 0.682 -6.263 -2.304 1.00 0.00 107 LEU A O 18
ATOM 27787 N N . ARG A 1 73 ? 2.325 -6.396 -3.836 1.00 0.00 108 ARG A N 18
ATOM 27788 C CA . ARG A 1 73 ? 2.062 -7.794 -4.157 1.00 0.00 108 ARG A CA 18
ATOM 27789 C C . ARG A 1 73 ? 2.446 -8.700 -2.991 1.00 0.00 108 ARG A C 18
ATOM 27790 O O . ARG A 1 73 ? 1.828 -9.742 -2.772 1.00 0.00 108 ARG A O 18
ATOM 27811 N N . SER A 1 74 ? 3.471 -8.297 -2.247 1.00 0.00 109 SER A N 18
ATOM 27812 C CA . SER A 1 74 ? 3.940 -9.076 -1.107 1.00 0.00 109 SER A CA 18
ATOM 27813 C C . SER A 1 74 ? 3.067 -8.826 0.119 1.00 0.00 109 SER A C 18
ATOM 27814 O O . SER A 1 74 ? 2.932 -9.688 0.986 1.00 0.00 109 SER A O 18
ATOM 27822 N N . SER A 1 75 ? 2.473 -7.638 0.181 1.00 0.00 110 SER A N 18
ATOM 27823 C CA . SER A 1 75 ? 1.613 -7.271 1.302 1.00 0.00 110 SER A CA 18
ATOM 27824 C C . SER A 1 75 ? 0.224 -7.881 1.142 1.00 0.00 110 SER A C 18
ATOM 27825 O O . SER A 1 75 ? -0.421 -7.759 0.100 1.00 0.00 110 SER A O 18
ATOM 27833 N N . PRO A 1 76 ? -0.251 -8.555 2.200 1.00 0.00 111 PRO A N 18
ATOM 27834 C CA . PRO A 1 76 ? -1.568 -9.197 2.204 1.00 0.00 111 PRO A CA 18
ATOM 27835 C C . PRO A 1 76 ? -2.707 -8.183 2.215 1.00 0.00 111 PRO A C 18
ATOM 27836 O O . PRO A 1 76 ? -3.625 -8.259 1.400 1.00 0.00 111 PRO A O 18
ATOM 27847 N N . MET A 1 77 ? -2.640 -7.235 3.144 1.00 0.00 112 MET A N 18
ATOM 27848 C CA . MET A 1 77 ? -3.666 -6.204 3.260 1.00 0.00 112 MET A CA 18
ATOM 27849 C C . MET A 1 77 ? -4.115 -5.729 1.882 1.00 0.00 112 MET A C 18
ATOM 27850 O O . MET A 1 77 ? -5.236 -5.247 1.715 1.00 0.00 112 MET A O 18
ATOM 27864 N N . VAL A 1 78 ? -3.234 -5.865 0.896 1.00 0.00 113 VAL A N 18
ATOM 27865 C CA . VAL A 1 78 ? -3.541 -5.450 -0.467 1.00 0.00 113 VAL A CA 18
ATOM 27866 C C . VAL A 1 78 ? -3.209 -6.553 -1.465 1.00 0.00 113 VAL A C 18
ATOM 27867 O O . VAL A 1 78 ? -2.439 -7.464 -1.165 1.00 0.00 113 VAL A O 18
ATOM 27880 N N . GLN A 1 79 ? -3.796 -6.463 -2.655 1.00 0.00 114 GLN A N 18
ATOM 27881 C CA . GLN A 1 79 ? -3.562 -7.455 -3.698 1.00 0.00 114 GLN A CA 18
ATOM 27882 C C . GLN A 1 79 ? -3.524 -6.798 -5.075 1.00 0.00 114 GLN A C 18
ATOM 27883 O O . GLN A 1 79 ? -4.435 -6.058 -5.446 1.00 0.00 114 GLN A O 18
ATOM 27897 N N . VAL A 1 80 ? -2.464 -7.073 -5.828 1.00 0.00 115 VAL A N 18
ATOM 27898 C CA . VAL A 1 80 ? -2.308 -6.510 -7.163 1.00 0.00 115 VAL A CA 18
ATOM 27899 C C . VAL A 1 80 ? -2.753 -7.501 -8.233 1.00 0.00 115 VAL A C 18
ATOM 27900 O O . VAL A 1 80 ? -2.382 -8.675 -8.199 1.00 0.00 115 VAL A O 18
ATOM 27913 N N . ASP A 1 81 ? -3.549 -7.022 -9.182 1.00 0.00 116 ASP A N 18
ATOM 27914 C CA . ASP A 1 81 ? -4.043 -7.864 -10.264 1.00 0.00 116 ASP A CA 18
ATOM 27915 C C . ASP A 1 81 ? -2.889 -8.534 -11.002 1.00 0.00 116 ASP A C 18
ATOM 27916 O O . ASP A 1 81 ? -1.855 -7.914 -11.249 1.00 0.00 116 ASP A O 18
ATOM 27925 N N . GLU A 1 82 ? -3.073 -9.804 -11.351 1.00 0.00 117 GLU A N 18
ATOM 27926 C CA . GLU A 1 82 ? -2.046 -10.558 -12.060 1.00 0.00 117 GLU A CA 18
ATOM 27927 C C . GLU A 1 82 ? -1.295 -9.662 -13.043 1.00 0.00 117 GLU A C 18
ATOM 27928 O O . GLU A 1 82 ? -0.064 -9.655 -13.078 1.00 0.00 117 GLU A O 18
ATOM 27940 N N . LYS A 1 83 ? -2.045 -8.909 -13.839 1.00 0.00 118 LYS A N 18
ATOM 27941 C CA . LYS A 1 83 ? -1.454 -8.009 -14.822 1.00 0.00 118 LYS A CA 18
ATOM 27942 C C . LYS A 1 83 ? -0.564 -6.973 -14.144 1.00 0.00 118 LYS A C 18
ATOM 27943 O O . LYS A 1 83 ? 0.562 -6.728 -14.577 1.00 0.00 118 LYS A O 18
ATOM 27962 N N . GLY A 1 84 ? -1.075 -6.365 -13.078 1.00 0.00 119 GLY A N 18
ATOM 27963 C CA . GLY A 1 84 ? -0.312 -5.363 -12.358 1.00 0.00 119 GLY A CA 18
ATOM 27964 C C . GLY A 1 84 ? -0.660 -3.951 -12.786 1.00 0.00 119 GLY A C 18
ATOM 27965 O O . GLY A 1 84 ? 0.227 -3.125 -12.997 1.00 0.00 119 GLY A O 18
ATOM 27969 N N . GLU A 1 85 ? -1.954 -3.676 -12.916 1.00 0.00 120 GLU A N 18
ATOM 27970 C CA . GLU A 1 85 ? -2.416 -2.354 -13.324 1.00 0.00 120 GLU A CA 18
ATOM 27971 C C . GLU A 1 85 ? -3.188 -1.675 -12.197 1.00 0.00 120 GLU A C 18
ATOM 27972 O O . GLU A 1 85 ? -3.216 -0.448 -12.099 1.00 0.00 120 GLU A O 18
ATOM 27984 N N . LYS A 1 86 ? -3.815 -2.482 -11.348 1.00 0.00 121 LYS A N 18
ATOM 27985 C CA . LYS A 1 86 ? -4.588 -1.961 -10.226 1.00 0.00 121 LYS A CA 18
ATOM 27986 C C . LYS A 1 86 ? -4.459 -2.871 -9.009 1.00 0.00 121 LYS A C 18
ATOM 27987 O O . LYS A 1 86 ? -4.281 -4.081 -9.141 1.00 0.00 121 LYS A O 18
ATOM 28006 N N . VAL A 1 87 ? -4.553 -2.279 -7.822 1.00 0.00 122 VAL A N 18
ATOM 28007 C CA . VAL A 1 87 ? -4.449 -3.036 -6.579 1.00 0.00 122 VAL A CA 18
ATOM 28008 C C . VAL A 1 87 ? -5.616 -2.726 -5.649 1.00 0.00 122 VAL A C 18
ATOM 28009 O O . VAL A 1 87 ? -5.983 -1.565 -5.461 1.00 0.00 122 VAL A O 18
ATOM 28022 N N . ARG A 1 88 ? -6.195 -3.771 -5.066 1.00 0.00 123 ARG A N 18
ATOM 28023 C CA . ARG A 1 88 ? -7.321 -3.610 -4.153 1.00 0.00 123 ARG A CA 18
ATOM 28024 C C . ARG A 1 88 ? -7.016 -4.239 -2.797 1.00 0.00 123 ARG A C 18
ATOM 28025 O O . ARG A 1 88 ? -6.323 -5.252 -2.697 1.00 0.00 123 ARG A O 18
ATOM 28046 N N . PRO A 1 89 ? -7.543 -3.625 -1.727 1.00 0.00 124 PRO A N 18
ATOM 28047 C CA . PRO A 1 89 ? -7.340 -4.107 -0.358 1.00 0.00 124 PRO A CA 18
ATOM 28048 C C . PRO A 1 89 ? -8.074 -5.416 -0.090 1.00 0.00 124 PRO A C 18
ATOM 28049 O O . PRO A 1 89 ? -9.299 -5.441 0.020 1.00 0.00 124 PRO A O 18
ATOM 28060 N N . SER A 1 90 ? -7.316 -6.503 0.014 1.00 0.00 125 SER A N 18
ATOM 28061 C CA . SER A 1 90 ? -7.895 -7.818 0.265 1.00 0.00 125 SER A CA 18
ATOM 28062 C C . SER A 1 90 ? -8.716 -7.812 1.551 1.00 0.00 125 SER A C 18
ATOM 28063 O O . SER A 1 90 ? -8.170 -7.891 2.651 1.00 0.00 125 SER A O 18
ATOM 28071 N N . HIS A 1 91 ? -10.034 -7.718 1.403 1.00 0.00 126 HIS A N 18
ATOM 28072 C CA . HIS A 1 91 ? -10.933 -7.702 2.552 1.00 0.00 126 HIS A CA 18
ATOM 28073 C C . HIS A 1 91 ? -10.761 -8.964 3.394 1.00 0.00 126 HIS A C 18
ATOM 28074 O O . HIS A 1 91 ? -10.743 -8.905 4.624 1.00 0.00 126 HIS A O 18
ATOM 28088 N N . LYS A 1 92 ? -10.636 -10.104 2.723 1.00 0.00 127 LYS A N 18
ATOM 28089 C CA . LYS A 1 92 ? -10.465 -11.380 3.407 1.00 0.00 127 LYS A CA 18
ATOM 28090 C C . LYS A 1 92 ? -9.013 -11.581 3.829 1.00 0.00 127 LYS A C 18
ATOM 28091 O O . LYS A 1 92 ? -8.127 -11.723 2.987 1.00 0.00 127 LYS A O 18
ATOM 28110 N N . ARG A 1 93 ? -8.777 -11.594 5.137 1.00 0.00 128 ARG A N 18
ATOM 28111 C CA . ARG A 1 93 ? -7.433 -11.779 5.669 1.00 0.00 128 ARG A CA 18
ATOM 28112 C C . ARG A 1 93 ? -7.125 -13.260 5.867 1.00 0.00 128 ARG A C 18
ATOM 28113 O O . ARG A 1 93 ? -7.351 -13.812 6.945 1.00 0.00 128 ARG A O 18
ATOM 28134 N N . CYS A 1 94 ? -6.609 -13.896 4.822 1.00 0.00 129 CYS A N 18
ATOM 28135 C CA . CYS A 1 94 ? -6.272 -15.315 4.880 1.00 0.00 129 CYS A CA 18
ATOM 28136 C C . CYS A 1 94 ? -4.780 -15.509 5.129 1.00 0.00 129 CYS A C 18
ATOM 28137 O O . CYS A 1 94 ? -3.992 -15.616 4.188 1.00 0.00 129 CYS A O 18
ATOM 28145 N N . ILE A 1 95 ? -4.398 -15.551 6.400 1.00 0.00 130 ILE A N 18
ATOM 28146 C CA . ILE A 1 95 ? -3.000 -15.730 6.773 1.00 0.00 130 ILE A CA 18
ATOM 28147 C C . ILE A 1 95 ? -2.667 -17.206 6.961 1.00 0.00 130 ILE A C 18
ATOM 28148 O O . ILE A 1 95 ? -3.392 -17.936 7.637 1.00 0.00 130 ILE A O 18
ATOM 28164 N N . SER A 1 96 ? -1.564 -17.641 6.359 1.00 0.00 131 SER A N 18
ATOM 28165 C CA . SER A 1 96 ? -1.135 -19.030 6.459 1.00 0.00 131 SER A CA 18
ATOM 28166 C C . SER A 1 96 ? -0.022 -19.183 7.491 1.00 0.00 131 SER A C 18
ATOM 28167 O O . SER A 1 96 ? 1.154 -18.991 7.184 1.00 0.00 131 SER A O 18
ATOM 28175 N N . GLY A 1 97 ? -0.403 -19.529 8.716 1.00 0.00 132 GLY A N 18
ATOM 28176 C CA . GLY A 1 97 ? 0.573 -19.702 9.776 1.00 0.00 132 GLY A CA 18
ATOM 28177 C C . GLY A 1 97 ? 1.471 -18.491 9.940 1.00 0.00 132 GLY A C 18
ATOM 28178 O O . GLY A 1 97 ? 1.268 -17.452 9.313 1.00 0.00 132 GLY A O 18
ATOM 28182 N N . PRO A 1 98 ? 2.491 -18.619 10.801 1.00 0.00 133 PRO A N 18
ATOM 28183 C CA . PRO A 1 98 ? 3.444 -17.536 11.066 1.00 0.00 133 PRO A CA 18
ATOM 28184 C C . PRO A 1 98 ? 4.355 -17.262 9.875 1.00 0.00 133 PRO A C 18
ATOM 28185 O O . PRO A 1 98 ? 5.167 -18.106 9.496 1.00 0.00 133 PRO A O 18
ATOM 28196 N N . SER A 1 99 ? 4.217 -16.076 9.290 1.00 0.00 134 SER A N 18
ATOM 28197 C CA . SER A 1 99 ? 5.027 -15.692 8.139 1.00 0.00 134 SER A CA 18
ATOM 28198 C C . SER A 1 99 ? 6.514 -15.810 8.459 1.00 0.00 134 SER A C 18
ATOM 28199 O O . SER A 1 99 ? 6.970 -15.366 9.513 1.00 0.00 134 SER A O 18
ATOM 28207 N N . SER A 1 100 ? 7.265 -16.410 7.541 1.00 0.00 135 SER A N 18
ATOM 28208 C CA . SER A 1 100 ? 8.700 -16.590 7.725 1.00 0.00 135 SER A CA 18
ATOM 28209 C C . SER A 1 100 ? 9.028 -16.880 9.186 1.00 0.00 135 SER A C 18
ATOM 28210 O O . SER A 1 100 ? 9.956 -16.304 9.752 1.00 0.00 135 SER A O 18
ATOM 28218 N N . GLY A 1 101 ? 8.258 -17.780 9.791 1.00 0.00 136 GLY A N 18
ATOM 28219 C CA . GLY A 1 101 ? 8.482 -18.133 11.181 1.00 0.00 136 GLY A CA 18
ATOM 28220 C C . GLY A 1 101 ? 9.363 -19.357 11.335 1.00 0.00 136 GLY A C 18
ATOM 28221 O O . GLY A 1 101 ? 9.293 -20.057 12.345 1.00 0.00 136 GLY A O 18
ATOM 28225 N N . GLY A 1 1 ? 8.870 -6.172 17.032 1.00 0.00 36 GLY A N 19
ATOM 28226 C CA . GLY A 1 1 ? 9.703 -4.985 16.969 1.00 0.00 36 GLY A CA 19
ATOM 28227 C C . GLY A 1 1 ? 11.057 -5.261 16.345 1.00 0.00 36 GLY A C 19
ATOM 28228 O O . GLY A 1 1 ? 11.253 -6.291 15.701 1.00 0.00 36 GLY A O 19
ATOM 28232 N N . SER A 1 2 ? 11.993 -4.337 16.534 1.00 0.00 37 SER A N 19
ATOM 28233 C CA . SER A 1 2 ? 13.334 -4.482 15.981 1.00 0.00 37 SER A CA 19
ATOM 28234 C C . SER A 1 2 ? 14.373 -4.591 17.093 1.00 0.00 37 SER A C 19
ATOM 28235 O O . SER A 1 2 ? 15.137 -5.555 17.152 1.00 0.00 37 SER A O 19
ATOM 28243 N N . SER A 1 3 ? 14.394 -3.596 17.974 1.00 0.00 38 SER A N 19
ATOM 28244 C CA . SER A 1 3 ? 15.339 -3.578 19.084 1.00 0.00 38 SER A CA 19
ATOM 28245 C C . SER A 1 3 ? 16.759 -3.844 18.591 1.00 0.00 38 SER A C 19
ATOM 28246 O O . SER A 1 3 ? 17.532 -4.548 19.241 1.00 0.00 38 SER A O 19
ATOM 28254 N N . GLY A 1 4 ? 17.095 -3.276 17.438 1.00 0.00 39 GLY A N 19
ATOM 28255 C CA . GLY A 1 4 ? 18.421 -3.462 16.877 1.00 0.00 39 GLY A CA 19
ATOM 28256 C C . GLY A 1 4 ? 19.325 -2.268 17.113 1.00 0.00 39 GLY A C 19
ATOM 28257 O O . GLY A 1 4 ? 20.149 -2.276 18.027 1.00 0.00 39 GLY A O 19
ATOM 28261 N N . SER A 1 5 ? 19.170 -1.239 16.285 1.00 0.00 40 SER A N 19
ATOM 28262 C CA . SER A 1 5 ? 19.983 -0.035 16.405 1.00 0.00 40 SER A CA 19
ATOM 28263 C C . SER A 1 5 ? 21.461 -0.352 16.194 1.00 0.00 40 SER A C 19
ATOM 28264 O O . SER A 1 5 ? 22.330 0.236 16.836 1.00 0.00 40 SER A O 19
ATOM 28272 N N . SER A 1 6 ? 21.735 -1.287 15.291 1.00 0.00 41 SER A N 19
ATOM 28273 C CA . SER A 1 6 ? 23.105 -1.688 14.997 1.00 0.00 41 SER A CA 19
ATOM 28274 C C . SER A 1 6 ? 23.495 -1.289 13.576 1.00 0.00 41 SER A C 19
ATOM 28275 O O . SER A 1 6 ? 22.639 -1.135 12.707 1.00 0.00 41 SER A O 19
ATOM 28283 N N . GLY A 1 7 ? 24.795 -1.126 13.349 1.00 0.00 42 GLY A N 19
ATOM 28284 C CA . GLY A 1 7 ? 25.276 -0.748 12.034 1.00 0.00 42 GLY A CA 19
ATOM 28285 C C . GLY A 1 7 ? 24.422 0.326 11.390 1.00 0.00 42 GLY A C 19
ATOM 28286 O O . GLY A 1 7 ? 24.165 1.368 11.992 1.00 0.00 42 GLY A O 19
ATOM 28290 N N . ALA A 1 8 ? 23.980 0.072 10.162 1.00 0.00 43 ALA A N 19
ATOM 28291 C CA . ALA A 1 8 ? 23.149 1.025 9.437 1.00 0.00 43 ALA A CA 19
ATOM 28292 C C . ALA A 1 8 ? 22.490 0.370 8.229 1.00 0.00 43 ALA A C 19
ATOM 28293 O O . ALA A 1 8 ? 23.170 -0.141 7.337 1.00 0.00 43 ALA A O 19
ATOM 28300 N N . VAL A 1 9 ? 21.161 0.386 8.203 1.00 0.00 44 VAL A N 19
ATOM 28301 C CA . VAL A 1 9 ? 20.409 -0.206 7.104 1.00 0.00 44 VAL A CA 19
ATOM 28302 C C . VAL A 1 9 ? 19.544 0.837 6.405 1.00 0.00 44 VAL A C 19
ATOM 28303 O O . VAL A 1 9 ? 18.757 1.535 7.044 1.00 0.00 44 VAL A O 19
ATOM 28316 N N . SER A 1 10 ? 19.695 0.936 5.088 1.00 0.00 45 SER A N 19
ATOM 28317 C CA . SER A 1 10 ? 18.930 1.896 4.301 1.00 0.00 45 SER A CA 19
ATOM 28318 C C . SER A 1 10 ? 17.774 1.210 3.581 1.00 0.00 45 SER A C 19
ATOM 28319 O O . SER A 1 10 ? 16.632 1.669 3.633 1.00 0.00 45 SER A O 19
ATOM 28327 N N . THR A 1 11 ? 18.078 0.105 2.907 1.00 0.00 46 THR A N 19
ATOM 28328 C CA . THR A 1 11 ? 17.066 -0.647 2.174 1.00 0.00 46 THR A CA 19
ATOM 28329 C C . THR A 1 11 ? 16.041 -1.257 3.122 1.00 0.00 46 THR A C 19
ATOM 28330 O O . THR A 1 11 ? 14.843 -1.262 2.836 1.00 0.00 46 THR A O 19
ATOM 28341 N N . GLU A 1 12 ? 16.518 -1.770 4.251 1.00 0.00 47 GLU A N 19
ATOM 28342 C CA . GLU A 1 12 ? 15.640 -2.384 5.242 1.00 0.00 47 GLU A CA 19
ATOM 28343 C C . GLU A 1 12 ? 14.690 -1.351 5.841 1.00 0.00 47 GLU A C 19
ATOM 28344 O O . GLU A 1 12 ? 13.501 -1.616 6.023 1.00 0.00 47 GLU A O 19
ATOM 28356 N N . ASP A 1 13 ? 15.223 -0.173 6.146 1.00 0.00 48 ASP A N 19
ATOM 28357 C CA . ASP A 1 13 ? 14.423 0.901 6.725 1.00 0.00 48 ASP A CA 19
ATOM 28358 C C . ASP A 1 13 ? 13.457 1.476 5.693 1.00 0.00 48 ASP A C 19
ATOM 28359 O O . ASP A 1 13 ? 12.282 1.699 5.984 1.00 0.00 48 ASP A O 19
ATOM 28368 N N . LEU A 1 14 ? 13.962 1.713 4.488 1.00 0.00 49 LEU A N 19
ATOM 28369 C CA . LEU A 1 14 ? 13.144 2.264 3.412 1.00 0.00 49 LEU A CA 19
ATOM 28370 C C . LEU A 1 14 ? 12.025 1.301 3.031 1.00 0.00 49 LEU A C 19
ATOM 28371 O O . LEU A 1 14 ? 10.881 1.709 2.828 1.00 0.00 49 LEU A O 19
ATOM 28387 N N . LYS A 1 15 ? 12.362 0.019 2.937 1.00 0.00 50 LYS A N 19
ATOM 28388 C CA . LYS A 1 15 ? 11.385 -1.006 2.584 1.00 0.00 50 LYS A CA 19
ATOM 28389 C C . LYS A 1 15 ? 10.305 -1.119 3.654 1.00 0.00 50 LYS A C 19
ATOM 28390 O O . LYS A 1 15 ? 9.118 -1.203 3.343 1.00 0.00 50 LYS A O 19
ATOM 28409 N N . GLU A 1 16 ? 10.725 -1.119 4.915 1.00 0.00 51 GLU A N 19
ATOM 28410 C CA . GLU A 1 16 ? 9.791 -1.222 6.031 1.00 0.00 51 GLU A CA 19
ATOM 28411 C C . GLU A 1 16 ? 8.838 -0.029 6.055 1.00 0.00 51 GLU A C 19
ATOM 28412 O O . GLU A 1 16 ? 7.645 -0.181 6.318 1.00 0.00 51 GLU A O 19
ATOM 28424 N N . CYS A 1 17 ? 9.375 1.154 5.779 1.00 0.00 52 CYS A N 19
ATOM 28425 C CA . CYS A 1 17 ? 8.575 2.373 5.770 1.00 0.00 52 CYS A CA 19
ATOM 28426 C C . CYS A 1 17 ? 7.495 2.306 4.695 1.00 0.00 52 CYS A C 19
ATOM 28427 O O . CYS A 1 17 ? 6.329 2.613 4.950 1.00 0.00 52 CYS A O 19
ATOM 28435 N N . LEU A 1 18 ? 7.889 1.904 3.491 1.00 0.00 53 LEU A N 19
ATOM 28436 C CA . LEU A 1 18 ? 6.955 1.797 2.376 1.00 0.00 53 LEU A CA 19
ATOM 28437 C C . LEU A 1 18 ? 5.836 0.810 2.695 1.00 0.00 53 LEU A C 19
ATOM 28438 O O . LEU A 1 18 ? 4.670 1.056 2.387 1.00 0.00 53 LEU A O 19
ATOM 28454 N N . LYS A 1 19 ? 6.200 -0.307 3.315 1.00 0.00 54 LYS A N 19
ATOM 28455 C CA . LYS A 1 19 ? 5.228 -1.331 3.679 1.00 0.00 54 LYS A CA 19
ATOM 28456 C C . LYS A 1 19 ? 4.206 -0.784 4.671 1.00 0.00 54 LYS A C 19
ATOM 28457 O O . LYS A 1 19 ? 3.013 -1.068 4.568 1.00 0.00 54 LYS A O 19
ATOM 28476 N N . LYS A 1 20 ? 4.682 0.004 5.628 1.00 0.00 55 LYS A N 19
ATOM 28477 C CA . LYS A 1 20 ? 3.810 0.594 6.637 1.00 0.00 55 LYS A CA 19
ATOM 28478 C C . LYS A 1 20 ? 2.864 1.613 6.010 1.00 0.00 55 LYS A C 19
ATOM 28479 O O . LYS A 1 20 ? 1.710 1.737 6.422 1.00 0.00 55 LYS A O 19
ATOM 28498 N N . GLN A 1 21 ? 3.359 2.338 5.012 1.00 0.00 56 GLN A N 19
ATOM 28499 C CA . GLN A 1 21 ? 2.556 3.345 4.328 1.00 0.00 56 GLN A CA 19
ATOM 28500 C C . GLN A 1 21 ? 1.453 2.692 3.502 1.00 0.00 56 GLN A C 19
ATOM 28501 O O . GLN A 1 21 ? 0.298 3.116 3.545 1.00 0.00 56 GLN A O 19
ATOM 28515 N N . LEU A 1 22 ? 1.817 1.659 2.749 1.00 0.00 57 LEU A N 19
ATOM 28516 C CA . LEU A 1 22 ? 0.857 0.947 1.913 1.00 0.00 57 LEU A CA 19
ATOM 28517 C C . LEU A 1 22 ? -0.199 0.252 2.765 1.00 0.00 57 LEU A C 19
ATOM 28518 O O . LEU A 1 22 ? -1.393 0.324 2.474 1.00 0.00 57 LEU A O 19
ATOM 28534 N N . GLU A 1 23 ? 0.249 -0.421 3.821 1.00 0.00 58 GLU A N 19
ATOM 28535 C CA . GLU A 1 23 ? -0.659 -1.128 4.717 1.00 0.00 58 GLU A CA 19
ATOM 28536 C C . GLU A 1 23 ? -1.558 -0.148 5.466 1.00 0.00 58 GLU A C 19
ATOM 28537 O O . GLU A 1 23 ? -2.769 -0.350 5.565 1.00 0.00 58 GLU A O 19
ATOM 28549 N N . PHE A 1 24 ? -0.956 0.914 5.991 1.00 0.00 59 PHE A N 19
ATOM 28550 C CA . PHE A 1 24 ? -1.701 1.925 6.732 1.00 0.00 59 PHE A CA 19
ATOM 28551 C C . PHE A 1 24 ? -2.624 2.711 5.804 1.00 0.00 59 PHE A C 19
ATOM 28552 O O . PHE A 1 24 ? -3.743 3.063 6.178 1.00 0.00 59 PHE A O 19
ATOM 28569 N N . CYS A 1 25 ? -2.146 2.981 4.595 1.00 0.00 60 CYS A N 19
ATOM 28570 C CA . CYS A 1 25 ? -2.926 3.726 3.614 1.00 0.00 60 CYS A CA 19
ATOM 28571 C C . CYS A 1 25 ? -4.149 2.927 3.172 1.00 0.00 60 CYS A C 19
ATOM 28572 O O . CYS A 1 25 ? -5.209 3.493 2.906 1.00 0.00 60 CYS A O 19
ATOM 28580 N N . PHE A 1 26 ? -3.992 1.610 3.096 1.00 0.00 61 PHE A N 19
ATOM 28581 C CA . PHE A 1 26 ? -5.083 0.734 2.684 1.00 0.00 61 PHE A CA 19
ATOM 28582 C C . PHE A 1 26 ? -5.885 0.259 3.893 1.00 0.00 61 PHE A C 19
ATOM 28583 O O . PHE A 1 26 ? -6.782 -0.575 3.768 1.00 0.00 61 PHE A O 19
ATOM 28600 N N . SER A 1 27 ? -5.555 0.797 5.063 1.00 0.00 62 SER A N 19
ATOM 28601 C CA . SER A 1 27 ? -6.242 0.426 6.295 1.00 0.00 62 SER A CA 19
ATOM 28602 C C . SER A 1 27 ? -7.700 0.873 6.261 1.00 0.00 62 SER A C 19
ATOM 28603 O O . SER A 1 27 ? -8.053 1.823 5.560 1.00 0.00 62 SER A O 19
ATOM 28611 N N . ARG A 1 28 ? -8.542 0.182 7.021 1.00 0.00 63 ARG A N 19
ATOM 28612 C CA . ARG A 1 28 ? -9.962 0.506 7.078 1.00 0.00 63 ARG A CA 19
ATOM 28613 C C . ARG A 1 28 ? -10.175 1.930 7.582 1.00 0.00 63 ARG A C 19
ATOM 28614 O O . ARG A 1 28 ? -10.960 2.689 7.015 1.00 0.00 63 ARG A O 19
ATOM 28635 N N . GLU A 1 29 ? -9.471 2.286 8.653 1.00 0.00 64 GLU A N 19
ATOM 28636 C CA . GLU A 1 29 ? -9.585 3.618 9.233 1.00 0.00 64 GLU A CA 19
ATOM 28637 C C . GLU A 1 29 ? -8.976 4.669 8.308 1.00 0.00 64 GLU A C 19
ATOM 28638 O O . GLU A 1 29 ? -9.553 5.735 8.099 1.00 0.00 64 GLU A O 19
ATOM 28650 N N . ASN A 1 30 ? -7.806 4.358 7.760 1.00 0.00 65 ASN A N 19
ATOM 28651 C CA . ASN A 1 30 ? -7.119 5.275 6.857 1.00 0.00 65 ASN A CA 19
ATOM 28652 C C . ASN A 1 30 ? -7.947 5.528 5.602 1.00 0.00 65 ASN A C 19
ATOM 28653 O O . ASN A 1 30 ? -8.054 6.662 5.133 1.00 0.00 65 ASN A O 19
ATOM 28664 N N . LEU A 1 31 ? -8.531 4.464 5.061 1.00 0.00 66 LEU A N 19
ATOM 28665 C CA . LEU A 1 31 ? -9.352 4.569 3.859 1.00 0.00 66 LEU A CA 19
ATOM 28666 C C . LEU A 1 31 ? -10.564 5.462 4.105 1.00 0.00 66 LEU A C 19
ATOM 28667 O O . LEU A 1 31 ? -10.882 6.332 3.294 1.00 0.00 66 LEU A O 19
ATOM 28683 N N . SER A 1 32 ? -11.237 5.242 5.230 1.00 0.00 67 SER A N 19
ATOM 28684 C CA . SER A 1 32 ? -12.416 6.025 5.581 1.00 0.00 67 SER A CA 19
ATOM 28685 C C . SER A 1 32 ? -12.038 7.474 5.871 1.00 0.00 67 SER A C 19
ATOM 28686 O O . SER A 1 32 ? -12.842 8.387 5.682 1.00 0.00 67 SER A O 19
ATOM 28694 N N . LYS A 1 33 ? -10.809 7.678 6.330 1.00 0.00 68 LYS A N 19
ATOM 28695 C CA . LYS A 1 33 ? -10.320 9.016 6.645 1.00 0.00 68 LYS A CA 19
ATOM 28696 C C . LYS A 1 33 ? -9.649 9.651 5.431 1.00 0.00 68 LYS A C 19
ATOM 28697 O O . LYS A 1 33 ? -9.326 10.838 5.439 1.00 0.00 68 LYS A O 19
ATOM 28716 N N . ASP A 1 34 ? -9.445 8.852 4.390 1.00 0.00 69 ASP A N 19
ATOM 28717 C CA . ASP A 1 34 ? -8.813 9.336 3.167 1.00 0.00 69 ASP A CA 19
ATOM 28718 C C . ASP A 1 34 ? -9.849 9.539 2.066 1.00 0.00 69 ASP A C 19
ATOM 28719 O O . ASP A 1 34 ? -9.939 8.744 1.129 1.00 0.00 69 ASP A O 19
ATOM 28728 N N . LEU A 1 35 ? -10.629 10.608 2.183 1.00 0.00 70 LEU A N 19
ATOM 28729 C CA . LEU A 1 35 ? -11.660 10.915 1.198 1.00 0.00 70 LEU A CA 19
ATOM 28730 C C . LEU A 1 35 ? -11.075 10.946 -0.211 1.00 0.00 70 LEU A C 19
ATOM 28731 O O . LEU A 1 35 ? -11.688 10.456 -1.160 1.00 0.00 70 LEU A O 19
ATOM 28747 N N . TYR A 1 36 ? -9.885 11.522 -0.339 1.00 0.00 71 TYR A N 19
ATOM 28748 C CA . TYR A 1 36 ? -9.217 11.616 -1.631 1.00 0.00 71 TYR A CA 19
ATOM 28749 C C . TYR A 1 36 ? -9.009 10.232 -2.240 1.00 0.00 71 TYR A C 19
ATOM 28750 O O . TYR A 1 36 ? -9.273 10.015 -3.423 1.00 0.00 71 TYR A O 19
ATOM 28768 N N . LEU A 1 37 ? -8.536 9.300 -1.421 1.00 0.00 72 LEU A N 19
ATOM 28769 C CA . LEU A 1 37 ? -8.292 7.935 -1.877 1.00 0.00 72 LEU A CA 19
ATOM 28770 C C . LEU A 1 37 ? -9.572 7.306 -2.419 1.00 0.00 72 LEU A C 19
ATOM 28771 O O . LEU A 1 37 ? -9.579 6.733 -3.510 1.00 0.00 72 LEU A O 19
ATOM 28787 N N . ILE A 1 38 ? -10.650 7.417 -1.653 1.00 0.00 73 ILE A N 19
ATOM 28788 C CA . ILE A 1 38 ? -11.935 6.862 -2.059 1.00 0.00 73 ILE A CA 19
ATOM 28789 C C . ILE A 1 38 ? -12.506 7.614 -3.256 1.00 0.00 73 ILE A C 19
ATOM 28790 O O . ILE A 1 38 ? -13.229 7.044 -4.073 1.00 0.00 73 ILE A O 19
ATOM 28806 N N . SER A 1 39 ? -12.175 8.897 -3.355 1.00 0.00 74 SER A N 19
ATOM 28807 C CA . SER A 1 39 ? -12.655 9.729 -4.451 1.00 0.00 74 SER A CA 19
ATOM 28808 C C . SER A 1 39 ? -12.091 9.249 -5.785 1.00 0.00 74 SER A C 19
ATOM 28809 O O . SER A 1 39 ? -12.799 9.203 -6.790 1.00 0.00 74 SER A O 19
ATOM 28817 N N . GLN A 1 40 ? -10.811 8.892 -5.784 1.00 0.00 75 GLN A N 19
ATOM 28818 C CA . GLN A 1 40 ? -10.150 8.416 -6.993 1.00 0.00 75 GLN A CA 19
ATOM 28819 C C . GLN A 1 40 ? -10.441 6.937 -7.227 1.00 0.00 75 GLN A C 19
ATOM 28820 O O . GLN A 1 40 ? -10.408 6.460 -8.361 1.00 0.00 75 GLN A O 19
ATOM 28834 N N . MET A 1 41 ? -10.727 6.217 -6.146 1.00 0.00 76 MET A N 19
ATOM 28835 C CA . MET A 1 41 ? -11.025 4.793 -6.234 1.00 0.00 76 MET A CA 19
ATOM 28836 C C . MET A 1 41 ? -11.959 4.504 -7.404 1.00 0.00 76 MET A C 19
ATOM 28837 O O . MET A 1 41 ? -12.755 5.356 -7.800 1.00 0.00 76 MET A O 19
ATOM 28851 N N . ASP A 1 42 ? -11.858 3.299 -7.953 1.00 0.00 77 ASP A N 19
ATOM 28852 C CA . ASP A 1 42 ? -12.695 2.898 -9.078 1.00 0.00 77 ASP A CA 19
ATOM 28853 C C . ASP A 1 42 ? -14.002 2.280 -8.590 1.00 0.00 77 ASP A C 19
ATOM 28854 O O . ASP A 1 42 ? -14.213 2.122 -7.387 1.00 0.00 77 ASP A O 19
ATOM 28863 N N . SER A 1 43 ? -14.875 1.934 -9.530 1.00 0.00 78 SER A N 19
ATOM 28864 C CA . SER A 1 43 ? -16.164 1.338 -9.196 1.00 0.00 78 SER A CA 19
ATOM 28865 C C . SER A 1 43 ? -15.976 -0.001 -8.489 1.00 0.00 78 SER A C 19
ATOM 28866 O O . SER A 1 43 ? -16.795 -0.399 -7.662 1.00 0.00 78 SER A O 19
ATOM 28874 N N . ASP A 1 44 ? -14.890 -0.691 -8.822 1.00 0.00 79 ASP A N 19
ATOM 28875 C CA . ASP A 1 44 ? -14.592 -1.985 -8.220 1.00 0.00 79 ASP A CA 19
ATOM 28876 C C . ASP A 1 44 ? -13.672 -1.824 -7.014 1.00 0.00 79 ASP A C 19
ATOM 28877 O O . ASP A 1 44 ? -13.055 -2.788 -6.560 1.00 0.00 79 ASP A O 19
ATOM 28886 N N . GLN A 1 45 ? -13.584 -0.601 -6.502 1.00 0.00 80 GLN A N 19
ATOM 28887 C CA . GLN A 1 45 ? -12.737 -0.315 -5.349 1.00 0.00 80 GLN A CA 19
ATOM 28888 C C . GLN A 1 45 ? -11.270 -0.575 -5.675 1.00 0.00 80 GLN A C 19
ATOM 28889 O O . GLN A 1 45 ? -10.482 -0.927 -4.797 1.00 0.00 80 GLN A O 19
ATOM 28903 N N . PHE A 1 46 ? -10.910 -0.400 -6.942 1.00 0.00 81 PHE A N 19
ATOM 28904 C CA . PHE A 1 46 ? -9.537 -0.617 -7.383 1.00 0.00 81 PHE A CA 19
ATOM 28905 C C . PHE A 1 46 ? -8.813 0.712 -7.583 1.00 0.00 81 PHE A C 19
ATOM 28906 O O . PHE A 1 46 ? -9.382 1.667 -8.112 1.00 0.00 81 PHE A O 19
ATOM 28923 N N . ILE A 1 47 ? -7.556 0.763 -7.155 1.00 0.00 82 ILE A N 19
ATOM 28924 C CA . ILE A 1 47 ? -6.755 1.973 -7.287 1.00 0.00 82 ILE A CA 19
ATOM 28925 C C . ILE A 1 47 ? -5.564 1.747 -8.214 1.00 0.00 82 ILE A C 19
ATOM 28926 O O . ILE A 1 47 ? -4.879 0.726 -8.145 1.00 0.00 82 ILE A O 19
ATOM 28942 N N . PRO A 1 48 ? -5.311 2.720 -9.101 1.00 0.00 83 PRO A N 19
ATOM 28943 C CA . PRO A 1 48 ? -4.202 2.651 -10.057 1.00 0.00 83 PRO A CA 19
ATOM 28944 C C . PRO A 1 48 ? -2.843 2.781 -9.379 1.00 0.00 83 PRO A C 19
ATOM 28945 O O . PRO A 1 48 ? -2.686 3.541 -8.422 1.00 0.00 83 PRO A O 19
ATOM 28956 N N . ILE A 1 49 ? -1.863 2.035 -9.879 1.00 0.00 84 ILE A N 19
ATOM 28957 C CA . ILE A 1 49 ? -0.517 2.070 -9.321 1.00 0.00 84 ILE A CA 19
ATOM 28958 C C . ILE A 1 49 ? 0.129 3.435 -9.528 1.00 0.00 84 ILE A C 19
ATOM 28959 O O . ILE A 1 49 ? 0.981 3.856 -8.745 1.00 0.00 84 ILE A O 19
ATOM 28975 N N . TRP A 1 50 ? -0.281 4.122 -10.588 1.00 0.00 85 TRP A N 19
ATOM 28976 C CA . TRP A 1 50 ? 0.257 5.442 -10.898 1.00 0.00 85 TRP A CA 19
ATOM 28977 C C . TRP A 1 50 ? -0.067 6.437 -9.789 1.00 0.00 85 TRP A C 19
ATOM 28978 O O . TRP A 1 50 ? 0.796 7.198 -9.350 1.00 0.00 85 TRP A O 19
ATOM 28999 N N . THR A 1 51 ? -1.317 6.426 -9.337 1.00 0.00 86 THR A N 19
ATOM 29000 C CA . THR A 1 51 ? -1.756 7.328 -8.279 1.00 0.00 86 THR A CA 19
ATOM 29001 C C . THR A 1 51 ? -0.979 7.083 -6.991 1.00 0.00 86 THR A C 19
ATOM 29002 O O . THR A 1 51 ? -0.635 8.023 -6.274 1.00 0.00 86 THR A O 19
ATOM 29013 N N . VAL A 1 52 ? -0.704 5.815 -6.703 1.00 0.00 87 VAL A N 19
ATOM 29014 C CA . VAL A 1 52 ? 0.035 5.447 -5.501 1.00 0.00 87 VAL A CA 19
ATOM 29015 C C . VAL A 1 52 ? 1.518 5.768 -5.648 1.00 0.00 87 VAL A C 19
ATOM 29016 O O . VAL A 1 52 ? 2.157 6.242 -4.708 1.00 0.00 87 VAL A O 19
ATOM 29029 N N . ALA A 1 53 ? 2.060 5.508 -6.832 1.00 0.00 88 ALA A N 19
ATOM 29030 C CA . ALA A 1 53 ? 3.468 5.772 -7.104 1.00 0.00 88 ALA A CA 19
ATOM 29031 C C . ALA A 1 53 ? 3.729 7.269 -7.240 1.00 0.00 88 ALA A C 19
ATOM 29032 O O . ALA A 1 53 ? 4.872 7.717 -7.165 1.00 0.00 88 ALA A O 19
ATOM 29039 N N . ASN A 1 54 ? 2.662 8.035 -7.441 1.00 0.00 89 ASN A N 19
ATOM 29040 C CA . ASN A 1 54 ? 2.777 9.481 -7.589 1.00 0.00 89 ASN A CA 19
ATOM 29041 C C . ASN A 1 54 ? 2.686 10.176 -6.233 1.00 0.00 89 ASN A C 19
ATOM 29042 O O . ASN A 1 54 ? 3.019 11.353 -6.104 1.00 0.00 89 ASN A O 19
ATOM 29053 N N . MET A 1 55 ? 2.233 9.437 -5.225 1.00 0.00 90 MET A N 19
ATOM 29054 C CA . MET A 1 55 ? 2.101 9.982 -3.879 1.00 0.00 90 MET A CA 19
ATOM 29055 C C . MET A 1 55 ? 3.414 10.599 -3.410 1.00 0.00 90 MET A C 19
ATOM 29056 O O . MET A 1 55 ? 4.483 10.016 -3.590 1.00 0.00 90 MET A O 19
ATOM 29070 N N . GLU A 1 56 ? 3.326 11.782 -2.810 1.00 0.00 91 GLU A N 19
ATOM 29071 C CA . GLU A 1 56 ? 4.509 12.477 -2.317 1.00 0.00 91 GLU A CA 19
ATOM 29072 C C . GLU A 1 56 ? 5.277 11.609 -1.324 1.00 0.00 91 GLU A C 19
ATOM 29073 O O . GLU A 1 56 ? 6.491 11.445 -1.437 1.00 0.00 91 GLU A O 19
ATOM 29085 N N . GLU A 1 57 ? 4.558 11.055 -0.352 1.00 0.00 92 GLU A N 19
ATOM 29086 C CA . GLU A 1 57 ? 5.172 10.205 0.662 1.00 0.00 92 GLU A CA 19
ATOM 29087 C C . GLU A 1 57 ? 5.801 8.969 0.025 1.00 0.00 92 GLU A C 19
ATOM 29088 O O . GLU A 1 57 ? 6.922 8.586 0.364 1.00 0.00 92 GLU A O 19
ATOM 29100 N N . ILE A 1 58 ? 5.072 8.348 -0.895 1.00 0.00 93 ILE A N 19
ATOM 29101 C CA . ILE A 1 58 ? 5.558 7.155 -1.578 1.00 0.00 93 ILE A CA 19
ATOM 29102 C C . ILE A 1 58 ? 6.728 7.487 -2.498 1.00 0.00 93 ILE A C 19
ATOM 29103 O O . ILE A 1 58 ? 7.626 6.670 -2.699 1.00 0.00 93 ILE A O 19
ATOM 29119 N N . LYS A 1 59 ? 6.712 8.694 -3.054 1.00 0.00 94 LYS A N 19
ATOM 29120 C CA . LYS A 1 59 ? 7.773 9.137 -3.950 1.00 0.00 94 LYS A CA 19
ATOM 29121 C C . LYS A 1 59 ? 9.034 9.494 -3.168 1.00 0.00 94 LYS A C 19
ATOM 29122 O O . LYS A 1 59 ? 10.147 9.168 -3.581 1.00 0.00 94 LYS A O 19
ATOM 29141 N N . LYS A 1 60 ? 8.851 10.164 -2.035 1.00 0.00 95 LYS A N 19
ATOM 29142 C CA . LYS A 1 60 ? 9.972 10.563 -1.192 1.00 0.00 95 LYS A CA 19
ATOM 29143 C C . LYS A 1 60 ? 10.610 9.348 -0.525 1.00 0.00 95 LYS A C 19
ATOM 29144 O O . LYS A 1 60 ? 11.797 9.359 -0.196 1.00 0.00 95 LYS A O 19
ATOM 29163 N N . LEU A 1 61 ? 9.816 8.300 -0.330 1.00 0.00 96 LEU A N 19
ATOM 29164 C CA . LEU A 1 61 ? 10.304 7.077 0.296 1.00 0.00 96 LEU A CA 19
ATOM 29165 C C . LEU A 1 61 ? 10.973 6.169 -0.730 1.00 0.00 96 LEU A C 19
ATOM 29166 O O . LEU A 1 61 ? 11.972 5.510 -0.437 1.00 0.00 96 LEU A O 19
ATOM 29182 N N . THR A 1 62 ? 10.418 6.140 -1.938 1.00 0.00 97 THR A N 19
ATOM 29183 C CA . THR A 1 62 ? 10.961 5.314 -3.009 1.00 0.00 97 THR A CA 19
ATOM 29184 C C . THR A 1 62 ? 10.372 5.708 -4.359 1.00 0.00 97 THR A C 19
ATOM 29185 O O . THR A 1 62 ? 9.198 6.069 -4.455 1.00 0.00 97 THR A O 19
ATOM 29196 N N . THR A 1 63 ? 11.193 5.636 -5.402 1.00 0.00 98 THR A N 19
ATOM 29197 C CA . THR A 1 63 ? 10.754 5.985 -6.747 1.00 0.00 98 THR A CA 19
ATOM 29198 C C . THR A 1 63 ? 10.878 4.797 -7.692 1.00 0.00 98 THR A C 19
ATOM 29199 O O . THR A 1 63 ? 10.999 4.966 -8.905 1.00 0.00 98 THR A O 19
ATOM 29210 N N . ASP A 1 64 ? 10.847 3.593 -7.130 1.00 0.00 99 ASP A N 19
ATOM 29211 C CA . ASP A 1 64 ? 10.954 2.375 -7.923 1.00 0.00 99 ASP A CA 19
ATOM 29212 C C . ASP A 1 64 ? 9.593 1.701 -8.071 1.00 0.00 99 ASP A C 19
ATOM 29213 O O . ASP A 1 64 ? 8.945 1.333 -7.090 1.00 0.00 99 ASP A O 19
ATOM 29222 N N . PRO A 1 65 ? 9.147 1.536 -9.326 1.00 0.00 100 PRO A N 19
ATOM 29223 C CA . PRO A 1 65 ? 7.860 0.907 -9.631 1.00 0.00 100 PRO A CA 19
ATOM 29224 C C . PRO A 1 65 ? 7.859 -0.588 -9.330 1.00 0.00 100 PRO A C 19
ATOM 29225 O O . PRO A 1 65 ? 6.874 -1.129 -8.829 1.00 0.00 100 PRO A O 19
ATOM 29236 N N . ASP A 1 66 ? 8.968 -1.249 -9.639 1.00 0.00 101 ASP A N 19
ATOM 29237 C CA . ASP A 1 66 ? 9.096 -2.683 -9.400 1.00 0.00 101 ASP A CA 19
ATOM 29238 C C . ASP A 1 66 ? 9.004 -2.994 -7.910 1.00 0.00 101 ASP A C 19
ATOM 29239 O O . ASP A 1 66 ? 8.346 -3.954 -7.505 1.00 0.00 101 ASP A O 19
ATOM 29248 N N . LEU A 1 67 ? 9.670 -2.181 -7.098 1.00 0.00 102 LEU A N 19
ATOM 29249 C CA . LEU A 1 67 ? 9.664 -2.371 -5.652 1.00 0.00 102 LEU A CA 19
ATOM 29250 C C . LEU A 1 67 ? 8.256 -2.214 -5.087 1.00 0.00 102 LEU A C 19
ATOM 29251 O O . LEU A 1 67 ? 7.837 -2.980 -4.218 1.00 0.00 102 LEU A O 19
ATOM 29267 N N . ILE A 1 68 ? 7.531 -1.220 -5.587 1.00 0.00 103 ILE A N 19
ATOM 29268 C CA . ILE A 1 68 ? 6.169 -0.966 -5.135 1.00 0.00 103 ILE A CA 19
ATOM 29269 C C . ILE A 1 68 ? 5.272 -2.173 -5.387 1.00 0.00 103 ILE A C 19
ATOM 29270 O O . ILE A 1 68 ? 4.558 -2.628 -4.493 1.00 0.00 103 ILE A O 19
ATOM 29286 N N . LEU A 1 69 ? 5.314 -2.689 -6.611 1.00 0.00 104 LEU A N 19
ATOM 29287 C CA . LEU A 1 69 ? 4.507 -3.846 -6.982 1.00 0.00 104 LEU A CA 19
ATOM 29288 C C . LEU A 1 69 ? 4.848 -5.050 -6.110 1.00 0.00 104 LEU A C 19
ATOM 29289 O O . LEU A 1 69 ? 3.967 -5.820 -5.726 1.00 0.00 104 LEU A O 19
ATOM 29305 N N . GLU A 1 70 ? 6.132 -5.207 -5.801 1.00 0.00 105 GLU A N 19
ATOM 29306 C CA . GLU A 1 70 ? 6.588 -6.317 -4.974 1.00 0.00 105 GLU A CA 19
ATOM 29307 C C . GLU A 1 70 ? 6.035 -6.202 -3.557 1.00 0.00 105 GLU A C 19
ATOM 29308 O O . GLU A 1 70 ? 5.595 -7.189 -2.968 1.00 0.00 105 GLU A O 19
ATOM 29320 N N . VAL A 1 71 ? 6.063 -4.989 -3.013 1.00 0.00 106 VAL A N 19
ATOM 29321 C CA . VAL A 1 71 ? 5.564 -4.744 -1.665 1.00 0.00 106 VAL A CA 19
ATOM 29322 C C . VAL A 1 71 ? 4.055 -4.945 -1.592 1.00 0.00 106 VAL A C 19
ATOM 29323 O O . VAL A 1 71 ? 3.545 -5.572 -0.662 1.00 0.00 106 VAL A O 19
ATOM 29336 N N . LEU A 1 72 ? 3.344 -4.409 -2.579 1.00 0.00 107 LEU A N 19
ATOM 29337 C CA . LEU A 1 72 ? 1.892 -4.530 -2.627 1.00 0.00 107 LEU A CA 19
ATOM 29338 C C . LEU A 1 72 ? 1.470 -5.990 -2.761 1.00 0.00 107 LEU A C 19
ATOM 29339 O O . LEU A 1 72 ? 0.611 -6.469 -2.021 1.00 0.00 107 LEU A O 19
ATOM 29355 N N . ARG A 1 73 ? 2.083 -6.692 -3.709 1.00 0.00 108 ARG A N 19
ATOM 29356 C CA . ARG A 1 73 ? 1.773 -8.098 -3.938 1.00 0.00 108 ARG A CA 19
ATOM 29357 C C . ARG A 1 73 ? 2.299 -8.965 -2.799 1.00 0.00 108 ARG A C 19
ATOM 29358 O O . ARG A 1 73 ? 1.863 -10.101 -2.618 1.00 0.00 108 ARG A O 19
ATOM 29379 N N . SER A 1 74 ? 3.239 -8.421 -2.033 1.00 0.00 109 SER A N 19
ATOM 29380 C CA . SER A 1 74 ? 3.829 -9.145 -0.914 1.00 0.00 109 SER A CA 19
ATOM 29381 C C . SER A 1 74 ? 2.974 -8.994 0.342 1.00 0.00 109 SER A C 19
ATOM 29382 O O . SER A 1 74 ? 2.980 -9.859 1.218 1.00 0.00 109 SER A O 19
ATOM 29390 N N . SER A 1 75 ? 2.240 -7.889 0.420 1.00 0.00 110 SER A N 19
ATOM 29391 C CA . SER A 1 75 ? 1.383 -7.621 1.569 1.00 0.00 110 SER A CA 19
ATOM 29392 C C . SER A 1 75 ? -0.017 -8.186 1.346 1.00 0.00 110 SER A C 19
ATOM 29393 O O . SER A 1 75 ? -0.626 -8.008 0.290 1.00 0.00 110 SER A O 19
ATOM 29401 N N . PRO A 1 76 ? -0.541 -8.886 2.363 1.00 0.00 111 PRO A N 19
ATOM 29402 C CA . PRO A 1 76 ? -1.874 -9.492 2.303 1.00 0.00 111 PRO A CA 19
ATOM 29403 C C . PRO A 1 76 ? -2.987 -8.449 2.320 1.00 0.00 111 PRO A C 19
ATOM 29404 O O . PRO A 1 76 ? -4.044 -8.647 1.725 1.00 0.00 111 PRO A O 19
ATOM 29415 N N . MET A 1 77 ? -2.738 -7.337 3.005 1.00 0.00 112 MET A N 19
ATOM 29416 C CA . MET A 1 77 ? -3.719 -6.261 3.097 1.00 0.00 112 MET A CA 19
ATOM 29417 C C . MET A 1 77 ? -4.099 -5.753 1.710 1.00 0.00 112 MET A C 19
ATOM 29418 O O . MET A 1 77 ? -5.193 -5.224 1.511 1.00 0.00 112 MET A O 19
ATOM 29432 N N . VAL A 1 78 ? -3.189 -5.916 0.754 1.00 0.00 113 VAL A N 19
ATOM 29433 C CA . VAL A 1 78 ? -3.430 -5.474 -0.614 1.00 0.00 113 VAL A CA 19
ATOM 29434 C C . VAL A 1 78 ? -3.116 -6.582 -1.613 1.00 0.00 113 VAL A C 19
ATOM 29435 O O . VAL A 1 78 ? -2.253 -7.424 -1.368 1.00 0.00 113 VAL A O 19
ATOM 29448 N N . GLN A 1 79 ? -3.822 -6.573 -2.739 1.00 0.00 114 GLN A N 19
ATOM 29449 C CA . GLN A 1 79 ? -3.618 -7.578 -3.774 1.00 0.00 114 GLN A CA 19
ATOM 29450 C C . GLN A 1 79 ? -3.486 -6.926 -5.147 1.00 0.00 114 GLN A C 19
ATOM 29451 O O . GLN A 1 79 ? -4.314 -6.103 -5.538 1.00 0.00 114 GLN A O 19
ATOM 29465 N N . VAL A 1 80 ? -2.439 -7.299 -5.876 1.00 0.00 115 VAL A N 19
ATOM 29466 C CA . VAL A 1 80 ? -2.198 -6.752 -7.205 1.00 0.00 115 VAL A CA 19
ATOM 29467 C C . VAL A 1 80 ? -2.692 -7.703 -8.289 1.00 0.00 115 VAL A C 19
ATOM 29468 O O . VAL A 1 80 ? -2.385 -8.895 -8.271 1.00 0.00 115 VAL A O 19
ATOM 29481 N N . ASP A 1 81 ? -3.457 -7.168 -9.234 1.00 0.00 116 ASP A N 19
ATOM 29482 C CA . ASP A 1 81 ? -3.994 -7.969 -10.328 1.00 0.00 116 ASP A CA 19
ATOM 29483 C C . ASP A 1 81 ? -2.872 -8.661 -11.094 1.00 0.00 116 ASP A C 19
ATOM 29484 O O . ASP A 1 81 ? -1.796 -8.095 -11.284 1.00 0.00 116 ASP A O 19
ATOM 29493 N N . GLU A 1 82 ? -3.132 -9.890 -11.531 1.00 0.00 117 GLU A N 19
ATOM 29494 C CA . GLU A 1 82 ? -2.142 -10.661 -12.275 1.00 0.00 117 GLU A CA 19
ATOM 29495 C C . GLU A 1 82 ? -1.330 -9.756 -13.198 1.00 0.00 117 GLU A C 19
ATOM 29496 O O . GLU A 1 82 ? -0.099 -9.774 -13.178 1.00 0.00 117 GLU A O 19
ATOM 29508 N N . LYS A 1 83 ? -2.029 -8.967 -14.007 1.00 0.00 118 LYS A N 19
ATOM 29509 C CA . LYS A 1 83 ? -1.376 -8.055 -14.938 1.00 0.00 118 LYS A CA 19
ATOM 29510 C C . LYS A 1 83 ? -0.464 -7.081 -14.197 1.00 0.00 118 LYS A C 19
ATOM 29511 O O . LYS A 1 83 ? 0.694 -6.896 -14.567 1.00 0.00 118 LYS A O 19
ATOM 29530 N N . GLY A 1 84 ? -0.996 -6.463 -13.147 1.00 0.00 119 GLY A N 19
ATOM 29531 C CA . GLY A 1 84 ? -0.216 -5.517 -12.370 1.00 0.00 119 GLY A CA 19
ATOM 29532 C C . GLY A 1 84 ? -0.461 -4.081 -12.789 1.00 0.00 119 GLY A C 19
ATOM 29533 O O . GLY A 1 84 ? 0.481 -3.303 -12.937 1.00 0.00 119 GLY A O 19
ATOM 29537 N N . GLU A 1 85 ? -1.728 -3.730 -12.983 1.00 0.00 120 GLU A N 19
ATOM 29538 C CA . GLU A 1 85 ? -2.091 -2.378 -13.392 1.00 0.00 120 GLU A CA 19
ATOM 29539 C C . GLU A 1 85 ? -2.942 -1.697 -12.322 1.00 0.00 120 GLU A C 19
ATOM 29540 O O . GLU A 1 85 ? -3.111 -0.477 -12.331 1.00 0.00 120 GLU A O 19
ATOM 29552 N N . LYS A 1 86 ? -3.474 -2.493 -11.403 1.00 0.00 121 LYS A N 19
ATOM 29553 C CA . LYS A 1 86 ? -4.306 -1.971 -10.325 1.00 0.00 121 LYS A CA 19
ATOM 29554 C C . LYS A 1 86 ? -4.218 -2.859 -9.088 1.00 0.00 121 LYS A C 19
ATOM 29555 O O . LYS A 1 86 ? -4.029 -4.071 -9.196 1.00 0.00 121 LYS A O 19
ATOM 29574 N N . VAL A 1 87 ? -4.358 -2.249 -7.916 1.00 0.00 122 VAL A N 19
ATOM 29575 C CA . VAL A 1 87 ? -4.296 -2.985 -6.659 1.00 0.00 122 VAL A CA 19
ATOM 29576 C C . VAL A 1 87 ? -5.530 -2.717 -5.804 1.00 0.00 122 VAL A C 19
ATOM 29577 O O . VAL A 1 87 ? -6.085 -1.619 -5.825 1.00 0.00 122 VAL A O 19
ATOM 29590 N N . ARG A 1 88 ? -5.954 -3.728 -5.052 1.00 0.00 123 ARG A N 19
ATOM 29591 C CA . ARG A 1 88 ? -7.122 -3.602 -4.190 1.00 0.00 123 ARG A CA 19
ATOM 29592 C C . ARG A 1 88 ? -6.852 -4.205 -2.815 1.00 0.00 123 ARG A C 19
ATOM 29593 O O . ARG A 1 88 ? -6.157 -5.213 -2.678 1.00 0.00 123 ARG A O 19
ATOM 29614 N N . PRO A 1 89 ? -7.411 -3.575 -1.772 1.00 0.00 124 PRO A N 19
ATOM 29615 C CA . PRO A 1 89 ? -7.244 -4.032 -0.389 1.00 0.00 124 PRO A CA 19
ATOM 29616 C C . PRO A 1 89 ? -7.978 -5.341 -0.119 1.00 0.00 124 PRO A C 19
ATOM 29617 O O . PRO A 1 89 ? -9.208 -5.386 -0.120 1.00 0.00 124 PRO A O 19
ATOM 29628 N N . SER A 1 90 ? -7.216 -6.405 0.114 1.00 0.00 125 SER A N 19
ATOM 29629 C CA . SER A 1 90 ? -7.794 -7.717 0.383 1.00 0.00 125 SER A CA 19
ATOM 29630 C C . SER A 1 90 ? -8.600 -7.700 1.679 1.00 0.00 125 SER A C 19
ATOM 29631 O O . SER A 1 90 ? -8.037 -7.669 2.773 1.00 0.00 125 SER A O 19
ATOM 29639 N N . HIS A 1 91 ? -9.922 -7.719 1.546 1.00 0.00 126 HIS A N 19
ATOM 29640 C CA . HIS A 1 91 ? -10.807 -7.706 2.705 1.00 0.00 126 HIS A CA 19
ATOM 29641 C C . HIS A 1 91 ? -11.102 -9.126 3.179 1.00 0.00 126 HIS A C 19
ATOM 29642 O O . HIS A 1 91 ? -12.188 -9.411 3.683 1.00 0.00 126 HIS A O 19
ATOM 29656 N N . LYS A 1 92 ? -10.129 -10.014 3.012 1.00 0.00 127 LYS A N 19
ATOM 29657 C CA . LYS A 1 92 ? -10.283 -11.405 3.422 1.00 0.00 127 LYS A CA 19
ATOM 29658 C C . LYS A 1 92 ? -9.413 -11.714 4.636 1.00 0.00 127 LYS A C 19
ATOM 29659 O O . LYS A 1 92 ? -8.298 -12.219 4.500 1.00 0.00 127 LYS A O 19
ATOM 29678 N N . ARG A 1 93 ? -9.930 -11.410 5.821 1.00 0.00 128 ARG A N 19
ATOM 29679 C CA . ARG A 1 93 ? -9.200 -11.655 7.060 1.00 0.00 128 ARG A CA 19
ATOM 29680 C C . ARG A 1 93 ? -8.646 -13.076 7.091 1.00 0.00 128 ARG A C 19
ATOM 29681 O O . ARG A 1 93 ? -9.396 -14.044 7.232 1.00 0.00 128 ARG A O 19
ATOM 29702 N N . CYS A 1 94 ? -7.329 -13.195 6.958 1.00 0.00 129 CYS A N 19
ATOM 29703 C CA . CYS A 1 94 ? -6.674 -14.499 6.971 1.00 0.00 129 CYS A CA 19
ATOM 29704 C C . CYS A 1 94 ? -5.189 -14.357 7.283 1.00 0.00 129 CYS A C 19
ATOM 29705 O O . CYS A 1 94 ? -4.504 -13.505 6.716 1.00 0.00 129 CYS A O 19
ATOM 29713 N N . ILE A 1 95 ? -4.697 -15.197 8.187 1.00 0.00 130 ILE A N 19
ATOM 29714 C CA . ILE A 1 95 ? -3.292 -15.165 8.574 1.00 0.00 130 ILE A CA 19
ATOM 29715 C C . ILE A 1 95 ? -2.835 -16.522 9.097 1.00 0.00 130 ILE A C 19
ATOM 29716 O O . ILE A 1 95 ? -3.540 -17.172 9.869 1.00 0.00 130 ILE A O 19
ATOM 29732 N N . SER A 1 96 ? -1.648 -16.946 8.672 1.00 0.00 131 SER A N 19
ATOM 29733 C CA . SER A 1 96 ? -1.096 -18.227 9.096 1.00 0.00 131 SER A CA 19
ATOM 29734 C C . SER A 1 96 ? -0.241 -18.063 10.349 1.00 0.00 131 SER A C 19
ATOM 29735 O O . SER A 1 96 ? 0.018 -19.027 11.067 1.00 0.00 131 SER A O 19
ATOM 29743 N N . GLY A 1 97 ? 0.195 -16.833 10.603 1.00 0.00 132 GLY A N 19
ATOM 29744 C CA . GLY A 1 97 ? 1.016 -16.564 11.769 1.00 0.00 132 GLY A CA 19
ATOM 29745 C C . GLY A 1 97 ? 2.489 -16.809 11.509 1.00 0.00 132 GLY A C 19
ATOM 29746 O O . GLY A 1 97 ? 3.030 -17.867 11.828 1.00 0.00 132 GLY A O 19
ATOM 29750 N N . PRO A 1 98 ? 3.163 -15.812 10.915 1.00 0.00 133 PRO A N 19
ATOM 29751 C CA . PRO A 1 98 ? 4.592 -15.901 10.599 1.00 0.00 133 PRO A CA 19
ATOM 29752 C C . PRO A 1 98 ? 5.464 -15.878 11.848 1.00 0.00 133 PRO A C 19
ATOM 29753 O O . PRO A 1 98 ? 5.501 -14.885 12.573 1.00 0.00 133 PRO A O 19
ATOM 29764 N N . SER A 1 99 ? 6.168 -16.980 12.093 1.00 0.00 134 SER A N 19
ATOM 29765 C CA . SER A 1 99 ? 7.039 -17.087 13.258 1.00 0.00 134 SER A CA 19
ATOM 29766 C C . SER A 1 99 ? 6.377 -16.477 14.490 1.00 0.00 134 SER A C 19
ATOM 29767 O O . SER A 1 99 ? 7.024 -15.788 15.279 1.00 0.00 134 SER A O 19
ATOM 29775 N N . SER A 1 100 ? 5.083 -16.734 14.646 1.00 0.00 135 SER A N 19
ATOM 29776 C CA . SER A 1 100 ? 4.331 -16.207 15.779 1.00 0.00 135 SER A CA 19
ATOM 29777 C C . SER A 1 100 ? 4.582 -17.038 17.033 1.00 0.00 135 SER A C 19
ATOM 29778 O O . SER A 1 100 ? 4.437 -18.260 17.021 1.00 0.00 135 SER A O 19
ATOM 29786 N N . GLY A 1 101 ? 4.963 -16.365 18.116 1.00 0.00 136 GLY A N 19
ATOM 29787 C CA . GLY A 1 101 ? 5.230 -17.057 19.363 1.00 0.00 136 GLY A CA 19
ATOM 29788 C C . GLY A 1 101 ? 6.476 -17.918 19.294 1.00 0.00 136 GLY A C 19
ATOM 29789 O O . GLY A 1 101 ? 7.560 -17.484 19.682 1.00 0.00 136 GLY A O 19
ATOM 29793 N N . GLY A 1 1 ? 14.358 16.061 27.819 1.00 0.00 36 GLY A N 20
ATOM 29794 C CA . GLY A 1 1 ? 14.489 14.679 27.398 1.00 0.00 36 GLY A CA 20
ATOM 29795 C C . GLY A 1 1 ? 15.110 14.549 26.021 1.00 0.00 36 GLY A C 20
ATOM 29796 O O . GLY A 1 1 ? 14.782 15.309 25.110 1.00 0.00 36 GLY A O 20
ATOM 29800 N N . SER A 1 2 ? 16.011 13.584 25.869 1.00 0.00 37 SER A N 20
ATOM 29801 C CA . SER A 1 2 ? 16.684 13.361 24.595 1.00 0.00 37 SER A CA 20
ATOM 29802 C C . SER A 1 2 ? 15.771 12.624 23.619 1.00 0.00 37 SER A C 20
ATOM 29803 O O . SER A 1 2 ? 15.513 11.431 23.774 1.00 0.00 37 SER A O 20
ATOM 29811 N N . SER A 1 3 ? 15.284 13.345 22.615 1.00 0.00 38 SER A N 20
ATOM 29812 C CA . SER A 1 3 ? 14.396 12.763 21.616 1.00 0.00 38 SER A CA 20
ATOM 29813 C C . SER A 1 3 ? 15.167 11.841 20.676 1.00 0.00 38 SER A C 20
ATOM 29814 O O . SER A 1 3 ? 14.721 10.736 20.367 1.00 0.00 38 SER A O 20
ATOM 29822 N N . GLY A 1 4 ? 16.327 12.306 20.221 1.00 0.00 39 GLY A N 20
ATOM 29823 C CA . GLY A 1 4 ? 17.142 11.512 19.320 1.00 0.00 39 GLY A CA 20
ATOM 29824 C C . GLY A 1 4 ? 17.266 12.139 17.946 1.00 0.00 39 GLY A C 20
ATOM 29825 O O . GLY A 1 4 ? 16.964 13.319 17.765 1.00 0.00 39 GLY A O 20
ATOM 29829 N N . SER A 1 5 ? 17.714 11.350 16.975 1.00 0.00 40 SER A N 20
ATOM 29830 C CA . SER A 1 5 ? 17.883 11.837 15.611 1.00 0.00 40 SER A CA 20
ATOM 29831 C C . SER A 1 5 ? 18.036 10.674 14.634 1.00 0.00 40 SER A C 20
ATOM 29832 O O . SER A 1 5 ? 18.844 9.771 14.849 1.00 0.00 40 SER A O 20
ATOM 29840 N N . SER A 1 6 ? 17.253 10.705 13.561 1.00 0.00 41 SER A N 20
ATOM 29841 C CA . SER A 1 6 ? 17.298 9.653 12.552 1.00 0.00 41 SER A CA 20
ATOM 29842 C C . SER A 1 6 ? 18.643 9.646 11.833 1.00 0.00 41 SER A C 20
ATOM 29843 O O . SER A 1 6 ? 19.325 10.667 11.759 1.00 0.00 41 SER A O 20
ATOM 29851 N N . GLY A 1 7 ? 19.018 8.486 11.304 1.00 0.00 42 GLY A N 20
ATOM 29852 C CA . GLY A 1 7 ? 20.280 8.365 10.597 1.00 0.00 42 GLY A CA 20
ATOM 29853 C C . GLY A 1 7 ? 20.698 6.922 10.397 1.00 0.00 42 GLY A C 20
ATOM 29854 O O . GLY A 1 7 ? 20.018 6.003 10.853 1.00 0.00 42 GLY A O 20
ATOM 29858 N N . ALA A 1 8 ? 21.820 6.722 9.714 1.00 0.00 43 ALA A N 20
ATOM 29859 C CA . ALA A 1 8 ? 22.327 5.380 9.454 1.00 0.00 43 ALA A CA 20
ATOM 29860 C C . ALA A 1 8 ? 21.221 4.464 8.943 1.00 0.00 43 ALA A C 20
ATOM 29861 O O . ALA A 1 8 ? 21.102 3.317 9.376 1.00 0.00 43 ALA A O 20
ATOM 29868 N N . VAL A 1 9 ? 20.412 4.977 8.022 1.00 0.00 44 VAL A N 20
ATOM 29869 C CA . VAL A 1 9 ? 19.315 4.204 7.452 1.00 0.00 44 VAL A CA 20
ATOM 29870 C C . VAL A 1 9 ? 19.830 3.176 6.450 1.00 0.00 44 VAL A C 20
ATOM 29871 O O . VAL A 1 9 ? 20.968 3.258 5.991 1.00 0.00 44 VAL A O 20
ATOM 29884 N N . SER A 1 10 ? 18.981 2.210 6.115 1.00 0.00 45 SER A N 20
ATOM 29885 C CA . SER A 1 10 ? 19.350 1.162 5.169 1.00 0.00 45 SER A CA 20
ATOM 29886 C C . SER A 1 10 ? 18.153 0.753 4.317 1.00 0.00 45 SER A C 20
ATOM 29887 O O . SER A 1 10 ? 17.048 1.267 4.489 1.00 0.00 45 SER A O 20
ATOM 29895 N N . THR A 1 11 ? 18.382 -0.177 3.395 1.00 0.00 46 THR A N 20
ATOM 29896 C CA . THR A 1 11 ? 17.324 -0.656 2.514 1.00 0.00 46 THR A CA 20
ATOM 29897 C C . THR A 1 11 ? 16.210 -1.329 3.307 1.00 0.00 46 THR A C 20
ATOM 29898 O O . THR A 1 11 ? 15.045 -1.291 2.912 1.00 0.00 46 THR A O 20
ATOM 29909 N N . GLU A 1 12 ? 16.575 -1.941 4.428 1.00 0.00 47 GLU A N 20
ATOM 29910 C CA . GLU A 1 12 ? 15.605 -2.623 5.278 1.00 0.00 47 GLU A CA 20
ATOM 29911 C C . GLU A 1 12 ? 14.599 -1.632 5.857 1.00 0.00 47 GLU A C 20
ATOM 29912 O O . GLU A 1 12 ? 13.403 -1.915 5.928 1.00 0.00 47 GLU A O 20
ATOM 29924 N N . ASP A 1 13 ? 15.093 -0.470 6.270 1.00 0.00 48 ASP A N 20
ATOM 29925 C CA . ASP A 1 13 ? 14.239 0.563 6.843 1.00 0.00 48 ASP A CA 20
ATOM 29926 C C . ASP A 1 13 ? 13.331 1.170 5.779 1.00 0.00 48 ASP A C 20
ATOM 29927 O O . ASP A 1 13 ? 12.132 1.348 5.998 1.00 0.00 48 ASP A O 20
ATOM 29936 N N . LEU A 1 14 ? 13.909 1.487 4.625 1.00 0.00 49 LEU A N 20
ATOM 29937 C CA . LEU A 1 14 ? 13.153 2.076 3.526 1.00 0.00 49 LEU A CA 20
ATOM 29938 C C . LEU A 1 14 ? 12.052 1.130 3.055 1.00 0.00 49 LEU A C 20
ATOM 29939 O O . LEU A 1 14 ? 10.913 1.543 2.841 1.00 0.00 49 LEU A O 20
ATOM 29955 N N . LYS A 1 15 ? 12.401 -0.143 2.897 1.00 0.00 50 LYS A N 20
ATOM 29956 C CA . LYS A 1 15 ? 11.443 -1.150 2.455 1.00 0.00 50 LYS A CA 20
ATOM 29957 C C . LYS A 1 15 ? 10.321 -1.318 3.474 1.00 0.00 50 LYS A C 20
ATOM 29958 O O . LYS A 1 15 ? 9.146 -1.379 3.113 1.00 0.00 50 LYS A O 20
ATOM 29977 N N . GLU A 1 16 ? 10.692 -1.391 4.749 1.00 0.00 51 GLU A N 20
ATOM 29978 C CA . GLU A 1 16 ? 9.716 -1.552 5.820 1.00 0.00 51 GLU A CA 20
ATOM 29979 C C . GLU A 1 16 ? 8.775 -0.353 5.883 1.00 0.00 51 GLU A C 20
ATOM 29980 O O . GLU A 1 16 ? 7.564 -0.508 6.052 1.00 0.00 51 GLU A O 20
ATOM 29992 N N . CYS A 1 17 ? 9.339 0.842 5.747 1.00 0.00 52 CYS A N 20
ATOM 29993 C CA . CYS A 1 17 ? 8.552 2.070 5.789 1.00 0.00 52 CYS A CA 20
ATOM 29994 C C . CYS A 1 17 ? 7.496 2.077 4.687 1.00 0.00 52 CYS A C 20
ATOM 29995 O O . CYS A 1 17 ? 6.333 2.403 4.929 1.00 0.00 52 CYS A O 20
ATOM 30003 N N . LEU A 1 18 ? 7.909 1.717 3.478 1.00 0.00 53 LEU A N 20
ATOM 30004 C CA . LEU A 1 18 ? 7.000 1.683 2.338 1.00 0.00 53 LEU A CA 20
ATOM 30005 C C . LEU A 1 18 ? 5.852 0.710 2.585 1.00 0.00 53 LEU A C 20
ATOM 30006 O O . LEU A 1 18 ? 4.700 0.993 2.253 1.00 0.00 53 LEU A O 20
ATOM 30022 N N . LYS A 1 19 ? 6.173 -0.438 3.172 1.00 0.00 54 LYS A N 20
ATOM 30023 C CA . LYS A 1 19 ? 5.169 -1.453 3.469 1.00 0.00 54 LYS A CA 20
ATOM 30024 C C . LYS A 1 19 ? 4.137 -0.925 4.460 1.00 0.00 54 LYS A C 20
ATOM 30025 O O . LYS A 1 19 ? 2.941 -1.186 4.325 1.00 0.00 54 LYS A O 20
ATOM 30044 N N . LYS A 1 20 ? 4.607 -0.181 5.455 1.00 0.00 55 LYS A N 20
ATOM 30045 C CA . LYS A 1 20 ? 3.725 0.387 6.468 1.00 0.00 55 LYS A CA 20
ATOM 30046 C C . LYS A 1 20 ? 2.808 1.444 5.861 1.00 0.00 55 LYS A C 20
ATOM 30047 O O . LYS A 1 20 ? 1.629 1.526 6.205 1.00 0.00 55 LYS A O 20
ATOM 30066 N N . GLN A 1 21 ? 3.356 2.246 4.955 1.00 0.00 56 GLN A N 20
ATOM 30067 C CA . GLN A 1 21 ? 2.585 3.297 4.299 1.00 0.00 56 GLN A CA 20
ATOM 30068 C C . GLN A 1 21 ? 1.498 2.700 3.411 1.00 0.00 56 GLN A C 20
ATOM 30069 O O . GLN A 1 21 ? 0.362 3.177 3.397 1.00 0.00 56 GLN A O 20
ATOM 30083 N N . LEU A 1 22 ? 1.852 1.656 2.671 1.00 0.00 57 LEU A N 20
ATOM 30084 C CA . LEU A 1 22 ? 0.907 0.994 1.779 1.00 0.00 57 LEU A CA 20
ATOM 30085 C C . LEU A 1 22 ? -0.221 0.338 2.570 1.00 0.00 57 LEU A C 20
ATOM 30086 O O . LEU A 1 22 ? -1.393 0.466 2.219 1.00 0.00 57 LEU A O 20
ATOM 30102 N N . GLU A 1 23 ? 0.143 -0.361 3.640 1.00 0.00 58 GLU A N 20
ATOM 30103 C CA . GLU A 1 23 ? -0.840 -1.034 4.482 1.00 0.00 58 GLU A CA 20
ATOM 30104 C C . GLU A 1 23 ? -1.733 -0.022 5.191 1.00 0.00 58 GLU A C 20
ATOM 30105 O O . GLU A 1 23 ? -2.955 -0.173 5.225 1.00 0.00 58 GLU A O 20
ATOM 30117 N N . PHE A 1 24 ? -1.117 1.009 5.757 1.00 0.00 59 PHE A N 20
ATOM 30118 C CA . PHE A 1 24 ? -1.855 2.047 6.468 1.00 0.00 59 PHE A CA 20
ATOM 30119 C C . PHE A 1 24 ? -2.754 2.826 5.512 1.00 0.00 59 PHE A C 20
ATOM 30120 O O . PHE A 1 24 ? -3.941 3.018 5.778 1.00 0.00 59 PHE A O 20
ATOM 30137 N N . CYS A 1 25 ? -2.180 3.271 4.400 1.00 0.00 60 CYS A N 20
ATOM 30138 C CA . CYS A 1 25 ? -2.928 4.030 3.404 1.00 0.00 60 CYS A CA 20
ATOM 30139 C C . CYS A 1 25 ? -4.098 3.214 2.864 1.00 0.00 60 CYS A C 20
ATOM 30140 O O . CYS A 1 25 ? -5.130 3.765 2.484 1.00 0.00 60 CYS A O 20
ATOM 30148 N N . PHE A 1 26 ? -3.926 1.896 2.830 1.00 0.00 61 PHE A N 20
ATOM 30149 C CA . PHE A 1 26 ? -4.966 1.003 2.332 1.00 0.00 61 PHE A CA 20
ATOM 30150 C C . PHE A 1 26 ? -5.842 0.499 3.475 1.00 0.00 61 PHE A C 20
ATOM 30151 O O . PHE A 1 26 ? -6.735 -0.323 3.271 1.00 0.00 61 PHE A O 20
ATOM 30168 N N . SER A 1 27 ? -5.580 0.999 4.679 1.00 0.00 62 SER A N 20
ATOM 30169 C CA . SER A 1 27 ? -6.341 0.596 5.856 1.00 0.00 62 SER A CA 20
ATOM 30170 C C . SER A 1 27 ? -7.786 1.075 5.757 1.00 0.00 62 SER A C 20
ATOM 30171 O O . SER A 1 27 ? -8.085 2.040 5.055 1.00 0.00 62 SER A O 20
ATOM 30179 N N . ARG A 1 28 ? -8.678 0.391 6.467 1.00 0.00 63 ARG A N 20
ATOM 30180 C CA . ARG A 1 28 ? -10.093 0.746 6.460 1.00 0.00 63 ARG A CA 20
ATOM 30181 C C . ARG A 1 28 ? -10.299 2.169 6.968 1.00 0.00 63 ARG A C 20
ATOM 30182 O O . ARG A 1 28 ? -11.049 2.946 6.376 1.00 0.00 63 ARG A O 20
ATOM 30203 N N . GLU A 1 29 ? -9.631 2.503 8.067 1.00 0.00 64 GLU A N 20
ATOM 30204 C CA . GLU A 1 29 ? -9.743 3.834 8.655 1.00 0.00 64 GLU A CA 20
ATOM 30205 C C . GLU A 1 29 ? -9.111 4.885 7.746 1.00 0.00 64 GLU A C 20
ATOM 30206 O O . GLU A 1 29 ? -9.639 5.984 7.592 1.00 0.00 64 GLU A O 20
ATOM 30218 N N . ASN A 1 30 ? -7.976 4.535 7.148 1.00 0.00 65 ASN A N 20
ATOM 30219 C CA . ASN A 1 30 ? -7.270 5.448 6.257 1.00 0.00 65 ASN A CA 20
ATOM 30220 C C . ASN A 1 30 ? -8.069 5.687 4.979 1.00 0.00 65 ASN A C 20
ATOM 30221 O O . ASN A 1 30 ? -8.125 6.807 4.469 1.00 0.00 65 ASN A O 20
ATOM 30232 N N . LEU A 1 31 ? -8.686 4.628 4.467 1.00 0.00 66 LEU A N 20
ATOM 30233 C CA . LEU A 1 31 ? -9.482 4.721 3.248 1.00 0.00 66 LEU A CA 20
ATOM 30234 C C . LEU A 1 31 ? -10.690 5.630 3.456 1.00 0.00 66 LEU A C 20
ATOM 30235 O O . LEU A 1 31 ? -10.996 6.473 2.614 1.00 0.00 66 LEU A O 20
ATOM 30251 N N . SER A 1 32 ? -11.370 5.453 4.584 1.00 0.00 67 SER A N 20
ATOM 30252 C CA . SER A 1 32 ? -12.545 6.255 4.903 1.00 0.00 67 SER A CA 20
ATOM 30253 C C . SER A 1 32 ? -12.151 7.698 5.210 1.00 0.00 67 SER A C 20
ATOM 30254 O O . SER A 1 32 ? -12.853 8.638 4.836 1.00 0.00 67 SER A O 20
ATOM 30262 N N . LYS A 1 33 ? -11.023 7.864 5.891 1.00 0.00 68 LYS A N 20
ATOM 30263 C CA . LYS A 1 33 ? -10.532 9.190 6.248 1.00 0.00 68 LYS A CA 20
ATOM 30264 C C . LYS A 1 33 ? -9.905 9.881 5.042 1.00 0.00 68 LYS A C 20
ATOM 30265 O O . LYS A 1 33 ? -9.932 11.107 4.934 1.00 0.00 68 LYS A O 20
ATOM 30284 N N . ASP A 1 34 ? -9.343 9.086 4.137 1.00 0.00 69 ASP A N 20
ATOM 30285 C CA . ASP A 1 34 ? -8.712 9.622 2.936 1.00 0.00 69 ASP A CA 20
ATOM 30286 C C . ASP A 1 34 ? -9.736 9.813 1.822 1.00 0.00 69 ASP A C 20
ATOM 30287 O O . ASP A 1 34 ? -9.827 9.000 0.902 1.00 0.00 69 ASP A O 20
ATOM 30296 N N . LEU A 1 35 ? -10.506 10.892 1.912 1.00 0.00 70 LEU A N 20
ATOM 30297 C CA . LEU A 1 35 ? -11.526 11.190 0.912 1.00 0.00 70 LEU A CA 20
ATOM 30298 C C . LEU A 1 35 ? -10.928 11.193 -0.491 1.00 0.00 70 LEU A C 20
ATOM 30299 O O . LEU A 1 35 ? -11.568 10.765 -1.451 1.00 0.00 70 LEU A O 20
ATOM 30315 N N . TYR A 1 36 ? -9.696 11.677 -0.602 1.00 0.00 71 TYR A N 20
ATOM 30316 C CA . TYR A 1 36 ? -9.011 11.737 -1.888 1.00 0.00 71 TYR A CA 20
ATOM 30317 C C . TYR A 1 36 ? -8.820 10.338 -2.468 1.00 0.00 71 TYR A C 20
ATOM 30318 O O . TYR A 1 36 ? -9.089 10.099 -3.646 1.00 0.00 71 TYR A O 20
ATOM 30336 N N . LEU A 1 37 ? -8.352 9.418 -1.632 1.00 0.00 72 LEU A N 20
ATOM 30337 C CA . LEU A 1 37 ? -8.124 8.041 -2.060 1.00 0.00 72 LEU A CA 20
ATOM 30338 C C . LEU A 1 37 ? -9.420 7.400 -2.545 1.00 0.00 72 LEU A C 20
ATOM 30339 O O . LEU A 1 37 ? -9.430 6.669 -3.536 1.00 0.00 72 LEU A O 20
ATOM 30355 N N . ILE A 1 38 ? -10.512 7.680 -1.841 1.00 0.00 73 ILE A N 20
ATOM 30356 C CA . ILE A 1 38 ? -11.814 7.132 -2.200 1.00 0.00 73 ILE A CA 20
ATOM 30357 C C . ILE A 1 38 ? -12.255 7.624 -3.576 1.00 0.00 73 ILE A C 20
ATOM 30358 O O . ILE A 1 38 ? -12.775 6.854 -4.383 1.00 0.00 73 ILE A O 20
ATOM 30374 N N . SER A 1 39 ? -12.041 8.910 -3.835 1.00 0.00 74 SER A N 20
ATOM 30375 C CA . SER A 1 39 ? -12.418 9.505 -5.112 1.00 0.00 74 SER A CA 20
ATOM 30376 C C . SER A 1 39 ? -11.584 8.925 -6.249 1.00 0.00 74 SER A C 20
ATOM 30377 O O . SER A 1 39 ? -12.054 8.811 -7.381 1.00 0.00 74 SER A O 20
ATOM 30385 N N . GLN A 1 40 ? -10.344 8.560 -5.938 1.00 0.00 75 GLN A N 20
ATOM 30386 C CA . GLN A 1 40 ? -9.444 7.992 -6.935 1.00 0.00 75 GLN A CA 20
ATOM 30387 C C . GLN A 1 40 ? -9.679 6.493 -7.091 1.00 0.00 75 GLN A C 20
ATOM 30388 O O . GLN A 1 40 ? -9.375 5.913 -8.133 1.00 0.00 75 GLN A O 20
ATOM 30402 N N . MET A 1 41 ? -10.224 5.873 -6.049 1.00 0.00 76 MET A N 20
ATOM 30403 C CA . MET A 1 41 ? -10.502 4.442 -6.072 1.00 0.00 76 MET A CA 20
ATOM 30404 C C . MET A 1 41 ? -11.521 4.103 -7.155 1.00 0.00 76 MET A C 20
ATOM 30405 O O . MET A 1 41 ? -12.128 4.993 -7.751 1.00 0.00 76 MET A O 20
ATOM 30419 N N . ASP A 1 42 ? -11.703 2.812 -7.406 1.00 0.00 77 ASP A N 20
ATOM 30420 C CA . ASP A 1 42 ? -12.649 2.355 -8.419 1.00 0.00 77 ASP A CA 20
ATOM 30421 C C . ASP A 1 42 ? -13.909 1.790 -7.769 1.00 0.00 77 ASP A C 20
ATOM 30422 O O . ASP A 1 42 ? -14.057 1.823 -6.548 1.00 0.00 77 ASP A O 20
ATOM 30431 N N . SER A 1 43 ? -14.814 1.274 -8.594 1.00 0.00 78 SER A N 20
ATOM 30432 C CA . SER A 1 43 ? -16.063 0.706 -8.101 1.00 0.00 78 SER A CA 20
ATOM 30433 C C . SER A 1 43 ? -15.799 -0.540 -7.261 1.00 0.00 78 SER A C 20
ATOM 30434 O O . SER A 1 43 ? -16.392 -0.723 -6.198 1.00 0.00 78 SER A O 20
ATOM 30442 N N . ASP A 1 44 ? -14.905 -1.394 -7.748 1.00 0.00 79 ASP A N 20
ATOM 30443 C CA . ASP A 1 44 ? -14.561 -2.624 -7.043 1.00 0.00 79 ASP A CA 20
ATOM 30444 C C . ASP A 1 44 ? -13.468 -2.369 -6.009 1.00 0.00 79 ASP A C 20
ATOM 30445 O O . ASP A 1 44 ? -12.746 -3.287 -5.619 1.00 0.00 79 ASP A O 20
ATOM 30454 N N . GLN A 1 45 ? -13.353 -1.120 -5.572 1.00 0.00 80 GLN A N 20
ATOM 30455 C CA . GLN A 1 45 ? -12.347 -0.746 -4.585 1.00 0.00 80 GLN A CA 20
ATOM 30456 C C . GLN A 1 45 ? -10.940 -0.959 -5.135 1.00 0.00 80 GLN A C 20
ATOM 30457 O O . GLN A 1 45 ? -10.085 -1.545 -4.471 1.00 0.00 80 GLN A O 20
ATOM 30471 N N . PHE A 1 46 ? -10.707 -0.479 -6.351 1.00 0.00 81 PHE A N 20
ATOM 30472 C CA . PHE A 1 46 ? -9.403 -0.617 -6.991 1.00 0.00 81 PHE A CA 20
ATOM 30473 C C . PHE A 1 46 ? -8.698 0.732 -7.087 1.00 0.00 81 PHE A C 20
ATOM 30474 O O . PHE A 1 46 ? -9.321 1.750 -7.391 1.00 0.00 81 PHE A O 20
ATOM 30491 N N . ILE A 1 47 ? -7.395 0.732 -6.825 1.00 0.00 82 ILE A N 20
ATOM 30492 C CA . ILE A 1 47 ? -6.605 1.956 -6.882 1.00 0.00 82 ILE A CA 20
ATOM 30493 C C . ILE A 1 47 ? -5.508 1.853 -7.936 1.00 0.00 82 ILE A C 20
ATOM 30494 O O . ILE A 1 47 ? -4.833 0.831 -8.067 1.00 0.00 82 ILE A O 20
ATOM 30510 N N . PRO A 1 48 ? -5.322 2.936 -8.704 1.00 0.00 83 PRO A N 20
ATOM 30511 C CA . PRO A 1 48 ? -4.305 2.993 -9.759 1.00 0.00 83 PRO A CA 20
ATOM 30512 C C . PRO A 1 48 ? -2.888 3.028 -9.196 1.00 0.00 83 PRO A C 20
ATOM 30513 O O . PRO A 1 48 ? -2.618 3.717 -8.212 1.00 0.00 83 PRO A O 20
ATOM 30524 N N . ILE A 1 49 ? -1.987 2.283 -9.827 1.00 0.00 84 ILE A N 20
ATOM 30525 C CA . ILE A 1 49 ? -0.597 2.231 -9.390 1.00 0.00 84 ILE A CA 20
ATOM 30526 C C . ILE A 1 49 ? 0.085 3.583 -9.567 1.00 0.00 84 ILE A C 20
ATOM 30527 O O . ILE A 1 49 ? 1.001 3.930 -8.820 1.00 0.00 84 ILE A O 20
ATOM 30543 N N . TRP A 1 50 ? -0.367 4.343 -10.558 1.00 0.00 85 TRP A N 20
ATOM 30544 C CA . TRP A 1 50 ? 0.199 5.658 -10.833 1.00 0.00 85 TRP A CA 20
ATOM 30545 C C . TRP A 1 50 ? -0.022 6.602 -9.656 1.00 0.00 85 TRP A C 20
ATOM 30546 O O . TRP A 1 50 ? 0.850 7.404 -9.316 1.00 0.00 85 TRP A O 20
ATOM 30567 N N . THR A 1 51 ? -1.194 6.504 -9.037 1.00 0.00 86 THR A N 20
ATOM 30568 C CA . THR A 1 51 ? -1.531 7.350 -7.899 1.00 0.00 86 THR A CA 20
ATOM 30569 C C . THR A 1 51 ? -0.652 7.029 -6.696 1.00 0.00 86 THR A C 20
ATOM 30570 O O . THR A 1 51 ? -0.140 7.930 -6.030 1.00 0.00 86 THR A O 20
ATOM 30581 N N . VAL A 1 52 ? -0.480 5.740 -6.423 1.00 0.00 87 VAL A N 20
ATOM 30582 C CA . VAL A 1 52 ? 0.340 5.300 -5.299 1.00 0.00 87 VAL A CA 20
ATOM 30583 C C . VAL A 1 52 ? 1.797 5.706 -5.490 1.00 0.00 87 VAL A C 20
ATOM 30584 O O . VAL A 1 52 ? 2.439 6.204 -4.567 1.00 0.00 87 VAL A O 20
ATOM 30597 N N . ALA A 1 53 ? 2.312 5.489 -6.696 1.00 0.00 88 ALA A N 20
ATOM 30598 C CA . ALA A 1 53 ? 3.694 5.834 -7.010 1.00 0.00 88 ALA A CA 20
ATOM 30599 C C . ALA A 1 53 ? 3.876 7.346 -7.094 1.00 0.00 88 ALA A C 20
ATOM 30600 O O . ALA A 1 53 ? 4.988 7.855 -6.960 1.00 0.00 88 ALA A O 20
ATOM 30607 N N . ASN A 1 54 ? 2.776 8.058 -7.317 1.00 0.00 89 ASN A N 20
ATOM 30608 C CA . ASN A 1 54 ? 2.816 9.513 -7.422 1.00 0.00 89 ASN A CA 20
ATOM 30609 C C . ASN A 1 54 ? 2.740 10.158 -6.042 1.00 0.00 89 ASN A C 20
ATOM 30610 O O . ASN A 1 54 ? 3.134 11.310 -5.862 1.00 0.00 89 ASN A O 20
ATOM 30621 N N . MET A 1 55 ? 2.231 9.408 -5.070 1.00 0.00 90 MET A N 20
ATOM 30622 C CA . MET A 1 55 ? 2.106 9.908 -3.705 1.00 0.00 90 MET A CA 20
ATOM 30623 C C . MET A 1 55 ? 3.400 10.573 -3.248 1.00 0.00 90 MET A C 20
ATOM 30624 O O . MET A 1 55 ? 4.487 10.032 -3.443 1.00 0.00 90 MET A O 20
ATOM 30638 N N . GLU A 1 56 ? 3.273 11.749 -2.642 1.00 0.00 91 GLU A N 20
ATOM 30639 C CA . GLU A 1 56 ? 4.434 12.487 -2.159 1.00 0.00 91 GLU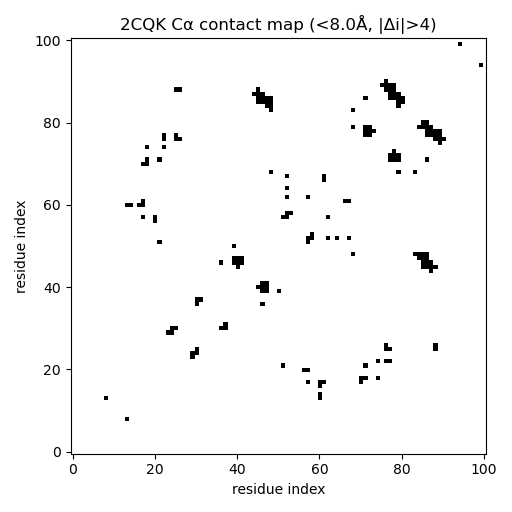 A CA 20
ATOM 30640 C C . GLU A 1 56 ? 5.253 11.640 -1.189 1.00 0.00 91 GLU A C 20
ATOM 30641 O O . GLU A 1 56 ? 6.473 11.538 -1.317 1.00 0.00 91 GLU A O 20
ATOM 30653 N N . GLU A 1 57 ? 4.573 11.036 -0.220 1.00 0.00 92 GLU A N 20
ATOM 30654 C CA . GLU A 1 57 ? 5.238 10.199 0.772 1.00 0.00 92 GLU A CA 20
ATOM 30655 C C . GLU A 1 57 ? 5.892 8.988 0.112 1.00 0.00 92 GLU A C 20
ATOM 30656 O O . GLU A 1 57 ? 7.041 8.656 0.400 1.00 0.00 92 GLU A O 20
ATOM 30668 N N . ILE A 1 58 ? 5.149 8.332 -0.774 1.00 0.00 93 ILE A N 20
ATOM 30669 C CA . ILE A 1 58 ? 5.655 7.159 -1.474 1.00 0.00 93 ILE A CA 20
ATOM 30670 C C . ILE A 1 58 ? 6.892 7.502 -2.298 1.00 0.00 93 ILE A C 20
ATOM 30671 O O . ILE A 1 58 ? 7.855 6.736 -2.341 1.00 0.00 93 ILE A O 20
ATOM 30687 N N . LYS A 1 59 ? 6.859 8.659 -2.951 1.00 0.00 94 LYS A N 20
ATOM 30688 C CA . LYS A 1 59 ? 7.978 9.107 -3.772 1.00 0.00 94 LYS A CA 20
ATOM 30689 C C . LYS A 1 59 ? 9.196 9.420 -2.908 1.00 0.00 94 LYS A C 20
ATOM 30690 O O . LYS A 1 59 ? 10.330 9.127 -3.285 1.00 0.00 94 LYS A O 20
ATOM 30709 N N . LYS A 1 60 ? 8.953 10.016 -1.746 1.00 0.00 95 LYS A N 20
ATOM 30710 C CA . LYS A 1 60 ? 10.029 10.368 -0.826 1.00 0.00 95 LYS A CA 20
ATOM 30711 C C . LYS A 1 60 ? 10.714 9.116 -0.287 1.00 0.00 95 LYS A C 20
ATOM 30712 O O . LYS A 1 60 ? 11.910 9.129 0.010 1.00 0.00 95 LYS A O 20
ATOM 30731 N N . LEU A 1 61 ? 9.950 8.036 -0.164 1.00 0.00 96 LEU A N 20
ATOM 30732 C CA . LEU A 1 61 ? 10.485 6.774 0.338 1.00 0.00 96 LEU A CA 20
ATOM 30733 C C . LEU A 1 61 ? 11.113 5.961 -0.790 1.00 0.00 96 LEU A C 20
ATOM 30734 O O . LEU A 1 61 ? 12.132 5.298 -0.600 1.00 0.00 96 LEU A O 20
ATOM 30750 N N . THR A 1 62 ? 10.497 6.019 -1.967 1.00 0.00 97 THR A N 20
ATOM 30751 C CA . THR A 1 62 ? 10.994 5.289 -3.126 1.00 0.00 97 THR A CA 20
ATOM 30752 C C . THR A 1 62 ? 10.335 5.779 -4.410 1.00 0.00 97 THR A C 20
ATOM 30753 O O . THR A 1 62 ? 9.152 6.124 -4.420 1.00 0.00 97 THR A O 20
ATOM 30764 N N . THR A 1 63 ? 11.105 5.808 -5.492 1.00 0.00 98 THR A N 20
ATOM 30765 C CA . THR A 1 63 ? 10.594 6.257 -6.782 1.00 0.00 98 THR A CA 20
ATOM 30766 C C . THR A 1 63 ? 10.574 5.115 -7.793 1.00 0.00 98 THR A C 20
ATOM 30767 O O . THR A 1 63 ? 10.653 5.341 -9.000 1.00 0.00 98 THR A O 20
ATOM 30778 N N . ASP A 1 64 ? 10.467 3.890 -7.291 1.00 0.00 99 ASP A N 20
ATOM 30779 C CA . ASP A 1 64 ? 10.434 2.712 -8.150 1.00 0.00 99 ASP A CA 20
ATOM 30780 C C . ASP A 1 64 ? 9.047 2.075 -8.146 1.00 0.00 99 ASP A C 20
ATOM 30781 O O . ASP A 1 64 ? 8.529 1.666 -7.108 1.00 0.00 99 ASP A O 20
ATOM 30790 N N . PRO A 1 65 ? 8.431 1.990 -9.335 1.00 0.00 100 PRO A N 20
ATOM 30791 C CA . PRO A 1 65 ? 7.097 1.406 -9.495 1.00 0.00 100 PRO A CA 20
ATOM 30792 C C . PRO A 1 65 ? 7.096 -0.104 -9.276 1.00 0.00 100 PRO A C 20
ATOM 30793 O O . PRO A 1 65 ? 6.159 -0.657 -8.699 1.00 0.00 100 PRO A O 20
ATOM 30804 N N . ASP A 1 66 ? 8.150 -0.765 -9.740 1.00 0.00 101 ASP A N 20
ATOM 30805 C CA . ASP A 1 66 ? 8.272 -2.211 -9.593 1.00 0.00 101 ASP A CA 20
ATOM 30806 C C . ASP A 1 66 ? 8.353 -2.603 -8.122 1.00 0.00 101 ASP A C 20
ATOM 30807 O O . ASP A 1 66 ? 7.732 -3.577 -7.693 1.00 0.00 101 ASP A O 20
ATOM 30816 N N . LEU A 1 67 ? 9.123 -1.841 -7.353 1.00 0.00 102 LEU A N 20
ATOM 30817 C CA . LEU A 1 67 ? 9.287 -2.109 -5.929 1.00 0.00 102 LEU A CA 20
ATOM 30818 C C . LEU A 1 67 ? 7.958 -1.970 -5.192 1.00 0.00 102 LEU A C 20
ATOM 30819 O O . LEU A 1 67 ? 7.624 -2.790 -4.336 1.00 0.00 102 LEU A O 20
ATOM 30835 N N . ILE A 1 68 ? 7.204 -0.931 -5.533 1.00 0.00 103 ILE A N 20
ATOM 30836 C CA . ILE A 1 68 ? 5.911 -0.688 -4.905 1.00 0.00 103 ILE A CA 20
ATOM 30837 C C . ILE A 1 68 ? 4.956 -1.850 -5.148 1.00 0.00 103 ILE A C 20
ATOM 30838 O O . ILE A 1 68 ? 4.285 -2.320 -4.228 1.00 0.00 103 ILE A O 20
ATOM 30854 N N . LEU A 1 69 ? 4.899 -2.313 -6.392 1.00 0.00 104 LEU A N 20
ATOM 30855 C CA . LEU A 1 69 ? 4.027 -3.425 -6.757 1.00 0.00 104 LEU A CA 20
ATOM 30856 C C . LEU A 1 69 ? 4.427 -4.697 -6.015 1.00 0.00 104 LEU A C 20
ATOM 30857 O O . LEU A 1 69 ? 3.573 -5.493 -5.625 1.00 0.00 104 LEU A O 20
ATOM 30873 N N . GLU A 1 70 ? 5.729 -4.878 -5.822 1.00 0.00 105 GLU A N 20
ATOM 30874 C CA . GLU A 1 70 ? 6.241 -6.054 -5.126 1.00 0.00 105 GLU A CA 20
ATOM 30875 C C . GLU A 1 70 ? 5.833 -6.034 -3.656 1.00 0.00 105 GLU A C 20
ATOM 30876 O O . GLU A 1 70 ? 5.484 -7.068 -3.083 1.00 0.00 105 GLU A O 20
ATOM 30888 N N . VAL A 1 71 ? 5.879 -4.852 -3.050 1.00 0.00 106 VAL A N 20
ATOM 30889 C CA . VAL A 1 71 ? 5.515 -4.698 -1.647 1.00 0.00 106 VAL A CA 20
ATOM 30890 C C . VAL A 1 71 ? 4.024 -4.941 -1.436 1.00 0.00 106 VAL A C 20
ATOM 30891 O O . VAL A 1 71 ? 3.625 -5.657 -0.516 1.00 0.00 106 VAL A O 20
ATOM 30904 N N . LEU A 1 72 ? 3.206 -4.342 -2.293 1.00 0.00 107 LEU A N 20
ATOM 30905 C CA . LEU A 1 72 ? 1.758 -4.493 -2.203 1.00 0.00 107 LEU A CA 20
ATOM 30906 C C . LEU A 1 72 ? 1.343 -5.935 -2.479 1.00 0.00 107 LEU A C 20
ATOM 30907 O O . LEU A 1 72 ? 0.550 -6.516 -1.739 1.00 0.00 107 LEU A O 20
ATOM 30923 N N . ARG A 1 73 ? 1.886 -6.506 -3.549 1.00 0.00 108 ARG A N 20
ATOM 30924 C CA . ARG A 1 73 ? 1.573 -7.881 -3.922 1.00 0.00 108 ARG A CA 20
ATOM 30925 C C . ARG A 1 73 ? 2.142 -8.864 -2.904 1.00 0.00 108 ARG A C 20
ATOM 30926 O O . ARG A 1 73 ? 1.603 -9.954 -2.710 1.00 0.00 108 ARG A O 20
ATOM 30947 N N . SER A 1 74 ? 3.236 -8.472 -2.258 1.00 0.00 109 SER A N 20
ATOM 30948 C CA . SER A 1 74 ? 3.882 -9.321 -1.264 1.00 0.00 109 SER A CA 20
ATOM 30949 C C . SER A 1 74 ? 3.101 -9.310 0.047 1.00 0.00 109 SER A C 20
ATOM 30950 O O . SER A 1 74 ? 3.199 -10.241 0.848 1.00 0.00 109 SER A O 20
ATOM 30958 N N . SER A 1 75 ? 2.327 -8.251 0.260 1.00 0.00 110 SER A N 20
ATOM 30959 C CA . SER A 1 75 ? 1.532 -8.117 1.476 1.00 0.00 110 SER A CA 20
ATOM 30960 C C . SER A 1 75 ? 0.124 -8.666 1.268 1.00 0.00 110 SER A C 20
ATOM 30961 O O . SER A 1 75 ? -0.513 -8.438 0.239 1.00 0.00 110 SER A O 20
ATOM 30969 N N . PRO A 1 76 ? -0.374 -9.409 2.267 1.00 0.00 111 PRO A N 20
ATOM 30970 C CA . PRO A 1 76 ? -1.711 -10.007 2.219 1.00 0.00 111 PRO A CA 20
ATOM 30971 C C . PRO A 1 76 ? -2.818 -8.962 2.313 1.00 0.00 111 PRO A C 20
ATOM 30972 O O . PRO A 1 76 ? -3.896 -9.134 1.748 1.00 0.00 111 PRO A O 20
ATOM 30983 N N . MET A 1 77 ? -2.541 -7.879 3.032 1.00 0.00 112 MET A N 20
ATOM 30984 C CA . MET A 1 77 ? -3.513 -6.804 3.199 1.00 0.00 112 MET A CA 20
ATOM 30985 C C . MET A 1 77 ? -4.003 -6.300 1.846 1.00 0.00 112 MET A C 20
ATOM 30986 O O . MET A 1 77 ? -5.164 -5.914 1.698 1.00 0.00 112 MET A O 20
ATOM 31000 N N . VAL A 1 78 ? -3.112 -6.302 0.860 1.00 0.00 113 VAL A N 20
ATOM 31001 C CA . VAL A 1 78 ? -3.454 -5.846 -0.482 1.00 0.00 113 VAL A CA 20
ATOM 31002 C C . VAL A 1 78 ? -3.050 -6.874 -1.533 1.00 0.00 113 VAL A C 20
ATOM 31003 O O . VAL A 1 78 ? -2.261 -7.777 -1.258 1.00 0.00 113 VAL A O 20
ATOM 31016 N N . GLN A 1 79 ? -3.596 -6.728 -2.736 1.00 0.00 114 GLN A N 20
ATOM 31017 C CA . GLN A 1 79 ? -3.291 -7.645 -3.828 1.00 0.00 114 GLN A CA 20
ATOM 31018 C C . GLN A 1 79 ? -3.166 -6.895 -5.149 1.00 0.00 114 GLN A C 20
ATOM 31019 O O . GLN A 1 79 ? -4.009 -6.062 -5.486 1.00 0.00 114 GLN A O 20
ATOM 31033 N N . VAL A 1 80 ? -2.108 -7.193 -5.897 1.00 0.00 115 VAL A N 20
ATOM 31034 C CA . VAL A 1 80 ? -1.872 -6.548 -7.182 1.00 0.00 115 VAL A CA 20
ATOM 31035 C C . VAL A 1 80 ? -2.298 -7.449 -8.336 1.00 0.00 115 VAL A C 20
ATOM 31036 O O . VAL A 1 80 ? -1.772 -8.549 -8.505 1.00 0.00 115 VAL A O 20
ATOM 31049 N N . ASP A 1 81 ? -3.254 -6.976 -9.128 1.00 0.00 116 ASP A N 20
ATOM 31050 C CA . ASP A 1 81 ? -3.750 -7.738 -10.268 1.00 0.00 116 ASP A CA 20
ATOM 31051 C C . ASP A 1 81 ? -2.615 -8.492 -10.953 1.00 0.00 116 ASP A C 20
ATOM 31052 O O . ASP A 1 81 ? -1.485 -8.009 -11.014 1.00 0.00 116 ASP A O 20
ATOM 31061 N N . GLU A 1 82 ? -2.925 -9.679 -11.465 1.00 0.00 117 GLU A N 20
ATOM 31062 C CA . GLU A 1 82 ? -1.929 -10.501 -12.143 1.00 0.00 117 GLU A CA 20
ATOM 31063 C C . GLU A 1 82 ? -1.241 -9.714 -13.256 1.00 0.00 117 GLU A C 20
ATOM 31064 O O . GLU A 1 82 ? -0.150 -10.071 -13.701 1.00 0.00 117 GLU A O 20
ATOM 31076 N N . LYS A 1 83 ? -1.888 -8.642 -13.701 1.00 0.00 118 LYS A N 20
ATOM 31077 C CA . LYS A 1 83 ? -1.340 -7.804 -14.761 1.00 0.00 118 LYS A CA 20
ATOM 31078 C C . LYS A 1 83 ? -0.447 -6.710 -14.184 1.00 0.00 118 LYS A C 20
ATOM 31079 O O . LYS A 1 83 ? 0.559 -6.336 -14.784 1.00 0.00 118 LYS A O 20
ATOM 31098 N N . GLY A 1 84 ? -0.820 -6.204 -13.011 1.00 0.00 119 GLY A N 20
ATOM 31099 C CA . GLY A 1 84 ? -0.040 -5.161 -12.372 1.00 0.00 119 GLY A CA 20
ATOM 31100 C C . GLY A 1 84 ? -0.452 -3.772 -12.820 1.00 0.00 119 GLY A C 20
ATOM 31101 O O . GLY A 1 84 ? 0.396 -2.936 -13.126 1.00 0.00 119 GLY A O 20
ATOM 31105 N N . GLU A 1 85 ? -1.758 -3.529 -12.860 1.00 0.00 120 GLU A N 20
ATOM 31106 C CA . GLU A 1 85 ? -2.280 -2.231 -13.276 1.00 0.00 120 GLU A CA 20
ATOM 31107 C C . GLU A 1 85 ? -3.083 -1.582 -12.153 1.00 0.00 120 GLU A C 20
ATOM 31108 O O . GLU A 1 85 ? -3.130 -0.357 -12.035 1.00 0.00 120 GLU A O 20
ATOM 31120 N N . LYS A 1 86 ? -3.715 -2.412 -11.328 1.00 0.00 121 LYS A N 20
ATOM 31121 C CA . LYS A 1 86 ? -4.516 -1.921 -10.214 1.00 0.00 121 LYS A CA 20
ATOM 31122 C C . LYS A 1 86 ? -4.421 -2.864 -9.019 1.00 0.00 121 LYS A C 20
ATOM 31123 O O . LYS A 1 86 ? -4.333 -4.081 -9.181 1.00 0.00 121 LYS A O 20
ATOM 31142 N N . VAL A 1 87 ? -4.440 -2.294 -7.818 1.00 0.00 122 VAL A N 20
ATOM 31143 C CA . VAL A 1 87 ? -4.360 -3.085 -6.595 1.00 0.00 122 VAL A CA 20
ATOM 31144 C C . VAL A 1 87 ? -5.530 -2.783 -5.667 1.00 0.00 122 VAL A C 20
ATOM 31145 O O . VAL A 1 87 ? -5.917 -1.626 -5.495 1.00 0.00 122 VAL A O 20
ATOM 31158 N N . ARG A 1 88 ? -6.090 -3.830 -5.071 1.00 0.00 123 ARG A N 20
ATOM 31159 C CA . ARG A 1 88 ? -7.218 -3.677 -4.159 1.00 0.00 123 ARG A CA 20
ATOM 31160 C C . ARG A 1 88 ? -6.923 -4.333 -2.813 1.00 0.00 123 ARG A C 20
ATOM 31161 O O . ARG A 1 88 ? -6.262 -5.369 -2.732 1.00 0.00 123 ARG A O 20
ATOM 31182 N N . PRO A 1 89 ? -7.424 -3.718 -1.733 1.00 0.00 124 PRO A N 20
ATOM 31183 C CA . PRO A 1 89 ? -7.227 -4.224 -0.371 1.00 0.00 124 PRO A CA 20
ATOM 31184 C C . PRO A 1 89 ? -7.999 -5.514 -0.115 1.00 0.00 124 PRO A C 20
ATOM 31185 O O . PRO A 1 89 ? -9.219 -5.561 -0.273 1.00 0.00 124 PRO A O 20
ATOM 31196 N N . SER A 1 90 ? -7.280 -6.560 0.282 1.00 0.00 125 SER A N 20
ATOM 31197 C CA . SER A 1 90 ? -7.896 -7.851 0.557 1.00 0.00 125 SER A CA 20
ATOM 31198 C C . SER A 1 90 ? -8.647 -7.825 1.885 1.00 0.00 125 SER A C 20
ATOM 31199 O O . SER A 1 90 ? -8.092 -8.162 2.931 1.00 0.00 125 SER A O 20
ATOM 31207 N N . HIS A 1 91 ? -9.912 -7.420 1.834 1.00 0.00 126 HIS A N 20
ATOM 31208 C CA . HIS A 1 91 ? -10.739 -7.349 3.033 1.00 0.00 126 HIS A CA 20
ATOM 31209 C C . HIS A 1 91 ? -11.458 -8.672 3.276 1.00 0.00 126 HIS A C 20
ATOM 31210 O O . HIS A 1 91 ? -12.639 -8.695 3.625 1.00 0.00 126 HIS A O 20
ATOM 31224 N N . LYS A 1 92 ? -10.738 -9.774 3.091 1.00 0.00 127 LYS A N 20
ATOM 31225 C CA . LYS A 1 92 ? -11.306 -11.102 3.290 1.00 0.00 127 LYS A CA 20
ATOM 31226 C C . LYS A 1 92 ? -11.738 -11.297 4.741 1.00 0.00 127 LYS A C 20
ATOM 31227 O O . LYS A 1 92 ? -10.963 -11.060 5.666 1.00 0.00 127 LYS A O 20
ATOM 31246 N N . ARG A 1 93 ? -12.980 -11.730 4.930 1.00 0.00 128 ARG A N 20
ATOM 31247 C CA . ARG A 1 93 ? -13.515 -11.957 6.267 1.00 0.00 128 ARG A CA 20
ATOM 31248 C C . ARG A 1 93 ? -12.789 -13.110 6.954 1.00 0.00 128 ARG A C 20
ATOM 31249 O O . ARG A 1 93 ? -12.606 -14.178 6.370 1.00 0.00 128 ARG A O 20
ATOM 31270 N N . CYS A 1 94 ? -12.378 -12.885 8.198 1.00 0.00 129 CYS A N 20
ATOM 31271 C CA . CYS A 1 94 ? -11.671 -13.904 8.965 1.00 0.00 129 CYS A CA 20
ATOM 31272 C C . CYS A 1 94 ? -12.584 -15.087 9.269 1.00 0.00 129 CYS A C 20
ATOM 31273 O O . CYS A 1 94 ? -13.778 -15.055 8.971 1.00 0.00 129 CYS A O 20
ATOM 31281 N N . ILE A 1 95 ? -12.014 -16.131 9.862 1.00 0.00 130 ILE A N 20
ATOM 31282 C CA . ILE A 1 95 ? -12.776 -17.325 10.204 1.00 0.00 130 ILE A CA 20
ATOM 31283 C C . ILE A 1 95 ? -11.957 -18.268 11.078 1.00 0.00 130 ILE A C 20
ATOM 31284 O O . ILE A 1 95 ? -10.730 -18.182 11.122 1.00 0.00 130 ILE A O 20
ATOM 31300 N N . SER A 1 96 ? -12.644 -19.171 11.770 1.00 0.00 131 SER A N 20
ATOM 31301 C CA . SER A 1 96 ? -11.980 -20.132 12.645 1.00 0.00 131 SER A CA 20
ATOM 31302 C C . SER A 1 96 ? -12.405 -21.558 12.307 1.00 0.00 131 SER A C 20
ATOM 31303 O O . SER A 1 96 ? -13.567 -21.815 11.997 1.00 0.00 131 SER A O 20
ATOM 31311 N N . GLY A 1 97 ? -11.452 -22.483 12.370 1.00 0.00 132 GLY A N 20
ATOM 31312 C CA . GLY A 1 97 ? -11.744 -23.872 12.068 1.00 0.00 132 GLY A CA 20
ATOM 31313 C C . GLY A 1 97 ? -10.494 -24.678 11.777 1.00 0.00 132 GLY A C 20
ATOM 31314 O O . GLY A 1 97 ? -10.151 -24.934 10.622 1.00 0.00 132 GLY A O 20
ATOM 31318 N N . PRO A 1 98 ? -9.790 -25.090 12.840 1.00 0.00 133 PRO A N 20
ATOM 31319 C CA . PRO A 1 98 ? -8.560 -25.877 12.719 1.00 0.00 133 PRO A CA 20
ATOM 31320 C C . PRO A 1 98 ? -8.824 -27.294 12.222 1.00 0.00 133 PRO A C 20
ATOM 31321 O O . PRO A 1 98 ? -8.103 -27.807 11.366 1.00 0.00 133 PRO A O 20
ATOM 31332 N N . SER A 1 99 ? -9.864 -27.922 12.762 1.00 0.00 134 SER A N 20
ATOM 31333 C CA . SER A 1 99 ? -10.221 -29.281 12.376 1.00 0.00 134 SER A CA 20
ATOM 31334 C C . SER A 1 99 ? -10.059 -29.479 10.872 1.00 0.00 134 SER A C 20
ATOM 31335 O O . SER A 1 99 ? -10.721 -28.817 10.072 1.00 0.00 134 SER A O 20
ATOM 31343 N N . SER A 1 100 ? -9.173 -30.395 10.494 1.00 0.00 135 SER A N 20
ATOM 31344 C CA . SER A 1 100 ? -8.920 -30.678 9.086 1.00 0.00 135 SER A CA 20
ATOM 31345 C C . SER A 1 100 ? -10.153 -31.282 8.423 1.00 0.00 135 SER A C 20
ATOM 31346 O O . SER A 1 100 ? -11.099 -31.687 9.097 1.00 0.00 135 SER A O 20
ATOM 31354 N N . GLY A 1 101 ? -10.136 -31.338 7.094 1.00 0.00 136 GLY A N 20
ATOM 31355 C CA . GLY A 1 101 ? -11.258 -31.893 6.361 1.00 0.00 136 GLY A CA 20
ATOM 31356 C C . GLY A 1 101 ? -12.563 -31.188 6.676 1.00 0.00 136 GLY A C 20
ATOM 31357 O O . GLY A 1 101 ? -13.224 -31.506 7.665 1.00 0.00 136 GLY A O 20
#